Protein AF-0000000087752996 (afdb_homodimer)

Sequence (1910 aa):
MSNRGNTDKIGTLNQALDCTCSAGKISEADYSQTCWNVWPKPCDTRKCTACPPKFVPSQDGTVCLQCDNSTRGIVNNDCKCPPNMILTCLPCSGIVDSSGYACLPCGANMVAGSTDCHCITGYMSTGVSTFGPSSCISQANQTAITSIYPLQKSTQVTYQDFSNSLTMTFTSALMEHYFLSSAINCYYYSNEDSNTACQVLGNLCVLQMFDPTTSACALLQQLAASSRLTTTNGMSGWSNTLPFLLYGSGATSVLTQTSIQMTMSFSSTKNPGTYDKLQFIVASYSMNGTFLGFSPLSTQLLVCDPTTMGNFGYSSDWLLFGFGMNFNYGCDLSSYFNMIQPMMFYELYLVDKANNNAFIPVPIRVKNYRDGRKILVNQNSVVGSVEDDQLTHRFFLVDGISGIKSGFKTPTVVTYASSLSLIIQTQASNAASIYVPCLTIQYTDTLVTIQISTSFQVQYKSNTSSFWSAALALFVTVCILSCCSVILQYYSWQRRNTRGVDTSYSSNFSAMFFFGWSFTKTLSTWTTLLIAVLTSYYLLFFKLQSAVYTFLPEYNPSYGLHNEYAAFEIVLTITAFTKTISILGTVYSQSSVEMFFIDWEKARETQNSSISIWRTILIANEWNELQTARGSSLSLTLFGLLWLLYGCDYSLMEAPQPAIYGISKGSANEYLRFANVFFWWLVLTLSQWLWRWLIYERWITEPKHLKFIDVCTLAKVSCILLDEEYHGYYLHCRSPYAFADGTMLEMTEQLKQEEAGLTASRALQGGPEDCQAFEIFVTKAWRRKYMKLYGSEETKAHQQTNRFDIMERRGTNSLLAPPRKPVASQNLVMAGHRLNEFLKHFVDNHDDTHRWKMIATQTCMGRFFGIPPEMGSGKISLFVPDISHSFTKALFLGLEAELMLWNILIFSLCDLWWGNHAISALCTYICEMALISLRRYWGHQNLSRRTLVDYRFLWMSNRGNTDKIGTLNQALDCTCSAGKISEADYSQTCWNVWPKPCDTRKCTACPPKFVPSQDGTVCLQCDNSTRGIVNNDCKCPPNMILTCLPCSGIVDSSGYACLPCGANMVAGSTDCHCITGYMSTGVSTFGPSSCISQANQTAITSIYPLQKSTQVTYQDFSNSLTMTFTSALMEHYFLSSAINCYYYSNEDSNTACQVLGNLCVLQMFDPTTSACALLQQLAASSRLTTTNGMSGWSNTLPFLLYGSGATSVLTQTSIQMTMSFSSTKNPGTYDKLQFIVASYSMNGTFLGFSPLSTQLLVCDPTTMGNFGYSSDWLLFGFGMNFNYGCDLSSYFNMIQPMMFYELYLVDKANNNAFIPVPIRVKNYRDGRKILVNQNSVVGSVEDDQLTHRFFLVDGISGIKSGFKTPTVVTYASSLSLIIQTQASNAASIYVPCLTIQYTDTLVTIQISTSFQVQYKSNTSSFWSAALALFVTVCILSCCSVILQYYSWQRRNTRGVDTSYSSNFSAMFFFGWSFTKTLSTWTTLLIAVLTSYYLLFFKLQSAVYTFLPEYNPSYGLHNEYAAFEIVLTITAFTKTISILGTVYSQSSVEMFFIDWEKARETQNSSISIWRTILIANEWNELQTARGSSLSLTLFGLLWLLYGCDYSLMEAPQPAIYGISKGSANEYLRFANVFFWWLVLTLSQWLWRWLIYERWITEPKHLKFIDVCTLAKVSCILLDEEYHGYYLHCRSPYAFADGTMLEMTEQLKQEEAGLTASRALQGGPEDCQAFEIFVTKAWRRKYMKLYGSEETKAHQQTNRFDIMERRGTNSLLAPPRKPVASQNLVMAGHRLNEFLKHFVDNHDDTHRWKMIATQTCMGRFFGIPPEMGSGKISLFVPDISHSFTKALFLGLEAELMLWNILIFSLCDLWWGNHAISALCTYICEMALISLRRYWGHQNLSRRTLVDYRFLW

InterPro domains:
  IPR019170 Meckelin [PF09773] (102-954)
  IPR019170 Meckelin [PTHR21274] (15-954)

Organism: NCBI:txid74557

Structure (mmCIF, N/CA/C/O backbone):
data_AF-0000000087752996-model_v1
#
loop_
_entity.id
_entity.type
_entity.pdbx_description
1 polymer 'Transmembrane protein'
#
loop_
_atom_site.group_PDB
_atom_site.id
_atom_site.type_symbol
_atom_site.label_atom_id
_atom_site.label_alt_id
_atom_site.label_comp_id
_atom_site.label_asym_id
_atom_site.label_entity_id
_atom_site.label_seq_id
_atom_site.pdbx_PDB_ins_code
_atom_site.Cartn_x
_atom_site.Cartn_y
_atom_site.Cartn_z
_atom_site.occupancy
_atom_site.B_iso_or_equiv
_atom_site.auth_seq_id
_atom_site.auth_comp_id
_atom_site.auth_asym_id
_atom_site.auth_atom_id
_atom_site.pdbx_PDB_model_num
ATOM 1 N N . MET A 1 1 ? -4.727 53.5 -40.25 1 19.25 1 MET A N 1
ATOM 2 C CA . MET A 1 1 ? -6.055 53.688 -39.688 1 19.25 1 MET A CA 1
ATOM 3 C C . MET A 1 1 ? -5.98 53.781 -38.156 1 19.25 1 MET A C 1
ATOM 5 O O . MET A 1 1 ? -5.035 53.312 -37.531 1 19.25 1 MET A O 1
ATOM 9 N N . SER A 1 2 ? -6.957 54.719 -37.344 1 19.58 2 SER A N 1
ATOM 10 C CA . SER A 1 2 ? -7.117 55.656 -36.219 1 19.58 2 SER A CA 1
ATOM 11 C C . SER A 1 2 ? -7.379 54.938 -34.906 1 19.58 2 SER A C 1
ATOM 13 O O . SER A 1 2 ? -8.516 54.562 -34.594 1 19.58 2 SER A O 1
ATOM 15 N N . ASN A 1 3 ? -6.715 53.812 -34.656 1 19.84 3 ASN A N 1
ATOM 16 C CA . ASN A 1 3 ? -7.141 52.844 -33.656 1 19.84 3 ASN A CA 1
ATOM 17 C C . ASN A 1 3 ? -7.18 53.406 -32.25 1 19.84 3 ASN A C 1
ATOM 19 O O . ASN A 1 3 ? -6.172 53.406 -31.547 1 19.84 3 ASN A O 1
ATOM 23 N N . ARG A 1 4 ? -7.812 54.594 -31.969 1 20.69 4 ARG A N 1
ATOM 24 C CA . ARG A 1 4 ? -7.93 55.625 -30.922 1 20.69 4 ARG A CA 1
ATOM 25 C C . ARG A 1 4 ? -8.484 55.031 -29.641 1 20.69 4 ARG A C 1
ATOM 27 O O . ARG A 1 4 ? -8.148 55.469 -28.547 1 20.69 4 ARG A O 1
ATOM 34 N N . GLY A 1 5 ? -9.5 54.188 -29.625 1 19.38 5 GLY A N 1
ATOM 35 C CA . GLY A 1 5 ? -10.695 54.469 -28.844 1 19.38 5 GLY A CA 1
ATOM 36 C C . GLY A 1 5 ? -10.547 54.094 -27.391 1 19.38 5 GLY A C 1
ATOM 37 O O . GLY A 1 5 ? -11.008 54.812 -26.5 1 19.38 5 GLY A O 1
ATOM 38 N N . ASN A 1 6 ? -10.203 52.812 -27.062 1 19.83 6 ASN A N 1
ATOM 39 C CA . ASN A 1 6 ? -10.93 52.156 -25.984 1 19.83 6 ASN A CA 1
ATOM 40 C C . ASN A 1 6 ? -10.422 52.594 -24.625 1 19.83 6 ASN A C 1
ATOM 42 O O . ASN A 1 6 ? -9.57 51.938 -24.016 1 19.83 6 ASN A O 1
ATOM 46 N N . THR A 1 7 ? -9.844 53.781 -24.391 1 20.47 7 THR A N 1
ATOM 47 C CA . THR A 1 7 ? -9.141 54.344 -23.25 1 20.47 7 THR A CA 1
ATOM 48 C C . THR A 1 7 ? -10.047 54.375 -22.016 1 20.47 7 THR A C 1
ATOM 50 O O . THR A 1 7 ? -9.602 54.688 -20.922 1 20.47 7 THR A O 1
ATOM 53 N N . ASP A 1 8 ? -11.391 54.438 -22.109 1 19.92 8 ASP A N 1
ATOM 54 C CA . ASP A 1 8 ? -12.281 55.156 -21.219 1 19.92 8 ASP A CA 1
ATOM 55 C C . ASP A 1 8 ? -12.484 54.406 -19.906 1 19.92 8 ASP A C 1
ATOM 57 O O . ASP A 1 8 ? -12.664 55 -18.844 1 19.92 8 ASP A O 1
ATOM 61 N N . LYS A 1 9 ? -12.812 53.156 -19.859 1 23.58 9 LYS A N 1
ATOM 62 C CA . LYS A 1 9 ? -13.75 52.594 -18.875 1 23.58 9 LYS A CA 1
ATOM 63 C C . LYS A 1 9 ? -13.055 52.344 -17.547 1 23.58 9 LYS A C 1
ATOM 65 O O . LYS A 1 9 ? -13.609 51.656 -16.672 1 23.58 9 LYS A O 1
ATOM 70 N N . ILE A 1 10 ? -11.828 52.531 -17.516 1 22.39 10 ILE A N 1
ATOM 71 C CA . ILE A 1 10 ? -11.203 52.188 -16.234 1 22.39 10 ILE A CA 1
ATOM 72 C C . ILE A 1 10 ? -11.766 53.062 -15.125 1 22.39 10 ILE A C 1
ATOM 74 O O . ILE A 1 10 ? -11.094 53.312 -14.125 1 22.39 10 ILE A O 1
ATOM 78 N N . GLY A 1 11 ? -12.883 53.875 -15.328 1 21.42 11 GLY A N 1
ATOM 79 C CA . GLY A 1 11 ? -13.383 54.969 -14.516 1 21.42 11 GLY A CA 1
ATOM 80 C C . GLY A 1 11 ? -13.82 54.562 -13.125 1 21.42 11 GLY A C 1
ATOM 81 O O . GLY A 1 11 ? -13.461 55.188 -12.133 1 21.42 11 GLY A O 1
ATOM 82 N N . THR A 1 12 ? -14.945 53.75 -12.969 1 22.91 12 THR A N 1
ATOM 83 C CA . THR A 1 12 ? -15.984 53.875 -11.953 1 22.91 12 THR A CA 1
ATOM 84 C C . THR A 1 12 ? -15.555 53.188 -10.656 1 22.91 12 THR A C 1
ATOM 86 O O . THR A 1 12 ? -16.25 53.281 -9.641 1 22.91 12 THR A O 1
ATOM 89 N N . LEU A 1 13 ? -14.836 52.156 -10.672 1 23.59 13 LEU A N 1
ATOM 90 C CA . LEU A 1 13 ? -14.648 51.469 -9.398 1 23.59 13 LEU A CA 1
ATOM 91 C C . LEU A 1 13 ? -13.93 52.375 -8.398 1 23.59 13 LEU A C 1
ATOM 93 O O . LEU A 1 13 ? -13.555 51.938 -7.312 1 23.59 13 LEU A O 1
ATOM 97 N N . ASN A 1 14 ? -13.469 53.625 -8.789 1 24.17 14 ASN A N 1
ATOM 98 C CA . ASN A 1 14 ? -12.859 54.688 -8.008 1 24.17 14 ASN A CA 1
ATOM 99 C C . ASN A 1 14 ? -13.797 55.188 -6.906 1 24.17 14 ASN A C 1
ATOM 101 O O . ASN A 1 14 ? -13.5 56.188 -6.23 1 24.17 14 ASN A O 1
ATOM 105 N N . GLN A 1 15 ? -15.102 54.906 -7.07 1 23.58 15 GLN A N 1
ATOM 106 C CA . GLN A 1 15 ? -16.016 55.5 -6.09 1 23.58 15 GLN A CA 1
ATOM 107 C C . GLN A 1 15 ? -15.828 54.844 -4.719 1 23.58 15 GLN A C 1
ATOM 109 O O . GLN A 1 15 ? -16.797 54.344 -4.133 1 23.58 15 GLN A O 1
ATOM 114 N N . ALA A 1 16 ? -15.055 53.875 -4.539 1 28.44 16 ALA A N 1
ATOM 115 C CA . ALA A 1 16 ? -14.68 53.625 -3.152 1 28.44 16 ALA A CA 1
ATOM 116 C C . ALA A 1 16 ? -14.461 54.938 -2.385 1 28.44 16 ALA A C 1
ATOM 118 O O . ALA A 1 16 ? -13.578 55.719 -2.734 1 28.44 16 ALA A O 1
ATOM 119 N N . LEU A 1 17 ? -15.625 55.469 -1.853 1 29.27 17 LEU A N 1
ATOM 120 C CA . LEU A 1 17 ? -15.977 56.812 -1.359 1 29.27 17 LEU A CA 1
ATOM 121 C C . LEU A 1 17 ? -14.812 57.438 -0.599 1 29.27 17 LEU A C 1
ATOM 123 O O . LEU A 1 17 ? -14.133 56.75 0.175 1 29.27 17 LEU A O 1
ATOM 127 N N . ASP A 1 18 ? -14.203 58.438 -1.172 1 31.2 18 ASP A N 1
ATOM 128 C CA . ASP A 1 18 ? -13.43 59.625 -0.813 1 31.2 18 ASP A CA 1
ATOM 129 C C . ASP A 1 18 ? -13.883 60.188 0.53 1 31.2 18 ASP A C 1
ATOM 131 O O . ASP A 1 18 ? -14.719 61.094 0.577 1 31.2 18 ASP A O 1
ATOM 135 N N . CYS A 1 19 ? -14.586 59.406 1.322 1 33.38 19 CYS A N 1
ATOM 136 C CA . CYS A 1 19 ? -14.883 60.031 2.605 1 33.38 19 CYS A CA 1
ATOM 137 C C . CYS A 1 19 ? -13.633 60.656 3.197 1 33.38 19 CYS A C 1
ATOM 139 O O . CYS A 1 19 ? -12.945 60.062 4.02 1 33.38 19 CYS A O 1
ATOM 141 N N . THR A 1 20 ? -12.844 61.219 2.311 1 40.47 20 THR A N 1
ATOM 142 C CA . THR A 1 20 ? -11.891 62.188 2.811 1 40.47 20 THR A CA 1
ATOM 143 C C . THR A 1 20 ? -12.594 63.219 3.701 1 40.47 20 THR A C 1
ATOM 145 O O . THR A 1 20 ? -13.492 63.938 3.25 1 40.47 20 THR A O 1
ATOM 148 N N . CYS A 1 21 ? -12.891 62.781 4.84 1 45.19 21 CYS A N 1
ATOM 149 C CA . CYS A 1 21 ? -13.43 63.781 5.75 1 45.19 21 CYS A CA 1
ATOM 150 C C . CYS A 1 21 ? -12.664 65.062 5.637 1 45.19 21 CYS A C 1
ATOM 152 O O . CYS A 1 21 ? -11.508 65.125 5.195 1 45.19 21 CYS A O 1
ATOM 154 N N . SER A 1 22 ? -13.398 66.188 5.371 1 46.91 22 SER A N 1
ATOM 155 C CA . SER A 1 22 ? -12.75 67.5 5.406 1 46.91 22 SER A CA 1
ATOM 156 C C . SER A 1 22 ? -11.672 67.562 6.477 1 46.91 22 SER A C 1
ATOM 158 O O . SER A 1 22 ? -11.617 66.688 7.355 1 46.91 22 SER A O 1
ATOM 160 N N . ALA A 1 23 ? -10.742 68.562 6.508 1 51.75 23 ALA A N 1
ATOM 161 C CA . ALA A 1 23 ? -9.688 68.812 7.48 1 51.75 23 ALA A CA 1
ATOM 162 C C . ALA A 1 23 ? -10.234 68.75 8.906 1 51.75 23 ALA A C 1
ATOM 164 O O . ALA A 1 23 ? -11.266 69.375 9.195 1 51.75 23 ALA A O 1
ATOM 165 N N . GLY A 1 24 ? -9.812 67.875 9.82 1 54.09 24 GLY A N 1
ATOM 166 C CA . GLY A 1 24 ? -10.219 67.688 11.211 1 54.09 24 GLY A CA 1
ATOM 167 C C . GLY A 1 24 ? -11.117 66.5 11.438 1 54.09 24 GLY A C 1
ATOM 168 O O . GLY A 1 24 ? -11.562 66.25 12.555 1 54.09 24 GLY A O 1
ATOM 169 N N . LYS A 1 25 ? -11.469 65.812 10.352 1 58.66 25 LYS A N 1
ATOM 170 C CA . LYS A 1 25 ? -12.414 64.688 10.516 1 58.66 25 LYS A CA 1
ATOM 171 C C . LYS A 1 25 ? -11.812 63.375 10.047 1 58.66 25 LYS A C 1
ATOM 173 O O . LYS A 1 25 ? -10.953 63.344 9.172 1 58.66 25 LYS A O 1
ATOM 178 N N . ILE A 1 26 ? -11.812 62.344 10.852 1 59.75 26 ILE A N 1
ATOM 179 C CA . ILE A 1 26 ? -11.359 61 10.484 1 59.75 26 ILE A CA 1
ATOM 180 C C . ILE A 1 26 ? -12.523 60.188 9.906 1 59.75 26 ILE A C 1
ATOM 182 O O . ILE A 1 26 ? -13.68 60.438 10.273 1 59.75 26 ILE A O 1
ATOM 186 N N . SER A 1 27 ? -12.125 59.406 8.992 1 54 27 SER A N 1
ATOM 187 C CA . SER A 1 27 ? -13.109 58.469 8.445 1 54 27 SER A CA 1
ATOM 188 C C . SER A 1 27 ? -13.219 57.219 9.305 1 54 27 SER A C 1
ATOM 190 O O . SER A 1 27 ? -12.242 56.5 9.492 1 54 27 SER A O 1
ATOM 192 N N . GLU A 1 28 ? -13.828 57.25 10.484 1 51.62 28 GLU A N 1
ATOM 193 C CA . GLU A 1 28 ? -14.062 56.062 11.32 1 51.62 28 GLU A CA 1
ATOM 194 C C . GLU A 1 28 ? -15.305 55.312 10.875 1 51.62 28 GLU A C 1
ATOM 196 O O . GLU A 1 28 ? -16.188 55.875 10.234 1 51.62 28 GLU A O 1
ATOM 201 N N . ALA A 1 29 ? -15.172 54 11.078 1 46.34 29 ALA A N 1
ATOM 202 C CA . ALA A 1 29 ? -16.422 53.25 10.922 1 46.34 29 ALA A CA 1
ATOM 203 C C . ALA A 1 29 ? -17.516 53.812 11.836 1 46.34 29 ALA A C 1
ATOM 205 O O . ALA A 1 29 ? -17.234 54.156 12.977 1 46.34 29 ALA A O 1
ATOM 206 N N . ASP A 1 30 ? -18.328 54.562 11.461 1 40.19 30 ASP A N 1
ATOM 207 C CA . ASP A 1 30 ? -19.453 55 12.281 1 40.19 30 ASP A CA 1
ATOM 208 C C . ASP A 1 30 ? -20.031 53.844 13.078 1 40.19 30 ASP A C 1
ATOM 210 O O . ASP A 1 30 ? -20.844 53.062 12.555 1 40.19 30 ASP A O 1
ATOM 214 N N . TYR A 1 31 ? -19.25 53.469 14.148 1 37.5 31 TYR A N 1
ATOM 215 C CA . TYR A 1 31 ? -19.797 52.438 15.016 1 37.5 31 TYR A CA 1
ATOM 216 C C . TYR A 1 31 ? -21.078 52.906 15.703 1 37.5 31 TYR A C 1
ATOM 218 O O . TYR A 1 31 ? -21.719 52.156 16.422 1 37.5 31 TYR A O 1
ATOM 226 N N . SER A 1 32 ? -21.172 54.25 16.125 1 35.78 32 SER A N 1
ATOM 227 C CA . SER A 1 32 ? -22.422 54.688 16.734 1 35.78 32 SER A CA 1
ATOM 228 C C . SER A 1 32 ? -23.625 54.219 15.953 1 35.78 32 SER A C 1
ATOM 230 O O . SER A 1 32 ? -24.766 54.344 16.406 1 35.78 32 SER A O 1
ATOM 232 N N . GLN A 1 33 ? -23.422 54.25 14.727 1 32.22 33 GLN A N 1
ATOM 233 C CA . GLN A 1 33 ? -24.625 53.688 14.141 1 32.22 33 GLN A CA 1
ATOM 234 C C . GLN A 1 33 ? -24.766 52.219 14.531 1 32.22 33 GLN A C 1
ATOM 236 O O . GLN A 1 33 ? -23.781 51.5 14.688 1 32.22 33 GLN A O 1
ATOM 241 N N . THR A 1 34 ? -25.766 52 15.422 1 33.38 34 THR A N 1
ATOM 242 C CA . THR A 1 34 ? -26.281 50.688 15.812 1 33.38 34 THR A CA 1
ATOM 243 C C . THR A 1 34 ? -25.953 49.625 14.766 1 33.38 34 THR A C 1
ATOM 245 O O . THR A 1 34 ? -26.75 49.344 13.867 1 33.38 34 THR A O 1
ATOM 248 N N . CYS A 1 35 ? -24.734 49.688 14.297 1 33.59 35 CYS A N 1
ATOM 249 C CA . CYS A 1 35 ? -24.359 48.625 13.367 1 33.59 35 CYS A CA 1
ATOM 250 C C . CYS A 1 35 ? -24.516 47.25 14.016 1 33.59 35 CYS A C 1
ATOM 252 O O . CYS A 1 35 ? -24.172 46.25 13.414 1 33.59 35 CYS A O 1
ATOM 254 N N . TRP A 1 36 ? -24.359 47.25 15.32 1 35 36 TRP A N 1
ATOM 255 C CA . TRP A 1 36 ? -24.547 45.938 15.945 1 35 36 TRP A CA 1
ATOM 256 C C . TRP A 1 36 ? -25.797 45.281 15.422 1 35 36 TRP A C 1
ATOM 258 O O . TRP A 1 36 ? -25.891 44.031 15.398 1 35 36 TRP A O 1
ATOM 268 N N . ASN A 1 37 ? -26.984 45.969 15.586 1 33.16 37 ASN A N 1
ATOM 269 C CA . ASN A 1 37 ? -28.281 45.344 15.305 1 33.16 37 ASN A CA 1
ATOM 270 C C . ASN A 1 37 ? -28.547 45.281 13.805 1 33.16 37 ASN A C 1
ATOM 272 O O . ASN A 1 37 ? -29.625 44.844 13.383 1 33.16 37 ASN A O 1
ATOM 276 N N . VAL A 1 38 ? -28 46.188 12.969 1 32.59 38 VAL A N 1
ATOM 277 C CA . VAL A 1 38 ? -28.406 46.125 11.57 1 32.59 38 VAL A CA 1
ATOM 278 C C . VAL A 1 38 ? -27.641 45 10.859 1 32.59 38 VAL A C 1
ATOM 280 O O . VAL A 1 38 ? -26.438 45.125 10.648 1 32.59 38 VAL A O 1
ATOM 283 N N . TRP A 1 39 ? -27.906 43.844 11.062 1 36.53 39 TRP A N 1
ATOM 284 C CA . TRP A 1 39 ? -27.766 42.75 10.109 1 36.53 39 TRP A CA 1
ATOM 285 C C . TRP A 1 39 ? -28.203 43.188 8.719 1 36.53 39 TRP A C 1
ATOM 287 O O . TRP A 1 39 ? -29.203 43.906 8.562 1 36.53 39 TRP A O 1
ATOM 297 N N . PRO A 1 40 ? -27.312 42.75 7.523 1 37.97 40 PRO A N 1
ATOM 298 C CA . PRO A 1 40 ? -26.312 42.094 6.676 1 37.97 40 PRO A CA 1
ATOM 299 C C . PRO A 1 40 ? -25.141 43.031 6.348 1 37.97 40 PRO A C 1
ATOM 301 O O . PRO A 1 40 ? -24.219 42.656 5.633 1 37.97 40 PRO A O 1
ATOM 304 N N . LYS A 1 41 ? -25.375 44.281 6.027 1 36.53 41 LYS A N 1
ATOM 305 C CA . LYS A 1 41 ? -24.344 45.031 5.324 1 36.53 41 LYS A CA 1
ATOM 306 C C . LYS A 1 41 ? -23.203 45.406 6.262 1 36.53 41 LYS A C 1
ATOM 308 O O . LYS A 1 41 ? -23.438 45.75 7.43 1 36.53 41 LYS A O 1
ATOM 313 N N . PRO A 1 42 ? -21.969 44.906 5.859 1 37.19 42 PRO A N 1
ATOM 314 C CA . PRO A 1 42 ? -20.797 45.438 6.543 1 37.19 42 PRO A CA 1
ATOM 315 C C . PRO A 1 42 ? -20.906 46.938 6.859 1 37.19 42 PRO A C 1
ATOM 317 O O . PRO A 1 42 ? -21.562 47.688 6.129 1 37.19 42 PRO A O 1
ATOM 320 N N . CYS A 1 43 ? -21 47.312 8.047 1 39.34 43 CYS A N 1
ATOM 321 C CA . CYS A 1 43 ? -20.953 48.688 8.523 1 39.34 43 CYS A CA 1
ATOM 322 C C . CYS A 1 43 ? -19.938 49.5 7.727 1 39.34 43 CYS A C 1
ATOM 324 O O . CYS A 1 43 ? -18.797 49.656 8.156 1 39.34 43 CYS A O 1
ATOM 326 N N . ASP A 1 44 ? -19.984 49.312 6.453 1 41.09 44 ASP A N 1
ATOM 327 C CA . ASP A 1 44 ? -19 50.062 5.668 1 41.09 44 ASP A CA 1
ATOM 328 C C . ASP A 1 44 ? -19.234 51.562 5.754 1 41.09 44 ASP A C 1
ATOM 330 O O . ASP A 1 44 ? -18.641 52.344 4.988 1 41.09 44 ASP A O 1
ATOM 334 N N . THR A 1 45 ? -20.453 52.031 6.258 1 43.78 45 THR A N 1
ATOM 335 C CA . THR A 1 45 ? -20.594 53.469 6.113 1 43.78 45 THR A CA 1
ATOM 336 C C . THR A 1 45 ? -19.625 54.188 7.043 1 43.78 45 THR A C 1
ATOM 338 O O . THR A 1 45 ? -19.562 53.906 8.242 1 43.78 45 THR A O 1
ATOM 341 N N . ARG A 1 46 ? -18.5 54.625 6.387 1 49.78 46 ARG A N 1
ATOM 342 C CA . ARG A 1 46 ? -17.531 55.469 7.098 1 49.78 46 ARG A CA 1
ATOM 343 C C . ARG A 1 46 ? -18.062 56.875 7.297 1 49.78 46 ARG A C 1
ATOM 345 O O . ARG A 1 46 ? -18.797 57.406 6.453 1 49.78 46 ARG A O 1
ATOM 352 N N . LYS A 1 47 ? -18.688 57.344 8.281 1 52.88 47 LYS A N 1
ATOM 353 C CA . LYS A 1 47 ? -19 58.719 8.594 1 52.88 47 LYS A CA 1
ATOM 354 C C . LYS A 1 47 ? -17.75 59.5 8.992 1 52.88 47 LYS A C 1
ATOM 356 O O . LYS A 1 47 ? -16.797 58.938 9.523 1 52.88 47 LYS A O 1
ATOM 361 N N . CYS A 1 48 ? -17.641 60.656 8.25 1 52.12 48 CYS A N 1
ATOM 362 C CA . CYS A 1 48 ? -16.578 61.562 8.656 1 52.12 48 CYS A CA 1
ATOM 363 C C . CYS A 1 48 ? -16.906 62.219 9.984 1 52.12 48 CYS A C 1
ATOM 365 O O . CYS A 1 48 ? -17.938 62.906 10.109 1 52.12 48 CYS A O 1
ATOM 367 N N . THR A 1 49 ? -16.781 61.75 10.984 1 58.44 49 THR A N 1
ATOM 368 C CA . THR A 1 49 ? -17 62.375 12.289 1 58.44 49 THR A CA 1
ATOM 369 C C . THR A 1 49 ? -15.805 63.25 12.672 1 58.44 49 THR A C 1
ATOM 371 O O . THR A 1 49 ? -14.648 62.875 12.422 1 58.44 49 THR A O 1
ATOM 374 N N . ALA A 1 50 ? -16.141 64.5 12.938 1 58.69 50 ALA A N 1
ATOM 375 C CA . ALA A 1 50 ? -15.094 65.438 13.383 1 58.69 50 ALA A CA 1
ATOM 376 C C . ALA A 1 50 ? -14.359 64.875 14.602 1 58.69 50 ALA A C 1
ATOM 378 O O . ALA A 1 50 ? -14.977 64.25 15.477 1 58.69 50 ALA A O 1
ATOM 379 N N . CYS A 1 51 ? -13.18 64.812 14.367 1 59.12 51 CYS A N 1
ATOM 380 C CA . CYS A 1 51 ? -12.438 64.375 15.555 1 59.12 51 CYS A CA 1
ATOM 381 C C . CYS A 1 51 ? -12.812 65.25 16.766 1 59.12 51 CYS A C 1
ATOM 383 O O . CYS A 1 51 ? -13.125 66.375 16.609 1 59.12 51 CYS A O 1
ATOM 385 N N . PRO A 1 52 ? -13.289 64.688 17.844 1 59.81 52 PRO A N 1
ATOM 386 C CA . PRO A 1 52 ? -13.562 65.562 19.016 1 59.81 52 PRO A CA 1
ATOM 387 C C . PRO A 1 52 ? -12.539 66.688 19.172 1 59.81 52 PRO A C 1
ATOM 389 O O . PRO A 1 52 ? -11.461 66.625 18.578 1 59.81 52 PRO A O 1
ATOM 392 N N . PRO A 1 53 ? -12.922 67.75 19.906 1 57.38 53 PRO A N 1
ATOM 393 C CA . PRO A 1 53 ? -11.938 68.812 20.172 1 57.38 53 PRO A CA 1
ATOM 394 C C . PRO A 1 53 ? -10.609 68.25 20.688 1 57.38 53 PRO A C 1
ATOM 396 O O . PRO A 1 53 ? -10.602 67.312 21.469 1 57.38 53 PRO A O 1
ATOM 399 N N . LYS A 1 54 ? -9.414 68.562 20.188 1 56.75 54 LYS A N 1
ATOM 400 C CA . LYS A 1 54 ? -8.039 68.188 20.516 1 56.75 54 LYS A CA 1
ATOM 401 C C . LYS A 1 54 ? -7.57 67 19.719 1 56.75 54 LYS A C 1
ATOM 403 O O . LYS A 1 54 ? -6.473 66.438 19.938 1 56.75 54 LYS A O 1
ATOM 408 N N . PHE A 1 55 ? -8.547 66.5 18.875 1 62.28 55 PHE A N 1
ATOM 409 C CA . PHE A 1 55 ? -8.148 65.375 18 1 62.28 55 PHE A CA 1
ATOM 410 C C . PHE A 1 55 ? -8.148 65.812 16.547 1 62.28 55 PHE A C 1
ATOM 412 O O . PHE A 1 55 ? -8.953 66.688 16.156 1 62.28 55 PHE A O 1
ATOM 419 N N . VAL A 1 56 ? -7.102 65.562 15.828 1 63.84 56 VAL A N 1
ATOM 420 C CA . VAL A 1 56 ? -7.023 65.812 14.398 1 63.84 56 VAL A CA 1
ATOM 421 C C . VAL A 1 56 ? -7.02 64.5 13.617 1 63.84 56 VAL A C 1
ATOM 423 O O . VAL A 1 56 ? -6.562 63.5 14.117 1 63.84 56 VAL A O 1
ATOM 426 N N . PRO A 1 57 ? -7.555 64.438 12.5 1 59.62 57 PRO A N 1
ATOM 427 C CA . PRO A 1 57 ? -7.609 63.25 11.68 1 59.62 57 PRO A CA 1
ATOM 428 C C . PRO A 1 57 ? -6.23 62.75 11.25 1 59.62 57 PRO A C 1
ATOM 430 O O . PRO A 1 57 ? -5.32 63.562 11.047 1 59.62 57 PRO A O 1
ATOM 433 N N . SER A 1 58 ? -5.941 61.469 11.297 1 57.31 58 SER A N 1
ATOM 434 C CA . SER A 1 58 ? -4.719 60.906 10.734 1 57.31 58 SER A CA 1
ATOM 435 C C . SER A 1 58 ? -4.559 61.281 9.266 1 57.31 58 SER A C 1
ATOM 437 O O . SER A 1 58 ? -5.512 61.719 8.625 1 57.31 58 SER A O 1
ATOM 439 N N . GLN A 1 59 ? -3.213 61.25 8.82 1 55.34 59 GLN A N 1
ATOM 440 C CA . GLN A 1 59 ? -2.943 61.656 7.441 1 55.34 59 GLN A CA 1
ATOM 441 C C . GLN A 1 59 ? -3.818 60.875 6.465 1 55.34 59 GLN A C 1
ATOM 443 O O . GLN A 1 59 ? -4.195 61.406 5.414 1 55.34 59 GLN A O 1
ATOM 448 N N . ASP A 1 60 ? -4.141 59.656 6.875 1 49.97 60 ASP A N 1
ATOM 449 C CA . ASP A 1 60 ? -4.969 58.875 5.977 1 49.97 60 ASP A CA 1
ATOM 450 C C . ASP A 1 60 ? -6.453 59.062 6.266 1 49.97 60 ASP A C 1
ATOM 452 O O . ASP A 1 60 ? -7.309 58.531 5.574 1 49.97 60 ASP A O 1
ATOM 456 N N . GLY A 1 61 ? -6.734 59.906 7.207 1 52.53 61 GLY A N 1
ATOM 457 C CA . GLY A 1 61 ? -8.102 60.281 7.531 1 52.53 61 GLY A CA 1
ATOM 458 C C . GLY A 1 61 ? -8.898 59.156 8.164 1 52.53 61 GLY A C 1
ATOM 459 O O . GLY A 1 61 ? -10.133 59.219 8.188 1 52.53 61 GLY A O 1
ATOM 460 N N . THR A 1 62 ? -8.266 58.062 8.586 1 57.31 62 THR A N 1
ATOM 461 C CA . THR A 1 62 ? -9.023 56.906 9.039 1 57.31 62 THR A CA 1
ATOM 462 C C . THR A 1 62 ? -9.219 56.938 10.547 1 57.31 62 THR A C 1
ATOM 464 O O . THR A 1 62 ? -10.172 56.344 11.07 1 57.31 62 THR A O 1
ATOM 467 N N . VAL A 1 63 ? -8.344 57.5 11.273 1 58.34 63 VAL A N 1
ATOM 468 C CA . VAL A 1 63 ? -8.461 57.531 12.727 1 58.34 63 VAL A CA 1
ATOM 469 C C . VAL A 1 63 ? -8.25 58.969 13.219 1 58.34 63 VAL A C 1
ATOM 471 O O . VAL A 1 63 ? -7.516 59.75 12.609 1 58.34 63 VAL A O 1
ATOM 474 N N . CYS A 1 64 ? -9.203 59.438 14.141 1 58.19 64 CYS A N 1
ATOM 475 C CA . CYS A 1 64 ? -8.969 60.688 14.828 1 58.19 64 CYS A CA 1
ATOM 476 C C . CYS A 1 64 ? -7.832 60.562 15.844 1 58.19 64 CYS A C 1
ATOM 478 O O . CYS A 1 64 ? -7.859 59.656 16.688 1 58.19 64 CYS A O 1
ATOM 480 N N . LEU A 1 65 ? -6.789 61.156 15.414 1 58.62 65 LEU A N 1
ATOM 481 C CA . LEU A 1 65 ? -5.648 61.125 16.312 1 58.62 65 LEU A CA 1
ATOM 482 C C . LEU A 1 65 ? -5.59 62.375 17.172 1 58.62 65 LEU A C 1
ATOM 484 O O . LEU A 1 65 ? -6.016 63.438 16.734 1 58.62 65 LEU A O 1
ATOM 488 N N . GLN A 1 66 ? -5.406 62.25 18.406 1 57.72 66 GLN A N 1
ATOM 489 C CA . GLN A 1 66 ? -5.23 63.406 19.281 1 57.72 66 GLN A CA 1
ATOM 490 C C . GLN A 1 66 ? -3.883 64.062 19.047 1 57.72 66 GLN A C 1
ATOM 492 O O . GLN A 1 66 ? -2.898 63.406 18.734 1 57.72 66 GLN A O 1
ATOM 497 N N . CYS A 1 67 ? -3.91 65.438 18.781 1 56.75 67 CYS A N 1
ATOM 498 C CA . CYS A 1 67 ? -2.641 66.125 18.812 1 56.75 67 CYS A CA 1
ATOM 499 C C . CYS A 1 67 ? -1.922 65.938 20.141 1 56.75 67 CYS A C 1
ATOM 501 O O . CYS A 1 67 ? -2.504 66.125 21.203 1 56.75 67 CYS A O 1
ATOM 503 N N . ASP A 1 68 ? -0.892 65.062 20.078 1 54.06 68 ASP A N 1
ATOM 504 C CA . ASP A 1 68 ? -0.165 64.875 21.312 1 54.06 68 ASP A CA 1
ATOM 505 C C . ASP A 1 68 ? 0.269 66.188 21.938 1 54.06 68 ASP A C 1
ATOM 507 O O . ASP A 1 68 ? 0.204 67.25 21.297 1 54.06 68 ASP A O 1
ATOM 511 N N . ASN A 1 69 ? 0.505 66.25 23.219 1 50.25 69 ASN A N 1
ATOM 512 C CA . ASN A 1 69 ? 0.914 67.438 23.969 1 50.25 69 ASN A CA 1
ATOM 513 C C . ASN A 1 69 ? 2.074 68.125 23.297 1 50.25 69 ASN A C 1
ATOM 515 O O . ASN A 1 69 ? 2.412 69.25 23.656 1 50.25 69 ASN A O 1
ATOM 519 N N . SER A 1 70 ? 2.744 67.562 22.391 1 54.62 70 SER A N 1
ATOM 520 C CA . SER A 1 70 ? 3.846 68.25 21.75 1 54.62 70 SER A CA 1
ATOM 521 C C . SER A 1 70 ? 3.338 69.25 20.688 1 54.62 70 SER A C 1
ATOM 523 O O . SER A 1 70 ? 4.098 70.062 20.188 1 54.62 70 SER A O 1
ATOM 525 N N . THR A 1 71 ? 2.061 69.062 20.469 1 56.97 71 THR A N 1
ATOM 526 C CA . THR A 1 71 ? 1.539 69.938 19.422 1 56.97 71 THR A CA 1
ATOM 527 C C . THR A 1 71 ? 0.952 71.25 20.031 1 56.97 71 THR A C 1
ATOM 529 O O . THR A 1 71 ? 0.592 71.25 21.219 1 56.97 71 THR A O 1
ATOM 532 N N . ARG A 1 72 ? 1.338 72.438 19.531 1 57.72 72 ARG A N 1
ATOM 533 C CA . ARG A 1 72 ? 0.792 73.688 20 1 57.72 72 ARG A CA 1
ATOM 534 C C . ARG A 1 72 ? -0.702 73.812 19.703 1 57.72 72 ARG A C 1
ATOM 536 O O . ARG A 1 72 ? -1.254 74.875 19.609 1 57.72 72 ARG A O 1
ATOM 543 N N . GLY A 1 73 ? -1.31 72.625 19.672 1 56.03 73 GLY A N 1
ATOM 544 C CA . GLY A 1 73 ? -2.752 72.75 19.516 1 56.03 73 GLY A CA 1
ATOM 545 C C . GLY A 1 73 ? -3.199 72.562 18.078 1 56.03 73 GLY A C 1
ATOM 546 O O . GLY A 1 73 ? -2.393 72.25 17.203 1 56.03 73 GLY A O 1
ATOM 547 N N . ILE A 1 74 ? -4.457 72.562 17.719 1 58.5 74 ILE A N 1
ATOM 548 C CA . ILE A 1 74 ? -5.078 72.375 16.406 1 58.5 74 ILE A CA 1
ATOM 549 C C . ILE A 1 74 ? -5.273 73.688 15.719 1 58.5 74 ILE A C 1
ATOM 551 O O . ILE A 1 74 ? -5.934 74.625 16.25 1 58.5 74 ILE A O 1
ATOM 555 N N . VAL A 1 75 ? -4.281 74.125 14.812 1 58.44 75 VAL A N 1
ATOM 556 C CA . VAL A 1 75 ? -4.543 75.25 13.977 1 58.44 75 VAL A CA 1
ATOM 557 C C . VAL A 1 75 ? -4.926 74.812 12.57 1 58.44 75 VAL A C 1
ATOM 559 O O . VAL A 1 75 ? -4.211 74 11.945 1 58.44 75 VAL A O 1
ATOM 562 N N . ASN A 1 76 ? -5.977 75.25 11.812 1 54.91 76 ASN A N 1
ATOM 563 C CA . ASN A 1 76 ? -6.574 74.938 10.516 1 54.91 76 ASN A CA 1
ATOM 564 C C . ASN A 1 76 ? -6.859 73.438 10.367 1 54.91 76 ASN A C 1
ATOM 566 O O . ASN A 1 76 ? -6.574 72.812 9.328 1 54.91 76 ASN A O 1
ATOM 570 N N . ASN A 1 77 ? -7.348 72.688 11.5 1 54.47 77 ASN A N 1
ATOM 571 C CA . ASN A 1 77 ? -7.832 71.312 11.57 1 54.47 77 ASN A CA 1
ATOM 572 C C . ASN A 1 77 ? -6.688 70.312 11.477 1 54.47 77 ASN A C 1
ATOM 574 O O . ASN A 1 77 ? -6.863 69.25 10.961 1 54.47 77 ASN A O 1
ATOM 578 N N . ASP A 1 78 ? -5.414 70.812 11.664 1 57.81 78 ASP A N 1
ATOM 579 C CA . ASP A 1 78 ? -4.238 70 11.75 1 57.81 78 ASP A CA 1
ATOM 580 C C . ASP A 1 78 ? -3.451 70.25 13.023 1 57.81 78 ASP A C 1
ATOM 582 O O . ASP A 1 78 ? -3.525 71.312 13.594 1 57.81 78 ASP A O 1
ATOM 586 N N . CYS A 1 79 ? -2.857 69.312 13.578 1 60.59 79 CYS A N 1
ATOM 587 C CA . CYS A 1 79 ? -1.978 69.5 14.719 1 60.59 79 CYS A CA 1
ATOM 588 C C . CYS A 1 79 ? -0.806 70.438 14.352 1 60.59 79 CYS A C 1
ATOM 590 O O . CYS A 1 79 ? -0.228 70.25 13.266 1 60.59 79 CYS A O 1
ATOM 592 N N . LYS A 1 80 ? -0.668 71.625 14.82 1 60.25 80 LYS A N 1
ATOM 593 C CA . LYS A 1 80 ? 0.488 72.5 14.594 1 60.25 80 LYS A CA 1
ATOM 594 C C . LYS A 1 80 ? 1.585 72.188 15.617 1 60.25 80 LYS A C 1
ATOM 596 O O . LYS A 1 80 ? 1.312 72.125 16.812 1 60.25 80 LYS A O 1
ATOM 601 N N . CYS A 1 81 ? 2.682 71.812 15.07 1 60.47 81 CYS A N 1
ATOM 602 C CA . CYS A 1 81 ? 3.824 71.562 15.938 1 60.47 81 CYS A CA 1
ATOM 603 C C . CYS A 1 81 ? 4.535 72.875 16.297 1 60.47 81 CYS A C 1
ATOM 605 O O . CYS A 1 81 ? 4.457 73.875 15.547 1 60.47 81 CYS A O 1
ATOM 607 N N . PRO A 1 82 ? 5.051 73.125 17.594 1 60.5 82 PRO A N 1
ATOM 608 C CA . PRO A 1 82 ? 5.918 74.25 17.891 1 60.5 82 PRO A CA 1
ATOM 609 C C . PRO A 1 82 ? 7.012 74.438 16.844 1 60.5 82 PRO A C 1
ATOM 611 O O . PRO A 1 82 ? 7.305 73.5 16.078 1 60.5 82 PRO A O 1
ATOM 614 N N . PRO A 1 83 ? 7.648 75.625 16.781 1 55.09 83 PRO A N 1
ATOM 615 C CA . PRO A 1 83 ? 8.789 75.875 15.891 1 55.09 83 PRO A CA 1
ATOM 616 C C . PRO A 1 83 ? 9.891 74.812 16.078 1 55.09 83 PRO A C 1
ATOM 618 O O . PRO A 1 83 ? 10.148 74.375 17.219 1 55.09 83 PRO A O 1
ATOM 621 N N . ASN A 1 84 ? 10.484 74.125 15.078 1 55.59 84 ASN A N 1
ATOM 622 C CA . ASN A 1 84 ? 11.547 73.125 15.016 1 55.59 84 ASN A CA 1
ATOM 623 C C . ASN A 1 84 ? 10.992 71.688 15.062 1 55.59 84 ASN A C 1
ATOM 625 O O . ASN A 1 84 ? 11.742 70.75 15.297 1 55.59 84 ASN A O 1
ATOM 629 N N . MET A 1 85 ? 9.648 71.625 15.117 1 60.25 85 MET A N 1
ATOM 630 C CA . MET A 1 85 ? 9.086 70.312 15.102 1 60.25 85 MET A CA 1
ATOM 631 C C . MET A 1 85 ? 8.195 70.062 13.883 1 60.25 85 MET A C 1
ATOM 633 O O . MET A 1 85 ? 7.652 71.062 13.336 1 60.25 85 MET A O 1
ATOM 637 N N . ILE A 1 86 ? 8.336 69 13.188 1 58 86 ILE A N 1
ATOM 638 C CA . ILE A 1 86 ? 7.5 68.688 12.031 1 58 86 ILE A CA 1
ATOM 639 C C . ILE A 1 86 ? 6.402 67.688 12.438 1 58 86 ILE A C 1
ATOM 641 O O . ILE A 1 86 ? 6.605 66.875 13.32 1 58 86 ILE A O 1
ATOM 645 N N . LEU A 1 87 ? 5.328 67.812 11.891 1 56.31 87 LEU A N 1
ATOM 646 C CA . LEU A 1 87 ? 4.156 67 12.109 1 56.31 87 LEU A CA 1
ATOM 647 C C . LEU A 1 87 ? 4.297 65.688 11.375 1 56.31 87 LEU A C 1
ATOM 649 O O . LEU A 1 87 ? 4.492 65.625 10.156 1 56.31 87 LEU A O 1
ATOM 653 N N . THR A 1 88 ? 4.898 64.625 12.094 1 52.94 88 THR A N 1
ATOM 654 C CA . THR A 1 88 ? 5.047 63.312 11.43 1 52.94 88 THR A CA 1
ATOM 655 C C . THR A 1 88 ? 3.955 62.344 11.883 1 52.94 88 THR A C 1
ATOM 657 O O . THR A 1 88 ? 3.49 62.438 13.023 1 52.94 88 THR A O 1
ATOM 660 N N . CYS A 1 89 ? 3.371 61.688 10.992 1 48.41 89 CYS A N 1
ATOM 661 C CA . CYS A 1 89 ? 2.488 60.562 11.305 1 48.41 89 CYS A CA 1
ATOM 662 C C . CYS A 1 89 ? 3.277 59.375 11.852 1 48.41 89 CYS A C 1
ATOM 664 O O . CYS A 1 89 ? 4.285 58.969 11.266 1 48.41 89 CYS A O 1
ATOM 666 N N . LEU A 1 90 ? 3.477 59.25 13.117 1 41.28 90 LEU A N 1
ATOM 667 C CA . LEU A 1 90 ? 4.191 58.094 13.602 1 41.28 90 LEU A CA 1
ATOM 668 C C . LEU A 1 90 ? 3.795 56.844 12.805 1 41.28 90 LEU A C 1
ATOM 670 O O . LEU A 1 90 ? 2.607 56.562 12.656 1 41.28 90 LEU A O 1
ATOM 674 N N . PRO A 1 91 ? 4.684 56.5 11.891 1 38.09 91 PRO A N 1
ATOM 675 C CA . PRO A 1 91 ? 4.434 55.25 11.211 1 38.09 91 PRO A CA 1
ATOM 676 C C . PRO A 1 91 ? 3.982 54.125 12.164 1 38.09 91 PRO A C 1
ATOM 678 O O . PRO A 1 91 ? 4.629 53.906 13.188 1 38.09 91 PRO A O 1
ATOM 681 N N . CYS A 1 92 ? 2.754 53.969 12.461 1 34.31 92 CYS A N 1
ATOM 682 C CA . CYS A 1 92 ? 2.395 52.688 13.023 1 34.31 92 CYS A CA 1
ATOM 683 C C . CYS A 1 92 ? 2.99 51.531 12.203 1 34.31 92 CYS A C 1
ATOM 685 O O . CYS A 1 92 ? 3.168 51.656 10.992 1 34.31 92 CYS A O 1
ATOM 687 N N . SER A 1 93 ? 3.861 50.812 12.812 1 32.78 93 SER A N 1
ATOM 688 C CA . SER A 1 93 ? 4.191 49.531 12.203 1 32.78 93 SER A CA 1
ATOM 689 C C . SER A 1 93 ? 3 48.938 11.445 1 32.78 93 SER A C 1
ATOM 691 O O . SER A 1 93 ? 2.154 48.281 12.039 1 32.78 93 SER A O 1
ATOM 693 N N . GLY A 1 94 ? 2.68 49.406 10.266 1 34.12 94 GLY A N 1
ATOM 694 C CA . GLY A 1 94 ? 1.682 49.125 9.25 1 34.12 94 GLY A CA 1
ATOM 695 C C . GLY A 1 94 ? 0.322 49.688 9.562 1 34.12 94 GLY A C 1
ATOM 696 O O . GLY A 1 94 ? -0.365 50.219 8.672 1 34.12 94 GLY A O 1
ATOM 697 N N . ILE A 1 95 ? -0.421 49.094 10.586 1 31.48 95 ILE A N 1
ATOM 698 C CA . ILE A 1 95 ? -1.733 49.625 10.93 1 31.48 95 ILE A CA 1
ATOM 699 C C . ILE A 1 95 ? -1.575 51 11.609 1 31.48 95 ILE A C 1
ATOM 701 O O . ILE A 1 95 ? -0.768 51.125 12.523 1 31.48 95 ILE A O 1
ATOM 705 N N . VAL A 1 96 ? -1.854 52.062 10.883 1 33.94 96 VAL A N 1
ATOM 706 C CA . VAL A 1 96 ? -2 53.375 11.477 1 33.94 96 VAL A CA 1
ATOM 707 C C . VAL A 1 96 ? -2.533 53.25 12.898 1 33.94 96 VAL A C 1
ATOM 709 O O . VAL A 1 96 ? -3.658 52.812 13.109 1 33.94 96 VAL A O 1
ATOM 712 N N . ASP A 1 97 ? -1.745 52.688 13.75 1 35.91 97 ASP A N 1
ATOM 713 C CA . ASP A 1 97 ? -2.176 52.75 15.141 1 35.91 97 ASP A CA 1
ATOM 714 C C . ASP A 1 97 ? -2.672 54.156 15.492 1 35.91 97 ASP A C 1
ATOM 716 O O . ASP A 1 97 ? -2.307 55.125 14.836 1 35.91 97 ASP A O 1
ATOM 720 N N . SER A 1 98 ? -3.93 54.25 15.852 1 37.44 98 SER A N 1
ATOM 721 C CA . SER A 1 98 ? -4.641 55.406 16.438 1 37.44 98 SER A CA 1
ATOM 722 C C . SER A 1 98 ? -3.684 56.344 17.141 1 37.44 98 SER A C 1
ATOM 724 O O . SER A 1 98 ? -4.113 57.312 17.797 1 37.44 98 SER A O 1
ATOM 726 N N . SER A 1 99 ? -2.422 56 17.266 1 38.91 99 SER A N 1
ATOM 727 C CA . SER A 1 99 ? -1.686 56.938 18.109 1 38.91 99 SER A CA 1
ATOM 728 C C . SER A 1 99 ? -1.313 58.219 17.359 1 38.91 99 SER A C 1
ATOM 730 O O . SER A 1 99 ? -0.504 58.188 16.438 1 38.91 99 SER A O 1
ATOM 732 N N . GLY A 1 100 ? -2.197 59.375 17.375 1 44.66 100 GLY A N 1
ATOM 733 C CA . GLY A 1 100 ? -2.25 60.812 17.125 1 44.66 100 GLY A CA 1
ATOM 734 C C . GLY A 1 100 ? -1.049 61.344 16.344 1 44.66 100 GLY A C 1
ATOM 735 O O . GLY A 1 100 ? -0.149 60.562 16 1 44.66 100 GLY A O 1
ATOM 736 N N . TYR A 1 101 ? -1.249 62.5 15.594 1 51.28 101 TYR A N 1
ATOM 737 C CA . TYR A 1 101 ? -0.147 63.281 15.055 1 51.28 101 TYR A CA 1
ATOM 738 C C . TYR A 1 101 ? 0.791 63.75 16.156 1 51.28 101 TYR A C 1
ATOM 740 O O . TYR A 1 101 ? 0.34 64.125 17.234 1 51.28 101 TYR A O 1
ATOM 748 N N . ALA A 1 102 ? 1.897 63.25 16.203 1 52.91 102 ALA A N 1
ATOM 749 C CA . ALA A 1 102 ? 2.895 63.781 17.125 1 52.91 102 ALA A CA 1
ATOM 750 C C . ALA A 1 102 ? 3.838 64.75 16.406 1 52.91 102 ALA A C 1
ATOM 752 O O . ALA A 1 102 ? 4.078 64.625 15.203 1 52.91 102 ALA A O 1
ATOM 753 N N . CYS A 1 103 ? 3.871 65.938 16.844 1 53.97 103 CYS A N 1
ATOM 754 C CA . CYS A 1 103 ? 4.984 66.812 16.422 1 53.97 103 CYS A CA 1
ATOM 755 C C . CYS A 1 103 ? 6.316 66.188 16.844 1 53.97 103 CYS A C 1
ATOM 757 O O . CYS A 1 103 ? 6.555 65.938 18.031 1 53.97 103 CYS A O 1
ATOM 759 N N . LEU A 1 104 ? 6.957 65.688 15.781 1 56.19 104 LEU A N 1
ATOM 760 C CA . LEU A 1 104 ? 8.266 65.125 16.109 1 56.19 104 LEU A CA 1
ATOM 761 C C . LEU A 1 104 ? 9.375 66.125 15.805 1 56.19 104 LEU A C 1
ATOM 763 O O . LEU A 1 104 ? 9.312 66.812 14.805 1 56.19 104 LEU A O 1
ATOM 767 N N . PRO A 1 105 ? 10.148 66.5 16.719 1 58.28 105 PRO A N 1
ATOM 768 C CA . PRO A 1 105 ? 11.336 67.312 16.406 1 58.28 105 PRO A CA 1
ATOM 769 C C . PRO A 1 105 ? 12.164 66.75 15.266 1 58.28 105 PRO A C 1
ATOM 771 O O . PRO A 1 105 ? 12.156 65.562 15.039 1 58.28 105 PRO A O 1
ATOM 774 N N . CYS A 1 106 ? 12.359 67.75 14.266 1 57.94 106 CYS A N 1
ATOM 775 C CA . CYS A 1 106 ? 13.32 67.25 13.281 1 57.94 106 CYS A CA 1
ATOM 776 C C . CYS A 1 106 ? 14.469 66.5 13.953 1 57.94 106 CYS A C 1
ATOM 778 O O . CYS A 1 106 ? 14.766 66.75 15.125 1 57.94 106 CYS A O 1
ATOM 780 N N . GLY A 1 107 ? 14.844 65.438 13.312 1 57.88 107 GLY A N 1
ATOM 781 C CA . GLY A 1 107 ? 15.906 64.625 13.859 1 57.88 107 GLY A CA 1
ATOM 782 C C . GLY A 1 107 ? 17.156 65.375 14.219 1 57.88 107 GLY A C 1
ATOM 783 O O . GLY A 1 107 ? 17.172 66.625 14.078 1 57.88 107 GLY A O 1
ATOM 784 N N . ALA A 1 108 ? 18.109 64.75 14.719 1 61.44 108 ALA A N 1
ATOM 785 C CA . ALA A 1 108 ? 19.344 65.375 15.133 1 61.44 108 ALA A CA 1
ATOM 786 C C . ALA A 1 108 ? 20.016 66.125 13.961 1 61.44 108 ALA A C 1
ATOM 788 O O . ALA A 1 108 ? 20.141 65.562 12.867 1 61.44 108 ALA A O 1
ATOM 789 N N . ASN A 1 109 ? 20.328 67.312 14.008 1 65 109 ASN A N 1
ATOM 790 C CA . ASN A 1 109 ? 21.078 68.125 13.094 1 65 109 ASN A CA 1
ATOM 791 C C . ASN A 1 109 ? 20.203 68.625 11.953 1 65 109 ASN A C 1
ATOM 793 O O . ASN A 1 109 ? 20.688 68.812 10.828 1 65 109 ASN A O 1
ATOM 797 N N . MET A 1 110 ? 18.859 68.562 12.188 1 70.12 110 MET A N 1
ATOM 798 C CA . MET A 1 110 ? 17.953 69.062 11.18 1 70.12 110 MET A CA 1
ATOM 799 C C . MET A 1 110 ? 17.203 70.312 11.695 1 70.12 110 MET A C 1
ATOM 801 O O . MET A 1 110 ? 17.062 70.5 12.906 1 70.12 110 MET A O 1
ATOM 805 N N . VAL A 1 111 ? 17.109 71.25 10.875 1 63.62 111 VAL A N 1
ATOM 806 C CA . VAL A 1 111 ? 16.328 72.438 11.211 1 63.62 111 VAL A CA 1
ATOM 807 C C . VAL A 1 111 ? 15.008 72.438 10.438 1 63.62 111 VAL A C 1
ATOM 809 O O . VAL A 1 111 ? 14.953 71.938 9.305 1 63.62 111 VAL A O 1
ATOM 812 N N . ALA A 1 112 ? 13.922 72.625 11.07 1 58.94 112 ALA A N 1
ATOM 813 C CA . ALA A 1 112 ? 12.578 72.562 10.508 1 58.94 112 ALA A CA 1
ATOM 814 C C . ALA A 1 112 ? 12.375 73.688 9.5 1 58.94 112 ALA A C 1
ATOM 816 O O . ALA A 1 112 ? 12.672 74.875 9.789 1 58.94 112 ALA A O 1
ATOM 817 N N . GLY A 1 113 ? 12.531 73.25 8.203 1 54.34 113 GLY A N 1
ATOM 818 C CA . GLY A 1 113 ? 12.086 74.25 7.234 1 54.34 113 GLY A CA 1
ATOM 819 C C . GLY A 1 113 ? 10.578 74.438 7.195 1 54.34 113 GLY A C 1
ATOM 820 O O . GLY A 1 113 ? 9.875 74 8.109 1 54.34 113 GLY A O 1
ATOM 821 N N . SER A 1 114 ? 9.961 75.062 6.195 1 51.91 114 SER A N 1
ATOM 822 C CA . SER A 1 114 ? 8.531 75.312 6.055 1 51.91 114 SER A CA 1
ATOM 823 C C . SER A 1 114 ? 7.742 74.062 5.859 1 51.91 114 SER A C 1
ATOM 825 O O . SER A 1 114 ? 6.645 73.875 6.402 1 51.91 114 SER A O 1
ATOM 827 N N . THR A 1 115 ? 8.242 73.062 5.094 1 51.84 115 THR A N 1
ATOM 828 C CA . THR A 1 115 ? 7.465 71.875 4.758 1 51.84 115 THR A CA 1
ATOM 829 C C . THR A 1 115 ? 8.258 70.625 5.059 1 51.84 115 THR A C 1
ATOM 831 O O . THR A 1 115 ? 7.695 69.5 5.109 1 51.84 115 THR A O 1
ATOM 834 N N . ASP A 1 116 ? 9.594 70.812 5.18 1 58.09 116 ASP A N 1
ATOM 835 C CA . ASP A 1 116 ? 10.438 69.625 5.309 1 58.09 116 ASP A CA 1
ATOM 836 C C . ASP A 1 116 ? 11.602 69.875 6.266 1 58.09 116 ASP A C 1
ATOM 838 O O . ASP A 1 116 ? 11.859 71 6.652 1 58.09 116 ASP A O 1
ATOM 842 N N . CYS A 1 117 ? 12.047 68.875 6.891 1 63.47 117 CYS A N 1
ATOM 843 C CA . CYS A 1 117 ? 13.242 69 7.711 1 63.47 117 CYS A CA 1
ATOM 844 C C . CYS A 1 117 ? 14.492 69.125 6.836 1 63.47 117 CYS A C 1
ATOM 846 O O . CYS A 1 117 ? 14.617 68.438 5.828 1 63.47 117 CYS A O 1
ATOM 848 N N . HIS A 1 118 ? 15.164 70.25 6.859 1 70.38 118 HIS A N 1
ATOM 849 C CA . HIS A 1 118 ? 16.422 70.438 6.141 1 70.38 118 HIS A CA 1
ATOM 850 C C . HIS A 1 118 ? 17.609 70.312 7.086 1 70.38 118 HIS A C 1
ATOM 852 O O . HIS A 1 118 ? 17.531 70.625 8.266 1 70.38 118 HIS A O 1
ATOM 858 N N . CYS A 1 119 ? 18.75 69.688 6.531 1 77.44 119 CYS A N 1
ATOM 859 C CA . CYS A 1 119 ? 19.953 69.5 7.34 1 77.44 119 CYS A CA 1
ATOM 860 C C . CYS A 1 119 ? 20.609 70.875 7.668 1 77.44 119 CYS A C 1
ATOM 862 O O . CYS A 1 119 ? 20.562 71.812 6.863 1 77.44 119 CYS A O 1
ATOM 864 N N . ILE A 1 120 ? 21.141 71.062 8.82 1 76.75 120 ILE A N 1
ATOM 865 C CA . ILE A 1 120 ? 21.844 72.312 9.242 1 76.75 120 ILE A CA 1
ATOM 866 C C . ILE A 1 120 ? 23.109 72.5 8.422 1 76.75 120 ILE A C 1
ATOM 868 O O . ILE A 1 120 ? 23.531 71.562 7.707 1 76.75 120 ILE A O 1
ATOM 872 N N . THR A 1 121 ? 23.625 73.688 8.477 1 76.12 121 THR A N 1
ATOM 873 C CA . THR A 1 121 ? 24.844 74 7.723 1 76.12 121 THR A CA 1
ATOM 874 C C . THR A 1 121 ? 25.984 73.062 8.141 1 76.12 121 THR A C 1
ATOM 876 O O . THR A 1 121 ? 26.219 72.875 9.328 1 76.12 121 THR A O 1
ATOM 879 N N . GLY A 1 122 ? 26.641 72.375 7.32 1 78.25 122 GLY A N 1
ATOM 880 C CA . GLY A 1 122 ? 27.703 71.438 7.586 1 78.25 122 GLY A CA 1
ATOM 881 C C . GLY A 1 122 ? 27.25 70 7.488 1 78.25 122 GLY A C 1
ATOM 882 O O . GLY A 1 122 ? 28.062 69.062 7.539 1 78.25 122 GLY A O 1
ATOM 883 N N . TYR A 1 123 ? 25.906 69.812 7.41 1 84.75 123 TYR A N 1
ATOM 884 C CA . TYR A 1 123 ? 25.344 68.5 7.297 1 84.75 123 TYR A CA 1
ATOM 885 C C . TYR A 1 123 ? 24.656 68.312 5.949 1 84.75 123 TYR A C 1
ATOM 887 O O . TYR A 1 123 ? 24.234 69.25 5.32 1 84.75 123 TYR A O 1
ATOM 895 N N . MET A 1 124 ? 24.688 67.125 5.359 1 81.81 124 MET A N 1
ATOM 896 C CA . MET A 1 124 ? 24.031 66.812 4.09 1 81.81 124 MET A CA 1
ATOM 897 C C . MET A 1 124 ? 23.016 65.688 4.27 1 81.81 124 MET A C 1
ATOM 899 O O . MET A 1 124 ? 23.188 64.812 5.109 1 81.81 124 MET A O 1
ATOM 903 N N . SER A 1 125 ? 21.969 65.812 3.473 1 81.62 125 SER A N 1
ATOM 904 C CA . SER A 1 125 ? 20.906 64.812 3.523 1 81.62 125 SER A CA 1
ATOM 905 C C . SER A 1 125 ? 21.25 63.594 2.684 1 81.62 125 SER A C 1
ATOM 907 O O . SER A 1 125 ? 21.812 63.75 1.596 1 81.62 125 SER A O 1
ATOM 909 N N . THR A 1 126 ? 21.141 62.469 3.305 1 83.81 126 THR A N 1
ATOM 910 C CA . THR A 1 126 ? 21.328 61.188 2.594 1 83.81 126 THR A CA 1
ATOM 911 C C . THR A 1 126 ? 20.141 60.281 2.803 1 83.81 126 THR A C 1
ATOM 913 O O . THR A 1 126 ? 19.453 60.344 3.824 1 83.81 126 THR A O 1
ATOM 916 N N . GLY A 1 127 ? 19.797 59.5 1.76 1 85.56 127 GLY A N 1
ATOM 917 C CA . GLY A 1 127 ? 18.719 58.531 1.85 1 85.56 127 GLY A CA 1
ATOM 918 C C . GLY A 1 127 ? 17.766 58.562 0.66 1 85.56 127 GLY A C 1
ATOM 919 O O . GLY A 1 127 ? 17.812 59.5 -0.141 1 85.56 127 GLY A O 1
ATOM 920 N N . VAL A 1 128 ? 17.094 57.469 0.486 1 82.5 128 VAL A N 1
ATOM 921 C CA . VAL A 1 128 ? 16.109 57.344 -0.574 1 82.5 128 VAL A CA 1
ATOM 922 C C . VAL A 1 128 ? 14.703 57.312 0.03 1 82.5 128 VAL A C 1
ATOM 924 O O . VAL A 1 128 ? 14.469 56.656 1.048 1 82.5 128 VAL A O 1
ATOM 927 N N . SER A 1 129 ? 13.766 58.031 -0.504 1 75.19 129 SER A N 1
ATOM 928 C CA . SER A 1 129 ? 12.43 58.219 0.034 1 75.19 129 SER A CA 1
ATOM 929 C C . SER A 1 129 ? 11.648 56.906 0.084 1 75.19 129 SER A C 1
ATOM 931 O O . SER A 1 129 ? 10.75 56.75 0.911 1 75.19 129 SER A O 1
ATOM 933 N N . THR A 1 130 ? 12.039 55.969 -0.727 1 75.38 130 THR A N 1
ATOM 934 C CA . THR A 1 130 ? 11.328 54.688 -0.783 1 75.38 130 THR A CA 1
ATOM 935 C C . THR A 1 130 ? 11.484 53.938 0.526 1 75.38 130 THR A C 1
ATOM 937 O O . THR A 1 130 ? 10.609 53.156 0.905 1 75.38 130 THR A O 1
ATOM 940 N N . PHE A 1 131 ? 12.602 54.156 1.278 1 79.75 131 PHE A N 1
ATOM 941 C CA . PHE A 1 131 ? 12.898 53.312 2.441 1 79.75 131 PHE A CA 1
ATOM 942 C C . PHE A 1 131 ? 12.703 54.125 3.73 1 79.75 131 PHE A C 1
ATOM 944 O O . PHE A 1 131 ? 12.781 53.562 4.824 1 79.75 131 PHE A O 1
ATOM 951 N N . GLY A 1 132 ? 12.484 55.375 3.621 1 73.12 132 GLY A N 1
ATOM 952 C CA . GLY A 1 132 ? 12.273 56.156 4.828 1 73.12 132 GLY A CA 1
ATOM 953 C C . GLY A 1 132 ? 12.758 57.594 4.699 1 73.12 132 GLY A C 1
ATOM 954 O O . GLY A 1 132 ? 13.164 58 3.617 1 73.12 132 GLY A O 1
ATOM 955 N N . PRO A 1 133 ? 12.727 58.25 5.879 1 71.31 133 PRO A N 1
ATOM 956 C CA . PRO A 1 133 ? 13.156 59.656 5.855 1 71.31 133 PRO A CA 1
ATOM 957 C C . PRO A 1 133 ? 14.664 59.812 5.707 1 71.31 133 PRO A C 1
ATOM 959 O O . PRO A 1 133 ? 15.422 58.906 6.094 1 71.31 133 PRO A O 1
ATOM 962 N N . SER A 1 134 ? 15.086 60.844 5.09 1 75.69 134 SER A N 1
ATOM 963 C CA . SER A 1 134 ? 16.5 61.125 4.887 1 75.69 134 SER A CA 1
ATOM 964 C C . SER A 1 134 ? 17.188 61.469 6.195 1 75.69 134 SER A C 1
ATOM 966 O O . SER A 1 134 ? 16.547 61.938 7.137 1 75.69 134 SER A O 1
ATOM 968 N N . SER A 1 135 ? 18.391 61.062 6.363 1 79 135 SER A N 1
ATOM 969 C CA . SER A 1 135 ? 19.219 61.375 7.527 1 79 135 SER A CA 1
ATOM 970 C C . SER A 1 135 ? 20.234 62.469 7.203 1 79 135 SER A C 1
ATOM 972 O O . SER A 1 135 ? 20.625 62.625 6.043 1 79 135 SER A O 1
ATOM 974 N N . CYS A 1 136 ? 20.5 63.281 8.188 1 80.19 136 CYS A N 1
ATOM 975 C CA . CYS A 1 136 ? 21.516 64.312 8 1 80.19 136 CYS A CA 1
ATOM 976 C C . CYS A 1 136 ? 22.859 63.875 8.562 1 80.19 136 CYS A C 1
ATOM 978 O O . CYS A 1 136 ? 22.953 63.5 9.734 1 80.19 136 CYS A O 1
ATOM 980 N N . ILE A 1 137 ? 23.828 63.844 7.691 1 83.94 137 ILE A N 1
ATOM 981 C CA . ILE A 1 137 ? 25.156 63.406 8.109 1 83.94 137 ILE A CA 1
ATOM 982 C C . ILE A 1 137 ? 26.141 64.562 7.938 1 83.94 137 ILE A C 1
ATOM 984 O O . ILE A 1 137 ? 25.938 65.438 7.105 1 83.94 137 ILE A O 1
ATOM 988 N N . SER A 1 138 ? 27.219 64.5 8.75 1 83.94 138 SER A N 1
ATOM 989 C CA . SER A 1 138 ? 28.266 65.562 8.672 1 83.94 138 SER A CA 1
ATOM 990 C C . SER A 1 138 ? 28.984 65.5 7.328 1 83.94 138 SER A C 1
ATOM 992 O O . SER A 1 138 ? 29.406 64.438 6.883 1 83.94 138 SER A O 1
ATOM 994 N N . GLN A 1 139 ? 29.188 66.625 6.691 1 84.25 139 GLN A N 1
ATOM 995 C CA . GLN A 1 139 ? 29.844 66.688 5.391 1 84.25 139 GLN A CA 1
ATOM 996 C C . GLN A 1 139 ? 31.312 66.312 5.5 1 84.25 139 GLN A C 1
ATOM 998 O O . GLN A 1 139 ? 31.875 65.688 4.598 1 84.25 139 GLN A O 1
ATOM 1003 N N . ALA A 1 140 ? 31.922 66.688 6.555 1 84.06 140 ALA A N 1
ATOM 1004 C CA . ALA A 1 140 ? 33.312 66.375 6.754 1 84.06 140 ALA A CA 1
ATOM 1005 C C . ALA A 1 140 ? 33.531 64.875 6.887 1 84.06 140 ALA A C 1
ATOM 1007 O O . ALA A 1 140 ? 34.438 64.312 6.293 1 84.06 140 ALA A O 1
ATOM 1008 N N . ASN A 1 141 ? 32.688 64.312 7.699 1 89.06 141 ASN A N 1
ATOM 1009 C CA . ASN A 1 141 ? 32.781 62.906 7.906 1 89.06 141 ASN A CA 1
ATOM 1010 C C . ASN A 1 141 ? 32.469 62.125 6.637 1 89.06 141 ASN A C 1
ATOM 1012 O O . ASN A 1 141 ? 33.031 61.062 6.379 1 89.06 141 ASN A O 1
ATOM 1016 N N . GLN A 1 142 ? 31.547 62.594 5.828 1 88.94 142 GLN A N 1
ATOM 1017 C CA . GLN A 1 142 ? 31.188 61.969 4.562 1 88.94 142 GLN A CA 1
ATOM 1018 C C . GLN A 1 142 ? 32.375 61.938 3.611 1 88.94 142 GLN A C 1
ATOM 1020 O O . GLN A 1 142 ? 32.625 60.906 2.961 1 88.94 142 GLN A O 1
ATOM 1025 N N . THR A 1 143 ? 33.094 63.031 3.525 1 86.56 143 THR A N 1
ATOM 1026 C CA . THR A 1 143 ? 34.25 63.125 2.633 1 86.56 143 THR A CA 1
ATOM 1027 C C . THR A 1 143 ? 35.344 62.156 3.088 1 86.56 143 THR A C 1
ATOM 1029 O O . THR A 1 143 ? 36 61.531 2.262 1 86.56 143 THR A O 1
ATOM 1032 N N . ALA A 1 144 ? 35.469 61.969 4.32 1 88.62 144 ALA A N 1
ATOM 1033 C CA . ALA A 1 144 ? 36.469 61.062 4.859 1 88.62 144 ALA A CA 1
ATOM 1034 C C . ALA A 1 144 ? 36.156 59.625 4.531 1 88.62 144 ALA A C 1
ATOM 1036 O O . ALA A 1 144 ? 37.031 58.844 4.121 1 88.62 144 ALA A O 1
ATOM 1037 N N . ILE A 1 145 ? 34.906 59.219 4.738 1 90.94 145 ILE A N 1
ATOM 1038 C CA . ILE A 1 145 ? 34.5 57.844 4.531 1 90.94 145 ILE A CA 1
ATOM 1039 C C . ILE A 1 145 ? 34.469 57.531 3.035 1 90.94 145 ILE A C 1
ATOM 1041 O O . ILE A 1 145 ? 34.875 56.438 2.607 1 90.94 145 ILE A O 1
ATOM 1045 N N . THR A 1 146 ? 34 58.469 2.162 1 91.12 146 THR A N 1
ATOM 1046 C CA . THR A 1 146 ? 33.875 58.25 0.727 1 91.12 146 THR A CA 1
ATOM 1047 C C . THR A 1 146 ? 35.25 58.219 0.067 1 91.12 146 THR A C 1
ATOM 1049 O O . THR A 1 146 ? 35.438 57.656 -1.023 1 91.12 146 THR A O 1
ATOM 1052 N N . SER A 1 147 ? 36.25 58.812 0.732 1 89.44 147 SER A N 1
ATOM 1053 C CA . SER A 1 147 ? 37.594 58.75 0.204 1 89.44 147 SER A CA 1
ATOM 1054 C C . SER A 1 147 ? 38.156 57.344 0.341 1 89.44 147 SER A C 1
ATOM 1056 O O . SER A 1 147 ? 38.938 56.906 -0.5 1 89.44 147 SER A O 1
ATOM 1058 N N . ILE A 1 148 ? 37.75 56.562 1.36 1 90.5 148 ILE A N 1
ATOM 1059 C CA . ILE A 1 148 ? 38.219 55.219 1.588 1 90.5 148 ILE A CA 1
ATOM 1060 C C . ILE A 1 148 ? 37.281 54.219 0.877 1 90.5 148 ILE A C 1
ATOM 1062 O O . ILE A 1 148 ? 37.75 53.281 0.239 1 90.5 148 ILE A O 1
ATOM 1066 N N . TYR A 1 149 ? 35.969 54.5 1.023 1 93.12 149 TYR A N 1
ATOM 1067 C CA . TYR A 1 149 ? 34.969 53.625 0.412 1 93.12 149 TYR A CA 1
ATOM 1068 C C . TYR A 1 149 ? 34.094 54.438 -0.559 1 93.12 149 TYR A C 1
ATOM 1070 O O . TYR A 1 149 ? 33.062 54.969 -0.177 1 93.12 149 TYR A O 1
ATOM 1078 N N . PRO A 1 150 ? 34.438 54.406 -1.83 1 91.56 150 PRO A N 1
ATOM 1079 C CA . PRO A 1 150 ? 33.688 55.188 -2.82 1 91.56 150 PRO A CA 1
ATOM 1080 C C . PRO A 1 150 ? 32.219 54.781 -2.906 1 91.56 150 PRO A C 1
ATOM 1082 O O . PRO A 1 150 ? 31.906 53.562 -2.844 1 91.56 150 PRO A O 1
ATOM 1085 N N . LEU A 1 151 ? 31.375 55.719 -3.02 1 89.12 151 LEU A N 1
ATOM 1086 C CA . LEU A 1 151 ? 29.938 55.5 -2.994 1 89.12 151 LEU A CA 1
ATOM 1087 C C . LEU A 1 151 ? 29.484 54.656 -4.188 1 89.12 151 LEU A C 1
ATOM 1089 O O . LEU A 1 151 ? 28.547 53.875 -4.082 1 89.12 151 LEU A O 1
ATOM 1093 N N . GLN A 1 152 ? 30.141 54.781 -5.344 1 87.75 152 GLN A N 1
ATOM 1094 C CA . GLN A 1 152 ? 29.75 54.031 -6.539 1 87.75 152 GLN A CA 1
ATOM 1095 C C . GLN A 1 152 ? 29.922 52.531 -6.328 1 87.75 152 GLN A C 1
ATOM 1097 O O . GLN A 1 152 ? 29.062 51.75 -6.719 1 87.75 152 GLN A O 1
ATOM 1102 N N . LYS A 1 153 ? 30.922 52.188 -5.656 1 89.94 153 LYS A N 1
ATOM 1103 C CA . LYS A 1 153 ? 31.188 50.781 -5.402 1 89.94 153 LYS A CA 1
ATOM 1104 C C . LYS A 1 153 ? 30.391 50.25 -4.203 1 89.94 153 LYS A C 1
ATOM 1106 O O . LYS A 1 153 ? 29.969 49.094 -4.176 1 89.94 153 LYS A O 1
ATOM 1111 N N . SER A 1 154 ? 30.125 51.125 -3.293 1 92.5 154 SER A N 1
ATOM 1112 C CA . SER A 1 154 ? 29.484 50.719 -2.045 1 92.5 154 SER A CA 1
ATOM 1113 C C . SER A 1 154 ? 27.984 50.5 -2.24 1 92.5 154 SER A C 1
ATOM 1115 O O . SER A 1 154 ? 27.344 49.812 -1.45 1 92.5 154 SER A O 1
ATOM 1117 N N . THR A 1 155 ? 27.422 51.031 -3.266 1 93.19 155 THR A N 1
ATOM 1118 C CA . THR A 1 155 ? 25.969 50.906 -3.473 1 93.19 155 THR A CA 1
ATOM 1119 C C . THR A 1 155 ? 25.656 49.875 -4.527 1 93.19 155 THR A C 1
ATOM 1121 O O . THR A 1 155 ? 24.484 49.531 -4.758 1 93.19 155 THR A O 1
ATOM 1124 N N . GLN A 1 156 ? 26.688 49.25 -5.035 1 93.06 156 GLN A N 1
ATOM 1125 C CA . GLN A 1 156 ? 26.469 48.219 -6.047 1 93.06 156 GLN A CA 1
ATOM 1126 C C . GLN A 1 156 ? 26.406 46.812 -5.414 1 93.06 156 GLN A C 1
ATOM 1128 O O . GLN A 1 156 ? 27.172 46.5 -4.516 1 93.06 156 GLN A O 1
ATOM 1133 N N . VAL A 1 157 ? 25.391 46.094 -5.793 1 93.75 157 VAL A N 1
ATOM 1134 C CA . VAL A 1 157 ? 25.219 44.719 -5.332 1 93.75 157 VAL A CA 1
ATOM 1135 C C . VAL A 1 157 ? 25.25 43.75 -6.523 1 93.75 157 VAL A C 1
ATOM 1137 O O . VAL A 1 157 ? 24.641 44.031 -7.562 1 93.75 157 VAL A O 1
ATOM 1140 N N . THR A 1 158 ? 25.953 42.656 -6.402 1 91.38 158 THR A N 1
ATOM 1141 C CA . THR A 1 158 ? 26.062 41.656 -7.449 1 91.38 158 THR A CA 1
ATOM 1142 C C . THR A 1 158 ? 25.344 40.375 -7.051 1 91.38 158 THR A C 1
ATOM 1144 O O . THR A 1 158 ? 25.594 39.812 -5.98 1 91.38 158 THR A O 1
ATOM 1147 N N . TYR A 1 159 ? 24.406 39.969 -7.91 1 92.56 159 TYR A N 1
ATOM 1148 C CA . TYR A 1 159 ? 23.672 38.719 -7.734 1 92.56 159 TYR A CA 1
ATOM 1149 C C . TYR A 1 159 ? 24.203 37.656 -8.695 1 92.56 159 TYR A C 1
ATOM 1151 O O . TYR A 1 159 ? 24.203 37.844 -9.914 1 92.56 159 TYR A O 1
ATOM 1159 N N . GLN A 1 160 ? 24.688 36.531 -8.156 1 89.94 160 GLN A N 1
ATOM 1160 C CA . GLN A 1 160 ? 25.297 35.5 -9 1 89.94 160 GLN A CA 1
ATOM 1161 C C . GLN A 1 160 ? 24.719 34.125 -8.703 1 89.94 160 GLN A C 1
ATOM 1163 O O . GLN A 1 160 ? 25.078 33.125 -9.359 1 89.94 160 GLN A O 1
ATOM 1168 N N . ASP A 1 161 ? 23.828 33.938 -7.824 1 91.06 161 ASP A N 1
ATOM 1169 C CA . ASP A 1 161 ? 23.344 32.625 -7.391 1 91.06 161 ASP A CA 1
ATOM 1170 C C . ASP A 1 161 ? 21.984 32.312 -8.008 1 91.06 161 ASP A C 1
ATOM 1172 O O . ASP A 1 161 ? 21.047 31.938 -7.293 1 91.06 161 ASP A O 1
ATOM 1176 N N . PHE A 1 162 ? 21.953 32.438 -9.367 1 87 162 PHE A N 1
ATOM 1177 C CA . PHE A 1 162 ? 20.766 32.062 -10.117 1 87 162 PHE A CA 1
ATOM 1178 C C . PHE A 1 162 ? 20.828 30.594 -10.531 1 87 162 PHE A C 1
ATOM 1180 O O . PHE A 1 162 ? 21.906 30 -10.578 1 87 162 PHE A O 1
ATOM 1187 N N . SER A 1 163 ? 19.672 30.031 -10.719 1 80.19 163 SER A N 1
ATOM 1188 C CA . SER A 1 163 ? 19.641 28.656 -11.188 1 80.19 163 SER A CA 1
ATOM 1189 C C . SER A 1 163 ? 20.25 28.531 -12.578 1 80.19 163 SER A C 1
ATOM 1191 O O . SER A 1 163 ? 20.828 27.484 -12.922 1 80.19 163 SER A O 1
ATOM 1193 N N . ASN A 1 164 ? 20.25 29.625 -13.469 1 75.06 164 ASN A N 1
ATOM 1194 C CA . ASN A 1 164 ? 20.75 29.609 -14.844 1 75.06 164 ASN A CA 1
ATOM 1195 C C . ASN A 1 164 ? 22.109 30.312 -14.953 1 75.06 164 ASN A C 1
ATOM 1197 O O . ASN A 1 164 ? 22.469 30.797 -16.031 1 75.06 164 ASN A O 1
ATOM 1201 N N . SER A 1 165 ? 23.047 30.359 -14.062 1 79.69 165 SER A N 1
ATOM 1202 C CA . SER A 1 165 ? 24.391 30.922 -14.055 1 79.69 165 SER A CA 1
ATOM 1203 C C . SER A 1 165 ? 24.391 32.375 -14.547 1 79.69 165 SER A C 1
ATOM 1205 O O . SER A 1 165 ? 25.344 32.812 -15.18 1 79.69 165 SER A O 1
ATOM 1207 N N . LEU A 1 166 ? 23.391 33.031 -14.297 1 84.25 166 LEU A N 1
ATOM 1208 C CA . LEU A 1 166 ? 23.266 34.469 -14.617 1 84.25 166 LEU A CA 1
ATOM 1209 C C . LEU A 1 166 ? 23.906 35.312 -13.531 1 84.25 166 LEU A C 1
ATOM 1211 O O . LEU A 1 166 ? 23.906 34.938 -12.352 1 84.25 166 LEU A O 1
ATOM 1215 N N . THR A 1 167 ? 24.688 36.344 -13.914 1 90.06 167 THR A N 1
ATOM 1216 C CA . THR A 1 167 ? 25.203 37.344 -12.984 1 90.06 167 THR A CA 1
ATOM 1217 C C . THR A 1 167 ? 24.641 38.719 -13.297 1 90.06 167 THR A C 1
ATOM 1219 O O . THR A 1 167 ? 24.609 39.125 -14.461 1 90.06 167 THR A O 1
ATOM 1222 N N . MET A 1 168 ? 24.094 39.344 -12.344 1 91.75 168 MET A N 1
ATOM 1223 C CA . MET A 1 168 ? 23.516 40.688 -12.492 1 91.75 168 MET A CA 1
ATOM 1224 C C . MET A 1 168 ? 24.078 41.625 -11.445 1 91.75 168 MET A C 1
ATOM 1226 O O . MET A 1 168 ? 24.156 41.281 -10.266 1 91.75 168 MET A O 1
ATOM 1230 N N . THR A 1 169 ? 24.594 42.781 -11.875 1 92.88 169 THR A N 1
ATOM 1231 C CA . THR A 1 169 ? 25.094 43.812 -10.977 1 92.88 169 THR A CA 1
ATOM 1232 C C . THR A 1 169 ? 24.344 45.125 -11.195 1 92.88 169 THR A C 1
ATOM 1234 O O . THR A 1 169 ? 24.172 45.562 -12.336 1 92.88 169 THR A O 1
ATOM 1237 N N . PHE A 1 170 ? 23.781 45.719 -10.234 1 92.81 170 PHE A N 1
ATOM 1238 C CA . PHE A 1 170 ? 23.141 47.031 -10.328 1 92.81 170 PHE A CA 1
ATOM 1239 C C . PHE A 1 170 ? 23.25 47.781 -9.008 1 92.81 170 PHE A C 1
ATOM 1241 O O . PHE A 1 170 ? 23.703 47.219 -8.008 1 92.81 170 PHE A O 1
ATOM 1248 N N . THR A 1 171 ? 22.906 49.094 -9.062 1 93.69 171 THR A N 1
ATOM 1249 C CA . THR A 1 171 ? 22.906 49.906 -7.863 1 93.69 171 THR A CA 1
ATOM 1250 C C . THR A 1 171 ? 21.641 49.688 -7.055 1 93.69 171 THR A C 1
ATOM 1252 O O . THR A 1 171 ? 20.531 49.875 -7.566 1 93.69 171 THR A O 1
ATOM 1255 N N . SER A 1 172 ? 21.781 49.219 -5.844 1 94.31 172 SER A N 1
ATOM 1256 C CA . SER A 1 172 ? 20.656 48.906 -4.977 1 94.31 172 SER A CA 1
ATOM 1257 C C . SER A 1 172 ? 20.156 50.156 -4.254 1 94.31 172 SER A C 1
ATOM 1259 O O . SER A 1 172 ? 20.953 50.906 -3.697 1 94.31 172 SER A O 1
ATOM 1261 N N . ALA A 1 173 ? 18.875 50.344 -4.258 1 91.88 173 ALA A N 1
ATOM 1262 C CA . ALA A 1 173 ? 18.266 51.469 -3.553 1 91.88 173 ALA A CA 1
ATOM 1263 C C . ALA A 1 173 ? 18.453 51.344 -2.043 1 91.88 173 ALA A C 1
ATOM 1265 O O . ALA A 1 173 ? 18.547 52.344 -1.331 1 91.88 173 ALA A O 1
ATOM 1266 N N . LEU A 1 174 ? 18.531 50.125 -1.575 1 93.19 174 LEU A N 1
ATOM 1267 C CA . LEU A 1 174 ? 18.719 49.875 -0.15 1 93.19 174 LEU A CA 1
ATOM 1268 C C . LEU A 1 174 ? 20.094 50.344 0.307 1 93.19 174 LEU A C 1
ATOM 1270 O O . LEU A 1 174 ? 20.234 50.969 1.36 1 93.19 174 LEU A O 1
ATOM 1274 N N . MET A 1 175 ? 21.109 50.031 -0.463 1 94.19 175 MET A N 1
ATOM 1275 C CA . MET A 1 175 ? 22.469 50.406 -0.118 1 94.19 175 MET A CA 1
ATOM 1276 C C . MET A 1 175 ? 22.641 51.938 -0.176 1 94.19 175 MET A C 1
ATOM 1278 O O . MET A 1 175 ? 23.391 52.5 0.616 1 94.19 175 MET A O 1
ATOM 1282 N N . GLU A 1 176 ? 21.922 52.531 -1.089 1 91.88 176 GLU A N 1
ATOM 1283 C CA . GLU A 1 176 ? 21.984 53.969 -1.198 1 91.88 176 GLU A CA 1
ATOM 1284 C C . GLU A 1 176 ? 21.359 54.656 0.03 1 91.88 176 GLU A C 1
ATOM 1286 O O . GLU A 1 176 ? 21.828 55.688 0.463 1 91.88 176 GLU A O 1
ATOM 1291 N N . HIS A 1 177 ? 20.438 54.062 0.496 1 91.25 177 HIS A N 1
ATOM 1292 C CA . HIS A 1 177 ? 19.719 54.625 1.622 1 91.25 177 HIS A CA 1
ATOM 1293 C C . HIS A 1 177 ? 20.5 54.469 2.924 1 91.25 177 HIS A C 1
ATOM 1295 O O . HIS A 1 177 ? 20.609 55.406 3.715 1 91.25 177 HIS A O 1
ATOM 1301 N N . TYR A 1 178 ? 21.047 53.281 3.191 1 93.19 178 TYR A N 1
ATOM 1302 C CA . TYR A 1 178 ? 21.531 52.969 4.535 1 93.19 178 TYR A CA 1
ATOM 1303 C C . TYR A 1 178 ? 23.047 53.031 4.609 1 93.19 178 TYR A C 1
ATOM 1305 O O . TYR A 1 178 ? 23.609 53.25 5.688 1 93.19 178 TYR A O 1
ATOM 1313 N N . PHE A 1 179 ? 23.859 52.875 3.586 1 94.06 179 PHE A N 1
ATOM 1314 C CA . PHE A 1 179 ? 25.281 52.625 3.689 1 94.06 179 PHE A CA 1
ATOM 1315 C C . PHE A 1 179 ? 26 53.844 4.27 1 94.06 179 PHE A C 1
ATOM 1317 O O . PHE A 1 179 ? 26.719 53.719 5.27 1 94.06 179 PHE A O 1
ATOM 1324 N N . LEU A 1 180 ? 25.766 55 3.697 1 91.5 180 LEU A N 1
ATOM 1325 C CA . LEU A 1 180 ? 26.531 56.188 4.094 1 91.5 180 LEU A CA 1
ATOM 1326 C C . LEU A 1 180 ? 26.203 56.594 5.531 1 91.5 180 LEU A C 1
ATOM 1328 O O . LEU A 1 180 ? 27.109 56.844 6.324 1 91.5 180 LEU A O 1
ATOM 1332 N N . SER A 1 181 ? 24.922 56.656 5.863 1 89.88 181 SER A N 1
ATOM 1333 C CA . SER A 1 181 ? 24.516 57.062 7.211 1 89.88 181 SER A CA 1
ATOM 1334 C C . SER A 1 181 ? 25.031 56.062 8.242 1 89.88 181 SER A C 1
ATOM 1336 O O . SER A 1 181 ? 25.516 56.438 9.305 1 89.88 181 SER A O 1
ATOM 1338 N N . SER A 1 182 ? 24.922 54.781 7.918 1 92.88 182 SER A N 1
ATOM 1339 C CA . SER A 1 182 ? 25.359 53.75 8.867 1 92.88 182 SER A CA 1
ATOM 1340 C C . SER A 1 182 ? 26.875 53.688 8.953 1 92.88 182 SER A C 1
ATOM 1342 O O . SER A 1 182 ? 27.438 53.438 10.031 1 92.88 182 SER A O 1
ATOM 1344 N N . ALA A 1 183 ? 27.562 53.875 7.887 1 93.12 183 ALA A N 1
ATOM 1345 C CA . ALA A 1 183 ? 29.016 53.844 7.875 1 93.12 183 ALA A CA 1
ATOM 1346 C C . ALA A 1 183 ? 29.594 54.969 8.742 1 93.12 183 ALA A C 1
ATOM 1348 O O . ALA A 1 183 ? 30.516 54.719 9.531 1 93.12 183 ALA A O 1
ATOM 1349 N N . ILE A 1 184 ? 29.062 56.156 8.656 1 89.5 184 ILE A N 1
ATOM 1350 C CA . ILE A 1 184 ? 29.578 57.312 9.383 1 89.5 184 ILE A CA 1
ATOM 1351 C C . ILE A 1 184 ? 29.281 57.156 10.867 1 89.5 184 ILE A C 1
ATOM 1353 O O . ILE A 1 184 ? 30.156 57.344 11.711 1 89.5 184 ILE A O 1
ATOM 1357 N N . ASN A 1 185 ? 28.031 56.781 11.172 1 87.38 185 ASN A N 1
ATOM 1358 C CA . ASN A 1 185 ? 27.641 56.688 12.57 1 87.38 185 ASN A CA 1
ATOM 1359 C C . ASN A 1 185 ? 28.328 55.5 13.273 1 87.38 185 ASN A C 1
ATOM 1361 O O . ASN A 1 185 ? 28.562 55.562 14.484 1 87.38 185 ASN A O 1
ATOM 1365 N N . CYS A 1 186 ? 28.656 54.5 12.539 1 89.81 186 CYS A N 1
ATOM 1366 C CA . CYS A 1 186 ? 29.359 53.375 13.141 1 89.81 186 CYS A CA 1
ATOM 1367 C C . CYS A 1 186 ? 30.859 53.656 13.266 1 89.81 186 CYS A C 1
ATOM 1369 O O . CYS A 1 186 ? 31.484 53.281 14.25 1 89.81 186 CYS A O 1
ATOM 1371 N N . TYR A 1 187 ? 31.438 54.281 12.242 1 88.94 187 TYR A N 1
ATOM 1372 C CA . TYR A 1 187 ? 32.875 54.625 12.258 1 88.94 187 TYR A CA 1
ATOM 1373 C C . TYR A 1 187 ? 33.188 55.594 13.375 1 88.94 187 TYR A C 1
ATOM 1375 O O . TYR A 1 187 ? 34.188 55.438 14.062 1 88.94 187 TYR A O 1
ATOM 1383 N N . TYR A 1 188 ? 32.406 56.594 13.523 1 84.38 188 TYR A N 1
ATOM 1384 C CA . TYR A 1 188 ? 32.594 57.594 14.578 1 84.38 188 TYR A CA 1
ATOM 1385 C C . TYR A 1 188 ? 31.672 57.312 15.766 1 84.38 188 TYR A C 1
ATOM 1387 O 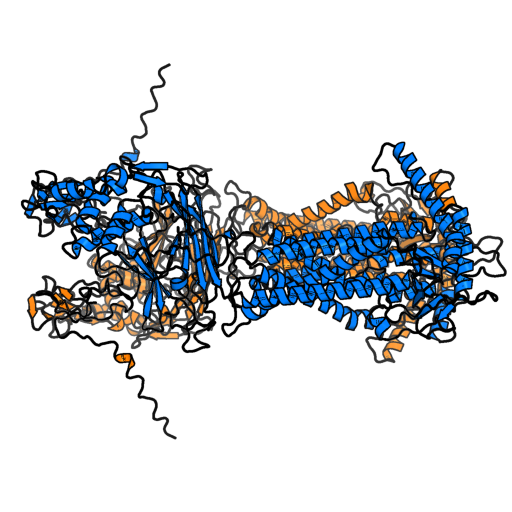O . TYR A 1 188 ? 30.844 58.125 16.141 1 84.38 188 TYR A O 1
ATOM 1395 N N . TYR A 1 189 ? 31.844 56.031 16.297 1 80.75 189 TYR A N 1
ATOM 1396 C CA . TYR A 1 189 ? 31 55.531 17.375 1 80.75 189 TYR A CA 1
ATOM 1397 C C . TYR A 1 189 ? 31.031 56.5 18.562 1 80.75 189 TYR A C 1
ATOM 1399 O O . TYR A 1 189 ? 32.094 56.844 19.078 1 80.75 189 TYR A O 1
ATOM 1407 N N . SER A 1 190 ? 29.969 57.125 18.922 1 68.19 190 SER A N 1
ATOM 1408 C CA . SER A 1 190 ? 29.922 58.094 20.016 1 68.19 190 SER A CA 1
ATOM 1409 C C . SER A 1 190 ? 29.156 57.531 21.203 1 68.19 190 SER A C 1
ATOM 1411 O O . SER A 1 190 ? 29.625 57.594 22.344 1 68.19 190 SER A O 1
ATOM 1413 N N . ASN A 1 191 ? 27.891 57.062 20.953 1 64.62 191 ASN A N 1
ATOM 1414 C CA . ASN A 1 191 ? 27.031 56.594 22.031 1 64.62 191 ASN A CA 1
ATOM 1415 C C . ASN A 1 191 ? 26.266 55.312 21.641 1 64.62 191 ASN A C 1
ATOM 1417 O O . ASN A 1 191 ? 26.469 54.781 20.547 1 64.62 191 ASN A O 1
ATOM 1421 N N . GLU A 1 192 ? 25.469 54.844 22.531 1 67.38 192 GLU A N 1
ATOM 1422 C CA . GLU A 1 192 ? 24.703 53.594 22.375 1 67.38 192 GLU A CA 1
ATOM 1423 C C . GLU A 1 192 ? 23.734 53.719 21.203 1 67.38 192 GLU A C 1
ATOM 1425 O O . GLU A 1 192 ? 23.344 52.688 20.625 1 67.38 192 GLU A O 1
ATOM 1430 N N . ASP A 1 193 ? 23.484 54.938 20.828 1 64.69 193 ASP A N 1
ATOM 1431 C CA . ASP A 1 193 ? 22.609 55.125 19.672 1 64.69 193 ASP A CA 1
ATOM 1432 C C . ASP A 1 193 ? 23.312 54.688 18.391 1 64.69 193 ASP A C 1
ATOM 1434 O O . ASP A 1 193 ? 22.656 54.312 17.422 1 64.69 193 ASP A O 1
ATOM 1438 N N . SER A 1 194 ? 24.594 54.656 18.422 1 78.62 194 SER A N 1
ATOM 1439 C CA . SER A 1 194 ? 25.375 54.25 17.266 1 78.62 194 SER A CA 1
ATOM 1440 C C . SER A 1 194 ? 25.359 52.75 17.078 1 78.62 194 SER A C 1
ATOM 1442 O O . SER A 1 194 ? 25.719 52.25 16 1 78.62 194 SER A O 1
ATOM 1444 N N . ASN A 1 195 ? 24.875 52.062 18.094 1 81.69 195 ASN A N 1
ATOM 1445 C CA . ASN A 1 195 ? 24.797 50.625 17.969 1 81.69 195 ASN A CA 1
ATOM 1446 C C . ASN A 1 195 ? 23.859 50.188 16.859 1 81.69 195 ASN A C 1
ATOM 1448 O O . ASN A 1 195 ? 24.125 49.219 16.156 1 81.69 195 ASN A O 1
ATOM 1452 N N . THR A 1 196 ? 22.719 50.906 16.719 1 85.69 196 THR A N 1
ATOM 1453 C CA . THR A 1 196 ? 21.75 50.562 15.672 1 85.69 196 THR A CA 1
ATOM 1454 C C . THR A 1 196 ? 22.375 50.75 14.289 1 85.69 196 THR A C 1
ATOM 1456 O O . THR A 1 196 ? 22.078 49.969 13.367 1 85.69 196 THR A O 1
ATOM 1459 N N . ALA A 1 197 ? 23.25 51.781 14.188 1 88.12 197 ALA A N 1
ATOM 1460 C CA . ALA A 1 197 ? 23.906 52.031 12.914 1 88.12 197 ALA A CA 1
ATOM 1461 C C . ALA A 1 197 ? 24.906 50.906 12.594 1 88.12 197 ALA A C 1
ATOM 1463 O O . ALA A 1 197 ? 25.031 50.5 11.438 1 88.12 197 ALA A O 1
ATOM 1464 N N . CYS A 1 198 ? 25.547 50.469 13.625 1 90.69 198 CYS A N 1
ATOM 1465 C CA . CYS A 1 198 ? 26.469 49.344 13.414 1 90.69 198 CYS A CA 1
ATOM 1466 C C . CYS A 1 198 ? 25.719 48.062 13.055 1 90.69 198 CYS A C 1
ATOM 1468 O O . CYS A 1 198 ? 26.203 47.25 12.266 1 90.69 198 CYS A O 1
ATOM 1470 N N . GLN A 1 199 ? 24.547 47.844 13.633 1 93.19 199 GLN A N 1
ATOM 1471 C CA . GLN A 1 199 ? 23.719 46.688 13.281 1 93.19 199 GLN A CA 1
ATOM 1472 C C . GLN A 1 199 ? 23.234 46.781 11.836 1 93.19 199 GLN A C 1
ATOM 1474 O O . GLN A 1 199 ? 23.141 45.781 11.141 1 93.19 199 GLN A O 1
ATOM 1479 N N . VAL A 1 200 ? 22.891 48 11.383 1 94.31 200 VAL A N 1
ATOM 1480 C CA . VAL A 1 200 ? 22.484 48.188 10 1 94.31 200 VAL A CA 1
ATOM 1481 C C . VAL A 1 200 ? 23.625 47.812 9.062 1 94.31 200 VAL A C 1
ATOM 1483 O O . VAL A 1 200 ? 23.422 47.156 8.047 1 94.31 200 VAL A O 1
ATOM 1486 N N . LEU A 1 201 ? 24.844 48.281 9.406 1 94.12 201 LEU A N 1
ATOM 1487 C CA . LEU A 1 201 ? 26 47.938 8.609 1 94.12 201 LEU A CA 1
ATOM 1488 C C . LEU A 1 201 ? 26.188 46.406 8.578 1 94.12 201 LEU A C 1
ATOM 1490 O O . LEU A 1 201 ? 26.578 45.844 7.547 1 94.12 201 LEU A O 1
ATOM 1494 N N . GLY A 1 202 ? 25.984 45.781 9.664 1 95.38 202 GLY A N 1
ATOM 1495 C CA . GLY A 1 202 ? 26.031 44.312 9.703 1 95.38 202 GLY A CA 1
ATOM 1496 C C . GLY A 1 202 ? 25 43.688 8.805 1 95.38 202 GLY A C 1
ATOM 1497 O O . GLY A 1 202 ? 25.297 42.688 8.117 1 95.38 202 GLY A O 1
ATOM 1498 N N . ASN A 1 203 ? 23.734 44.219 8.812 1 96.56 203 ASN A N 1
ATOM 1499 C CA . ASN A 1 203 ? 22.688 43.719 7.949 1 96.56 203 ASN A CA 1
ATOM 1500 C C . ASN A 1 203 ? 23.047 43.844 6.473 1 96.56 203 ASN A C 1
ATOM 1502 O O . ASN A 1 203 ? 22.75 42.938 5.676 1 96.56 203 ASN A O 1
ATOM 1506 N N . LEU A 1 204 ? 23.656 44.938 6.094 1 96.38 204 LEU A N 1
ATOM 1507 C CA . LEU A 1 204 ? 24.062 45.156 4.711 1 96.38 204 LEU A CA 1
ATOM 1508 C C . LEU A 1 204 ? 25.125 44.156 4.309 1 96.38 204 LEU A C 1
ATOM 1510 O O . LEU A 1 204 ? 25.156 43.688 3.166 1 96.38 204 LEU A O 1
ATOM 1514 N N . CYS A 1 205 ? 25.969 43.844 5.266 1 96.06 205 CYS A N 1
ATOM 1515 C CA . CYS A 1 205 ? 27 42.844 5.008 1 96.06 205 CYS A CA 1
ATOM 1516 C C . CYS A 1 205 ? 26.375 41.469 4.828 1 96.06 205 CYS A C 1
ATOM 1518 O O . CYS A 1 205 ? 26.781 40.719 3.943 1 96.06 205 CYS A O 1
ATOM 1520 N N . VAL A 1 206 ? 25.422 41.062 5.656 1 97.38 206 VAL A N 1
ATOM 1521 C CA . VAL A 1 206 ? 24.75 39.781 5.586 1 97.38 206 VAL A CA 1
ATOM 1522 C C . VAL A 1 206 ? 24.047 39.625 4.234 1 97.38 206 VAL A C 1
ATOM 1524 O O . VAL A 1 206 ? 24.062 38.562 3.635 1 97.38 206 VAL A O 1
ATOM 1527 N N . LEU A 1 207 ? 23.422 40.719 3.695 1 96.44 207 LEU A N 1
ATOM 1528 C CA . LEU A 1 207 ? 22.688 40.688 2.436 1 96.44 207 LEU A CA 1
ATOM 1529 C C . LEU A 1 207 ? 23.641 40.469 1.258 1 96.44 207 LEU A C 1
ATOM 1531 O O . LEU A 1 207 ? 23.203 40.094 0.168 1 96.44 207 LEU A O 1
ATOM 1535 N N . GLN A 1 208 ? 24.891 40.719 1.491 1 94.69 208 GLN A N 1
ATOM 1536 C CA . GLN A 1 208 ? 25.891 40.5 0.454 1 94.69 208 GLN A CA 1
ATOM 1537 C C . GLN A 1 208 ? 26.672 39.219 0.719 1 94.69 208 GLN A C 1
ATOM 1539 O O . GLN A 1 208 ? 27.844 39.125 0.348 1 94.69 208 GLN A O 1
ATOM 1544 N N . MET A 1 209 ? 26.125 38.344 1.466 1 95.25 209 MET A N 1
ATOM 1545 C CA . MET A 1 209 ? 26.625 37 1.74 1 95.25 209 MET A CA 1
ATOM 1546 C C . MET A 1 209 ? 27.969 37.031 2.455 1 95.25 209 MET A C 1
ATOM 1548 O O . MET A 1 209 ? 28.844 36.219 2.217 1 95.25 209 MET A O 1
ATOM 1552 N N . PHE A 1 210 ? 28.266 38.125 3.178 1 95.38 210 PHE A N 1
ATOM 1553 C CA . PHE A 1 210 ? 29.453 38.281 4.023 1 95.38 210 PHE A CA 1
ATOM 1554 C C . PHE A 1 210 ? 30.703 38.406 3.176 1 95.38 210 PHE A C 1
ATOM 1556 O O . PHE A 1 210 ? 31.797 38.031 3.623 1 95.38 210 PHE A O 1
ATOM 1563 N N . ASP A 1 211 ? 30.562 38.812 1.983 1 93.06 211 ASP A N 1
ATOM 1564 C CA . ASP A 1 211 ? 31.719 38.969 1.108 1 93.06 211 ASP A CA 1
ATOM 1565 C C . ASP A 1 211 ? 32.656 40.062 1.648 1 93.06 211 ASP A C 1
ATOM 1567 O O . ASP A 1 211 ? 32.281 41.25 1.735 1 93.06 211 ASP A O 1
ATOM 1571 N N . PRO A 1 212 ? 33.875 39.656 1.942 1 93 212 PRO A N 1
ATOM 1572 C CA . PRO A 1 212 ? 34.781 40.625 2.557 1 93 212 PRO A CA 1
ATOM 1573 C C . PRO A 1 212 ? 35.188 41.75 1.595 1 93 212 PRO A C 1
ATOM 1575 O O . PRO A 1 212 ? 35.719 42.781 2.027 1 93 212 PRO A O 1
ATOM 1578 N N . THR A 1 213 ? 34.969 41.656 0.335 1 91.06 213 THR A N 1
ATOM 1579 C CA . THR A 1 213 ? 35.375 42.625 -0.65 1 91.06 213 THR A CA 1
ATOM 1580 C C . THR A 1 213 ? 34.344 43.75 -0.749 1 91.06 213 THR A C 1
ATOM 1582 O O . THR A 1 213 ? 34.656 44.844 -1.29 1 91.06 213 THR A O 1
ATOM 1585 N N . THR A 1 214 ? 33.25 43.562 -0.231 1 93.06 214 THR A N 1
ATOM 1586 C CA . THR A 1 214 ? 32.219 44.625 -0.273 1 93.06 214 THR A CA 1
ATOM 1587 C C . THR A 1 214 ? 32.5 45.688 0.773 1 93.06 214 THR A C 1
ATOM 1589 O O . THR A 1 214 ? 33.125 45.406 1.805 1 93.06 214 THR A O 1
ATOM 1592 N N . SER A 1 215 ? 32.031 46.875 0.584 1 94.44 215 SER A N 1
ATOM 1593 C CA . SER A 1 215 ? 32.344 48.031 1.421 1 94.44 215 SER A CA 1
ATOM 1594 C C . SER A 1 215 ? 31.781 47.844 2.826 1 94.44 215 SER A C 1
ATOM 1596 O O . SER A 1 215 ? 32.438 48.219 3.811 1 94.44 215 SER A O 1
ATOM 1598 N N . ALA A 1 216 ? 30.594 47.375 2.926 1 94.69 216 ALA A N 1
ATOM 1599 C CA . ALA A 1 216 ? 29.984 47.219 4.238 1 94.69 216 ALA A CA 1
ATOM 1600 C C . ALA A 1 216 ? 30.734 46.219 5.094 1 94.69 216 ALA A C 1
ATOM 1602 O O . ALA A 1 216 ? 31.031 46.469 6.266 1 94.69 216 ALA A O 1
ATOM 1603 N N . CYS A 1 217 ? 31.094 45.094 4.531 1 95 217 CYS A N 1
ATOM 1604 C CA . CYS A 1 217 ? 31.797 44.062 5.277 1 95 217 CYS A CA 1
ATOM 1605 C C . CYS A 1 217 ? 33.25 44.438 5.539 1 95 217 CYS A C 1
ATOM 1607 O O . CYS A 1 217 ? 33.781 44.156 6.605 1 95 217 CYS A O 1
ATOM 1609 N N . ALA A 1 218 ? 33.844 45.125 4.574 1 93.69 218 ALA A N 1
ATOM 1610 C CA . ALA A 1 218 ? 35.219 45.562 4.742 1 93.69 218 ALA A CA 1
ATOM 1611 C C . ALA A 1 218 ? 35.344 46.594 5.875 1 93.69 218 ALA A C 1
ATOM 1613 O O . ALA A 1 218 ? 36.281 46.531 6.664 1 93.69 218 ALA A O 1
ATOM 1614 N N . LEU A 1 219 ? 34.406 47.5 5.863 1 93.31 219 LEU A N 1
ATOM 1615 C CA . LEU A 1 219 ? 34.406 48.5 6.926 1 93.31 219 LEU A CA 1
ATOM 1616 C C . LEU A 1 219 ? 34.219 47.844 8.289 1 93.31 219 LEU A C 1
ATOM 1618 O O . LEU A 1 219 ? 34.906 48.188 9.25 1 93.31 219 LEU A O 1
ATOM 1622 N N . LEU A 1 220 ? 33.344 46.938 8.391 1 92.06 220 LEU A N 1
ATOM 1623 C CA . LEU A 1 220 ? 33.094 46.25 9.648 1 92.06 220 LEU A CA 1
ATOM 1624 C C . LEU A 1 220 ? 34.344 45.469 10.094 1 92.06 220 LEU A C 1
ATOM 1626 O O . LEU A 1 220 ? 34.656 45.438 11.289 1 92.06 220 LEU A O 1
ATOM 1630 N N . GLN A 1 221 ? 34.969 44.875 9.141 1 89.88 221 GLN A N 1
ATOM 1631 C CA . GLN A 1 221 ? 36.188 44.125 9.461 1 89.88 221 GLN A CA 1
ATOM 1632 C C . GLN A 1 221 ? 37.312 45.062 9.938 1 89.88 221 GLN A C 1
ATOM 1634 O O . GLN A 1 221 ? 38.062 44.719 10.828 1 89.88 221 GLN A O 1
ATOM 1639 N N . GLN A 1 222 ? 37.344 46.156 9.312 1 88.69 222 GLN A N 1
ATOM 1640 C CA . GLN A 1 222 ? 38.344 47.156 9.727 1 88.69 222 GLN A CA 1
ATOM 1641 C C . GLN A 1 222 ? 38.062 47.656 11.141 1 88.69 222 GLN A C 1
ATOM 1643 O O . GLN A 1 222 ? 38.969 47.812 11.945 1 88.69 222 GLN A O 1
ATOM 1648 N N . LEU A 1 223 ? 36.812 47.875 11.422 1 88.25 223 LEU A N 1
ATOM 1649 C CA . LEU A 1 223 ? 36.438 48.344 12.758 1 88.25 223 LEU A CA 1
ATOM 1650 C C . LEU A 1 223 ? 36.688 47.25 13.797 1 88.25 223 LEU A C 1
ATOM 1652 O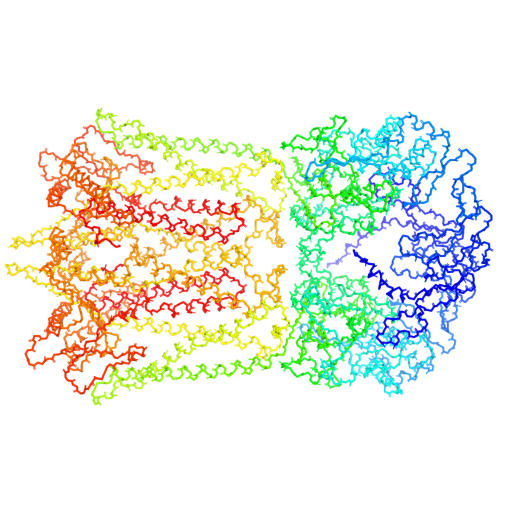 O . LEU A 1 223 ? 37.125 47.531 14.914 1 88.25 223 LEU A O 1
ATOM 1656 N N . ALA A 1 224 ? 36.469 46.031 13.438 1 86.56 224 ALA A N 1
ATOM 1657 C CA . ALA A 1 224 ? 36.719 44.906 14.344 1 86.56 224 ALA A CA 1
ATOM 1658 C C . ALA A 1 224 ? 38.188 44.75 14.625 1 86.56 224 ALA A C 1
ATOM 1660 O O . ALA A 1 224 ? 38.594 44.406 15.75 1 86.56 224 ALA A O 1
ATOM 1661 N N . ALA A 1 225 ? 39 44.938 13.609 1 82.19 225 ALA A N 1
ATOM 1662 C CA . ALA A 1 225 ? 40.438 44.812 13.773 1 82.19 225 ALA A CA 1
ATOM 1663 C C . ALA A 1 225 ? 41 45.938 14.641 1 82.19 225 ALA A C 1
ATOM 1665 O O . ALA A 1 225 ? 42 45.75 15.328 1 82.19 225 ALA A O 1
ATOM 1666 N N . SER A 1 226 ? 40.344 47.031 14.562 1 77.56 226 SER A N 1
ATOM 1667 C CA . SER A 1 226 ? 40.844 48.188 15.305 1 77.56 226 SER A CA 1
ATOM 1668 C C . SER A 1 226 ? 40.375 48.156 16.75 1 77.56 226 SER A C 1
ATOM 1670 O O . SER A 1 226 ? 40.906 48.875 17.609 1 77.56 226 SER A O 1
ATOM 1672 N N . SER A 1 227 ? 39.312 47.344 16.953 1 71.56 227 SER A N 1
ATOM 1673 C CA . SER A 1 227 ? 38.781 47.281 18.297 1 71.56 227 SER A CA 1
ATOM 1674 C C . SER A 1 227 ? 39.719 46.5 19.234 1 71.56 227 SER A C 1
ATOM 1676 O O . SER A 1 227 ? 40.406 45.562 18.812 1 71.56 227 SER A O 1
ATOM 1678 N N . ARG A 1 228 ? 40 47.031 20.328 1 58.12 228 ARG A N 1
ATOM 1679 C CA . ARG A 1 228 ? 40.906 46.438 21.344 1 58.12 228 ARG A CA 1
ATOM 1680 C C . ARG A 1 228 ? 40.312 45.125 21.891 1 58.12 228 ARG A C 1
ATOM 1682 O O . ARG A 1 228 ? 41.062 44.281 22.375 1 58.12 228 ARG A O 1
ATOM 1689 N N . LEU A 1 229 ? 38.969 44.969 21.875 1 64.31 229 LEU A N 1
ATOM 1690 C CA . LEU A 1 229 ? 38.375 43.75 22.438 1 64.31 229 LEU A CA 1
ATOM 1691 C C . LEU A 1 229 ? 37.75 42.875 21.344 1 64.31 229 LEU A C 1
ATOM 1693 O O . LEU A 1 229 ? 36.625 43.188 20.906 1 64.31 229 LEU A O 1
ATOM 1697 N N . THR A 1 230 ? 38.5 41.938 20.875 1 65.81 230 THR A N 1
ATOM 1698 C CA . THR A 1 230 ? 38.094 41.062 19.781 1 65.81 230 THR A CA 1
ATOM 1699 C C . THR A 1 230 ? 37.375 39.812 20.312 1 65.81 230 THR A C 1
ATOM 1701 O O . THR A 1 230 ? 36.938 39 19.531 1 65.81 230 THR A O 1
ATOM 1704 N N . THR A 1 231 ? 37.344 39.562 21.625 1 69.62 231 THR A N 1
ATOM 1705 C CA . THR A 1 231 ? 36.688 38.406 22.203 1 69.62 231 THR A CA 1
ATOM 1706 C C . THR A 1 231 ? 35.719 38.844 23.312 1 69.62 231 THR A C 1
ATOM 1708 O O . THR A 1 231 ? 36.125 39.406 24.328 1 69.62 231 THR A O 1
ATOM 1711 N N . THR A 1 232 ? 34.562 38.938 22.875 1 68.56 232 THR A N 1
ATOM 1712 C CA . THR A 1 232 ? 33.562 39.219 23.906 1 68.56 232 THR A CA 1
ATOM 1713 C C . THR A 1 232 ? 32.656 38 24.109 1 68.56 232 THR A C 1
ATOM 1715 O O . THR A 1 232 ? 32.438 37.25 23.172 1 68.56 232 THR A O 1
ATOM 1718 N N . ASN A 1 233 ? 32.219 37.688 25.266 1 66.81 233 ASN A N 1
ATOM 1719 C CA . ASN A 1 233 ? 31.312 36.625 25.641 1 66.81 233 ASN A CA 1
ATOM 1720 C C . ASN A 1 233 ? 31.953 35.25 25.422 1 66.81 233 ASN A C 1
ATOM 1722 O O . ASN A 1 233 ? 31.266 34.281 25.094 1 66.81 233 ASN A O 1
ATOM 1726 N N . GLY A 1 234 ? 33.312 35.25 25.312 1 69.94 234 GLY A N 1
ATOM 1727 C CA . GLY A 1 234 ? 34.031 34 25.203 1 69.94 234 GLY A CA 1
ATOM 1728 C C . GLY A 1 234 ? 34.094 33.469 23.781 1 69.94 234 GLY A C 1
ATOM 1729 O O . GLY A 1 234 ? 34.438 32.312 23.562 1 69.94 234 GLY A O 1
ATOM 1730 N N . MET A 1 235 ? 33.656 34.25 22.797 1 79.62 235 MET A N 1
ATOM 1731 C CA . MET A 1 235 ? 33.688 33.812 21.406 1 79.62 235 MET A CA 1
ATOM 1732 C C . MET A 1 235 ? 34.656 34.656 20.578 1 79.62 235 MET A C 1
ATOM 1734 O O . MET A 1 235 ? 34.594 35.875 20.609 1 79.62 235 MET A O 1
ATOM 1738 N N . SER A 1 236 ? 35.406 33.938 19.953 1 79.88 236 SER A N 1
ATOM 1739 C CA . SER A 1 236 ? 36.344 34.625 19.078 1 79.88 236 SER A CA 1
ATOM 1740 C C . SER A 1 236 ? 35.656 35.188 17.844 1 79.88 236 SER A C 1
ATOM 1742 O O . SER A 1 236 ? 34.875 34.469 17.172 1 79.88 236 SER A O 1
ATOM 1744 N N . GLY A 1 237 ? 35.844 36.438 17.594 1 78.5 237 GLY A N 1
ATOM 1745 C CA . GLY A 1 237 ? 35.188 37.094 16.453 1 78.5 237 GLY A CA 1
ATOM 1746 C C . GLY A 1 237 ? 34.094 38.062 16.859 1 78.5 237 GLY A C 1
ATOM 1747 O O . GLY A 1 237 ? 33.688 38.906 16.062 1 78.5 237 GLY A O 1
ATOM 1748 N N . TRP A 1 238 ? 33.719 37.844 18.078 1 79.81 238 TRP A N 1
ATOM 1749 C CA . TRP A 1 238 ? 32.688 38.75 18.578 1 79.81 238 TRP A CA 1
ATOM 1750 C C . TRP A 1 238 ? 33.312 39.969 19.234 1 79.81 238 TRP A C 1
ATOM 1752 O O . TRP A 1 238 ? 33.781 39.906 20.359 1 79.81 238 TRP A O 1
ATOM 1762 N N . SER A 1 239 ? 33.281 41.094 18.531 1 80.5 239 SER A N 1
ATOM 1763 C CA . SER A 1 239 ? 33.844 42.344 19.047 1 80.5 239 SER A CA 1
ATOM 1764 C C . SER A 1 239 ? 32.781 43.125 19.812 1 80.5 239 SER A C 1
ATOM 1766 O O . SER A 1 239 ? 31.594 43.062 19.516 1 80.5 239 SER A O 1
ATOM 1768 N N . ASN A 1 240 ? 33.281 43.875 20.688 1 75.69 240 ASN A N 1
ATOM 1769 C CA . ASN A 1 240 ? 32.406 44.688 21.516 1 75.69 240 ASN A CA 1
ATOM 1770 C C . ASN A 1 240 ? 31.672 45.75 20.703 1 75.69 240 ASN A C 1
ATOM 1772 O O . ASN A 1 240 ? 32.281 46.375 19.844 1 75.69 240 ASN A O 1
ATOM 1776 N N . THR A 1 241 ? 30.438 45.938 20.688 1 75.69 241 THR A N 1
ATOM 1777 C CA . THR A 1 241 ? 29.609 47 20.109 1 75.69 241 THR A CA 1
ATOM 1778 C C . THR A 1 241 ? 29.281 46.688 18.656 1 75.69 241 THR A C 1
ATOM 1780 O O . THR A 1 241 ? 28.562 47.438 18 1 75.69 241 THR A O 1
ATOM 1783 N N . LEU A 1 242 ? 29.984 45.656 18.109 1 86.12 242 LEU A N 1
ATOM 1784 C CA . LEU A 1 242 ? 29.719 45.281 16.734 1 86.12 242 LEU A CA 1
ATOM 1785 C C . LEU A 1 242 ? 28.875 44 16.672 1 86.12 242 LEU A C 1
ATOM 1787 O O . LEU A 1 242 ? 28.891 43.219 17.609 1 86.12 242 LEU A O 1
ATOM 1791 N N . PRO A 1 243 ? 28.094 43.875 15.664 1 89.44 243 PRO A N 1
ATOM 1792 C CA . PRO A 1 243 ? 27.328 42.656 15.531 1 89.44 243 PRO A CA 1
ATOM 1793 C C . PRO A 1 243 ? 28.203 41.438 15.312 1 89.44 243 PRO A C 1
ATOM 1795 O O . PRO A 1 243 ? 29.25 41.531 14.648 1 89.44 243 PRO A O 1
ATOM 1798 N N . PHE A 1 244 ? 27.891 40.312 15.906 1 90.5 244 PHE A N 1
ATOM 1799 C CA . PHE A 1 244 ? 28.594 39.031 15.734 1 90.5 244 PHE A CA 1
ATOM 1800 C C . PHE A 1 244 ? 28.188 38.375 14.422 1 90.5 244 PHE A C 1
ATOM 1802 O O . PHE A 1 244 ? 27.141 37.75 14.328 1 90.5 244 PHE A O 1
ATOM 1809 N N . LEU A 1 245 ? 29 38.438 13.422 1 92.44 245 LEU A N 1
ATOM 1810 C CA . LEU A 1 245 ? 28.656 37.938 12.094 1 92.44 245 LEU A CA 1
ATOM 1811 C C . LEU A 1 245 ? 29.547 36.781 11.703 1 92.44 245 LEU A C 1
ATOM 1813 O O . LEU A 1 245 ? 29.078 35.781 11.133 1 92.44 245 LEU A O 1
ATOM 1817 N N . LEU A 1 246 ? 30.828 36.875 11.977 1 92.62 246 LEU A N 1
ATOM 1818 C CA . LEU A 1 246 ? 31.781 35.875 11.539 1 92.62 246 LEU A CA 1
ATOM 1819 C C . LEU A 1 246 ? 32.5 35.25 12.727 1 92.62 246 LEU A C 1
ATOM 1821 O O . LEU A 1 246 ? 32.875 35.969 13.656 1 92.62 246 LEU A O 1
ATOM 1825 N N . TYR A 1 247 ? 32.625 34 12.641 1 91.75 247 TYR A N 1
ATOM 1826 C CA . TYR A 1 247 ? 33.438 33.344 13.648 1 91.75 247 TYR A CA 1
ATOM 1827 C C . TYR A 1 247 ? 34.938 33.5 13.344 1 91.75 247 TYR A C 1
ATOM 1829 O O . TYR A 1 247 ? 35.344 33.406 12.188 1 91.75 247 TYR A O 1
ATOM 1837 N N . GLY A 1 248 ? 35.625 33.75 14.305 1 87.31 248 GLY A N 1
ATOM 1838 C CA . GLY A 1 248 ? 37.062 33.938 14.133 1 87.31 248 GLY A CA 1
ATOM 1839 C C . GLY A 1 248 ? 37.844 32.656 14.234 1 87.31 248 GLY A C 1
ATOM 1840 O O . GLY A 1 248 ? 38.938 32.531 13.688 1 87.31 248 GLY A O 1
ATOM 1841 N N . SER A 1 249 ? 37.281 31.688 14.891 1 86.75 249 SER A N 1
ATOM 1842 C CA . SER A 1 249 ? 37.969 30.406 15.055 1 86.75 249 SER A CA 1
ATOM 1843 C C . SER A 1 249 ? 37.688 29.484 13.883 1 86.75 249 SER A C 1
ATOM 1845 O O . SER A 1 249 ? 36.719 29.688 13.141 1 86.75 249 SER A O 1
ATOM 1847 N N . GLY A 1 250 ? 38.562 28.594 13.727 1 87.69 250 GLY A N 1
ATOM 1848 C CA . GLY A 1 250 ? 38.375 27.609 12.68 1 87.69 250 GLY A CA 1
ATOM 1849 C C . GLY A 1 250 ? 37.062 26.844 12.805 1 87.69 250 GLY A C 1
ATOM 1850 O O . GLY A 1 250 ? 36.562 26.641 13.922 1 87.69 250 GLY A O 1
ATOM 1851 N N . ALA A 1 251 ? 36.531 26.5 11.727 1 91.25 251 ALA A N 1
ATOM 1852 C CA . ALA A 1 251 ? 35.219 25.844 11.68 1 91.25 251 ALA A CA 1
ATOM 1853 C C . ALA A 1 251 ? 35.25 24.547 12.469 1 91.25 251 ALA A C 1
ATOM 1855 O O . ALA A 1 251 ? 34.281 24.219 13.164 1 91.25 251 ALA A O 1
ATOM 1856 N N . THR A 1 252 ? 36.312 23.734 12.43 1 90.31 252 THR A N 1
ATOM 1857 C CA . THR A 1 252 ? 36.375 22.453 13.133 1 90.31 252 THR A CA 1
ATOM 1858 C C . THR A 1 252 ? 36.375 22.672 14.641 1 90.31 252 THR A C 1
ATOM 1860 O O . THR A 1 252 ? 35.75 21.906 15.375 1 90.31 252 THR A O 1
ATOM 1863 N N . SER A 1 253 ? 37.031 23.672 15.055 1 90.06 253 SER A N 1
ATOM 1864 C CA . SER A 1 253 ? 37.094 23.953 16.484 1 90.06 253 SER A CA 1
ATOM 1865 C C . SER A 1 253 ? 35.75 24.406 17.031 1 90.06 253 SER A C 1
ATOM 1867 O O . SER A 1 253 ? 35.375 24.078 18.156 1 90.06 253 SER A O 1
ATOM 1869 N N . VAL A 1 254 ? 35.031 25.156 16.219 1 91.88 254 VAL A N 1
ATOM 1870 C CA . VAL A 1 254 ? 33.75 25.656 16.641 1 91.88 254 VAL A CA 1
ATOM 1871 C C . VAL A 1 254 ? 32.719 24.516 16.672 1 91.88 254 VAL A C 1
ATOM 1873 O O . VAL A 1 254 ? 31.922 24.422 17.609 1 91.88 254 VAL A O 1
ATOM 1876 N N . LEU A 1 255 ? 32.75 23.688 15.719 1 92.5 255 LEU A N 1
ATOM 1877 C CA . LEU A 1 255 ? 31.766 22.641 15.57 1 92.5 255 LEU A CA 1
ATOM 1878 C C . LEU A 1 255 ? 32.031 21.484 16.516 1 92.5 255 LEU A C 1
ATOM 1880 O O . LEU A 1 255 ? 31.156 20.688 16.812 1 92.5 255 LEU A O 1
ATOM 1884 N N . THR A 1 256 ? 33.25 21.312 17.062 1 90.25 256 THR A N 1
ATOM 1885 C CA . THR A 1 256 ? 33.594 20.219 17.953 1 90.25 256 THR A CA 1
ATOM 1886 C C . THR A 1 256 ? 33.781 20.719 19.375 1 90.25 256 THR A C 1
ATOM 1888 O O . THR A 1 256 ? 34.406 20.031 20.203 1 90.25 256 THR A O 1
ATOM 1891 N N . GLN A 1 257 ? 33.25 21.844 19.594 1 88.69 257 GLN A N 1
ATOM 1892 C CA . GLN A 1 257 ? 33.375 22.375 20.938 1 88.69 257 GLN A CA 1
ATOM 1893 C C . GLN A 1 257 ? 32.438 21.656 21.906 1 88.69 257 GLN A C 1
ATOM 1895 O O . GLN A 1 257 ? 31.297 21.328 21.547 1 88.69 257 GLN A O 1
ATOM 1900 N N . THR A 1 258 ? 32.906 21.281 23.109 1 89.25 258 THR A N 1
ATOM 1901 C CA . THR A 1 258 ? 32.125 20.562 24.109 1 89.25 258 THR A CA 1
ATOM 1902 C C . THR A 1 258 ? 31.609 21.516 25.188 1 89.25 258 THR A C 1
ATOM 1904 O O . THR A 1 258 ? 31.734 21.203 26.375 1 89.25 258 THR A O 1
ATOM 1907 N N . SER A 1 259 ? 31.094 22.625 24.797 1 85.81 259 SER A N 1
ATOM 1908 C CA . SER A 1 259 ? 30.641 23.609 25.766 1 85.81 259 SER A CA 1
ATOM 1909 C C . SER A 1 259 ? 29.234 23.297 26.266 1 85.81 259 SER A C 1
ATOM 1911 O O . SER A 1 259 ? 28.812 23.766 27.328 1 85.81 259 SER A O 1
ATOM 1913 N N . ILE A 1 260 ? 28.531 22.453 25.578 1 92.06 260 ILE A N 1
ATOM 1914 C CA . ILE A 1 260 ? 27.172 22.125 25.953 1 92.06 260 ILE A CA 1
ATOM 1915 C C . ILE A 1 260 ? 27.188 21.047 27.031 1 92.06 260 ILE A C 1
ATOM 1917 O O . ILE A 1 260 ? 27.797 19.984 26.859 1 92.06 260 ILE A O 1
ATOM 1921 N N . GLN A 1 261 ? 26.516 21.312 28.094 1 91.56 261 GLN A N 1
ATOM 1922 C CA . GLN A 1 261 ? 26.562 20.406 29.234 1 91.56 261 GLN A CA 1
ATOM 1923 C C . GLN A 1 261 ? 25.312 19.531 29.297 1 91.56 261 GLN A C 1
ATOM 1925 O O . GLN A 1 261 ? 25.297 18.516 29.984 1 91.56 261 GLN A O 1
ATOM 1930 N N . MET A 1 262 ? 24.297 19.797 28.562 1 91.31 262 MET A N 1
ATOM 1931 C CA . MET A 1 262 ? 23.062 19.016 28.594 1 91.31 262 MET A CA 1
ATOM 1932 C C . MET A 1 262 ? 23.266 17.625 28.016 1 91.31 262 MET A C 1
ATOM 1934 O O . MET A 1 262 ? 23.969 17.469 27.016 1 91.31 262 MET A O 1
ATOM 1938 N N . THR A 1 263 ? 22.766 16.703 28.734 1 92.56 263 THR A N 1
ATOM 1939 C CA . THR A 1 263 ? 22.75 15.328 28.25 1 92.56 263 THR A CA 1
ATOM 1940 C C . THR A 1 263 ? 21.359 14.945 27.75 1 92.56 263 THR A C 1
ATOM 1942 O O . THR A 1 263 ? 20.359 15.219 28.422 1 92.56 263 THR A O 1
ATOM 1945 N N . MET A 1 264 ? 21.375 14.289 26.609 1 93.19 264 MET A N 1
ATOM 1946 C CA . MET A 1 264 ? 20.094 14.047 25.938 1 93.19 264 MET A CA 1
ATOM 1947 C C . MET A 1 264 ? 19.672 12.594 26.109 1 93.19 264 MET A C 1
ATOM 1949 O O . MET A 1 264 ? 20.5 11.711 26.297 1 93.19 264 MET A O 1
ATOM 1953 N N . SER A 1 265 ? 18.391 12.398 26.203 1 91.38 265 SER A N 1
ATOM 1954 C CA . SER A 1 265 ? 17.75 11.094 26.172 1 91.38 265 SER A CA 1
ATOM 1955 C C . SER A 1 265 ? 16.469 11.125 25.359 1 91.38 265 SER A C 1
ATOM 1957 O O . SER A 1 265 ? 16.031 12.188 24.906 1 91.38 265 SER A O 1
ATOM 1959 N N . PHE A 1 266 ? 15.867 9.953 25.047 1 87.56 266 PHE A N 1
ATOM 1960 C CA . PHE A 1 266 ? 14.664 9.906 24.234 1 87.56 266 PHE A CA 1
ATOM 1961 C C . PHE A 1 266 ? 13.422 10.172 25.078 1 87.56 266 PHE A C 1
ATOM 1963 O O . PHE A 1 266 ? 12.367 10.531 24.547 1 87.56 266 PHE A O 1
ATOM 1970 N N . SER A 1 267 ? 13.477 9.891 26.344 1 82.62 267 SER A N 1
ATOM 1971 C CA . SER A 1 267 ? 12.398 10.188 27.281 1 82.62 267 SER A CA 1
ATOM 1972 C C . SER A 1 267 ? 12.953 10.719 28.609 1 82.62 267 SER A C 1
ATOM 1974 O O . SER A 1 267 ? 13.664 10.008 29.312 1 82.62 267 SER A O 1
ATOM 1976 N N . SER A 1 268 ? 12.531 11.938 28.859 1 83.94 268 SER A N 1
ATOM 1977 C CA . SER A 1 268 ? 12.992 12.555 30.094 1 83.94 268 SER A CA 1
ATOM 1978 C C . SER A 1 268 ? 12.312 11.914 31.312 1 83.94 268 SER A C 1
ATOM 1980 O O . SER A 1 268 ? 12.852 11.953 32.406 1 83.94 268 SER A O 1
ATOM 1982 N N . THR A 1 269 ? 11.148 11.328 31.062 1 76.88 269 THR A N 1
ATOM 1983 C CA . THR A 1 269 ? 10.414 10.703 32.156 1 76.88 269 THR A CA 1
ATOM 1984 C C . THR A 1 269 ? 11.094 9.406 32.594 1 76.88 269 THR A C 1
ATOM 1986 O O . THR A 1 269 ? 11.156 9.094 33.781 1 76.88 269 THR A O 1
ATOM 1989 N N . LYS A 1 270 ? 11.633 8.68 31.641 1 80.12 270 LYS A N 1
ATOM 1990 C CA . LYS A 1 270 ? 12.273 7.398 31.938 1 80.12 270 LYS A CA 1
ATOM 1991 C C . LYS A 1 270 ? 13.688 7.602 32.469 1 80.12 270 LYS A C 1
ATOM 1993 O O . LYS A 1 270 ? 14.188 6.797 33.25 1 80.12 270 LYS A O 1
ATOM 1998 N N . ASN A 1 271 ? 14.383 8.695 31.984 1 87.25 271 ASN A N 1
ATOM 1999 C CA . ASN A 1 271 ? 15.734 9.023 32.438 1 87.25 271 ASN A CA 1
ATOM 2000 C C . ASN A 1 271 ? 15.789 10.406 33.094 1 87.25 271 ASN A C 1
ATOM 2002 O O . ASN A 1 271 ? 16.094 11.398 32.438 1 87.25 271 ASN A O 1
ATOM 2006 N N . PRO A 1 272 ? 15.586 10.398 34.312 1 85.75 272 PRO A N 1
ATOM 2007 C CA . PRO A 1 272 ? 15.562 11.695 35 1 85.75 272 PRO A CA 1
ATOM 2008 C C . PRO A 1 272 ? 16.906 12.414 34.938 1 85.75 272 PRO A C 1
ATOM 2010 O O . PRO A 1 272 ? 17.953 11.781 35.031 1 85.75 272 PRO A O 1
ATOM 2013 N N . GLY A 1 273 ? 16.938 13.609 34.75 1 82.62 273 GLY A N 1
ATOM 2014 C CA . GLY A 1 273 ? 18.141 14.422 34.656 1 82.62 273 GLY A CA 1
ATOM 2015 C C . GLY A 1 273 ? 18.594 14.68 33.25 1 82.62 273 GLY A C 1
ATOM 2016 O O . GLY A 1 273 ? 19.5 15.469 33 1 82.62 273 GLY A O 1
ATOM 2017 N N . THR A 1 274 ? 17.953 14 32.375 1 90.62 274 THR A N 1
ATOM 2018 C CA . THR A 1 274 ? 18.266 14.211 30.969 1 90.62 274 THR A CA 1
ATOM 2019 C C . THR A 1 274 ? 17.141 14.977 30.281 1 90.62 274 THR A C 1
ATOM 2021 O O . THR A 1 274 ? 16.094 15.234 30.891 1 90.62 274 THR A O 1
ATOM 2024 N N . TYR A 1 275 ? 17.5 15.398 29.031 1 91.5 275 TYR A N 1
ATOM 2025 C CA . TYR A 1 275 ? 16.516 16.172 28.281 1 91.5 275 TYR A CA 1
ATOM 2026 C C . TYR A 1 275 ? 16.141 15.469 26.984 1 91.5 275 TYR A C 1
ATOM 2028 O O . TYR A 1 275 ? 16.984 14.844 26.344 1 91.5 275 TYR A O 1
ATOM 2036 N N . ASP A 1 276 ? 14.906 15.547 26.641 1 90.75 276 ASP A N 1
ATOM 2037 C CA . ASP A 1 276 ? 14.445 14.852 25.453 1 90.75 276 ASP A CA 1
ATOM 2038 C C . ASP A 1 276 ? 14.094 15.836 24.344 1 90.75 276 ASP A C 1
ATOM 2040 O O . ASP A 1 276 ? 13.938 15.445 23.188 1 90.75 276 ASP A O 1
ATOM 2044 N N . LYS A 1 277 ? 13.914 17.109 24.688 1 90.75 277 LYS A N 1
ATOM 2045 C CA . LYS A 1 277 ? 13.562 18.125 23.688 1 90.75 277 LYS A CA 1
ATOM 2046 C C . LYS A 1 277 ? 14.602 19.234 23.641 1 90.75 277 LYS A C 1
ATOM 2048 O O . LYS A 1 277 ? 15.094 19.672 24.672 1 90.75 277 LYS A O 1
ATOM 2053 N N . LEU A 1 278 ? 14.93 19.547 22.391 1 93.81 278 LEU A N 1
ATOM 2054 C CA . LEU A 1 278 ? 15.812 20.688 22.188 1 93.81 278 LEU A CA 1
ATOM 2055 C C . LEU A 1 278 ? 15.008 21.984 22.078 1 93.81 278 LEU A C 1
ATOM 2057 O O . LEU A 1 278 ? 13.906 21.984 21.531 1 93.81 278 LEU A O 1
ATOM 2061 N N . GLN A 1 279 ? 15.508 22.984 22.703 1 92.19 279 GLN A N 1
ATOM 2062 C CA . GLN A 1 279 ? 14.859 24.297 22.625 1 92.19 279 GLN A CA 1
ATOM 2063 C C . GLN A 1 279 ? 15.781 25.312 21.969 1 92.19 279 GLN A C 1
ATOM 2065 O O . GLN A 1 279 ? 16.938 25.453 22.344 1 92.19 279 GLN A O 1
ATOM 2070 N N . PHE A 1 280 ? 15.266 25.906 20.969 1 94.31 280 PHE A N 1
ATOM 2071 C CA . PHE A 1 280 ? 15.992 26.969 20.266 1 94.31 280 PHE A CA 1
ATOM 2072 C C . PHE A 1 280 ? 15.32 28.312 20.469 1 94.31 280 PHE A C 1
ATOM 2074 O O . PHE A 1 280 ? 14.102 28.391 20.609 1 94.31 280 PHE A O 1
ATOM 2081 N N . ILE A 1 281 ? 16.141 29.312 20.531 1 92.38 281 ILE A N 1
ATOM 2082 C CA . ILE A 1 281 ? 15.68 30.703 20.609 1 92.38 281 ILE A CA 1
ATOM 2083 C C . ILE A 1 281 ? 16.25 31.5 19.438 1 92.38 281 ILE A C 1
ATOM 2085 O O . ILE A 1 281 ? 17.391 31.281 19.031 1 92.38 281 ILE A O 1
ATOM 2089 N N . VAL A 1 282 ? 15.438 32.375 18.922 1 93.06 282 VAL A N 1
ATOM 2090 C CA . VAL A 1 282 ? 15.844 33.156 17.766 1 93.06 282 VAL A CA 1
ATOM 2091 C C . VAL A 1 282 ? 15.82 34.656 18.141 1 93.06 282 VAL A C 1
ATOM 2093 O O . VAL A 1 282 ? 14.883 35.125 18.797 1 93.06 282 VAL A O 1
ATOM 2096 N N . ALA A 1 283 ? 16.922 35.312 17.875 1 92.19 283 ALA A N 1
ATOM 2097 C CA . ALA A 1 283 ? 16.969 36.781 17.938 1 92.19 283 ALA A CA 1
ATOM 2098 C C . ALA A 1 283 ? 16.641 37.406 16.594 1 92.19 283 ALA A C 1
ATOM 2100 O O . ALA A 1 283 ? 17.188 37 15.555 1 92.19 283 ALA A O 1
ATOM 2101 N N . SER A 1 284 ? 15.711 38.344 16.578 1 91.31 284 SER A N 1
ATOM 2102 C CA . SER A 1 284 ? 15.266 38.969 15.328 1 91.31 284 SER A CA 1
ATOM 2103 C C . SER A 1 284 ? 15.672 40.438 15.258 1 91.31 284 SER A C 1
ATOM 2105 O O . SER A 1 284 ? 15.68 41.125 16.281 1 91.31 284 SER A O 1
ATOM 2107 N N . TYR A 1 285 ? 16.125 40.844 14.031 1 92.06 285 TYR A N 1
ATOM 2108 C CA . TYR A 1 285 ? 16.484 42.219 13.734 1 92.06 285 TYR A CA 1
ATOM 2109 C C . TYR A 1 285 ? 15.734 42.75 12.516 1 92.06 285 TYR A C 1
ATOM 2111 O O . TYR A 1 285 ? 15.531 42 11.547 1 92.06 285 TYR A O 1
ATOM 2119 N N . SER A 1 286 ? 15.32 43.938 12.594 1 90.81 286 SER A N 1
ATOM 2120 C CA . SER A 1 286 ? 14.734 44.562 11.422 1 90.81 286 SER A CA 1
ATOM 2121 C C . SER A 1 286 ? 15.805 45.125 10.5 1 90.81 286 SER A C 1
ATOM 2123 O O . SER A 1 286 ? 16.984 45.125 10.844 1 90.81 286 SER A O 1
ATOM 2125 N N . MET A 1 287 ? 15.461 45.594 9.367 1 91.06 287 MET A N 1
ATOM 2126 C CA . MET A 1 287 ? 16.406 46.156 8.391 1 91.06 287 MET A CA 1
ATOM 2127 C C . MET A 1 287 ? 17.062 47.406 8.914 1 91.06 287 MET A C 1
ATOM 2129 O O . MET A 1 287 ? 18.219 47.688 8.609 1 91.06 287 MET A O 1
ATOM 2133 N N . ASN A 1 288 ? 16.406 48.188 9.797 1 87.62 288 ASN A N 1
ATOM 2134 C CA . ASN A 1 288 ? 16.938 49.438 10.328 1 87.62 288 ASN A CA 1
ATOM 2135 C C . ASN A 1 288 ? 17.859 49.219 11.516 1 87.62 288 ASN A C 1
ATOM 2137 O O . ASN A 1 288 ? 18.312 50.156 12.164 1 87.62 288 ASN A O 1
ATOM 2141 N N . GLY A 1 289 ? 18.109 47.938 11.836 1 88.44 289 GLY A N 1
ATOM 2142 C CA . GLY A 1 289 ? 19.078 47.594 12.883 1 88.44 289 GLY A CA 1
ATOM 2143 C C . GLY A 1 289 ? 18.438 47.469 14.258 1 88.44 289 GLY A C 1
ATOM 2144 O O . GLY A 1 289 ? 19.125 47.188 15.234 1 88.44 289 GLY A O 1
ATOM 2145 N N . THR A 1 290 ? 17.094 47.594 14.328 1 84.12 290 THR A N 1
ATOM 2146 C CA . THR A 1 290 ? 16.406 47.5 15.609 1 84.12 290 THR A CA 1
ATOM 2147 C C . THR A 1 290 ? 16.281 46.062 16.062 1 84.12 290 THR A C 1
ATOM 2149 O O . THR A 1 290 ? 15.914 45.188 15.258 1 84.12 290 THR A O 1
ATOM 2152 N N . PHE A 1 291 ? 16.703 45.844 17.297 1 85.94 291 PHE A N 1
ATOM 2153 C CA . PHE A 1 291 ? 16.562 44.5 17.891 1 85.94 291 PHE A CA 1
ATOM 2154 C C . PHE A 1 291 ? 15.125 44.25 18.312 1 85.94 291 PHE A C 1
ATOM 2156 O O . PHE A 1 291 ? 14.586 44.938 19.172 1 85.94 291 PHE A O 1
ATOM 2163 N N . LEU A 1 292 ? 14.445 43.281 17.703 1 81.5 292 LEU A N 1
ATOM 2164 C CA . LEU A 1 292 ? 13.039 43 17.938 1 81.5 292 LEU A CA 1
ATOM 2165 C C . LEU A 1 292 ? 12.875 42.031 19.109 1 81.5 292 LEU A C 1
ATOM 2167 O O . LEU A 1 292 ? 11.75 41.781 19.547 1 81.5 292 LEU A O 1
ATOM 2171 N N . GLY A 1 293 ? 13.922 41.438 19.672 1 80.12 293 GLY A N 1
ATOM 2172 C CA . GLY A 1 293 ? 13.844 40.594 20.859 1 80.12 293 GLY A CA 1
ATOM 2173 C C . GLY A 1 293 ? 14.086 39.125 20.562 1 80.12 293 GLY A C 1
ATOM 2174 O O . GLY A 1 293 ? 14.391 38.781 19.422 1 80.12 293 GLY A O 1
ATOM 2175 N N . PHE A 1 294 ? 14.055 38.344 21.672 1 82.38 294 PHE A N 1
ATOM 2176 C CA . PHE A 1 294 ? 14.219 36.906 21.594 1 82.38 294 PHE A CA 1
ATOM 2177 C C . PHE A 1 294 ? 12.859 36.188 21.547 1 82.38 294 PHE A C 1
ATOM 2179 O O . PHE A 1 294 ? 11.93 36.594 22.25 1 82.38 294 PHE A O 1
ATOM 2186 N N . SER A 1 295 ? 12.695 35.312 20.609 1 83.75 295 SER A N 1
ATOM 2187 C CA . SER A 1 295 ? 11.492 34.5 20.531 1 83.75 295 SER A CA 1
ATOM 2188 C C . SER A 1 295 ? 11.836 33 20.344 1 83.75 295 SER A C 1
ATOM 2190 O O . SER A 1 295 ? 12.859 32.688 19.75 1 83.75 295 SER A O 1
ATOM 2192 N N . PRO A 1 296 ? 11.047 32.156 20.984 1 86.12 296 PRO A N 1
ATOM 2193 C CA . PRO A 1 296 ? 11.289 30.734 20.719 1 86.12 296 PRO A CA 1
ATOM 2194 C C . PRO A 1 296 ? 11.086 30.359 19.266 1 86.12 296 PRO A C 1
ATOM 2196 O O . PRO A 1 296 ? 10.227 30.922 18.578 1 86.12 296 PRO A O 1
ATOM 2199 N N . LEU A 1 297 ? 11.922 29.438 18.859 1 89.31 297 LEU A N 1
ATOM 2200 C CA . LEU A 1 297 ? 11.852 29 17.469 1 89.31 297 LEU A CA 1
ATOM 2201 C C . LEU A 1 297 ? 10.531 28.297 17.188 1 89.31 297 LEU A C 1
ATOM 2203 O O . LEU A 1 297 ? 10.148 27.375 17.906 1 89.31 297 LEU A O 1
ATOM 2207 N N . SER A 1 298 ? 9.742 28.703 16.281 1 79.5 298 SER A N 1
ATOM 2208 C CA . SER A 1 298 ? 8.5 28.078 15.844 1 79.5 298 SER A CA 1
ATOM 2209 C C . SER A 1 298 ? 8.5 27.828 14.336 1 79.5 298 SER A C 1
ATOM 2211 O O . SER A 1 298 ? 8.953 26.781 13.867 1 79.5 298 SER A O 1
ATOM 2213 N N . THR A 1 299 ? 8.266 28.797 13.508 1 80.56 299 THR A N 1
ATOM 2214 C CA . THR A 1 299 ? 8.195 28.672 12.055 1 80.56 299 THR A CA 1
ATOM 2215 C C . THR A 1 299 ? 9.203 29.609 11.383 1 80.56 299 THR A C 1
ATOM 2217 O O . THR A 1 299 ? 9.109 29.859 10.18 1 80.56 299 THR A O 1
ATOM 2220 N N . GLN A 1 300 ? 10.164 30.016 12.078 1 87.75 300 GLN A N 1
ATOM 2221 C CA . GLN A 1 300 ? 11.086 31.016 11.555 1 87.75 300 GLN A CA 1
ATOM 2222 C C . GLN A 1 300 ? 12.078 30.391 10.578 1 87.75 300 GLN A C 1
ATOM 2224 O O . GLN A 1 300 ? 12.742 31.094 9.82 1 87.75 300 GLN A O 1
ATOM 2229 N N . LEU A 1 301 ? 12.188 29.125 10.625 1 91.88 301 LEU A N 1
ATOM 2230 C CA . LEU A 1 301 ? 13.109 28.469 9.695 1 91.88 301 LEU A CA 1
ATOM 2231 C C . LEU A 1 301 ? 12.398 28.062 8.414 1 91.88 301 LEU A C 1
ATOM 2233 O O . LEU A 1 301 ? 13 27.469 7.523 1 91.88 301 LEU A O 1
ATOM 2237 N N . LEU A 1 302 ? 11.188 28.406 8.336 1 89.25 302 LEU A N 1
ATOM 2238 C CA . LEU A 1 302 ? 10.43 28.156 7.113 1 89.25 302 LEU A CA 1
ATOM 2239 C C . LEU A 1 302 ? 10.336 29.422 6.273 1 89.25 302 LEU A C 1
ATOM 2241 O O . LEU A 1 302 ? 10.109 30.516 6.805 1 89.25 302 LEU A O 1
ATOM 2245 N N . VAL A 1 303 ? 10.578 29.219 5.02 1 88.44 303 VAL A N 1
ATOM 2246 C CA . VAL A 1 303 ? 10.562 30.344 4.105 1 88.44 303 VAL A CA 1
ATOM 2247 C C . VAL A 1 303 ? 9.148 30.922 4.008 1 88.44 303 VAL A C 1
ATOM 2249 O O . VAL A 1 303 ? 8.961 32.125 3.924 1 88.44 303 VAL A O 1
ATOM 2252 N N . CYS A 1 304 ? 8.203 30.016 3.951 1 82.38 304 CYS A N 1
ATOM 2253 C CA . CYS A 1 304 ? 6.801 30.391 3.91 1 82.38 304 CYS A CA 1
ATOM 2254 C C . CYS A 1 304 ? 5.941 29.391 4.68 1 82.38 304 CYS A C 1
ATOM 2256 O O . CYS A 1 304 ? 6.438 28.359 5.141 1 82.38 304 CYS A O 1
ATOM 2258 N N . ASP A 1 305 ? 4.812 29.906 4.973 1 70.62 305 ASP A N 1
ATOM 2259 C CA . ASP A 1 305 ? 3.865 28.984 5.578 1 70.62 305 ASP A CA 1
ATOM 2260 C C . ASP A 1 305 ? 3.479 27.875 4.602 1 70.62 305 ASP A C 1
ATOM 2262 O O . ASP A 1 305 ? 2.834 28.125 3.584 1 70.62 305 ASP A O 1
ATOM 2266 N N . PRO A 1 306 ? 3.979 26.688 4.875 1 71.81 306 PRO A N 1
ATOM 2267 C CA . PRO A 1 306 ? 3.736 25.609 3.928 1 71.81 306 PRO A CA 1
ATOM 2268 C C . PRO A 1 306 ? 2.25 25.344 3.703 1 71.81 306 PRO A C 1
ATOM 2270 O O . PRO A 1 306 ? 1.872 24.75 2.682 1 71.81 306 PRO A O 1
ATOM 2273 N N . THR A 1 307 ? 1.367 25.734 4.586 1 61.22 307 THR A N 1
ATOM 2274 C CA . THR A 1 307 ? -0.057 25.422 4.488 1 61.22 307 THR A CA 1
ATOM 2275 C C . THR A 1 307 ? -0.708 26.234 3.373 1 61.22 307 THR A C 1
ATOM 2277 O O . THR A 1 307 ? -1.751 25.859 2.844 1 61.22 307 THR A O 1
ATOM 2280 N N . THR A 1 308 ? -0.038 27.281 3.031 1 59.19 308 THR A N 1
ATOM 2281 C CA . THR A 1 308 ? -0.62 28.156 2.014 1 59.19 308 THR A CA 1
ATOM 2282 C C . THR A 1 308 ? -0.644 27.453 0.657 1 59.19 308 THR A C 1
ATOM 2284 O O . THR A 1 308 ? -1.516 27.719 -0.172 1 59.19 308 THR A O 1
ATOM 2287 N N . MET A 1 309 ? 0.345 26.656 0.378 1 57.81 309 MET A N 1
ATOM 2288 C CA . MET A 1 309 ? 0.393 25.953 -0.902 1 57.81 309 MET A CA 1
ATOM 2289 C C . MET A 1 309 ? -0.073 24.5 -0.751 1 57.81 309 MET A C 1
ATOM 2291 O O . MET A 1 309 ? 0.238 23.656 -1.589 1 57.81 309 MET A O 1
ATOM 2295 N N . GLY A 1 310 ? -0.669 24.203 0.234 1 54.06 310 GLY A N 1
ATOM 2296 C CA . GLY A 1 310 ? -1.255 22.875 0.403 1 54.06 310 GLY A CA 1
ATOM 2297 C C . GLY A 1 310 ? -0.268 21.844 0.918 1 54.06 310 GLY A C 1
ATOM 2298 O O . GLY A 1 310 ? -0.494 20.641 0.788 1 54.06 310 GLY A O 1
ATOM 2299 N N . ASN A 1 311 ? 0.958 22.344 1.213 1 56.47 311 ASN A N 1
ATOM 2300 C CA . ASN A 1 311 ? 1.921 21.406 1.763 1 56.47 311 ASN A CA 1
ATOM 2301 C C . ASN A 1 311 ? 1.701 21.188 3.258 1 56.47 311 ASN A C 1
ATOM 2303 O O . ASN A 1 311 ? 1.867 22.109 4.055 1 56.47 311 ASN A O 1
ATOM 2307 N N . PHE A 1 312 ? 1.112 19.859 3.395 1 48.44 312 PHE A N 1
ATOM 2308 C CA . PHE A 1 312 ? 0.753 19.562 4.777 1 48.44 312 PHE A CA 1
ATOM 2309 C C . PHE A 1 312 ? 1.704 18.531 5.371 1 48.44 312 PHE A C 1
ATOM 2311 O O . PHE A 1 312 ? 2.322 17.75 4.637 1 48.44 312 PHE A O 1
ATOM 2318 N N . GLY A 1 313 ? 2.555 18.906 6.387 1 57.59 313 GLY A N 1
ATOM 2319 C CA . GLY A 1 313 ? 3.375 17.875 6.996 1 57.59 313 GLY A CA 1
ATOM 2320 C C . GLY A 1 313 ? 4.461 18.438 7.898 1 57.59 313 GLY A C 1
ATOM 2321 O O . GLY A 1 313 ? 5.266 17.672 8.445 1 57.59 313 GLY A O 1
ATOM 2322 N N . TYR A 1 314 ? 4.371 19.75 7.988 1 64.25 314 TYR A N 1
ATOM 2323 C CA . TYR A 1 314 ? 5.406 20.281 8.867 1 64.25 314 TYR A CA 1
ATOM 2324 C C . TYR A 1 314 ? 5.07 20.016 10.328 1 64.25 314 TYR A C 1
ATOM 2326 O O . TYR A 1 314 ? 3.918 20.156 10.742 1 64.25 314 TYR A O 1
ATOM 2334 N N . SER A 1 315 ? 5.922 19.25 11 1 67.38 315 SER A N 1
ATOM 2335 C CA . SER A 1 315 ? 5.785 19.031 12.438 1 67.38 315 SER A CA 1
ATOM 2336 C C . SER A 1 315 ? 7.027 19.484 13.188 1 67.38 315 SER A C 1
ATOM 2338 O O . SER A 1 315 ? 8.133 19.438 12.648 1 67.38 315 SER A O 1
ATOM 2340 N N . SER A 1 316 ? 6.734 20.094 14.367 1 76.88 316 SER A N 1
ATOM 2341 C CA . SER A 1 316 ? 7.855 20.516 15.203 1 76.88 316 SER A CA 1
ATOM 2342 C C . SER A 1 316 ? 8.43 19.328 15.977 1 76.88 316 SER A C 1
ATOM 2344 O O . SER A 1 316 ? 9.141 19.516 16.969 1 76.88 316 SER A O 1
ATOM 2346 N N . ASP A 1 317 ? 8.156 18.109 15.531 1 79.44 317 ASP A N 1
ATOM 2347 C CA . ASP A 1 317 ? 8.641 16.906 16.203 1 79.44 317 ASP A CA 1
ATOM 2348 C C . ASP A 1 317 ? 10.148 16.75 16.047 1 79.44 317 ASP A C 1
ATOM 2350 O O . ASP A 1 317 ? 10.781 15.992 16.766 1 79.44 317 ASP A O 1
ATOM 2354 N N . TRP A 1 318 ? 10.68 17.531 15.117 1 86.25 318 TRP A N 1
ATOM 2355 C CA . TRP A 1 318 ? 12.109 17.406 14.891 1 86.25 318 TRP A CA 1
ATOM 2356 C C . TRP A 1 318 ? 12.898 17.969 16.062 1 86.25 318 TRP A C 1
ATOM 2358 O O . TRP A 1 318 ? 14.102 17.719 16.188 1 86.25 318 TRP A O 1
ATOM 2368 N N . LEU A 1 319 ? 12.18 18.688 16.953 1 90.38 319 LEU A N 1
ATOM 2369 C CA . LEU A 1 319 ? 12.82 19.203 18.156 1 90.38 319 LEU A CA 1
ATOM 2370 C C . LEU A 1 319 ? 13.062 18.078 19.172 1 90.38 319 LEU A C 1
ATOM 2372 O O . LEU A 1 319 ? 13.859 18.234 20.094 1 90.38 319 LEU A O 1
ATOM 2376 N N . LEU A 1 320 ? 12.305 17 19 1 88.62 320 LEU A N 1
ATOM 2377 C CA . LEU A 1 320 ? 12.555 15.828 19.844 1 88.62 320 LEU A CA 1
ATOM 2378 C C . LEU A 1 320 ? 13.883 15.172 19.469 1 88.62 320 LEU A C 1
ATOM 2380 O O . LEU A 1 320 ? 14.188 15 18.297 1 88.62 320 LEU A O 1
ATOM 2384 N N . PHE A 1 321 ? 14.562 14.906 20.453 1 91.94 321 PHE A N 1
ATOM 2385 C CA . PHE A 1 321 ? 15.906 14.375 20.25 1 91.94 321 PHE A CA 1
ATOM 2386 C C . PHE A 1 321 ? 15.867 13.109 19.406 1 91.94 321 PHE A C 1
ATOM 2388 O O . PHE A 1 321 ? 15.148 12.164 19.719 1 91.94 321 PHE A O 1
ATOM 2395 N N . GLY A 1 322 ? 16.547 13.18 18.266 1 90.44 322 GLY A N 1
ATOM 2396 C CA . GLY A 1 322 ? 16.688 12.016 17.406 1 90.44 322 GLY A CA 1
ATOM 2397 C C . GLY A 1 322 ? 15.695 11.992 16.25 1 90.44 322 GLY A C 1
ATOM 2398 O O . GLY A 1 322 ? 15.828 11.195 15.32 1 90.44 322 GLY A O 1
ATOM 2399 N N . PHE A 1 323 ? 14.688 12.75 16.25 1 88.25 323 PHE A N 1
ATOM 2400 C CA . PHE A 1 323 ? 13.648 12.758 15.234 1 88.25 323 PHE A CA 1
ATOM 2401 C C . PHE A 1 323 ? 14.086 13.586 14.031 1 88.25 323 PHE A C 1
ATOM 2403 O O . PHE A 1 323 ? 14.008 14.82 14.055 1 88.25 323 PHE A O 1
ATOM 2410 N N . GLY A 1 324 ? 14.578 12.844 13.055 1 88.25 324 GLY A N 1
ATOM 2411 C CA . GLY A 1 324 ? 14.922 13.523 11.82 1 88.25 324 GLY A CA 1
ATOM 2412 C C . GLY A 1 324 ? 13.711 13.836 10.961 1 88.25 324 GLY A C 1
ATOM 2413 O O . GLY A 1 324 ? 12.68 13.164 11.055 1 88.25 324 GLY A O 1
ATOM 2414 N N . MET A 1 325 ? 13.867 14.914 10.156 1 86 325 MET A N 1
ATOM 2415 C CA . MET A 1 325 ? 12.758 15.312 9.297 1 86 325 MET A CA 1
ATOM 2416 C C . MET A 1 325 ? 13.266 15.844 7.957 1 86 325 MET A C 1
ATOM 2418 O O . MET A 1 325 ? 14.305 16.5 7.902 1 86 325 MET A O 1
ATOM 2422 N N . ASN A 1 326 ? 12.672 15.438 6.941 1 86.5 326 ASN A N 1
ATOM 2423 C CA . ASN A 1 326 ? 12.859 15.992 5.605 1 86.5 326 ASN A CA 1
ATOM 2424 C C . ASN A 1 326 ? 11.555 16.547 5.039 1 86.5 326 ASN A C 1
ATOM 2426 O O . ASN A 1 326 ? 10.609 15.797 4.801 1 86.5 326 ASN A O 1
ATOM 2430 N N . PHE A 1 327 ? 11.461 17.844 4.883 1 85.5 327 PHE A N 1
ATOM 2431 C CA . PHE A 1 327 ? 10.234 18.5 4.438 1 85.5 327 PHE A CA 1
ATOM 2432 C C . PHE A 1 327 ? 10.484 19.312 3.172 1 85.5 327 PHE A C 1
ATOM 2434 O O . PHE A 1 327 ? 11.18 20.328 3.205 1 85.5 327 PHE A O 1
ATOM 2441 N N . ASN A 1 328 ? 10.039 18.875 2.076 1 85.38 328 ASN A N 1
ATOM 2442 C CA . ASN A 1 328 ? 10.062 19.609 0.82 1 85.38 328 ASN A CA 1
ATOM 2443 C C . ASN A 1 328 ? 8.711 20.25 0.524 1 85.38 328 ASN A C 1
ATOM 2445 O O . ASN A 1 328 ? 7.676 19.578 0.548 1 85.38 328 ASN A O 1
ATOM 2449 N N . TYR A 1 329 ? 8.703 21.562 0.368 1 82.75 329 TYR A N 1
ATOM 2450 C CA . TYR A 1 329 ? 7.43 22.234 0.159 1 82.75 329 TYR A CA 1
ATOM 2451 C C . TYR A 1 329 ? 7.582 23.391 -0.822 1 82.75 329 TYR A C 1
ATOM 2453 O O . TYR A 1 329 ? 8.695 23.859 -1.069 1 82.75 329 TYR A O 1
ATOM 2461 N N . GLY A 1 330 ? 6.512 23.75 -1.415 1 82 330 GLY A N 1
ATOM 2462 C CA . GLY A 1 330 ? 6.492 24.875 -2.34 1 82 330 GLY A CA 1
ATOM 2463 C C . GLY A 1 330 ? 6.012 26.156 -1.702 1 82 330 GLY A C 1
ATOM 2464 O O . GLY A 1 330 ? 5.215 26.141 -0.764 1 82 330 GLY A O 1
ATOM 2465 N N . CYS A 1 331 ? 6.68 27.219 -2.129 1 83.44 331 CYS A N 1
ATOM 2466 C CA . CYS A 1 331 ? 6.32 28.531 -1.601 1 83.44 331 CYS A CA 1
ATOM 2467 C C . CYS A 1 331 ? 5.996 29.5 -2.729 1 83.44 331 CYS A C 1
ATOM 2469 O O . CYS A 1 331 ? 6.574 29.422 -3.814 1 83.44 331 CYS A O 1
ATOM 2471 N N . ASP A 1 332 ? 5.039 30.328 -2.439 1 82.38 332 ASP A N 1
ATOM 2472 C CA . ASP A 1 332 ? 4.707 31.453 -3.322 1 82.38 332 ASP A CA 1
ATOM 2473 C C . ASP A 1 332 ? 5.352 32.75 -2.832 1 82.38 332 ASP A C 1
ATOM 2475 O O . ASP A 1 332 ? 5.035 33.219 -1.742 1 82.38 332 ASP A O 1
ATOM 2479 N N . LEU A 1 333 ? 6.258 33.438 -3.619 1 85.69 333 LEU A N 1
ATOM 2480 C CA . LEU A 1 333 ? 7.016 34.594 -3.207 1 85.69 333 LEU A CA 1
ATOM 2481 C C . LEU A 1 333 ? 6.367 35.875 -3.736 1 85.69 333 LEU A C 1
ATOM 2483 O O . LEU A 1 333 ? 6.961 36.969 -3.664 1 85.69 333 LEU A O 1
ATOM 2487 N N . SER A 1 334 ? 5.152 35.75 -4.129 1 78.88 334 SER A N 1
ATOM 2488 C CA . SER A 1 334 ? 4.5 36.938 -4.699 1 78.88 334 SER A CA 1
ATOM 2489 C C . SER A 1 334 ? 4.363 38.031 -3.664 1 78.88 334 SER A C 1
ATOM 2491 O O . SER A 1 334 ? 4.441 39.219 -4 1 78.88 334 SER A O 1
ATOM 2493 N N . SER A 1 335 ? 4.254 37.688 -2.393 1 76.5 335 SER A N 1
ATOM 2494 C CA . SER A 1 335 ? 4.082 38.688 -1.341 1 76.5 335 SER A CA 1
ATOM 2495 C C . SER A 1 335 ? 5.363 39.469 -1.123 1 76.5 335 SER A C 1
ATOM 2497 O O . SER A 1 335 ? 5.316 40.625 -0.674 1 76.5 335 SER A O 1
ATOM 2499 N N . TYR A 1 336 ? 6.465 38.938 -1.466 1 78.25 336 TYR A N 1
ATOM 2500 C CA . TYR A 1 336 ? 7.738 39.594 -1.271 1 78.25 336 TYR A CA 1
ATOM 2501 C C . TYR A 1 336 ? 8.039 40.531 -2.441 1 78.25 336 TYR A C 1
ATOM 2503 O O . TYR A 1 336 ? 8.688 41.562 -2.268 1 78.25 336 TYR A O 1
ATOM 2511 N N . PHE A 1 337 ? 7.539 40.219 -3.535 1 77.19 337 PHE A N 1
ATOM 2512 C CA . PHE A 1 337 ? 7.738 41.062 -4.695 1 77.19 337 PHE A CA 1
ATOM 2513 C C . PHE A 1 337 ? 6.875 42.344 -4.59 1 77.19 337 PHE A C 1
ATOM 2515 O O . PHE A 1 337 ? 7.227 43.375 -5.137 1 77.19 337 PHE A O 1
ATOM 2522 N N . ASN A 1 338 ? 5.789 42.094 -3.721 1 71.12 338 ASN A N 1
ATOM 2523 C CA . ASN A 1 338 ? 4.918 43.25 -3.539 1 71.12 338 ASN A CA 1
ATOM 2524 C C . ASN A 1 338 ? 5.223 44 -2.238 1 71.12 338 ASN A C 1
ATOM 2526 O O . ASN A 1 338 ? 4.5 44.906 -1.854 1 71.12 338 ASN A O 1
ATOM 2530 N N . MET A 1 339 ? 6.391 43.688 -1.572 1 62.66 339 MET A N 1
ATOM 2531 C CA . MET A 1 339 ? 6.93 44.344 -0.371 1 62.66 339 MET A CA 1
ATOM 2532 C C . MET A 1 339 ? 5.879 44.375 0.734 1 62.66 339 MET A C 1
ATOM 2534 O O . MET A 1 339 ? 5.773 45.375 1.453 1 62.66 339 MET A O 1
ATOM 2538 N N . ILE A 1 340 ? 5.09 43.312 0.809 1 58.06 340 ILE A N 1
ATOM 2539 C CA . ILE A 1 340 ? 4.055 43.25 1.835 1 58.06 340 ILE A CA 1
ATOM 2540 C C . ILE A 1 340 ? 4.637 42.656 3.119 1 58.06 340 ILE A C 1
ATOM 2542 O O . ILE A 1 340 ? 4.324 43.125 4.219 1 58.06 340 ILE A O 1
ATOM 2546 N N . GLN A 1 341 ? 5.555 41.812 2.924 1 69.19 341 GLN A N 1
ATOM 2547 C CA . GLN A 1 341 ? 6.141 41.156 4.086 1 69.19 341 GLN A CA 1
ATOM 2548 C C . GLN A 1 341 ? 7.5 41.781 4.434 1 69.19 341 GLN A C 1
ATOM 2550 O O . GLN A 1 341 ? 8.352 41.938 3.559 1 69.19 341 GLN A O 1
ATOM 2555 N N . PRO A 1 342 ? 7.523 42.188 5.73 1 77.88 342 PRO A N 1
ATOM 2556 C CA . PRO A 1 342 ? 8.828 42.719 6.102 1 77.88 342 PRO A CA 1
ATOM 2557 C C . PRO A 1 342 ? 9.914 41.656 6.191 1 77.88 342 PRO A C 1
ATOM 2559 O O . PRO A 1 342 ? 9.625 40.5 6.477 1 77.88 342 PRO A O 1
ATOM 2562 N N . MET A 1 343 ? 11.109 42.062 5.75 1 88.12 343 MET A N 1
ATOM 2563 C CA . MET A 1 343 ? 12.266 41.188 5.848 1 88.12 343 MET A CA 1
ATOM 2564 C C . MET A 1 343 ? 12.891 41.25 7.23 1 88.12 343 MET A C 1
ATOM 2566 O O . MET A 1 343 ? 13 42.344 7.812 1 88.12 343 MET A O 1
ATOM 2570 N N . MET A 1 344 ? 13.172 40.156 7.832 1 91.81 344 MET A N 1
ATOM 2571 C CA . MET A 1 344 ? 13.797 40.094 9.148 1 91.81 344 MET A CA 1
ATOM 2572 C C . MET A 1 344 ? 15.109 39.312 9.078 1 91.81 344 MET A C 1
ATOM 2574 O O . MET A 1 344 ? 15.297 38.469 8.188 1 91.81 344 MET A O 1
ATOM 2578 N N . PHE A 1 345 ? 15.992 39.719 9.938 1 95.75 345 PHE A N 1
ATOM 2579 C CA . PHE A 1 345 ? 17.234 39 10.125 1 95.75 345 PHE A CA 1
ATOM 2580 C C . PHE A 1 345 ? 17.188 38.156 11.414 1 95.75 345 PHE A C 1
ATOM 2582 O O . PHE A 1 345 ? 16.594 38.594 12.406 1 95.75 345 PHE A O 1
ATOM 2589 N N . TYR A 1 346 ? 17.797 37 11.344 1 96.19 346 TYR A N 1
ATOM 2590 C CA . TYR A 1 346 ? 17.688 36.094 12.477 1 96.19 346 TYR A CA 1
ATOM 2591 C C . TYR A 1 346 ? 19.062 35.656 12.961 1 96.19 346 TYR A C 1
ATOM 2593 O O . TYR A 1 346 ? 20.016 35.625 12.188 1 96.19 346 TYR A O 1
ATOM 2601 N N . GLU A 1 347 ? 19.203 35.5 14.234 1 95.62 347 GLU A N 1
ATOM 2602 C CA . GLU A 1 347 ? 20.312 34.812 14.898 1 95.62 347 GLU A CA 1
ATOM 2603 C C . GLU A 1 347 ? 19.797 33.656 15.75 1 95.62 347 GLU A C 1
ATOM 2605 O O . GLU A 1 347 ? 18.891 33.812 16.578 1 95.62 347 GLU A O 1
ATOM 2610 N N . LEU A 1 348 ? 20.359 32.469 15.5 1 96 348 LEU A N 1
ATOM 2611 C CA . LEU A 1 348 ? 19.859 31.25 16.141 1 96 348 LEU A CA 1
ATOM 2612 C C . LEU A 1 348 ? 20.734 30.875 17.344 1 96 348 LEU A C 1
ATOM 2614 O O . LEU A 1 348 ? 21.953 30.938 17.266 1 96 348 LEU A O 1
ATOM 2618 N N . TYR A 1 349 ? 20.062 30.562 18.484 1 93.88 349 TYR A N 1
ATOM 2619 C CA . TYR A 1 349 ? 20.734 30.141 19.703 1 93.88 349 TYR A CA 1
ATOM 2620 C C . TYR A 1 349 ? 20.141 28.859 20.234 1 93.88 349 TYR A C 1
ATOM 2622 O O . TYR A 1 349 ? 18.922 28.656 20.188 1 93.88 349 TYR A O 1
ATOM 2630 N N . LEU A 1 350 ? 20.953 28 20.734 1 95.31 350 LEU A N 1
ATOM 2631 C CA . LEU A 1 350 ? 20.516 26.812 21.453 1 95.31 350 LEU A CA 1
ATOM 2632 C C . LEU A 1 350 ? 20.5 27.062 22.953 1 95.31 350 LEU A C 1
ATOM 2634 O O . LEU A 1 350 ? 21.422 27.688 23.5 1 95.31 350 LEU A O 1
ATOM 2638 N N . VAL A 1 351 ? 19.422 26.625 23.641 1 92.94 351 VAL A N 1
ATOM 2639 C CA . VAL A 1 351 ? 19.297 26.844 25.078 1 92.94 351 VAL A CA 1
ATOM 2640 C C . VAL A 1 351 ? 19.859 25.625 25.828 1 92.94 351 VAL A C 1
ATOM 2642 O O . VAL A 1 351 ? 19.375 24.5 25.656 1 92.94 351 VAL A O 1
ATOM 2645 N N . ASP A 1 352 ? 20.922 25.859 26.516 1 92.56 352 ASP A N 1
ATOM 2646 C CA . ASP A 1 352 ? 21.453 24.812 27.375 1 92.56 352 ASP A CA 1
ATOM 2647 C C . ASP A 1 352 ? 20.781 24.812 28.734 1 92.56 352 ASP A C 1
ATOM 2649 O O . ASP A 1 352 ? 21.203 25.531 29.641 1 92.56 352 ASP A O 1
ATOM 2653 N N . LYS A 1 353 ? 19.875 23.938 28.953 1 88.25 353 LYS A N 1
ATOM 2654 C CA . LYS A 1 353 ? 19.078 23.891 30.172 1 88.25 353 LYS A CA 1
ATOM 2655 C C . LYS A 1 353 ? 19.922 23.453 31.375 1 88.25 353 LYS A C 1
ATOM 2657 O O . LYS A 1 353 ? 19.609 23.781 32.5 1 88.25 353 LYS A O 1
ATOM 2662 N N . ALA A 1 354 ? 20.938 22.719 31.172 1 89.56 354 ALA A N 1
ATOM 2663 C CA . ALA A 1 354 ? 21.781 22.219 32.25 1 89.56 354 ALA A CA 1
ATOM 2664 C C . ALA A 1 354 ? 22.703 23.328 32.75 1 89.56 354 ALA A C 1
ATOM 2666 O O . ALA A 1 354 ? 23.109 23.312 33.938 1 89.56 354 ALA A O 1
ATOM 2667 N N . ASN A 1 355 ? 23.125 24.219 31.938 1 88.56 355 ASN A N 1
ATOM 2668 C CA . ASN A 1 355 ? 23.984 25.328 32.281 1 88.56 355 ASN A CA 1
ATOM 2669 C C . ASN A 1 355 ? 23.188 26.609 32.5 1 88.56 355 ASN A C 1
ATOM 2671 O O . ASN A 1 355 ? 23.438 27.625 31.859 1 88.56 355 ASN A O 1
ATOM 2675 N N . ASN A 1 356 ? 22.219 26.641 33.406 1 80.31 356 ASN A N 1
ATOM 2676 C CA . ASN A 1 356 ? 21.391 27.781 33.781 1 80.31 356 ASN A CA 1
ATOM 2677 C C . ASN A 1 356 ? 20.75 28.438 32.562 1 80.31 356 ASN A C 1
ATOM 2679 O O . ASN A 1 356 ? 20.812 29.656 32.406 1 80.31 356 ASN A O 1
ATOM 2683 N N . ASN A 1 357 ? 20.266 27.641 31.578 1 85.75 357 ASN A N 1
ATOM 2684 C CA . ASN A 1 357 ? 19.594 28.125 30.375 1 85.75 357 ASN A CA 1
ATOM 2685 C C . ASN A 1 357 ? 20.469 29.094 29.594 1 85.75 357 ASN A C 1
ATOM 2687 O O . ASN A 1 357 ? 20.016 30.156 29.188 1 85.75 357 ASN A O 1
ATOM 2691 N N . ALA A 1 358 ? 21.766 28.734 29.469 1 85.25 358 ALA A N 1
ATOM 2692 C CA . ALA A 1 358 ? 22.688 29.547 28.688 1 85.25 358 ALA A CA 1
ATOM 2693 C C . ALA A 1 358 ? 22.375 29.453 27.188 1 85.25 358 ALA A C 1
ATOM 2695 O O . ALA A 1 358 ? 22.016 28.391 26.688 1 85.25 358 ALA A O 1
ATOM 2696 N N . PHE A 1 359 ? 22.484 30.609 26.5 1 88.81 359 PHE A N 1
ATOM 2697 C CA . PHE A 1 359 ? 22.281 30.656 25.047 1 88.81 359 PHE A CA 1
ATOM 2698 C C . PHE A 1 359 ? 23.578 30.391 24.312 1 88.81 359 PHE A C 1
ATOM 2700 O O . PHE A 1 359 ? 24.531 31.156 24.438 1 88.81 359 PHE A O 1
ATOM 2707 N N . ILE A 1 360 ? 23.641 29.359 23.625 1 91.06 360 ILE A N 1
ATOM 2708 C CA . ILE A 1 360 ? 24.797 29.031 22.812 1 91.06 360 ILE A CA 1
ATOM 2709 C C . ILE A 1 360 ? 24.516 29.359 21.344 1 91.06 360 ILE A C 1
ATOM 2711 O O . ILE A 1 360 ? 23.578 28.828 20.75 1 91.06 360 ILE A O 1
ATOM 2715 N N . PRO A 1 361 ? 25.297 30.25 20.734 1 92.94 361 PRO A N 1
ATOM 2716 C CA . PRO A 1 361 ? 25.062 30.594 19.328 1 92.94 361 PRO A CA 1
ATOM 2717 C C . PRO A 1 361 ? 25.266 29.406 18.391 1 92.94 361 PRO A C 1
ATOM 2719 O O . PRO A 1 361 ? 26.234 28.656 18.531 1 92.94 361 PRO A O 1
ATOM 2722 N N . VAL A 1 362 ? 24.391 29.25 17.531 1 95.88 362 VAL A N 1
ATOM 2723 C CA . VAL A 1 362 ? 24.453 28.188 16.531 1 95.88 362 VAL A CA 1
ATOM 2724 C C . VAL A 1 362 ? 25.141 28.719 15.273 1 95.88 362 VAL A C 1
ATOM 2726 O O . VAL A 1 362 ? 24.656 29.688 14.664 1 95.88 362 VAL A O 1
ATOM 2729 N N . PRO A 1 363 ? 26.219 28.141 14.891 1 96.25 363 PRO A N 1
ATOM 2730 C CA . PRO A 1 363 ? 26.875 28.594 13.664 1 96.25 363 PRO A CA 1
ATOM 2731 C C . PRO A 1 363 ? 26.062 28.328 12.406 1 96.25 363 PRO A C 1
ATOM 2733 O O . PRO A 1 363 ? 25.391 27.297 12.32 1 96.25 363 PRO A O 1
ATOM 2736 N N . ILE A 1 364 ? 26.172 29.203 11.5 1 97.44 364 ILE A N 1
ATOM 2737 C CA . ILE A 1 364 ? 25.484 29.094 10.219 1 97.44 364 ILE A CA 1
ATOM 2738 C C . ILE A 1 364 ? 26.516 28.922 9.094 1 97.44 364 ILE A C 1
ATOM 2740 O O . ILE A 1 364 ? 27.453 29.719 8.992 1 97.44 364 ILE A O 1
ATOM 2744 N N . ARG A 1 365 ? 26.359 27.891 8.367 1 95.5 365 ARG A N 1
ATOM 2745 C CA . ARG A 1 365 ? 27.172 27.672 7.184 1 95.5 365 ARG A CA 1
ATOM 2746 C C . ARG A 1 365 ? 26.453 28.109 5.922 1 95.5 365 ARG A C 1
ATOM 2748 O O . ARG A 1 365 ? 25.484 27.469 5.488 1 95.5 365 ARG A O 1
ATOM 2755 N N . VAL A 1 366 ? 26.844 29.188 5.375 1 96.62 366 VAL A N 1
ATOM 2756 C CA . VAL A 1 366 ? 26.266 29.688 4.141 1 96.62 366 VAL A CA 1
ATOM 2757 C C . VAL A 1 366 ? 27.031 29.141 2.938 1 96.62 366 VAL A C 1
ATOM 2759 O O . VAL A 1 366 ? 28.172 29.516 2.707 1 96.62 366 VAL A O 1
ATOM 2762 N N . LYS A 1 367 ? 26.438 28.406 2.145 1 93.69 367 LYS A N 1
ATOM 2763 C CA . LYS A 1 367 ? 27.078 27.75 1.012 1 93.69 367 LYS A CA 1
ATOM 2764 C C . LYS A 1 367 ? 27.484 28.766 -0.054 1 93.69 367 LYS A C 1
ATOM 2766 O O . LYS A 1 367 ? 28.422 28.531 -0.818 1 93.69 367 LYS A O 1
ATOM 2771 N N . ASN A 1 368 ? 26.844 29.891 -0.053 1 94.75 368 ASN A N 1
ATOM 2772 C CA . ASN A 1 368 ? 27.078 30.906 -1.071 1 94.75 368 ASN A CA 1
ATOM 2773 C C . ASN A 1 368 ? 28.219 31.844 -0.673 1 94.75 368 ASN A C 1
ATOM 2775 O O . ASN A 1 368 ? 28.578 32.75 -1.422 1 94.75 368 ASN A O 1
ATOM 2779 N N . TYR A 1 369 ? 28.844 31.641 0.446 1 95.25 369 TYR A N 1
ATOM 2780 C CA . TYR A 1 369 ? 29.938 32.5 0.906 1 95.25 369 TYR A CA 1
ATOM 2781 C C . TYR A 1 369 ? 31.156 32.344 0 1 95.25 369 TYR A C 1
ATOM 2783 O O . TYR A 1 369 ? 31.594 31.234 -0.292 1 95.25 369 TYR A O 1
ATOM 2791 N N . ARG A 1 370 ? 31.609 33.531 -0.426 1 92.81 370 ARG A N 1
ATOM 2792 C CA . ARG A 1 370 ? 32.844 33.594 -1.213 1 92.81 370 ARG A CA 1
ATOM 2793 C C . ARG A 1 370 ? 33.906 34.344 -0.456 1 92.81 370 ARG A C 1
ATOM 2795 O O . ARG A 1 370 ? 33.688 35.469 0.027 1 92.81 370 ARG A O 1
ATOM 2802 N N . ASP A 1 371 ? 35.031 33.719 -0.322 1 90.06 371 ASP A N 1
ATOM 2803 C CA . ASP A 1 371 ? 36.125 34.344 0.388 1 90.06 371 ASP A CA 1
ATOM 2804 C C . ASP A 1 371 ? 36.75 35.469 -0.457 1 90.06 371 ASP A C 1
ATOM 2806 O O . ASP A 1 371 ? 36.25 35.812 -1.524 1 90.06 371 ASP A O 1
ATOM 2810 N N . GLY A 1 372 ? 37.812 36.125 0.092 1 86.06 372 GLY A N 1
ATOM 2811 C CA . GLY A 1 372 ? 38.5 37.188 -0.604 1 86.06 372 GLY A CA 1
ATOM 2812 C C . GLY A 1 372 ? 38.969 36.812 -1.99 1 86.06 372 GLY A C 1
ATOM 2813 O O . GLY A 1 372 ? 39.156 37.688 -2.857 1 86.06 372 GLY A O 1
ATOM 2814 N N . ARG A 1 373 ? 39.125 35.562 -2.311 1 83.12 373 ARG A N 1
ATOM 2815 C CA . ARG A 1 373 ? 39.594 35.062 -3.6 1 83.12 373 ARG A CA 1
ATOM 2816 C C . ARG A 1 373 ? 38.438 34.656 -4.488 1 83.12 373 ARG A C 1
ATOM 2818 O O . ARG A 1 373 ? 38.625 34.031 -5.543 1 83.12 373 ARG A O 1
ATOM 2825 N N . LYS A 1 374 ? 37.188 34.844 -3.926 1 86.81 374 LYS A N 1
ATOM 2826 C CA . LYS A 1 374 ? 35.969 34.562 -4.637 1 86.81 374 LYS A CA 1
ATOM 2827 C C . LYS A 1 374 ? 35.75 33.062 -4.809 1 86.81 374 LYS A C 1
ATOM 2829 O O . LYS A 1 374 ? 35.281 32.594 -5.848 1 86.81 374 LYS A O 1
ATOM 2834 N N . ILE A 1 375 ? 36.281 32.344 -3.855 1 89.44 375 ILE A N 1
ATOM 2835 C CA . ILE A 1 375 ? 36.125 30.891 -3.848 1 89.44 375 ILE A CA 1
ATOM 2836 C C . ILE A 1 375 ? 35 30.5 -2.875 1 89.44 375 ILE A C 1
ATOM 2838 O O . ILE A 1 375 ? 34.875 31.078 -1.791 1 89.44 375 ILE A O 1
ATOM 2842 N N . LEU A 1 376 ? 34.188 29.531 -3.365 1 91.12 376 LEU A N 1
ATOM 2843 C CA . LEU A 1 376 ? 33.125 29.016 -2.512 1 91.12 376 LEU A CA 1
ATOM 2844 C C . LEU A 1 376 ? 33.688 28.016 -1.51 1 91.12 376 LEU A C 1
ATOM 2846 O O . LEU A 1 376 ? 33.594 26.797 -1.73 1 91.12 376 LEU A O 1
ATOM 2850 N N . VAL A 1 377 ? 34.125 28.375 -0.418 1 90.5 377 VAL A N 1
ATOM 2851 C CA . VAL A 1 377 ? 34.844 27.562 0.549 1 90.5 377 VAL A CA 1
ATOM 2852 C C . VAL A 1 377 ? 33.875 26.672 1.308 1 90.5 377 VAL A C 1
ATOM 2854 O O . VAL A 1 377 ? 34.25 25.609 1.801 1 90.5 377 VAL A O 1
ATOM 2857 N N . ASN A 1 378 ? 32.594 27.109 1.458 1 91.88 378 ASN A N 1
ATOM 2858 C CA . ASN A 1 378 ? 31.625 26.359 2.264 1 91.88 378 ASN A CA 1
ATOM 2859 C C . ASN A 1 378 ? 30.953 25.266 1.45 1 91.88 378 ASN A C 1
ATOM 2861 O O . ASN A 1 378 ? 30.094 24.547 1.963 1 91.88 378 ASN A O 1
ATOM 2865 N N . GLN A 1 379 ? 31.234 25.156 0.162 1 88.38 379 GLN A N 1
ATOM 2866 C CA . GLN A 1 379 ? 30.719 24.062 -0.647 1 88.38 379 GLN A CA 1
ATOM 2867 C C . GLN A 1 379 ? 31.625 22.844 -0.554 1 88.38 379 GLN A C 1
ATOM 2869 O O . GLN A 1 379 ? 32.469 22.625 -1.411 1 88.38 379 GLN A O 1
ATOM 2874 N N . ASN A 1 380 ? 31.297 22.062 0.437 1 82.25 380 ASN A N 1
ATOM 2875 C CA . ASN A 1 380 ? 32.125 20.906 0.729 1 82.25 380 ASN A CA 1
ATOM 2876 C C . ASN A 1 380 ? 31.734 19.703 -0.129 1 82.25 380 ASN A C 1
ATOM 2878 O O . ASN A 1 380 ? 30.547 19.406 -0.292 1 82.25 380 ASN A O 1
ATOM 2882 N N . SER A 1 381 ? 32.656 19.172 -0.753 1 76 381 SER A N 1
ATOM 2883 C CA . SER A 1 381 ? 32.406 18 -1.595 1 76 381 SER A CA 1
ATOM 2884 C C . SER A 1 381 ? 32.594 16.703 -0.814 1 76 381 SER A C 1
ATOM 2886 O O . SER A 1 381 ? 32.062 15.656 -1.201 1 76 381 SER A O 1
ATOM 2888 N N . VAL A 1 382 ? 33.438 16.688 0.235 1 75.19 382 VAL A N 1
ATOM 2889 C CA . VAL A 1 382 ? 33.719 15.469 0.993 1 75.19 382 VAL A CA 1
ATOM 2890 C C . VAL A 1 382 ? 33.312 15.672 2.455 1 75.19 382 VAL A C 1
ATOM 2892 O O . VAL A 1 382 ? 33.344 16.797 2.959 1 75.19 382 VAL A O 1
ATOM 2895 N N . VAL A 1 383 ? 33.031 14.484 2.973 1 66.19 383 VAL A N 1
ATOM 2896 C CA . VAL A 1 383 ? 32.688 14.484 4.395 1 66.19 383 VAL A CA 1
ATOM 2897 C C . VAL A 1 383 ? 33.938 14.82 5.211 1 66.19 383 VAL A C 1
ATOM 2899 O O . VAL A 1 383 ? 35.031 14.297 4.949 1 66.19 383 VAL A O 1
ATOM 2902 N N . GLY A 1 384 ? 34.094 15.977 5.781 1 65.12 384 GLY A N 1
ATOM 2903 C CA . GLY A 1 384 ? 35.219 16.312 6.656 1 65.12 384 GLY A CA 1
ATOM 2904 C C . GLY A 1 384 ? 35.969 17.547 6.215 1 65.12 384 GLY A C 1
ATOM 2905 O O . GLY A 1 384 ? 36.812 18.062 6.961 1 65.12 384 GLY A O 1
ATOM 2906 N N . SER A 1 385 ? 35.812 17.844 4.996 1 75.25 385 SER A N 1
ATOM 2907 C CA . SER A 1 385 ? 36.531 19.047 4.566 1 75.25 385 SER A CA 1
ATOM 2908 C C . SER A 1 385 ? 35.875 20.312 5.137 1 75.25 385 SER A C 1
ATOM 2910 O O . SER A 1 385 ? 35.406 21.156 4.387 1 75.25 385 SER A O 1
ATOM 2912 N N . VAL A 1 386 ? 35.844 20.281 6.445 1 83 386 VAL A N 1
ATOM 2913 C CA . VAL A 1 386 ? 35.188 21.422 7.094 1 83 386 VAL A CA 1
ATOM 2914 C C . VAL A 1 386 ? 36.219 22.406 7.617 1 83 386 VAL A C 1
ATOM 2916 O O . VAL A 1 386 ? 35.906 23.5 8.07 1 83 386 VAL A O 1
ATOM 2919 N N . GLU A 1 387 ? 37.469 22.188 7.301 1 82.56 387 GLU A N 1
ATOM 2920 C CA . GLU A 1 387 ? 38.531 23.016 7.887 1 82.56 387 GLU A CA 1
ATOM 2921 C C . GLU A 1 387 ? 38.562 24.391 7.234 1 82.56 387 GLU A C 1
ATOM 2923 O O . GLU A 1 387 ? 38.844 25.391 7.902 1 82.56 387 GLU A O 1
ATOM 2928 N N . ASP A 1 388 ? 38.188 24.422 6.008 1 84.44 388 ASP A N 1
ATOM 2929 C CA . ASP A 1 388 ? 38.25 25.703 5.309 1 84.44 388 ASP A CA 1
ATOM 2930 C C . ASP A 1 388 ? 36.906 26.422 5.301 1 84.44 388 ASP A C 1
ATOM 2932 O O . ASP A 1 388 ? 36.75 27.469 4.652 1 84.44 388 ASP A O 1
ATOM 2936 N N . ASP A 1 389 ? 36.031 26.016 6.082 1 91.81 389 ASP A N 1
ATOM 2937 C CA . ASP A 1 389 ? 34.719 26.641 6.102 1 91.81 389 ASP A CA 1
ATOM 2938 C C . ASP A 1 389 ? 34.75 27.938 6.922 1 91.81 389 ASP A C 1
ATOM 2940 O O . ASP A 1 389 ? 35.531 28.062 7.867 1 91.81 389 ASP A O 1
ATOM 2944 N N . GLN A 1 390 ? 34.031 28.859 6.441 1 93.44 390 GLN A N 1
ATOM 2945 C CA . GLN A 1 390 ? 33.812 30.078 7.203 1 93.44 390 GLN A CA 1
ATOM 2946 C C . GLN A 1 390 ? 32.375 30.109 7.777 1 93.44 390 GLN A C 1
ATOM 2948 O O . GLN A 1 390 ? 31.406 30.219 7.031 1 93.44 390 GLN A O 1
ATOM 2953 N N . LEU A 1 391 ? 32.344 29.984 9.117 1 95.75 391 LEU A N 1
ATOM 2954 C CA . LEU A 1 391 ? 31.031 29.953 9.773 1 95.75 391 LEU A CA 1
ATOM 2955 C C . LEU A 1 391 ? 30.562 31.359 10.125 1 95.75 391 LEU A C 1
ATOM 2957 O O . LEU A 1 391 ? 31.375 32.219 10.469 1 95.75 391 LEU A O 1
ATOM 2961 N N . THR A 1 392 ? 29.312 31.547 9.938 1 96.19 392 THR A N 1
ATOM 2962 C CA . THR A 1 392 ? 28.656 32.812 10.227 1 96.19 392 THR A CA 1
ATOM 2963 C C . THR A 1 392 ? 27.562 32.656 11.281 1 96.19 392 THR A C 1
ATOM 2965 O O . THR A 1 392 ? 27.359 31.547 11.789 1 96.19 392 THR A O 1
ATOM 2968 N N . HIS A 1 393 ? 26.891 33.719 11.625 1 95.31 393 HIS A N 1
ATOM 2969 C CA . HIS A 1 393 ? 25.906 33.562 12.695 1 95.31 393 HIS A CA 1
ATOM 2970 C C . HIS A 1 393 ? 24.578 34.188 12.289 1 95.31 393 HIS A C 1
ATOM 2972 O O . HIS A 1 393 ? 23.516 33.594 12.555 1 95.31 393 HIS A O 1
ATOM 2978 N N . ARG A 1 394 ? 24.516 35.375 11.68 1 96.12 394 ARG A N 1
ATOM 2979 C CA . ARG A 1 394 ? 23.281 36.031 11.273 1 96.12 394 ARG A CA 1
ATOM 2980 C C . ARG A 1 394 ? 22.828 35.562 9.898 1 96.12 394 ARG A C 1
ATOM 2982 O O . ARG A 1 394 ? 23.672 35.312 9.016 1 96.12 394 ARG A O 1
ATOM 2989 N N . PHE A 1 395 ? 21.516 35.312 9.766 1 97.44 395 PHE A N 1
ATOM 2990 C CA . PHE A 1 395 ? 21.016 34.844 8.484 1 97.44 395 PHE A CA 1
ATOM 2991 C C . PHE A 1 395 ? 19.625 35.406 8.211 1 97.44 395 PHE A C 1
ATOM 2993 O O . PHE A 1 395 ? 19.047 36.094 9.055 1 97.44 395 PHE A O 1
ATOM 3000 N N . PHE A 1 396 ? 19.156 35.281 7.023 1 96.56 396 PHE A N 1
ATOM 3001 C CA . PHE A 1 396 ? 17.812 35.625 6.586 1 96.56 396 PHE A CA 1
ATOM 3002 C C . PHE A 1 396 ? 17.203 34.531 5.727 1 96.56 396 PHE A C 1
ATOM 3004 O O . PHE A 1 396 ? 17.891 33.625 5.305 1 96.56 396 PHE A O 1
ATOM 3011 N N . LEU A 1 397 ? 15.945 34.625 5.535 1 95.44 397 LEU A N 1
ATOM 3012 C CA . LEU A 1 397 ? 15.281 33.562 4.766 1 95.44 397 LEU A CA 1
ATOM 3013 C C . LEU A 1 397 ? 14.891 34.062 3.381 1 95.44 397 LEU A C 1
ATOM 3015 O O . LEU A 1 397 ? 15.055 33.375 2.387 1 95.44 397 LEU A O 1
ATOM 3019 N N . VAL A 1 398 ? 14.32 35.219 3.297 1 93.38 398 VAL A N 1
ATOM 3020 C CA . VAL A 1 398 ? 13.938 35.844 2.021 1 93.38 398 VAL A CA 1
ATOM 3021 C C . VAL A 1 398 ? 14.336 37.312 1.999 1 93.38 398 VAL A C 1
ATOM 3023 O O . VAL A 1 398 ? 14.117 38.031 2.973 1 93.38 398 VAL A O 1
ATOM 3026 N N . ASP A 1 399 ? 15.023 37.656 0.92 1 93.31 399 ASP A N 1
ATOM 3027 C CA . ASP A 1 399 ? 15.414 39.062 0.704 1 93.31 399 ASP A CA 1
ATOM 3028 C C . ASP A 1 399 ? 14.727 39.625 -0.535 1 93.31 399 ASP A C 1
ATOM 3030 O O . ASP A 1 399 ? 15.094 39.312 -1.663 1 93.31 399 ASP A O 1
ATOM 3034 N N . GLY A 1 400 ? 13.781 40.469 -0.265 1 89.62 400 GLY A N 1
ATOM 3035 C CA . GLY A 1 400 ? 13.102 41.125 -1.359 1 89.62 400 GLY A CA 1
ATOM 3036 C C . GLY A 1 400 ? 13.312 42.625 -1.356 1 89.62 400 GLY A C 1
ATOM 3037 O O . GLY A 1 400 ? 12.578 43.375 -2.018 1 89.62 400 GLY A O 1
ATOM 3038 N N . ILE A 1 401 ? 14.328 43.094 -0.641 1 90.62 401 ILE A N 1
ATOM 3039 C CA . ILE A 1 401 ? 14.492 44.531 -0.509 1 90.62 401 ILE A CA 1
ATOM 3040 C C . ILE A 1 401 ? 15.805 44.969 -1.171 1 90.62 401 ILE A C 1
ATOM 3042 O O . ILE A 1 401 ? 15.867 46 -1.811 1 90.62 401 ILE A O 1
ATOM 3046 N N . SER A 1 402 ? 16.875 44.219 -1.038 1 91.94 402 SER A N 1
ATOM 3047 C CA . SER A 1 402 ? 18.156 44.594 -1.606 1 91.94 402 SER A CA 1
ATOM 3048 C C . SER A 1 402 ? 18.125 44.562 -3.131 1 91.94 402 SER A C 1
ATOM 3050 O O . SER A 1 402 ? 18.938 45.188 -3.789 1 91.94 402 SER A O 1
ATOM 3052 N N . GLY A 1 403 ? 17.203 43.875 -3.682 1 91.38 403 GLY A N 1
ATOM 3053 C CA . GLY A 1 403 ? 17.109 43.719 -5.125 1 91.38 403 GLY A CA 1
ATOM 3054 C C . GLY A 1 403 ? 16.344 44.844 -5.789 1 91.38 403 GLY A C 1
ATOM 3055 O O . GLY A 1 403 ? 16.109 44.812 -7 1 91.38 403 GLY A O 1
ATOM 3056 N N . ILE A 1 404 ? 15.992 45.844 -5.027 1 90.75 404 ILE A N 1
ATOM 3057 C CA . ILE A 1 404 ? 15.32 47 -5.602 1 90.75 404 ILE A CA 1
ATOM 3058 C C . ILE A 1 404 ? 16.359 47.938 -6.238 1 90.75 404 ILE A C 1
ATOM 3060 O O . ILE A 1 404 ? 17.25 48.438 -5.555 1 90.75 404 ILE A O 1
ATOM 3064 N N . LYS A 1 405 ? 16.25 48.094 -7.473 1 90.44 405 LYS A N 1
ATOM 3065 C CA . LYS A 1 405 ? 17.156 48.969 -8.203 1 90.44 405 LYS A CA 1
ATOM 3066 C C . LYS A 1 405 ? 16.859 50.438 -7.898 1 90.44 405 LYS A C 1
ATOM 3068 O O . LYS A 1 405 ? 15.727 50.812 -7.594 1 90.44 405 LYS A O 1
ATOM 3073 N N . SER A 1 406 ? 18.016 51.219 -8.016 1 89.94 406 SER A N 1
ATOM 3074 C CA . SER A 1 406 ? 17.859 52.625 -7.766 1 89.94 406 SER A CA 1
ATOM 3075 C C . SER A 1 406 ? 16.797 53.25 -8.672 1 89.94 406 SER A C 1
ATOM 3077 O O . SER A 1 406 ? 16.797 53.031 -9.883 1 89.94 406 SER A O 1
ATOM 3079 N N . GLY A 1 407 ? 15.836 53.844 -8.07 1 82.75 407 GLY A N 1
ATOM 3080 C CA . GLY A 1 407 ? 14.781 54.5 -8.828 1 82.75 407 GLY A CA 1
ATOM 3081 C C . GLY A 1 407 ? 13.523 53.656 -8.969 1 82.75 407 GLY A C 1
ATOM 3082 O O . GLY A 1 407 ? 12.5 54.156 -9.461 1 82.75 407 GLY A O 1
ATOM 3083 N N . PHE A 1 408 ? 13.594 52.438 -8.625 1 84.44 408 PHE A N 1
ATOM 3084 C CA . PHE A 1 408 ? 12.445 51.531 -8.727 1 84.44 408 PHE A CA 1
ATOM 3085 C C . PHE A 1 408 ? 11.82 51.281 -7.359 1 84.44 408 PHE A C 1
ATOM 3087 O O . PHE A 1 408 ? 12.43 51.594 -6.328 1 84.44 408 PHE A O 1
ATOM 3094 N N . LYS A 1 409 ? 10.555 50.75 -7.324 1 80.94 409 LYS A N 1
ATOM 3095 C CA . LYS A 1 409 ? 9.852 50.531 -6.066 1 80.94 409 LYS A CA 1
ATOM 3096 C C . LYS A 1 409 ? 9.68 49.031 -5.809 1 80.94 409 LYS A C 1
ATOM 3098 O O . LYS A 1 409 ? 9.453 48.625 -4.672 1 80.94 409 LYS A O 1
ATOM 3103 N N . THR A 1 410 ? 9.766 48.219 -6.855 1 85.94 410 THR A N 1
ATOM 3104 C CA . THR A 1 410 ? 9.617 46.781 -6.699 1 85.94 410 THR A CA 1
ATOM 3105 C C . THR A 1 410 ? 10.938 46.062 -6.98 1 85.94 410 THR A C 1
ATOM 3107 O O . THR A 1 410 ? 11.734 46.531 -7.801 1 85.94 410 THR A O 1
ATOM 3110 N N . PRO A 1 411 ? 11.156 45.031 -6.289 1 90.5 411 PRO A N 1
ATOM 3111 C CA . PRO A 1 411 ? 12.43 44.344 -6.457 1 90.5 411 PRO A CA 1
ATOM 3112 C C . PRO A 1 411 ? 12.555 43.656 -7.816 1 90.5 411 PRO A C 1
ATOM 3114 O O . PRO A 1 411 ? 11.57 43.094 -8.328 1 90.5 411 PRO A O 1
ATOM 3117 N N . THR A 1 412 ? 13.68 43.656 -8.352 1 89.19 412 THR A N 1
ATOM 3118 C CA . THR A 1 412 ? 14 42.969 -9.586 1 89.19 412 THR A CA 1
ATOM 3119 C C . THR A 1 412 ? 14.484 41.562 -9.297 1 89.19 412 THR A C 1
ATOM 3121 O O . THR A 1 412 ? 14.258 40.625 -10.094 1 89.19 412 THR A O 1
ATOM 3124 N N . VAL A 1 413 ? 15.203 41.438 -8.211 1 91.62 413 VAL A N 1
ATOM 3125 C CA . VAL A 1 413 ? 15.727 40.125 -7.809 1 91.62 413 VAL A CA 1
ATOM 3126 C C . VAL A 1 413 ? 15.328 39.844 -6.367 1 91.62 413 VAL A C 1
ATOM 3128 O O . VAL A 1 413 ? 15.336 40.719 -5.516 1 91.62 413 VAL A O 1
ATOM 3131 N N . VAL A 1 414 ? 14.836 38.625 -6.188 1 92.25 414 VAL A N 1
ATOM 3132 C CA . VAL A 1 414 ? 14.539 38.156 -4.84 1 92.25 414 VAL A CA 1
ATOM 3133 C C . VAL A 1 414 ? 15.43 36.969 -4.5 1 92.25 414 VAL A C 1
ATOM 3135 O O . VAL A 1 414 ? 15.594 36.062 -5.312 1 92.25 414 VAL A O 1
ATOM 3138 N N . THR A 1 415 ? 16.125 37.031 -3.398 1 94.38 415 THR A N 1
ATOM 3139 C CA . THR A 1 415 ? 16.969 35.969 -2.912 1 94.38 415 THR A CA 1
ATOM 3140 C C . THR A 1 415 ? 16.25 35.188 -1.807 1 94.38 415 THR A C 1
ATOM 3142 O O . THR A 1 415 ? 15.695 35.781 -0.88 1 94.38 415 THR A O 1
ATOM 3145 N N . TYR A 1 416 ? 16.141 33.906 -1.914 1 94.12 416 TYR A N 1
ATOM 3146 C CA . TYR A 1 416 ? 15.492 33.094 -0.895 1 94.12 416 TYR A CA 1
ATOM 3147 C C . TYR A 1 416 ? 16.344 31.875 -0.529 1 94.12 416 TYR A C 1
ATOM 3149 O O . TYR A 1 416 ? 17.234 31.484 -1.296 1 94.12 416 TYR A O 1
ATOM 3157 N N . ALA A 1 417 ? 16.156 31.422 0.676 1 96 417 ALA A N 1
ATOM 3158 C CA . ALA A 1 417 ? 16.828 30.203 1.114 1 96 417 ALA A CA 1
ATOM 3159 C C . ALA A 1 417 ? 16.219 28.969 0.459 1 96 417 ALA A C 1
ATOM 3161 O O . ALA A 1 417 ? 15.125 28.531 0.833 1 96 417 ALA A O 1
ATOM 3162 N N . SER A 1 418 ? 16.906 28.375 -0.457 1 94 418 SER A N 1
ATOM 3163 C CA . SER A 1 418 ? 16.391 27.234 -1.216 1 94 418 SER A CA 1
ATOM 3164 C C . SER A 1 418 ? 16.531 25.938 -0.438 1 94 418 SER A C 1
ATOM 3166 O O . SER A 1 418 ? 15.758 25 -0.636 1 94 418 SER A O 1
ATOM 3168 N N . SER A 1 419 ? 17.609 25.859 0.33 1 94.69 419 SER A N 1
ATOM 3169 C CA . SER A 1 419 ? 17.797 24.656 1.137 1 94.69 419 SER A CA 1
ATOM 3170 C C . SER A 1 419 ? 18.312 25 2.531 1 94.69 419 SER A C 1
ATOM 3172 O O . SER A 1 419 ? 19.25 25.781 2.678 1 94.69 419 SER A O 1
ATOM 3174 N N . LEU A 1 420 ? 17.641 24.5 3.506 1 96 420 LEU A N 1
ATOM 3175 C CA . LEU A 1 420 ? 18.047 24.625 4.902 1 96 420 LEU A CA 1
ATOM 3176 C C . LEU A 1 420 ? 18.234 23.25 5.535 1 96 420 LEU A C 1
ATOM 3178 O O . LEU A 1 420 ? 17.359 22.391 5.449 1 96 420 LEU A O 1
ATOM 3182 N N . SER A 1 421 ? 19.391 23 6.09 1 95.06 421 SER A N 1
ATOM 3183 C CA . SER A 1 421 ? 19.703 21.734 6.734 1 95.06 421 SER A CA 1
ATOM 3184 C C . SER A 1 421 ? 20.297 21.938 8.125 1 95.06 421 SER A C 1
ATOM 3186 O O . SER A 1 421 ? 21.344 22.578 8.258 1 95.06 421 SER A O 1
ATOM 3188 N N . LEU A 1 422 ? 19.594 21.547 9.109 1 96.19 422 LEU A N 1
ATOM 3189 C CA . LEU A 1 422 ? 20.094 21.594 10.477 1 96.19 422 LEU A CA 1
ATOM 3190 C C . LEU A 1 422 ? 20.672 20.25 10.891 1 96.19 422 LEU A C 1
ATOM 3192 O O . LEU A 1 422 ? 19.953 19.234 10.906 1 96.19 422 LEU A O 1
ATOM 3196 N N . ILE A 1 423 ? 21.938 20.234 11.242 1 95 423 ILE A N 1
ATOM 3197 C CA . ILE A 1 423 ? 22.594 18.984 11.609 1 95 423 ILE A CA 1
ATOM 3198 C C . ILE A 1 423 ? 22.984 19.016 13.086 1 95 423 ILE A C 1
ATOM 3200 O O . ILE A 1 423 ? 23.641 19.938 13.539 1 95 423 ILE A O 1
ATOM 3204 N N . ILE A 1 424 ? 22.516 18.078 13.781 1 95.75 424 ILE A N 1
ATOM 3205 C CA . ILE A 1 424 ? 22.859 17.891 15.188 1 95.75 424 ILE A CA 1
ATOM 3206 C C . ILE A 1 424 ? 23.719 16.641 15.344 1 95.75 424 ILE A C 1
ATOM 3208 O O . ILE A 1 424 ? 23.266 15.531 15.07 1 95.75 424 ILE A O 1
ATOM 3212 N N . GLN A 1 425 ? 24.938 16.844 15.773 1 93.69 425 GLN A N 1
ATOM 3213 C CA . GLN A 1 425 ? 25.859 15.719 15.891 1 93.69 425 GLN A CA 1
ATOM 3214 C C . GLN A 1 425 ? 26.141 15.398 17.359 1 93.69 425 GLN A C 1
ATOM 3216 O O . GLN A 1 425 ? 26.297 16.297 18.172 1 93.69 425 GLN A O 1
ATOM 3221 N N . THR A 1 426 ? 26.156 14.133 17.625 1 93.69 426 THR A N 1
ATOM 3222 C CA . THR A 1 426 ? 26.516 13.695 18.969 1 93.69 426 THR A CA 1
ATOM 3223 C C . THR A 1 426 ? 28.031 13.656 19.125 1 93.69 426 THR A C 1
ATOM 3225 O O . THR A 1 426 ? 28.766 13.57 18.141 1 93.69 426 THR A O 1
ATOM 3228 N N . GLN A 1 427 ? 28.469 13.758 20.312 1 93.31 427 GLN A N 1
ATOM 3229 C CA . GLN A 1 427 ? 29.906 13.758 20.594 1 93.31 427 GLN A CA 1
ATOM 3230 C C . GLN A 1 427 ? 30.5 12.359 20.453 1 93.31 427 GLN A C 1
ATOM 3232 O O . GLN A 1 427 ? 29.812 11.359 20.672 1 93.31 427 GLN A O 1
ATOM 3237 N N . ALA A 1 428 ? 31.703 12.266 20.078 1 87.25 428 ALA A N 1
ATOM 3238 C CA . ALA A 1 428 ? 32.375 10.984 19.859 1 87.25 428 ALA A CA 1
ATOM 3239 C C . ALA A 1 428 ? 32.625 10.258 21.188 1 87.25 428 ALA A C 1
ATOM 3241 O O . ALA A 1 428 ? 32.594 9.023 21.234 1 87.25 428 ALA A O 1
ATOM 3242 N N . SER A 1 429 ? 32.812 11.016 22.266 1 85.19 429 SER A N 1
ATOM 3243 C CA . SER A 1 429 ? 33.125 10.422 23.562 1 85.19 429 SER A CA 1
ATOM 3244 C C . SER A 1 429 ? 31.859 9.938 24.281 1 85.19 429 SER A C 1
ATOM 3246 O O . SER A 1 429 ? 31.859 8.875 24.906 1 85.19 429 SER A O 1
ATOM 3248 N N . ASN A 1 430 ? 30.828 10.773 24.203 1 88.12 430 ASN A N 1
ATOM 3249 C CA . ASN A 1 430 ? 29.547 10.445 24.828 1 88.12 430 ASN A CA 1
ATOM 3250 C C . ASN A 1 430 ? 28.391 10.625 23.859 1 88.12 430 ASN A C 1
ATOM 3252 O O . ASN A 1 430 ? 28.078 11.742 23.453 1 88.12 430 ASN A O 1
ATOM 3256 N N . ALA A 1 431 ? 27.703 9.555 23.688 1 88.12 431 ALA A N 1
ATOM 3257 C CA . ALA A 1 431 ? 26.625 9.562 22.688 1 88.12 431 ALA A CA 1
ATOM 3258 C C . ALA A 1 431 ? 25.438 10.367 23.172 1 88.12 431 ALA A C 1
ATOM 3260 O O . ALA A 1 431 ? 24.609 10.805 22.375 1 88.12 431 ALA A O 1
ATOM 3261 N N . ALA A 1 432 ? 25.312 10.633 24.406 1 90.75 432 ALA A N 1
ATOM 3262 C CA . ALA A 1 432 ? 24.172 11.359 24.953 1 90.75 432 ALA A CA 1
ATOM 3263 C C . ALA A 1 432 ? 24.406 12.867 24.938 1 90.75 432 ALA A C 1
ATOM 3265 O O . ALA A 1 432 ? 23.469 13.648 25.109 1 90.75 432 ALA A O 1
ATOM 3266 N N . SER A 1 433 ? 25.656 13.25 24.672 1 93.69 433 SER A N 1
ATOM 3267 C CA . SER A 1 433 ? 25.984 14.664 24.578 1 93.69 433 SER A CA 1
ATOM 3268 C C . SER A 1 433 ? 26.047 15.117 23.125 1 93.69 433 SER A C 1
ATOM 3270 O O . SER A 1 433 ? 26.312 14.305 22.234 1 93.69 433 SER A O 1
ATOM 3272 N N . ILE A 1 434 ? 25.734 16.312 22.891 1 95.19 434 ILE A N 1
ATOM 3273 C CA . ILE A 1 434 ? 25.688 16.797 21.516 1 95.19 434 ILE A CA 1
ATOM 3274 C C . ILE A 1 434 ? 26.719 17.922 21.328 1 95.19 434 ILE A C 1
ATOM 3276 O O . ILE A 1 434 ? 27.109 18.578 22.297 1 95.19 434 ILE A O 1
ATOM 3280 N N . TYR A 1 435 ? 27.281 18.078 20.172 1 94.94 435 TYR A N 1
ATOM 3281 C CA . TYR A 1 435 ? 28.031 19.25 19.766 1 94.94 435 TYR A CA 1
ATOM 3282 C C . TYR A 1 435 ? 27.109 20.406 19.406 1 94.94 435 TYR A C 1
ATOM 3284 O O . TYR A 1 435 ? 25.891 20.234 19.359 1 94.94 435 TYR A O 1
ATOM 3292 N N . VAL A 1 436 ? 27.688 21.562 19.156 1 94.31 436 VAL A N 1
ATOM 3293 C CA . VAL A 1 436 ? 26.875 22.688 18.734 1 94.31 436 VAL A CA 1
ATOM 3294 C C . VAL A 1 436 ? 26.281 22.406 17.344 1 94.31 436 VAL A C 1
ATOM 3296 O O . VAL A 1 436 ? 27 22 16.422 1 94.31 436 VAL A O 1
ATOM 3299 N N . PRO A 1 437 ? 24.953 22.438 17.25 1 96 437 PRO A N 1
ATOM 3300 C CA . PRO A 1 437 ? 24.328 22.203 15.953 1 96 437 PRO A CA 1
ATOM 3301 C C . PRO A 1 437 ? 24.766 23.219 14.898 1 96 437 PRO A C 1
ATOM 3303 O O . PRO A 1 437 ? 25.219 24.312 15.242 1 96 437 PRO A O 1
ATOM 3306 N N . CYS A 1 438 ? 24.688 22.828 13.688 1 95.81 438 CYS A N 1
ATOM 3307 C CA . CYS A 1 438 ? 25.062 23.703 12.586 1 95.81 438 CYS A CA 1
ATOM 3308 C C . CYS A 1 438 ? 23.938 23.812 11.562 1 95.81 438 CYS A C 1
ATOM 3310 O O . CYS A 1 438 ? 23.391 22.812 11.125 1 95.81 438 CYS A O 1
ATOM 3312 N N . LEU A 1 439 ? 23.562 24.984 11.281 1 97.25 439 LEU A N 1
ATOM 3313 C CA . LEU A 1 439 ? 22.547 25.234 10.258 1 97.25 439 LEU A CA 1
ATOM 3314 C C . LEU A 1 439 ? 23.203 25.609 8.93 1 97.25 439 LEU A C 1
ATOM 3316 O O . LEU A 1 439 ? 23.938 26.594 8.852 1 97.25 439 LEU A O 1
ATOM 3320 N N . THR A 1 440 ? 22.984 24.844 7.922 1 95.5 440 THR A N 1
ATOM 3321 C CA . THR A 1 440 ? 23.5 25.125 6.582 1 95.5 440 THR A CA 1
ATOM 3322 C C . THR A 1 440 ? 22.406 25.688 5.688 1 95.5 440 THR A C 1
ATOM 3324 O O . THR A 1 440 ? 21.328 25.094 5.555 1 95.5 440 THR A O 1
ATOM 3327 N N . ILE A 1 441 ? 22.703 26.781 5.078 1 96.94 441 ILE A N 1
ATOM 3328 C CA . ILE A 1 441 ? 21.719 27.453 4.238 1 96.94 441 ILE A CA 1
ATOM 3329 C C . ILE A 1 441 ? 22.281 27.656 2.836 1 96.94 441 ILE A C 1
ATOM 3331 O O . ILE A 1 441 ? 23.438 28.047 2.686 1 96.94 441 ILE A O 1
ATOM 3335 N N . GLN A 1 442 ? 21.547 27.359 1.846 1 95.75 442 GLN A N 1
ATOM 3336 C CA . GLN A 1 442 ? 21.844 27.688 0.455 1 95.75 442 GLN A CA 1
ATOM 3337 C C . GLN A 1 442 ? 20.828 28.703 -0.1 1 95.75 442 GLN A C 1
ATOM 3339 O O . GLN A 1 442 ? 19.625 28.469 -0.025 1 95.75 442 GLN A O 1
ATOM 3344 N N . TYR A 1 443 ? 21.344 29.797 -0.541 1 95.75 443 TYR A N 1
ATOM 3345 C CA . TYR A 1 443 ? 20.484 30.828 -1.1 1 95.75 443 TYR A CA 1
ATOM 3346 C C . TYR A 1 443 ? 20.438 30.734 -2.621 1 95.75 443 TYR A C 1
ATOM 3348 O O . TYR A 1 443 ? 21.422 30.359 -3.258 1 95.75 443 TYR A O 1
ATOM 3356 N N . THR A 1 444 ? 19.297 31.062 -3.209 1 93.94 444 THR A N 1
ATOM 3357 C CA . THR A 1 444 ? 19.094 31.109 -4.652 1 93.94 444 THR A CA 1
ATOM 3358 C C . THR A 1 444 ? 18.375 32.406 -5.055 1 93.94 444 THR A C 1
ATOM 3360 O O . THR A 1 444 ? 17.5 32.875 -4.332 1 93.94 444 THR A O 1
ATOM 3363 N N . ASP A 1 445 ? 18.859 33 -6.137 1 93.44 445 ASP A N 1
ATOM 3364 C CA . ASP A 1 445 ? 18.266 34.219 -6.664 1 93.44 445 ASP A CA 1
ATOM 3365 C C . ASP A 1 445 ? 17.219 33.875 -7.73 1 93.44 445 ASP A C 1
ATOM 3367 O O . ASP A 1 445 ? 17.375 32.938 -8.484 1 93.44 445 ASP A O 1
ATOM 3371 N N . THR A 1 446 ? 16.094 34.688 -7.73 1 91.19 446 THR A N 1
ATOM 3372 C CA . THR A 1 446 ? 15.047 34.5 -8.734 1 91.19 446 THR A CA 1
ATOM 3373 C C . THR A 1 446 ? 14.547 35.844 -9.25 1 91.19 446 THR A C 1
ATOM 3375 O O . THR A 1 446 ? 14.555 36.844 -8.531 1 91.19 446 THR A O 1
ATOM 3378 N N . LEU A 1 447 ? 14.172 35.938 -10.57 1 85.25 447 LEU A N 1
ATOM 3379 C CA . LEU A 1 447 ? 13.688 37.156 -11.203 1 85.25 447 LEU A CA 1
ATOM 3380 C C . LEU A 1 447 ? 12.164 37.156 -11.266 1 85.25 447 LEU A C 1
ATOM 3382 O O . LEU A 1 447 ? 11.555 38.219 -11.445 1 85.25 447 LEU A O 1
ATOM 3386 N N . VAL A 1 448 ? 11.367 36 -11.18 1 68.75 448 VAL A N 1
ATOM 3387 C CA . VAL A 1 448 ? 9.953 35.906 -11.516 1 68.75 448 VAL A CA 1
ATOM 3388 C C . VAL A 1 448 ? 9.156 35.5 -10.266 1 68.75 448 VAL A C 1
ATOM 3390 O O . VAL A 1 448 ? 9.68 34.844 -9.367 1 68.75 448 VAL A O 1
ATOM 3393 N N . THR A 1 449 ? 7.91 36.344 -10.133 1 62.25 449 THR A N 1
ATOM 3394 C CA . THR A 1 449 ? 6.934 35.969 -9.109 1 62.25 449 THR A CA 1
ATOM 3395 C C . THR A 1 449 ? 6.5 34.531 -9.25 1 62.25 449 THR A C 1
ATOM 3397 O O . THR A 1 449 ? 5.676 34.188 -10.109 1 62.25 449 THR A O 1
ATOM 3400 N N . ILE A 1 450 ? 7.473 33.625 -8.805 1 73.38 450 ILE A N 1
ATOM 3401 C CA . ILE A 1 450 ? 7.324 32.219 -9.195 1 73.38 450 ILE A CA 1
ATOM 3402 C C . ILE A 1 450 ? 7.082 31.375 -7.953 1 73.38 450 ILE A C 1
ATOM 3404 O O . ILE A 1 450 ? 7.465 31.75 -6.848 1 73.38 450 ILE A O 1
ATOM 3408 N N . GLN A 1 451 ? 6.297 30.375 -8.172 1 80.56 451 GLN A N 1
ATOM 3409 C CA . GLN A 1 451 ? 6.258 29.25 -7.238 1 80.56 451 GLN A CA 1
ATOM 3410 C C . GLN A 1 451 ? 7.609 28.547 -7.172 1 80.56 451 GLN A C 1
ATOM 3412 O O . GLN A 1 451 ? 8.188 28.203 -8.203 1 80.56 451 GLN A O 1
ATOM 3417 N N . ILE A 1 452 ? 8.195 28.625 -5.957 1 86.75 452 ILE A N 1
ATOM 3418 C CA . ILE A 1 452 ? 9.516 28.031 -5.773 1 86.75 452 ILE A CA 1
ATOM 3419 C C . ILE A 1 452 ? 9.414 26.797 -4.895 1 86.75 452 ILE A C 1
ATOM 3421 O O . ILE A 1 452 ? 8.398 26.594 -4.219 1 86.75 452 ILE A O 1
ATOM 3425 N N . SER A 1 453 ? 10.445 25.953 -4.977 1 88.19 453 SER A N 1
ATOM 3426 C CA . SER A 1 453 ? 10.555 24.781 -4.105 1 88.19 453 SER A CA 1
ATOM 3427 C C . SER A 1 453 ? 11.688 24.953 -3.102 1 88.19 453 SER A C 1
ATOM 3429 O O . SER A 1 453 ? 12.773 25.438 -3.451 1 88.19 453 SER A O 1
ATOM 3431 N N . THR A 1 454 ? 11.406 24.844 -1.845 1 91.06 454 THR A N 1
ATOM 3432 C CA . THR A 1 454 ? 12.406 24.891 -0.78 1 91.06 454 THR A CA 1
ATOM 3433 C C . THR A 1 454 ? 12.367 23.625 0.063 1 91.06 454 THR A C 1
ATOM 3435 O O . THR A 1 454 ? 11.383 22.891 0.04 1 91.06 454 THR A O 1
ATOM 3438 N N . SER A 1 455 ? 13.555 23.328 0.63 1 91.38 455 SER A N 1
ATOM 3439 C CA . SER A 1 455 ? 13.656 22.125 1.453 1 91.38 455 SER A CA 1
ATOM 3440 C C . SER A 1 455 ? 14.195 22.438 2.842 1 91.38 455 SER A C 1
ATOM 3442 O O . SER A 1 455 ? 15.078 23.297 2.988 1 91.38 455 SER A O 1
ATOM 3444 N N . PHE A 1 456 ? 13.531 21.953 3.84 1 91.81 456 PHE A N 1
ATOM 3445 C CA . PHE A 1 456 ? 13.984 22.016 5.223 1 91.81 456 PHE A CA 1
ATOM 3446 C C . PHE A 1 456 ? 14.266 20.609 5.762 1 91.81 456 PHE A C 1
ATOM 3448 O O . PHE A 1 456 ? 13.367 19.781 5.82 1 91.81 456 PHE A O 1
ATOM 3455 N N . GLN A 1 457 ? 15.57 20.391 6.164 1 92.69 457 GLN A N 1
ATOM 3456 C CA . GLN A 1 457 ? 15.977 19.078 6.617 1 92.69 457 GLN A CA 1
ATOM 3457 C C . GLN A 1 457 ? 16.672 19.141 7.973 1 92.69 457 GLN A C 1
ATOM 3459 O O . GLN A 1 457 ? 17.484 20.047 8.211 1 92.69 457 GLN A O 1
ATOM 3464 N N . VAL A 1 458 ? 16.25 18.328 8.891 1 93.88 458 VAL A N 1
ATOM 3465 C CA . VAL A 1 458 ? 16.922 18.188 10.18 1 93.88 458 VAL A CA 1
ATOM 3466 C C . VAL A 1 458 ? 17.453 16.766 10.32 1 93.88 458 VAL A C 1
ATOM 3468 O O . VAL A 1 458 ? 16.734 15.789 10.094 1 93.88 458 VAL A O 1
ATOM 3471 N N . GLN A 1 459 ? 18.703 16.656 10.656 1 93.94 459 GLN A N 1
ATOM 3472 C CA . GLN A 1 459 ? 19.312 15.336 10.773 1 93.94 459 GLN A CA 1
ATOM 3473 C C . GLN A 1 459 ? 20.125 15.211 12.055 1 93.94 459 GLN A C 1
ATOM 3475 O O . GLN A 1 459 ? 20.812 16.156 12.461 1 93.94 459 GLN A O 1
ATOM 3480 N N . TYR A 1 460 ? 19.906 14.172 12.727 1 94 460 TYR A N 1
ATOM 3481 C CA . TYR A 1 460 ? 20.719 13.766 13.859 1 94 460 TYR A CA 1
ATOM 3482 C C . TYR A 1 460 ? 21.766 12.734 13.438 1 94 460 TYR A C 1
ATOM 3484 O O . TYR A 1 460 ? 21.422 11.711 12.828 1 94 460 TYR A O 1
ATOM 3492 N N . LYS A 1 461 ? 23 12.992 13.617 1 92.31 461 LYS A N 1
ATOM 3493 C CA . LYS A 1 461 ? 24 12.047 13.148 1 92.31 461 LYS A CA 1
ATOM 3494 C C . LYS A 1 461 ? 25.031 11.742 14.234 1 92.31 461 LYS A C 1
ATOM 3496 O O . LYS A 1 461 ? 25.188 12.523 15.18 1 92.31 461 LYS A O 1
ATOM 3501 N N . SER A 1 462 ? 25.547 10.586 14.18 1 92.5 462 SER A N 1
ATOM 3502 C CA . SER A 1 462 ? 26.672 10.164 15.008 1 92.5 462 SER A CA 1
ATOM 3503 C C . SER A 1 462 ? 27.906 9.898 14.164 1 92.5 462 SER A C 1
ATOM 3505 O O . SER A 1 462 ? 27.844 9.891 12.938 1 92.5 462 SER A O 1
ATOM 3507 N N . ASN A 1 463 ? 29.031 9.844 14.859 1 89.38 463 ASN A N 1
ATOM 3508 C CA . ASN A 1 463 ? 30.266 9.531 14.156 1 89.38 463 ASN A CA 1
ATOM 3509 C C . ASN A 1 463 ? 30.234 8.133 13.547 1 89.38 463 ASN A C 1
ATOM 3511 O O . ASN A 1 463 ? 29.859 7.168 14.219 1 89.38 463 ASN A O 1
ATOM 3515 N N . THR A 1 464 ? 30.547 8.023 12.258 1 91.19 464 THR A N 1
ATOM 3516 C CA . THR A 1 464 ? 30.406 6.754 11.547 1 91.19 464 THR A CA 1
ATOM 3517 C C . THR A 1 464 ? 31.781 6.168 11.234 1 91.19 464 THR A C 1
ATOM 3519 O O . THR A 1 464 ? 31.891 5.18 10.508 1 91.19 464 THR A O 1
ATOM 3522 N N . SER A 1 465 ? 32.844 6.688 11.75 1 89.38 465 SER A N 1
ATOM 3523 C CA . SER A 1 465 ? 34.188 6.207 11.43 1 89.38 465 SER A CA 1
ATOM 3524 C C . SER A 1 465 ? 34.375 4.77 11.898 1 89.38 465 SER A C 1
ATOM 3526 O O . SER A 1 465 ? 34.938 3.939 11.172 1 89.38 465 SER A O 1
ATOM 3528 N N . SER A 1 466 ? 33.906 4.441 13.086 1 90.44 466 SER A N 1
ATOM 3529 C CA . SER A 1 466 ? 34.031 3.076 13.586 1 90.44 466 SER A CA 1
ATOM 3530 C C . SER A 1 466 ? 33.156 2.115 12.773 1 90.44 466 SER A C 1
ATOM 3532 O O . SER A 1 466 ? 33.562 0.966 12.547 1 90.44 466 SER A O 1
ATOM 3534 N N . PHE A 1 467 ? 32.031 2.545 12.375 1 92.88 467 PHE A N 1
ATOM 3535 C CA . PHE A 1 467 ? 31.172 1.724 11.547 1 92.88 467 PHE A CA 1
ATOM 3536 C C . PHE A 1 467 ? 31.828 1.379 10.227 1 92.88 467 PHE A C 1
ATOM 3538 O O . PHE A 1 467 ? 31.812 0.223 9.797 1 92.88 467 PHE A O 1
ATOM 3545 N N . TRP A 1 468 ? 32.469 2.309 9.531 1 93.44 468 TRP A N 1
ATOM 3546 C CA . TRP A 1 468 ? 33.062 2.082 8.219 1 93.44 468 TRP A CA 1
ATOM 3547 C C . TRP A 1 468 ? 34.312 1.223 8.344 1 93.44 468 TRP A C 1
ATOM 3549 O O . TRP A 1 468 ? 34.625 0.437 7.441 1 93.44 468 TRP A O 1
ATOM 3559 N N . SER A 1 469 ? 35.062 1.417 9.461 1 94.88 469 SER A N 1
ATOM 3560 C CA . SER A 1 469 ? 36.188 0.53 9.68 1 94.88 469 SER A CA 1
ATOM 3561 C C . SER A 1 469 ? 35.75 -0.917 9.852 1 94.88 469 SER A C 1
ATOM 3563 O O . SER A 1 469 ? 36.344 -1.833 9.289 1 94.88 469 SER A O 1
ATOM 3565 N N . ALA A 1 470 ? 34.688 -1.126 10.586 1 95.56 470 ALA A N 1
ATOM 3566 C CA . ALA A 1 470 ? 34.125 -2.463 10.75 1 95.56 470 ALA A CA 1
ATOM 3567 C C . ALA A 1 470 ? 33.562 -2.982 9.438 1 95.56 470 ALA A C 1
ATOM 3569 O O . ALA A 1 470 ? 33.688 -4.164 9.117 1 95.56 470 ALA A O 1
ATOM 3570 N N . ALA A 1 471 ? 32.875 -2.096 8.719 1 95.81 471 ALA A N 1
ATOM 3571 C CA . ALA A 1 471 ? 32.281 -2.48 7.441 1 95.81 471 ALA A CA 1
ATOM 3572 C C . ALA A 1 471 ? 33.344 -2.904 6.445 1 95.81 471 ALA A C 1
ATOM 3574 O O . ALA A 1 471 ? 33.188 -3.891 5.727 1 95.81 471 ALA A O 1
ATOM 3575 N N . LEU A 1 472 ? 34.469 -2.186 6.441 1 95.06 472 LEU A N 1
ATOM 3576 C CA . LEU A 1 472 ? 35.562 -2.535 5.547 1 95.06 472 LEU A CA 1
ATOM 3577 C C . LEU A 1 472 ? 36.188 -3.861 5.957 1 95.06 472 LEU A C 1
ATOM 3579 O O . LEU A 1 472 ? 36.531 -4.691 5.102 1 95.06 472 LEU A O 1
ATOM 3583 N N . ALA A 1 473 ? 36.375 -4.066 7.207 1 96.81 473 ALA A N 1
ATOM 3584 C CA . ALA A 1 473 ? 36.938 -5.332 7.695 1 96.81 473 ALA A CA 1
ATOM 3585 C C . ALA A 1 473 ? 36 -6.5 7.332 1 96.81 473 ALA A C 1
ATOM 3587 O O . ALA A 1 473 ? 36.5 -7.555 6.902 1 96.81 473 ALA A O 1
ATOM 3588 N N . LEU A 1 474 ? 34.781 -6.344 7.508 1 97 474 LEU A N 1
ATOM 3589 C CA . LEU A 1 474 ? 33.812 -7.398 7.176 1 97 474 LEU A CA 1
ATOM 3590 C C . LEU A 1 474 ? 33.781 -7.633 5.668 1 97 474 LEU A C 1
ATOM 3592 O O . LEU A 1 474 ? 33.625 -8.773 5.219 1 97 474 LEU A O 1
ATOM 3596 N N . PHE A 1 475 ? 33.906 -6.562 4.922 1 96.12 475 PHE A N 1
ATOM 3597 C CA . PHE A 1 475 ? 33.938 -6.699 3.473 1 96.12 475 PHE A CA 1
ATOM 3598 C C . PHE A 1 475 ? 35.125 -7.496 3.012 1 96.12 475 PHE A C 1
ATOM 3600 O O . PHE A 1 475 ? 35.031 -8.367 2.146 1 96.12 475 PHE A O 1
ATOM 3607 N N . VAL A 1 476 ? 36.25 -7.262 3.613 1 96.06 476 VAL A N 1
ATOM 3608 C CA . VAL A 1 476 ? 37.469 -7.992 3.279 1 96.06 476 VAL A CA 1
ATOM 3609 C C . VAL A 1 476 ? 37.312 -9.453 3.689 1 96.06 476 VAL A C 1
ATOM 3611 O O . VAL A 1 476 ? 37.719 -10.359 2.951 1 96.06 476 VAL A O 1
ATOM 3614 N N . THR A 1 477 ? 36.75 -9.664 4.77 1 96.19 477 THR A N 1
ATOM 3615 C CA . THR A 1 477 ? 36.5 -11.023 5.23 1 96.19 477 THR A CA 1
ATOM 3616 C C . THR A 1 477 ? 35.562 -11.766 4.273 1 96.19 477 THR A C 1
ATOM 3618 O O . THR A 1 477 ? 35.781 -12.938 3.971 1 96.19 477 THR A O 1
ATOM 3621 N N . VAL A 1 478 ? 34.562 -11.109 3.805 1 95.25 478 VAL A N 1
ATOM 3622 C CA . VAL A 1 478 ? 33.594 -11.711 2.867 1 95.25 478 VAL A CA 1
ATOM 3623 C C . VAL A 1 478 ? 34.312 -12.023 1.549 1 95.25 478 VAL A C 1
ATOM 3625 O O . VAL A 1 478 ? 34.062 -13.062 0.934 1 95.25 478 VAL A O 1
ATOM 3628 N N . CYS A 1 479 ? 35.188 -11.141 1.176 1 94.69 479 CYS A N 1
ATOM 3629 C CA . CYS A 1 479 ? 35.938 -11.383 -0.05 1 94.69 479 CYS A CA 1
ATOM 3630 C C . CYS A 1 479 ? 36.875 -12.586 0.107 1 94.69 479 CYS A C 1
ATOM 3632 O O . CYS A 1 479 ? 36.969 -13.414 -0.803 1 94.69 479 CYS A O 1
ATOM 3634 N N . ILE A 1 480 ? 37.438 -12.781 1.244 1 95.38 480 ILE A N 1
ATOM 3635 C CA . ILE A 1 480 ? 38.312 -13.914 1.504 1 95.38 480 ILE A CA 1
ATOM 3636 C C . ILE A 1 480 ? 37.5 -15.203 1.562 1 95.38 480 ILE A C 1
ATOM 3638 O O . ILE A 1 480 ? 37.875 -16.219 0.982 1 95.38 480 ILE A O 1
ATOM 3642 N N . LEU A 1 481 ? 36.406 -15.117 2.162 1 93.81 481 LEU A N 1
ATOM 3643 C CA . LEU A 1 481 ? 35.562 -16.297 2.244 1 93.81 481 LEU A CA 1
ATOM 3644 C C . LEU A 1 481 ? 35.031 -16.688 0.865 1 93.81 481 LEU A C 1
ATOM 3646 O O . LEU A 1 481 ? 34.906 -17.875 0.56 1 93.81 481 LEU A O 1
ATOM 3650 N N . SER A 1 482 ? 34.719 -15.719 0.094 1 94 482 SER A N 1
ATOM 3651 C CA . SER A 1 482 ? 34.281 -16 -1.266 1 94 482 SER A CA 1
ATOM 3652 C C . SER A 1 482 ? 35.375 -16.625 -2.104 1 94 482 SER A C 1
ATOM 3654 O O . SER A 1 482 ? 35.156 -17.578 -2.85 1 94 482 SER A O 1
ATOM 3656 N N . CYS A 1 483 ? 36.594 -16.156 -1.898 1 93.44 483 CYS A N 1
ATOM 3657 C CA . CYS A 1 483 ? 37.719 -16.703 -2.637 1 93.44 483 CYS A CA 1
ATOM 3658 C C . CYS A 1 483 ? 38.031 -18.141 -2.199 1 93.44 483 CYS A C 1
ATOM 3660 O O . CYS A 1 483 ? 38.312 -19 -3.033 1 93.44 483 CYS A O 1
ATOM 3662 N N . CYS A 1 484 ? 37.906 -18.406 -0.983 1 93.62 484 CYS A N 1
ATOM 3663 C CA . CYS A 1 484 ? 38.125 -19.75 -0.471 1 93.62 484 CYS A CA 1
ATOM 3664 C C . CYS A 1 484 ? 37.062 -20.703 -0.97 1 93.62 484 CYS A C 1
ATOM 3666 O O . CYS A 1 484 ? 37.344 -21.859 -1.311 1 93.62 484 CYS A O 1
ATOM 3668 N N . SER A 1 485 ? 35.875 -20.219 -1.012 1 92.69 485 SER A N 1
ATOM 3669 C CA . SER A 1 485 ? 34.781 -21.047 -1.499 1 92.69 485 SER A CA 1
ATOM 3670 C C . SER A 1 485 ? 34.938 -21.344 -2.984 1 92.69 485 SER A C 1
ATOM 3672 O O . SER A 1 485 ? 34.656 -22.469 -3.43 1 92.69 485 SER A O 1
ATOM 3674 N N . VAL A 1 486 ? 35.406 -20.391 -3.721 1 93.38 486 VAL A N 1
ATOM 3675 C CA . VAL A 1 486 ? 35.594 -20.594 -5.152 1 93.38 486 VAL A CA 1
ATOM 3676 C C . VAL A 1 486 ? 36.719 -21.594 -5.383 1 93.38 486 VAL A C 1
ATOM 3678 O O . VAL A 1 486 ? 36.625 -22.453 -6.266 1 93.38 486 VAL A O 1
ATOM 3681 N N . ILE A 1 487 ? 37.781 -21.562 -4.562 1 92.19 487 ILE A N 1
ATOM 3682 C CA . ILE A 1 487 ? 38.906 -22.484 -4.684 1 92.19 487 ILE A CA 1
ATOM 3683 C C . ILE A 1 487 ? 38.438 -23.891 -4.328 1 92.19 487 ILE A C 1
ATOM 3685 O O . ILE A 1 487 ? 38.812 -24.859 -4.996 1 92.19 487 ILE A O 1
ATOM 3689 N N . LEU A 1 488 ? 37.625 -23.984 -3.385 1 91.38 488 LEU A N 1
ATOM 3690 C CA . LEU A 1 488 ? 37.125 -25.297 -2.996 1 91.38 488 LEU A CA 1
ATOM 3691 C C . LEU A 1 488 ? 36.219 -25.859 -4.086 1 91.38 488 LEU A C 1
ATOM 3693 O O . LEU A 1 488 ? 36.25 -27.062 -4.379 1 91.38 488 LEU A O 1
ATOM 3697 N N . GLN A 1 489 ? 35.438 -25.031 -4.641 1 91.06 489 GLN A N 1
ATOM 3698 C CA . GLN A 1 489 ? 34.531 -25.469 -5.707 1 91.06 489 GLN A CA 1
ATOM 3699 C C . GLN A 1 489 ? 35.344 -25.859 -6.953 1 91.06 489 GLN A C 1
ATOM 3701 O O . GLN A 1 489 ? 34.969 -26.797 -7.664 1 91.06 489 GLN A O 1
ATOM 3706 N N . TYR A 1 490 ? 36.344 -25.094 -7.164 1 88.62 490 TYR A N 1
ATOM 3707 C CA . TYR A 1 490 ? 37.219 -25.422 -8.297 1 88.62 490 TYR A CA 1
ATOM 3708 C C . TYR A 1 490 ? 37.906 -26.75 -8.07 1 88.62 490 TYR A C 1
ATOM 3710 O O . TYR A 1 490 ? 38.062 -27.562 -9 1 88.62 490 TYR A O 1
ATOM 3718 N N . TYR A 1 491 ? 38.375 -26.984 -6.895 1 88.88 491 TYR A N 1
ATOM 3719 C CA . TYR A 1 491 ? 39.031 -28.266 -6.555 1 88.88 491 TYR A CA 1
ATOM 3720 C C . TYR A 1 491 ? 38.062 -29.422 -6.754 1 88.88 491 TYR A C 1
ATOM 3722 O O . TYR A 1 491 ? 38.438 -30.453 -7.328 1 88.88 491 TYR A O 1
ATOM 3730 N N . SER A 1 492 ? 36.875 -29.266 -6.312 1 88.44 492 SER A N 1
ATOM 3731 C CA . SER A 1 492 ? 35.844 -30.312 -6.465 1 88.44 492 SER A CA 1
ATOM 3732 C C . SER A 1 492 ? 35.469 -30.5 -7.93 1 88.44 492 SER A C 1
ATOM 3734 O O . SER A 1 492 ? 35.25 -31.625 -8.367 1 88.44 492 SER A O 1
ATOM 3736 N N . TRP A 1 493 ? 35.438 -29.406 -8.656 1 87.56 493 TRP A N 1
ATOM 3737 C CA . TRP A 1 493 ? 35.094 -29.484 -10.078 1 87.56 493 TRP A CA 1
ATOM 3738 C C . TRP A 1 493 ? 36.219 -30.188 -10.859 1 87.56 493 TRP A C 1
ATOM 3740 O O . TRP A 1 493 ? 35.938 -31 -11.742 1 87.56 493 TRP A O 1
ATOM 3750 N N . GLN A 1 494 ? 37.469 -29.938 -10.523 1 84 494 GLN A N 1
ATOM 3751 C CA . GLN A 1 494 ? 38.594 -30.578 -11.188 1 84 494 GLN A CA 1
ATOM 3752 C C . GLN A 1 494 ? 38.625 -32.062 -10.891 1 84 494 GLN A C 1
ATOM 3754 O O . GLN A 1 494 ? 38.875 -32.875 -11.773 1 84 494 GLN A O 1
ATOM 3759 N N . ARG A 1 495 ? 38.281 -32.375 -9.75 1 83.56 495 ARG A N 1
ATOM 3760 C CA . ARG A 1 495 ? 38.25 -33.781 -9.352 1 83.56 495 ARG A CA 1
ATOM 3761 C C . ARG A 1 495 ? 37.156 -34.562 -10.062 1 83.56 495 ARG A C 1
ATOM 3763 O O . ARG A 1 495 ? 37.281 -35.75 -10.367 1 83.56 495 ARG A O 1
ATOM 3770 N N . ARG A 1 496 ? 36.094 -33.906 -10.352 1 85.38 496 ARG A N 1
ATOM 3771 C CA . ARG A 1 496 ? 34.969 -34.531 -11.008 1 85.38 496 ARG A CA 1
ATOM 3772 C C . ARG A 1 496 ? 35.219 -34.688 -12.508 1 85.38 496 ARG A C 1
ATOM 3774 O O . ARG A 1 496 ? 34.719 -35.625 -13.141 1 85.38 496 ARG A O 1
ATOM 3781 N N . ASN A 1 497 ? 35.969 -33.75 -13.07 1 81.88 497 ASN A N 1
ATOM 3782 C CA . ASN A 1 497 ? 36.031 -33.688 -14.523 1 81.88 497 ASN A CA 1
ATOM 3783 C C . ASN A 1 497 ? 37.375 -34.188 -15.039 1 81.88 497 ASN A C 1
ATOM 3785 O O . ASN A 1 497 ? 37.562 -34.406 -16.25 1 81.88 497 ASN A O 1
ATOM 3789 N N . THR A 1 498 ? 38.406 -34.375 -14.273 1 75.38 498 THR A N 1
ATOM 3790 C CA . THR A 1 498 ? 39.688 -34.812 -14.781 1 75.38 498 THR A CA 1
ATOM 3791 C C . THR A 1 498 ? 39.875 -36.312 -14.57 1 75.38 498 THR A C 1
ATOM 3793 O O . THR A 1 498 ? 39.594 -36.812 -13.492 1 75.38 498 THR A O 1
ATOM 3796 N N . ARG A 1 499 ? 39.688 -37.031 -15.789 1 71.75 499 ARG A N 1
ATOM 3797 C CA . ARG A 1 499 ? 39.969 -38.469 -15.766 1 71.75 499 ARG A CA 1
ATOM 3798 C C . ARG A 1 499 ? 41.25 -38.781 -16.5 1 71.75 499 ARG A C 1
ATOM 3800 O O . ARG A 1 499 ? 41.406 -38.438 -17.688 1 71.75 499 ARG A O 1
ATOM 3807 N N . GLY A 1 500 ? 42.156 -39.406 -15.938 1 60.41 500 GLY A N 1
ATOM 3808 C CA . GLY A 1 500 ? 43.438 -39.75 -16.516 1 60.41 500 GLY A CA 1
ATOM 3809 C C . GLY A 1 500 ? 44.281 -38.562 -16.906 1 60.41 500 GLY A C 1
ATOM 3810 O O . GLY A 1 500 ? 44.031 -37.438 -16.438 1 60.41 500 GLY A O 1
ATOM 3811 N N . VAL A 1 501 ? 45.281 -38.812 -17.797 1 53.09 501 VAL A N 1
ATOM 3812 C CA . VAL A 1 501 ? 46.344 -37.906 -18.266 1 53.09 501 VAL A CA 1
ATOM 3813 C C . VAL A 1 501 ? 45.75 -36.781 -19.109 1 53.09 501 VAL A C 1
ATOM 3815 O O . VAL A 1 501 ? 46.469 -35.875 -19.516 1 53.09 501 VAL A O 1
ATOM 3818 N N . ASP A 1 502 ? 44.562 -36.875 -19.656 1 51.62 502 ASP A N 1
ATOM 3819 C CA . ASP A 1 502 ? 44.125 -35.906 -20.656 1 51.62 502 ASP A CA 1
ATOM 3820 C C . ASP A 1 502 ? 43.656 -34.594 -20 1 51.62 502 ASP A C 1
ATOM 3822 O O . ASP A 1 502 ? 42.625 -34.531 -19.375 1 51.62 502 ASP A O 1
ATOM 3826 N N . THR A 1 503 ? 44.438 -33.906 -19.641 1 50.78 503 THR A N 1
ATOM 3827 C CA . THR A 1 503 ? 44.312 -32.531 -19.141 1 50.78 503 THR A CA 1
ATOM 3828 C C . THR A 1 503 ? 43.562 -31.672 -20.141 1 50.78 503 THR A C 1
ATOM 3830 O O . THR A 1 503 ? 43.531 -30.453 -20.016 1 50.78 503 THR A O 1
ATOM 3833 N N . SER A 1 504 ? 43.062 -32.188 -21.266 1 48.53 504 SER A N 1
ATOM 3834 C CA . SER A 1 504 ? 42.562 -31.281 -22.312 1 48.53 504 SER A CA 1
ATOM 3835 C C . SER A 1 504 ? 41.312 -30.547 -21.844 1 48.53 504 SER A C 1
ATOM 3837 O O . SER A 1 504 ? 40.969 -29.484 -22.391 1 48.53 504 SER A O 1
ATOM 3839 N N . TYR A 1 505 ? 40.344 -31.219 -21.375 1 49.44 505 TYR A N 1
ATOM 3840 C CA . TYR A 1 505 ? 39.062 -30.531 -21.141 1 49.44 505 TYR A CA 1
ATOM 3841 C C . TYR A 1 505 ? 39.281 -29.328 -20.219 1 49.44 505 TYR A C 1
ATOM 3843 O O . TYR A 1 505 ? 38.375 -28.531 -20.031 1 49.44 505 TYR A O 1
ATOM 3851 N N . SER A 1 506 ? 40.344 -29.453 -19.422 1 52.91 506 SER A N 1
ATOM 3852 C CA . SER A 1 506 ? 40.531 -28.203 -18.703 1 52.91 506 SER A CA 1
ATOM 3853 C C . SER A 1 506 ? 40.812 -27.062 -19.672 1 52.91 506 SER A C 1
ATOM 3855 O O . SER A 1 506 ? 41.938 -26.516 -19.688 1 52.91 506 SER A O 1
ATOM 3857 N N . SER A 1 507 ? 40.156 -27.25 -20.766 1 58.28 507 SER A N 1
ATOM 3858 C CA . SER A 1 507 ? 40.375 -26.078 -21.609 1 58.28 507 SER A CA 1
ATOM 3859 C C . SER A 1 507 ? 40.156 -24.781 -20.844 1 58.28 507 SER A C 1
ATOM 3861 O O . SER A 1 507 ? 39.375 -24.75 -19.891 1 58.28 507 SER A O 1
ATOM 3863 N N . ASN A 1 508 ? 40.969 -23.875 -21.062 1 68.81 508 ASN A N 1
ATOM 3864 C CA . ASN A 1 508 ? 41.094 -22.562 -20.453 1 68.81 508 ASN A CA 1
ATOM 3865 C C . ASN A 1 508 ? 39.781 -21.812 -20.453 1 68.81 508 ASN A C 1
ATOM 3867 O O . ASN A 1 508 ? 39.438 -21.141 -19.469 1 68.81 508 ASN A O 1
ATOM 3871 N N . PHE A 1 509 ? 38.875 -22.266 -21.5 1 76.69 509 PHE A N 1
ATOM 3872 C CA . PHE A 1 509 ? 37.656 -21.453 -21.578 1 76.69 509 PHE A CA 1
ATOM 3873 C C . PHE A 1 509 ? 36.625 -21.984 -20.609 1 76.69 509 PHE A C 1
ATOM 3875 O O . PHE A 1 509 ? 35.906 -21.203 -19.953 1 76.69 509 PHE A O 1
ATOM 3882 N N . SER A 1 510 ? 36.562 -23.375 -20.453 1 79.12 510 SER A N 1
ATOM 3883 C CA . SER A 1 510 ? 35.594 -23.953 -19.531 1 79.12 510 SER A CA 1
ATOM 3884 C C . SER A 1 510 ? 35.969 -23.641 -18.078 1 79.12 510 SER A C 1
ATOM 3886 O O . SER A 1 510 ? 35.062 -23.422 -17.25 1 79.12 510 SER A O 1
ATOM 3888 N N . ALA A 1 511 ? 37.188 -23.594 -17.875 1 83.56 511 ALA A N 1
ATOM 3889 C CA . ALA A 1 511 ? 37.656 -23.25 -16.531 1 83.56 511 ALA A CA 1
ATOM 3890 C C . ALA A 1 511 ? 37.375 -21.781 -16.219 1 83.56 511 ALA A C 1
ATOM 3892 O O . ALA A 1 511 ? 36.969 -21.438 -15.117 1 83.56 511 ALA A O 1
ATOM 3893 N N . MET A 1 512 ? 37.594 -20.953 -17.234 1 84.62 512 MET A N 1
ATOM 3894 C CA . MET A 1 512 ? 37.312 -19.531 -17.047 1 84.62 512 MET A CA 1
ATOM 3895 C C . MET A 1 512 ? 35.844 -19.281 -16.812 1 84.62 512 MET A C 1
ATOM 3897 O O . MET A 1 512 ? 35.469 -18.453 -15.969 1 84.62 512 MET A O 1
ATOM 3901 N N . PHE A 1 513 ? 35.094 -19.953 -17.516 1 83.44 513 PHE A N 1
ATOM 3902 C CA . PHE A 1 513 ? 33.656 -19.812 -17.344 1 83.44 513 PHE A CA 1
ATOM 3903 C C . PHE A 1 513 ? 33.25 -20.312 -15.961 1 83.44 513 PHE A C 1
ATOM 3905 O O . PHE A 1 513 ? 32.406 -19.688 -15.297 1 83.44 513 PHE A O 1
ATOM 3912 N N . PHE A 1 514 ? 33.844 -21.375 -15.586 1 86.69 514 PHE A N 1
ATOM 3913 C CA . PHE A 1 514 ? 33.531 -21.906 -14.273 1 86.69 514 PHE A CA 1
ATOM 3914 C C . PHE A 1 514 ? 33.938 -20.938 -13.172 1 86.69 514 PHE A C 1
ATOM 3916 O O . PHE A 1 514 ? 33.156 -20.703 -12.227 1 86.69 514 PHE A O 1
ATOM 3923 N N . PHE A 1 515 ? 35.125 -20.359 -13.367 1 87.5 515 PHE A N 1
ATOM 3924 C CA . PHE A 1 515 ? 35.594 -19.438 -12.359 1 87.5 515 PHE A CA 1
ATOM 3925 C C . PHE A 1 515 ? 34.719 -18.188 -12.312 1 87.5 515 PHE A C 1
ATOM 3927 O O . PHE A 1 515 ? 34.375 -17.703 -11.234 1 87.5 515 PHE A O 1
ATOM 3934 N N . GLY A 1 516 ? 34.375 -17.641 -13.445 1 87.25 516 GLY A N 1
ATOM 3935 C CA . GLY A 1 516 ? 33.531 -16.469 -13.5 1 87.25 516 GLY A CA 1
ATOM 3936 C C . GLY A 1 516 ? 32.156 -16.719 -12.914 1 87.25 516 GLY A C 1
ATOM 3937 O O . GLY A 1 516 ? 31.625 -15.906 -12.141 1 87.25 516 GLY A O 1
ATOM 3938 N N . TRP A 1 517 ? 31.688 -17.766 -13.203 1 90.56 517 TRP A N 1
ATOM 3939 C CA . TRP A 1 517 ? 30.344 -18.125 -12.742 1 90.56 517 TRP A CA 1
ATOM 3940 C C . TRP A 1 517 ? 30.344 -18.406 -11.242 1 90.56 517 TRP A C 1
ATOM 3942 O O . TRP A 1 517 ? 29.469 -17.922 -10.516 1 90.56 517 TRP A O 1
ATOM 3952 N N . SER A 1 518 ? 31.281 -19.203 -10.766 1 91.19 518 SER A N 1
ATOM 3953 C CA . SER A 1 518 ? 31.344 -19.547 -9.352 1 91.19 518 SER A CA 1
ATOM 3954 C C . SER A 1 518 ? 31.656 -18.312 -8.508 1 91.19 518 SER A C 1
ATOM 3956 O O . SER A 1 518 ? 31.141 -18.156 -7.402 1 91.19 518 SER A O 1
ATOM 3958 N N . PHE A 1 519 ? 32.469 -17.484 -9.125 1 91.69 519 PHE A N 1
ATOM 3959 C CA . PHE A 1 519 ? 32.812 -16.266 -8.406 1 91.69 519 PHE A CA 1
ATOM 3960 C C . PHE A 1 519 ? 31.609 -15.344 -8.281 1 91.69 519 PHE A C 1
ATOM 3962 O O . PHE A 1 519 ? 31.344 -14.805 -7.207 1 91.69 519 PHE A O 1
ATOM 3969 N N . THR A 1 520 ? 30.859 -15.133 -9.32 1 93.06 520 THR A N 1
ATOM 3970 C CA . THR A 1 520 ? 29.672 -14.273 -9.281 1 93.06 520 THR A CA 1
ATOM 3971 C C . THR A 1 520 ? 28.609 -14.852 -8.352 1 93.06 520 THR A C 1
ATOM 3973 O O . THR A 1 520 ? 27.922 -14.109 -7.656 1 93.06 520 THR A O 1
ATOM 3976 N N . LYS A 1 521 ? 28.5 -16.078 -8.328 1 93.81 521 LYS A N 1
ATOM 3977 C CA . LYS A 1 521 ? 27.516 -16.734 -7.484 1 93.81 521 LYS A CA 1
ATOM 3978 C C . LYS A 1 521 ? 27.859 -16.578 -6.008 1 93.81 521 LYS A C 1
ATOM 3980 O O . LYS A 1 521 ? 27.016 -16.125 -5.215 1 93.81 521 LYS A O 1
ATOM 3985 N N . THR A 1 522 ? 29.094 -16.875 -5.629 1 94.25 522 THR A N 1
ATOM 3986 C CA . THR A 1 522 ? 29.484 -16.844 -4.227 1 94.25 522 THR A CA 1
ATOM 3987 C C . THR A 1 522 ? 29.625 -15.406 -3.738 1 94.25 522 THR A C 1
ATOM 3989 O O . THR A 1 522 ? 29.203 -15.078 -2.625 1 94.25 522 THR A O 1
ATOM 3992 N N . LEU A 1 523 ? 30.172 -14.57 -4.562 1 93.81 523 LEU A N 1
ATOM 3993 C CA . LEU A 1 523 ? 30.359 -13.18 -4.168 1 93.81 523 LEU A CA 1
ATOM 3994 C C . LEU A 1 523 ? 29.016 -12.5 -3.947 1 93.81 523 LEU A C 1
ATOM 3996 O O . LEU A 1 523 ? 28.844 -11.742 -2.986 1 93.81 523 LEU A O 1
ATOM 4000 N N . SER A 1 524 ? 28.109 -12.695 -4.812 1 95.62 524 SER A N 1
ATOM 4001 C CA . SER A 1 524 ? 26.797 -12.062 -4.676 1 95.62 524 SER A CA 1
ATOM 4002 C C . SER A 1 524 ? 26.078 -12.555 -3.43 1 95.62 524 SER A C 1
ATOM 4004 O O . SER A 1 524 ? 25.375 -11.789 -2.762 1 95.62 524 SER A O 1
ATOM 4006 N N . THR A 1 525 ? 26.172 -13.789 -3.086 1 96.12 525 THR A N 1
ATOM 4007 C CA . THR A 1 525 ? 25.516 -14.336 -1.908 1 96.12 525 THR A CA 1
ATOM 4008 C C . THR A 1 525 ? 26.109 -13.75 -0.63 1 96.12 525 THR A C 1
ATOM 4010 O O . THR A 1 525 ? 25.375 -13.273 0.24 1 96.12 525 THR A O 1
ATOM 4013 N N . TRP A 1 526 ? 27.438 -13.727 -0.559 1 95.75 526 TRP A N 1
ATOM 4014 C CA . TRP A 1 526 ? 28.094 -13.242 0.652 1 95.75 526 TRP A CA 1
ATOM 4015 C C . TRP A 1 526 ? 27.938 -11.727 0.788 1 95.75 526 TRP A C 1
ATOM 4017 O O . TRP A 1 526 ? 27.812 -11.211 1.899 1 95.75 526 TRP A O 1
ATOM 4027 N N . THR A 1 527 ? 27.953 -11.047 -0.331 1 96.62 527 THR A N 1
ATOM 4028 C CA . THR A 1 527 ? 27.766 -9.602 -0.267 1 96.62 527 THR A CA 1
ATOM 4029 C C . THR A 1 527 ? 26.344 -9.25 0.15 1 96.62 527 THR A C 1
ATOM 4031 O O . THR A 1 527 ? 26.109 -8.258 0.85 1 96.62 527 THR A O 1
ATOM 4034 N N . THR A 1 528 ? 25.312 -10.023 -0.321 1 97.12 528 THR A N 1
ATOM 4035 C CA . THR A 1 528 ? 23.938 -9.789 0.112 1 97.12 528 THR A CA 1
ATOM 4036 C C . THR A 1 528 ? 23.812 -9.977 1.621 1 97.12 528 THR A C 1
ATOM 4038 O O . THR A 1 528 ? 23.156 -9.188 2.295 1 97.12 528 THR A O 1
ATOM 4041 N N . LEU A 1 529 ? 24.5 -10.953 2.131 1 96.25 529 LEU A N 1
ATOM 4042 C CA . LEU A 1 529 ? 24.453 -11.203 3.568 1 96.25 529 LEU A CA 1
ATOM 4043 C C . LEU A 1 529 ? 25.172 -10.086 4.332 1 96.25 529 LEU A C 1
ATOM 4045 O O . LEU A 1 529 ? 24.734 -9.711 5.426 1 96.25 529 LEU A O 1
ATOM 4049 N N . LEU A 1 530 ? 26.219 -9.609 3.713 1 97.06 530 LEU A N 1
ATOM 4050 C CA . LEU A 1 530 ? 26.953 -8.516 4.336 1 97.06 530 LEU A CA 1
ATOM 4051 C C . LEU A 1 530 ? 26.094 -7.262 4.414 1 97.06 530 LEU A C 1
ATOM 4053 O O . LEU A 1 530 ? 26 -6.637 5.473 1 97.06 530 LEU A O 1
ATOM 4057 N N . ILE A 1 531 ? 25.469 -6.883 3.318 1 97.12 531 ILE A N 1
ATOM 4058 C CA . ILE A 1 531 ? 24.609 -5.703 3.293 1 97.12 531 ILE A CA 1
ATOM 4059 C C . ILE A 1 531 ? 23.469 -5.875 4.293 1 97.12 531 ILE A C 1
ATOM 4061 O O . ILE A 1 531 ? 23.078 -4.918 4.973 1 97.12 531 ILE A O 1
ATOM 4065 N N . ALA A 1 532 ? 22.922 -7.066 4.402 1 97.56 532 ALA A N 1
ATOM 4066 C CA . ALA A 1 532 ? 21.828 -7.348 5.324 1 97.56 532 ALA A CA 1
ATOM 4067 C C . ALA A 1 532 ? 22.266 -7.172 6.773 1 97.56 532 ALA A C 1
ATOM 4069 O O . ALA A 1 532 ? 21.531 -6.586 7.582 1 97.56 532 ALA A O 1
ATOM 4070 N N . VAL A 1 533 ? 23.453 -7.629 7.066 1 97.38 533 VAL A N 1
ATOM 4071 C CA . VAL A 1 533 ? 23.953 -7.539 8.438 1 97.38 533 VAL A CA 1
ATOM 4072 C C . VAL A 1 533 ? 24.234 -6.082 8.789 1 97.38 533 VAL A C 1
ATOM 4074 O O . VAL A 1 533 ? 23.875 -5.617 9.875 1 97.38 533 VAL A O 1
ATOM 4077 N N . LEU A 1 534 ? 24.828 -5.332 7.895 1 97.19 534 LEU A N 1
ATOM 4078 C CA . LEU A 1 534 ? 25.188 -3.943 8.148 1 97.19 534 LEU A CA 1
ATOM 4079 C C . LEU A 1 534 ? 23.953 -3.072 8.289 1 97.19 534 LEU A C 1
ATOM 4081 O O . LEU A 1 534 ? 23.891 -2.213 9.172 1 97.19 534 LEU A O 1
ATOM 4085 N N . THR A 1 535 ? 22.969 -3.254 7.445 1 97 535 THR A N 1
ATOM 4086 C CA . THR A 1 535 ? 21.75 -2.447 7.52 1 97 535 THR A CA 1
ATOM 4087 C C . THR A 1 535 ? 20.891 -2.877 8.703 1 97 535 THR A C 1
ATOM 4089 O O . THR A 1 535 ? 20.203 -2.053 9.305 1 97 535 THR A O 1
ATOM 4092 N N . SER A 1 536 ? 20.906 -4.164 9.07 1 96.38 536 SER A N 1
ATOM 4093 C CA . SER A 1 536 ? 20.156 -4.633 10.227 1 96.38 536 SER A CA 1
ATOM 4094 C C . SER A 1 536 ? 20.734 -4.07 11.523 1 96.38 536 SER A C 1
ATOM 4096 O O . SER A 1 536 ? 20.016 -3.891 12.508 1 96.38 536 SER A O 1
ATOM 4098 N N . TYR A 1 537 ? 22.031 -3.814 11.461 1 95.38 537 TYR A N 1
ATOM 4099 C CA . TYR A 1 537 ? 22.656 -3.156 12.602 1 95.38 537 TYR A CA 1
ATOM 4100 C C . TYR A 1 537 ? 21.984 -1.821 12.898 1 95.38 537 TYR A C 1
ATOM 4102 O O . TYR A 1 537 ? 21.641 -1.534 14.039 1 95.38 537 TYR A O 1
ATOM 4110 N N . TYR A 1 538 ? 21.719 -1 11.891 1 94.25 538 TYR A N 1
ATOM 4111 C CA . TYR A 1 538 ? 21.078 0.297 12.086 1 94.25 538 TYR A CA 1
ATOM 4112 C C . TYR A 1 538 ? 19.609 0.133 12.453 1 94.25 538 TYR A C 1
ATOM 4114 O O . TYR A 1 538 ? 19.062 0.915 13.234 1 94.25 538 TYR A O 1
ATOM 4122 N N . LEU A 1 539 ? 18.953 -0.856 11.922 1 94.19 539 LEU A N 1
ATOM 4123 C CA . LEU A 1 539 ? 17.547 -1.057 12.258 1 94.19 539 LEU A CA 1
ATOM 4124 C C . LEU A 1 539 ? 17.391 -1.433 13.727 1 94.19 539 LEU A C 1
ATOM 4126 O O . LEU A 1 539 ? 16.531 -0.881 14.422 1 94.19 539 LEU A O 1
ATOM 4130 N N . LEU A 1 540 ? 18.266 -2.328 14.242 1 93.38 540 LEU A N 1
ATOM 4131 C CA . LEU A 1 540 ? 18.141 -2.832 15.609 1 93.38 540 LEU A CA 1
ATOM 4132 C C . LEU A 1 540 ? 18.609 -1.795 16.625 1 93.38 540 LEU A C 1
ATOM 4134 O O . LEU A 1 540 ? 17.906 -1.517 17.594 1 93.38 540 LEU A O 1
ATOM 4138 N N . PHE A 1 541 ? 19.703 -1.164 16.328 1 92.44 541 PHE A N 1
ATOM 4139 C CA . PHE A 1 541 ? 20.297 -0.28 17.328 1 92.44 541 PHE A CA 1
ATOM 4140 C C . PHE A 1 541 ? 19.703 1.124 17.219 1 92.44 541 PHE A C 1
ATOM 4142 O O . PHE A 1 541 ? 19.766 1.898 18.172 1 92.44 541 PHE A O 1
ATOM 4149 N N . PHE A 1 542 ? 19.234 1.523 16.109 1 92.19 542 PHE A N 1
ATOM 4150 C CA . PHE A 1 542 ? 18.609 2.836 15.977 1 92.19 542 PHE A CA 1
ATOM 4151 C C . PHE A 1 542 ? 17.156 2.797 16.438 1 92.19 542 PHE A C 1
ATOM 4153 O O . PHE A 1 542 ? 16.688 3.715 17.109 1 92.19 542 PHE A O 1
ATOM 4160 N N . LYS A 1 543 ? 16.375 1.739 16.141 1 89.44 543 LYS A N 1
ATOM 4161 C CA . LYS A 1 543 ? 14.938 1.713 16.422 1 89.44 543 LYS A CA 1
ATOM 4162 C C . LYS A 1 543 ? 14.664 1.114 17.797 1 89.44 543 LYS A C 1
ATOM 4164 O O . LYS A 1 543 ? 13.68 1.474 18.453 1 89.44 543 LYS A O 1
ATOM 4169 N N . LEU A 1 544 ? 15.438 0.249 18.234 1 85.56 544 LEU A N 1
ATOM 4170 C CA . LEU A 1 544 ? 15.148 -0.431 19.5 1 85.56 544 LEU A CA 1
ATOM 4171 C C . LEU A 1 544 ? 16.016 0.129 20.625 1 85.56 544 LEU A C 1
ATOM 4173 O O . LEU A 1 544 ? 16.188 -0.521 21.656 1 85.56 544 LEU A O 1
ATOM 4177 N N . GLN A 1 545 ? 16.453 1.313 20.438 1 84.62 545 GLN A N 1
ATOM 4178 C CA . GLN A 1 545 ? 17.312 1.864 21.484 1 84.62 545 GLN A CA 1
ATOM 4179 C C . GLN A 1 545 ? 16.5 2.533 22.578 1 84.62 545 GLN A C 1
ATOM 4181 O O . GLN A 1 545 ? 15.539 3.256 22.297 1 84.62 545 GLN A O 1
ATOM 4186 N N . SER A 1 546 ? 16.797 2.207 23.797 1 81.44 546 SER A N 1
ATOM 4187 C CA . SER A 1 546 ? 16.25 2.906 24.953 1 81.44 546 SER A CA 1
ATOM 4188 C C . SER A 1 546 ? 17.234 3.955 25.469 1 81.44 546 SER A C 1
ATOM 4190 O O . SER A 1 546 ? 16.828 5.02 25.938 1 81.44 546 SER A O 1
ATOM 4192 N N . ALA A 1 547 ? 18.516 3.553 25.359 1 85.25 547 ALA A N 1
ATOM 4193 C CA . ALA A 1 547 ? 19.609 4.496 25.625 1 85.25 547 ALA A CA 1
ATOM 4194 C C . ALA A 1 547 ? 20.25 4.973 24.328 1 85.25 547 ALA A C 1
ATOM 4196 O O . ALA A 1 547 ? 20.188 4.281 23.312 1 85.25 547 ALA A O 1
ATOM 4197 N N . VAL A 1 548 ? 20.766 6.145 24.391 1 89.81 548 VAL A N 1
ATOM 4198 C CA . VAL A 1 548 ? 21.328 6.715 23.172 1 89.81 548 VAL A CA 1
ATOM 4199 C C . VAL A 1 548 ? 22.609 5.957 22.781 1 89.81 548 VAL A C 1
ATOM 4201 O O . VAL A 1 548 ? 23.547 5.863 23.578 1 89.81 548 VAL A O 1
ATOM 4204 N N . TYR A 1 549 ? 22.609 5.305 21.625 1 88.69 549 TYR A N 1
ATOM 4205 C CA . TYR A 1 549 ? 23.75 4.52 21.156 1 88.69 549 TYR A CA 1
ATOM 4206 C C . TYR A 1 549 ? 24.281 5.047 19.828 1 88.69 549 TYR A C 1
ATOM 4208 O O . TYR A 1 549 ? 25.453 5.449 19.734 1 88.69 549 TYR A O 1
ATOM 4216 N N . THR A 1 550 ? 23.344 4.934 18.766 1 90.5 550 THR A N 1
ATOM 4217 C CA . THR A 1 550 ? 23.797 5.371 17.453 1 90.5 550 THR A CA 1
ATOM 4218 C C . THR A 1 550 ? 22.656 6.016 16.672 1 90.5 550 THR A C 1
ATOM 4220 O O . THR A 1 550 ? 21.484 5.699 16.906 1 90.5 550 THR A O 1
ATOM 4223 N N . PHE A 1 551 ? 23.094 7.02 15.828 1 93.69 551 PHE A N 1
ATOM 4224 C CA . PHE A 1 551 ? 22.156 7.652 14.914 1 93.69 551 PHE A CA 1
ATOM 4225 C C . PHE A 1 551 ? 22.5 7.324 13.469 1 93.69 551 PHE A C 1
ATOM 4227 O O . PHE A 1 551 ? 23.547 6.734 13.195 1 93.69 551 PHE A O 1
ATOM 4234 N N . LEU A 1 552 ? 21.625 7.586 12.57 1 93.12 552 LEU A N 1
ATOM 4235 C CA . LEU A 1 552 ? 21.797 7.316 11.141 1 93.12 552 LEU A CA 1
ATOM 4236 C C . LEU A 1 552 ? 22.812 8.258 10.523 1 93.12 552 LEU A C 1
ATOM 4238 O O . LEU A 1 552 ? 23.031 9.367 11.023 1 93.12 552 LEU A O 1
ATOM 4242 N N . PRO A 1 553 ? 23.453 7.762 9.555 1 92.25 553 PRO A N 1
ATOM 4243 C CA . PRO A 1 553 ? 24.406 8.648 8.859 1 92.25 553 PRO A CA 1
ATOM 4244 C C . PRO A 1 553 ? 23.719 9.812 8.156 1 92.25 553 PRO A C 1
ATOM 4246 O O . PRO A 1 553 ? 22.516 9.734 7.859 1 92.25 553 PRO A O 1
ATOM 4249 N N . GLU A 1 554 ? 24.516 10.805 7.914 1 89.75 554 GLU A N 1
ATOM 4250 C CA . GLU A 1 554 ? 24 12 7.266 1 89.75 554 GLU A CA 1
ATOM 4251 C C . GLU A 1 554 ? 23.719 11.758 5.785 1 89.75 554 GLU A C 1
ATOM 4253 O O . GLU A 1 554 ? 24.5 11.094 5.102 1 89.75 554 GLU A O 1
ATOM 4258 N N . TYR A 1 555 ? 22.562 12.133 5.391 1 88.56 555 TYR A N 1
ATOM 4259 C CA . TYR A 1 555 ? 22.219 12.062 3.975 1 88.56 555 TYR A CA 1
ATOM 4260 C C . TYR A 1 555 ? 22.391 13.43 3.311 1 88.56 555 TYR A C 1
ATOM 4262 O O . TYR A 1 555 ? 21.703 14.391 3.676 1 88.56 555 TYR A O 1
ATOM 4270 N N . ASN A 1 556 ? 23.359 13.594 2.518 1 86.19 556 ASN A N 1
ATOM 4271 C CA . ASN A 1 556 ? 23.609 14.805 1.737 1 86.19 556 ASN A CA 1
ATOM 4272 C C . ASN A 1 556 ? 23.859 14.477 0.266 1 86.19 556 ASN A C 1
ATOM 4274 O O . ASN A 1 556 ? 24.938 14.031 -0.104 1 86.19 556 ASN A O 1
ATOM 4278 N N . PRO A 1 557 ? 22.922 14.773 -0.537 1 80 557 PRO A N 1
ATOM 4279 C CA . PRO A 1 557 ? 23.047 14.438 -1.956 1 80 557 PRO A CA 1
ATOM 4280 C C . PRO A 1 557 ? 24.172 15.211 -2.646 1 80 557 PRO A C 1
ATOM 4282 O O . PRO A 1 557 ? 24.672 14.781 -3.686 1 80 557 PRO A O 1
ATOM 4285 N N . SER A 1 558 ? 24.625 16.297 -2.068 1 79 558 SER A N 1
ATOM 4286 C CA . SER A 1 558 ? 25.656 17.109 -2.703 1 79 558 SER A CA 1
ATOM 4287 C C . SER A 1 558 ? 27 16.422 -2.686 1 79 558 SER A C 1
ATOM 4289 O O . SER A 1 558 ? 27.906 16.766 -3.453 1 79 558 SER A O 1
ATOM 4291 N N . TYR A 1 559 ? 27.094 15.43 -1.831 1 81.88 559 TYR A N 1
ATOM 4292 C CA . TYR A 1 559 ? 28.375 14.727 -1.72 1 81.88 559 TYR A CA 1
ATOM 4293 C C . TYR A 1 559 ? 28.516 13.695 -2.828 1 81.88 559 TYR A C 1
ATOM 4295 O O . TYR A 1 559 ? 29.594 13.141 -3.033 1 81.88 559 TYR A O 1
ATOM 4303 N N . GLY A 1 560 ? 27.562 13.422 -3.584 1 80.5 560 GLY A N 1
ATOM 4304 C CA . GLY A 1 560 ? 27.625 12.492 -4.699 1 80.5 560 GLY A CA 1
ATOM 4305 C C . GLY A 1 560 ? 28.078 11.102 -4.289 1 80.5 560 GLY A C 1
ATOM 4306 O O . GLY A 1 560 ? 27.453 10.469 -3.428 1 80.5 560 GLY A O 1
ATOM 4307 N N . LEU A 1 561 ? 29.375 10.781 -4.691 1 84.56 561 LEU A N 1
ATOM 4308 C CA . LEU A 1 561 ? 29.906 9.445 -4.449 1 84.56 561 LEU A CA 1
ATOM 4309 C C . LEU A 1 561 ? 30.453 9.328 -3.031 1 84.56 561 LEU A C 1
ATOM 4311 O O . LEU A 1 561 ? 30.656 8.227 -2.525 1 84.56 561 LEU A O 1
ATOM 4315 N N . HIS A 1 562 ? 30.609 10.438 -2.406 1 82 562 HIS A N 1
ATOM 4316 C CA . HIS A 1 562 ? 31.172 10.414 -1.061 1 82 562 HIS A CA 1
ATOM 4317 C C . HIS A 1 562 ? 30.078 10.453 -0.006 1 82 562 HIS A C 1
ATOM 4319 O O . HIS A 1 562 ? 30.359 10.469 1.194 1 82 562 HIS A O 1
ATOM 4325 N N . ASN A 1 563 ? 28.906 10.344 -0.534 1 87.25 563 ASN A N 1
ATOM 4326 C CA . ASN A 1 563 ? 27.781 10.211 0.397 1 87.25 563 ASN A CA 1
ATOM 4327 C C . ASN A 1 563 ? 27.828 8.875 1.135 1 87.25 563 ASN A C 1
ATOM 4329 O O . ASN A 1 563 ? 28.25 7.863 0.574 1 87.25 563 ASN A O 1
ATOM 4333 N N . GLU A 1 564 ? 27.516 8.859 2.312 1 89.56 564 GLU A N 1
ATOM 4334 C CA . GLU A 1 564 ? 27.578 7.664 3.148 1 89.56 564 GLU A CA 1
ATOM 4335 C C . GLU A 1 564 ? 26.641 6.578 2.637 1 89.56 564 GLU A C 1
ATOM 4337 O O . GLU A 1 564 ? 26.859 5.391 2.885 1 89.56 564 GLU A O 1
ATOM 4342 N N . TYR A 1 565 ? 25.609 6.898 1.864 1 93 565 TYR A N 1
ATOM 4343 C CA . TYR A 1 565 ? 24.656 5.922 1.36 1 93 565 TYR A CA 1
ATOM 4344 C C . TYR A 1 565 ? 25.016 5.488 -0.058 1 93 565 TYR A C 1
ATOM 4346 O O . TYR A 1 565 ? 24.406 4.566 -0.604 1 93 565 TYR A O 1
ATOM 4354 N N . ALA A 1 566 ? 26.031 6.141 -0.662 1 92.88 566 ALA A N 1
ATOM 4355 C CA . ALA A 1 566 ? 26.406 5.84 -2.039 1 92.88 566 ALA A CA 1
ATOM 4356 C C . ALA A 1 566 ? 27.016 4.445 -2.148 1 92.88 566 ALA A C 1
ATOM 4358 O O . ALA A 1 566 ? 26.766 3.723 -3.115 1 92.88 566 ALA A O 1
ATOM 4359 N N . ALA A 1 567 ? 27.812 4.09 -1.132 1 93.44 567 ALA A N 1
ATOM 4360 C CA . ALA A 1 567 ? 28.422 2.76 -1.141 1 93.44 567 ALA A CA 1
ATOM 4361 C C . ALA A 1 567 ? 27.344 1.674 -1.126 1 93.44 567 ALA A C 1
ATOM 4363 O O . ALA A 1 567 ? 27.469 0.667 -1.829 1 93.44 567 ALA A O 1
ATOM 4364 N N . PHE A 1 568 ? 26.359 1.845 -0.377 1 95.25 568 PHE A N 1
ATOM 4365 C CA . PHE A 1 568 ? 25.266 0.881 -0.292 1 95.25 568 PHE A CA 1
ATOM 4366 C C . PHE A 1 568 ? 24.531 0.775 -1.623 1 95.25 568 PHE A C 1
ATOM 4368 O O . PHE A 1 568 ? 24.234 -0.327 -2.092 1 95.25 568 PHE A O 1
ATOM 4375 N N . GLU A 1 569 ? 24.25 1.929 -2.291 1 95.88 569 GLU A N 1
ATOM 4376 C CA . GLU A 1 569 ? 23.516 1.946 -3.557 1 95.88 569 GLU A CA 1
ATOM 4377 C C . GLU A 1 569 ? 24.312 1.246 -4.656 1 95.88 569 GLU A C 1
ATOM 4379 O O . GLU A 1 569 ? 23.75 0.466 -5.43 1 95.88 569 GLU A O 1
ATOM 4384 N N . ILE A 1 570 ? 25.578 1.45 -4.668 1 95.44 570 ILE A N 1
ATOM 4385 C CA . ILE A 1 570 ? 26.406 0.875 -5.711 1 95.44 570 ILE A CA 1
ATOM 4386 C C . ILE A 1 570 ? 26.562 -0.626 -5.48 1 95.44 570 ILE A C 1
ATOM 4388 O O . ILE A 1 570 ? 26.406 -1.423 -6.406 1 95.44 570 ILE A O 1
ATOM 4392 N N . VAL A 1 571 ? 26.859 -1.003 -4.246 1 95.94 571 VAL A N 1
ATOM 4393 C CA . VAL A 1 571 ? 27.078 -2.412 -3.945 1 95.94 571 VAL A CA 1
ATOM 4394 C C . VAL A 1 571 ? 25.781 -3.197 -4.145 1 95.94 571 VAL A C 1
ATOM 4396 O O . VAL A 1 571 ? 25.797 -4.32 -4.656 1 95.94 571 VAL A O 1
ATOM 4399 N N . LEU A 1 572 ? 24.641 -2.654 -3.754 1 97.12 572 LEU A N 1
ATOM 4400 C CA . LEU A 1 572 ? 23.359 -3.33 -3.945 1 97.12 572 LEU A CA 1
ATOM 4401 C C . LEU A 1 572 ? 23.062 -3.525 -5.43 1 97.12 572 LEU A C 1
ATOM 4403 O O . LEU A 1 572 ? 22.625 -4.602 -5.84 1 97.12 572 LEU A O 1
ATOM 4407 N N . THR A 1 573 ? 23.344 -2.52 -6.254 1 97.38 573 THR A N 1
ATOM 4408 C CA . THR A 1 573 ? 23.078 -2.596 -7.688 1 97.38 573 THR A CA 1
ATOM 4409 C C . THR A 1 573 ? 23.984 -3.627 -8.352 1 97.38 573 THR A C 1
ATOM 4411 O O . THR A 1 573 ? 23.516 -4.461 -9.133 1 97.38 573 THR A O 1
ATOM 4414 N N . ILE A 1 574 ? 25.234 -3.668 -7.953 1 96.5 574 ILE A N 1
ATOM 4415 C CA . ILE A 1 574 ? 26.188 -4.617 -8.531 1 96.5 574 ILE A CA 1
ATOM 4416 C C . ILE A 1 574 ? 25.828 -6.031 -8.078 1 96.5 574 ILE A C 1
ATOM 4418 O O . ILE A 1 574 ? 25.859 -6.973 -8.883 1 96.5 574 ILE A O 1
ATOM 4422 N N . THR A 1 575 ? 25.531 -6.145 -6.836 1 97.38 575 THR A N 1
ATOM 4423 C CA . THR A 1 575 ? 25.188 -7.457 -6.305 1 97.38 575 THR A CA 1
ATOM 4424 C C . THR A 1 575 ? 23.922 -7.992 -6.973 1 97.38 575 THR A C 1
ATOM 4426 O O . THR A 1 575 ? 23.828 -9.188 -7.277 1 97.38 575 THR A O 1
ATOM 4429 N N . ALA A 1 576 ? 22.891 -7.16 -7.211 1 97.75 576 ALA A N 1
ATOM 4430 C CA . ALA A 1 576 ? 21.656 -7.586 -7.883 1 97.75 576 ALA A CA 1
ATOM 4431 C C . ALA A 1 576 ? 21.938 -8.016 -9.32 1 97.75 576 ALA A C 1
ATOM 4433 O O . ALA A 1 576 ? 21.422 -9.031 -9.789 1 97.75 576 ALA A O 1
ATOM 4434 N N . PHE A 1 577 ? 22.875 -7.355 -9.977 1 96.94 577 PHE A N 1
ATOM 4435 C CA . PHE A 1 577 ? 23.203 -7.691 -11.359 1 96.94 577 PHE A CA 1
ATOM 4436 C C . PHE A 1 577 ? 24.031 -8.977 -11.422 1 96.94 577 PHE A C 1
ATOM 4438 O O . PHE A 1 577 ? 23.781 -9.828 -12.273 1 96.94 577 PHE A O 1
ATOM 4445 N N . THR A 1 578 ? 24.953 -9.062 -10.492 1 96.31 578 THR A N 1
ATOM 4446 C CA . THR A 1 578 ? 25.781 -10.266 -10.484 1 96.31 578 THR A CA 1
ATOM 4447 C C . THR A 1 578 ? 24.953 -11.492 -10.086 1 96.31 578 THR A C 1
ATOM 4449 O O . THR A 1 578 ? 25.156 -12.578 -10.633 1 96.31 578 THR A O 1
ATOM 4452 N N . LYS A 1 579 ? 24.047 -11.352 -9.203 1 97.31 579 LYS A N 1
ATOM 4453 C CA . LYS A 1 579 ? 23.188 -12.477 -8.828 1 97.31 579 LYS A CA 1
ATOM 4454 C C . LYS A 1 579 ? 22.266 -12.867 -9.984 1 97.31 579 LYS A C 1
ATOM 4456 O O . LYS A 1 579 ? 21.969 -14.047 -10.18 1 97.31 579 LYS A O 1
ATOM 4461 N N . THR A 1 580 ? 21.766 -11.898 -10.766 1 97.38 580 THR A N 1
ATOM 4462 C CA . THR A 1 580 ? 20.922 -12.188 -11.922 1 97.38 580 THR A CA 1
ATOM 4463 C C . THR A 1 580 ? 21.703 -12.961 -12.977 1 97.38 580 THR A C 1
ATOM 4465 O O . THR A 1 580 ? 21.203 -13.938 -13.539 1 97.38 580 THR A O 1
ATOM 4468 N N . ILE A 1 581 ? 22.953 -12.625 -13.148 1 95.62 581 ILE A N 1
ATOM 4469 C CA . ILE A 1 581 ? 23.797 -13.312 -14.117 1 95.62 581 ILE A CA 1
ATOM 4470 C C . ILE A 1 581 ? 24.094 -14.727 -13.633 1 95.62 581 ILE A C 1
ATOM 4472 O O . ILE A 1 581 ? 24.062 -15.68 -14.414 1 95.62 581 ILE A O 1
ATOM 4476 N N . SER A 1 582 ? 24.297 -14.789 -12.344 1 95.75 582 SER A N 1
ATOM 4477 C CA . SER A 1 582 ? 24.578 -16.094 -11.773 1 95.75 582 SER A CA 1
ATOM 4478 C C . SER A 1 582 ? 23.359 -17.031 -11.891 1 95.75 582 SER A C 1
ATOM 4480 O O . SER A 1 582 ? 23.516 -18.203 -12.227 1 95.75 582 SER A O 1
ATOM 4482 N N . ILE A 1 583 ? 22.156 -16.531 -11.656 1 96.31 583 ILE A N 1
ATOM 4483 C CA . ILE A 1 583 ? 20.953 -17.359 -11.734 1 96.31 583 ILE A CA 1
ATOM 4484 C C . ILE A 1 583 ? 20.672 -17.734 -13.188 1 96.31 583 ILE A C 1
ATOM 4486 O O . ILE A 1 583 ? 20.266 -18.859 -13.477 1 96.31 583 ILE A O 1
ATOM 4490 N N . LEU A 1 584 ? 20.906 -16.828 -14.125 1 95.5 584 LEU A N 1
ATOM 4491 C CA . LEU A 1 584 ? 20.719 -17.125 -15.539 1 95.5 584 LEU A CA 1
ATOM 4492 C C . LEU A 1 584 ? 21.719 -18.188 -16 1 95.5 584 LEU A C 1
ATOM 4494 O O . LEU A 1 584 ? 21.375 -19.078 -16.781 1 95.5 584 LEU A O 1
ATOM 4498 N N . GLY A 1 585 ? 22.953 -18.047 -15.492 1 92.69 585 GLY A N 1
ATOM 4499 C CA . GLY A 1 585 ? 23.938 -19.062 -15.797 1 92.69 585 GLY A CA 1
ATOM 4500 C C . GLY A 1 585 ? 23.578 -20.438 -15.234 1 92.69 585 GLY A C 1
ATOM 4501 O O . GLY A 1 585 ? 23.766 -21.453 -15.898 1 92.69 585 GLY A O 1
ATOM 4502 N N . THR A 1 586 ? 23.031 -20.422 -14.023 1 93.81 586 THR A N 1
ATOM 4503 C CA . THR A 1 586 ? 22.625 -21.688 -13.406 1 93.81 586 THR A CA 1
ATOM 4504 C C . THR A 1 586 ? 21.438 -22.297 -14.156 1 93.81 586 THR A C 1
ATOM 4506 O O . THR A 1 586 ? 21.375 -23.516 -14.32 1 93.81 586 THR A O 1
ATOM 4509 N N . VAL A 1 587 ? 20.484 -21.484 -14.586 1 94.75 587 VAL A N 1
ATOM 4510 C CA . VAL A 1 587 ? 19.328 -21.969 -15.336 1 94.75 587 VAL A CA 1
ATOM 4511 C C . VAL A 1 587 ? 19.781 -22.531 -16.672 1 94.75 587 VAL A C 1
ATOM 4513 O O . VAL A 1 587 ? 19.281 -23.562 -17.125 1 94.75 587 VAL A O 1
ATOM 4516 N N . TYR A 1 588 ? 20.781 -21.969 -17.219 1 92.44 588 TYR A N 1
ATOM 4517 C CA . TYR A 1 588 ? 21.312 -22.469 -18.484 1 92.44 588 TYR A CA 1
ATOM 4518 C C . TYR A 1 588 ? 22.031 -23.812 -18.281 1 92.44 588 TYR A C 1
ATOM 4520 O O . TYR A 1 588 ? 21.859 -24.734 -19.078 1 92.44 588 TYR A O 1
ATOM 4528 N N . SER A 1 589 ? 22.75 -23.891 -17.219 1 90.88 589 SER A N 1
ATOM 4529 C CA . SER A 1 589 ? 23.438 -25.125 -16.922 1 90.88 589 SER A CA 1
ATOM 4530 C C . SER A 1 589 ? 22.453 -26.25 -16.609 1 90.88 589 SER A C 1
ATOM 4532 O O . SER A 1 589 ? 22.656 -27.391 -17.031 1 90.88 589 SER A O 1
ATOM 4534 N N . GLN A 1 590 ? 21.375 -25.953 -15.922 1 93 590 GLN A N 1
ATOM 4535 C CA . GLN A 1 590 ? 20.359 -26.953 -15.602 1 93 590 GLN A CA 1
ATOM 4536 C C . GLN A 1 590 ? 19.625 -27.422 -16.859 1 93 590 GLN A C 1
ATOM 4538 O O . GLN A 1 590 ? 19.188 -28.562 -16.922 1 93 590 GLN A O 1
ATOM 4543 N N . SER A 1 591 ? 19.5 -26.484 -17.812 1 93.25 591 SER A N 1
ATOM 4544 C CA . SER A 1 591 ? 18.766 -26.812 -19.031 1 93.25 591 SER A CA 1
ATOM 4545 C C . SER A 1 591 ? 19.656 -27.516 -20.047 1 93.25 591 SER A C 1
ATOM 4547 O O . SER A 1 591 ? 19.219 -27.844 -21.156 1 93.25 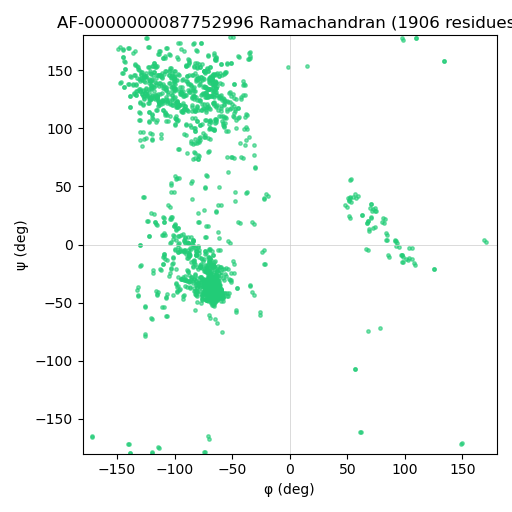591 SER A O 1
ATOM 4549 N N . SER A 1 592 ? 20.891 -27.766 -19.656 1 91.31 592 SER A N 1
ATOM 4550 C CA . SER A 1 592 ? 21.797 -28.453 -20.562 1 91.31 592 SER A CA 1
ATOM 4551 C C . SER A 1 592 ? 22.234 -29.797 -20 1 91.31 592 SER A C 1
ATOM 4553 O O . SER A 1 592 ? 23.219 -30.391 -20.453 1 91.31 592 SER A O 1
ATOM 4555 N N . VAL A 1 593 ? 21.5 -30.266 -19.109 1 93.31 593 VAL A N 1
ATOM 4556 C CA . VAL A 1 593 ? 21.781 -31.562 -18.5 1 93.31 593 VAL A CA 1
ATOM 4557 C C . VAL A 1 593 ? 21.422 -32.688 -19.484 1 93.31 593 VAL A C 1
ATOM 4559 O O . VAL A 1 593 ? 20.406 -32.625 -20.172 1 93.31 593 VAL A O 1
ATOM 4562 N N . GLU A 1 594 ? 22.281 -33.688 -19.594 1 92.5 594 GLU A N 1
ATOM 4563 C CA . GLU A 1 594 ? 22 -34.844 -20.422 1 92.5 594 GLU A CA 1
ATOM 4564 C C . GLU A 1 594 ? 21.172 -35.875 -19.641 1 92.5 594 GLU A C 1
ATOM 4566 O O . GLU A 1 594 ? 21.578 -36.344 -18.578 1 92.5 594 GLU A O 1
ATOM 4571 N N . MET A 1 595 ? 20.031 -36.031 -20.125 1 92.88 595 MET A N 1
ATOM 4572 C CA . MET A 1 595 ? 19.125 -36.938 -19.422 1 92.88 595 MET A CA 1
ATOM 4573 C C . MET A 1 595 ? 18.672 -38.062 -20.344 1 92.88 595 MET A C 1
ATOM 4575 O O . MET A 1 595 ? 18.453 -37.844 -21.547 1 92.88 595 MET A O 1
ATOM 4579 N N . PHE A 1 596 ? 18.578 -39.25 -19.844 1 93.38 596 PHE A N 1
ATOM 4580 C CA . PHE A 1 596 ? 18.094 -40.438 -20.578 1 93.38 596 PHE A CA 1
ATOM 4581 C C . PHE A 1 596 ? 17.219 -41.312 -19.672 1 93.38 596 PHE A C 1
ATOM 4583 O O . PHE A 1 596 ? 17.531 -41.469 -18.484 1 93.38 596 PHE A O 1
ATOM 4590 N N . PHE A 1 597 ? 16.125 -41.812 -20.188 1 94.44 597 PHE A N 1
ATOM 4591 C CA . PHE A 1 597 ? 15.219 -42.688 -19.453 1 94.44 597 PHE A CA 1
ATOM 4592 C C . PHE A 1 597 ? 15.484 -44.125 -19.781 1 94.44 597 PHE A C 1
ATOM 4594 O O . PHE A 1 597 ? 15.414 -44.531 -20.938 1 94.44 597 PHE A O 1
ATOM 4601 N N . ILE A 1 598 ? 15.766 -44.906 -18.75 1 94.06 598 ILE A N 1
ATOM 4602 C CA . ILE A 1 598 ? 16.016 -46.312 -18.906 1 94.06 598 ILE A CA 1
ATOM 4603 C C . ILE A 1 598 ? 14.711 -47.094 -18.688 1 94.06 598 ILE A C 1
ATOM 4605 O O . ILE A 1 598 ? 14.156 -47.094 -17.578 1 94.06 598 ILE A O 1
ATOM 4609 N N . ASP A 1 599 ? 14.25 -47.719 -19.688 1 92.38 599 ASP A N 1
ATOM 4610 C CA . ASP A 1 599 ? 13.039 -48.531 -19.594 1 92.38 599 ASP A CA 1
ATOM 4611 C C . ASP A 1 599 ? 13.375 -50 -19.266 1 92.38 599 ASP A C 1
ATOM 4613 O O . ASP A 1 599 ? 13.984 -50.688 -20.078 1 92.38 599 ASP A O 1
ATOM 4617 N N . TRP A 1 600 ? 12.984 -50.562 -18.141 1 91.5 600 TRP A N 1
ATOM 4618 C CA . TRP A 1 600 ? 13.297 -51.875 -17.656 1 91.5 600 TRP A CA 1
ATOM 4619 C C . TRP A 1 600 ? 12.234 -52.875 -18.109 1 91.5 600 TRP A C 1
ATOM 4621 O O . TRP A 1 600 ? 12.344 -54.094 -17.828 1 91.5 600 TRP A O 1
ATOM 4631 N N . GLU A 1 601 ? 11.195 -52.375 -18.766 1 88.44 601 GLU A N 1
ATOM 4632 C CA . GLU A 1 601 ? 10.094 -53.25 -19.141 1 88.44 601 GLU A CA 1
ATOM 4633 C C . GLU A 1 601 ? 10.539 -54.281 -20.188 1 88.44 601 GLU A C 1
ATOM 4635 O O . GLU A 1 601 ? 11.281 -53.938 -21.125 1 88.44 601 GLU A O 1
ATOM 4640 N N . LYS A 1 602 ? 10.211 -55.594 -19.953 1 80 602 LYS A N 1
ATOM 4641 C CA . LYS A 1 602 ? 10.523 -56.688 -20.891 1 80 602 LYS A CA 1
ATOM 4642 C C . LYS A 1 602 ? 9.273 -57.125 -21.641 1 80 602 LYS A C 1
ATOM 4644 O O . LYS A 1 602 ? 8.164 -57.062 -21.109 1 80 602 LYS A O 1
ATOM 4649 N N . ALA A 1 603 ? 9.594 -57.344 -22.953 1 76.25 603 ALA A N 1
ATOM 4650 C CA . ALA A 1 603 ? 8.484 -57.844 -23.766 1 76.25 603 ALA A CA 1
ATOM 4651 C C . ALA A 1 603 ? 7.992 -59.188 -23.25 1 76.25 603 ALA A C 1
ATOM 4653 O O . ALA A 1 603 ? 8.789 -60.031 -22.797 1 76.25 603 ALA A O 1
ATOM 4654 N N . ARG A 1 604 ? 6.75 -59.344 -22.969 1 68.06 604 ARG A N 1
ATOM 4655 C CA . ARG A 1 604 ? 6.195 -60.625 -22.484 1 68.06 604 ARG A CA 1
ATOM 4656 C C . ARG A 1 604 ? 6.484 -61.75 -23.453 1 68.06 604 ARG A C 1
ATOM 4658 O O . ARG A 1 604 ? 6.496 -61.562 -24.672 1 68.06 604 ARG A O 1
ATOM 4665 N N . GLU A 1 605 ? 7.469 -62.844 -23.094 1 58.31 605 GLU A N 1
ATOM 4666 C CA . GLU A 1 605 ? 8.008 -63.969 -23.828 1 58.31 605 GLU A CA 1
ATOM 4667 C C . GLU A 1 605 ? 7.059 -64.438 -24.938 1 58.31 605 GLU A C 1
ATOM 4669 O O . GLU A 1 605 ? 7.496 -64.812 -26.016 1 58.31 605 GLU A O 1
ATOM 4674 N N . THR A 1 606 ? 5.957 -64.812 -24.547 1 50.75 606 THR A N 1
ATOM 4675 C CA . THR A 1 606 ? 5.164 -65.5 -25.547 1 50.75 606 THR A CA 1
ATOM 4676 C C . THR A 1 606 ? 4.879 -64.562 -26.75 1 50.75 606 THR A C 1
ATOM 4678 O O . THR A 1 606 ? 4.527 -65.062 -27.828 1 50.75 606 THR A O 1
ATOM 4681 N N . GLN A 1 607 ? 4.684 -63.219 -26.609 1 49.53 607 GLN A N 1
ATOM 4682 C CA . GLN A 1 607 ? 3.977 -62.375 -27.578 1 49.53 607 GLN A CA 1
ATOM 4683 C C . GLN A 1 607 ? 4.836 -61.219 -28.016 1 49.53 607 GLN A C 1
ATOM 4685 O O . GLN A 1 607 ? 5.562 -60.625 -27.219 1 49.53 607 GLN A O 1
ATOM 4690 N N . ASN A 1 608 ? 5.656 -61.281 -29.125 1 52.34 608 ASN A N 1
ATOM 4691 C CA . ASN A 1 608 ? 6.289 -60.156 -29.781 1 52.34 608 ASN A CA 1
ATOM 4692 C C . ASN A 1 608 ? 5.547 -58.844 -29.469 1 52.34 608 ASN A C 1
ATOM 4694 O O . ASN A 1 608 ? 5.16 -58.125 -30.391 1 52.34 608 ASN A O 1
ATOM 4698 N N . SER A 1 609 ? 5.086 -58.625 -28.281 1 62.25 609 SER A N 1
ATOM 4699 C CA . SER A 1 609 ? 4.324 -57.438 -27.953 1 62.25 609 SER A CA 1
ATOM 4700 C C . SER A 1 609 ? 5.238 -56.219 -27.781 1 62.25 609 SER A C 1
ATOM 4702 O O . SER A 1 609 ? 6.352 -56.344 -27.266 1 62.25 609 SER A O 1
ATOM 4704 N N . SER A 1 610 ? 5.012 -55.125 -28.531 1 74.5 610 SER A N 1
ATOM 4705 C CA . SER A 1 610 ? 5.746 -53.875 -28.453 1 74.5 610 SER A CA 1
ATOM 4706 C C . SER A 1 610 ? 5.504 -53.188 -27.109 1 74.5 610 SER A C 1
ATOM 4708 O O . SER A 1 610 ? 4.441 -53.344 -26.5 1 74.5 610 SER A O 1
ATOM 4710 N N . ILE A 1 611 ? 6.551 -52.688 -26.484 1 82.38 611 ILE A N 1
ATOM 4711 C CA . ILE A 1 611 ? 6.516 -51.938 -25.219 1 82.38 611 ILE A CA 1
ATOM 4712 C C . ILE A 1 611 ? 5.895 -50.562 -25.453 1 82.38 611 ILE A C 1
ATOM 4714 O O . ILE A 1 611 ? 6.258 -49.875 -26.406 1 82.38 611 ILE A O 1
ATOM 4718 N N . SER A 1 612 ? 4.891 -50.281 -24.625 1 85 612 SER A N 1
ATOM 4719 C CA . SER A 1 612 ? 4.199 -49 -24.75 1 85 612 SER A CA 1
ATOM 4720 C C . SER A 1 612 ? 5.113 -47.844 -24.359 1 85 612 SER A C 1
ATOM 4722 O O . SER A 1 612 ? 5.828 -47.906 -23.359 1 85 612 SER A O 1
ATOM 4724 N N . ILE A 1 613 ? 5.109 -46.719 -25.109 1 87.38 613 ILE A N 1
ATOM 4725 C CA . ILE A 1 613 ? 5.941 -45.531 -24.891 1 87.38 613 ILE A CA 1
ATOM 4726 C C . ILE A 1 613 ? 5.242 -44.594 -23.906 1 87.38 613 ILE A C 1
ATOM 4728 O O . ILE A 1 613 ? 5.855 -43.656 -23.406 1 87.38 613 ILE A O 1
ATOM 4732 N N . TRP A 1 614 ? 3.982 -44.844 -23.547 1 89.44 614 TRP A N 1
ATOM 4733 C CA . TRP A 1 614 ? 3.186 -43.906 -22.766 1 89.44 614 TRP A CA 1
ATOM 4734 C C . TRP A 1 614 ? 3.719 -43.781 -21.344 1 89.44 614 TRP A C 1
ATOM 4736 O O . TRP A 1 614 ? 3.555 -42.75 -20.688 1 89.44 614 TRP A O 1
ATOM 4746 N N . ARG A 1 615 ? 4.398 -44.812 -20.797 1 91.75 615 ARG A N 1
ATOM 4747 C CA . ARG A 1 615 ? 5.043 -44.719 -19.5 1 91.75 615 ARG A CA 1
ATOM 4748 C C . ARG A 1 615 ? 6.156 -43.688 -19.516 1 91.75 615 ARG A C 1
ATOM 4750 O O . ARG A 1 615 ? 6.238 -42.844 -18.609 1 91.75 615 ARG A O 1
ATOM 4757 N N . THR A 1 616 ? 6.965 -43.719 -20.547 1 91.75 616 THR A N 1
ATOM 4758 C CA . THR A 1 616 ? 8.07 -42.75 -20.656 1 91.75 616 THR A CA 1
ATOM 4759 C C . THR A 1 616 ? 7.551 -41.344 -20.906 1 91.75 616 THR A C 1
ATOM 4761 O O . THR A 1 616 ? 8.133 -40.375 -20.438 1 91.75 616 THR A O 1
ATOM 4764 N N . ILE A 1 617 ? 6.445 -41.219 -21.656 1 92.19 617 ILE A N 1
ATOM 4765 C CA . ILE A 1 617 ? 5.859 -39.906 -21.906 1 92.19 617 ILE A CA 1
ATOM 4766 C C . ILE A 1 617 ? 5.328 -39.312 -20.609 1 92.19 617 ILE A C 1
ATOM 4768 O O . ILE A 1 617 ? 5.484 -38.125 -20.344 1 92.19 617 ILE A O 1
ATOM 4772 N N . LEU A 1 618 ? 4.711 -40.125 -19.812 1 92.69 618 LEU A N 1
ATOM 4773 C CA . LEU A 1 618 ? 4.195 -39.656 -18.531 1 92.69 618 LEU A CA 1
ATOM 4774 C C . LEU A 1 618 ? 5.328 -39.156 -17.641 1 92.69 618 LEU A C 1
ATOM 4776 O O . LEU A 1 618 ? 5.219 -38.125 -16.984 1 92.69 618 LEU A O 1
ATOM 4780 N N . ILE A 1 619 ? 6.402 -39.906 -17.578 1 93.5 619 ILE A N 1
ATOM 4781 C CA . ILE A 1 619 ? 7.535 -39.562 -16.734 1 93.5 619 ILE A CA 1
ATOM 4782 C C . ILE A 1 619 ? 8.188 -38.281 -17.25 1 93.5 619 ILE A C 1
ATOM 4784 O O . ILE A 1 619 ? 8.586 -37.406 -16.469 1 93.5 619 ILE A O 1
ATOM 4788 N N . ALA A 1 620 ? 8.312 -38.156 -18.547 1 93.56 620 ALA A N 1
ATOM 4789 C CA . ALA A 1 620 ? 8.883 -36.938 -19.125 1 93.56 620 ALA A CA 1
ATOM 4790 C C . ALA A 1 620 ? 8.047 -35.719 -18.781 1 93.56 620 ALA A C 1
ATOM 4792 O O . ALA A 1 620 ? 8.586 -34.625 -18.5 1 93.56 620 ALA A O 1
ATOM 4793 N N . ASN A 1 621 ? 6.75 -35.844 -18.781 1 92.56 621 ASN A N 1
ATOM 4794 C CA . ASN A 1 621 ? 5.875 -34.719 -18.438 1 92.56 621 ASN A CA 1
ATOM 4795 C C . ASN A 1 621 ? 5.957 -34.406 -16.953 1 92.56 621 ASN A C 1
ATOM 4797 O O . ASN A 1 621 ? 5.906 -33.219 -16.578 1 92.56 621 ASN A O 1
ATOM 4801 N N . GLU A 1 622 ? 6.035 -35.406 -16.141 1 93.5 622 GLU A N 1
ATOM 4802 C CA . GLU A 1 622 ? 6.188 -35.156 -14.711 1 93.5 622 GLU A CA 1
ATOM 4803 C C . GLU A 1 622 ? 7.516 -34.438 -14.414 1 93.5 622 GLU A C 1
ATOM 4805 O O . GLU A 1 622 ? 7.586 -33.594 -13.531 1 93.5 622 GLU A O 1
ATOM 4810 N N . TRP A 1 623 ? 8.586 -34.844 -15.102 1 93.56 623 TRP A N 1
ATOM 4811 C CA . TRP A 1 623 ? 9.867 -34.156 -14.938 1 93.56 623 TRP A CA 1
ATOM 4812 C C . TRP A 1 623 ? 9.773 -32.719 -15.383 1 93.56 623 TRP A C 1
ATOM 4814 O O . TRP A 1 623 ? 10.328 -31.828 -14.734 1 93.56 623 TRP A O 1
ATOM 4824 N N . ASN A 1 624 ? 9.047 -32.531 -16.5 1 92.31 624 ASN A N 1
ATOM 4825 C CA . ASN A 1 624 ? 8.875 -31.172 -17.016 1 92.31 624 ASN A CA 1
ATOM 4826 C C . ASN A 1 624 ? 8.156 -30.281 -16.016 1 92.31 624 ASN A C 1
ATOM 4828 O O . ASN A 1 624 ? 8.492 -29.094 -15.867 1 92.31 624 ASN A O 1
ATOM 4832 N N . GLU A 1 625 ? 7.203 -30.766 -15.352 1 92.06 625 GLU A N 1
ATOM 4833 C CA . GLU A 1 625 ? 6.488 -30 -14.336 1 92.06 625 GLU A CA 1
ATOM 4834 C C . GLU A 1 625 ? 7.348 -29.781 -13.094 1 92.06 625 GLU A C 1
ATOM 4836 O O . GLU A 1 625 ? 7.289 -28.734 -12.461 1 92.06 625 GLU A O 1
ATOM 4841 N N . LEU A 1 626 ? 8.156 -30.734 -12.773 1 94.06 626 LEU A N 1
ATOM 4842 C CA . LEU A 1 626 ? 8.992 -30.688 -11.57 1 94.06 626 LEU A CA 1
ATOM 4843 C C . LEU A 1 626 ? 10.125 -29.688 -11.734 1 94.06 626 LEU A C 1
ATOM 4845 O O . LEU A 1 626 ? 10.664 -29.188 -10.742 1 94.06 626 LEU A O 1
ATOM 4849 N N . GLN A 1 627 ? 10.492 -29.391 -12.938 1 94.56 627 GLN A N 1
ATOM 4850 C CA . GLN A 1 627 ? 11.641 -28.516 -13.195 1 94.56 627 GLN A CA 1
ATOM 4851 C C . GLN A 1 627 ? 11.414 -27.125 -12.609 1 94.56 627 GLN A C 1
ATOM 4853 O O . GLN A 1 627 ? 12.359 -26.453 -12.195 1 94.56 627 GLN A O 1
ATOM 4858 N N . THR A 1 628 ? 10.195 -26.625 -12.539 1 93.94 628 THR A N 1
ATOM 4859 C CA . THR A 1 628 ? 9.93 -25.25 -12.102 1 93.94 628 THR A CA 1
ATOM 4860 C C . THR A 1 628 ? 9.25 -25.25 -10.734 1 93.94 628 THR A C 1
ATOM 4862 O O . THR A 1 628 ? 8.836 -24.188 -10.25 1 93.94 628 THR A O 1
ATOM 4865 N N . ALA A 1 629 ? 9.148 -26.375 -10.094 1 93.44 629 ALA A N 1
ATOM 4866 C CA . ALA A 1 629 ? 8.531 -26.438 -8.773 1 93.44 629 ALA A CA 1
ATOM 4867 C C . ALA A 1 629 ? 9.43 -25.797 -7.719 1 93.44 629 ALA A C 1
ATOM 4869 O O . ALA A 1 629 ? 10.648 -25.984 -7.738 1 93.44 629 ALA A O 1
ATOM 4870 N N . ARG A 1 630 ? 8.828 -24.953 -6.871 1 92.56 630 ARG A N 1
ATOM 4871 C CA . ARG A 1 630 ? 9.57 -24.266 -5.816 1 92.56 630 ARG A CA 1
ATOM 4872 C C . ARG A 1 630 ? 9.055 -24.672 -4.438 1 92.56 630 ARG A C 1
ATOM 4874 O O . ARG A 1 630 ? 7.941 -25.188 -4.312 1 92.56 630 ARG A O 1
ATOM 4881 N N . GLY A 1 631 ? 9.93 -24.516 -3.514 1 89.62 631 GLY A N 1
ATOM 4882 C CA . GLY A 1 631 ? 9.555 -24.844 -2.15 1 89.62 631 GLY A CA 1
ATOM 4883 C C . GLY A 1 631 ? 8.758 -23.75 -1.47 1 89.62 631 GLY A C 1
ATOM 4884 O O . GLY A 1 631 ? 8.055 -24 -0.484 1 89.62 631 GLY A O 1
ATOM 4885 N N . SER A 1 632 ? 8.82 -22.609 -1.949 1 93.44 632 SER A N 1
ATOM 4886 C CA . SER A 1 632 ? 8.07 -21.484 -1.393 1 93.44 632 SER A CA 1
ATOM 4887 C C . SER A 1 632 ? 7.285 -20.75 -2.475 1 93.44 632 SER A C 1
ATOM 4889 O O . SER A 1 632 ? 7.609 -20.844 -3.66 1 93.44 632 SER A O 1
ATOM 4891 N N . SER A 1 633 ? 6.133 -20.203 -2.051 1 94.5 633 SER A N 1
ATOM 4892 C CA . SER A 1 633 ? 5.32 -19.422 -2.98 1 94.5 633 SER A CA 1
ATOM 4893 C C . SER A 1 633 ? 5.688 -17.953 -2.938 1 94.5 633 SER A C 1
ATOM 4895 O O . SER A 1 633 ? 5.562 -17.297 -1.896 1 94.5 633 SER A O 1
ATOM 4897 N N . LEU A 1 634 ? 6.145 -17.406 -4.074 1 96.62 634 LEU A N 1
ATOM 4898 C CA . LEU A 1 634 ? 6.512 -16 -4.141 1 96.62 634 LEU A CA 1
ATOM 4899 C C . LEU A 1 634 ? 5.285 -15.109 -3.971 1 96.62 634 LEU A C 1
ATOM 4901 O O . LEU A 1 634 ? 5.359 -14.062 -3.322 1 96.62 634 LEU A O 1
ATOM 4905 N N . SER A 1 635 ? 4.082 -15.531 -4.555 1 96.81 635 SER A N 1
ATOM 4906 C CA . SER A 1 635 ? 2.869 -14.727 -4.461 1 96.81 635 SER A CA 1
ATOM 4907 C C . SER A 1 635 ? 2.432 -14.555 -3.01 1 96.81 635 SER A C 1
ATOM 4909 O O . SER A 1 635 ? 2.109 -13.445 -2.582 1 96.81 635 SER A O 1
ATOM 4911 N N . LEU A 1 636 ? 2.479 -15.602 -2.277 1 96.56 636 LEU A N 1
ATOM 4912 C CA . LEU A 1 636 ? 2.086 -15.531 -0.875 1 96.56 636 LEU A CA 1
ATOM 4913 C C . LEU A 1 636 ? 3.062 -14.672 -0.081 1 96.56 636 LEU A C 1
ATOM 4915 O O . LEU A 1 636 ? 2.652 -13.914 0.806 1 96.56 636 LEU A O 1
ATOM 4919 N N . THR A 1 637 ? 4.359 -14.781 -0.401 1 97.75 637 THR A N 1
ATOM 4920 C CA . THR A 1 637 ? 5.371 -13.984 0.283 1 97.75 637 THR A CA 1
ATOM 4921 C C . THR A 1 637 ? 5.18 -12.492 -0.012 1 97.75 637 THR A C 1
ATOM 4923 O O . THR A 1 637 ? 5.242 -11.664 0.896 1 97.75 637 THR A O 1
ATOM 4926 N N . LEU A 1 638 ? 4.906 -12.195 -1.299 1 98.25 638 LEU A N 1
ATOM 4927 C CA . LEU A 1 638 ? 4.754 -10.805 -1.689 1 98.25 638 LEU A CA 1
ATOM 4928 C C . LEU A 1 638 ? 3.475 -10.211 -1.104 1 98.25 638 LEU A C 1
ATOM 4930 O O . LEU A 1 638 ? 3.473 -9.07 -0.627 1 98.25 638 LEU A O 1
ATOM 4934 N N . PHE A 1 639 ? 2.324 -10.953 -1.101 1 97.56 639 PHE A N 1
ATOM 4935 C CA . PHE A 1 639 ? 1.094 -10.461 -0.493 1 97.56 639 PHE A CA 1
ATOM 4936 C C . PHE A 1 639 ? 1.253 -10.328 1.017 1 97.56 639 PHE A C 1
ATOM 4938 O O . PHE A 1 639 ? 0.711 -9.398 1.623 1 97.56 639 PHE A O 1
ATOM 4945 N N . GLY A 1 640 ? 1.971 -11.359 1.597 1 97.25 640 GLY A N 1
ATOM 4946 C CA . GLY A 1 640 ? 2.252 -11.258 3.02 1 97.25 640 GLY A CA 1
ATOM 4947 C C . GLY A 1 640 ? 3.098 -10.047 3.375 1 97.25 640 GLY A C 1
ATOM 4948 O O . GLY A 1 640 ? 2.84 -9.375 4.375 1 97.25 640 GLY A O 1
ATOM 4949 N N . LEU A 1 641 ? 4.047 -9.805 2.52 1 97.94 641 LEU A N 1
ATOM 4950 C CA . LEU A 1 641 ? 4.926 -8.664 2.734 1 97.94 641 LEU A CA 1
ATOM 4951 C C . LEU A 1 641 ? 4.148 -7.352 2.641 1 97.94 641 LEU A C 1
ATOM 4953 O O . LEU A 1 641 ? 4.305 -6.473 3.488 1 97.94 641 LEU A O 1
ATOM 4957 N N . LEU A 1 642 ? 3.307 -7.184 1.637 1 97.44 642 LEU A N 1
ATOM 4958 C CA . LEU A 1 642 ? 2.525 -5.965 1.46 1 97.44 642 LEU A CA 1
ATOM 4959 C C . LEU A 1 642 ? 1.501 -5.809 2.58 1 97.44 642 LEU A C 1
ATOM 4961 O O . LEU A 1 642 ? 1.187 -4.688 2.988 1 97.44 642 LEU A O 1
ATOM 4965 N N . TRP A 1 643 ? 0.938 -6.922 3.086 1 95.81 643 TRP A N 1
ATOM 4966 C CA . TRP A 1 643 ? 0.032 -6.887 4.23 1 95.81 643 TRP A CA 1
ATOM 4967 C C . TRP A 1 643 ? 0.737 -6.34 5.465 1 95.81 643 TRP A C 1
ATOM 4969 O O . TRP A 1 643 ? 0.181 -5.504 6.184 1 95.81 643 TRP A O 1
ATOM 4979 N N . LEU A 1 644 ? 1.959 -6.742 5.652 1 96.19 644 LEU A N 1
ATOM 4980 C CA . LEU A 1 644 ? 2.707 -6.293 6.82 1 96.19 644 LEU A CA 1
ATOM 4981 C C . LEU A 1 644 ? 3.111 -4.832 6.676 1 96.19 644 LEU A C 1
ATOM 4983 O O . LEU A 1 644 ? 3.012 -4.059 7.633 1 96.19 644 LEU A O 1
ATOM 4987 N N . LEU A 1 645 ? 3.553 -4.43 5.504 1 95.06 645 LEU A N 1
ATOM 4988 C CA . LEU A 1 645 ? 4.082 -3.088 5.293 1 95.06 645 LEU A CA 1
ATOM 4989 C C . LEU A 1 645 ? 2.951 -2.064 5.227 1 95.06 645 LEU A C 1
ATOM 4991 O O . LEU A 1 645 ? 3.008 -1.026 5.887 1 95.06 645 LEU A O 1
ATOM 4995 N N . TYR A 1 646 ? 1.893 -2.365 4.438 1 92.19 646 TYR A N 1
ATOM 4996 C CA . TYR A 1 646 ? 0.816 -1.398 4.25 1 92.19 646 TYR A CA 1
ATOM 4997 C C . TYR A 1 646 ? -0.335 -1.672 5.211 1 92.19 646 TYR A C 1
ATOM 4999 O O . TYR A 1 646 ? -0.99 -0.741 5.688 1 92.19 646 TYR A O 1
ATOM 5007 N N . GLY A 1 647 ? -0.697 -2.947 5.477 1 90.75 647 GLY A N 1
ATOM 5008 C CA . GLY A 1 647 ? -1.828 -3.307 6.316 1 90.75 647 GLY A CA 1
ATOM 5009 C C . GLY A 1 647 ? -1.584 -3.041 7.789 1 90.75 647 GLY A C 1
ATOM 5010 O O . GLY A 1 647 ? -2.379 -2.361 8.445 1 90.75 647 GLY A O 1
ATOM 5011 N N . CYS A 1 648 ? -0.458 -3.484 8.219 1 90.69 648 CYS A N 1
ATOM 5012 C CA . CYS A 1 648 ? -0.125 -3.314 9.633 1 90.69 648 CYS A CA 1
ATOM 5013 C C . CYS A 1 648 ? 0.714 -2.061 9.844 1 90.69 648 CYS A C 1
ATOM 5015 O O . CYS A 1 648 ? 1.136 -1.776 10.969 1 90.69 648 CYS A O 1
ATOM 5017 N N . ASP A 1 649 ? 1.159 -1.327 8.836 1 89.06 649 ASP A N 1
ATOM 5018 C CA . ASP A 1 649 ? 1.876 -0.056 8.859 1 89.06 649 ASP A CA 1
ATOM 5019 C C . ASP A 1 649 ? 3.299 -0.238 9.383 1 89.06 649 ASP A C 1
ATOM 5021 O O . ASP A 1 649 ? 3.807 0.607 10.125 1 89.06 649 ASP A O 1
ATOM 5025 N N . TYR A 1 650 ? 3.871 -1.362 9.047 1 91.81 650 TYR A N 1
ATOM 5026 C CA . TYR A 1 650 ? 5.258 -1.572 9.438 1 91.81 650 TYR A CA 1
ATOM 5027 C C . TYR A 1 650 ? 6.211 -0.854 8.492 1 91.81 650 TYR A C 1
ATOM 5029 O O . TYR A 1 650 ? 7.43 -0.915 8.656 1 91.81 650 TYR A O 1
ATOM 5037 N N . SER A 1 651 ? 5.625 -0.222 7.488 1 91.25 651 SER A N 1
ATOM 5038 C CA . SER A 1 651 ? 6.441 0.644 6.645 1 91.25 651 SER A CA 1
ATOM 5039 C C . SER A 1 651 ? 6.941 1.857 7.418 1 91.25 651 SER A C 1
ATOM 5041 O O . SER A 1 651 ? 7.918 2.498 7.016 1 91.25 651 SER A O 1
ATOM 5043 N N . LEU A 1 652 ? 6.32 2.158 8.578 1 87.62 652 LEU A N 1
ATOM 5044 C CA . LEU A 1 652 ? 6.703 3.295 9.406 1 87.62 652 LEU A CA 1
ATOM 5045 C C . LEU A 1 652 ? 8.062 3.059 10.055 1 87.62 652 LEU A C 1
ATOM 5047 O O . LEU A 1 652 ? 8.727 4.008 10.484 1 87.62 652 LEU A O 1
ATOM 5051 N N . MET A 1 653 ? 8.516 1.812 10.039 1 90.38 653 MET A N 1
ATOM 5052 C CA . MET A 1 653 ? 9.82 1.481 10.609 1 90.38 653 MET A CA 1
ATOM 5053 C C . MET A 1 653 ? 10.945 1.979 9.703 1 90.38 653 MET A C 1
ATOM 5055 O O . MET A 1 653 ? 12.109 2.023 10.117 1 90.38 653 MET A O 1
ATOM 5059 N N . GLU A 1 654 ? 10.602 2.486 8.586 1 92.31 654 GLU A N 1
ATOM 5060 C CA . GLU A 1 654 ? 11.594 2.967 7.629 1 92.31 654 GLU A CA 1
ATOM 5061 C C . GLU A 1 654 ? 11.883 4.453 7.828 1 92.31 654 GLU A C 1
ATOM 5063 O O . GLU A 1 654 ? 12.812 4.996 7.23 1 92.31 654 GLU A O 1
ATOM 5068 N N . ALA A 1 655 ? 11.156 5.129 8.711 1 89.06 655 ALA A N 1
ATOM 5069 C CA . ALA A 1 655 ? 11.344 6.551 8.977 1 89.06 655 ALA A CA 1
ATOM 5070 C C . ALA A 1 655 ? 12.578 6.785 9.852 1 89.06 655 ALA A C 1
ATOM 5072 O O . ALA A 1 655 ? 12.906 5.961 10.703 1 89.06 655 ALA A O 1
ATOM 5073 N N . PRO A 1 656 ? 13.234 7.859 9.562 1 89.94 656 PRO A N 1
ATOM 5074 C CA . PRO A 1 656 ? 14.422 8.164 10.367 1 89.94 656 PRO A CA 1
ATOM 5075 C C . PRO A 1 656 ? 14.078 8.664 11.766 1 89.94 656 PRO A C 1
ATOM 5077 O O . PRO A 1 656 ? 14.539 9.734 12.172 1 89.94 656 PRO A O 1
ATOM 5080 N N . GLN A 1 657 ? 13.25 8.031 12.477 1 88.56 657 GLN A N 1
ATOM 5081 C CA . GLN A 1 657 ? 12.859 8.305 13.852 1 88.56 657 GLN A CA 1
ATOM 5082 C C . GLN A 1 657 ? 13.086 7.082 14.742 1 88.56 657 GLN A C 1
ATOM 5084 O O . GLN A 1 657 ? 12.742 5.961 14.359 1 88.56 657 GLN A O 1
ATOM 5089 N N . PRO A 1 658 ? 13.734 7.238 15.766 1 88.81 658 PRO A N 1
ATOM 5090 C CA . PRO A 1 658 ? 14.102 6.086 16.594 1 88.81 658 PRO A CA 1
ATOM 5091 C C . PRO A 1 658 ? 12.906 5.453 17.297 1 88.81 658 PRO A C 1
ATOM 5093 O O . PRO A 1 658 ? 13 4.328 17.797 1 88.81 658 PRO A O 1
ATOM 5096 N N . ALA A 1 659 ? 11.727 6.07 17.312 1 80.44 659 ALA A N 1
ATOM 5097 C CA . ALA A 1 659 ? 10.555 5.523 17.984 1 80.44 659 ALA A CA 1
ATOM 5098 C C . ALA A 1 659 ? 9.875 4.461 17.125 1 80.44 659 ALA A C 1
ATOM 5100 O O . ALA A 1 659 ? 9.953 4.504 15.891 1 80.44 659 ALA A O 1
ATOM 5101 N N . ILE A 1 660 ? 9.367 3.488 17.781 1 78.81 660 ILE A N 1
ATOM 5102 C CA . ILE A 1 660 ? 8.656 2.428 17.078 1 78.81 660 ILE A CA 1
ATOM 5103 C C . ILE A 1 660 ? 7.18 2.797 16.953 1 78.81 660 ILE A C 1
ATOM 5105 O O . ILE A 1 660 ? 6.547 2.494 15.93 1 78.81 660 ILE A O 1
ATOM 5109 N N . TYR A 1 661 ? 6.695 3.543 17.953 1 68.38 661 TYR A N 1
ATOM 5110 C CA . TYR A 1 661 ? 5.285 3.916 17.938 1 68.38 661 TYR A CA 1
ATOM 5111 C C . TYR A 1 661 ? 5.125 5.43 17.828 1 68.38 661 TYR A C 1
ATOM 5113 O O . TYR A 1 661 ? 6.012 6.184 18.234 1 68.38 661 TYR A O 1
ATOM 5121 N N . GLY A 1 662 ? 4.066 5.863 17.281 1 62.91 662 GLY A N 1
ATOM 5122 C CA . GLY A 1 662 ? 3.762 7.285 17.219 1 62.91 662 GLY A CA 1
ATOM 5123 C C . GLY A 1 662 ? 4.602 8.031 16.203 1 62.91 662 GLY A C 1
ATOM 5124 O O . GLY A 1 662 ? 4.992 9.18 16.438 1 62.91 662 GLY A O 1
ATOM 5125 N N . ILE A 1 663 ? 4.984 7.277 15.172 1 65.69 663 ILE A N 1
ATOM 5126 C CA . ILE A 1 663 ? 5.883 7.832 14.164 1 65.69 663 ILE A CA 1
ATOM 5127 C C . ILE A 1 663 ? 5.074 8.555 13.094 1 65.69 663 ILE A C 1
ATOM 5129 O O . ILE A 1 663 ? 3.949 8.156 12.781 1 65.69 663 ILE A O 1
ATOM 5133 N N . SER A 1 664 ? 5.578 9.75 12.805 1 67.06 664 SER A N 1
ATOM 5134 C CA . SER A 1 664 ? 4.996 10.469 11.68 1 67.06 664 SER A CA 1
ATOM 5135 C C . SER A 1 664 ? 5.508 9.922 10.352 1 67.06 664 SER A C 1
ATOM 5137 O O . SER A 1 664 ? 6.609 9.375 10.281 1 67.06 664 SER A O 1
ATOM 5139 N N . LYS A 1 665 ? 4.574 9.836 9.328 1 68.38 665 LYS A N 1
ATOM 5140 C CA . LYS A 1 665 ? 4.965 9.336 8.016 1 68.38 665 LYS A CA 1
ATOM 5141 C C . LYS A 1 665 ? 5.961 10.273 7.34 1 68.38 665 LYS A C 1
ATOM 5143 O O . LYS A 1 665 ? 5.75 11.492 7.297 1 68.38 665 LYS A O 1
ATOM 5148 N N . GLY A 1 666 ? 7.203 10.023 7.375 1 71 666 GLY A N 1
ATOM 5149 C CA . GLY A 1 666 ? 8.227 10.812 6.711 1 71 666 GLY A CA 1
ATOM 5150 C C . GLY A 1 666 ? 8.93 10.062 5.594 1 71 666 GLY A C 1
ATOM 5151 O O . GLY A 1 666 ? 8.445 9.023 5.133 1 71 666 GLY A O 1
ATOM 5152 N N . SER A 1 667 ? 9.984 10.742 5.02 1 79.94 667 SER A N 1
ATOM 5153 C CA . SER A 1 667 ? 10.773 10.125 3.959 1 79.94 667 SER A CA 1
ATOM 5154 C C . SER A 1 667 ? 11.516 8.898 4.469 1 79.94 667 SER A C 1
ATOM 5156 O O . SER A 1 667 ? 12.047 8.898 5.582 1 79.94 667 SER A O 1
ATOM 5158 N N . ALA A 1 668 ? 11.414 7.867 3.768 1 88.56 668 ALA A N 1
ATOM 5159 C CA . ALA A 1 668 ? 12.008 6.594 4.164 1 88.56 668 ALA A CA 1
ATOM 5160 C C . ALA A 1 668 ? 13.523 6.621 4.008 1 88.56 668 ALA A C 1
ATOM 5162 O O . ALA A 1 668 ? 14.047 7.238 3.074 1 88.56 668 ALA A O 1
ATOM 5163 N N . ASN A 1 669 ? 14.219 6.129 5.008 1 92.94 669 ASN A N 1
ATOM 5164 C CA . ASN A 1 669 ? 15.664 5.934 4.938 1 92.94 669 ASN A CA 1
ATOM 5165 C C . ASN A 1 669 ? 16.016 4.66 4.176 1 92.94 669 ASN A C 1
ATOM 5167 O O . ASN A 1 669 ? 15.359 3.631 4.336 1 92.94 669 ASN A O 1
ATOM 5171 N N . GLU A 1 670 ? 17.062 4.66 3.398 1 93.69 670 GLU A N 1
ATOM 5172 C CA . GLU A 1 670 ? 17.406 3.555 2.51 1 93.69 670 GLU A CA 1
ATOM 5173 C C . GLU A 1 670 ? 17.906 2.346 3.301 1 93.69 670 GLU A C 1
ATOM 5175 O O . GLU A 1 670 ? 17.562 1.205 2.971 1 93.69 670 GLU A O 1
ATOM 5180 N N . TYR A 1 671 ? 18.719 2.545 4.363 1 95.5 671 TYR A N 1
ATOM 5181 C CA . TYR A 1 671 ? 19.219 1.444 5.184 1 95.5 671 TYR A CA 1
ATOM 5182 C C . TYR A 1 671 ? 18.062 0.728 5.883 1 95.5 671 TYR A C 1
ATOM 5184 O O . TYR A 1 671 ? 17.969 -0.501 5.84 1 95.5 671 TYR A O 1
ATOM 5192 N N . LEU A 1 672 ? 17.219 1.536 6.469 1 95.06 672 LEU A N 1
ATOM 5193 C CA . LEU A 1 672 ? 16.125 0.975 7.246 1 95.06 672 LEU A CA 1
ATOM 5194 C C . LEU A 1 672 ? 15.109 0.287 6.34 1 95.06 672 LEU A C 1
ATOM 5196 O O . LEU A 1 672 ? 14.547 -0.746 6.703 1 95.06 672 LEU A O 1
ATOM 5200 N N . ARG A 1 673 ? 14.898 0.876 5.191 1 95.94 673 ARG A N 1
ATOM 5201 C CA . ARG A 1 673 ? 13.953 0.298 4.238 1 95.94 673 ARG A CA 1
ATOM 5202 C C . ARG A 1 673 ? 14.406 -1.088 3.793 1 95.94 673 ARG A C 1
ATOM 5204 O O . ARG A 1 673 ? 13.617 -2.031 3.77 1 95.94 673 ARG A O 1
ATOM 5211 N N . PHE A 1 674 ? 15.75 -1.3 3.414 1 97.38 674 PHE A N 1
ATOM 5212 C CA . PHE A 1 674 ? 16.281 -2.59 2.986 1 97.38 674 PHE A CA 1
ATOM 5213 C C . PHE A 1 674 ? 16.234 -3.6 4.129 1 97.38 674 PHE A C 1
ATOM 5215 O O . PHE A 1 674 ? 15.812 -4.742 3.934 1 97.38 674 PHE A O 1
ATOM 5222 N N . ALA A 1 675 ? 16.625 -3.176 5.262 1 97.31 675 ALA A N 1
ATOM 5223 C CA . ALA A 1 675 ? 16.672 -4.078 6.41 1 97.31 675 ALA A CA 1
ATOM 5224 C C . ALA A 1 675 ? 15.266 -4.543 6.793 1 97.31 675 ALA A C 1
ATOM 5226 O O . ALA A 1 675 ? 15.062 -5.707 7.152 1 97.31 675 ALA A O 1
ATOM 5227 N N . ASN A 1 676 ? 14.289 -3.553 6.797 1 96.19 676 ASN A N 1
ATOM 5228 C CA . ASN A 1 676 ? 12.906 -3.891 7.133 1 96.19 676 ASN A CA 1
ATOM 5229 C C . ASN A 1 676 ? 12.336 -4.922 6.168 1 96.19 676 ASN A C 1
ATOM 5231 O O . ASN A 1 676 ? 11.734 -5.91 6.594 1 96.19 676 ASN A O 1
ATOM 5235 N N . VAL A 1 677 ? 12.539 -4.762 4.879 1 97.44 677 VAL A N 1
ATOM 5236 C CA . VAL A 1 677 ? 12.039 -5.68 3.859 1 97.44 677 VAL A CA 1
ATOM 5237 C C . VAL A 1 677 ? 12.75 -7.027 3.984 1 97.44 677 VAL A C 1
ATOM 5239 O O . VAL A 1 677 ? 12.109 -8.078 3.928 1 97.44 677 VAL A O 1
ATOM 5242 N N . PHE A 1 678 ? 14.109 -7.051 4.18 1 97.44 678 PHE A N 1
ATOM 5243 C CA . PHE A 1 678 ? 14.883 -8.281 4.305 1 97.44 678 PHE A CA 1
ATOM 5244 C C . PHE A 1 678 ? 14.414 -9.094 5.504 1 97.44 678 PHE A C 1
ATOM 5246 O O . PHE A 1 678 ? 14.266 -10.32 5.41 1 97.44 678 PHE A O 1
ATOM 5253 N N . PHE A 1 679 ? 14.141 -8.43 6.562 1 96.88 679 PHE A N 1
ATOM 5254 C CA . PHE A 1 679 ? 13.75 -9.109 7.789 1 96.88 679 PHE A CA 1
ATOM 5255 C C . PHE A 1 679 ? 12.398 -9.789 7.625 1 96.88 679 PHE A C 1
ATOM 5257 O O . PHE A 1 679 ? 12.25 -10.977 7.922 1 96.88 679 PHE A O 1
ATOM 5264 N N . TRP A 1 680 ? 11.398 -9.086 7.137 1 96.94 680 TRP A N 1
ATOM 5265 C CA . TRP A 1 680 ? 10.062 -9.656 7.012 1 96.94 680 TRP A CA 1
ATOM 5266 C C . TRP A 1 680 ? 10.016 -10.711 5.914 1 96.94 680 TRP A C 1
ATOM 5268 O O . TRP A 1 680 ? 9.273 -11.688 6.012 1 96.94 680 TRP A O 1
ATOM 5278 N N . TRP A 1 681 ? 10.797 -10.523 4.852 1 97.88 681 TRP A N 1
ATOM 5279 C CA . TRP A 1 681 ? 10.891 -11.539 3.807 1 97.88 681 TRP A CA 1
ATOM 5280 C C . TRP A 1 681 ? 11.414 -12.859 4.371 1 97.88 681 TRP A C 1
ATOM 5282 O O . TRP A 1 681 ? 10.875 -13.93 4.066 1 97.88 681 TRP A O 1
ATOM 5292 N N . LEU A 1 682 ? 12.438 -12.805 5.223 1 96.81 682 LEU A N 1
ATOM 5293 C CA . LEU A 1 682 ? 13.016 -13.992 5.832 1 96.81 682 LEU A CA 1
ATOM 5294 C C . LEU A 1 682 ? 12.016 -14.672 6.766 1 96.81 682 LEU A C 1
ATOM 5296 O O . LEU A 1 682 ? 11.891 -15.898 6.773 1 96.81 682 LEU A O 1
ATOM 5300 N N . VAL A 1 683 ? 11.281 -13.859 7.477 1 97.12 683 VAL A N 1
ATOM 5301 C CA . VAL A 1 683 ? 10.305 -14.406 8.406 1 97.12 683 VAL A CA 1
ATOM 5302 C C . VAL A 1 683 ? 9.203 -15.125 7.633 1 97.12 683 VAL A C 1
ATOM 5304 O O . VAL A 1 683 ? 8.789 -16.234 8 1 97.12 683 VAL A O 1
ATOM 5307 N N . LEU A 1 684 ? 8.727 -14.531 6.582 1 97.56 684 LEU A N 1
ATOM 5308 C CA . LEU A 1 684 ? 7.648 -15.109 5.797 1 97.56 684 LEU A CA 1
ATOM 5309 C C . LEU A 1 684 ? 8.109 -16.391 5.098 1 97.56 684 LEU A C 1
ATOM 5311 O O . LEU A 1 684 ? 7.391 -17.391 5.078 1 97.56 684 LEU A O 1
ATOM 5315 N N . THR A 1 685 ? 9.312 -16.406 4.512 1 97.06 685 THR A N 1
ATOM 5316 C CA . THR A 1 685 ? 9.812 -17.578 3.818 1 97.06 685 THR A CA 1
ATOM 5317 C C . THR A 1 685 ? 10.141 -18.703 4.809 1 97.06 685 THR A C 1
ATOM 5319 O O . THR A 1 685 ? 9.852 -19.859 4.555 1 97.06 685 THR A O 1
ATOM 5322 N N . LEU A 1 686 ? 10.703 -18.391 5.938 1 96.12 686 LEU A N 1
ATOM 5323 C CA . LEU A 1 686 ? 11.008 -19.391 6.953 1 96.12 686 LEU A CA 1
ATOM 5324 C C . LEU A 1 686 ? 9.727 -20 7.523 1 96.12 686 LEU A C 1
ATOM 5326 O O . LEU A 1 686 ? 9.68 -21.188 7.828 1 96.12 686 LEU A O 1
ATOM 5330 N N . SER A 1 687 ? 8.695 -19.172 7.664 1 96.31 687 SER A N 1
ATOM 5331 C CA . SER A 1 687 ? 7.414 -19.688 8.125 1 96.31 687 SER A CA 1
ATOM 5332 C C . SER A 1 687 ? 6.816 -20.672 7.121 1 96.31 687 SER A C 1
ATOM 5334 O O . SER A 1 687 ? 6.211 -21.672 7.512 1 96.31 687 SER A O 1
ATOM 5336 N N . GLN A 1 688 ? 6.969 -20.375 5.875 1 96.12 688 GLN A N 1
ATOM 5337 C CA . GLN A 1 688 ? 6.484 -21.297 4.848 1 96.12 688 GLN A CA 1
ATOM 5338 C C . GLN A 1 688 ? 7.273 -22.594 4.859 1 96.12 688 GLN A C 1
ATOM 5340 O O . GLN A 1 688 ? 6.699 -23.672 4.73 1 96.12 688 GLN A O 1
ATOM 5345 N N . TRP A 1 689 ? 8.625 -22.453 5.035 1 94 689 TRP A N 1
ATOM 5346 C CA . TRP A 1 689 ? 9.461 -23.641 5.086 1 94 689 TRP A CA 1
ATOM 5347 C C . TRP A 1 689 ? 9.125 -24.484 6.305 1 94 689 TRP A C 1
ATOM 5349 O O . TRP A 1 689 ? 9.07 -25.719 6.215 1 94 689 TRP A O 1
ATOM 5359 N N . LEU A 1 690 ? 8.844 -23.859 7.375 1 94.75 690 LEU A N 1
ATOM 5360 C CA . LEU A 1 690 ? 8.5 -24.578 8.594 1 94.75 690 LEU A CA 1
ATOM 5361 C C . LEU A 1 690 ? 7.133 -25.25 8.461 1 94.75 690 LEU A C 1
ATOM 5363 O O . LEU A 1 690 ? 6.957 -26.391 8.891 1 94.75 690 LEU A O 1
ATOM 5367 N N . TRP A 1 691 ? 6.199 -24.578 7.879 1 93.75 691 TRP A N 1
ATOM 5368 C CA . TRP A 1 691 ? 4.875 -25.141 7.637 1 93.75 691 TRP A CA 1
ATOM 5369 C C . TRP A 1 691 ? 4.957 -26.344 6.703 1 93.75 691 TRP A C 1
ATOM 5371 O O . TRP A 1 691 ? 4.305 -27.375 6.934 1 93.75 691 TRP A O 1
ATOM 5381 N N . ARG A 1 692 ? 5.746 -26.281 5.699 1 92.25 692 ARG A N 1
ATOM 5382 C CA . ARG A 1 692 ? 5.902 -27.359 4.742 1 92.25 692 ARG A CA 1
ATOM 5383 C C . ARG A 1 692 ? 6.59 -28.562 5.387 1 92.25 692 ARG A C 1
ATOM 5385 O O . ARG A 1 692 ? 6.176 -29.703 5.184 1 92.25 692 ARG A O 1
ATOM 5392 N N . TRP A 1 693 ? 7.609 -28.281 6.25 1 91.31 693 TRP A N 1
ATOM 5393 C CA . TRP A 1 693 ? 8.406 -29.344 6.855 1 91.31 693 TRP A CA 1
ATOM 5394 C C . TRP A 1 693 ? 7.648 -30 8.008 1 91.31 693 TRP A C 1
ATOM 5396 O O . TRP A 1 693 ? 7.637 -31.219 8.133 1 91.31 693 TRP A O 1
ATOM 5406 N N . LEU A 1 694 ? 6.875 -29.234 8.789 1 92.5 694 LEU A N 1
ATOM 5407 C CA . LEU A 1 694 ? 6.262 -29.75 10.008 1 92.5 694 LEU A CA 1
ATOM 5408 C C . LEU A 1 694 ? 4.891 -30.344 9.719 1 92.5 694 LEU A C 1
ATOM 5410 O O . LEU A 1 694 ? 4.496 -31.344 10.336 1 92.5 694 LEU A O 1
ATOM 5414 N N . ILE A 1 695 ? 4.211 -29.75 8.664 1 90.88 695 ILE A N 1
ATOM 5415 C CA . ILE A 1 695 ? 2.811 -30.141 8.547 1 90.88 695 ILE A CA 1
ATOM 5416 C C . ILE A 1 695 ? 2.543 -30.656 7.133 1 90.88 695 ILE A C 1
ATOM 5418 O O . ILE A 1 695 ? 2.133 -31.797 6.953 1 90.88 695 ILE A O 1
ATOM 5422 N N . TYR A 1 696 ? 2.84 -29.953 6.145 1 88.44 696 TYR A N 1
ATOM 5423 C CA . TYR A 1 696 ? 2.389 -30.234 4.785 1 88.44 696 TYR A CA 1
ATOM 5424 C C . TYR A 1 696 ? 3.031 -31.5 4.246 1 88.44 696 TYR A C 1
ATOM 5426 O O . TYR A 1 696 ? 2.342 -32.375 3.727 1 88.44 696 TYR A O 1
ATOM 5434 N N . GLU A 1 697 ? 4.352 -31.703 4.371 1 89.94 697 GLU A N 1
ATOM 5435 C CA . GLU A 1 697 ? 5.047 -32.844 3.785 1 89.94 697 GLU A CA 1
ATOM 5436 C C . GLU A 1 697 ? 5.031 -34.062 4.727 1 89.94 697 GLU A C 1
ATOM 5438 O O . GLU A 1 697 ? 5.27 -35.188 4.305 1 89.94 697 GLU A O 1
ATOM 5443 N N . ARG A 1 698 ? 4.617 -33.875 5.934 1 88.06 698 ARG A N 1
ATOM 5444 C CA . ARG A 1 698 ? 4.613 -34.969 6.879 1 88.06 698 ARG A CA 1
ATOM 5445 C C . ARG A 1 698 ? 3.221 -35.594 7 1 88.06 698 ARG A C 1
ATOM 5447 O O . ARG A 1 698 ? 3.082 -36.812 7.082 1 88.06 698 ARG A O 1
ATOM 5454 N N . TRP A 1 699 ? 2.211 -34.656 6.836 1 83.94 699 TRP A N 1
ATOM 5455 C CA . TRP A 1 699 ? 0.892 -35.188 7.172 1 83.94 699 TRP A CA 1
ATOM 5456 C C . TRP A 1 699 ? -0.034 -35.156 5.961 1 83.94 699 TRP A C 1
ATOM 5458 O O . TRP A 1 699 ? -1.028 -35.875 5.902 1 83.94 699 TRP A O 1
ATOM 5468 N N . ILE A 1 700 ? 0.184 -34.312 4.996 1 82.25 700 ILE A N 1
ATOM 5469 C CA . ILE A 1 700 ? -0.792 -34.125 3.93 1 82.25 700 ILE A CA 1
ATOM 5470 C C . ILE A 1 700 ? -0.284 -34.781 2.641 1 82.25 700 ILE A C 1
ATOM 5472 O O . ILE A 1 700 ? -0.97 -35.594 2.045 1 82.25 700 ILE A O 1
ATOM 5476 N N . THR A 1 701 ? 0.853 -34.281 2.164 1 84.62 701 THR A N 1
ATOM 5477 C CA . THR A 1 701 ? 1.371 -34.844 0.913 1 84.62 701 THR A CA 1
ATOM 5478 C C . THR A 1 701 ? 2.865 -35.125 1.025 1 84.62 701 THR A C 1
ATOM 5480 O O . THR A 1 701 ? 3.549 -34.562 1.882 1 84.62 701 THR A O 1
ATOM 5483 N N . GLU A 1 702 ? 3.297 -36.094 0.176 1 88.56 702 GLU A N 1
ATOM 5484 C CA . GLU A 1 702 ? 4.727 -36.375 0.075 1 88.56 702 GLU A CA 1
ATOM 5485 C C . GLU A 1 702 ? 5.453 -35.281 -0.705 1 88.56 702 GLU A C 1
ATOM 5487 O O . GLU A 1 702 ? 4.855 -34.625 -1.549 1 88.56 702 GLU A O 1
ATOM 5492 N N . PRO A 1 703 ? 6.734 -35.062 -0.352 1 91.12 703 PRO A N 1
ATOM 5493 C CA . PRO A 1 703 ? 7.496 -34.062 -1.124 1 91.12 703 PRO A CA 1
ATOM 5494 C C . PRO A 1 703 ? 7.512 -34.375 -2.619 1 91.12 703 PRO A C 1
ATOM 5496 O O . PRO A 1 703 ? 7.539 -35.531 -3.014 1 91.12 703 PRO A O 1
ATOM 5499 N N . LYS A 1 704 ? 7.555 -33.406 -3.477 1 91.44 704 LYS A N 1
ATOM 5500 C CA . LYS A 1 704 ? 7.387 -33.562 -4.918 1 91.44 704 LYS A CA 1
ATOM 5501 C C . LYS A 1 704 ? 8.508 -34.375 -5.531 1 91.44 704 LYS A C 1
ATOM 5503 O O . LYS A 1 704 ? 8.281 -35.125 -6.48 1 91.44 704 LYS A O 1
ATOM 5508 N N . HIS A 1 705 ? 9.773 -34.219 -4.988 1 92.88 705 HIS A N 1
ATOM 5509 C CA . HIS A 1 705 ? 10.883 -34.969 -5.555 1 92.88 705 HIS A CA 1
ATOM 5510 C C . HIS A 1 705 ? 10.773 -36.469 -5.219 1 92.88 705 HIS A C 1
ATOM 5512 O O . HIS A 1 705 ? 11.133 -37.312 -6.035 1 92.88 705 HIS A O 1
ATOM 5518 N N . LEU A 1 706 ? 10.273 -36.781 -4.055 1 92.38 706 LEU A N 1
ATOM 5519 C CA . LEU A 1 706 ? 10.07 -38.188 -3.688 1 92.38 706 LEU A CA 1
ATOM 5520 C C . LEU A 1 706 ? 8.875 -38.781 -4.43 1 92.38 706 LEU A C 1
ATOM 5522 O O . LEU A 1 706 ? 8.883 -39.938 -4.777 1 92.38 706 LEU A O 1
ATOM 5526 N N . LYS A 1 707 ? 7.883 -37.906 -4.617 1 91.81 707 LYS A N 1
ATOM 5527 C CA . LYS A 1 707 ? 6.734 -38.344 -5.402 1 91.81 707 LYS A CA 1
ATOM 5528 C C . LYS A 1 707 ? 7.145 -38.688 -6.832 1 91.81 707 LYS A C 1
ATOM 5530 O O . LYS A 1 707 ? 6.609 -39.625 -7.434 1 91.81 707 LYS A O 1
ATOM 5535 N N . PHE A 1 708 ? 8.055 -37.969 -7.371 1 93.81 708 PHE A N 1
ATOM 5536 C CA . PHE A 1 708 ? 8.547 -38.25 -8.711 1 93.81 708 PHE A CA 1
ATOM 5537 C C . PHE A 1 708 ? 9.25 -39.594 -8.758 1 93.81 708 PHE A C 1
ATOM 5539 O O . PHE A 1 708 ? 9.039 -40.375 -9.688 1 93.81 708 PHE A O 1
ATOM 5546 N N . ILE A 1 709 ? 10.086 -39.938 -7.781 1 93.62 709 ILE A N 1
ATOM 5547 C CA . ILE A 1 709 ? 10.789 -41.188 -7.723 1 93.62 709 ILE A CA 1
ATOM 5548 C C . ILE A 1 709 ? 9.781 -42.344 -7.582 1 93.62 709 ILE A C 1
ATOM 5550 O O . ILE A 1 709 ? 9.945 -43.406 -8.195 1 93.62 709 ILE A O 1
ATOM 5554 N N . ASP A 1 710 ? 8.773 -42.094 -6.855 1 91.5 710 ASP A N 1
ATOM 5555 C CA . ASP A 1 710 ? 7.734 -43.094 -6.68 1 91.5 710 ASP A CA 1
ATOM 5556 C C . ASP A 1 710 ? 7.008 -43.375 -7.992 1 91.5 710 ASP A C 1
ATOM 5558 O O . ASP A 1 710 ? 6.695 -44.531 -8.305 1 91.5 710 ASP A O 1
ATOM 5562 N N . VAL A 1 711 ? 6.695 -42.312 -8.742 1 92.69 711 VAL A N 1
ATOM 5563 C CA . VAL A 1 711 ? 6.02 -42.5 -10.023 1 92.69 711 VAL A CA 1
ATOM 5564 C C . VAL A 1 711 ? 6.941 -43.219 -11.008 1 92.69 711 VAL A C 1
ATOM 5566 O O . VAL A 1 711 ? 6.492 -44.062 -11.789 1 92.69 711 VAL A O 1
ATOM 5569 N N . CYS A 1 712 ? 8.188 -42.906 -10.984 1 94.19 712 CYS A N 1
ATOM 5570 C CA . CYS A 1 712 ? 9.156 -43.594 -11.836 1 94.19 712 CYS A CA 1
ATOM 5571 C C . CYS A 1 712 ? 9.242 -45.062 -11.5 1 94.19 712 CYS A C 1
ATOM 5573 O O . CYS A 1 712 ? 9.391 -45.906 -12.391 1 94.19 712 CYS A O 1
ATOM 5575 N N . THR A 1 713 ? 9.125 -45.375 -10.234 1 92.44 713 THR A N 1
ATOM 5576 C CA . THR A 1 713 ? 9.195 -46.75 -9.797 1 92.44 713 THR A CA 1
ATOM 5577 C C . THR A 1 713 ? 7.973 -47.531 -10.266 1 92.44 713 THR A C 1
ATOM 5579 O O . THR A 1 713 ? 8.086 -48.688 -10.688 1 92.44 713 THR A O 1
ATOM 5582 N N . LEU A 1 714 ? 6.848 -46.844 -10.195 1 89.25 714 LEU A N 1
ATOM 5583 C CA . LEU A 1 714 ? 5.621 -47.5 -10.648 1 89.25 714 LEU A CA 1
ATOM 5584 C C . LEU A 1 714 ? 5.66 -47.719 -12.156 1 89.25 714 LEU A C 1
ATOM 5586 O O . LEU A 1 714 ? 5.113 -48.719 -12.656 1 89.25 714 LEU A O 1
ATOM 5590 N N . ALA A 1 715 ? 6.332 -46.812 -12.906 1 91.75 715 ALA A N 1
ATOM 5591 C CA . ALA A 1 715 ? 6.414 -46.938 -14.359 1 91.75 715 ALA A CA 1
ATOM 5592 C C . ALA A 1 715 ? 7.598 -47.812 -14.781 1 91.75 715 ALA A C 1
ATOM 5594 O O . ALA A 1 715 ? 7.73 -48.156 -15.953 1 91.75 715 ALA A O 1
ATOM 5595 N N . LYS A 1 716 ? 8.469 -48.25 -13.938 1 93.12 716 LYS A N 1
ATOM 5596 C CA . LYS A 1 716 ? 9.664 -49.062 -14.195 1 93.12 716 LYS A CA 1
ATOM 5597 C C . LYS A 1 716 ? 10.594 -48.375 -15.18 1 93.12 716 LYS A C 1
ATOM 5599 O O . LYS A 1 716 ? 11.047 -48.969 -16.156 1 93.12 716 LYS A O 1
ATOM 5604 N N . VAL A 1 717 ? 10.68 -47.062 -14.961 1 94.25 717 VAL A N 1
ATOM 5605 C CA . VAL A 1 717 ? 11.57 -46.25 -15.781 1 94.25 717 VAL A CA 1
ATOM 5606 C C . VAL A 1 717 ? 12.578 -45.531 -14.883 1 94.25 717 VAL A C 1
ATOM 5608 O O . VAL A 1 717 ? 12.188 -44.688 -14.039 1 94.25 717 VAL A O 1
ATOM 5611 N N . SER A 1 718 ? 13.812 -45.844 -14.969 1 95.69 718 SER A N 1
ATOM 5612 C CA . SER A 1 718 ? 14.867 -45.156 -14.234 1 95.69 718 SER A CA 1
ATOM 5613 C C . SER A 1 718 ? 15.391 -43.938 -15 1 95.69 718 SER A C 1
ATOM 5615 O O . SER A 1 718 ? 15.133 -43.812 -16.203 1 95.69 718 SER A O 1
ATOM 5617 N N . CYS A 1 719 ? 15.977 -43.062 -14.312 1 95.81 719 CYS A N 1
ATOM 5618 C CA . CYS A 1 719 ? 16.469 -41.812 -14.914 1 95.81 719 CYS A CA 1
ATOM 5619 C C . CYS A 1 719 ? 17.953 -41.625 -14.648 1 95.81 719 CYS A C 1
ATOM 5621 O O . CYS A 1 719 ? 18.406 -41.812 -13.516 1 95.81 719 CYS A O 1
ATOM 5623 N N . ILE A 1 720 ? 18.719 -41.375 -15.664 1 95.44 720 ILE A N 1
ATOM 5624 C CA . ILE A 1 720 ? 20.125 -40.969 -15.539 1 95.44 720 ILE A CA 1
ATOM 5625 C C . ILE A 1 720 ? 20.281 -39.531 -15.945 1 95.44 720 ILE A C 1
ATOM 5627 O O . ILE A 1 720 ? 19.859 -39.125 -17.031 1 95.44 720 ILE A O 1
ATOM 5631 N N . LEU A 1 721 ? 20.766 -38.719 -15.07 1 95.88 721 LEU A N 1
ATOM 5632 C CA . LEU A 1 721 ? 21 -37.281 -15.281 1 95.88 721 LEU A CA 1
ATOM 5633 C C . LEU A 1 721 ? 22.484 -36.969 -15.203 1 95.88 721 LEU A C 1
ATOM 5635 O O . LEU A 1 721 ? 23.109 -37.125 -14.148 1 95.88 721 LEU A O 1
ATOM 5639 N N . LEU A 1 722 ? 23.078 -36.531 -16.281 1 94.94 722 LEU A N 1
ATOM 5640 C CA . LEU A 1 722 ? 24.484 -36.125 -16.281 1 94.94 722 LEU A CA 1
ATOM 5641 C C . LEU A 1 722 ? 24.609 -34.625 -16.375 1 94.94 722 LEU A C 1
ATOM 5643 O O . LEU A 1 722 ? 24.391 -34.031 -17.438 1 94.94 722 LEU A O 1
ATOM 5647 N N . ASP A 1 723 ? 24.953 -34.062 -15.312 1 92.5 723 ASP A N 1
ATOM 5648 C CA . ASP A 1 723 ? 25.094 -32.594 -15.273 1 92.5 723 ASP A CA 1
ATOM 5649 C C . ASP A 1 723 ? 26.469 -32.156 -15.789 1 92.5 723 ASP A C 1
ATOM 5651 O O . ASP A 1 723 ? 26.641 -31.047 -16.281 1 92.5 723 ASP A O 1
ATOM 5655 N N . GLU A 1 724 ? 27.469 -33.031 -15.594 1 90.62 724 GLU A N 1
ATOM 5656 C CA . GLU A 1 724 ? 28.812 -32.844 -16.141 1 90.62 724 GLU A CA 1
ATOM 5657 C C . GLU A 1 724 ? 29.234 -34.031 -16.969 1 90.62 724 GLU A C 1
ATOM 5659 O O . GLU A 1 724 ? 28.484 -35 -17.094 1 90.62 724 GLU A O 1
ATOM 5664 N N . GLU A 1 725 ? 30.344 -34.031 -17.547 1 88.31 725 GLU A N 1
ATOM 5665 C CA . GLU A 1 725 ? 30.797 -35.094 -18.453 1 88.31 725 GLU A CA 1
ATOM 5666 C C . GLU A 1 725 ? 31 -36.406 -17.703 1 88.31 725 GLU A C 1
ATOM 5668 O O . GLU A 1 725 ? 30.672 -37.469 -18.219 1 88.31 725 GLU A O 1
ATOM 5673 N N . TYR A 1 726 ? 31.5 -36.281 -16.469 1 90.56 726 TYR A N 1
ATOM 5674 C CA . TYR A 1 726 ? 31.812 -37.531 -15.781 1 90.56 726 TYR A CA 1
ATOM 5675 C C . TYR A 1 726 ? 31.047 -37.625 -14.469 1 90.56 726 TYR A C 1
ATOM 5677 O O . TYR A 1 726 ? 31.359 -38.5 -13.625 1 90.56 726 TYR A O 1
ATOM 5685 N N . HIS A 1 727 ? 30.203 -36.75 -14.242 1 92.19 727 HIS A N 1
ATOM 5686 C CA . HIS A 1 727 ? 29.422 -36.719 -13.016 1 92.19 727 HIS A CA 1
ATOM 5687 C C . HIS A 1 727 ? 27.922 -36.594 -13.32 1 92.19 727 HIS A C 1
ATOM 5689 O O . HIS A 1 727 ? 27.531 -35.906 -14.266 1 92.19 727 HIS A O 1
ATOM 5695 N N . GLY A 1 728 ? 27.109 -37.25 -12.523 1 94.31 728 GLY A N 1
ATOM 5696 C CA . GLY A 1 728 ? 25.656 -37.188 -12.688 1 94.31 728 GLY A CA 1
ATOM 5697 C C . GLY A 1 728 ? 24.891 -37.844 -11.57 1 94.31 728 GLY A C 1
ATOM 5698 O O . GLY A 1 728 ? 25.406 -38 -10.453 1 94.31 728 GLY A O 1
ATOM 5699 N N . TYR A 1 729 ? 23.672 -38.062 -11.828 1 95.81 729 TYR A N 1
ATOM 5700 C CA . TYR A 1 729 ? 22.781 -38.688 -10.875 1 95.81 729 TYR A CA 1
ATOM 5701 C C . TYR A 1 729 ? 22.031 -39.844 -11.523 1 95.81 729 TYR A C 1
ATOM 5703 O O . TYR A 1 729 ? 21.781 -39.844 -12.734 1 95.81 729 TYR A O 1
ATOM 5711 N N . TYR A 1 730 ? 21.766 -40.844 -10.766 1 95.69 730 TYR A N 1
ATOM 5712 C CA . TYR A 1 730 ? 20.984 -42 -11.203 1 95.69 730 TYR A CA 1
ATOM 5713 C C . TYR A 1 730 ? 19.828 -42.281 -10.242 1 95.69 730 TYR A C 1
ATOM 5715 O O . TYR A 1 730 ? 20.047 -42.438 -9.039 1 95.69 730 TYR A O 1
ATOM 5723 N N . LEU A 1 731 ? 18.672 -42.25 -10.727 1 96.19 731 LEU A N 1
ATOM 5724 C CA . LEU A 1 731 ? 17.469 -42.625 -9.977 1 96.19 731 LEU A CA 1
ATOM 5725 C C . LEU A 1 731 ? 17.047 -44.031 -10.312 1 96.19 731 LEU A C 1
ATOM 5727 O O . LEU A 1 731 ? 16.625 -44.312 -11.438 1 96.19 731 LEU A O 1
ATOM 5731 N N . HIS A 1 732 ? 17.219 -44.906 -9.398 1 92.19 732 HIS A N 1
ATOM 5732 C CA . HIS A 1 732 ? 16.891 -46.312 -9.602 1 92.19 732 HIS A CA 1
ATOM 5733 C C . HIS A 1 732 ? 15.406 -46.562 -9.383 1 92.19 732 HIS A C 1
ATOM 5735 O O . HIS A 1 732 ? 14.922 -46.5 -8.25 1 92.19 732 HIS A O 1
ATOM 5741 N N . CYS A 1 733 ? 14.766 -46.812 -10.469 1 93.06 733 CYS A N 1
ATOM 5742 C CA . CYS A 1 733 ? 13.32 -47 -10.398 1 93.06 733 CYS A CA 1
ATOM 5743 C C . CYS A 1 733 ? 12.922 -48.312 -11.055 1 93.06 733 CYS A C 1
ATOM 5745 O O . CYS A 1 733 ? 11.945 -48.375 -11.797 1 93.06 733 CYS A O 1
ATOM 5747 N N . ARG A 1 734 ? 13.75 -49.375 -10.797 1 89.19 734 ARG A N 1
ATOM 5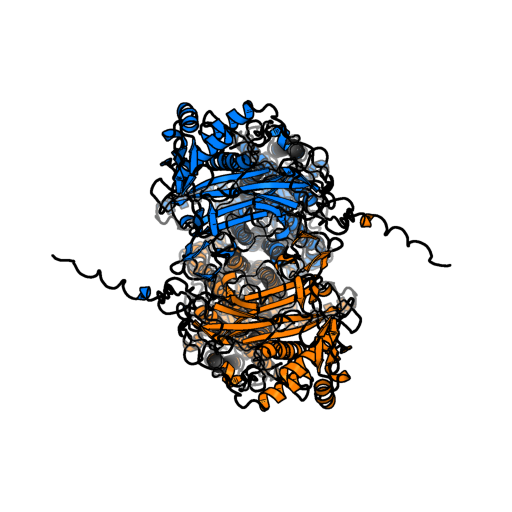748 C CA . ARG A 1 734 ? 13.383 -50.719 -11.258 1 89.19 734 ARG A CA 1
ATOM 5749 C C . ARG A 1 734 ? 12.414 -51.375 -10.281 1 89.19 734 ARG A C 1
ATOM 5751 O O . ARG A 1 734 ? 12.75 -51.594 -9.117 1 89.19 734 ARG A O 1
ATOM 5758 N N . SER A 1 735 ? 11.141 -51.375 -10.57 1 83.31 735 SER A N 1
ATOM 5759 C CA . SER A 1 735 ? 10.117 -51.906 -9.68 1 83.31 735 SER A CA 1
ATOM 5760 C C . SER A 1 735 ? 10.266 -53.438 -9.539 1 83.31 735 SER A C 1
ATOM 5762 O O . SER A 1 735 ? 10.758 -54.094 -10.445 1 83.31 735 SER A O 1
ATOM 5764 N N . PRO A 1 736 ? 9.953 -53.875 -8.398 1 81.38 736 PRO A N 1
ATOM 5765 C CA . PRO A 1 736 ? 9.984 -55.312 -8.18 1 81.38 736 PRO A CA 1
ATOM 5766 C C . PRO A 1 736 ? 8.82 -56.031 -8.867 1 81.38 736 PRO A C 1
ATOM 5768 O O . PRO A 1 736 ? 8.766 -57.281 -8.859 1 81.38 736 PRO A O 1
ATOM 5771 N N . TYR A 1 737 ? 8.086 -55.281 -9.617 1 81.56 737 TYR A N 1
ATOM 5772 C CA . TYR A 1 737 ? 6.906 -55.875 -10.242 1 81.56 737 TYR A CA 1
ATOM 5773 C C . TYR A 1 737 ? 7.285 -56.656 -11.492 1 81.56 737 TYR A C 1
ATOM 5775 O O . TYR A 1 737 ? 8.289 -56.375 -12.141 1 81.56 737 TYR A O 1
ATOM 5783 N N . ALA A 1 738 ? 6.508 -57.656 -11.828 1 78.44 738 ALA A N 1
ATOM 5784 C CA . ALA A 1 738 ? 6.766 -58.469 -13.016 1 78.44 738 ALA A CA 1
ATOM 5785 C C . ALA A 1 738 ? 6.574 -57.656 -14.289 1 78.44 738 ALA A C 1
ATOM 5787 O O . ALA A 1 738 ? 7.367 -57.75 -15.227 1 78.44 738 ALA A O 1
ATOM 5788 N N . PHE A 1 739 ? 5.535 -56.844 -14.367 1 82.25 739 PHE A N 1
ATOM 5789 C CA . PHE A 1 739 ? 5.281 -56.031 -15.531 1 82.25 739 PHE A CA 1
ATOM 5790 C C . PHE A 1 739 ? 4.613 -54.719 -15.117 1 82.25 739 PHE A C 1
ATOM 5792 O O . PHE A 1 739 ? 3.826 -54.688 -14.172 1 82.25 739 PHE A O 1
ATOM 5799 N N . ALA A 1 740 ? 5.055 -53.656 -15.75 1 83 740 ALA A N 1
ATOM 5800 C CA . ALA A 1 740 ? 4.434 -52.344 -15.531 1 83 740 ALA A CA 1
ATOM 5801 C C . ALA A 1 740 ? 3.352 -52.062 -16.578 1 83 740 ALA A C 1
ATOM 5803 O O . ALA A 1 740 ? 2.406 -51.344 -16.312 1 83 740 ALA A O 1
ATOM 5804 N N . ASP A 1 741 ? 3.541 -52.625 -17.766 1 84.38 741 ASP A N 1
ATOM 5805 C CA . ASP A 1 741 ? 2.559 -52.469 -18.828 1 84.38 741 ASP A CA 1
ATOM 5806 C C . ASP A 1 741 ? 1.407 -53.469 -18.672 1 84.38 741 ASP A C 1
ATOM 5808 O O . ASP A 1 741 ? 1.405 -54.5 -19.312 1 84.38 741 ASP A O 1
ATOM 5812 N N . GLY A 1 742 ? 0.505 -53.188 -17.797 1 80 742 GLY A N 1
ATOM 5813 C CA . GLY A 1 742 ? -0.633 -54.031 -17.531 1 80 742 GLY A CA 1
ATOM 5814 C C . GLY A 1 742 ? -1.925 -53.281 -17.312 1 80 742 GLY A C 1
ATOM 5815 O O . GLY A 1 742 ? -2.027 -52.094 -17.656 1 80 742 GLY A O 1
ATOM 5816 N N . THR A 1 743 ? -2.92 -54 -16.906 1 81.94 743 THR A N 1
ATOM 5817 C CA . THR A 1 743 ? -4.227 -53.438 -16.594 1 81.94 743 THR A CA 1
ATOM 5818 C C . THR A 1 743 ? -4.23 -52.812 -15.203 1 81.94 743 THR A C 1
ATOM 5820 O O . THR A 1 743 ? -3.287 -53 -14.43 1 81.94 743 THR A O 1
ATOM 5823 N N . MET A 1 744 ? -5.199 -52.062 -14.906 1 83.69 744 MET A N 1
ATOM 5824 C CA . MET A 1 744 ? -5.309 -51.406 -13.609 1 83.69 744 MET A CA 1
ATOM 5825 C C . MET A 1 744 ? -5.395 -52.438 -12.484 1 83.69 744 MET A C 1
ATOM 5827 O O . MET A 1 744 ? -4.832 -52.219 -11.406 1 83.69 744 MET A O 1
ATOM 5831 N N . LEU A 1 745 ? -6.062 -53.531 -12.773 1 80.69 745 LEU A N 1
ATOM 5832 C CA . LEU A 1 745 ? -6.203 -54.562 -11.766 1 80.69 745 LEU A CA 1
ATOM 5833 C C . LEU A 1 745 ? -4.852 -55.188 -11.438 1 80.69 745 LEU A C 1
ATOM 5835 O O . LEU A 1 745 ? -4.543 -55.438 -10.273 1 80.69 745 LEU A O 1
ATOM 5839 N N . GLU A 1 746 ? -4.129 -55.438 -12.484 1 83.94 746 GLU A N 1
ATOM 5840 C CA . GLU A 1 746 ? -2.811 -56.031 -12.281 1 83.94 746 GLU A CA 1
ATOM 5841 C C . GLU A 1 746 ? -1.898 -55.094 -11.508 1 83.94 746 GLU A C 1
ATOM 5843 O O . GLU A 1 746 ? -1.146 -55.5 -10.633 1 83.94 746 GLU A O 1
ATOM 5848 N N . MET A 1 747 ? -1.964 -53.844 -11.805 1 84.31 747 MET A N 1
ATOM 5849 C CA . MET A 1 747 ? -1.125 -52.844 -11.125 1 84.31 747 MET A CA 1
ATOM 5850 C C . MET A 1 747 ? -1.521 -52.719 -9.664 1 84.31 747 MET A C 1
ATOM 5852 O O . MET A 1 747 ? -0.659 -52.594 -8.789 1 84.31 747 MET A O 1
ATOM 5856 N N . THR A 1 748 ? -2.812 -52.719 -9.344 1 83.06 748 THR A N 1
ATOM 5857 C CA . THR A 1 748 ? -3.291 -52.594 -7.977 1 83.06 748 THR A CA 1
ATOM 5858 C C . THR A 1 748 ? -2.939 -53.812 -7.152 1 83.06 748 THR A C 1
ATOM 5860 O O . THR A 1 748 ? -2.656 -53.719 -5.957 1 83.06 748 THR A O 1
ATOM 5863 N N . GLU A 1 749 ? -3.037 -54.938 -7.789 1 83 749 GLU A N 1
ATOM 5864 C CA . GLU A 1 749 ? -2.664 -56.156 -7.094 1 83 749 GLU A CA 1
ATOM 5865 C C . GLU A 1 749 ? -1.176 -56.156 -6.758 1 83 749 GLU A C 1
ATOM 5867 O O . GLU A 1 749 ? -0.78 -56.656 -5.691 1 83 749 GLU A O 1
ATOM 5872 N N . GLN A 1 750 ? -0.451 -55.719 -7.676 1 84.69 750 GLN A N 1
ATOM 5873 C CA . GLN A 1 750 ? 0.983 -55.625 -7.418 1 84.69 750 GLN A CA 1
ATOM 5874 C C . GLN A 1 750 ? 1.286 -54.656 -6.277 1 84.69 750 GLN A C 1
ATOM 5876 O O . GLN A 1 750 ? 2.178 -54.906 -5.465 1 84.69 750 GLN A O 1
ATOM 5881 N N . LEU A 1 751 ? 0.609 -53.562 -6.129 1 83.62 751 LEU A N 1
ATOM 5882 C CA . LEU A 1 751 ? 0.797 -52.594 -5.062 1 83.62 751 LEU A CA 1
ATOM 5883 C C . LEU A 1 751 ? 0.381 -53.156 -3.715 1 83.62 751 LEU A C 1
ATOM 5885 O O . LEU A 1 751 ? 1.01 -52.875 -2.693 1 83.62 751 LEU A O 1
ATOM 5889 N N . LYS A 1 752 ? -0.659 -53.969 -3.777 1 81.62 752 LYS A N 1
ATOM 5890 C CA . LYS A 1 752 ? -1.097 -54.625 -2.551 1 81.62 752 LYS A CA 1
ATOM 5891 C C . LYS A 1 752 ? -0.061 -55.656 -2.072 1 81.62 752 LYS A C 1
ATOM 5893 O O . LYS A 1 752 ? 0.168 -55.781 -0.869 1 81.62 752 LYS A O 1
ATOM 5898 N N . GLN A 1 753 ? 0.458 -56.25 -3.021 1 85.75 753 GLN A N 1
ATOM 5899 C CA . GLN A 1 753 ? 1.496 -57.219 -2.672 1 85.75 753 GLN A CA 1
ATOM 5900 C C . GLN A 1 753 ? 2.723 -56.531 -2.092 1 85.75 753 GLN A C 1
ATOM 5902 O O . GLN A 1 753 ? 3.354 -57.031 -1.163 1 85.75 753 GLN A O 1
ATOM 5907 N N . GLU A 1 754 ? 3.064 -55.406 -2.598 1 84.88 754 GLU A N 1
ATOM 5908 C CA . GLU A 1 754 ? 4.184 -54.656 -2.07 1 84.88 754 GLU A CA 1
ATOM 5909 C C . GLU A 1 754 ? 3.896 -54.156 -0.653 1 84.88 754 GLU A C 1
ATOM 5911 O O . GLU A 1 754 ? 4.781 -54.188 0.206 1 84.88 754 GLU A O 1
ATOM 5916 N N . GLU A 1 755 ? 2.686 -53.719 -0.453 1 82.31 755 GLU A N 1
ATOM 5917 C CA . GLU A 1 755 ? 2.301 -53.219 0.87 1 82.31 755 GLU A CA 1
ATOM 5918 C C . GLU A 1 755 ? 2.344 -54.344 1.902 1 82.31 755 GLU A C 1
ATOM 5920 O O . GLU A 1 755 ? 2.643 -54.094 3.074 1 82.31 755 GLU A O 1
ATOM 5925 N N . ALA A 1 756 ? 2.078 -55.5 1.339 1 80.62 756 ALA A N 1
ATOM 5926 C CA . ALA A 1 756 ? 2.096 -56.688 2.217 1 80.62 756 ALA A CA 1
ATOM 5927 C C . ALA A 1 756 ? 3.521 -57.188 2.438 1 80.62 756 ALA A C 1
ATOM 5929 O O . ALA A 1 756 ? 3.76 -58.031 3.285 1 80.62 756 ALA A O 1
ATOM 5930 N N . GLY A 1 757 ? 4.512 -56.625 1.779 1 80.5 757 GLY A N 1
ATOM 5931 C CA . GLY A 1 757 ? 5.91 -57 1.946 1 80.5 757 GLY A CA 1
ATOM 5932 C C . GLY A 1 757 ? 6.297 -58.25 1.169 1 80.5 757 GLY A C 1
ATOM 5933 O O . GLY A 1 757 ? 7.277 -58.906 1.506 1 80.5 757 GLY A O 1
ATOM 5934 N N . LEU A 1 758 ? 5.602 -58.594 0.16 1 80.88 758 LEU A N 1
ATOM 5935 C CA . LEU A 1 758 ? 5.824 -59.812 -0.568 1 80.88 758 LEU A CA 1
ATOM 5936 C C . LEU A 1 758 ? 6.707 -59.594 -1.791 1 80.88 758 LEU A C 1
ATOM 5938 O O . LEU A 1 758 ? 7.086 -60.531 -2.48 1 80.88 758 LEU A O 1
ATOM 5942 N N . THR A 1 759 ? 7.039 -58.438 -2.021 1 81.19 759 THR A N 1
ATOM 5943 C CA . THR A 1 759 ? 7.867 -58.125 -3.184 1 81.19 759 THR A CA 1
ATOM 5944 C C . THR A 1 759 ? 9.281 -57.75 -2.756 1 81.19 759 THR A C 1
ATOM 5946 O O . THR A 1 759 ? 9.539 -57.5 -1.576 1 81.19 759 THR A O 1
ATOM 5949 N N . ALA A 1 760 ? 10.219 -57.812 -3.715 1 79.06 760 ALA A N 1
ATOM 5950 C CA . ALA A 1 760 ? 11.609 -57.438 -3.467 1 79.06 760 ALA A CA 1
ATOM 5951 C C . ALA A 1 760 ? 11.719 -55.969 -3.146 1 79.06 760 ALA A C 1
ATOM 5953 O O . ALA A 1 760 ? 10.797 -55.188 -3.404 1 79.06 760 ALA A O 1
ATOM 5954 N N . SER A 1 761 ? 12.781 -55.688 -2.52 1 83.06 761 SER A N 1
ATOM 5955 C CA . SER A 1 761 ? 13.031 -54.281 -2.145 1 83.06 761 SER A CA 1
ATOM 5956 C C . SER A 1 761 ? 13.273 -53.438 -3.373 1 83.06 761 SER A C 1
ATOM 5958 O O . SER A 1 761 ? 13.75 -53.906 -4.398 1 83.06 761 SER A O 1
ATOM 5960 N N . ARG A 1 762 ? 12.789 -52.125 -3.359 1 86.44 762 ARG A N 1
ATOM 5961 C CA . ARG A 1 762 ? 12.953 -51.156 -4.438 1 86.44 762 ARG A CA 1
ATOM 5962 C C . ARG A 1 762 ? 14.406 -50.719 -4.555 1 86.44 762 ARG A C 1
ATOM 5964 O O . ARG A 1 762 ? 14.773 -50.031 -5.516 1 86.44 762 ARG A O 1
ATOM 5971 N N . ALA A 1 763 ? 15.227 -51.188 -3.672 1 85.38 763 ALA A N 1
ATOM 5972 C CA . ALA A 1 763 ? 16.594 -50.688 -3.592 1 85.38 763 ALA A CA 1
ATOM 5973 C C . ALA A 1 763 ? 17.5 -51.375 -4.609 1 85.38 763 ALA A C 1
ATOM 5975 O O . ALA A 1 763 ? 17.141 -52.438 -5.125 1 85.38 763 ALA A O 1
ATOM 5976 N N . LEU A 1 764 ? 18.531 -50.656 -5.012 1 87.06 764 LEU A N 1
ATOM 5977 C CA . LEU A 1 764 ? 19.531 -51.219 -5.898 1 87.06 764 LEU A CA 1
ATOM 5978 C C . LEU A 1 764 ? 20.297 -52.344 -5.203 1 87.06 764 LEU A C 1
ATOM 5980 O O . LEU A 1 764 ? 20.625 -52.25 -4.02 1 87.06 764 LEU A O 1
ATOM 5984 N N . GLN A 1 765 ? 20.5 -53.375 -5.957 1 82.5 765 GLN A N 1
ATOM 5985 C CA . GLN A 1 765 ? 21.234 -54.5 -5.391 1 82.5 765 GLN A CA 1
ATOM 5986 C C . GLN A 1 765 ? 22.625 -54.094 -4.938 1 82.5 765 GLN A C 1
ATOM 5988 O O . GLN A 1 765 ? 23.406 -53.531 -5.719 1 82.5 765 GLN A O 1
ATOM 5993 N N . GLY A 1 766 ? 22.922 -54.188 -3.703 1 78.56 766 GLY A N 1
ATOM 5994 C CA . GLY A 1 766 ? 24.219 -53.844 -3.154 1 78.56 766 GLY A CA 1
ATOM 5995 C C . GLY A 1 766 ? 24.219 -52.5 -2.447 1 78.56 766 GLY A C 1
ATOM 5996 O O . GLY A 1 766 ? 25.188 -52.125 -1.772 1 78.56 766 GLY A O 1
ATOM 5997 N N . GLY A 1 767 ? 23.188 -51.75 -2.65 1 80.56 767 GLY A N 1
ATOM 5998 C CA . GLY A 1 767 ? 23.094 -50.438 -2.01 1 80.56 767 GLY A CA 1
ATOM 5999 C C . GLY A 1 767 ? 22.297 -50.469 -0.723 1 80.56 767 GLY A C 1
ATOM 6000 O O . GLY A 1 767 ? 21.844 -51.531 -0.288 1 80.56 767 GLY A O 1
ATOM 6001 N N . PRO A 1 768 ? 22.312 -49.375 -0.081 1 85.94 768 PRO A N 1
ATOM 6002 C CA . PRO A 1 768 ? 21.5 -49.281 1.137 1 85.94 768 PRO A CA 1
ATOM 6003 C C . PRO A 1 768 ? 20.016 -49.531 0.875 1 85.94 768 PRO A C 1
ATOM 6005 O O . PRO A 1 768 ? 19.516 -49.188 -0.2 1 85.94 768 PRO A O 1
ATOM 6008 N N . GLU A 1 769 ? 19.234 -50.094 1.688 1 79.56 769 GLU A N 1
ATOM 6009 C CA . GLU A 1 769 ? 17.875 -50.562 1.537 1 79.56 769 GLU A CA 1
ATOM 6010 C C . GLU A 1 769 ? 16.906 -49.438 1.271 1 79.56 769 GLU A C 1
ATOM 6012 O O . GLU A 1 769 ? 15.891 -49.594 0.583 1 79.56 769 GLU A O 1
ATOM 6017 N N . ASP A 1 770 ? 17.188 -48.312 1.653 1 80.38 770 ASP A N 1
ATOM 6018 C CA . ASP A 1 770 ? 16.141 -47.312 1.513 1 80.38 770 ASP A CA 1
ATOM 6019 C C . ASP A 1 770 ? 16.594 -46.156 0.614 1 80.38 770 ASP A C 1
ATOM 6021 O O . ASP A 1 770 ? 16 -45.094 0.623 1 80.38 770 ASP A O 1
ATOM 6025 N N . CYS A 1 771 ? 17.531 -46.469 -0.301 1 87.88 771 CYS A N 1
ATOM 6026 C CA . CYS A 1 771 ? 18 -45.375 -1.135 1 87.88 771 CYS A CA 1
ATOM 6027 C C . CYS A 1 771 ? 17.797 -45.688 -2.613 1 87.88 771 CYS A C 1
ATOM 6029 O O . CYS A 1 771 ? 18.219 -46.75 -3.098 1 87.88 771 CYS A O 1
ATOM 6031 N N . GLN A 1 772 ? 17.047 -44.812 -3.242 1 92.69 772 GLN A N 1
ATOM 6032 C CA . GLN A 1 772 ? 16.766 -45.031 -4.66 1 92.69 772 GLN A CA 1
ATOM 6033 C C . GLN A 1 772 ? 17.5 -44 -5.512 1 92.69 772 GLN A C 1
ATOM 6035 O O . GLN A 1 772 ? 17.531 -44.094 -6.738 1 92.69 772 GLN A O 1
ATOM 6040 N N . ALA A 1 773 ? 18.047 -43 -4.883 1 94.44 773 ALA A N 1
ATOM 6041 C CA . ALA A 1 773 ? 18.797 -41.969 -5.602 1 94.44 773 ALA A CA 1
ATOM 6042 C C . ALA A 1 773 ? 20.297 -42.094 -5.355 1 94.44 773 ALA A C 1
ATOM 6044 O O . ALA A 1 773 ? 20.734 -42.344 -4.227 1 94.44 773 ALA A O 1
ATOM 6045 N N . PHE A 1 774 ? 21.094 -42 -6.391 1 93.81 774 PHE A N 1
ATOM 6046 C CA . PHE A 1 774 ? 22.547 -42.156 -6.289 1 93.81 774 PHE A CA 1
ATOM 6047 C C . PHE A 1 774 ? 23.266 -41.062 -7.062 1 93.81 774 PHE A C 1
ATOM 6049 O O . PHE A 1 774 ? 22.766 -40.594 -8.086 1 93.81 774 PHE A O 1
ATOM 6056 N N . GLU A 1 775 ? 24.359 -40.688 -6.543 1 93.88 775 GLU A N 1
ATOM 6057 C CA . GLU A 1 775 ? 25.328 -39.875 -7.277 1 93.88 775 GLU A CA 1
ATOM 6058 C C . GLU A 1 775 ? 26.359 -40.719 -7.988 1 93.88 775 GLU A C 1
ATOM 6060 O O . GLU A 1 775 ? 26.953 -41.625 -7.379 1 93.88 775 GLU A O 1
ATOM 6065 N N . ILE A 1 776 ? 26.531 -40.469 -9.328 1 92.94 776 ILE A N 1
ATOM 6066 C CA . ILE A 1 776 ? 27.375 -41.406 -10.086 1 92.94 776 ILE A CA 1
ATOM 6067 C C . ILE A 1 776 ? 28.594 -40.656 -10.617 1 92.94 776 ILE A C 1
ATOM 6069 O O . ILE A 1 776 ? 28.5 -39.469 -11.008 1 92.94 776 ILE A O 1
ATOM 6073 N N . PHE A 1 777 ? 29.703 -41.281 -10.562 1 91.62 777 PHE A N 1
ATOM 6074 C CA . PHE A 1 777 ? 30.969 -40.844 -11.156 1 91.62 777 PHE A CA 1
ATOM 6075 C C . PHE A 1 777 ? 31.438 -41.875 -12.18 1 91.62 777 PHE A C 1
ATOM 6077 O O . PHE A 1 777 ? 31.844 -42.969 -11.828 1 91.62 777 PHE A O 1
ATOM 6084 N N . VAL A 1 778 ? 31.375 -41.531 -13.492 1 90.31 778 VAL A N 1
ATOM 6085 C CA . VAL A 1 778 ? 31.609 -42.5 -14.578 1 90.31 778 VAL A CA 1
ATOM 6086 C C . VAL A 1 778 ? 33.062 -42.375 -15.078 1 90.31 778 VAL A C 1
ATOM 6088 O O . VAL A 1 778 ? 33.688 -41.344 -14.859 1 90.31 778 VAL A O 1
ATOM 6091 N N . THR A 1 779 ? 33.5 -43.375 -15.742 1 87.12 779 THR A N 1
ATOM 6092 C CA . THR A 1 779 ? 34.875 -43.406 -16.25 1 87.12 779 THR A CA 1
ATOM 6093 C C . THR A 1 779 ? 34.938 -42.906 -17.688 1 87.12 779 THR A C 1
ATOM 6095 O O . THR A 1 779 ? 33.906 -42.688 -18.328 1 87.12 779 THR A O 1
ATOM 6098 N N . LYS A 1 780 ? 36.125 -42.656 -18.188 1 85.88 780 LYS A N 1
ATOM 6099 C CA . LYS A 1 780 ? 36.344 -42.188 -19.562 1 85.88 780 LYS A CA 1
ATOM 6100 C C . LYS A 1 780 ? 35.875 -43.25 -20.578 1 85.88 780 LYS A C 1
ATOM 6102 O O . LYS A 1 780 ? 35.344 -42.875 -21.625 1 85.88 780 LYS A O 1
ATOM 6107 N N . ALA A 1 781 ? 36.062 -44.5 -20.25 1 83.81 781 ALA A N 1
ATOM 6108 C CA . ALA A 1 781 ? 35.656 -45.594 -21.141 1 83.81 781 ALA A CA 1
ATOM 6109 C C . ALA A 1 781 ? 34.125 -45.625 -21.266 1 83.81 781 ALA A C 1
ATOM 6111 O O . ALA A 1 781 ? 33.594 -45.844 -22.359 1 83.81 781 ALA A O 1
ATOM 6112 N N . TRP A 1 782 ? 33.531 -45.5 -20.125 1 88.5 782 TRP A N 1
ATOM 6113 C CA . TRP A 1 782 ? 32.062 -45.469 -20.125 1 88.5 782 TRP A CA 1
ATOM 6114 C C . TRP A 1 782 ? 31.547 -44.312 -20.984 1 88.5 782 TRP A C 1
ATOM 6116 O O . TRP A 1 782 ? 30.609 -44.5 -21.766 1 88.5 782 TRP A O 1
ATOM 6126 N N . ARG A 1 783 ? 32.156 -43.156 -20.859 1 88.75 783 ARG A N 1
ATOM 6127 C CA . ARG A 1 783 ? 31.734 -41.969 -21.594 1 88.75 783 ARG A CA 1
ATOM 6128 C C . ARG A 1 783 ? 31.953 -42.156 -23.094 1 88.75 783 ARG A C 1
ATOM 6130 O O . ARG A 1 783 ? 31.125 -41.719 -23.906 1 88.75 783 ARG A O 1
ATOM 6137 N N . ARG A 1 784 ? 33 -42.688 -23.453 1 86.5 784 ARG A N 1
ATOM 6138 C CA . ARG A 1 784 ? 33.281 -42.938 -24.859 1 86.5 784 ARG A CA 1
ATOM 6139 C C . ARG A 1 784 ? 32.25 -43.875 -25.469 1 86.5 784 ARG A C 1
ATOM 6141 O O . ARG A 1 784 ? 31.797 -43.688 -26.594 1 86.5 784 ARG A O 1
ATOM 6148 N N . LYS A 1 785 ? 31.922 -44.875 -24.719 1 88.06 785 LYS A N 1
ATOM 6149 C CA . LYS A 1 785 ? 30.891 -45.812 -25.188 1 88.06 785 LYS A CA 1
ATOM 6150 C C . LYS A 1 785 ? 29.531 -45.125 -25.281 1 88.06 785 LYS A C 1
ATOM 6152 O O . LYS A 1 785 ? 28.797 -45.344 -26.25 1 88.06 785 LYS A O 1
ATOM 6157 N N . TYR A 1 786 ? 29.312 -44.375 -24.281 1 89.94 786 TYR A N 1
ATOM 6158 C CA . TYR A 1 786 ? 28.078 -43.594 -24.297 1 89.94 786 TYR A CA 1
ATOM 6159 C C . TYR A 1 786 ? 27.984 -42.688 -25.516 1 89.94 786 TYR A C 1
ATOM 6161 O O . TYR A 1 786 ? 26.953 -42.625 -26.172 1 89.94 786 TYR A O 1
ATOM 6169 N N . MET A 1 787 ? 29.062 -42 -25.859 1 88 787 MET A N 1
ATOM 6170 C CA . MET A 1 787 ? 29.094 -41.062 -26.984 1 88 787 MET A CA 1
ATOM 6171 C C . MET A 1 787 ? 29.016 -41.781 -28.312 1 88 787 MET A C 1
ATOM 6173 O O . MET A 1 787 ? 28.422 -41.312 -29.266 1 88 787 MET A O 1
ATOM 6177 N N . LYS A 1 788 ? 29.516 -42.906 -28.344 1 86.88 788 LYS A N 1
ATOM 6178 C CA . LYS A 1 788 ? 29.484 -43.688 -29.578 1 86.88 788 LYS A CA 1
ATOM 6179 C C . LYS A 1 788 ? 28.109 -44.25 -29.844 1 86.88 788 LYS A C 1
ATOM 6181 O O . LYS A 1 788 ? 27.641 -44.281 -30.984 1 86.88 788 LYS A O 1
ATOM 6186 N N . LEU A 1 789 ? 27.469 -44.625 -28.812 1 86.38 789 LEU A N 1
ATOM 6187 C CA . LEU A 1 789 ? 26.172 -45.281 -28.984 1 86.38 789 LEU A CA 1
ATOM 6188 C C . LEU A 1 789 ? 25.078 -44.25 -29.219 1 86.38 789 LEU A C 1
ATOM 6190 O O . LEU A 1 789 ? 24.172 -44.469 -30.031 1 86.38 789 LEU A O 1
ATOM 6194 N N . TYR A 1 790 ? 25.141 -43.219 -28.547 1 80.94 790 TYR A N 1
ATOM 6195 C CA . TYR A 1 790 ? 23.984 -42.312 -28.547 1 80.94 790 TYR A CA 1
ATOM 6196 C C . TYR A 1 790 ? 24.422 -40.875 -28.781 1 80.94 790 TYR A C 1
ATOM 6198 O O . TYR A 1 790 ? 23.812 -40.156 -29.562 1 80.94 790 TYR A O 1
ATOM 6206 N N . GLY A 1 791 ? 25.453 -40.469 -28.312 1 77.44 791 GLY A N 1
ATOM 6207 C CA . GLY A 1 791 ? 25.859 -39.062 -28.344 1 77.44 791 GLY A CA 1
ATOM 6208 C C . GLY A 1 791 ? 26.156 -38.562 -29.734 1 77.44 791 GLY A C 1
ATOM 6209 O O . GLY A 1 791 ? 25.75 -37.438 -30.109 1 77.44 791 GLY A O 1
ATOM 6210 N N . SER A 1 792 ? 26.734 -39.375 -30.469 1 78.25 792 SER A N 1
ATOM 6211 C CA . SER A 1 792 ? 27.109 -38.938 -31.812 1 78.25 792 SER A CA 1
ATOM 6212 C C . SER A 1 792 ? 25.891 -38.875 -32.719 1 78.25 792 SER A C 1
ATOM 6214 O O . SER A 1 792 ? 25.781 -37.938 -33.531 1 78.25 792 SER A O 1
ATOM 6216 N N . GLU A 1 793 ? 24.969 -39.75 -32.5 1 79.56 793 GLU A N 1
ATOM 6217 C CA . GLU A 1 793 ? 23.75 -39.719 -33.312 1 79.56 793 GLU A CA 1
ATOM 6218 C C . GLU A 1 793 ? 22.844 -38.562 -32.906 1 79.56 793 GLU A C 1
ATOM 6220 O O . GLU A 1 793 ? 22.188 -37.969 -33.781 1 79.56 793 GLU A O 1
ATOM 6225 N N . GLU A 1 794 ? 22.859 -38.312 -31.734 1 80.19 794 GLU A N 1
ATOM 6226 C CA . GLU A 1 794 ? 22.078 -37.156 -31.25 1 80.19 794 GLU A CA 1
ATOM 6227 C C . GLU A 1 794 ? 22.594 -35.844 -31.828 1 80.19 794 GLU A C 1
ATOM 6229 O O . GLU A 1 794 ? 21.797 -35 -32.25 1 80.19 794 GLU A O 1
ATOM 6234 N N . THR A 1 795 ? 23.844 -35.688 -31.781 1 77.25 795 THR A N 1
ATOM 6235 C CA . THR A 1 795 ? 24.453 -34.469 -32.281 1 77.25 795 THR A CA 1
ATOM 6236 C C . THR A 1 795 ? 24.219 -34.312 -33.781 1 77.25 795 THR A C 1
ATOM 6238 O O . THR A 1 795 ? 23.969 -33.219 -34.281 1 77.25 795 THR A O 1
ATOM 6241 N N . LYS A 1 796 ? 24.266 -35.406 -34.469 1 74 796 LYS A N 1
ATOM 6242 C CA . LYS A 1 796 ? 24.016 -35.375 -35.906 1 74 796 LYS A CA 1
ATOM 6243 C C . LYS A 1 796 ? 22.562 -35 -36.219 1 74 796 LYS A C 1
ATOM 6245 O O . LYS A 1 796 ? 22.297 -34.219 -37.125 1 74 796 LYS A O 1
ATOM 6250 N N . ALA A 1 797 ? 21.688 -35.594 -35.438 1 73.25 797 ALA A N 1
ATOM 6251 C CA . ALA A 1 797 ? 20.266 -35.312 -35.625 1 73.25 797 ALA A CA 1
ATOM 6252 C C . ALA A 1 797 ? 19.953 -33.844 -35.344 1 73.25 797 ALA A C 1
ATOM 6254 O O . ALA A 1 797 ? 19.156 -33.25 -36.062 1 73.25 797 ALA A O 1
ATOM 6255 N N . HIS A 1 798 ? 20.594 -33.312 -34.406 1 71 798 HIS A N 1
ATOM 6256 C CA . HIS A 1 798 ? 20.359 -31.906 -34.031 1 71 798 HIS A CA 1
ATOM 6257 C C . HIS A 1 798 ? 20.938 -30.969 -35.094 1 71 798 HIS A C 1
ATOM 6259 O O . HIS A 1 798 ? 20.328 -29.938 -35.406 1 71 798 HIS A O 1
ATOM 6265 N N . GLN A 1 799 ? 22.094 -31.281 -35.562 1 65.12 799 GLN A N 1
ATOM 6266 C CA . GLN A 1 799 ? 22.734 -30.484 -36.594 1 65.12 799 GLN A CA 1
ATOM 6267 C C . GLN A 1 799 ? 21.922 -30.5 -37.875 1 65.12 799 GLN A C 1
ATOM 6269 O O . GLN A 1 799 ? 21.828 -29.484 -38.562 1 65.12 799 GLN A O 1
ATOM 6274 N N . GLN A 1 800 ? 21.281 -31.578 -38.094 1 61.38 800 GLN A N 1
ATOM 6275 C CA . GLN A 1 800 ? 20.453 -31.703 -39.281 1 61.38 800 GLN A CA 1
ATOM 6276 C C . GLN A 1 800 ? 19.188 -30.859 -39.156 1 61.38 800 GLN A C 1
ATOM 6278 O O . GLN A 1 800 ? 18.766 -30.203 -40.125 1 61.38 800 GLN A O 1
ATOM 6283 N N . THR A 1 801 ? 18.609 -30.953 -38 1 61.59 801 THR A N 1
ATOM 6284 C CA . THR A 1 801 ? 17.391 -30.188 -37.781 1 61.59 801 THR A CA 1
ATOM 6285 C C . THR A 1 801 ? 17.672 -28.688 -37.844 1 61.59 801 THR A C 1
ATOM 6287 O O . THR A 1 801 ? 16.875 -27.938 -38.375 1 61.59 801 THR A O 1
ATOM 6290 N N . ASN A 1 802 ? 18.75 -28.219 -37.219 1 59 802 ASN A N 1
ATOM 6291 C CA . ASN A 1 802 ? 19.125 -26.797 -37.25 1 59 802 ASN A CA 1
ATOM 6292 C C . ASN A 1 802 ? 19.406 -26.312 -38.656 1 59 802 ASN A C 1
ATOM 6294 O O . ASN A 1 802 ? 19.062 -25.188 -39 1 59 802 ASN A O 1
ATOM 6298 N N . ARG A 1 803 ? 19.953 -27.172 -39.531 1 52.81 803 ARG A N 1
ATOM 6299 C CA . ARG A 1 803 ? 20.25 -26.812 -40.906 1 52.81 803 ARG A CA 1
ATOM 6300 C C . ARG A 1 803 ? 18.953 -26.688 -41.719 1 52.81 803 ARG A C 1
ATOM 6302 O O . ARG A 1 803 ? 18.812 -25.766 -42.531 1 52.81 803 ARG A O 1
ATOM 6309 N N . PHE A 1 804 ? 18.109 -27.609 -41.312 1 52.53 804 PHE A N 1
ATOM 6310 C CA . PHE A 1 804 ? 16.844 -27.578 -42.031 1 52.53 804 PHE A CA 1
ATOM 6311 C C . PHE A 1 804 ? 16.016 -26.359 -41.625 1 52.53 804 PHE A C 1
ATOM 6313 O O . PHE A 1 804 ? 15.367 -25.734 -42.5 1 52.53 804 PHE A O 1
ATOM 6320 N N . ASP A 1 805 ? 15.984 -26.062 -40.312 1 55.38 805 ASP A N 1
ATOM 6321 C CA . ASP A 1 805 ? 15.258 -24.891 -39.812 1 55.38 805 ASP A CA 1
ATOM 6322 C C . ASP A 1 805 ? 15.828 -23.609 -40.406 1 55.38 805 ASP A C 1
ATOM 6324 O O . ASP A 1 805 ? 15.078 -22.703 -40.812 1 55.38 805 ASP A O 1
ATOM 6328 N N . ILE A 1 806 ? 17.188 -23.484 -40.438 1 50.97 806 ILE A N 1
ATOM 6329 C CA . ILE A 1 806 ? 17.844 -22.312 -41 1 50.97 806 ILE A CA 1
ATOM 6330 C C . ILE A 1 806 ? 17.531 -22.234 -42.5 1 50.97 806 ILE A C 1
ATOM 6332 O O . ILE A 1 806 ? 17.281 -21.141 -43.031 1 50.97 806 ILE A O 1
ATOM 6336 N N . MET A 1 807 ? 17.562 -23.391 -43.156 1 49.31 807 MET A N 1
ATOM 6337 C CA . MET A 1 807 ? 17.297 -23.422 -44.594 1 49.31 807 MET A CA 1
ATOM 6338 C C . MET A 1 807 ? 15.844 -23.078 -44.875 1 49.31 807 MET A C 1
ATOM 6340 O O . MET A 1 807 ? 15.555 -22.375 -45.844 1 49.31 807 MET A O 1
ATOM 6344 N N . GLU A 1 808 ? 14.969 -23.656 -44 1 51.59 808 GLU A N 1
ATOM 6345 C CA . GLU A 1 808 ? 13.547 -23.375 -44.219 1 51.59 808 GLU A CA 1
ATOM 6346 C C . GLU A 1 808 ? 13.211 -21.938 -43.844 1 51.59 808 GLU A C 1
ATOM 6348 O O . GLU A 1 808 ? 12.328 -21.328 -44.438 1 51.59 808 GLU A O 1
ATOM 6353 N N . ARG A 1 809 ? 13.633 -21.531 -42.75 1 53.38 809 ARG A N 1
ATOM 6354 C CA . ARG A 1 809 ? 13.422 -20.125 -42.406 1 53.38 809 ARG A CA 1
ATOM 6355 C C . ARG A 1 809 ? 13.961 -19.203 -43.5 1 53.38 809 ARG A C 1
ATOM 6357 O O . ARG A 1 809 ? 13.414 -18.125 -43.719 1 53.38 809 ARG A O 1
ATOM 6364 N N . ARG A 1 810 ? 15.148 -19.5 -44 1 49.69 810 ARG A N 1
ATOM 6365 C CA . ARG A 1 810 ? 15.648 -18.719 -45.125 1 49.69 810 ARG A CA 1
ATOM 6366 C C . ARG A 1 810 ? 14.641 -18.672 -46.281 1 49.69 810 ARG A C 1
ATOM 6368 O O . ARG A 1 810 ? 14.555 -17.688 -47 1 49.69 810 ARG A O 1
ATOM 6375 N N . GLY A 1 811 ? 14.086 -19.781 -46.5 1 43.72 811 GLY A N 1
ATOM 6376 C CA . GLY A 1 811 ? 13.094 -19.734 -47.562 1 43.72 811 GLY A CA 1
ATOM 6377 C C . GLY A 1 811 ? 11.852 -18.969 -47.188 1 43.72 811 GLY A C 1
ATOM 6378 O O . GLY A 1 811 ? 11.289 -18.219 -48 1 43.72 811 GLY A O 1
ATOM 6379 N N . THR A 1 812 ? 11.164 -19.484 -46.094 1 44 812 THR A N 1
ATOM 6380 C CA . THR A 1 812 ? 9.945 -18.766 -45.75 1 44 812 THR A CA 1
ATOM 6381 C C . THR A 1 812 ? 10.273 -17.547 -44.906 1 44 812 THR A C 1
ATOM 6383 O O . THR A 1 812 ? 11.102 -17.609 -44 1 44 812 THR A O 1
ATOM 6386 N N . ASN A 1 813 ? 10.516 -16.328 -45.469 1 41.5 813 ASN A N 1
ATOM 6387 C CA . ASN A 1 813 ? 10.734 -14.992 -44.938 1 41.5 813 ASN A CA 1
ATOM 6388 C C . ASN A 1 813 ? 10.148 -14.852 -43.531 1 41.5 813 ASN A C 1
ATOM 6390 O O . ASN A 1 813 ? 9.953 -13.734 -43.062 1 41.5 813 ASN A O 1
ATOM 6394 N N . SER A 1 814 ? 9.234 -15.727 -43.031 1 42.09 814 SER A N 1
ATOM 6395 C CA . SER A 1 814 ? 8.547 -15.352 -41.812 1 42.09 814 SER A CA 1
ATOM 6396 C C . SER A 1 814 ? 9.375 -15.695 -40.562 1 42.09 814 SER A C 1
ATOM 6398 O O . SER A 1 814 ? 9.75 -16.859 -40.375 1 42.09 814 SER A O 1
ATOM 6400 N N . LEU A 1 815 ? 10.234 -14.82 -40.156 1 42.94 815 LEU A N 1
ATOM 6401 C CA . LEU A 1 815 ? 11.047 -14.828 -38.938 1 42.94 815 LEU A CA 1
ATOM 6402 C C . LEU A 1 815 ? 10.281 -15.477 -37.781 1 42.94 815 LEU A C 1
ATOM 6404 O O . LEU A 1 815 ? 10.891 -15.906 -36.781 1 42.94 815 LEU A O 1
ATOM 6408 N N . LEU A 1 816 ? 8.977 -15.242 -37.781 1 43.78 816 LEU A N 1
ATOM 6409 C CA . LEU A 1 816 ? 8.188 -15.625 -36.594 1 43.78 816 LEU A CA 1
ATOM 6410 C C . LEU A 1 816 ? 7.707 -17.062 -36.719 1 43.78 816 LEU A C 1
ATOM 6412 O O . LEU A 1 816 ? 6.891 -17.516 -35.906 1 43.78 816 LEU A O 1
ATOM 6416 N N . ALA A 1 817 ? 8.062 -17.75 -37.812 1 43.62 817 ALA A N 1
ATOM 6417 C CA . ALA A 1 817 ? 7.492 -19.078 -37.938 1 43.62 817 ALA A CA 1
ATOM 6418 C C . ALA A 1 817 ? 8.117 -20.031 -36.906 1 43.62 817 ALA A C 1
ATOM 6420 O O . ALA A 1 817 ? 9.328 -20.031 -36.719 1 43.62 817 ALA A O 1
ATOM 6421 N N . PRO A 1 818 ? 7.352 -20.594 -36.031 1 47.44 818 PRO A N 1
ATOM 6422 C CA . PRO A 1 818 ? 7.898 -21.5 -35.031 1 47.44 818 PRO A CA 1
ATOM 6423 C C . PRO A 1 818 ? 8.766 -22.609 -35.625 1 47.44 818 PRO A C 1
ATOM 6425 O O . PRO A 1 818 ? 8.484 -23.078 -36.719 1 47.44 818 PRO A O 1
ATOM 6428 N N . PRO A 1 819 ? 10.094 -22.719 -35.344 1 48.91 819 PRO A N 1
ATOM 6429 C CA . PRO A 1 819 ? 11.016 -23.719 -35.906 1 48.91 819 PRO A CA 1
ATOM 6430 C C . PRO A 1 819 ? 10.391 -25.109 -36 1 48.91 819 PRO A C 1
ATOM 6432 O O . PRO A 1 819 ? 9.547 -25.469 -35.188 1 48.91 819 PRO A O 1
ATOM 6435 N N . ARG A 1 820 ? 10.492 -25.719 -37.25 1 49 820 ARG A N 1
ATOM 6436 C CA . ARG A 1 820 ? 10.047 -27.094 -37.5 1 49 820 ARG A CA 1
ATOM 6437 C C . ARG A 1 820 ? 10.766 -28.078 -36.562 1 49 820 ARG A C 1
ATOM 6439 O O . ARG A 1 820 ? 12 -28.109 -36.531 1 49 820 ARG A O 1
ATOM 6446 N N . LYS A 1 821 ? 10.125 -28.531 -35.5 1 54.91 821 LYS A N 1
ATOM 6447 C CA . LYS A 1 821 ? 10.594 -29.297 -34.344 1 54.91 821 LYS A CA 1
ATOM 6448 C C . LYS A 1 821 ? 11.047 -30.688 -34.781 1 54.91 821 LYS A C 1
ATOM 6450 O O . LYS A 1 821 ? 10.406 -31.328 -35.625 1 54.91 821 LYS A O 1
ATOM 6455 N N . PRO A 1 822 ? 12.352 -31.109 -34.562 1 54.59 822 PRO A N 1
ATOM 6456 C CA . PRO A 1 822 ? 13.055 -32.312 -35.031 1 54.59 822 PRO A CA 1
ATOM 6457 C C . PRO A 1 822 ? 12.266 -33.594 -34.781 1 54.59 822 PRO A C 1
ATOM 6459 O O . PRO A 1 822 ? 11.688 -33.781 -33.688 1 54.59 822 PRO A O 1
ATOM 6462 N N . VAL A 1 823 ? 11.742 -34.281 -35.875 1 57.62 823 VAL A N 1
ATOM 6463 C CA . VAL A 1 823 ? 11.133 -35.625 -35.781 1 57.62 823 VAL A CA 1
ATOM 6464 C C . VAL A 1 823 ? 12.211 -36.656 -35.531 1 57.62 823 VAL A C 1
ATOM 6466 O O . VAL A 1 823 ? 13.289 -36.594 -36.125 1 57.62 823 VAL A O 1
ATOM 6469 N N . ALA A 1 824 ? 12.148 -37.469 -34.344 1 63.5 824 ALA A N 1
ATOM 6470 C CA . ALA A 1 824 ? 13.086 -38.531 -34 1 63.5 824 ALA A CA 1
ATOM 6471 C C . ALA A 1 824 ? 13.328 -39.438 -35.219 1 63.5 824 ALA A C 1
ATOM 6473 O O . ALA A 1 824 ? 12.383 -40.031 -35.75 1 63.5 824 ALA A O 1
ATOM 6474 N N . SER A 1 825 ? 14.508 -39.406 -35.906 1 72.5 825 SER A N 1
ATOM 6475 C CA . SER A 1 825 ? 14.875 -40.25 -37 1 72.5 825 SER A CA 1
ATOM 6476 C C . SER A 1 825 ? 14.961 -41.719 -36.562 1 72.5 825 SER A C 1
ATOM 6478 O O . SER A 1 825 ? 15.078 -42 -35.375 1 72.5 825 SER A O 1
ATOM 6480 N N . GLN A 1 826 ? 14.648 -42.719 -37.375 1 78.19 826 GLN A N 1
ATOM 6481 C CA . GLN A 1 826 ? 14.719 -44.156 -37.094 1 78.19 826 GLN A CA 1
ATOM 6482 C C . GLN A 1 826 ? 16.094 -44.531 -36.531 1 78.19 826 GLN A C 1
ATOM 6484 O O . GLN A 1 826 ? 16.172 -45.375 -35.656 1 78.19 826 GLN A O 1
ATOM 6489 N N . ASN A 1 827 ? 17.125 -43.812 -36.938 1 78.38 827 ASN A N 1
ATOM 6490 C CA . ASN A 1 827 ? 18.469 -44.094 -36.469 1 78.38 827 ASN A CA 1
ATOM 6491 C C . ASN A 1 827 ? 18.625 -43.688 -35 1 78.38 827 ASN A C 1
ATOM 6493 O O . ASN A 1 827 ? 19.312 -44.375 -34.219 1 78.38 827 ASN A O 1
ATOM 6497 N N . LEU A 1 828 ? 18.016 -42.656 -34.688 1 83.69 828 LEU A N 1
ATOM 6498 C CA . LEU A 1 828 ? 18.109 -42.188 -33.312 1 83.69 828 LEU A CA 1
ATOM 6499 C C . LEU A 1 828 ? 17.375 -43.125 -32.344 1 83.69 828 LEU A C 1
ATOM 6501 O O . LEU A 1 828 ? 17.828 -43.375 -31.234 1 83.69 828 LEU A O 1
ATOM 6505 N N . VAL A 1 829 ? 16.297 -43.656 -32.781 1 83.12 829 VAL A N 1
ATOM 6506 C CA . VAL A 1 829 ? 15.516 -44.562 -31.969 1 83.12 829 VAL A CA 1
ATOM 6507 C C . VAL A 1 829 ? 16.281 -45.875 -31.766 1 83.12 829 VAL A C 1
ATOM 6509 O O . VAL A 1 829 ? 16.281 -46.469 -30.688 1 83.12 829 VAL A O 1
ATOM 6512 N N . MET A 1 830 ? 16.906 -46.344 -32.844 1 84.19 830 MET A N 1
ATOM 6513 C CA . MET A 1 830 ? 17.703 -47.562 -32.75 1 84.19 830 MET A CA 1
ATOM 6514 C C . MET A 1 830 ? 18.891 -47.344 -31.812 1 84.19 830 MET A C 1
ATOM 6516 O O . MET A 1 830 ? 19.266 -48.219 -31.047 1 84.19 830 MET A O 1
ATOM 6520 N N . ALA A 1 831 ? 19.5 -46.188 -31.984 1 88.19 831 ALA A N 1
ATOM 6521 C CA . ALA A 1 831 ? 20.578 -45.844 -31.078 1 88.19 831 ALA A CA 1
ATOM 6522 C C . ALA A 1 831 ? 20.094 -45.781 -29.625 1 88.19 831 ALA A C 1
ATOM 6524 O O . ALA A 1 831 ? 20.828 -46.125 -28.703 1 88.19 831 ALA A O 1
ATOM 6525 N N . GLY A 1 832 ? 18.922 -45.344 -29.453 1 87.88 832 GLY A N 1
ATOM 6526 C CA . GLY A 1 832 ? 18.328 -45.312 -28.125 1 87.88 832 GLY A CA 1
ATOM 6527 C C . GLY A 1 832 ? 18.125 -46.656 -27.516 1 87.88 832 GLY A C 1
ATOM 6528 O O . GLY A 1 832 ? 18.359 -46.844 -26.312 1 87.88 832 GLY A O 1
ATOM 6529 N N . HIS A 1 833 ? 17.734 -47.594 -28.312 1 86.06 833 HIS A N 1
ATOM 6530 C CA . HIS A 1 833 ? 17.547 -48.969 -27.828 1 86.06 833 HIS A CA 1
ATOM 6531 C C . HIS A 1 833 ? 18.875 -49.594 -27.438 1 86.06 833 HIS A C 1
ATOM 6533 O O . HIS A 1 833 ? 18.953 -50.344 -26.453 1 86.06 833 HIS A O 1
ATOM 6539 N N . ARG A 1 834 ? 19.875 -49.281 -28.203 1 88.56 834 ARG A N 1
ATOM 6540 C CA . ARG A 1 834 ? 21.203 -49.812 -27.891 1 88.56 834 ARG A CA 1
ATOM 6541 C C . ARG A 1 834 ? 21.734 -49.188 -26.609 1 88.56 834 ARG A C 1
ATOM 6543 O O . ARG A 1 834 ? 22.375 -49.875 -25.797 1 88.56 834 ARG A O 1
ATOM 6550 N N . LEU A 1 835 ? 21.547 -47.969 -26.516 1 91.31 835 LEU A N 1
ATOM 6551 C CA . LEU A 1 835 ? 21.969 -47.281 -25.281 1 91.31 835 LEU A CA 1
ATOM 6552 C C . LEU A 1 835 ? 21.219 -47.844 -24.078 1 91.31 835 LEU A C 1
ATOM 6554 O O . LEU A 1 835 ? 21.797 -48 -23 1 91.31 835 LEU A O 1
ATOM 6558 N N . ASN A 1 836 ? 19.906 -48.062 -24.188 1 91.62 836 ASN A N 1
ATOM 6559 C CA . ASN A 1 836 ? 19.109 -48.625 -23.109 1 91.62 836 ASN A CA 1
ATOM 6560 C C . ASN A 1 836 ? 19.656 -49.969 -22.656 1 91.62 836 ASN A C 1
ATOM 6562 O O . ASN A 1 836 ? 19.75 -50.25 -21.453 1 91.62 836 ASN A O 1
ATOM 6566 N N . GLU A 1 837 ? 20.047 -50.75 -23.625 1 90.19 837 GLU A N 1
ATOM 6567 C CA . GLU A 1 837 ? 20.594 -52.062 -23.281 1 90.19 837 GLU A CA 1
ATOM 6568 C C . GLU A 1 837 ? 21.953 -51.938 -22.609 1 90.19 837 GLU A C 1
ATOM 6570 O O . GLU A 1 837 ? 22.25 -52.656 -21.656 1 90.19 837 GLU A O 1
ATOM 6575 N N . PHE A 1 838 ? 22.719 -51.125 -23.109 1 91.12 838 PHE A N 1
ATOM 6576 C CA . PHE A 1 838 ? 24.016 -50.875 -22.516 1 91.12 838 PHE A CA 1
ATOM 6577 C C . PHE A 1 838 ? 23.875 -50.406 -21.062 1 91.12 838 PHE A C 1
ATOM 6579 O O . PHE A 1 838 ? 24.594 -50.875 -20.172 1 91.12 838 PHE A O 1
ATOM 6586 N N . LEU A 1 839 ? 23.016 -49.438 -20.828 1 92.31 839 LEU A N 1
ATOM 6587 C CA . LEU A 1 839 ? 22.844 -48.875 -19.5 1 92.31 839 LEU A CA 1
ATOM 6588 C C . LEU A 1 839 ? 22.25 -49.906 -18.531 1 92.31 839 LEU A C 1
ATOM 6590 O O . LEU A 1 839 ? 22.578 -49.906 -17.344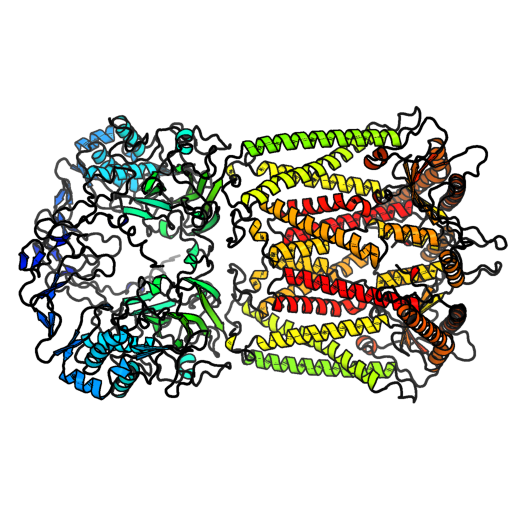 1 92.31 839 LEU A O 1
ATOM 6594 N N . LYS A 1 840 ? 21.328 -50.75 -19.031 1 91.12 840 LYS A N 1
ATOM 6595 C CA . LYS A 1 840 ? 20.812 -51.844 -18.203 1 91.12 840 LYS A CA 1
ATOM 6596 C C . LYS A 1 840 ? 21.938 -52.75 -17.75 1 91.12 840 LYS A C 1
ATOM 6598 O O . LYS A 1 840 ? 22 -53.125 -16.578 1 91.12 840 LYS A O 1
ATOM 6603 N N . HIS A 1 841 ? 22.828 -53 -18.719 1 89.38 841 HIS A N 1
ATOM 6604 C CA . HIS A 1 841 ? 23.953 -53.875 -18.406 1 89.38 841 HIS A CA 1
ATOM 6605 C C . HIS A 1 841 ? 24.922 -53.188 -17.453 1 89.38 841 HIS A C 1
ATOM 6607 O O . HIS A 1 841 ? 25.531 -53.844 -16.609 1 89.38 841 HIS A O 1
ATOM 6613 N N . PHE A 1 842 ? 25.109 -52 -17.625 1 90 842 PHE A N 1
ATOM 6614 C CA . PHE A 1 842 ? 25.969 -51.188 -16.75 1 90 842 PHE A CA 1
ATOM 6615 C C . PHE A 1 842 ? 25.469 -51.219 -15.32 1 90 842 PHE A C 1
ATOM 6617 O O . PHE A 1 842 ? 26.234 -51.438 -14.383 1 90 842 PHE A O 1
ATOM 6624 N N . VAL A 1 843 ? 24.156 -51.062 -15.094 1 90.12 843 VAL A N 1
ATOM 6625 C CA . VAL A 1 843 ? 23.578 -51.031 -13.758 1 90.12 843 VAL A CA 1
ATOM 6626 C C . VAL A 1 843 ? 23.578 -52.406 -13.133 1 90.12 843 VAL A C 1
ATOM 6628 O O . VAL A 1 843 ? 23.812 -52.562 -11.938 1 90.12 843 VAL A O 1
ATOM 6631 N N . ASP A 1 844 ? 23.312 -53.5 -13.977 1 86.56 844 ASP A N 1
ATOM 6632 C CA . ASP A 1 844 ? 23.234 -54.875 -13.469 1 86.56 844 ASP A CA 1
ATOM 6633 C C . ASP A 1 844 ? 24.625 -55.5 -13.391 1 86.56 844 ASP A C 1
ATOM 6635 O O . ASP A 1 844 ? 24.812 -56.531 -12.781 1 86.56 844 ASP A O 1
ATOM 6639 N N . ASN A 1 845 ? 25.656 -54.906 -13.711 1 80.12 845 ASN A N 1
ATOM 6640 C CA . ASN A 1 845 ? 27.031 -55.406 -13.719 1 80.12 845 ASN A CA 1
ATOM 6641 C C . ASN A 1 845 ? 27.141 -56.719 -14.477 1 80.12 845 ASN A C 1
ATOM 6643 O O . ASN A 1 845 ? 27.812 -57.656 -14.008 1 80.12 845 ASN A O 1
ATOM 6647 N N . HIS A 1 846 ? 26.297 -57.125 -15.438 1 68.69 846 HIS A N 1
ATOM 6648 C CA . HIS A 1 846 ? 26.344 -58.406 -16.125 1 68.69 846 HIS A CA 1
ATOM 6649 C C . HIS A 1 846 ? 27.547 -58.531 -17.047 1 68.69 846 HIS A C 1
ATOM 6651 O O . HIS A 1 846 ? 27.828 -59.594 -17.594 1 68.69 846 HIS A O 1
ATOM 6657 N N . ASP A 1 847 ? 28.141 -57.625 -17.547 1 57.5 847 ASP A N 1
ATOM 6658 C CA . ASP A 1 847 ? 29.219 -57.875 -18.5 1 57.5 847 ASP A CA 1
ATOM 6659 C C . ASP A 1 847 ? 30.469 -58.375 -17.797 1 57.5 847 ASP A C 1
ATOM 6661 O O . ASP A 1 847 ? 30.969 -57.75 -16.875 1 57.5 847 ASP A O 1
ATOM 6665 N N . ASP A 1 848 ? 30.625 -59.781 -17.688 1 50.53 848 ASP A N 1
ATOM 6666 C CA . ASP A 1 848 ? 31.703 -60.594 -17.125 1 50.53 848 ASP A CA 1
ATOM 6667 C C . ASP A 1 848 ? 33.062 -59.906 -17.281 1 50.53 848 ASP A C 1
ATOM 6669 O O . ASP A 1 848 ? 33.938 -60.094 -16.453 1 50.53 848 ASP A O 1
ATOM 6673 N N . THR A 1 849 ? 33.375 -59.344 -18.344 1 49.59 849 THR A N 1
ATOM 6674 C CA . THR A 1 849 ? 34.75 -59 -18.594 1 49.59 849 THR A CA 1
ATOM 6675 C C . THR A 1 849 ? 35.094 -57.688 -17.859 1 49.59 849 THR A C 1
ATOM 6677 O O . THR A 1 849 ? 36.25 -57.5 -17.438 1 49.59 849 THR A O 1
ATOM 6680 N N . HIS A 1 850 ? 34.219 -56.625 -17.703 1 52.62 850 HIS A N 1
ATOM 6681 C CA . HIS A 1 850 ? 34.562 -55.344 -17.125 1 52.62 850 HIS A CA 1
ATOM 6682 C C . HIS A 1 850 ? 33.594 -54.938 -16.016 1 52.62 850 HIS A C 1
ATOM 6684 O O . HIS A 1 850 ? 32.375 -54.875 -16.25 1 52.62 850 HIS A O 1
ATOM 6690 N N . ARG A 1 851 ? 33.844 -55.438 -14.742 1 57.84 851 ARG A N 1
ATOM 6691 C CA . ARG A 1 851 ? 33.094 -54.906 -13.625 1 57.84 851 ARG A CA 1
ATOM 6692 C C . ARG A 1 851 ? 33 -53.375 -13.68 1 57.84 851 ARG A C 1
ATOM 6694 O O . ARG A 1 851 ? 33.969 -52.688 -13.461 1 57.84 851 ARG A O 1
ATOM 6701 N N . TRP A 1 852 ? 31.75 -52.781 -13.969 1 70.69 852 TRP A N 1
ATOM 6702 C CA . TRP A 1 852 ? 31.641 -51.375 -14.359 1 70.69 852 TRP A CA 1
ATOM 6703 C C . TRP A 1 852 ? 31.188 -50.531 -13.188 1 70.69 852 TRP A C 1
ATOM 6705 O O . TRP A 1 852 ? 31.484 -49.344 -13.125 1 70.69 852 TRP A O 1
ATOM 6715 N N . LYS A 1 853 ? 30.609 -51.156 -12.039 1 83.25 853 LYS A N 1
ATOM 6716 C CA . LYS A 1 853 ? 30.062 -50.25 -11.031 1 83.25 853 LYS A CA 1
ATOM 6717 C C . LYS A 1 853 ? 30.453 -50.688 -9.625 1 83.25 853 LYS A C 1
ATOM 6719 O O . LYS A 1 853 ? 30.562 -51.906 -9.359 1 83.25 853 LYS A O 1
ATOM 6724 N N . MET A 1 854 ? 30.828 -49.812 -8.734 1 85.69 854 MET A N 1
ATOM 6725 C CA . MET A 1 854 ? 31.062 -50.062 -7.316 1 85.69 854 MET A CA 1
ATOM 6726 C C . MET A 1 854 ? 30.344 -49.031 -6.465 1 85.69 854 MET A C 1
ATOM 6728 O O . MET A 1 854 ? 30.281 -47.844 -6.828 1 85.69 854 MET A O 1
ATOM 6732 N N . ILE A 1 855 ? 29.672 -49.469 -5.453 1 89 855 ILE A N 1
ATOM 6733 C CA . ILE A 1 855 ? 29 -48.562 -4.527 1 89 855 ILE A CA 1
ATOM 6734 C C . ILE A 1 855 ? 29.984 -48.062 -3.482 1 89 855 ILE A C 1
ATOM 6736 O O . ILE A 1 855 ? 30.625 -48.844 -2.787 1 89 855 ILE A O 1
ATOM 6740 N N . ALA A 1 856 ? 30.219 -46.781 -3.514 1 87 856 ALA A N 1
ATOM 6741 C CA . ALA A 1 856 ? 31.156 -46.156 -2.578 1 87 856 ALA A CA 1
ATOM 6742 C C . ALA A 1 856 ? 30.422 -45.312 -1.541 1 87 856 ALA A C 1
ATOM 6744 O O . ALA A 1 856 ? 29.297 -44.875 -1.783 1 87 856 ALA A O 1
ATOM 6745 N N . THR A 1 857 ? 30.984 -45.219 -0.321 1 82.94 857 THR A N 1
ATOM 6746 C CA . THR A 1 857 ? 30.438 -44.375 0.718 1 82.94 857 THR A CA 1
ATOM 6747 C C . THR A 1 857 ? 31.234 -43.062 0.828 1 82.94 857 THR A C 1
ATOM 6749 O O . THR A 1 857 ? 32.406 -43.031 0.502 1 82.94 857 THR A O 1
ATOM 6752 N N . GLN A 1 858 ? 30.531 -42 1.05 1 82.94 858 GLN A N 1
ATOM 6753 C CA . GLN A 1 858 ? 31.172 -40.688 1.191 1 82.94 858 GLN A CA 1
ATOM 6754 C C . GLN A 1 858 ? 31.297 -40.281 2.662 1 82.94 858 GLN A C 1
ATOM 6756 O O . GLN A 1 858 ? 30.438 -40.625 3.479 1 82.94 858 GLN A O 1
ATOM 6761 N N . THR A 1 859 ? 32.375 -39.656 2.965 1 83.69 859 THR A N 1
ATOM 6762 C CA . THR A 1 859 ? 32.594 -39.156 4.316 1 83.69 859 THR A CA 1
ATOM 6763 C C . THR A 1 859 ? 31.672 -37.969 4.605 1 83.69 859 THR A C 1
ATOM 6765 O O . THR A 1 859 ? 31.094 -37.375 3.686 1 83.69 859 THR A O 1
ATOM 6768 N N . CYS A 1 860 ? 31.547 -37.688 5.906 1 84.19 860 CYS A N 1
ATOM 6769 C CA . CYS A 1 860 ? 30.672 -36.625 6.32 1 84.19 860 CYS A CA 1
ATOM 6770 C C . CYS A 1 860 ? 31.188 -35.281 5.82 1 84.19 860 CYS A C 1
ATOM 6772 O O . CYS A 1 860 ? 30.422 -34.438 5.379 1 84.19 860 CYS A O 1
ATOM 6774 N N . MET A 1 861 ? 32.469 -35.094 5.824 1 83.69 861 MET A N 1
ATOM 6775 C CA . MET A 1 861 ? 33.062 -33.844 5.355 1 83.69 861 MET A CA 1
ATOM 6776 C C . MET A 1 861 ? 32.969 -33.719 3.836 1 83.69 861 MET A C 1
ATOM 6778 O O . MET A 1 861 ? 32.75 -32.625 3.303 1 83.69 861 MET A O 1
ATOM 6782 N N . GLY A 1 862 ? 33 -34.844 3.221 1 82.38 862 GLY A N 1
ATOM 6783 C CA . GLY A 1 862 ? 32.844 -34.875 1.773 1 82.38 862 GLY A CA 1
ATOM 6784 C C . GLY A 1 862 ? 31.453 -34.531 1.315 1 82.38 862 GLY A C 1
ATOM 6785 O O . GLY A 1 862 ? 31.266 -33.812 0.334 1 82.38 862 GLY A O 1
ATOM 6786 N N . ARG A 1 863 ? 30.562 -34.938 2.176 1 82.62 863 ARG A N 1
ATOM 6787 C CA . ARG A 1 863 ? 29.172 -34.656 1.84 1 82.62 863 ARG A CA 1
ATOM 6788 C C . ARG A 1 863 ? 28.828 -33.188 2.062 1 82.62 863 ARG A C 1
ATOM 6790 O O . ARG A 1 863 ? 28.109 -32.594 1.261 1 82.62 863 ARG A O 1
ATOM 6797 N N . PHE A 1 864 ? 29.422 -32.688 3.072 1 82.75 864 PHE A N 1
ATOM 6798 C CA . PHE A 1 864 ? 29.094 -31.297 3.426 1 82.75 864 PHE A CA 1
ATOM 6799 C C . PHE A 1 864 ? 29.734 -30.328 2.436 1 82.75 864 PHE A C 1
ATOM 6801 O O . PHE A 1 864 ? 29.078 -29.359 2.006 1 82.75 864 PHE A O 1
ATOM 6808 N N . PHE A 1 865 ? 30.906 -30.578 1.926 1 84.5 865 PHE A N 1
ATOM 6809 C CA . PHE A 1 865 ? 31.594 -29.656 1.031 1 84.5 865 PHE A CA 1
ATOM 6810 C C . PHE A 1 865 ? 31.422 -30.078 -0.422 1 84.5 865 PHE A C 1
ATOM 6812 O O . PHE A 1 865 ? 31.797 -29.344 -1.338 1 84.5 865 PHE A O 1
ATOM 6819 N N . GLY A 1 866 ? 30.812 -31.156 -0.667 1 81.31 866 GLY A N 1
ATOM 6820 C CA . GLY A 1 866 ? 30.578 -31.656 -2.016 1 81.31 866 GLY A CA 1
ATOM 6821 C C . GLY A 1 866 ? 31.828 -32.188 -2.686 1 81.31 866 GLY A C 1
ATOM 6822 O O . GLY A 1 866 ? 32.031 -31.984 -3.887 1 81.31 866 GLY A O 1
ATOM 6823 N N . ILE A 1 867 ? 32.75 -32.719 -1.931 1 86.5 867 ILE A N 1
ATOM 6824 C CA . ILE A 1 867 ? 33.969 -33.281 -2.488 1 86.5 867 ILE A CA 1
ATOM 6825 C C . ILE A 1 867 ? 33.719 -34.719 -2.959 1 86.5 867 ILE A C 1
ATOM 6827 O O . ILE A 1 867 ? 33.25 -35.531 -2.191 1 86.5 867 ILE A O 1
ATOM 6831 N N . PRO A 1 868 ? 34.031 -34.969 -4.234 1 87.19 868 PRO A N 1
ATOM 6832 C CA . PRO A 1 868 ? 33.812 -36.312 -4.766 1 87.19 868 PRO A CA 1
ATOM 6833 C C . PRO A 1 868 ? 34.781 -37.344 -4.148 1 87.19 868 PRO A C 1
ATOM 6835 O O . PRO A 1 868 ? 35.812 -36.969 -3.625 1 87.19 868 PRO A O 1
ATOM 6838 N N . PRO A 1 869 ? 34.344 -38.562 -4.113 1 84.31 869 PRO A N 1
ATOM 6839 C CA . PRO A 1 869 ? 35.188 -39.625 -3.582 1 84.31 869 PRO A CA 1
ATOM 6840 C C . PRO A 1 869 ? 36.438 -39.844 -4.426 1 84.31 869 PRO A C 1
ATOM 6842 O O . PRO A 1 869 ? 36.562 -39.312 -5.535 1 84.31 869 PRO A O 1
ATOM 6845 N N . GLU A 1 870 ? 37.469 -40.5 -3.793 1 74.62 870 GLU A N 1
ATOM 6846 C CA . GLU A 1 870 ? 38.75 -40.719 -4.465 1 74.62 870 GLU A CA 1
ATOM 6847 C C . GLU A 1 870 ? 38.562 -41.656 -5.672 1 74.62 870 GLU A C 1
ATOM 6849 O O . GLU A 1 870 ? 38.031 -42.75 -5.547 1 74.62 870 GLU A O 1
ATOM 6854 N N . MET A 1 871 ? 38.594 -41.031 -6.84 1 69.75 871 MET A N 1
ATOM 6855 C CA . MET A 1 871 ? 38.406 -41.781 -8.086 1 69.75 871 MET A CA 1
ATOM 6856 C C . MET A 1 871 ? 39.75 -42.375 -8.547 1 69.75 871 MET A C 1
ATOM 6858 O O . MET A 1 871 ? 40.656 -41.656 -8.961 1 69.75 871 MET A O 1
ATOM 6862 N N . GLY A 1 872 ? 40.469 -43.125 -7.777 1 55.88 872 GLY A N 1
ATOM 6863 C CA . GLY A 1 872 ? 41.719 -43.688 -8.234 1 55.88 872 GLY A CA 1
ATOM 6864 C C . GLY A 1 872 ? 41.719 -44.062 -9.703 1 55.88 872 GLY A C 1
ATOM 6865 O O . GLY A 1 872 ? 40.688 -43.906 -10.383 1 55.88 872 GLY A O 1
ATOM 6866 N N . SER A 1 873 ? 42.906 -44.25 -10.359 1 55.41 873 SER A N 1
ATOM 6867 C CA . SER A 1 873 ? 43.156 -44.688 -11.727 1 55.41 873 SER A CA 1
ATOM 6868 C C . SER A 1 873 ? 42.281 -45.875 -12.102 1 55.41 873 SER A C 1
ATOM 6870 O O . SER A 1 873 ? 42.594 -46.625 -13.031 1 55.41 873 SER A O 1
ATOM 6872 N N . GLY A 1 874 ? 41.156 -46.094 -11.336 1 60.22 874 GLY A N 1
ATOM 6873 C CA . GLY A 1 874 ? 40.5 -47.375 -11.531 1 60.22 874 GLY A CA 1
ATOM 6874 C C . GLY A 1 874 ? 39.531 -47.406 -12.672 1 60.22 874 GLY A C 1
ATOM 6875 O O . GLY A 1 874 ? 39.062 -46.344 -13.125 1 60.22 874 GLY A O 1
ATOM 6876 N N . LYS A 1 875 ? 39.281 -48.406 -13.461 1 70 875 LYS A N 1
ATOM 6877 C CA . LYS A 1 875 ? 38.438 -48.812 -14.578 1 70 875 LYS A CA 1
ATOM 6878 C C . LYS A 1 875 ? 37 -49.031 -14.133 1 70 875 LYS A C 1
ATOM 6880 O O . LYS A 1 875 ? 36.156 -49.5 -14.914 1 70 875 LYS A O 1
ATOM 6885 N N . ILE A 1 876 ? 36.656 -48.438 -12.766 1 83.5 876 ILE A N 1
ATOM 6886 C CA . ILE A 1 876 ? 35.344 -48.781 -12.273 1 83.5 876 ILE A CA 1
ATOM 6887 C C . ILE A 1 876 ? 34.562 -47.5 -11.961 1 83.5 876 ILE A C 1
ATOM 6889 O O . ILE A 1 876 ? 35.125 -46.562 -11.398 1 83.5 876 ILE A O 1
ATOM 6893 N N . SER A 1 877 ? 33.312 -47.344 -12.398 1 90.62 877 SER A N 1
ATOM 6894 C CA . SER A 1 877 ? 32.438 -46.25 -12.086 1 90.62 877 SER A CA 1
ATOM 6895 C C . SER A 1 877 ? 31.891 -46.344 -10.664 1 90.62 877 SER A C 1
ATOM 6897 O O . SER A 1 877 ? 31.656 -47.438 -10.156 1 90.62 877 SER A O 1
ATOM 6899 N N . LEU A 1 878 ? 31.75 -45.25 -9.984 1 90.5 878 LEU A N 1
ATOM 6900 C CA . LEU A 1 878 ? 31.359 -45.219 -8.578 1 90.5 878 LEU A CA 1
ATOM 6901 C C . LEU A 1 878 ? 29.922 -44.719 -8.422 1 90.5 878 LEU A C 1
ATOM 6903 O O . LEU A 1 878 ? 29.516 -43.781 -9.086 1 90.5 878 LEU A O 1
ATOM 6907 N N . PHE A 1 879 ? 29.094 -45.406 -7.625 1 91.81 879 PHE A N 1
ATOM 6908 C CA . PHE A 1 879 ? 27.75 -45.031 -7.207 1 91.81 879 PHE A CA 1
ATOM 6909 C C . PHE A 1 879 ? 27.734 -44.625 -5.734 1 91.81 879 PHE A C 1
ATOM 6911 O O . PHE A 1 879 ? 28.047 -45.438 -4.863 1 91.81 879 PHE A O 1
ATOM 6918 N N . VAL A 1 880 ? 27.5 -43.438 -5.469 1 91.75 880 VAL A N 1
ATOM 6919 C CA . VAL A 1 880 ? 27.422 -42.969 -4.098 1 91.75 880 VAL A CA 1
ATOM 6920 C C . VAL A 1 880 ? 25.953 -42.719 -3.727 1 91.75 880 VAL A C 1
ATOM 6922 O O . VAL A 1 880 ? 25.266 -41.969 -4.41 1 91.75 880 VAL A O 1
ATOM 6925 N N . PRO A 1 881 ? 25.406 -43.344 -2.623 1 91.62 881 PRO A N 1
ATOM 6926 C CA . PRO A 1 881 ? 24.016 -43.125 -2.223 1 91.62 881 PRO A CA 1
ATOM 6927 C C . PRO A 1 881 ? 23.734 -41.656 -1.89 1 91.62 881 PRO A C 1
ATOM 6929 O O . PRO A 1 881 ? 24.484 -41.031 -1.124 1 91.62 881 PRO A O 1
ATOM 6932 N N . ASP A 1 882 ? 22.719 -41.094 -2.496 1 90.12 882 ASP A N 1
ATOM 6933 C CA . ASP A 1 882 ? 22.312 -39.688 -2.309 1 90.12 882 ASP A CA 1
ATOM 6934 C C . ASP A 1 882 ? 21.203 -39.594 -1.266 1 90.12 882 ASP A C 1
ATOM 6936 O O . ASP A 1 882 ? 20.047 -39.344 -1.608 1 90.12 882 ASP A O 1
ATOM 6940 N N . ILE A 1 883 ? 21.484 -39.594 -0.046 1 84.81 883 ILE A N 1
ATOM 6941 C CA . ILE A 1 883 ? 20.516 -39.562 1.05 1 84.81 883 ILE A CA 1
ATOM 6942 C C . ILE A 1 883 ? 19.906 -38.188 1.163 1 84.81 883 ILE A C 1
ATOM 6944 O O . ILE A 1 883 ? 18.719 -38.031 1.497 1 84.81 883 ILE A O 1
ATOM 6948 N N . SER A 1 884 ? 20.641 -37.219 0.811 1 85.56 884 SER A N 1
ATOM 6949 C CA . SER A 1 884 ? 20.156 -35.844 0.937 1 85.56 884 SER A CA 1
ATOM 6950 C C . SER A 1 884 ? 19.453 -35.375 -0.338 1 85.56 884 SER A C 1
ATOM 6952 O O . SER A 1 884 ? 18.938 -34.25 -0.406 1 85.56 884 SER A O 1
ATOM 6954 N N . HIS A 1 885 ? 19.266 -36.25 -1.307 1 88.56 885 HIS A N 1
ATOM 6955 C CA . HIS A 1 885 ? 18.594 -35.938 -2.568 1 88.56 885 HIS A CA 1
ATOM 6956 C C . HIS A 1 885 ? 19.203 -34.719 -3.242 1 88.56 885 HIS A C 1
ATOM 6958 O O . HIS A 1 885 ? 18.484 -33.781 -3.611 1 88.56 885 HIS A O 1
ATOM 6964 N N . SER A 1 886 ? 20.5 -34.75 -3.473 1 90.62 886 SER A N 1
ATOM 6965 C CA . SER A 1 886 ? 21.25 -33.656 -4.086 1 90.62 886 SER A CA 1
ATOM 6966 C C . SER A 1 886 ? 20.938 -33.562 -5.574 1 90.62 886 SER A C 1
ATOM 6968 O O . SER A 1 886 ? 21.281 -32.562 -6.211 1 90.62 886 SER A O 1
ATOM 6970 N N . PHE A 1 887 ? 20.172 -34.562 -6.133 1 93.62 887 PHE A N 1
ATOM 6971 C CA . PHE A 1 887 ? 19.812 -34.469 -7.547 1 93.62 887 PHE A CA 1
ATOM 6972 C C . PHE A 1 887 ? 18.891 -33.281 -7.789 1 93.62 887 PHE A C 1
ATOM 6974 O O . PHE A 1 887 ? 18.734 -32.844 -8.922 1 93.62 887 PHE A O 1
ATOM 6981 N N . THR A 1 888 ? 18.25 -32.781 -6.684 1 94.44 888 THR A N 1
ATOM 6982 C CA . THR A 1 888 ? 17.328 -31.656 -6.793 1 94.44 888 THR A CA 1
ATOM 6983 C C . THR A 1 888 ? 18.078 -30.391 -7.184 1 94.44 888 THR A C 1
ATOM 6985 O O . THR A 1 888 ? 17.469 -29.391 -7.57 1 94.44 888 THR A O 1
ATOM 6988 N N . LYS A 1 889 ? 19.422 -30.422 -7.188 1 92.25 889 LYS A N 1
ATOM 6989 C CA . LYS A 1 889 ? 20.219 -29.266 -7.633 1 92.25 889 LYS A CA 1
ATOM 6990 C C . LYS A 1 889 ? 20.047 -29.031 -9.125 1 92.25 889 LYS A C 1
ATOM 6992 O O . LYS A 1 889 ? 20.312 -27.938 -9.617 1 92.25 889 LYS A O 1
ATOM 6997 N N . ALA A 1 890 ? 19.562 -30.078 -9.805 1 93.88 890 ALA A N 1
ATOM 6998 C CA . ALA A 1 890 ? 19.281 -29.938 -11.234 1 93.88 890 ALA A CA 1
ATOM 6999 C C . ALA A 1 890 ? 17.922 -29.297 -11.477 1 93.88 890 ALA A C 1
ATOM 7001 O O . ALA A 1 890 ? 17.562 -29.016 -12.625 1 93.88 890 ALA A O 1
ATOM 7002 N N . LEU A 1 891 ? 17.188 -29.031 -10.344 1 94.94 891 LEU A N 1
ATOM 7003 C CA . LEU A 1 891 ? 15.844 -28.438 -10.391 1 94.94 891 LEU A CA 1
ATOM 7004 C C . LEU A 1 891 ? 15.789 -27.141 -9.586 1 94.94 891 LEU A C 1
ATOM 7006 O O . LEU A 1 891 ? 16.734 -26.828 -8.859 1 94.94 891 LEU A O 1
ATOM 7010 N N . PHE A 1 892 ? 14.711 -26.422 -9.719 1 95.25 892 PHE A N 1
ATOM 7011 C CA . PHE A 1 892 ? 14.523 -25.188 -8.945 1 95.25 892 PHE A CA 1
ATOM 7012 C C . PHE A 1 892 ? 14.398 -25.516 -7.461 1 95.25 892 PHE A C 1
ATOM 7014 O O . PHE A 1 892 ? 14.734 -24.688 -6.613 1 95.25 892 PHE A O 1
ATOM 7021 N N . LEU A 1 893 ? 13.992 -26.719 -7.121 1 94.06 893 LEU A N 1
ATOM 7022 C CA . LEU A 1 893 ? 13.805 -27.125 -5.73 1 94.06 893 LEU A CA 1
ATOM 7023 C C . LEU A 1 893 ? 15.117 -27.031 -4.957 1 94.06 893 LEU A C 1
ATOM 7025 O O . LEU A 1 893 ? 15.125 -26.688 -3.775 1 94.06 893 LEU A O 1
ATOM 7029 N N . GLY A 1 894 ? 16.25 -27.375 -5.582 1 93.19 894 GLY A N 1
ATOM 7030 C CA . GLY A 1 894 ? 17.547 -27.328 -4.926 1 93.19 894 GLY A CA 1
ATOM 7031 C C . GLY A 1 894 ? 18.156 -25.938 -4.91 1 93.19 894 GLY A C 1
ATOM 7032 O O . GLY A 1 894 ? 19.141 -25.703 -4.207 1 93.19 894 GLY A O 1
ATOM 7033 N N . LEU A 1 895 ? 17.531 -25 -5.641 1 94.25 895 LEU A N 1
ATOM 7034 C CA . LEU A 1 895 ? 18.031 -23.625 -5.742 1 94.25 895 LEU A CA 1
ATOM 7035 C C . LEU A 1 895 ? 17.125 -22.656 -4.984 1 94.25 895 LEU A C 1
ATOM 7037 O O . LEU A 1 895 ? 17.141 -21.453 -5.258 1 94.25 895 LEU A O 1
ATOM 7041 N N . GLU A 1 896 ? 16.375 -23.094 -4.035 1 94.38 896 GLU A N 1
ATOM 7042 C CA . GLU A 1 896 ? 15.367 -22.281 -3.379 1 94.38 896 GLU A CA 1
ATOM 7043 C C . GLU A 1 896 ? 16 -21.094 -2.643 1 94.38 896 GLU A C 1
ATOM 7045 O O . GLU A 1 896 ? 15.508 -19.969 -2.711 1 94.38 896 GLU A O 1
ATOM 7050 N N . ALA A 1 897 ? 17.141 -21.344 -1.977 1 94.06 897 ALA A N 1
ATOM 7051 C CA . ALA A 1 897 ? 17.797 -20.281 -1.22 1 94.06 897 ALA A CA 1
ATOM 7052 C C . ALA A 1 897 ? 18.359 -19.203 -2.15 1 94.06 897 ALA A C 1
ATOM 7054 O O . ALA A 1 897 ? 18.234 -18 -1.872 1 94.06 897 ALA A O 1
ATOM 7055 N N . GLU A 1 898 ? 18.922 -19.656 -3.266 1 95.56 898 GLU A N 1
ATOM 7056 C CA . GLU A 1 898 ? 19.469 -18.703 -4.234 1 95.56 898 GLU A CA 1
ATOM 7057 C C . GLU A 1 898 ? 18.359 -17.906 -4.914 1 95.56 898 GLU A C 1
ATOM 7059 O O . GLU A 1 898 ? 18.516 -16.719 -5.176 1 95.56 898 GLU A O 1
ATOM 7064 N N . LEU A 1 899 ? 17.266 -18.547 -5.219 1 96.75 899 LEU A N 1
ATOM 7065 C CA . LEU A 1 899 ? 16.141 -17.875 -5.859 1 96.75 899 LEU A CA 1
ATOM 7066 C C . LEU A 1 899 ? 15.492 -16.875 -4.902 1 96.75 899 LEU A C 1
ATOM 7068 O O . LEU A 1 899 ? 15.055 -15.805 -5.32 1 96.75 899 LEU A O 1
ATOM 7072 N N . MET A 1 900 ? 15.438 -17.266 -3.66 1 96.81 900 MET A N 1
ATOM 7073 C CA . MET A 1 900 ? 14.883 -16.344 -2.656 1 96.81 900 MET A CA 1
ATOM 7074 C C . MET A 1 900 ? 15.734 -15.094 -2.539 1 96.81 900 MET A C 1
ATOM 7076 O O . MET A 1 900 ? 15.203 -13.977 -2.52 1 96.81 900 MET A O 1
ATOM 7080 N N . LEU A 1 901 ? 17.062 -15.289 -2.49 1 97.5 901 LEU A N 1
ATOM 7081 C CA . LEU A 1 901 ? 17.953 -14.141 -2.398 1 97.5 901 LEU A CA 1
ATOM 7082 C C . LEU A 1 901 ? 17.859 -13.266 -3.645 1 97.5 901 LEU A C 1
ATOM 7084 O O . LEU A 1 901 ? 17.922 -12.039 -3.555 1 97.5 901 LEU A O 1
ATOM 7088 N N . TRP A 1 902 ? 17.703 -13.922 -4.754 1 97.75 902 TRP A N 1
ATOM 7089 C CA . TRP A 1 902 ? 17.547 -13.18 -6 1 97.75 902 TRP A CA 1
ATOM 7090 C C . TRP A 1 902 ? 16.266 -12.352 -5.98 1 97.75 902 TRP A C 1
ATOM 7092 O O . TRP A 1 902 ? 16.25 -11.195 -6.406 1 97.75 902 TRP A O 1
ATOM 7102 N N . ASN A 1 903 ? 15.172 -12.906 -5.469 1 98.25 903 ASN A N 1
ATOM 7103 C CA . ASN A 1 903 ? 13.914 -12.18 -5.375 1 98.25 903 ASN A CA 1
ATOM 7104 C C . ASN A 1 903 ? 14.023 -10.984 -4.43 1 98.25 903 ASN A C 1
ATOM 7106 O O . ASN A 1 903 ? 13.492 -9.914 -4.711 1 98.25 903 ASN A O 1
ATOM 7110 N N . ILE A 1 904 ? 14.734 -11.188 -3.34 1 98.19 904 ILE A N 1
ATOM 7111 C CA . ILE A 1 904 ? 14.922 -10.109 -2.379 1 98.19 904 ILE A CA 1
ATOM 7112 C C . ILE A 1 904 ? 15.727 -8.977 -3.021 1 98.19 904 ILE A C 1
ATOM 7114 O O . ILE A 1 904 ? 15.391 -7.801 -2.861 1 98.19 904 ILE A O 1
ATOM 7118 N N . LEU A 1 905 ? 16.719 -9.336 -3.771 1 98.38 905 LEU A N 1
ATOM 7119 C CA . LEU A 1 905 ? 17.594 -8.352 -4.391 1 98.38 905 LEU A CA 1
ATOM 7120 C C . LEU A 1 905 ? 16.859 -7.582 -5.484 1 98.38 905 LEU A C 1
ATOM 7122 O O . LEU A 1 905 ? 17.016 -6.367 -5.617 1 98.38 905 LEU A O 1
ATOM 7126 N N . ILE A 1 906 ? 16.031 -8.289 -6.262 1 98.19 906 ILE A N 1
ATOM 7127 C CA . ILE A 1 906 ? 15.258 -7.613 -7.301 1 98.19 906 ILE A CA 1
ATOM 7128 C C . ILE A 1 906 ? 14.258 -6.652 -6.66 1 98.19 906 ILE A C 1
ATOM 7130 O O . ILE A 1 906 ? 14.094 -5.52 -7.113 1 98.19 906 ILE A O 1
ATOM 7134 N N . PHE A 1 907 ? 13.609 -7.102 -5.629 1 98.31 907 PHE A N 1
ATOM 7135 C CA . PHE A 1 907 ? 12.656 -6.254 -4.914 1 98.31 907 PHE A CA 1
ATOM 7136 C C . PHE A 1 907 ? 13.352 -5.012 -4.367 1 98.31 907 PHE A C 1
ATOM 7138 O O . PHE A 1 907 ? 12.844 -3.898 -4.508 1 98.31 907 PHE A O 1
ATOM 7145 N N . SER A 1 908 ? 14.539 -5.227 -3.785 1 98 908 SER A N 1
ATOM 7146 C CA . SER A 1 908 ? 15.266 -4.129 -3.15 1 98 908 SER A CA 1
ATOM 7147 C C . SER A 1 908 ? 15.797 -3.146 -4.188 1 98 908 SER A C 1
ATOM 7149 O O . SER A 1 908 ? 15.844 -1.939 -3.938 1 98 908 SER A O 1
ATOM 7151 N N . LEU A 1 909 ? 16.234 -3.662 -5.305 1 97.5 909 LEU A N 1
ATOM 7152 C CA . LEU A 1 909 ? 16.703 -2.791 -6.379 1 97.5 909 LEU A CA 1
ATOM 7153 C C . LEU A 1 909 ? 15.562 -1.93 -6.914 1 97.5 909 LEU A C 1
ATOM 7155 O O . LEU A 1 909 ? 15.734 -0.73 -7.137 1 97.5 909 LEU A O 1
ATOM 7159 N N . CYS A 1 910 ? 14.383 -2.568 -7.086 1 96.88 910 CYS A N 1
ATOM 7160 C CA . CYS A 1 910 ? 13.219 -1.818 -7.543 1 96.88 910 CYS A CA 1
ATOM 7161 C C . CYS A 1 910 ? 12.766 -0.815 -6.488 1 96.88 910 CYS A C 1
ATOM 7163 O O . CYS A 1 910 ? 12.328 0.287 -6.82 1 96.88 910 CYS A O 1
ATOM 7165 N N . ASP A 1 911 ? 12.875 -1.172 -5.277 1 95.88 911 ASP A N 1
ATOM 7166 C CA . ASP A 1 911 ? 12.516 -0.273 -4.188 1 95.88 911 ASP A CA 1
ATOM 7167 C C . ASP A 1 911 ? 13.422 0.955 -4.164 1 95.88 911 ASP A C 1
ATOM 7169 O O . ASP A 1 911 ? 12.977 2.055 -3.826 1 95.88 911 ASP A O 1
ATOM 7173 N N . LEU A 1 912 ? 14.68 0.74 -4.434 1 94.62 912 LEU A N 1
ATOM 7174 C CA . LEU A 1 912 ? 15.641 1.841 -4.465 1 94.62 912 LEU A CA 1
ATOM 7175 C C . LEU A 1 912 ? 15.344 2.783 -5.629 1 94.62 912 LEU A C 1
ATOM 7177 O O . LEU A 1 912 ? 15.477 4 -5.492 1 94.62 912 LEU A O 1
ATOM 7181 N N . TRP A 1 913 ? 14.891 2.213 -6.73 1 92.75 913 TRP A N 1
ATOM 7182 C CA . TRP A 1 913 ? 14.68 3.006 -7.938 1 92.75 913 TRP A CA 1
ATOM 7183 C C . TRP A 1 913 ? 13.344 3.748 -7.871 1 92.75 913 TRP A C 1
ATOM 7185 O O . TRP A 1 913 ? 13.281 4.945 -8.164 1 92.75 913 TRP A O 1
ATOM 7195 N N . TRP A 1 914 ? 12.211 3.033 -7.398 1 92 914 TRP A N 1
ATOM 7196 C CA . TRP A 1 914 ? 10.883 3.631 -7.465 1 92 914 TRP A CA 1
ATOM 7197 C C . TRP A 1 914 ? 10.438 4.125 -6.09 1 92 914 TRP A C 1
ATOM 7199 O O . TRP A 1 914 ? 9.539 4.957 -5.984 1 92 914 TRP A O 1
ATOM 7209 N N . GLY A 1 915 ? 10.977 3.674 -5.066 1 91.38 915 GLY A N 1
ATOM 7210 C CA . GLY A 1 915 ? 10.617 4.102 -3.723 1 91.38 915 GLY A CA 1
ATOM 7211 C C . GLY A 1 915 ? 9.219 3.68 -3.311 1 91.38 915 GLY A C 1
ATOM 7212 O O . GLY A 1 915 ? 8.562 4.367 -2.527 1 91.38 915 GLY A O 1
ATOM 7213 N N . ASN A 1 916 ? 8.617 2.666 -3.963 1 94.44 916 ASN A N 1
ATOM 7214 C CA . ASN A 1 916 ? 7.281 2.15 -3.668 1 94.44 916 ASN A CA 1
ATOM 7215 C C . ASN A 1 916 ? 7.273 0.625 -3.6 1 94.44 916 ASN A C 1
ATOM 7217 O O . ASN A 1 916 ? 7.719 -0.045 -4.531 1 94.44 916 ASN A O 1
ATOM 7221 N N . HIS A 1 917 ? 6.711 0.1 -2.494 1 96.62 917 HIS A N 1
ATOM 7222 C CA . HIS A 1 917 ? 6.738 -1.341 -2.268 1 96.62 917 HIS A CA 1
ATOM 7223 C C . HIS A 1 917 ? 5.797 -2.064 -3.225 1 96.62 917 HIS A C 1
ATOM 7225 O O . HIS A 1 917 ? 6.051 -3.213 -3.602 1 96.62 917 HIS A O 1
ATOM 7231 N N . ALA A 1 918 ? 4.637 -1.454 -3.625 1 96.19 918 ALA A N 1
ATOM 7232 C CA . ALA A 1 918 ? 3.666 -2.109 -4.5 1 96.19 918 ALA A CA 1
ATOM 7233 C C . ALA A 1 918 ? 4.215 -2.26 -5.914 1 96.19 918 ALA A C 1
ATOM 7235 O O . ALA A 1 918 ? 4.035 -3.303 -6.547 1 96.19 918 ALA A O 1
ATOM 7236 N N . ILE A 1 919 ? 4.934 -1.252 -6.414 1 96.56 919 ILE A N 1
ATOM 7237 C CA . ILE A 1 919 ? 5.559 -1.345 -7.73 1 96.56 919 ILE A CA 1
ATOM 7238 C C . ILE A 1 919 ? 6.645 -2.416 -7.711 1 96.56 919 ILE A C 1
ATOM 7240 O O . ILE A 1 919 ? 6.777 -3.195 -8.656 1 96.56 919 ILE A O 1
ATOM 7244 N N . SER A 1 920 ? 7.395 -2.375 -6.637 1 97.69 920 SER A N 1
ATOM 7245 C CA . SER A 1 920 ? 8.477 -3.35 -6.512 1 97.69 920 SER A CA 1
ATOM 7246 C C . SER A 1 920 ? 7.93 -4.773 -6.457 1 97.69 920 SER A C 1
ATOM 7248 O O . SER A 1 920 ? 8.547 -5.699 -6.988 1 97.69 920 SER A O 1
ATOM 7250 N N . ALA A 1 921 ? 6.781 -4.98 -5.836 1 97.88 921 ALA A N 1
ATOM 7251 C CA . ALA A 1 921 ? 6.176 -6.305 -5.77 1 97.88 921 ALA A CA 1
ATOM 7252 C C . ALA A 1 921 ? 5.742 -6.781 -7.156 1 97.88 921 ALA A C 1
ATOM 7254 O O . ALA A 1 921 ? 5.98 -7.934 -7.527 1 97.88 921 ALA A O 1
ATOM 7255 N N . LEU A 1 922 ? 5.074 -5.957 -7.965 1 97.25 922 LEU A N 1
ATOM 7256 C CA . LEU A 1 922 ? 4.648 -6.32 -9.312 1 97.25 922 LEU A CA 1
ATOM 7257 C C . LEU A 1 922 ? 5.855 -6.629 -10.195 1 97.25 922 LEU A C 1
ATOM 7259 O O . LEU A 1 922 ? 5.852 -7.617 -10.938 1 97.25 922 LEU A O 1
ATOM 7263 N N . CYS A 1 923 ? 6.922 -5.824 -10.078 1 97.19 923 CYS A N 1
ATOM 7264 C CA . CYS A 1 923 ? 8.117 -6.043 -10.883 1 97.19 923 CYS A CA 1
ATOM 7265 C C . CYS A 1 923 ? 8.789 -7.363 -10.516 1 97.19 923 CYS A C 1
ATOM 7267 O O . CYS A 1 923 ? 9.227 -8.109 -11.398 1 97.19 923 CYS A O 1
ATOM 7269 N N . THR A 1 924 ? 8.93 -7.613 -9.211 1 98.12 924 THR A N 1
ATOM 7270 C CA . THR A 1 924 ? 9.531 -8.867 -8.766 1 98.12 924 THR A CA 1
ATOM 7271 C C . THR A 1 924 ? 8.727 -10.062 -9.258 1 98.12 924 THR A C 1
ATOM 7273 O O . THR A 1 924 ? 9.289 -11.07 -9.688 1 98.12 924 THR A O 1
ATOM 7276 N N . TYR A 1 925 ? 7.383 -9.969 -9.273 1 97.75 925 TYR A N 1
ATOM 7277 C CA . TYR A 1 925 ? 6.52 -11.039 -9.75 1 97.75 925 TYR A CA 1
ATOM 7278 C C . TYR A 1 925 ? 6.703 -11.266 -11.242 1 97.75 925 TYR A C 1
ATOM 7280 O O . TYR A 1 925 ? 6.805 -12.406 -11.695 1 97.75 925 TYR A O 1
ATOM 7288 N N . ILE A 1 926 ? 6.758 -10.234 -11.984 1 97.06 926 ILE A N 1
ATOM 7289 C CA . ILE A 1 926 ? 6.922 -10.328 -13.43 1 97.06 926 ILE A CA 1
ATOM 7290 C C . ILE A 1 926 ? 8.289 -10.93 -13.75 1 97.06 926 ILE A C 1
ATOM 7292 O O . ILE A 1 926 ? 8.414 -11.758 -14.656 1 97.06 926 ILE A O 1
ATOM 7296 N N . CYS A 1 927 ? 9.328 -10.516 -12.977 1 97.38 927 CYS A N 1
ATOM 7297 C CA . CYS A 1 927 ? 10.664 -11.055 -13.211 1 97.38 927 CYS A CA 1
ATOM 7298 C C . CYS A 1 927 ? 10.711 -12.547 -12.914 1 97.38 927 CYS A C 1
ATOM 7300 O O . CYS A 1 927 ? 11.336 -13.312 -13.648 1 97.38 927 CYS A O 1
ATOM 7302 N N . GLU A 1 928 ? 10.078 -12.961 -11.852 1 96.94 928 GLU A N 1
ATOM 7303 C CA . GLU A 1 928 ? 10.047 -14.391 -11.555 1 96.94 928 GLU A CA 1
ATOM 7304 C C . GLU A 1 928 ? 9.258 -15.156 -12.617 1 96.94 928 GLU A C 1
ATOM 7306 O O . GLU A 1 928 ? 9.656 -16.25 -13.023 1 96.94 928 GLU A O 1
ATOM 7311 N N . MET A 1 929 ? 8.117 -14.602 -13.102 1 95.62 929 MET A N 1
ATOM 7312 C CA . MET A 1 929 ? 7.34 -15.266 -14.141 1 95.62 929 MET A CA 1
ATOM 7313 C C . MET A 1 929 ? 8.148 -15.375 -15.43 1 95.62 929 MET A C 1
ATOM 7315 O O . MET A 1 929 ? 8.055 -16.375 -16.141 1 95.62 929 MET A O 1
ATOM 7319 N N . ALA A 1 930 ? 8.961 -14.414 -15.664 1 96 930 ALA A N 1
ATOM 7320 C CA . ALA A 1 930 ? 9.82 -14.461 -16.844 1 96 930 ALA A CA 1
ATOM 7321 C C . ALA A 1 930 ? 10.898 -15.531 -16.703 1 96 930 ALA A C 1
ATOM 7323 O O . ALA A 1 930 ? 11.188 -16.266 -17.641 1 96 930 ALA A O 1
ATOM 7324 N N . LEU A 1 931 ? 11.469 -15.609 -15.484 1 97 931 LEU A N 1
ATOM 7325 C CA . LEU A 1 931 ? 12.484 -16.625 -15.234 1 97 931 LEU A CA 1
ATOM 7326 C C . LEU A 1 931 ? 11.891 -18.031 -15.344 1 97 931 LEU A C 1
ATOM 7328 O O . LEU A 1 931 ? 12.516 -18.922 -15.914 1 97 931 LEU A O 1
ATOM 7332 N N . ILE A 1 932 ? 10.703 -18.234 -14.82 1 95.75 932 ILE A N 1
ATOM 7333 C CA . ILE A 1 932 ? 10.039 -19.531 -14.875 1 95.75 932 ILE A CA 1
ATOM 7334 C C . ILE A 1 932 ? 9.711 -19.875 -16.328 1 95.75 932 ILE A C 1
ATOM 7336 O O . ILE A 1 932 ? 9.906 -21.016 -16.766 1 95.75 932 ILE A O 1
ATOM 7340 N N . SER A 1 933 ? 9.25 -18.859 -17.109 1 93.38 933 SER A N 1
ATOM 7341 C CA . SER A 1 933 ? 8.938 -19.109 -18.5 1 93.38 933 SER A CA 1
ATOM 7342 C C . SER A 1 933 ? 10.188 -19.453 -19.312 1 93.38 933 SER A C 1
ATOM 7344 O O . SER A 1 933 ? 10.148 -20.297 -20.203 1 93.38 933 SER A O 1
ATOM 7346 N N . LEU A 1 934 ? 11.227 -18.844 -18.938 1 94.75 934 LEU A N 1
ATOM 7347 C CA . LEU A 1 934 ? 12.492 -19.125 -19.609 1 94.75 934 LEU A CA 1
ATOM 7348 C C . LEU A 1 934 ? 12.977 -20.531 -19.266 1 94.75 934 LEU A C 1
ATOM 7350 O O . LEU A 1 934 ? 13.398 -21.281 -20.156 1 94.75 934 LEU A O 1
ATOM 7354 N N . ARG A 1 935 ? 12.922 -20.891 -17.984 1 96.06 935 ARG A N 1
ATOM 7355 C CA . ARG A 1 935 ? 13.336 -22.234 -17.562 1 96.06 935 ARG A CA 1
ATOM 7356 C C . ARG A 1 935 ? 12.461 -23.297 -18.188 1 96.06 935 ARG A C 1
ATOM 7358 O O . ARG A 1 935 ? 12.953 -24.359 -18.594 1 96.06 935 ARG A O 1
ATOM 7365 N N . ARG A 1 936 ? 11.203 -23.031 -18.297 1 92 936 ARG A N 1
ATOM 7366 C CA . ARG A 1 936 ? 10.281 -23.984 -18.906 1 92 936 ARG A CA 1
ATOM 7367 C C . ARG A 1 936 ? 10.57 -24.125 -20.406 1 92 936 ARG A C 1
ATOM 7369 O O . ARG A 1 936 ? 10.547 -25.234 -20.938 1 92 936 ARG A O 1
ATOM 7376 N N . TYR A 1 937 ? 10.852 -23.078 -21.016 1 91.25 937 TYR A N 1
ATOM 7377 C CA . TYR A 1 937 ? 11.125 -23.094 -22.453 1 91.25 937 TYR A CA 1
ATOM 7378 C C . TYR A 1 937 ? 12.406 -23.859 -22.75 1 91.25 937 TYR A C 1
ATOM 7380 O O . TYR A 1 937 ? 12.406 -24.781 -23.578 1 91.25 937 TYR A O 1
ATOM 7388 N N . TRP A 1 938 ? 13.469 -23.562 -22.094 1 92.88 938 TRP A N 1
ATOM 7389 C CA . TRP A 1 938 ? 14.742 -24.219 -22.312 1 92.88 938 TRP A CA 1
ATOM 7390 C C . TRP A 1 938 ? 14.695 -25.672 -21.828 1 92.88 938 TRP A C 1
ATOM 7392 O O . TRP A 1 938 ? 15.344 -26.547 -22.406 1 92.88 938 TRP A O 1
ATOM 7402 N N . GLY A 1 939 ? 13.977 -25.875 -20.719 1 91.5 939 GLY A N 1
ATOM 7403 C CA . GLY A 1 939 ? 13.828 -27.234 -20.219 1 91.5 939 GLY A CA 1
ATOM 7404 C C . GLY A 1 939 ? 13.07 -28.141 -21.172 1 91.5 939 GLY A C 1
ATOM 7405 O O . GLY A 1 939 ? 13.445 -29.297 -21.359 1 91.5 939 GLY A O 1
ATOM 7406 N N . HIS A 1 940 ? 12.062 -27.578 -21.797 1 89.69 940 HIS A N 1
ATOM 7407 C CA . HIS A 1 940 ? 11.281 -28.312 -22.781 1 89.69 940 HIS A CA 1
ATOM 7408 C C . HIS A 1 940 ? 12.117 -28.672 -24 1 89.69 940 HIS A C 1
ATOM 7410 O O . HIS A 1 940 ? 12.016 -29.781 -24.531 1 89.69 940 HIS A O 1
ATOM 7416 N N . GLN A 1 941 ? 12.891 -27.844 -24.375 1 87.25 941 GLN A N 1
ATOM 7417 C CA . GLN A 1 941 ? 13.734 -28.078 -25.531 1 87.25 941 GLN A CA 1
ATOM 7418 C C . GLN A 1 941 ? 14.812 -29.109 -25.234 1 87.25 941 GLN A C 1
ATOM 7420 O O . GLN A 1 941 ? 15.094 -29.984 -26.062 1 87.25 941 GLN A O 1
ATOM 7425 N N . ASN A 1 942 ? 15.359 -29.062 -24.109 1 90.62 942 ASN A N 1
ATOM 7426 C CA . ASN A 1 942 ? 16.391 -30.016 -23.734 1 90.62 942 ASN A CA 1
ATOM 7427 C C . ASN A 1 942 ? 15.828 -31.422 -23.562 1 90.62 942 ASN A C 1
ATOM 7429 O O . ASN A 1 942 ? 16.453 -32.406 -23.969 1 90.62 942 ASN A O 1
ATOM 7433 N N . LEU A 1 943 ? 14.672 -31.516 -22.969 1 90.25 943 LEU A N 1
ATOM 7434 C CA . LEU A 1 943 ? 14.039 -32.812 -22.766 1 90.25 943 LEU A CA 1
ATOM 7435 C C . LEU A 1 943 ? 13.695 -33.469 -24.094 1 90.25 943 LEU A C 1
ATOM 7437 O O . LEU A 1 943 ? 13.859 -34.688 -24.234 1 90.25 943 LEU A O 1
ATOM 7441 N N . SER A 1 944 ? 13.219 -32.719 -25.031 1 85.88 944 SER A N 1
ATOM 7442 C CA . SER A 1 944 ? 12.844 -33.281 -26.328 1 85.88 944 SER A CA 1
ATOM 7443 C C . SER A 1 944 ? 14.078 -33.688 -27.125 1 85.88 944 SER A C 1
ATOM 7445 O O . SER A 1 944 ? 14.031 -34.688 -27.859 1 85.88 944 SER A O 1
ATOM 7447 N N . ARG A 1 945 ? 15.102 -33.031 -26.875 1 82.69 945 ARG A N 1
ATOM 7448 C CA . ARG A 1 945 ? 16.328 -33.344 -27.625 1 82.69 945 ARG A CA 1
ATOM 7449 C C . ARG A 1 945 ? 17.031 -34.562 -27.062 1 82.69 945 ARG A C 1
ATOM 7451 O O . ARG A 1 945 ? 17.547 -35.406 -27.812 1 82.69 945 ARG A O 1
ATOM 7458 N N . ARG A 1 946 ? 16.953 -34.75 -25.828 1 84.69 946 ARG A N 1
ATOM 7459 C CA . ARG A 1 946 ? 17.797 -35.75 -25.172 1 84.69 946 ARG A CA 1
ATOM 7460 C C . ARG A 1 946 ? 17.031 -37.062 -24.969 1 84.69 946 ARG A C 1
ATOM 7462 O O . ARG A 1 946 ? 17.625 -38.156 -24.969 1 84.69 946 ARG A O 1
ATOM 7469 N N . THR A 1 947 ? 15.703 -37.188 -24.562 1 82.62 947 THR A N 1
ATOM 7470 C CA . THR A 1 947 ? 14.992 -38.375 -24.141 1 82.62 947 THR A CA 1
ATOM 7471 C C . THR A 1 947 ? 14.25 -39 -25.328 1 82.62 947 THR A C 1
ATOM 7473 O O . THR A 1 947 ? 13.625 -40.062 -25.188 1 82.62 947 THR A O 1
ATOM 7476 N N . LEU A 1 948 ? 14.328 -38.688 -26.547 1 78.62 948 LEU A N 1
ATOM 7477 C CA . LEU A 1 948 ? 13.688 -39.25 -27.734 1 78.62 948 LEU A CA 1
ATOM 7478 C C . LEU A 1 948 ? 12.188 -38.969 -27.719 1 78.62 948 LEU A C 1
ATOM 7480 O O . LEU A 1 948 ? 11.453 -39.469 -28.578 1 78.62 948 LEU A O 1
ATOM 7484 N N . VAL A 1 949 ? 11.695 -38.375 -26.656 1 83.19 949 VAL A N 1
ATOM 7485 C CA . VAL A 1 949 ? 10.281 -38 -26.625 1 83.19 949 VAL A CA 1
ATOM 7486 C C . VAL A 1 949 ? 10.062 -36.781 -27.5 1 83.19 949 VAL A C 1
ATOM 7488 O O . VAL A 1 949 ? 10.773 -35.781 -27.375 1 83.19 949 VAL A O 1
ATOM 7491 N N . ASP A 1 950 ? 9.125 -36.844 -28.359 1 81.81 950 ASP A N 1
ATOM 7492 C CA . ASP A 1 950 ? 8.797 -35.75 -29.266 1 81.81 950 ASP A CA 1
ATOM 7493 C C . ASP A 1 950 ? 8.266 -34.562 -28.484 1 81.81 950 ASP A C 1
ATOM 7495 O O . ASP A 1 950 ? 7.582 -34.719 -27.469 1 81.81 950 ASP A O 1
ATOM 7499 N N . TYR A 1 951 ? 8.578 -33.438 -29 1 81.81 951 TYR A N 1
ATOM 7500 C CA . TYR A 1 951 ? 8.242 -32.156 -28.344 1 81.81 951 TYR A CA 1
ATOM 7501 C C . TYR A 1 951 ? 6.73 -32 -28.234 1 81.81 951 TYR A C 1
ATOM 7503 O O . TYR A 1 951 ? 6.242 -31.344 -27.297 1 81.81 951 TYR A O 1
ATOM 7511 N N . ARG A 1 952 ? 5.941 -32.562 -29.047 1 79.75 952 ARG A N 1
ATOM 7512 C CA . ARG A 1 952 ? 4.492 -32.375 -29.109 1 79.75 952 ARG A CA 1
ATOM 7513 C C . ARG A 1 952 ? 3.812 -33.125 -27.969 1 79.75 952 ARG A C 1
ATOM 7515 O O . ARG A 1 952 ? 2.652 -32.875 -27.641 1 79.75 952 ARG A O 1
ATOM 7522 N N . PHE A 1 953 ? 4.555 -34 -27.344 1 81.56 953 PHE A N 1
ATOM 7523 C CA . PHE A 1 953 ? 3.975 -34.812 -26.266 1 81.56 953 PHE A CA 1
ATOM 7524 C C . PHE A 1 953 ? 4.336 -34.219 -24.906 1 81.56 953 PHE A C 1
ATOM 7526 O O . PHE A 1 953 ? 4.039 -34.844 -23.875 1 81.56 953 PHE A O 1
ATOM 7533 N N . LEU A 1 954 ? 4.992 -33.094 -24.891 1 81.94 954 LEU A N 1
ATOM 7534 C CA . LEU A 1 954 ? 5.359 -32.438 -23.641 1 81.94 954 LEU A CA 1
ATOM 7535 C C . LEU A 1 954 ? 4.496 -31.203 -23.391 1 81.94 954 LEU A C 1
ATOM 7537 O O . LEU A 1 954 ? 4.312 -30.375 -24.281 1 81.94 954 LEU A O 1
ATOM 7541 N N . TRP A 1 955 ? 3.857 -31.281 -22.188 1 80.06 955 TRP A N 1
ATOM 7542 C CA . TRP A 1 955 ? 2.957 -30.188 -21.828 1 80.06 955 TRP A CA 1
ATOM 7543 C C . TRP A 1 955 ? 3.262 -29.672 -20.438 1 80.06 955 TRP A C 1
ATOM 7545 O O . TRP A 1 955 ? 3.717 -30.406 -19.562 1 80.06 955 TRP A O 1
ATOM 7555 N N . MET B 1 1 ? 0.746 3.818 64.375 1 20.55 1 MET B N 1
ATOM 7556 C CA . MET B 1 1 ? 2.021 4.172 63.781 1 20.55 1 MET B CA 1
ATOM 7557 C C . MET B 1 1 ? 1.861 5.367 62.844 1 20.55 1 MET B C 1
ATOM 7559 O O . MET B 1 1 ? 1.081 5.32 61.875 1 20.55 1 MET B O 1
ATOM 7563 N N . SER B 1 2 ? 2.021 6.734 63.25 1 22.11 2 SER B N 1
ATOM 7564 C CA . SER B 1 2 ? 1.587 8.125 63.188 1 22.11 2 SER B CA 1
ATOM 7565 C C . SER B 1 2 ? 2.283 8.883 62.062 1 22.11 2 SER B C 1
ATOM 7567 O O . SER B 1 2 ? 3.514 8.906 62 1 22.11 2 SER B O 1
ATOM 7569 N N . ASN B 1 3 ? 1.821 8.703 60.719 1 21.34 3 ASN B N 1
ATOM 7570 C CA . ASN B 1 3 ? 2.328 9.031 59.406 1 21.34 3 ASN B CA 1
ATOM 7571 C C . ASN B 1 3 ? 2.684 10.516 59.281 1 21.34 3 ASN B C 1
ATOM 7573 O O . ASN B 1 3 ? 1.808 11.352 59.062 1 21.34 3 ASN B O 1
ATOM 7577 N N . ARG B 1 4 ? 3.656 11.07 60.062 1 21.27 4 ARG B N 1
ATOM 7578 C CA . ARG B 1 4 ? 4.227 12.336 60.5 1 21.27 4 ARG B CA 1
ATOM 7579 C C . ARG B 1 4 ? 4.719 13.156 59.312 1 21.27 4 ARG B C 1
ATOM 7581 O O . ARG B 1 4 ? 4.395 14.344 59.188 1 21.27 4 ARG B O 1
ATOM 7588 N N . GLY B 1 5 ? 5.809 12.859 58.688 1 20.23 5 GLY B N 1
ATOM 7589 C CA . GLY B 1 5 ? 7.008 13.68 58.625 1 20.23 5 GLY B CA 1
ATOM 7590 C C . GLY B 1 5 ? 7.035 14.602 57.406 1 20.23 5 GLY B C 1
ATOM 7591 O O . GLY B 1 5 ? 7.719 15.625 57.406 1 20.23 5 GLY B O 1
ATOM 7592 N N . ASN B 1 6 ? 6.723 14.062 56.188 1 20.7 6 ASN B N 1
ATOM 7593 C CA . ASN B 1 6 ? 7.504 14.523 55.062 1 20.7 6 ASN B CA 1
ATOM 7594 C C . ASN B 1 6 ? 7.113 15.938 54.625 1 20.7 6 ASN B C 1
ATOM 7596 O O . ASN B 1 6 ? 6.281 16.125 53.75 1 20.7 6 ASN B O 1
ATOM 7600 N N . THR B 1 7 ? 6.648 16.812 55.469 1 21.14 7 THR B N 1
ATOM 7601 C CA . THR B 1 7 ? 6.059 18.125 55.281 1 21.14 7 THR B CA 1
ATOM 7602 C C . THR B 1 7 ? 7.066 19.094 54.656 1 21.14 7 THR B C 1
ATOM 7604 O O . THR B 1 7 ? 6.707 20.188 54.25 1 21.14 7 THR B O 1
ATOM 7607 N N . ASP B 1 8 ? 8.383 18.922 54.844 1 20.8 8 ASP B N 1
ATOM 7608 C CA . ASP B 1 8 ? 9.273 20.078 54.969 1 20.8 8 ASP B CA 1
ATOM 7609 C C . ASP B 1 8 ? 9.609 20.641 53.594 1 20.8 8 ASP B C 1
ATOM 7611 O O . ASP B 1 8 ? 9.836 21.844 53.438 1 20.8 8 ASP B O 1
ATOM 7615 N N . LYS B 1 9 ? 10.023 19.875 52.625 1 24.38 9 LYS B N 1
ATOM 7616 C CA . LYS B 1 9 ? 10.984 20.297 51.625 1 24.38 9 LYS B CA 1
ATOM 7617 C C . LYS B 1 9 ? 10.32 21.172 50.562 1 24.38 9 LYS B C 1
ATOM 7619 O O . LYS B 1 9 ? 10.906 21.422 49.5 1 24.38 9 LYS B O 1
ATOM 7624 N N . ILE B 1 10 ? 9.086 21.312 50.656 1 23.16 10 ILE B N 1
ATOM 7625 C CA . ILE B 1 10 ? 8.477 22.125 49.625 1 23.16 10 ILE B CA 1
ATOM 7626 C C . ILE B 1 10 ? 9.039 23.531 49.688 1 23.16 10 ILE B C 1
ATOM 7628 O O . ILE B 1 10 ? 8.422 24.469 49.156 1 23.16 10 ILE B O 1
ATOM 7632 N N . GLY B 1 11 ? 10.07 23.844 50.562 1 21.73 11 GLY B N 1
ATOM 7633 C CA . GLY B 1 11 ? 10.516 25.172 50.906 1 21.73 11 GLY B CA 1
ATOM 7634 C C . GLY B 1 11 ? 11.109 25.938 49.75 1 21.73 11 GLY B C 1
ATOM 7635 O O . GLY B 1 11 ? 10.82 27.125 49.562 1 21.73 11 GLY B O 1
ATOM 7636 N N . THR B 1 12 ? 12.281 25.469 49.156 1 23.41 12 THR B N 1
ATOM 7637 C CA . THR B 1 12 ? 13.359 26.297 48.656 1 23.41 12 THR B CA 1
ATOM 7638 C C . THR B 1 12 ? 13.016 26.844 47.281 1 23.41 12 THR B C 1
ATOM 7640 O O . THR B 1 12 ? 13.703 27.734 46.75 1 23.41 12 THR B O 1
ATOM 7643 N N . LEU B 1 13 ? 12.445 26.094 46.438 1 24.12 13 LEU B N 1
ATOM 7644 C CA . LEU B 1 13 ? 12.336 26.609 45.062 1 24.12 13 LEU B CA 1
ATOM 7645 C C . LEU B 1 13 ? 11.531 27.906 45.031 1 24.12 13 LEU B C 1
ATOM 7647 O O . LEU B 1 13 ? 11.219 28.422 43.969 1 24.12 13 LEU B O 1
ATOM 7651 N N . ASN B 1 14 ? 10.945 28.375 46.188 1 24.5 14 ASN B N 1
ATOM 7652 C CA . ASN B 1 14 ? 10.258 29.625 46.5 1 24.5 14 ASN B CA 1
ATOM 7653 C C . ASN B 1 14 ? 11.156 30.828 46.281 1 24.5 14 ASN B C 1
ATOM 7655 O O . ASN B 1 14 ? 10.773 31.969 46.594 1 24.5 14 ASN B O 1
ATOM 7659 N N . GLN B 1 15 ? 12.5 30.594 46.344 1 23.92 15 GLN B N 1
ATOM 7660 C CA . GLN B 1 15 ? 13.375 31.766 46.25 1 23.92 15 GLN B CA 1
ATOM 7661 C C . GLN B 1 15 ? 13.312 32.406 44.875 1 23.92 15 GLN B C 1
ATOM 7663 O O . GLN B 1 15 ? 14.32 32.469 44.188 1 23.92 15 GLN B O 1
ATOM 7668 N N . ALA B 1 16 ? 12.672 31.891 43.938 1 28.84 16 ALA B N 1
ATOM 7669 C CA . ALA B 1 16 ? 12.398 32.781 42.812 1 28.84 16 ALA B CA 1
ATOM 7670 C C . ALA B 1 16 ? 12.133 34.219 43.312 1 28.84 16 ALA B C 1
ATOM 7672 O O . ALA B 1 16 ? 11.227 34.438 44.094 1 28.84 16 ALA B O 1
ATOM 7673 N N . LEU B 1 17 ? 13.297 35.031 43.344 1 29.64 17 LEU B N 1
ATOM 7674 C CA . LEU B 1 17 ? 13.602 36.25 44.031 1 29.64 17 LEU B CA 1
ATOM 7675 C C . LEU B 1 17 ? 12.398 37.188 44.031 1 29.64 17 LEU B C 1
ATOM 7677 O O . LEU B 1 17 ? 11.773 37.406 43 1 29.64 17 LEU B O 1
ATOM 7681 N N . ASP B 1 18 ? 11.68 37.219 45.094 1 31.5 18 ASP B N 1
ATOM 7682 C CA . ASP B 1 18 ? 10.805 38.188 45.75 1 31.5 18 ASP B CA 1
ATOM 7683 C C . ASP B 1 18 ? 11.281 39.625 45.531 1 31.5 18 ASP B C 1
ATOM 7685 O O . ASP B 1 18 ? 12.023 40.156 46.344 1 31.5 18 ASP B O 1
ATOM 7689 N N . CYS B 1 19 ? 12.117 39.844 44.5 1 33.38 19 CYS B N 1
ATOM 7690 C CA . CYS B 1 19 ? 12.438 41.25 44.344 1 33.38 19 CYS B CA 1
ATOM 7691 C C . CYS B 1 19 ? 11.18 42.094 44.406 1 33.38 19 CYS B C 1
ATOM 7693 O O . CYS B 1 19 ? 10.531 42.375 43.406 1 33.38 19 CYS B O 1
ATOM 7695 N N . THR B 1 20 ? 10.383 41.75 45.375 1 40.62 20 THR B N 1
ATOM 7696 C CA . THR B 1 20 ? 9.383 42.75 45.812 1 40.62 20 THR B CA 1
ATOM 7697 C C . THR B 1 20 ? 10.023 44.094 46.031 1 40.62 20 THR B C 1
ATOM 7699 O O . THR B 1 20 ? 10.922 44.25 46.875 1 40.62 20 THR B O 1
ATOM 7702 N N . CYS B 1 21 ? 10.32 44.719 44.938 1 45.44 21 CYS B N 1
ATOM 7703 C CA . CYS B 1 21 ? 10.789 46.094 45.156 1 45.44 21 CYS B CA 1
ATOM 7704 C C . CYS B 1 21 ? 9.969 46.812 46.188 1 45.44 21 CYS B C 1
ATOM 7706 O O . CYS B 1 21 ? 8.82 46.438 46.469 1 45.44 21 CYS B O 1
ATOM 7708 N N . SER B 1 22 ? 10.672 47.375 47.219 1 47.16 22 SER B N 1
ATOM 7709 C CA . SER B 1 22 ? 9.969 48.219 48.188 1 47.16 22 SER B CA 1
ATOM 7710 C C . SER B 1 22 ? 8.859 49.031 47.531 1 47.16 22 SER B C 1
ATOM 7712 O O . SER B 1 22 ? 8.828 49.125 46.281 1 47.16 22 SER B O 1
ATOM 7714 N N . ALA B 1 23 ? 7.914 49.625 48.219 1 52.03 23 ALA B N 1
ATOM 7715 C CA . ALA B 1 23 ? 6.828 50.5 47.781 1 52.03 23 ALA B CA 1
ATOM 7716 C C . ALA B 1 23 ? 7.348 51.594 46.844 1 52.03 23 ALA B C 1
ATOM 7718 O O . ALA B 1 23 ? 8.352 52.25 47.125 1 52.03 23 ALA B O 1
ATOM 7719 N N . GLY B 1 24 ? 6.941 51.688 45.531 1 54.34 24 GLY B N 1
ATOM 7720 C CA . GLY B 1 24 ? 7.328 52.656 44.531 1 54.34 24 GLY B CA 1
ATOM 7721 C C . GLY B 1 24 ? 8.266 52.094 43.5 1 54.34 24 GLY B C 1
ATOM 7722 O O . GLY B 1 24 ? 8.703 52.812 42.594 1 54.34 24 GLY B O 1
ATOM 7723 N N . LYS B 1 25 ? 8.672 50.844 43.656 1 59.16 25 LYS B N 1
ATOM 7724 C CA . LYS B 1 25 ? 9.656 50.281 42.719 1 59.16 25 LYS B CA 1
ATOM 7725 C C . LYS B 1 25 ? 9.125 49.062 42 1 59.16 25 LYS B C 1
ATOM 7727 O O . LYS B 1 25 ? 8.281 48.344 42.562 1 59.16 25 LYS B O 1
ATOM 7732 N N . ILE B 1 26 ? 9.156 49.031 40.719 1 59.88 26 ILE B N 1
ATOM 7733 C CA . ILE B 1 26 ? 8.773 47.844 39.906 1 59.88 26 ILE B CA 1
ATOM 7734 C C . ILE B 1 26 ? 9.984 46.969 39.688 1 59.88 26 ILE B C 1
ATOM 7736 O O . ILE B 1 26 ? 11.125 47.438 39.656 1 59.88 26 ILE B O 1
ATOM 7740 N N . SER B 1 27 ? 9.641 45.719 39.688 1 54.12 27 SER B N 1
ATOM 7741 C CA . SER B 1 27 ? 10.68 44.75 39.344 1 54.12 27 SER B CA 1
ATOM 7742 C C . SER B 1 27 ? 10.828 44.625 37.844 1 54.12 27 SER B C 1
ATOM 7744 O O . SER B 1 27 ? 9.875 44.25 37.125 1 54.12 27 SER B O 1
ATOM 7746 N N . GLU B 1 28 ? 11.406 45.531 37.094 1 51.5 28 GLU B N 1
ATOM 7747 C CA . GLU B 1 28 ? 11.664 45.438 35.656 1 51.5 28 GLU B CA 1
ATOM 7748 C C . GLU B 1 28 ? 12.953 44.688 35.375 1 51.5 28 GLU B C 1
ATOM 7750 O O . GLU B 1 28 ? 13.828 44.594 36.25 1 51.5 28 GLU B O 1
ATOM 7755 N N . ALA B 1 29 ? 12.883 43.969 34.25 1 46.44 29 ALA B N 1
ATOM 7756 C CA . ALA B 1 29 ? 14.164 43.438 33.781 1 46.44 29 ALA B CA 1
ATOM 7757 C C . ALA B 1 29 ? 15.203 44.562 33.656 1 46.44 29 ALA B C 1
ATOM 7759 O O . ALA B 1 29 ? 14.891 45.656 33.188 1 46.44 29 ALA B O 1
ATOM 7760 N N . ASP B 1 30 ? 15.992 44.781 34.5 1 40.19 30 ASP B N 1
ATOM 7761 C CA . ASP B 1 30 ? 17.078 45.75 34.312 1 40.19 30 ASP B CA 1
ATOM 7762 C C . ASP B 1 30 ? 17.703 45.625 32.906 1 40.19 30 ASP B C 1
ATOM 7764 O O . ASP B 1 30 ? 18.562 44.781 32.688 1 40.19 30 ASP B O 1
ATOM 7768 N N . TYR B 1 31 ? 16.922 46.156 31.938 1 37.62 31 TYR B N 1
ATOM 7769 C CA . TYR B 1 31 ? 17.5 46.188 30.594 1 37.62 31 TYR B CA 1
ATOM 7770 C C . TYR B 1 31 ? 18.734 47.062 30.547 1 37.62 31 TYR B C 1
ATOM 7772 O O . TYR B 1 31 ? 19.391 47.156 29.516 1 37.62 31 TYR B O 1
ATOM 7780 N N . SER B 1 32 ? 18.766 48.25 31.312 1 35.81 32 SER B N 1
ATOM 7781 C CA . SER B 1 32 ? 19.984 49.062 31.281 1 35.81 32 SER B CA 1
ATOM 7782 C C . SER B 1 32 ? 21.234 48.188 31.438 1 35.81 32 SER B C 1
ATOM 7784 O O . SER B 1 32 ? 22.344 48.688 31.297 1 35.81 32 SER B O 1
ATOM 7786 N N . GLN B 1 33 ? 21.031 47.25 32.25 1 32.31 33 GLN B N 1
ATOM 7787 C CA . GLN B 1 33 ? 22.266 46.5 32.188 1 32.31 33 GLN B CA 1
ATOM 7788 C C . GLN B 1 33 ? 22.469 45.875 30.812 1 32.31 33 GLN B C 1
ATOM 7790 O O . GLN B 1 33 ? 21.516 45.5 30.141 1 32.31 33 GLN B O 1
ATOM 7795 N N . THR B 1 34 ? 23.438 46.5 30.078 1 33.06 34 THR B N 1
ATOM 7796 C CA . THR B 1 34 ? 24 45.969 28.844 1 33.06 34 THR B CA 1
ATOM 7797 C C . THR B 1 34 ? 23.75 44.469 28.688 1 33.06 34 THR B C 1
ATOM 7799 O O . THR B 1 34 ? 24.594 43.656 29.078 1 33.06 34 THR B O 1
ATOM 7802 N N . CYS B 1 35 ? 22.562 44.094 29.031 1 33.22 35 CYS B N 1
ATOM 7803 C CA . CYS B 1 35 ? 22.234 42.688 28.812 1 33.22 35 CYS B CA 1
ATOM 7804 C C . CYS B 1 35 ? 22.422 42.312 27.344 1 33.22 35 CYS B C 1
ATOM 7806 O O . CYS B 1 35 ? 22.141 41.188 26.953 1 33.22 35 CYS B O 1
ATOM 7808 N N . TRP B 1 36 ? 22.219 43.281 26.5 1 34.66 36 TRP B N 1
ATOM 7809 C CA . TRP B 1 36 ? 22.438 42.938 25.094 1 34.66 36 TRP B CA 1
ATOM 7810 C C . TRP B 1 36 ? 23.75 42.188 24.922 1 34.66 36 TRP B C 1
ATOM 7812 O O . TRP B 1 36 ? 23.906 41.375 24 1 34.66 36 TRP B O 1
ATOM 7822 N N . ASN B 1 37 ? 24.875 42.812 25.375 1 32.41 37 ASN B N 1
ATOM 7823 C CA . ASN B 1 37 ? 26.203 42.281 25.141 1 32.41 37 ASN B CA 1
ATOM 7824 C C . ASN B 1 37 ? 26.5 41.062 26.031 1 32.41 37 ASN B C 1
ATOM 7826 O O . ASN B 1 37 ? 27.594 40.5 25.984 1 32.41 37 ASN B O 1
ATOM 7830 N N . VAL B 1 38 ? 25.906 40.969 27.25 1 32.09 38 VAL B N 1
ATOM 7831 C CA . VAL B 1 38 ? 26.312 39.875 28.094 1 32.09 38 VAL B CA 1
ATOM 7832 C C . VAL B 1 38 ? 25.594 38.594 27.641 1 32.09 38 VAL B C 1
ATOM 7834 O O . VAL B 1 38 ? 24.375 38.469 27.812 1 32.09 38 VAL B O 1
ATOM 7837 N N . TRP B 1 39 ? 25.906 38.031 26.641 1 35.88 39 TRP B N 1
ATOM 7838 C CA . TRP B 1 39 ? 25.828 36.594 26.359 1 35.88 39 TRP B CA 1
ATOM 7839 C C . TRP B 1 39 ? 26.219 35.781 27.594 1 35.88 39 TRP B C 1
ATOM 7841 O O . TRP B 1 39 ? 27.156 36.156 28.312 1 35.88 39 TRP B O 1
ATOM 7851 N N . PRO B 1 40 ? 25.406 34.531 28 1 37.47 40 PRO B N 1
ATOM 7852 C CA . PRO B 1 40 ? 24.484 33.406 28.078 1 37.47 40 PRO B CA 1
ATOM 7853 C C . PRO B 1 40 ? 23.281 33.688 28.984 1 37.47 40 PRO B C 1
ATOM 7855 O O . PRO B 1 40 ? 22.391 32.844 29.109 1 37.47 40 PRO B O 1
ATOM 7858 N N . LYS B 1 41 ? 23.469 34.281 30.141 1 36.34 41 LYS B N 1
ATOM 7859 C CA . LYS B 1 41 ? 22.422 34.188 31.156 1 36.34 41 LYS B CA 1
ATOM 7860 C C . LYS B 1 41 ? 21.25 35.125 30.828 1 36.34 41 LYS B C 1
ATOM 7862 O O . LYS B 1 41 ? 21.438 36.219 30.328 1 36.34 41 LYS B O 1
ATOM 7867 N N . PRO B 1 42 ? 20.047 34.438 30.688 1 36.88 42 PRO B N 1
ATOM 7868 C CA . PRO B 1 42 ? 18.828 35.25 30.641 1 36.88 42 PRO B CA 1
ATOM 7869 C C . PRO B 1 42 ? 18.891 36.469 31.594 1 36.88 42 PRO B C 1
ATOM 7871 O O . PRO B 1 42 ? 19.562 36.406 32.625 1 36.88 42 PRO B O 1
ATOM 7874 N N . CYS B 1 43 ? 18.953 37.625 31.109 1 39.12 43 CYS B N 1
ATOM 7875 C CA . CYS B 1 43 ? 18.859 38.875 31.859 1 39.12 43 CYS B CA 1
ATOM 7876 C C . CYS B 1 43 ? 17.844 38.75 33 1 39.12 43 CYS B C 1
ATOM 7878 O O . CYS B 1 43 ? 16.688 39.125 32.844 1 39.12 43 CYS B O 1
ATOM 7880 N N . ASP B 1 44 ? 17.938 37.656 33.688 1 40.91 44 ASP B N 1
ATOM 7881 C CA . ASP B 1 44 ? 16.953 37.469 34.75 1 40.91 44 ASP B CA 1
ATOM 7882 C C . ASP B 1 44 ? 17.125 38.5 35.844 1 40.91 44 ASP B C 1
ATOM 7884 O O . ASP B 1 44 ? 16.516 38.406 36.938 1 40.91 44 ASP B O 1
ATOM 7888 N N . THR B 1 45 ? 18.312 39.25 35.906 1 43.81 45 THR B N 1
ATOM 7889 C CA . THR B 1 45 ? 18.391 40.062 37.094 1 43.81 45 THR B CA 1
ATOM 7890 C C . THR B 1 45 ? 17.391 41.219 37.062 1 43.81 45 THR B C 1
ATOM 7892 O O . THR B 1 45 ? 17.312 41.938 36.062 1 43.81 45 THR B O 1
ATOM 7895 N N . ARG B 1 46 ? 16.266 40.969 37.781 1 49.62 46 ARG B N 1
ATOM 7896 C CA . ARG B 1 46 ? 15.25 42 37.938 1 49.62 46 ARG B CA 1
ATOM 7897 C C . ARG B 1 46 ? 15.719 43.062 38.906 1 49.62 46 ARG B C 1
ATOM 7899 O O . ARG B 1 46 ? 16.438 42.781 39.875 1 49.62 46 ARG B O 1
ATOM 7906 N N . LYS B 1 47 ? 16.297 44.156 38.625 1 52.91 47 LYS B N 1
ATOM 7907 C CA . LYS B 1 47 ? 16.562 45.281 39.5 1 52.91 47 LYS B CA 1
ATOM 7908 C C . LYS B 1 47 ? 15.266 46.031 39.812 1 52.91 47 LYS B C 1
ATOM 7910 O O . LYS B 1 47 ? 14.328 46.031 39.031 1 52.91 47 LYS B O 1
ATOM 7915 N N . CYS B 1 48 ? 15.125 46.188 41.188 1 52.19 48 CYS B N 1
ATOM 7916 C CA . CYS B 1 48 ? 14.016 47.062 41.594 1 52.19 48 CYS B CA 1
ATOM 7917 C C . CYS B 1 48 ? 14.289 48.5 41.25 1 52.19 48 CYS B C 1
ATOM 7919 O O . CYS B 1 48 ? 15.281 49.094 41.719 1 52.19 48 CYS B O 1
ATOM 7921 N N . THR B 1 49 ? 14.156 48.969 40.25 1 58.56 49 THR B N 1
ATOM 7922 C CA . THR B 1 49 ? 14.312 50.375 39.906 1 58.56 49 THR B CA 1
ATOM 7923 C C . THR B 1 49 ? 13.07 51.188 40.281 1 58.56 49 THR B C 1
ATOM 7925 O O . THR B 1 49 ? 11.945 50.688 40.125 1 58.56 49 THR B O 1
ATOM 7928 N N . ALA B 1 50 ? 13.352 52.219 41.094 1 58.91 50 ALA B N 1
ATOM 7929 C CA . ALA B 1 50 ? 12.25 53.125 41.5 1 58.91 50 ALA B CA 1
ATOM 7930 C C . ALA B 1 50 ? 11.523 53.656 40.25 1 58.91 50 ALA B C 1
ATOM 7932 O O . ALA B 1 50 ? 12.148 53.938 39.25 1 58.91 50 ALA B O 1
ATOM 7933 N N . CYS B 1 51 ? 10.375 53.375 40.312 1 59.25 51 CYS B N 1
ATOM 7934 C CA . CYS B 1 51 ? 9.625 53.969 39.219 1 59.25 51 CYS B CA 1
ATOM 7935 C C . CYS B 1 51 ? 9.93 55.469 39.094 1 59.25 51 CYS B C 1
ATOM 7937 O O . CYS B 1 51 ? 10.211 56.125 40.094 1 59.25 51 CYS B O 1
ATOM 7939 N N . PRO B 1 52 ? 10.414 55.969 38.031 1 59.94 52 PRO B N 1
ATOM 7940 C CA . PRO B 1 52 ? 10.625 57.438 37.938 1 59.94 52 PRO B CA 1
ATOM 7941 C C . PRO B 1 52 ? 9.547 58.219 38.656 1 59.94 52 PRO B C 1
ATOM 7943 O O . PRO B 1 52 ? 8.484 57.688 38.969 1 59.94 52 PRO B O 1
ATOM 7946 N N . PRO B 1 53 ? 9.867 59.531 39 1 57.72 53 PRO B N 1
ATOM 7947 C CA . PRO B 1 53 ? 8.82 60.344 39.594 1 57.72 53 PRO B CA 1
ATOM 7948 C C . PRO B 1 53 ? 7.516 60.344 38.812 1 57.72 53 PRO B C 1
ATOM 7950 O O . PRO B 1 53 ? 7.531 60.312 37.594 1 57.72 53 PRO B O 1
ATOM 7953 N N . LYS B 1 54 ? 6.328 60.062 39.375 1 57.91 54 LYS B N 1
ATOM 7954 C CA . LYS B 1 54 ? 4.965 60 38.844 1 57.91 54 LYS B CA 1
ATOM 7955 C C . LYS B 1 54 ? 4.578 58.594 38.438 1 57.91 54 LYS B C 1
ATOM 7957 O O . LYS B 1 54 ? 3.506 58.375 37.875 1 57.91 54 LYS B O 1
ATOM 7962 N N . PHE B 1 55 ? 5.574 57.688 38.594 1 62.47 55 PHE B N 1
ATOM 7963 C CA . PHE B 1 55 ? 5.254 56.281 38.312 1 62.47 55 PHE B CA 1
ATOM 7964 C C . PHE B 1 55 ? 5.266 55.469 39.594 1 62.47 55 PHE B C 1
ATOM 7966 O O . PHE B 1 55 ? 6.039 55.75 40.531 1 62.47 55 PHE B O 1
ATOM 7973 N N . VAL B 1 56 ? 4.242 54.688 39.844 1 63.97 56 VAL B N 1
ATOM 7974 C CA . VAL B 1 56 ? 4.184 53.781 40.969 1 63.97 56 VAL B CA 1
ATOM 7975 C C . VAL B 1 56 ? 4.254 52.344 40.469 1 63.97 56 VAL B C 1
ATOM 7977 O O . VAL B 1 56 ? 3.834 52.031 39.375 1 63.97 56 VAL B O 1
ATOM 7980 N N . PRO B 1 57 ? 4.809 51.469 41.188 1 59.56 57 PRO B N 1
ATOM 7981 C CA . PRO B 1 57 ? 4.934 50.062 40.781 1 59.56 57 PRO B CA 1
ATOM 7982 C C . PRO B 1 57 ? 3.58 49.375 40.656 1 59.56 57 PRO B C 1
ATOM 7984 O O . PRO B 1 57 ? 2.641 49.688 41.375 1 59.56 57 PRO B O 1
ATOM 7987 N N . SER B 1 58 ? 3.35 48.562 39.625 1 57.31 58 SER B N 1
ATOM 7988 C CA . SER B 1 58 ? 2.162 47.719 39.531 1 57.31 58 SER B CA 1
ATOM 7989 C C . SER B 1 58 ? 2.002 46.844 40.75 1 57.31 58 SER B C 1
ATOM 7991 O O . SER B 1 58 ? 2.941 46.688 41.531 1 57.31 58 SER B O 1
ATOM 7993 N N . GLN B 1 59 ? 0.678 46.438 41 1 54.94 59 GLN B N 1
ATOM 7994 C CA . GLN B 1 59 ? 0.409 45.625 42.188 1 54.94 59 GLN B CA 1
ATOM 7995 C C . GLN B 1 59 ? 1.337 44.406 42.25 1 54.94 59 GLN B C 1
ATOM 7997 O O . GLN B 1 59 ? 1.71 43.938 43.312 1 54.94 59 GLN B O 1
ATOM 8002 N N . ASP B 1 60 ? 1.719 43.938 41.062 1 49.94 60 ASP B N 1
ATOM 8003 C CA . ASP B 1 60 ? 2.598 42.781 41.062 1 49.94 60 ASP B CA 1
ATOM 8004 C C . ASP B 1 60 ? 4.066 43.188 41.062 1 49.94 60 ASP B C 1
ATOM 8006 O O . ASP B 1 60 ? 4.961 42.344 41.094 1 49.94 60 ASP B O 1
ATOM 8010 N N . GLY B 1 61 ? 4.281 44.469 41.094 1 52.84 61 GLY B N 1
ATOM 8011 C CA . GLY B 1 61 ? 5.621 45.031 41.188 1 52.84 61 GLY B CA 1
ATOM 8012 C C . GLY B 1 61 ? 6.457 44.812 39.938 1 52.84 61 GLY B C 1
ATOM 8013 O O . GLY B 1 61 ? 7.684 44.906 40 1 52.84 61 GLY B O 1
ATOM 8014 N N . THR B 1 62 ? 5.867 44.406 38.812 1 57.19 62 THR B N 1
ATOM 8015 C CA . THR B 1 62 ? 6.664 44.031 37.656 1 57.19 62 THR B CA 1
ATOM 8016 C C . THR B 1 62 ? 6.832 45.219 36.719 1 57.19 62 THR B C 1
ATOM 8018 O O . THR B 1 62 ? 7.801 45.281 35.938 1 57.19 62 THR B O 1
ATOM 8021 N N . VAL B 1 63 ? 5.93 46.094 36.656 1 58.53 63 VAL B N 1
ATOM 8022 C CA . VAL B 1 63 ? 6.016 47.25 35.75 1 58.53 63 VAL B CA 1
ATOM 8023 C C . VAL B 1 63 ? 5.734 48.531 36.531 1 58.53 63 VAL B C 1
ATOM 8025 O O . VAL B 1 63 ? 4.98 48.531 37.5 1 58.53 63 VAL B O 1
ATOM 8028 N N . CYS B 1 64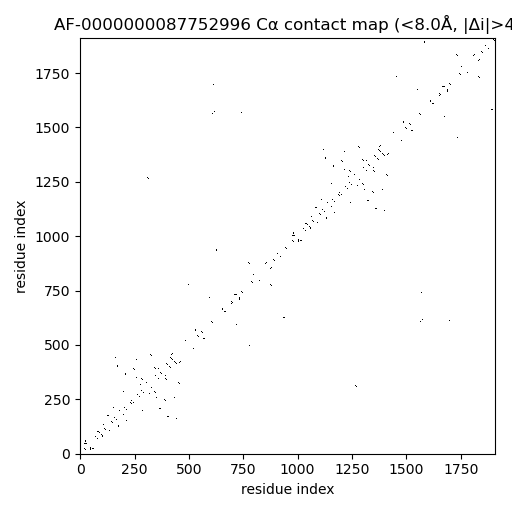 ? 6.656 49.562 36.312 1 58.38 64 CYS B N 1
ATOM 8029 C CA . CYS B 1 64 ? 6.348 50.906 36.812 1 58.38 64 CYS B CA 1
ATOM 8030 C C . CYS B 1 64 ? 5.203 51.531 36.031 1 58.38 64 CYS B C 1
ATOM 8032 O O . CYS B 1 64 ? 5.25 51.594 34.812 1 58.38 64 CYS B O 1
ATOM 8034 N N . LEU B 1 65 ? 4.137 51.562 36.75 1 58.75 65 LEU B N 1
ATOM 8035 C CA . LEU B 1 65 ? 2.98 52.156 36.125 1 58.75 65 LEU B CA 1
ATOM 8036 C C . LEU B 1 65 ? 2.852 53.625 36.531 1 58.75 65 LEU B C 1
ATOM 8038 O O . LEU B 1 65 ? 3.244 54 37.625 1 58.75 65 LEU B O 1
ATOM 8042 N N . GLN B 1 66 ? 2.652 54.469 35.625 1 57.84 66 GLN B N 1
ATOM 8043 C CA . GLN B 1 66 ? 2.41 55.875 35.938 1 57.84 66 GLN B CA 1
ATOM 8044 C C . GLN B 1 66 ? 1.041 56.062 36.562 1 57.84 66 GLN B C 1
ATOM 8046 O O . GLN B 1 66 ? 0.093 55.344 36.25 1 57.84 66 GLN B O 1
ATOM 8051 N N . CYS B 1 67 ? 1.027 56.75 37.75 1 56.44 67 CYS B N 1
ATOM 8052 C CA . CYS B 1 67 ? -0.27 57.156 38.281 1 56.44 67 CYS B CA 1
ATOM 8053 C C . CYS B 1 67 ? -1.004 58.031 37.25 1 56.44 67 CYS B C 1
ATOM 8055 O O . CYS B 1 67 ? -0.452 59 36.75 1 56.44 67 CYS B O 1
ATOM 8057 N N . ASP B 1 68 ? -1.979 57.375 36.594 1 53.81 68 ASP B N 1
ATOM 8058 C CA . ASP B 1 68 ? -2.717 58.156 35.625 1 53.81 68 ASP B CA 1
ATOM 8059 C C . ASP B 1 68 ? -3.223 59.469 36.25 1 53.81 68 ASP B C 1
ATOM 8061 O O . ASP B 1 68 ? -3.193 59.625 37.469 1 53.81 68 ASP B O 1
ATOM 8065 N N . ASN B 1 69 ? -3.48 60.469 35.469 1 50.03 69 ASN B N 1
ATOM 8066 C CA . ASN B 1 69 ? -3.953 61.812 35.906 1 50.03 69 ASN B CA 1
ATOM 8067 C C . ASN B 1 69 ? -5.129 61.688 36.875 1 50.03 69 ASN B C 1
ATOM 8069 O O . ASN B 1 69 ? -5.516 62.688 37.5 1 50.03 69 ASN B O 1
ATOM 8073 N N . SER B 1 70 ? -5.754 60.562 36.938 1 54.28 70 SER B N 1
ATOM 8074 C CA . SER B 1 70 ? -6.875 60.5 37.875 1 54.28 70 SER B CA 1
ATOM 8075 C C . SER B 1 70 ? -6.391 60.312 39.312 1 54.28 70 SER B C 1
ATOM 8077 O O . SER B 1 70 ? -7.172 60.438 40.25 1 54.28 70 SER B O 1
ATOM 8079 N N . THR B 1 71 ? -5.102 60.094 39.375 1 56.69 71 THR B N 1
ATOM 8080 C CA . THR B 1 71 ? -4.598 59.906 40.719 1 56.69 71 THR B CA 1
ATOM 8081 C C . THR B 1 71 ? -4.078 61.219 41.312 1 56.69 71 THR B C 1
ATOM 8083 O O . THR B 1 71 ? -3.738 62.125 40.594 1 56.69 71 THR B O 1
ATOM 8086 N N . ARG B 1 72 ? -4.516 61.562 42.562 1 57.5 72 ARG B N 1
ATOM 8087 C CA . ARG B 1 72 ? -4.039 62.781 43.25 1 57.5 72 ARG B CA 1
ATOM 8088 C C . ARG B 1 72 ? -2.545 62.688 43.531 1 57.5 72 ARG B C 1
ATOM 8090 O O . ARG B 1 72 ? -2.041 63.375 44.438 1 57.5 72 ARG B O 1
ATOM 8097 N N . GLY B 1 73 ? -1.887 61.938 42.688 1 55.59 73 GLY B N 1
ATOM 8098 C CA . GLY B 1 73 ? -0.445 61.938 42.875 1 55.59 73 GLY B CA 1
ATOM 8099 C C . GLY B 1 73 ? 0.041 60.75 43.688 1 55.59 73 GLY B C 1
ATOM 8100 O O . GLY B 1 73 ? -0.729 59.844 44 1 55.59 73 GLY B O 1
ATOM 8101 N N . ILE B 1 74 ? 1.304 60.531 43.938 1 58.34 74 ILE B N 1
ATOM 8102 C CA . ILE B 1 74 ? 1.96 59.438 44.656 1 58.34 74 ILE B CA 1
ATOM 8103 C C . ILE B 1 74 ? 2.105 59.75 46.125 1 58.34 74 ILE B C 1
ATOM 8105 O O . ILE B 1 74 ? 2.709 60.781 46.469 1 58.34 74 ILE B O 1
ATOM 8109 N N . VAL B 1 75 ? 1.118 59.281 46.969 1 58.41 75 VAL B N 1
ATOM 8110 C CA . VAL B 1 75 ? 1.34 59.406 48.406 1 58.41 75 VAL B CA 1
ATOM 8111 C C . VAL B 1 75 ? 1.765 58.062 49 1 58.41 75 VAL B C 1
ATOM 8113 O O . VAL B 1 75 ? 1.096 57.031 48.75 1 58.41 75 VAL B O 1
ATOM 8116 N N . ASN B 1 76 ? 2.803 57.781 49.844 1 55.06 76 ASN B N 1
ATOM 8117 C CA . ASN B 1 76 ? 3.439 56.625 50.438 1 55.06 76 ASN B CA 1
ATOM 8118 C C . ASN B 1 76 ? 3.787 55.562 49.406 1 55.06 76 ASN B C 1
ATOM 8120 O O . ASN B 1 76 ? 3.547 54.375 49.625 1 55.06 76 ASN B O 1
ATOM 8124 N N . ASN B 1 77 ? 4.309 56 48.125 1 54.59 77 ASN B N 1
ATOM 8125 C CA . ASN B 1 77 ? 4.852 55.188 47.031 1 54.59 77 ASN B CA 1
ATOM 8126 C C . ASN B 1 77 ? 3.75 54.406 46.281 1 54.59 77 ASN B C 1
ATOM 8128 O O . ASN B 1 77 ? 3.98 53.312 45.781 1 54.59 77 ASN B O 1
ATOM 8132 N N . ASP B 1 78 ? 2.449 54.812 46.531 1 57.94 78 ASP B N 1
ATOM 8133 C CA . ASP B 1 78 ? 1.314 54.281 45.781 1 57.94 78 ASP B CA 1
ATOM 8134 C C . ASP B 1 78 ? 0.495 55.406 45.156 1 57.94 78 ASP B C 1
ATOM 8136 O O . ASP B 1 78 ? 0.517 56.531 45.625 1 57.94 78 ASP B O 1
ATOM 8140 N N . CYS B 1 79 ? -0.065 55.188 44.062 1 60.41 79 CYS B N 1
ATOM 8141 C CA . CYS B 1 79 ? -0.975 56.156 43.469 1 60.41 79 CYS B CA 1
ATOM 8142 C C . CYS B 1 79 ? -2.176 56.406 44.375 1 60.41 79 CYS B C 1
ATOM 8144 O O . CYS B 1 79 ? -2.727 55.469 44.938 1 60.41 79 CYS B O 1
ATOM 8146 N N . LYS B 1 80 ? -2.373 57.531 45 1 60.12 80 LYS B N 1
ATOM 8147 C CA . LYS B 1 80 ? -3.561 57.875 45.781 1 60.12 80 LYS B CA 1
ATOM 8148 C C . LYS B 1 80 ? -4.664 58.438 44.875 1 60.12 80 LYS B C 1
ATOM 8150 O O . LYS B 1 80 ? -4.41 59.281 44.031 1 60.12 80 LYS B O 1
ATOM 8155 N N . CYS B 1 81 ? -5.727 57.688 44.906 1 60.38 81 CYS B N 1
ATOM 8156 C CA . CYS B 1 81 ? -6.875 58.156 44.125 1 60.38 81 CYS B CA 1
ATOM 8157 C C . CYS B 1 81 ? -7.648 59.25 44.906 1 60.38 81 CYS B C 1
ATOM 8159 O O . CYS B 1 81 ? -7.594 59.281 46.125 1 60.38 81 CYS B O 1
ATOM 8161 N N . PRO B 1 82 ? -8.195 60.375 44.25 1 60.28 82 PRO B N 1
ATOM 8162 C CA . PRO B 1 82 ? -9.109 61.281 44.906 1 60.28 82 PRO B CA 1
ATOM 8163 C C . PRO B 1 82 ? -10.188 60.562 45.719 1 60.28 82 PRO B C 1
ATOM 8165 O O . PRO B 1 82 ? -10.43 59.375 45.5 1 60.28 82 PRO B O 1
ATOM 8168 N N . PRO B 1 83 ? -10.867 61.25 46.688 1 55.09 83 PRO B N 1
ATOM 8169 C CA . PRO B 1 83 ? -12.008 60.656 47.375 1 55.09 83 PRO B CA 1
ATOM 8170 C C . PRO B 1 83 ? -13.062 60.094 46.438 1 55.09 83 PRO B C 1
ATOM 8172 O O . PRO B 1 83 ? -13.312 60.656 45.375 1 55.09 83 PRO B O 1
ATOM 8175 N N . ASN B 1 84 ? -13.625 58.844 46.531 1 55.19 84 ASN B N 1
ATOM 8176 C CA . ASN B 1 84 ? -14.641 58.125 45.781 1 55.19 84 ASN B CA 1
ATOM 8177 C C . ASN B 1 84 ? -14.031 57.281 44.656 1 55.19 84 ASN B C 1
ATOM 8179 O O . ASN B 1 84 ? -14.734 56.812 43.781 1 55.19 84 ASN B O 1
ATOM 8183 N N . MET B 1 85 ? -12.68 57.312 44.625 1 60.19 85 MET B N 1
ATOM 8184 C CA . MET B 1 85 ? -12.055 56.469 43.594 1 60.19 85 MET B CA 1
ATOM 8185 C C . MET B 1 85 ? -11.133 55.438 44.25 1 60.19 85 MET B C 1
ATOM 8187 O O . MET B 1 85 ? -10.625 55.656 45.344 1 60.19 85 MET B O 1
ATOM 8191 N N . ILE B 1 86 ? -11.219 54.188 43.844 1 57.94 86 ILE B N 1
ATOM 8192 C CA . ILE B 1 86 ? -10.344 53.156 44.375 1 57.94 86 ILE B CA 1
ATOM 8193 C C . ILE B 1 86 ? -9.211 52.875 43.375 1 57.94 86 ILE B C 1
ATOM 8195 O O . ILE B 1 86 ? -9.398 53 42.156 1 57.94 86 ILE B O 1
ATOM 8199 N N . LEU B 1 87 ? -8.133 52.594 43.875 1 56.41 87 LEU B N 1
ATOM 8200 C CA . LEU B 1 87 ? -6.938 52.281 43.094 1 56.41 87 LEU B CA 1
ATOM 8201 C C . LEU B 1 87 ? -7.004 50.844 42.562 1 56.41 87 LEU B C 1
ATOM 8203 O O . LEU B 1 87 ? -7.172 49.906 43.312 1 56.41 87 LEU B O 1
ATOM 8207 N N . THR B 1 88 ? -7.562 50.719 41.281 1 53.03 88 THR B N 1
ATOM 8208 C CA . THR B 1 88 ? -7.645 49.375 40.719 1 53.03 88 THR B CA 1
ATOM 8209 C C . THR B 1 88 ? -6.52 49.156 39.719 1 53.03 88 THR B C 1
ATOM 8211 O O . THR B 1 88 ? -6.086 50.062 39.031 1 53.03 88 THR B O 1
ATOM 8214 N N . CYS B 1 89 ? -5.902 48.031 39.781 1 48.44 89 CYS B N 1
ATOM 8215 C CA . CYS B 1 89 ? -4.973 47.594 38.75 1 48.44 89 CYS B CA 1
ATOM 8216 C C . CYS B 1 89 ? -5.711 47.219 37.469 1 48.44 89 CYS B C 1
ATOM 8218 O O . CYS B 1 89 ? -6.707 46.5 37.531 1 48.44 89 CYS B O 1
ATOM 8220 N N . LEU B 1 90 ? -5.906 48.094 36.562 1 41.47 90 LEU B N 1
ATOM 8221 C CA . LEU B 1 90 ? -6.566 47.688 35.312 1 41.47 90 LEU B CA 1
ATOM 8222 C C . LEU B 1 90 ? -6.129 46.281 34.906 1 41.47 90 LEU B C 1
ATOM 8224 O O . LEU B 1 90 ? -4.934 45.969 34.875 1 41.47 90 LEU B O 1
ATOM 8228 N N . PRO B 1 91 ? -7.023 45.344 35.25 1 38.19 91 PRO B N 1
ATOM 8229 C CA . PRO B 1 91 ? -6.73 44 34.75 1 38.19 91 PRO B CA 1
ATOM 8230 C C . PRO B 1 91 ? -6.156 44 33.344 1 38.19 91 PRO B C 1
ATOM 8232 O O . PRO B 1 91 ? -6.719 44.625 32.438 1 38.19 91 PRO B O 1
ATOM 8235 N N . CYS B 1 92 ? -4.895 44.062 33.156 1 34.5 92 CYS B N 1
ATOM 8236 C CA . CYS B 1 92 ? -4.359 43.688 31.859 1 34.5 92 CYS B CA 1
ATOM 8237 C C . CYS B 1 92 ? -4.977 42.375 31.375 1 34.5 92 CYS B C 1
ATOM 8239 O O . CYS B 1 92 ? -5.199 41.469 32.188 1 34.5 92 CYS B O 1
ATOM 8241 N N . SER B 1 93 ? -5.906 42.5 30.531 1 32.75 93 SER B N 1
ATOM 8242 C CA . SER B 1 93 ? -6.191 41.25 29.844 1 32.75 93 SER B CA 1
ATOM 8243 C C . SER B 1 93 ? -4.938 40.375 29.703 1 32.75 93 SER B C 1
ATOM 8245 O O . SER B 1 93 ? -4.047 40.688 28.906 1 32.75 93 SER B O 1
ATOM 8247 N N . GLY B 1 94 ? -4.566 39.562 30.672 1 33.78 94 GLY B N 1
ATOM 8248 C CA . GLY B 1 94 ? -3.492 38.625 30.984 1 33.78 94 GLY B CA 1
ATOM 8249 C C . GLY B 1 94 ? -2.152 39.281 31.203 1 33.78 94 GLY B C 1
ATOM 8250 O O . GLY B 1 94 ? -1.402 38.938 32.094 1 33.78 94 GLY B O 1
ATOM 8251 N N . ILE B 1 95 ? -1.465 39.75 30.078 1 31.38 95 ILE B N 1
ATOM 8252 C CA . ILE B 1 95 ? -0.186 40.438 30.25 1 31.38 95 ILE B CA 1
ATOM 8253 C C . ILE B 1 95 ? -0.41 41.781 30.906 1 31.38 95 ILE B C 1
ATOM 8255 O O . ILE B 1 95 ? -1.245 42.594 30.453 1 31.38 95 ILE B O 1
ATOM 8259 N N . VAL B 1 96 ? -0.177 41.906 32.188 1 33.41 96 VAL B N 1
ATOM 8260 C CA . VAL B 1 96 ? -0.103 43.188 32.875 1 33.41 96 VAL B CA 1
ATOM 8261 C C . VAL B 1 96 ? 0.404 44.25 31.922 1 33.41 96 VAL B C 1
ATOM 8263 O O . VAL B 1 96 ? 1.548 44.188 31.453 1 33.41 96 VAL B O 1
ATOM 8266 N N . ASP B 1 97 ? -0.372 44.531 30.922 1 35.12 97 ASP B N 1
ATOM 8267 C CA . ASP B 1 97 ? 0.019 45.688 30.156 1 35.12 97 ASP B CA 1
ATOM 8268 C C . ASP B 1 97 ? 0.406 46.844 31.078 1 35.12 97 ASP B C 1
ATOM 8270 O O . ASP B 1 97 ? -0.013 46.906 32.25 1 35.12 97 ASP B O 1
ATOM 8274 N N . SER B 1 98 ? 1.642 47.281 31.016 1 36.94 98 SER B N 1
ATOM 8275 C CA . SER B 1 98 ? 2.242 48.469 31.578 1 36.94 98 SER B CA 1
ATOM 8276 C C . SER B 1 98 ? 1.185 49.531 31.859 1 36.94 98 SER B C 1
ATOM 8278 O O . SER B 1 98 ? 1.516 50.688 32.188 1 36.94 98 SER B O 1
ATOM 8280 N N . SER B 1 99 ? -0.069 49.344 31.5 1 39.38 99 SER B N 1
ATOM 8281 C CA . SER B 1 99 ? -0.866 50.562 31.719 1 39.38 99 SER B CA 1
ATOM 8282 C C . SER B 1 99 ? -1.197 50.75 33.188 1 39.38 99 SER B C 1
ATOM 8284 O O . SER B 1 99 ? -1.7 49.812 33.844 1 39.38 99 SER B O 1
ATOM 8286 N N . GLY B 1 100 ? -0.476 51.75 34.031 1 44.44 100 GLY B N 1
ATOM 8287 C CA . GLY B 1 100 ? -0.465 52.469 35.281 1 44.44 100 GLY B CA 1
ATOM 8288 C C . GLY B 1 100 ? -1.664 52.156 36.156 1 44.44 100 GLY B C 1
ATOM 8289 O O . GLY B 1 100 ? -2.537 51.375 35.781 1 44.44 100 GLY B O 1
ATOM 8290 N N . TYR B 1 101 ? -1.442 52.312 37.531 1 50.69 101 TYR B N 1
ATOM 8291 C CA . TYR B 1 101 ? -2.559 52.375 38.469 1 50.69 101 TYR B CA 1
ATOM 8292 C C . TYR B 1 101 ? -3.537 53.469 38.094 1 50.69 101 TYR B C 1
ATOM 8294 O O . TYR B 1 101 ? -3.125 54.562 37.719 1 50.69 101 TYR B O 1
ATOM 8302 N N . ALA B 1 102 ? -4.617 53.125 37.656 1 52.84 102 ALA B N 1
ATOM 8303 C CA . ALA B 1 102 ? -5.652 54.125 37.438 1 52.84 102 ALA B CA 1
ATOM 8304 C C . ALA B 1 102 ? -6.617 54.156 38.625 1 52.84 102 ALA B C 1
ATOM 8306 O O . ALA B 1 102 ? -6.832 53.156 39.281 1 52.84 102 ALA B O 1
ATOM 8307 N N . CYS B 1 103 ? -6.699 55.25 39.281 1 54.12 103 CYS B N 1
ATOM 8308 C CA . CYS B 1 103 ? -7.836 55.438 40.188 1 54.12 103 CYS B CA 1
ATOM 8309 C C . CYS B 1 103 ? -9.148 55.312 39.406 1 54.12 103 CYS B C 1
ATOM 8311 O O . CYS B 1 103 ? -9.398 56.062 38.469 1 54.12 103 CYS B O 1
ATOM 8313 N N . LEU B 1 104 ? -9.742 54.125 39.656 1 56.25 104 LEU B N 1
ATOM 8314 C CA . LEU B 1 104 ? -11.031 53.969 39 1 56.25 104 LEU B CA 1
ATOM 8315 C C . LEU B 1 104 ? -12.172 54.312 39.938 1 56.25 104 LEU B C 1
ATOM 8317 O O . LEU B 1 104 ? -12.125 54.031 41.125 1 56.25 104 LEU B O 1
ATOM 8321 N N . PRO B 1 105 ? -12.984 55.25 39.656 1 58.34 105 PRO B N 1
ATOM 8322 C CA . PRO B 1 105 ? -14.195 55.5 40.438 1 58.34 105 PRO B CA 1
ATOM 8323 C C . PRO B 1 105 ? -14.977 54.219 40.719 1 58.34 105 PRO B C 1
ATOM 8325 O O . PRO B 1 105 ? -14.922 53.25 39.938 1 58.34 105 PRO B O 1
ATOM 8328 N N . CYS B 1 106 ? -15.203 54.062 42.125 1 58.09 106 CYS B N 1
ATOM 8329 C CA . CYS B 1 106 ? -16.125 52.969 42.375 1 58.09 106 CYS B CA 1
ATOM 8330 C C . CYS B 1 106 ? -17.25 52.969 41.344 1 58.09 106 CYS B C 1
ATOM 8332 O O . CYS B 1 106 ? -17.578 54 40.75 1 58.09 106 CYS B O 1
ATOM 8334 N N . GLY B 1 107 ? -17.562 51.719 40.906 1 58 107 GLY B N 1
ATOM 8335 C CA . GLY B 1 107 ? -18.609 51.562 39.906 1 58 107 GLY B CA 1
ATOM 8336 C C . GLY B 1 107 ? -19.891 52.312 40.25 1 58 107 GLY B C 1
ATOM 8337 O O . GLY B 1 107 ? -19.953 53 41.281 1 58 107 GLY B O 1
ATOM 8338 N N . ALA B 1 108 ? -20.812 52.25 39.438 1 61.75 108 ALA B N 1
ATOM 8339 C CA . ALA B 1 108 ? -22.094 52.938 39.625 1 61.75 108 ALA B CA 1
ATOM 8340 C C . ALA B 1 108 ? -22.781 52.469 40.906 1 61.75 108 ALA B C 1
ATOM 8342 O O . ALA B 1 108 ? -22.844 51.25 41.188 1 61.75 108 ALA B O 1
ATOM 8343 N N . ASN B 1 109 ? -23.141 53.219 41.75 1 65.25 109 ASN B N 1
ATOM 8344 C CA . ASN B 1 109 ? -23.906 53.062 42.969 1 65.25 109 ASN B CA 1
ATOM 8345 C C . ASN B 1 109 ? -23.031 52.531 44.125 1 65.25 109 ASN B C 1
ATOM 8347 O O . ASN B 1 109 ? -23.5 51.781 44.969 1 65.25 109 ASN B O 1
ATOM 8351 N N . MET B 1 110 ? -21.688 52.719 43.906 1 70.88 110 MET B N 1
ATOM 8352 C CA . MET B 1 110 ? -20.781 52.312 44.969 1 70.88 110 MET B CA 1
ATOM 8353 C C . MET B 1 110 ? -20.109 53.531 45.594 1 70.88 110 MET B C 1
ATOM 8355 O O . MET B 1 110 ? -20 54.594 44.969 1 70.88 110 MET B O 1
ATOM 8359 N N . VAL B 1 111 ? -20.016 53.531 46.875 1 63.91 111 VAL B N 1
ATOM 8360 C CA . VAL B 1 111 ? -19.297 54.594 47.594 1 63.91 111 VAL B CA 1
ATOM 8361 C C . VAL B 1 111 ? -17.969 54.031 48.094 1 63.91 111 VAL B C 1
ATOM 8363 O O . VAL B 1 111 ? -17.859 52.875 48.469 1 63.91 111 VAL B O 1
ATOM 8366 N N . ALA B 1 112 ? -16.906 54.688 47.875 1 59.16 112 ALA B N 1
ATOM 8367 C CA . ALA B 1 112 ? -15.547 54.281 48.219 1 59.16 112 ALA B CA 1
ATOM 8368 C C . ALA B 1 112 ? -15.375 54.25 49.75 1 59.16 112 ALA B C 1
ATOM 8370 O O . ALA B 1 112 ? -15.727 55.219 50.438 1 59.16 112 ALA B O 1
ATOM 8371 N N . GLY B 1 113 ? -15.484 52.969 50.25 1 54.41 113 GLY B N 1
ATOM 8372 C CA . GLY B 1 113 ? -15.062 52.875 51.625 1 54.41 113 GLY B CA 1
ATOM 8373 C C . GLY B 1 113 ? -13.562 53.031 51.812 1 54.41 113 GLY B C 1
ATOM 8374 O O . GLY B 1 113 ? -12.867 53.5 50.906 1 54.41 113 GLY B O 1
ATOM 8375 N N . SER B 1 114 ? -12.961 52.719 52.969 1 51.97 114 SER B N 1
ATOM 8376 C CA . SER B 1 114 ? -11.547 52.844 53.312 1 51.97 114 SER B CA 1
ATOM 8377 C C . SER B 1 114 ? -10.688 51.906 52.469 1 51.97 114 SER B C 1
ATOM 8379 O O . SER B 1 114 ? -9.594 52.281 52.031 1 51.97 114 SER B O 1
ATOM 8381 N N . THR B 1 115 ? -11.117 50.656 52.188 1 52 115 THR B N 1
ATOM 8382 C CA . THR B 1 115 ? -10.273 49.688 51.5 1 52 115 THR B CA 1
ATOM 8383 C C . THR B 1 115 ? -11.023 49.062 50.312 1 52 115 THR B C 1
ATOM 8385 O O . THR B 1 115 ? -10.406 48.438 49.469 1 52 115 THR B O 1
ATOM 8388 N N . ASP B 1 116 ? -12.367 49.188 50.312 1 58.09 116 ASP B N 1
ATOM 8389 C CA . ASP B 1 116 ? -13.164 48.5 49.312 1 58.09 116 ASP B CA 1
ATOM 8390 C C . ASP B 1 116 ? -14.352 49.344 48.875 1 58.09 116 ASP B C 1
ATOM 8392 O O . ASP B 1 116 ? -14.664 50.375 49.5 1 58.09 116 ASP B O 1
ATOM 8396 N N . CYS B 1 117 ? -14.781 49.188 47.719 1 63.66 117 CYS B N 1
ATOM 8397 C CA . CYS B 1 117 ? -16 49.844 47.281 1 63.66 117 CYS B CA 1
ATOM 8398 C C . CYS B 1 117 ? -17.234 49.188 47.906 1 63.66 117 CYS B C 1
ATOM 8400 O O . CYS B 1 117 ? -17.297 47.969 48.031 1 63.66 117 CYS B O 1
ATOM 8402 N N . HIS B 1 118 ? -17.969 49.938 48.75 1 70.81 118 HIS B N 1
ATOM 8403 C CA . HIS B 1 118 ? -19.219 49.406 49.281 1 70.81 118 HIS B CA 1
ATOM 8404 C C . HIS B 1 118 ? -20.422 50 48.562 1 70.81 118 HIS B C 1
ATOM 8406 O O . HIS B 1 118 ? -20.375 51.125 48.062 1 70.81 118 HIS B O 1
ATOM 8412 N N . CYS B 1 119 ? -21.516 49.188 48.438 1 77.81 119 CYS B N 1
ATOM 8413 C CA . CYS B 1 119 ? -22.719 49.625 47.75 1 77.81 119 CYS B CA 1
ATOM 8414 C C . CYS B 1 119 ? -23.438 50.688 48.562 1 77.81 119 CYS B C 1
ATOM 8416 O O . CYS B 1 119 ? -23.422 50.688 49.781 1 77.81 119 CYS B O 1
ATOM 8418 N N . ILE B 1 120 ? -24.016 51.719 47.969 1 77.06 120 ILE B N 1
ATOM 8419 C CA . ILE B 1 120 ? -24.766 52.781 48.625 1 77.06 120 ILE B CA 1
ATOM 8420 C C . ILE B 1 120 ? -26.031 52.219 49.25 1 77.06 120 ILE B C 1
ATOM 8422 O O . ILE B 1 120 ? -26.391 51.062 49 1 77.06 120 ILE B O 1
ATOM 8426 N N . THR B 1 121 ? -26.594 53.031 50.156 1 76.25 121 THR B N 1
ATOM 8427 C CA . THR B 1 121 ? -27.797 52.594 50.875 1 76.25 121 THR B CA 1
ATOM 8428 C C . THR B 1 121 ? -28.922 52.281 49.875 1 76.25 121 THR B C 1
ATOM 8430 O O . THR B 1 121 ? -29.172 53.031 48.938 1 76.25 121 THR B O 1
ATOM 8433 N N . GLY B 1 122 ? -29.516 51.156 49.844 1 78.44 122 GLY B N 1
ATOM 8434 C CA . GLY B 1 122 ? -30.547 50.719 48.938 1 78.44 122 GLY B CA 1
ATOM 8435 C C . GLY B 1 122 ? -30.031 49.719 47.906 1 78.44 122 GLY B C 1
ATOM 8436 O O . GLY B 1 122 ? -30.812 49.156 47.125 1 78.44 122 GLY B O 1
ATOM 8437 N N . TYR B 1 123 ? -28.688 49.625 47.844 1 85 123 TYR B N 1
ATOM 8438 C CA . TYR B 1 123 ? -28.062 48.688 46.875 1 85 123 TYR B CA 1
ATOM 8439 C C . TYR B 1 123 ? -27.344 47.562 47.625 1 85 123 TYR B C 1
ATOM 8441 O O . TYR B 1 123 ? -26.953 47.75 48.781 1 85 123 TYR B O 1
ATOM 8449 N N . MET B 1 124 ? -27.312 46.375 47.125 1 82.12 124 MET B N 1
ATOM 8450 C CA . MET B 1 124 ? -26.625 45.219 47.688 1 82.12 124 MET B CA 1
ATOM 8451 C C . MET B 1 124 ? -25.562 44.688 46.75 1 82.12 124 MET B C 1
ATOM 8453 O O . MET B 1 124 ? -25.719 44.75 45.531 1 82.12 124 MET B O 1
ATOM 8457 N N . SER B 1 125 ? -24.5 44.188 47.344 1 81.88 125 SER B N 1
ATOM 8458 C CA . SER B 1 125 ? -23.406 43.656 46.594 1 81.88 125 SER B CA 1
ATOM 8459 C C . SER B 1 125 ? -23.672 42.219 46.188 1 81.88 125 SER B C 1
ATOM 8461 O O . SER B 1 125 ? -24.219 41.438 46.969 1 81.88 125 SER B O 1
ATOM 8463 N N . THR B 1 126 ? -23.531 41.969 44.906 1 84.06 126 THR B N 1
ATOM 8464 C CA . THR B 1 126 ? -23.656 40.594 44.375 1 84.06 126 THR B CA 1
ATOM 8465 C C . THR B 1 126 ? -22.438 40.219 43.562 1 84.06 126 THR B C 1
ATOM 8467 O O . THR B 1 126 ? -21.766 41.094 43 1 84.06 126 THR B O 1
ATOM 8470 N N . GLY B 1 127 ? -22.047 38.938 43.656 1 85.62 127 GLY B N 1
ATOM 8471 C CA . GLY B 1 127 ? -20.922 38.438 42.875 1 85.62 127 GLY B CA 1
ATOM 8472 C C . GLY B 1 127 ? -19.953 37.594 43.688 1 85.62 127 GLY B C 1
ATOM 8473 O O . GLY B 1 127 ? -20 37.625 44.906 1 85.62 127 GLY B O 1
ATOM 8474 N N . VAL B 1 128 ? -19.219 36.781 42.969 1 82.38 128 VAL B N 1
ATOM 8475 C CA . VAL B 1 128 ? -18.203 35.938 43.562 1 82.38 128 VAL B CA 1
ATOM 8476 C C . VAL B 1 128 ? -16.812 36.438 43.156 1 82.38 128 VAL B C 1
ATOM 8478 O O . VAL B 1 128 ? -16.578 36.812 42 1 82.38 128 VAL B O 1
ATOM 8481 N N . SER B 1 129 ? -15.891 36.531 44.062 1 74.94 129 SER B N 1
ATOM 8482 C CA . SER B 1 129 ? -14.57 37.125 43.875 1 74.94 129 SER B CA 1
ATOM 8483 C C . SER B 1 129 ? -13.75 36.344 42.844 1 74.94 129 SER B C 1
ATOM 8485 O O . SER B 1 129 ? -12.859 36.906 42.219 1 74.94 129 SER B O 1
ATOM 8487 N N . THR B 1 130 ? -14.094 35.094 42.625 1 75.31 130 THR B N 1
ATOM 8488 C CA . THR B 1 130 ? -13.336 34.281 41.719 1 75.31 130 THR B CA 1
ATOM 8489 C C . THR B 1 130 ? -13.492 34.781 40.281 1 75.31 130 THR B C 1
ATOM 8491 O O . THR B 1 130 ? -12.602 34.594 39.469 1 75.31 130 THR B O 1
ATOM 8494 N N . PHE B 1 131 ? -14.641 35.438 39.969 1 80 131 PHE B N 1
ATOM 8495 C CA . PHE B 1 131 ? -14.93 35.781 38.562 1 80 131 PHE B CA 1
ATOM 8496 C C . PHE B 1 131 ? -14.797 37.281 38.344 1 80 131 PHE B C 1
ATOM 8498 O O . PHE B 1 131 ? -14.828 37.75 37.188 1 80 131 PHE B O 1
ATOM 8505 N N . GLY B 1 132 ? -14.633 38 39.375 1 73.31 132 GLY B N 1
ATOM 8506 C CA . GLY B 1 132 ? -14.484 39.438 39.219 1 73.31 132 GLY B CA 1
ATOM 8507 C C . GLY B 1 132 ? -15.016 40.25 40.406 1 73.31 132 GLY B C 1
ATOM 8508 O O . GLY B 1 132 ? -15.398 39.688 41.406 1 73.31 132 GLY B O 1
ATOM 8509 N N . PRO B 1 133 ? -15.047 41.594 40.156 1 71.69 133 PRO B N 1
ATOM 8510 C CA . PRO B 1 133 ? -15.523 42.469 41.219 1 71.69 133 PRO B CA 1
ATOM 8511 C C . PRO B 1 133 ? -17.031 42.375 41.406 1 71.69 133 PRO B C 1
ATOM 8513 O O . PRO B 1 133 ? -17.766 42.062 40.469 1 71.69 133 PRO B O 1
ATOM 8516 N N . SER B 1 134 ? -17.469 42.531 42.594 1 75.94 134 SER B N 1
ATOM 8517 C CA . SER B 1 134 ? -18.891 42.5 42.938 1 75.94 134 SER B CA 1
ATOM 8518 C C . SER B 1 134 ? -19.625 43.719 42.344 1 75.94 134 SER B C 1
ATOM 8520 O O . SER B 1 134 ? -19.016 44.75 42.125 1 75.94 134 SER B O 1
ATOM 8522 N N . SER B 1 135 ? -20.812 43.531 41.906 1 79.31 135 SER B N 1
ATOM 8523 C CA . SER B 1 135 ? -21.672 44.594 41.406 1 79.31 135 SER B CA 1
ATOM 8524 C C . SER B 1 135 ? -22.734 45 42.406 1 79.31 135 SER B C 1
ATOM 8526 O O . SER B 1 135 ? -23.094 44.188 43.281 1 79.31 135 SER B O 1
ATOM 8528 N N . CYS B 1 136 ? -23.047 46.281 42.438 1 80.38 136 CYS B N 1
ATOM 8529 C CA . CYS B 1 136 ? -24.094 46.75 43.312 1 80.38 136 CYS B CA 1
ATOM 8530 C C . CYS B 1 136 ? -25.422 46.844 42.594 1 80.38 136 CYS B C 1
ATOM 8532 O O . CYS B 1 136 ? -25.531 47.469 41.531 1 80.38 136 CYS B O 1
ATOM 8534 N N . ILE B 1 137 ? -26.391 46.094 43.094 1 84.06 137 ILE B N 1
ATOM 8535 C CA . ILE B 1 137 ? -27.703 46.062 42.469 1 84.06 137 ILE B CA 1
ATOM 8536 C C . ILE B 1 137 ? -28.734 46.656 43.438 1 84.06 137 ILE B C 1
ATOM 8538 O O . ILE B 1 137 ? -28.547 46.594 44.656 1 84.06 137 ILE B O 1
ATOM 8542 N N . SER B 1 138 ? -29.812 47.188 42.875 1 83.88 138 SER B N 1
ATOM 8543 C CA . SER B 1 138 ? -30.906 47.75 43.688 1 83.88 138 SER B CA 1
ATOM 8544 C C . SER B 1 138 ? -31.594 46.656 44.5 1 83.88 138 SER B C 1
ATOM 8546 O O . SER B 1 138 ? -31.953 45.625 43.969 1 83.88 138 SER B O 1
ATOM 8548 N N . GLN B 1 139 ? -31.812 46.875 45.781 1 84.5 139 GLN B N 1
ATOM 8549 C CA . GLN B 1 139 ? -32.438 45.906 46.656 1 84.5 139 GLN B CA 1
ATOM 8550 C C . GLN B 1 139 ? -33.906 45.688 46.281 1 84.5 139 GLN B C 1
ATOM 8552 O O . GLN B 1 139 ? -34.406 44.562 46.375 1 84.5 139 GLN B O 1
ATOM 8557 N N . ALA B 1 140 ? -34.562 46.719 45.875 1 84.31 140 ALA B N 1
ATOM 8558 C CA . ALA B 1 140 ? -35.938 46.625 45.5 1 84.31 140 ALA B CA 1
ATOM 8559 C C . ALA B 1 140 ? -36.094 45.75 44.25 1 84.31 140 ALA B C 1
ATOM 8561 O O . ALA B 1 140 ? -36.969 44.875 44.188 1 84.31 140 ALA B O 1
ATOM 8562 N N . ASN B 1 141 ? -35.25 46.062 43.312 1 89 141 ASN B N 1
ATOM 8563 C CA . ASN B 1 141 ? -35.312 45.281 42.094 1 89 141 ASN B CA 1
ATOM 8564 C C . ASN B 1 141 ? -34.906 43.812 42.312 1 89 141 ASN B C 1
ATOM 8566 O O . ASN B 1 141 ? -35.438 42.938 41.656 1 89 141 ASN B O 1
ATOM 8570 N N . GLN B 1 142 ? -34 43.562 43.219 1 89 142 GLN B N 1
ATOM 8571 C CA . GLN B 1 142 ? -33.594 42.188 43.531 1 89 142 GLN B CA 1
ATOM 8572 C C . GLN B 1 142 ? -34.75 41.406 44.125 1 89 142 GLN B C 1
ATOM 8574 O O . GLN B 1 142 ? -34.969 40.25 43.75 1 89 142 GLN B O 1
ATOM 8579 N N . THR B 1 143 ? -35.5 42.031 45 1 86.69 143 THR B N 1
ATOM 8580 C CA . THR B 1 143 ? -36.656 41.312 45.625 1 86.69 143 THR B CA 1
ATOM 8581 C C . THR B 1 143 ? -37.719 41 44.562 1 86.69 143 THR B C 1
ATOM 8583 O O . THR B 1 143 ? -38.344 39.938 44.594 1 86.69 143 THR B O 1
ATOM 8586 N N . ALA B 1 144 ? -37.844 41.844 43.625 1 88.75 144 ALA B N 1
ATOM 8587 C CA . ALA B 1 144 ? -38.844 41.625 42.594 1 88.75 144 ALA B CA 1
ATOM 8588 C C . ALA B 1 144 ? -38.438 40.438 41.688 1 88.75 144 ALA B C 1
ATOM 8590 O O . ALA B 1 144 ? -39.281 39.594 41.375 1 88.75 144 ALA B O 1
ATOM 8591 N N . ILE B 1 145 ? -37.188 40.406 41.281 1 90.94 145 ILE B N 1
ATOM 8592 C CA . ILE B 1 145 ? -36.719 39.375 40.344 1 90.94 145 ILE B CA 1
ATOM 8593 C C . ILE B 1 145 ? -36.656 38.031 41.094 1 90.94 145 ILE B C 1
ATOM 8595 O O . ILE B 1 145 ? -37 37 40.531 1 90.94 145 ILE B O 1
ATOM 8599 N N . THR B 1 146 ? -36.188 38 42.375 1 91.19 146 THR B N 1
ATOM 8600 C CA . THR B 1 146 ? -36.031 36.75 43.125 1 91.19 146 THR B CA 1
ATOM 8601 C C . THR B 1 146 ? -37.406 36.188 43.5 1 91.19 146 THR B C 1
ATOM 8603 O O . THR B 1 146 ? -37.5 34.969 43.781 1 91.19 146 THR B O 1
ATOM 8606 N N . SER B 1 147 ? -38.406 37.031 43.531 1 89.44 147 SER B N 1
ATOM 8607 C CA . SER B 1 147 ? -39.75 36.531 43.781 1 89.44 147 SER B CA 1
ATOM 8608 C C . SER B 1 147 ? -40.281 35.719 42.594 1 89.44 147 SER B C 1
ATOM 8610 O O . SER B 1 147 ? -41.031 34.75 42.781 1 89.44 147 SER B O 1
ATOM 8612 N N . ILE B 1 148 ? -39.844 36 41.375 1 90.69 148 ILE B N 1
ATOM 8613 C CA . ILE B 1 148 ? -40.25 35.281 40.188 1 90.69 148 ILE B CA 1
ATOM 8614 C C . ILE B 1 148 ? -39.281 34.156 39.906 1 90.69 148 ILE B C 1
ATOM 8616 O O . ILE B 1 148 ? -39.688 33.031 39.594 1 90.69 148 ILE B O 1
ATOM 8620 N N . TYR B 1 149 ? -38 34.5 40.031 1 93.06 149 TYR B N 1
ATOM 8621 C CA . TYR B 1 149 ? -36.938 33.5 39.781 1 93.06 149 TYR B CA 1
ATOM 8622 C C . TYR B 1 149 ? -36.094 33.312 41.031 1 93.06 149 TYR B C 1
ATOM 8624 O O . TYR B 1 149 ? -35.062 34 41.219 1 93.06 149 TYR B O 1
ATOM 8632 N N . PRO B 1 150 ? -36.375 32.344 41.844 1 91.5 150 PRO B N 1
ATOM 8633 C CA . PRO B 1 150 ? -35.656 32.094 43.062 1 91.5 150 PRO B CA 1
ATOM 8634 C C . PRO B 1 150 ? -34.156 31.828 42.844 1 91.5 150 PRO B C 1
ATOM 8636 O O . PRO B 1 150 ? -33.812 31.125 41.875 1 91.5 150 PRO B O 1
ATOM 8639 N N . LEU B 1 151 ? -33.344 32.375 43.656 1 89.06 151 LEU B N 1
ATOM 8640 C CA . LEU B 1 151 ? -31.891 32.312 43.5 1 89.06 151 LEU B CA 1
ATOM 8641 C C . LEU B 1 151 ? -31.406 30.875 43.625 1 89.06 151 LEU B C 1
ATOM 8643 O O . LEU B 1 151 ? -30.438 30.484 42.969 1 89.06 151 LEU B O 1
ATOM 8647 N N . GLN B 1 152 ? -32.031 30.047 44.469 1 87.62 152 GLN B N 1
ATOM 8648 C CA . GLN B 1 152 ? -31.594 28.672 44.656 1 87.62 152 GLN B CA 1
ATOM 8649 C C . GLN B 1 152 ? -31.719 27.859 43.375 1 87.62 152 GLN B C 1
ATOM 8651 O O . GLN B 1 152 ? -30.812 27.078 43.062 1 87.62 152 GLN B O 1
ATOM 8656 N N . LYS B 1 153 ? -32.688 28.109 42.656 1 89.81 153 LYS B N 1
ATOM 8657 C CA . LYS B 1 153 ? -32.906 27.375 41.406 1 89.81 153 LYS B CA 1
ATOM 8658 C C . LYS B 1 153 ? -32.125 28 40.25 1 89.81 153 LYS B C 1
ATOM 8660 O O . LYS B 1 153 ? -31.656 27.297 39.375 1 89.81 153 LYS B O 1
ATOM 8665 N N . SER B 1 154 ? -31.922 29.25 40.312 1 92.38 154 SER B N 1
ATOM 8666 C CA . SER B 1 154 ? -31.281 29.984 39.219 1 92.38 154 SER B CA 1
ATOM 8667 C C . SER B 1 154 ? -29.781 29.766 39.219 1 92.38 154 SER B C 1
ATOM 8669 O O . SER B 1 154 ? -29.125 29.953 38.188 1 92.38 154 SER B O 1
ATOM 8671 N N . THR B 1 155 ? -29.203 29.328 40.281 1 93.12 155 THR B N 1
ATOM 8672 C CA . THR B 1 155 ? -27.766 29.172 40.344 1 93.12 155 THR B CA 1
ATOM 8673 C C . THR B 1 155 ? -27.375 27.703 40.219 1 93.12 155 THR B C 1
ATOM 8675 O O . THR B 1 155 ? -26.188 27.359 40.156 1 93.12 155 THR B O 1
ATOM 8678 N N . GLN B 1 156 ? -28.375 26.875 40.062 1 93 156 GLN B N 1
ATOM 8679 C CA . GLN B 1 156 ? -28.094 25.453 39.906 1 93 156 GLN B CA 1
ATOM 8680 C C . GLN B 1 156 ? -27.969 25.047 38.469 1 93 156 GLN B C 1
ATOM 8682 O O . GLN B 1 156 ? -28.75 25.5 37.625 1 93 156 GLN B O 1
ATOM 8687 N N . VAL B 1 157 ? -26.938 24.312 38.156 1 93.69 157 VAL B N 1
ATOM 8688 C CA . VAL B 1 157 ? -26.719 23.797 36.812 1 93.69 157 VAL B CA 1
ATOM 8689 C C . VAL B 1 157 ? -26.688 22.266 36.844 1 93.69 157 VAL B C 1
ATOM 8691 O O . VAL B 1 157 ? -26.062 21.688 37.75 1 93.69 157 VAL B O 1
ATOM 8694 N N . THR B 1 158 ? -27.344 21.641 35.906 1 91.38 158 THR B N 1
ATOM 8695 C CA . THR B 1 158 ? -27.391 20.188 35.781 1 91.38 158 THR B CA 1
ATOM 8696 C C . THR B 1 158 ? -26.625 19.703 34.562 1 91.38 158 THR B C 1
ATOM 8698 O O . THR B 1 158 ? -26.859 20.156 33.469 1 91.38 158 THR B O 1
ATOM 8701 N N . TYR B 1 159 ? -25.672 18.828 34.844 1 92.44 159 TYR B N 1
ATOM 8702 C CA . TYR B 1 159 ? -24.906 18.172 33.781 1 92.44 159 TYR B CA 1
ATOM 8703 C C . TYR B 1 159 ? -25.359 16.734 33.562 1 92.44 159 TYR B C 1
ATOM 8705 O O . TYR B 1 159 ? -25.359 15.938 34.5 1 92.44 159 TYR B O 1
ATOM 8713 N N . GLN B 1 160 ? -25.797 16.406 32.344 1 89.81 160 GLN B N 1
ATOM 8714 C CA . GLN B 1 160 ? -26.344 15.07 32.094 1 89.81 160 GLN B CA 1
ATOM 8715 C C . GLN B 1 160 ? -25.719 14.43 30.875 1 89.81 160 GLN B C 1
ATOM 8717 O O . GLN B 1 160 ? -26.016 13.281 30.547 1 89.81 160 GLN B O 1
ATOM 8722 N N . ASP B 1 161 ? -24.844 15.023 30.188 1 90.88 161 ASP B N 1
ATOM 8723 C CA . ASP B 1 161 ? -24.328 14.531 28.906 1 90.88 161 ASP B CA 1
ATOM 8724 C C . ASP B 1 161 ? -22.938 13.906 29.078 1 90.88 161 ASP B C 1
ATOM 8726 O O . ASP B 1 161 ? -22 14.258 28.359 1 90.88 161 ASP B O 1
ATOM 8730 N N . PHE B 1 162 ? -22.875 12.961 30.078 1 86.75 162 PHE B N 1
ATOM 8731 C CA . PHE B 1 162 ? -21.656 12.195 30.297 1 86.75 162 PHE B CA 1
ATOM 8732 C C . PHE B 1 162 ? -21.656 10.938 29.438 1 86.75 162 PHE B C 1
ATOM 8734 O O . PHE B 1 162 ? -22.703 10.477 28.984 1 86.75 162 PHE B O 1
ATOM 8741 N N . SER B 1 163 ? -20.484 10.477 29.156 1 79.94 163 SER B N 1
ATOM 8742 C CA . SER B 1 163 ? -20.375 9.227 28.406 1 79.94 163 SER B CA 1
ATOM 8743 C C . SER B 1 163 ? -20.953 8.062 29.188 1 79.94 163 SER B C 1
ATOM 8745 O O . SER B 1 163 ? -21.484 7.105 28.609 1 79.94 163 SER B O 1
ATOM 8747 N N . ASN B 1 164 ? -20.984 8.102 30.609 1 74.88 164 ASN B N 1
ATOM 8748 C CA . ASN B 1 164 ? -21.453 7.02 31.469 1 74.88 164 ASN B CA 1
ATOM 8749 C C . ASN B 1 164 ? -22.828 7.328 32.062 1 74.88 164 ASN B C 1
ATOM 8751 O O . ASN B 1 164 ? -23.188 6.809 33.125 1 74.88 164 ASN B O 1
ATOM 8755 N N . SER B 1 165 ? -23.797 7.996 31.484 1 79.25 165 SER B N 1
ATOM 8756 C CA . SER B 1 165 ? -25.156 8.312 31.891 1 79.25 165 SER B CA 1
ATOM 8757 C C . SER B 1 165 ? -25.188 8.859 33.312 1 79.25 165 SER B C 1
ATOM 8759 O O . SER B 1 165 ? -26.141 8.602 34.062 1 79.25 165 SER B O 1
ATOM 8761 N N . LEU B 1 166 ? -24.25 9.547 33.688 1 84 166 LEU B N 1
ATOM 8762 C CA . LEU B 1 166 ? -24.188 10.211 34.969 1 84 166 LEU B CA 1
ATOM 8763 C C . LEU B 1 166 ? -24.875 11.57 34.906 1 84 166 LEU B C 1
ATOM 8765 O O . LEU B 1 166 ? -24.891 12.227 33.875 1 84 166 LEU B O 1
ATOM 8769 N N . THR B 1 167 ? -25.688 11.891 35.938 1 90 167 THR B N 1
ATOM 8770 C CA . THR B 1 167 ? -26.266 13.219 36.094 1 90 167 THR B CA 1
ATOM 8771 C C . THR B 1 167 ? -25.734 13.891 37.375 1 90 167 THR B C 1
ATOM 8773 O O . THR B 1 167 ? -25.703 13.266 38.438 1 90 167 THR B O 1
ATOM 8776 N N . MET B 1 168 ? -25.219 15.039 37.25 1 91.62 168 MET B N 1
ATOM 8777 C CA . MET B 1 168 ? -24.703 15.805 38.375 1 91.62 168 MET B CA 1
ATOM 8778 C C . MET B 1 168 ? -25.328 17.203 38.406 1 91.62 168 MET B C 1
ATOM 8780 O O . MET B 1 168 ? -25.406 17.875 37.375 1 91.62 168 MET B O 1
ATOM 8784 N N . THR B 1 169 ? -25.875 17.578 39.562 1 92.88 169 THR B N 1
ATOM 8785 C CA . THR B 1 169 ? -26.438 18.906 39.75 1 92.88 169 THR B CA 1
ATOM 8786 C C . THR B 1 169 ? -25.734 19.625 40.906 1 92.88 169 THR B C 1
ATOM 8788 O O . THR B 1 169 ? -25.547 19.047 42 1 92.88 169 THR B O 1
ATOM 8791 N N . PHE B 1 170 ? -25.203 20.75 40.75 1 92.81 170 PHE B N 1
ATOM 8792 C CA . PHE B 1 170 ? -24.625 21.547 41.844 1 92.81 170 PHE B CA 1
ATOM 8793 C C . PHE B 1 170 ? -24.797 23.047 41.562 1 92.81 170 PHE B C 1
ATOM 8795 O O . PHE B 1 170 ? -25.25 23.422 40.469 1 92.81 170 PHE B O 1
ATOM 8802 N N . THR B 1 171 ? -24.5 23.844 42.594 1 93.69 171 THR B N 1
ATOM 8803 C CA . THR B 1 171 ? -24.562 25.297 42.469 1 93.69 171 THR B CA 1
ATOM 8804 C C . THR B 1 171 ? -23.297 25.828 41.781 1 93.69 171 THR B C 1
ATOM 8806 O O . THR B 1 171 ? -22.188 25.609 42.281 1 93.69 171 THR B O 1
ATOM 8809 N N . SER B 1 172 ? -23.453 26.453 40.625 1 94.31 172 SER B N 1
ATOM 8810 C CA . SER B 1 172 ? -22.328 26.969 39.875 1 94.31 172 SER B CA 1
ATOM 8811 C C . SER B 1 172 ? -21.906 28.344 40.375 1 94.31 172 SER B C 1
ATOM 8813 O O . SER B 1 172 ? -22.75 29.219 40.562 1 94.31 172 SER B O 1
ATOM 8815 N N . ALA B 1 173 ? -20.625 28.516 40.531 1 91.88 173 ALA B N 1
ATOM 8816 C CA . ALA B 1 173 ? -20.078 29.812 40.938 1 91.88 173 ALA B CA 1
ATOM 8817 C C . ALA B 1 173 ? -20.297 30.875 39.875 1 91.88 173 ALA B C 1
ATOM 8819 O O . ALA B 1 173 ? -20.453 32.062 40.188 1 91.88 173 ALA B O 1
ATOM 8820 N N . LEU B 1 174 ? -20.344 30.438 38.656 1 93.06 174 LEU B N 1
ATOM 8821 C CA . LEU B 1 174 ? -20.547 31.359 37.531 1 93.06 174 LEU B CA 1
ATOM 8822 C C . LEU B 1 174 ? -21.953 31.953 37.562 1 93.06 174 LEU B C 1
ATOM 8824 O O . LEU B 1 174 ? -22.141 33.156 37.375 1 93.06 174 LEU B O 1
ATOM 8828 N N . MET B 1 175 ? -22.938 31.109 37.812 1 94.19 175 MET B N 1
ATOM 8829 C CA . MET B 1 175 ? -24.312 31.578 37.875 1 94.19 175 MET B CA 1
ATOM 8830 C C . MET B 1 175 ? -24.547 32.5 39.062 1 94.19 175 MET B C 1
ATOM 8832 O O . MET B 1 175 ? -25.328 33.438 38.969 1 94.19 175 MET B O 1
ATOM 8836 N N . GLU B 1 176 ? -23.844 32.188 40.094 1 91.81 176 GLU B N 1
ATOM 8837 C CA . GLU B 1 176 ? -23.938 33.062 41.281 1 91.81 176 GLU B CA 1
ATOM 8838 C C . GLU B 1 176 ? -23.375 34.438 41 1 91.81 176 GLU B C 1
ATOM 8840 O O . GLU B 1 176 ? -23.891 35.438 41.531 1 91.81 176 GLU B O 1
ATOM 8845 N N . HIS B 1 177 ? -22.438 34.469 40.281 1 91.19 177 HIS B N 1
ATOM 8846 C CA . HIS B 1 177 ? -21.766 35.75 40 1 91.19 177 HIS B CA 1
ATOM 8847 C C . HIS B 1 177 ? -22.562 36.594 39.031 1 91.19 177 HIS B C 1
ATOM 8849 O O . HIS B 1 177 ? -22.734 37.781 39.219 1 91.19 177 HIS B O 1
ATOM 8855 N N . TYR B 1 178 ? -23.094 36 37.938 1 93.19 178 TYR B N 1
ATOM 8856 C CA . TYR B 1 178 ? -23.578 36.812 36.812 1 93.19 178 TYR B CA 1
ATOM 8857 C C . TYR B 1 178 ? -25.094 36.844 36.812 1 93.19 178 TYR B C 1
ATOM 8859 O O . TYR B 1 178 ? -25.703 37.781 36.25 1 93.19 178 TYR B O 1
ATOM 8867 N N . PHE B 1 179 ? -25.875 35.906 37.312 1 94.06 179 PHE B N 1
ATOM 8868 C CA . PHE B 1 179 ? -27.297 35.781 37.031 1 94.06 179 PHE B CA 1
ATOM 8869 C C . PHE B 1 179 ? -28.078 36.969 37.594 1 94.06 179 PHE B C 1
ATOM 8871 O O . PHE B 1 179 ? -28.812 37.625 36.844 1 94.06 179 PHE B O 1
ATOM 8878 N N . LEU B 1 180 ? -27.875 37.281 38.844 1 91.62 180 LEU B N 1
ATOM 8879 C CA . LEU B 1 180 ? -28.688 38.312 39.5 1 91.62 180 LEU B CA 1
ATOM 8880 C C . LEU B 1 180 ? -28.406 39.688 38.875 1 91.62 180 LEU B C 1
ATOM 8882 O O . LEU B 1 180 ? -29.344 40.438 38.562 1 91.62 180 LEU B O 1
ATOM 8886 N N . SER B 1 181 ? -27.141 40.062 38.75 1 89.88 181 SER B N 1
ATOM 8887 C CA . SER B 1 181 ? -26.781 41.344 38.188 1 89.88 181 SER B CA 1
ATOM 8888 C C . SER B 1 181 ? -27.266 41.469 36.75 1 89.88 181 SER B C 1
ATOM 8890 O O . SER B 1 181 ? -27.797 42.531 36.344 1 89.88 181 SER B O 1
ATOM 8892 N N . SER B 1 182 ? -27.125 40.406 35.969 1 92.88 182 SER B N 1
ATOM 8893 C CA . SER B 1 182 ? -27.531 40.469 34.562 1 92.88 182 SER B CA 1
ATOM 8894 C C . SER B 1 182 ? -29.047 40.406 34.438 1 92.88 182 SER B C 1
ATOM 8896 O O . SER B 1 182 ? -29.625 41.062 33.562 1 92.88 182 SER B O 1
ATOM 8898 N N . ALA B 1 183 ? -29.719 39.688 35.281 1 93.12 183 ALA B N 1
ATOM 8899 C CA . ALA B 1 183 ? -31.172 39.594 35.25 1 93.12 183 ALA B CA 1
ATOM 8900 C C . ALA B 1 183 ? -31.812 40.969 35.531 1 93.12 183 ALA B C 1
ATOM 8902 O O . ALA B 1 183 ? -32.75 41.375 34.812 1 93.12 183 ALA B O 1
ATOM 8903 N N . ILE B 1 184 ? -31.328 41.688 36.5 1 89.62 184 ILE B N 1
ATOM 8904 C CA . ILE B 1 184 ? -31.906 42.938 36.906 1 89.62 184 ILE B CA 1
ATOM 8905 C C . ILE B 1 184 ? -31.625 44 35.844 1 89.62 184 ILE B C 1
ATOM 8907 O O . ILE B 1 184 ? -32.531 44.75 35.438 1 89.62 184 ILE B O 1
ATOM 8911 N N . ASN B 1 185 ? -30.375 44.031 35.344 1 87.56 185 ASN B N 1
ATOM 8912 C CA . ASN B 1 185 ? -30 45.062 34.375 1 87.56 185 ASN B CA 1
ATOM 8913 C C . ASN B 1 185 ? -30.656 44.844 33.031 1 87.56 185 ASN B C 1
ATOM 8915 O O . ASN B 1 185 ? -30.938 45.781 32.281 1 87.56 185 ASN B O 1
ATOM 8919 N N . CYS B 1 186 ? -30.953 43.594 32.719 1 89.81 186 CYS B N 1
ATOM 8920 C CA . CYS B 1 186 ? -31.625 43.312 31.453 1 89.81 186 CYS B CA 1
ATOM 8921 C C . CYS B 1 186 ? -33.125 43.5 31.578 1 89.81 186 CYS B C 1
ATOM 8923 O O . CYS B 1 186 ? -33.75 44 30.641 1 89.81 186 CYS B O 1
ATOM 8925 N N . TYR B 1 187 ? -33.719 43.125 32.719 1 88.94 187 TYR B N 1
ATOM 8926 C CA . TYR B 1 187 ? -35.125 43.281 32.938 1 88.94 187 TYR B CA 1
ATOM 8927 C C . TYR B 1 187 ? -35.531 44.75 32.969 1 88.94 187 TYR B C 1
ATOM 8929 O O . TYR B 1 187 ? -36.531 45.156 32.406 1 88.94 187 TYR B O 1
ATOM 8937 N N . TYR B 1 188 ? -34.781 45.531 33.688 1 84.56 188 TYR B N 1
ATOM 8938 C CA . TYR B 1 188 ? -35.031 46.969 33.75 1 84.56 188 TYR B CA 1
ATOM 8939 C C . TYR B 1 188 ? -34.156 47.719 32.781 1 84.56 188 TYR B C 1
ATOM 8941 O O . TYR B 1 188 ? -33.344 48.594 33.188 1 84.56 188 TYR B O 1
ATOM 8949 N N . TYR B 1 189 ? -34.281 47.312 31.453 1 80.69 189 TYR B N 1
ATOM 8950 C CA . TYR B 1 189 ? -33.438 47.875 30.391 1 80.69 189 TYR B CA 1
ATOM 8951 C C . TYR B 1 189 ? -33.531 49.406 30.375 1 80.69 189 TYR B C 1
ATOM 8953 O O . TYR B 1 189 ? -34.625 49.969 30.297 1 80.69 189 TYR B O 1
ATOM 8961 N N . SER B 1 190 ? -32.469 50.094 30.625 1 68.12 190 SER B N 1
ATOM 8962 C CA . SER B 1 190 ? -32.5 51.562 30.672 1 68.12 190 SER B CA 1
ATOM 8963 C C . SER B 1 190 ? -31.719 52.125 29.484 1 68.12 190 SER B C 1
ATOM 8965 O O . SER B 1 190 ? -32.25 53 28.781 1 68.12 190 SER B O 1
ATOM 8967 N N . ASN B 1 191 ? -30.438 51.688 29.312 1 64.31 191 ASN B N 1
ATOM 8968 C CA . ASN B 1 191 ? -29.594 52.281 28.266 1 64.31 191 ASN B CA 1
ATOM 8969 C C . ASN B 1 191 ? -28.781 51.188 27.562 1 64.31 191 ASN B C 1
ATOM 8971 O O . ASN B 1 191 ? -28.938 50 27.828 1 64.31 191 ASN B O 1
ATOM 8975 N N . GLU B 1 192 ? -27.984 51.625 26.609 1 66.94 192 GLU B N 1
ATOM 8976 C CA . GLU B 1 192 ? -27.172 50.75 25.781 1 66.94 192 GLU B CA 1
ATOM 8977 C C . GLU B 1 192 ? -26.188 49.938 26.641 1 66.94 192 GLU B C 1
ATOM 8979 O O . GLU B 1 192 ? -25.75 48.844 26.234 1 66.94 192 GLU B O 1
ATOM 8984 N N . ASP B 1 193 ? -25.984 50.469 27.828 1 64.81 193 ASP B N 1
ATOM 8985 C CA . ASP B 1 193 ? -25.094 49.719 28.719 1 64.81 193 ASP B CA 1
ATOM 8986 C C . ASP B 1 193 ? -25.75 48.438 29.203 1 64.81 193 ASP B C 1
ATOM 8988 O O . ASP B 1 193 ? -25.062 47.469 29.547 1 64.81 193 ASP B O 1
ATOM 8992 N N . SER B 1 194 ? -27.031 48.375 29.141 1 78.62 194 SER B N 1
ATOM 8993 C CA . SER B 1 194 ? -27.781 47.188 29.562 1 78.62 194 SER B CA 1
ATOM 8994 C C . SER B 1 194 ? -27.703 46.094 28.516 1 78.62 194 SER B C 1
ATOM 8996 O O . SER B 1 194 ? -28.016 44.938 28.812 1 78.62 194 SER B O 1
ATOM 8998 N N . ASN B 1 195 ? -27.203 46.469 27.359 1 81.75 195 ASN B N 1
ATOM 8999 C CA . ASN B 1 195 ? -27.078 45.438 26.312 1 81.75 195 ASN B CA 1
ATOM 9000 C C . ASN B 1 195 ? -26.094 44.344 26.719 1 81.75 195 ASN B C 1
ATOM 9002 O O . ASN B 1 195 ? -26.297 43.188 26.422 1 81.75 195 ASN B O 1
ATOM 9006 N N . THR B 1 196 ? -24.969 44.75 27.375 1 85.88 196 THR B N 1
ATOM 9007 C CA . THR B 1 196 ? -23.969 43.781 27.797 1 85.88 196 THR B CA 1
ATOM 9008 C C . THR B 1 196 ? -24.562 42.812 28.828 1 85.88 196 THR B C 1
ATOM 9010 O O . THR B 1 196 ? -24.219 41.625 28.844 1 85.88 196 THR B O 1
ATOM 9013 N N . ALA B 1 197 ? -25.484 43.375 29.672 1 88.19 197 ALA B N 1
ATOM 9014 C CA . ALA B 1 197 ? -26.141 42.5 30.656 1 88.19 197 ALA B CA 1
ATOM 9015 C C . ALA B 1 197 ? -27.062 41.5 29.984 1 88.19 197 ALA B C 1
ATOM 9017 O O . ALA B 1 197 ? -27.156 40.344 30.422 1 88.19 197 ALA B O 1
ATOM 9018 N N . CYS B 1 198 ? -27.719 41.969 28.969 1 90.75 198 CYS B N 1
ATOM 9019 C CA . CYS B 1 198 ? -28.594 41.062 28.25 1 90.75 198 CYS B CA 1
ATOM 9020 C C . CYS B 1 198 ? -27.781 40 27.516 1 90.75 198 CYS B C 1
ATOM 9022 O O . CYS B 1 198 ? -28.219 38.844 27.391 1 90.75 198 CYS B O 1
ATOM 9024 N N . GLN B 1 199 ? -26.609 40.344 26.984 1 93.12 199 GLN B N 1
ATOM 9025 C CA . GLN B 1 199 ? -25.719 39.375 26.344 1 93.12 199 GLN B CA 1
ATOM 9026 C C . GLN B 1 199 ? -25.234 38.344 27.359 1 93.12 199 GLN B C 1
ATOM 9028 O O . GLN B 1 199 ? -25.078 37.156 27.031 1 93.12 199 GLN B O 1
ATOM 9033 N N . VAL B 1 200 ? -24.922 38.812 28.594 1 94.38 200 VAL B N 1
ATOM 9034 C CA . VAL B 1 200 ? -24.484 37.875 29.641 1 94.38 200 VAL B CA 1
ATOM 9035 C C . VAL B 1 200 ? -25.594 36.875 29.938 1 94.38 200 VAL B C 1
ATOM 9037 O O . VAL B 1 200 ? -25.344 35.688 30.094 1 94.38 200 VAL B O 1
ATOM 9040 N N . LEU B 1 201 ? -26.828 37.406 30.047 1 94.25 201 LEU B N 1
ATOM 9041 C CA . LEU B 1 201 ? -27.969 36.5 30.266 1 94.25 201 LEU B CA 1
ATOM 9042 C C . LEU B 1 201 ? -28.094 35.5 29.125 1 94.25 201 LEU B C 1
ATOM 9044 O O . LEU B 1 201 ? -28.422 34.344 29.359 1 94.25 201 LEU B O 1
ATOM 9048 N N . GLY B 1 202 ? -27.891 35.906 27.938 1 95.44 202 GLY B N 1
ATOM 9049 C CA . GLY B 1 202 ? -27.875 35.031 26.797 1 95.44 202 GLY B CA 1
ATOM 9050 C C . GLY B 1 202 ? -26.797 33.969 26.906 1 95.44 202 GLY B C 1
ATOM 9051 O O . GLY B 1 202 ? -27.031 32.781 26.594 1 95.44 202 GLY B O 1
ATOM 9052 N N . ASN B 1 203 ? -25.562 34.375 27.344 1 96.62 203 ASN B N 1
ATOM 9053 C CA . ASN B 1 203 ? -24.453 33.438 27.516 1 96.62 203 ASN B CA 1
ATOM 9054 C C . ASN B 1 203 ? -24.797 32.375 28.562 1 96.62 203 ASN B C 1
ATOM 9056 O O . ASN B 1 203 ? -24.438 31.203 28.391 1 96.62 203 ASN B O 1
ATOM 9060 N N . LEU B 1 204 ? -25.438 32.75 29.641 1 96.38 204 LEU B N 1
ATOM 9061 C CA . LEU B 1 204 ? -25.828 31.828 30.672 1 96.38 204 LEU B CA 1
ATOM 9062 C C . LEU B 1 204 ? -26.844 30.812 30.156 1 96.38 204 LEU B C 1
ATOM 9064 O O . LEU B 1 204 ? -26.828 29.641 30.531 1 96.38 204 LEU B O 1
ATOM 9068 N N . CYS B 1 205 ? -27.688 31.328 29.297 1 96.06 205 CYS B N 1
ATOM 9069 C CA . CYS B 1 205 ? -28.672 30.438 28.672 1 96.06 205 CYS B CA 1
ATOM 9070 C C . CYS B 1 205 ? -28 29.438 27.75 1 96.06 205 CYS B C 1
ATOM 9072 O O . CYS B 1 205 ? -28.344 28.25 27.734 1 96.06 205 CYS B O 1
ATOM 9074 N N . VAL B 1 206 ? -27.047 29.859 26.922 1 97.38 206 VAL B N 1
ATOM 9075 C CA . VAL B 1 206 ? -26.328 29 26 1 97.38 206 VAL B CA 1
ATOM 9076 C C . VAL B 1 206 ? -25.594 27.906 26.766 1 97.38 206 VAL B C 1
ATOM 9078 O O . VAL B 1 206 ? -25.547 26.75 26.328 1 97.38 206 VAL B O 1
ATOM 9081 N N . LEU B 1 207 ? -24.984 28.219 27.953 1 96.44 207 LEU B N 1
ATOM 9082 C CA . LEU B 1 207 ? -24.219 27.266 28.75 1 96.44 207 LEU B CA 1
ATOM 9083 C C . LEU B 1 207 ? -25.125 26.203 29.344 1 96.44 207 LEU B C 1
ATOM 9085 O O . LEU B 1 207 ? -24.656 25.141 29.75 1 96.44 207 LEU B O 1
ATOM 9089 N N . GLN B 1 208 ? -26.391 26.484 29.359 1 94.69 208 GLN B N 1
ATOM 9090 C CA . GLN B 1 208 ? -27.359 25.516 29.844 1 94.69 208 GLN B CA 1
ATOM 9091 C C . GLN B 1 208 ? -28.109 24.859 28.688 1 94.69 208 GLN B C 1
ATOM 9093 O O . GLN B 1 208 ? -29.266 24.453 28.828 1 94.69 208 GLN B O 1
ATOM 9098 N N . MET B 1 209 ? -27.547 24.875 27.531 1 95.25 209 MET B N 1
ATOM 9099 C CA . MET B 1 209 ? -28 24.188 26.312 1 95.25 209 MET B CA 1
ATOM 9100 C C . MET B 1 209 ? -29.359 24.719 25.875 1 95.25 209 MET B C 1
ATOM 9102 O O . MET B 1 209 ? -30.188 23.969 25.375 1 95.25 209 MET B O 1
ATOM 9106 N N . PHE B 1 210 ? -29.719 25.953 26.234 1 95.44 210 PHE B N 1
ATOM 9107 C CA . PHE B 1 210 ? -30.922 26.641 25.797 1 95.44 210 PHE B CA 1
ATOM 9108 C C . PHE B 1 210 ? -32.156 26.016 26.422 1 95.44 210 PHE B C 1
ATOM 9110 O O . PHE B 1 210 ? -33.25 26.094 25.844 1 95.44 210 PHE B O 1
ATOM 9117 N N . ASP B 1 211 ? -32 25.375 27.484 1 93 211 ASP B N 1
ATOM 9118 C CA . ASP B 1 211 ? -33.156 24.766 28.172 1 93 211 ASP B CA 1
ATOM 9119 C C . ASP B 1 211 ? -34.125 25.844 28.641 1 93 211 ASP B C 1
ATOM 9121 O O . ASP B 1 211 ? -33.812 26.672 29.484 1 93 211 ASP B O 1
ATOM 9125 N N . PRO B 1 212 ? -35.344 25.75 28.125 1 93.06 212 PRO B N 1
ATOM 9126 C CA . PRO B 1 212 ? -36.312 26.797 28.453 1 93.06 212 PRO B CA 1
ATOM 9127 C C . PRO B 1 212 ? -36.75 26.766 29.922 1 93.06 212 PRO B C 1
ATOM 9129 O O . PRO B 1 212 ? -37.312 27.734 30.422 1 93.06 212 PRO B O 1
ATOM 9132 N N . THR B 1 213 ? -36.469 25.75 30.656 1 91 213 THR B N 1
ATOM 9133 C CA . THR B 1 213 ? -36.906 25.609 32.031 1 91 213 THR B CA 1
ATOM 9134 C C . THR B 1 213 ? -35.938 26.297 32.969 1 91 213 THR B C 1
ATOM 9136 O O . THR B 1 213 ? -36.25 26.562 34.156 1 91 213 THR B O 1
ATOM 9139 N N . THR B 1 214 ? -34.812 26.625 32.531 1 93.12 214 THR B N 1
ATOM 9140 C CA . THR B 1 214 ? -33.844 27.312 33.344 1 93.12 214 THR B CA 1
ATOM 9141 C C . THR B 1 214 ? -34.188 28.781 33.5 1 93.12 214 THR B C 1
ATOM 9143 O O . THR B 1 214 ? -34.812 29.375 32.625 1 93.12 214 THR B O 1
ATOM 9146 N N . SER B 1 215 ? -33.75 29.422 34.531 1 94.5 215 SER B N 1
ATOM 9147 C CA . SER B 1 215 ? -34.156 30.781 34.875 1 94.5 215 SER B CA 1
ATOM 9148 C C . SER B 1 215 ? -33.594 31.781 33.844 1 94.5 215 SER B C 1
ATOM 9150 O O . SER B 1 215 ? -34.281 32.75 33.5 1 94.5 215 SER B O 1
ATOM 9152 N N . ALA B 1 216 ? -32.406 31.594 33.438 1 94.69 216 ALA B N 1
ATOM 9153 C CA . ALA B 1 216 ? -31.797 32.531 32.5 1 94.69 216 ALA B CA 1
ATOM 9154 C C . ALA B 1 216 ? -32.531 32.5 31.156 1 94.69 216 ALA B C 1
ATOM 9156 O O . ALA B 1 216 ? -32.844 33.562 30.594 1 94.69 216 ALA B O 1
ATOM 9157 N N . CYS B 1 217 ? -32.844 31.328 30.641 1 95 217 CYS B N 1
ATOM 9158 C CA . CYS B 1 217 ? -33.531 31.203 29.359 1 95 217 CYS B CA 1
ATOM 9159 C C . CYS B 1 217 ? -35 31.609 29.469 1 95 217 CYS B C 1
ATOM 9161 O O . CYS B 1 217 ? -35.562 32.219 28.562 1 95 217 CYS B O 1
ATOM 9163 N N . ALA B 1 218 ? -35.594 31.266 30.609 1 93.81 218 ALA B N 1
ATOM 9164 C CA . ALA B 1 218 ? -36.969 31.625 30.812 1 93.81 218 ALA B CA 1
ATOM 9165 C C . ALA B 1 218 ? -37.156 33.156 30.859 1 93.81 218 ALA B C 1
ATOM 9167 O O . ALA B 1 218 ? -38.125 33.688 30.312 1 93.81 218 ALA B O 1
ATOM 9168 N N . LEU B 1 219 ? -36.281 33.781 31.578 1 93.38 219 LEU B N 1
ATOM 9169 C CA . LEU B 1 219 ? -36.344 35.219 31.656 1 93.38 219 LEU B CA 1
ATOM 9170 C C . LEU B 1 219 ? -36.156 35.844 30.281 1 93.38 219 LEU B C 1
ATOM 9172 O O . LEU B 1 219 ? -36.875 36.781 29.922 1 93.38 219 LEU B O 1
ATOM 9176 N N . LEU B 1 220 ? -35.25 35.375 29.531 1 92.06 220 LEU B N 1
ATOM 9177 C CA . LEU B 1 220 ? -35 35.906 28.203 1 92.06 220 LEU B CA 1
ATOM 9178 C C . LEU B 1 220 ? -36.219 35.688 27.312 1 92.06 220 LEU B C 1
ATOM 9180 O O . LEU B 1 220 ? -36.562 36.562 26.5 1 92.06 220 LEU B O 1
ATOM 9184 N N . GLN B 1 221 ? -36.812 34.562 27.453 1 89.94 221 GLN B N 1
ATOM 9185 C CA . GLN B 1 221 ? -38 34.281 26.656 1 89.94 221 GLN B CA 1
ATOM 9186 C C . GLN B 1 221 ? -39.156 35.188 27.047 1 89.94 221 GLN B C 1
ATOM 9188 O O . GLN B 1 221 ? -39.938 35.625 26.203 1 89.94 221 GLN B O 1
ATOM 9193 N N . GLN B 1 222 ? -39.25 35.438 28.281 1 88.81 222 GLN B N 1
ATOM 9194 C CA . GLN B 1 222 ? -40.281 36.344 28.766 1 88.81 222 GLN B CA 1
ATOM 9195 C C . GLN B 1 222 ? -40.031 37.75 28.234 1 88.81 222 GLN B C 1
ATOM 9197 O O . GLN B 1 222 ? -40.969 38.438 27.828 1 88.81 222 GLN B O 1
ATOM 9202 N N . LEU B 1 223 ? -38.812 38.156 28.234 1 88.38 223 LEU B N 1
ATOM 9203 C CA . LEU B 1 223 ? -38.469 39.469 27.734 1 88.38 223 LEU B CA 1
ATOM 9204 C C . LEU B 1 223 ? -38.719 39.562 26.234 1 88.38 223 LEU B C 1
ATOM 9206 O O . LEU B 1 223 ? -39.156 40.594 25.719 1 88.38 223 LEU B O 1
ATOM 9210 N N . ALA B 1 224 ? -38.438 38.5 25.516 1 86.88 224 ALA B N 1
ATOM 9211 C CA . ALA B 1 224 ? -38.656 38.469 24.078 1 86.88 224 ALA B CA 1
ATOM 9212 C C . ALA B 1 224 ? -40.125 38.531 23.75 1 86.88 224 ALA B C 1
ATOM 9214 O O . ALA B 1 224 ? -40.531 39.156 22.781 1 86.88 224 ALA B O 1
ATOM 9215 N N . ALA B 1 225 ? -40.938 37.844 24.562 1 82.19 225 ALA B N 1
ATOM 9216 C CA . ALA B 1 225 ? -42.375 37.844 24.328 1 82.19 225 ALA B CA 1
ATOM 9217 C C . ALA B 1 225 ? -43 39.188 24.625 1 82.19 225 ALA B C 1
ATOM 9219 O O . ALA B 1 225 ? -44 39.562 24.016 1 82.19 225 ALA B O 1
ATOM 9220 N N . SER B 1 226 ? -42.375 39.875 25.516 1 77.75 226 SER B N 1
ATOM 9221 C CA . SER B 1 226 ? -42.906 41.156 25.922 1 77.75 226 SER B CA 1
ATOM 9222 C C . SER B 1 226 ? -42.469 42.281 24.969 1 77.75 226 SER B C 1
ATOM 9224 O O . SER B 1 226 ? -43.062 43.344 24.938 1 77.75 226 SER B O 1
ATOM 9226 N N . SER B 1 227 ? -41.375 41.938 24.234 1 72.12 227 SER B N 1
ATOM 9227 C CA . SER B 1 227 ? -40.875 42.938 23.312 1 72.12 227 SER B CA 1
ATOM 9228 C C . SER B 1 227 ? -41.781 43.094 22.109 1 72.12 227 SER B C 1
ATOM 9230 O O . SER B 1 227 ? -42.406 42.125 21.656 1 72.12 227 SER B O 1
ATOM 9232 N N . ARG B 1 228 ? -42.219 44.219 21.781 1 57.88 228 ARG B N 1
ATOM 9233 C CA . ARG B 1 228 ? -43.094 44.562 20.672 1 57.88 228 ARG B CA 1
ATOM 9234 C C . ARG B 1 228 ? -42.438 44.219 19.344 1 57.88 228 ARG B C 1
ATOM 9236 O O . ARG B 1 228 ? -43.125 44 18.328 1 57.88 228 ARG B O 1
ATOM 9243 N N . LEU B 1 229 ? -41.062 44.156 19.25 1 64.31 229 LEU B N 1
ATOM 9244 C CA . LEU B 1 229 ? -40.406 43.875 17.984 1 64.31 229 LEU B CA 1
ATOM 9245 C C . LEU B 1 229 ? -39.719 42.5 18.016 1 64.31 229 LEU B C 1
ATOM 9247 O O . LEU B 1 229 ? -38.594 42.375 18.5 1 64.31 229 LEU B O 1
ATOM 9251 N N . THR B 1 230 ? -40.469 41.5 17.578 1 66 230 THR B N 1
ATOM 9252 C CA . THR B 1 230 ? -40 40.125 17.625 1 66 230 THR B CA 1
ATOM 9253 C C . THR B 1 230 ? -39.281 39.75 16.328 1 66 230 THR B C 1
ATOM 9255 O O . THR B 1 230 ? -38.75 38.625 16.203 1 66 230 THR B O 1
ATOM 9258 N N . THR B 1 231 ? -39.219 40.594 15.305 1 69.69 231 THR B N 1
ATOM 9259 C CA . THR B 1 231 ? -38.5 40.344 14.055 1 69.69 231 THR B CA 1
ATOM 9260 C C . THR B 1 231 ? -37.594 41.5 13.688 1 69.69 231 THR B C 1
ATOM 9262 O O . THR B 1 231 ? -38.062 42.625 13.469 1 69.69 231 THR B O 1
ATOM 9265 N N . THR B 1 232 ? -36.438 41.281 14.055 1 68.75 232 THR B N 1
ATOM 9266 C CA . THR B 1 232 ? -35.469 42.281 13.617 1 68.75 232 THR B CA 1
ATOM 9267 C C . THR B 1 232 ? -34.5 41.688 12.57 1 68.75 232 THR B C 1
ATOM 9269 O O . THR B 1 232 ? -34.219 40.5 12.586 1 68.75 232 THR B O 1
ATOM 9272 N N . ASN B 1 233 ? -34.094 42.406 11.594 1 66.88 233 ASN B N 1
ATOM 9273 C CA . ASN B 1 233 ? -33.156 42.031 10.539 1 66.88 233 ASN B CA 1
ATOM 9274 C C . ASN B 1 233 ? -33.75 40.938 9.625 1 66.88 233 ASN B C 1
ATOM 9276 O O . ASN B 1 233 ? -33.031 40.125 9.102 1 66.88 233 ASN B O 1
ATOM 9280 N N . GLY B 1 234 ? -35.094 40.812 9.688 1 70.19 234 GLY B N 1
ATOM 9281 C CA . GLY B 1 234 ? -35.781 39.906 8.789 1 70.19 234 GLY B CA 1
ATOM 9282 C C . GLY B 1 234 ? -35.781 38.469 9.297 1 70.19 234 GLY B C 1
ATOM 9283 O O . GLY B 1 234 ? -36.094 37.531 8.547 1 70.19 234 GLY B O 1
ATOM 9284 N N . MET B 1 235 ? -35.375 38.219 10.523 1 79.75 235 MET B N 1
ATOM 9285 C CA . MET B 1 235 ? -35.312 36.875 11.086 1 79.75 235 MET B CA 1
ATOM 9286 C C . MET B 1 235 ? -36.312 36.75 12.242 1 79.75 235 MET B C 1
ATOM 9288 O O . MET B 1 235 ? -36.312 37.562 13.172 1 79.75 235 MET B O 1
ATOM 9292 N N . SER B 1 236 ? -37.031 35.781 12.078 1 80.12 236 SER B N 1
ATOM 9293 C CA . SER B 1 236 ? -37.969 35.5 13.148 1 80.12 236 SER B CA 1
ATOM 9294 C C . SER B 1 236 ? -37.281 34.969 14.383 1 80.12 236 SER B C 1
ATOM 9296 O O . SER B 1 236 ? -36.469 34.031 14.281 1 80.12 236 SER B O 1
ATOM 9298 N N . GLY B 1 237 ? -37.5 35.562 15.516 1 78.81 237 GLY B N 1
ATOM 9299 C CA . GLY B 1 237 ? -36.875 35.156 16.75 1 78.81 237 GLY B CA 1
ATOM 9300 C C . GLY B 1 237 ? -35.812 36.125 17.234 1 78.81 237 GLY B C 1
ATOM 9301 O O . GLY B 1 237 ? -35.406 36.062 18.406 1 78.81 237 GLY B O 1
ATOM 9302 N N . TRP B 1 238 ? -35.438 36.938 16.328 1 80.19 238 TRP B N 1
ATOM 9303 C CA . TRP B 1 238 ? -34.469 37.938 16.703 1 80.19 238 TRP B CA 1
ATOM 9304 C C . TRP B 1 238 ? -35.156 39.219 17.203 1 80.19 238 TRP B C 1
ATOM 9306 O O . TRP B 1 238 ? -35.656 40 16.422 1 80.19 238 TRP B O 1
ATOM 9316 N N . SER B 1 239 ? -35.156 39.375 18.516 1 80.69 239 SER B N 1
ATOM 9317 C CA . SER B 1 239 ? -35.781 40.562 19.125 1 80.69 239 SER B CA 1
ATOM 9318 C C . SER B 1 239 ? -34.781 41.688 19.266 1 80.69 239 SER B C 1
ATOM 9320 O O . SER B 1 239 ? -33.562 41.469 19.406 1 80.69 239 SER B O 1
ATOM 9322 N N . ASN B 1 240 ? -35.344 42.844 19.266 1 75.88 240 ASN B N 1
ATOM 9323 C CA . ASN B 1 240 ? -34.5 44 19.344 1 75.88 240 ASN B CA 1
ATOM 9324 C C . ASN B 1 240 ? -33.812 44.125 20.719 1 75.88 240 ASN B C 1
ATOM 9326 O O . ASN B 1 240 ? -34.406 43.844 21.75 1 75.88 240 ASN B O 1
ATOM 9330 N N . THR B 1 241 ? -32.562 44.281 20.891 1 75.81 241 THR B N 1
ATOM 9331 C CA . THR B 1 241 ? -31.766 44.531 22.078 1 75.81 241 THR B CA 1
ATOM 9332 C C . THR B 1 241 ? -31.406 43.25 22.797 1 75.81 241 THR B C 1
ATOM 9334 O O . THR B 1 241 ? -30.703 43.25 23.797 1 75.81 241 THR B O 1
ATOM 9337 N N . LEU B 1 242 ? -32.031 42.156 22.328 1 86.25 242 LEU B N 1
ATOM 9338 C CA . LEU B 1 242 ? -31.719 40.844 22.938 1 86.25 242 LEU B CA 1
ATOM 9339 C C . LEU B 1 242 ? -30.828 40.031 22 1 86.25 242 LEU B C 1
ATOM 9341 O O . LEU B 1 242 ? -30.844 40.219 20.797 1 86.25 242 LEU B O 1
ATOM 9345 N N . PRO B 1 243 ? -30.016 39.219 22.578 1 89.5 243 PRO B N 1
ATOM 9346 C CA . PRO B 1 243 ? -29.203 38.344 21.734 1 89.5 243 PRO B CA 1
ATOM 9347 C C . PRO B 1 243 ? -30.031 37.344 20.922 1 89.5 243 PRO B C 1
ATOM 9349 O O . PRO B 1 243 ? -31.062 36.844 21.406 1 89.5 243 PRO B O 1
ATOM 9352 N N . PHE B 1 244 ? -29.688 37.094 19.688 1 90.56 244 PHE B N 1
ATOM 9353 C CA . PHE B 1 244 ? -30.344 36.125 18.812 1 90.56 244 PHE B CA 1
ATOM 9354 C C . PHE B 1 244 ? -29.891 34.719 19.156 1 90.56 244 PHE B C 1
ATOM 9356 O O . PHE B 1 244 ? -28.797 34.281 18.766 1 90.56 244 PHE B O 1
ATOM 9363 N N . LEU B 1 245 ? -30.688 33.969 19.828 1 92.44 245 LEU B N 1
ATOM 9364 C CA . LEU B 1 245 ? -30.297 32.656 20.312 1 92.44 245 LEU B CA 1
ATOM 9365 C C . LEU B 1 245 ? -31.125 31.547 19.656 1 92.44 245 LEU B C 1
ATOM 9367 O O . LEU B 1 245 ? -30.609 30.5 19.281 1 92.44 245 LEU B O 1
ATOM 9371 N N . LEU B 1 246 ? -32.406 31.781 19.562 1 92.69 246 LEU B N 1
ATOM 9372 C CA . LEU B 1 246 ? -33.312 30.75 19.047 1 92.69 246 LEU B CA 1
ATOM 9373 C C . LEU B 1 246 ? -34.062 31.234 17.797 1 92.69 246 LEU B C 1
ATOM 9375 O O . LEU B 1 246 ? -34.469 32.406 17.734 1 92.69 246 LEU B O 1
ATOM 9379 N N . TYR B 1 247 ? -34.125 30.359 16.891 1 91.88 247 TYR B N 1
ATOM 9380 C CA . TYR B 1 247 ? -34.938 30.656 15.719 1 91.88 247 TYR B CA 1
ATOM 9381 C C . TYR B 1 247 ? -36.406 30.469 16.016 1 91.88 247 TYR B C 1
ATOM 9383 O O . TYR B 1 247 ? -36.812 29.516 16.688 1 91.88 247 TYR B O 1
ATOM 9391 N N . GLY B 1 248 ? -37.125 31.328 15.562 1 87.56 248 GLY B N 1
ATOM 9392 C CA . GLY B 1 248 ? -38.562 31.266 15.789 1 87.56 248 GLY B CA 1
ATOM 9393 C C . GLY B 1 248 ? -39.312 30.484 14.719 1 87.56 248 GLY B C 1
ATOM 9394 O O . GLY B 1 248 ? -40.406 29.953 14.969 1 87.56 248 GLY B O 1
ATOM 9395 N N . SER B 1 249 ? -38.719 30.375 13.586 1 86.81 249 SER B N 1
ATOM 9396 C CA . SER B 1 249 ? -39.344 29.641 12.484 1 86.81 249 SER B CA 1
ATOM 9397 C C . SER B 1 249 ? -39 28.156 12.539 1 86.81 249 SER B C 1
ATOM 9399 O O . SER B 1 249 ? -38.031 27.766 13.188 1 86.81 249 SER B O 1
ATOM 9401 N N . GLY B 1 250 ? -39.844 27.438 11.945 1 87.81 250 GLY B N 1
ATOM 9402 C CA . GLY B 1 250 ? -39.594 26.016 11.867 1 87.81 250 GLY B CA 1
ATOM 9403 C C . GLY B 1 250 ? -38.25 25.672 11.227 1 87.81 250 GLY B C 1
ATOM 9404 O O . GLY B 1 250 ? -37.781 26.422 10.359 1 87.81 250 GLY B O 1
ATOM 9405 N N . ALA B 1 251 ? -37.688 24.656 11.656 1 91.31 251 ALA B N 1
ATOM 9406 C CA . ALA B 1 251 ? -36.344 24.25 11.211 1 91.31 251 ALA B CA 1
ATOM 9407 C C . ALA B 1 251 ? -36.312 24.016 9.703 1 91.31 251 ALA B C 1
ATOM 9409 O O . ALA B 1 251 ? -35.375 24.391 9.023 1 91.31 251 ALA B O 1
ATOM 9410 N N . THR B 1 252 ? -37.344 23.422 9.086 1 90.38 252 THR B N 1
ATOM 9411 C CA . THR B 1 252 ? -37.406 23.141 7.656 1 90.38 252 THR B CA 1
ATOM 9412 C C . THR B 1 252 ? -37.438 24.422 6.848 1 90.38 252 THR B C 1
ATOM 9414 O O . THR B 1 252 ? -36.781 24.531 5.801 1 90.38 252 THR B O 1
ATOM 9417 N N . SER B 1 253 ? -38.125 25.359 7.344 1 90.19 253 SER B N 1
ATOM 9418 C CA . SER B 1 253 ? -38.25 26.625 6.633 1 90.19 253 SER B CA 1
ATOM 9419 C C . SER B 1 253 ? -36.938 27.391 6.66 1 90.19 253 SER B C 1
ATOM 9421 O O . SER B 1 253 ? -36.562 28.047 5.688 1 90.19 253 SER B O 1
ATOM 9423 N N . VAL B 1 254 ? -36.219 27.281 7.762 1 92.06 254 VAL B N 1
ATOM 9424 C CA . VAL B 1 254 ? -34.969 27.984 7.906 1 92.06 254 VAL B CA 1
ATOM 9425 C C . VAL B 1 254 ? -33.906 27.328 7.031 1 92.06 254 VAL B C 1
ATOM 9427 O O . VAL B 1 254 ? -33.125 28.016 6.367 1 92.06 254 VAL B O 1
ATOM 9430 N N . LEU B 1 255 ? -33.875 26.062 7.004 1 92.69 255 LEU B N 1
ATOM 9431 C CA . LEU B 1 255 ? -32.844 25.312 6.32 1 92.69 255 LEU B CA 1
ATOM 9432 C C . LEU B 1 255 ? -33.094 25.281 4.816 1 92.69 255 LEU B C 1
ATOM 9434 O O . LEU B 1 255 ? -32.156 25.031 4.035 1 92.69 255 LEU B O 1
ATOM 9438 N N . THR B 1 256 ? -34.281 25.531 4.324 1 90.38 256 THR B N 1
ATOM 9439 C CA . THR B 1 256 ? -34.594 25.5 2.896 1 90.38 256 THR B CA 1
ATOM 9440 C C . THR B 1 256 ? -34.844 26.891 2.355 1 90.38 256 THR B C 1
ATOM 9442 O O . THR B 1 256 ? -35.438 27.062 1.288 1 90.38 256 THR B O 1
ATOM 9445 N N . GLN B 1 257 ? -34.375 27.797 3.088 1 88.75 257 GLN B N 1
ATOM 9446 C CA . GLN B 1 257 ? -34.531 29.172 2.625 1 88.75 257 GLN B CA 1
ATOM 9447 C C . GLN B 1 257 ? -33.594 29.484 1.459 1 88.75 257 GLN B C 1
ATOM 9449 O O . GLN B 1 257 ? -32.438 29.047 1.455 1 88.75 257 GLN B O 1
ATOM 9454 N N . THR B 1 258 ? -34.062 30.156 0.405 1 89.56 258 THR B N 1
ATOM 9455 C CA . THR B 1 258 ? -33.281 30.469 -0.782 1 89.56 258 THR B CA 1
ATOM 9456 C C . THR B 1 258 ? -32.844 31.938 -0.759 1 89.56 258 THR B C 1
ATOM 9458 O O . THR B 1 258 ? -32.969 32.656 -1.765 1 89.56 258 THR B O 1
ATOM 9461 N N . SER B 1 259 ? -32.375 32.375 0.356 1 86 259 SER B N 1
ATOM 9462 C CA . SER B 1 259 ? -31.969 33.781 0.489 1 86 259 SER B CA 1
ATOM 9463 C C . SER B 1 259 ? -30.562 34 -0.055 1 86 259 SER B C 1
ATOM 9465 O O . SER B 1 259 ? -30.188 35.125 -0.372 1 86 259 SER B O 1
ATOM 9467 N N . ILE B 1 260 ? -29.812 32.969 -0.23 1 92.12 260 ILE B N 1
ATOM 9468 C CA . ILE B 1 260 ? -28.438 33.094 -0.709 1 92.12 260 ILE B CA 1
ATOM 9469 C C . ILE B 1 260 ? -28.438 33.25 -2.23 1 92.12 260 ILE B C 1
ATOM 9471 O O . ILE B 1 260 ? -29 32.406 -2.936 1 92.12 260 ILE B O 1
ATOM 9475 N N . GLN B 1 261 ? -27.797 34.25 -2.701 1 91.62 261 GLN B N 1
ATOM 9476 C CA . GLN B 1 261 ? -27.812 34.531 -4.129 1 91.62 261 GLN B CA 1
ATOM 9477 C C . GLN B 1 261 ? -26.531 34.062 -4.812 1 91.62 261 GLN B C 1
ATOM 9479 O O . GLN B 1 261 ? -26.484 33.938 -6.039 1 91.62 261 GLN B O 1
ATOM 9484 N N . MET B 1 262 ? -25.516 33.688 -4.109 1 91.38 262 MET B N 1
ATOM 9485 C CA . MET B 1 262 ? -24.25 33.281 -4.699 1 91.38 262 MET B CA 1
ATOM 9486 C C . MET B 1 262 ? -24.391 31.938 -5.391 1 91.38 262 MET B C 1
ATOM 9488 O O . MET B 1 262 ? -25.078 31.047 -4.887 1 91.38 262 MET B O 1
ATOM 9492 N N . THR B 1 263 ? -23.875 31.906 -6.555 1 92.62 263 THR B N 1
ATOM 9493 C CA . THR B 1 263 ? -23.797 30.656 -7.297 1 92.62 263 THR B CA 1
ATOM 9494 C C . THR B 1 263 ? -22.375 30.094 -7.254 1 92.62 263 THR B C 1
ATOM 9496 O O . THR B 1 263 ? -21.406 30.812 -7.457 1 92.62 263 THR B O 1
ATOM 9499 N N . MET B 1 264 ? -22.344 28.781 -7.012 1 93.06 264 MET B N 1
ATOM 9500 C CA . MET B 1 264 ? -21.047 28.172 -6.742 1 93.06 264 MET B CA 1
ATOM 9501 C C . MET B 1 264 ? -20.562 27.375 -7.949 1 93.06 264 MET B C 1
ATOM 9503 O O . MET B 1 264 ? -21.359 26.922 -8.766 1 93.06 264 MET B O 1
ATOM 9507 N N . SER B 1 265 ? -19.281 27.375 -8.133 1 91.38 265 SER B N 1
ATOM 9508 C CA . SER B 1 265 ? -18.578 26.531 -9.102 1 91.38 265 SER B CA 1
ATOM 9509 C C . SER B 1 265 ? -17.281 26 -8.531 1 91.38 265 SER B C 1
ATOM 9511 O O . SER B 1 265 ? -16.891 26.359 -7.422 1 91.38 265 SER B O 1
ATOM 9513 N N . PHE B 1 266 ? -16.625 25.031 -9.211 1 87.44 266 PHE B N 1
ATOM 9514 C CA . PHE B 1 266 ? -15.406 24.438 -8.695 1 87.44 266 PHE B CA 1
ATOM 9515 C C . PHE B 1 266 ? -14.203 25.297 -9.016 1 87.44 266 PHE B C 1
ATOM 9517 O O . PHE B 1 266 ? -13.148 25.172 -8.383 1 87.44 266 PHE B O 1
ATOM 9524 N N . SER B 1 267 ? -14.273 26.094 -10.055 1 82.56 267 SER B N 1
ATOM 9525 C CA . SER B 1 267 ? -13.234 27.047 -10.422 1 82.56 267 SER B CA 1
ATOM 9526 C C . SER B 1 267 ? -13.836 28.375 -10.875 1 82.56 267 SER B C 1
ATOM 9528 O O . SER B 1 267 ? -14.547 28.422 -11.883 1 82.56 267 SER B O 1
ATOM 9530 N N . SER B 1 268 ? -13.469 29.359 -10.102 1 83.81 268 SER B N 1
ATOM 9531 C CA . SER B 1 268 ? -13.977 30.688 -10.445 1 83.81 268 SER B CA 1
ATOM 9532 C C . SER B 1 268 ? -13.305 31.234 -11.695 1 83.81 268 SER B C 1
ATOM 9534 O O . SER B 1 268 ? -13.867 32.062 -12.391 1 83.81 268 SER B O 1
ATOM 9536 N N . THR B 1 269 ? -12.133 30.719 -11.992 1 76.56 269 THR B N 1
ATOM 9537 C CA . THR B 1 269 ? -11.398 31.172 -13.164 1 76.56 269 THR B CA 1
ATOM 9538 C C . THR B 1 269 ? -12.031 30.625 -14.445 1 76.56 269 THR B C 1
ATOM 9540 O O . THR B 1 269 ? -12.109 31.344 -15.445 1 76.56 269 THR B O 1
ATOM 9543 N N . LYS B 1 270 ? -12.516 29.422 -14.383 1 79.69 270 LYS B N 1
ATOM 9544 C CA . LYS B 1 270 ? -13.102 28.797 -15.562 1 79.69 270 LYS B CA 1
ATOM 9545 C C . LYS B 1 270 ? -14.539 29.266 -15.773 1 79.69 270 LYS B C 1
ATOM 9547 O O . LYS B 1 270 ? -15.023 29.328 -16.906 1 79.69 270 LYS B O 1
ATOM 9552 N N . ASN B 1 271 ? -15.273 29.578 -14.641 1 87.25 271 ASN B N 1
ATOM 9553 C CA . ASN B 1 271 ? -16.641 30.078 -14.703 1 87.25 271 ASN B CA 1
ATOM 9554 C C . ASN B 1 271 ? -16.766 31.453 -14.07 1 87.25 271 ASN B C 1
ATOM 9556 O O . ASN B 1 271 ? -17.078 31.578 -12.891 1 87.25 271 ASN B O 1
ATOM 9560 N N . PRO B 1 272 ? -16.594 32.406 -14.867 1 85.62 272 PRO B N 1
ATOM 9561 C CA . PRO B 1 272 ? -16.625 33.75 -14.32 1 85.62 272 PRO B CA 1
ATOM 9562 C C . PRO B 1 272 ? -18 34.125 -13.75 1 85.62 272 PRO B C 1
ATOM 9564 O O . PRO B 1 272 ? -19.031 33.719 -14.305 1 85.62 272 PRO B O 1
ATOM 9567 N N . GLY B 1 273 ? -18.078 34.75 -12.719 1 82.56 273 GLY B N 1
ATOM 9568 C CA . GLY B 1 273 ? -19.312 35.156 -12.062 1 82.56 273 GLY B CA 1
ATOM 9569 C C . GLY B 1 273 ? -19.734 34.219 -10.945 1 82.56 273 GLY B C 1
ATOM 9570 O O . GLY B 1 273 ? -20.672 34.5 -10.211 1 82.56 273 GLY B O 1
ATOM 9571 N N . THR B 1 274 ? -19.062 33.156 -10.891 1 90.75 274 THR B N 1
ATOM 9572 C CA . THR B 1 274 ? -19.344 32.188 -9.82 1 90.75 274 THR B CA 1
ATOM 9573 C C . THR B 1 274 ? -18.234 32.219 -8.773 1 90.75 274 THR B C 1
ATOM 9575 O O . THR B 1 274 ? -17.219 32.906 -8.938 1 90.75 274 THR B O 1
ATOM 9578 N N . TYR B 1 275 ? -18.578 31.516 -7.66 1 91.5 275 TYR B N 1
ATOM 9579 C CA . TYR B 1 275 ? -17.609 31.5 -6.562 1 91.5 275 TYR B CA 1
ATOM 9580 C C . TYR B 1 275 ? -17.172 30.062 -6.254 1 91.5 275 TYR B C 1
ATOM 9582 O O . TYR B 1 275 ? -17.984 29.141 -6.32 1 91.5 275 TYR B O 1
ATOM 9590 N N . ASP B 1 276 ? -15.953 29.906 -5.949 1 90.75 276 ASP B N 1
ATOM 9591 C CA . ASP B 1 276 ? -15.43 28.562 -5.699 1 90.75 276 ASP B CA 1
ATOM 9592 C C . ASP B 1 276 ? -15.102 28.375 -4.223 1 90.75 276 ASP B C 1
ATOM 9594 O O . ASP B 1 276 ? -14.898 27.234 -3.77 1 90.75 276 ASP B O 1
ATOM 9598 N N . LYS B 1 277 ? -14.984 29.469 -3.467 1 90.69 277 LYS B N 1
ATOM 9599 C CA . LYS B 1 277 ? -14.641 29.375 -2.051 1 90.69 277 LYS B CA 1
ATOM 9600 C C . LYS B 1 277 ? -15.727 30.016 -1.184 1 90.69 277 LYS B C 1
ATOM 9602 O O . LYS B 1 277 ? -16.266 31.062 -1.528 1 90.69 277 LYS B O 1
ATOM 9607 N N . LEU B 1 278 ? -16.031 29.234 -0.139 1 93.81 278 LEU B N 1
ATOM 9608 C CA . LEU B 1 278 ? -16.953 29.797 0.845 1 93.81 278 LEU B CA 1
ATOM 9609 C C . LEU B 1 278 ? -16.203 30.578 1.915 1 93.81 278 LEU B C 1
ATOM 9611 O O . LEU B 1 278 ? -15.094 30.203 2.301 1 93.81 278 LEU B O 1
ATOM 9615 N N . GLN B 1 279 ? -16.766 31.672 2.271 1 92.06 279 GLN B N 1
ATOM 9616 C CA . GLN B 1 279 ? -16.172 32.469 3.33 1 92.06 279 GLN B CA 1
ATOM 9617 C C . GLN B 1 279 ? -17.109 32.594 4.523 1 92.06 279 GLN B C 1
ATOM 9619 O O . GLN B 1 279 ? -18.281 32.938 4.363 1 92.06 279 GLN B O 1
ATOM 9624 N N . PHE B 1 280 ? -16.609 32.25 5.641 1 94.38 280 PHE B N 1
ATOM 9625 C CA . PHE B 1 280 ? -17.359 32.344 6.887 1 94.38 280 PHE B CA 1
ATOM 9626 C C . PHE B 1 280 ? -16.75 33.406 7.793 1 94.38 280 PHE B C 1
ATOM 9628 O O . PHE B 1 280 ? -15.531 33.625 7.781 1 94.38 280 PHE B O 1
ATOM 9635 N N . ILE B 1 281 ? -17.609 34.062 8.5 1 92.5 281 ILE B N 1
ATOM 9636 C CA . ILE B 1 281 ? -17.203 35.031 9.508 1 92.5 281 ILE B CA 1
ATOM 9637 C C . ILE B 1 281 ? -17.781 34.625 10.867 1 92.5 281 ILE B C 1
ATOM 9639 O O . ILE B 1 281 ? -18.906 34.125 10.945 1 92.5 281 ILE B O 1
ATOM 9643 N N . VAL B 1 282 ? -17 34.844 11.883 1 93.12 282 VAL B N 1
ATOM 9644 C CA . VAL B 1 282 ? -17.422 34.469 13.234 1 93.12 282 VAL B CA 1
ATOM 9645 C C . VAL B 1 282 ? -17.469 35.688 14.117 1 93.12 282 VAL B C 1
ATOM 9647 O O . VAL B 1 282 ? -16.562 36.531 14.078 1 93.12 282 VAL B O 1
ATOM 9650 N N . ALA B 1 283 ? -18.578 35.875 14.781 1 92.25 283 ALA B N 1
ATOM 9651 C CA . ALA B 1 283 ? -18.703 36.844 15.852 1 92.25 283 ALA B CA 1
ATOM 9652 C C . ALA B 1 283 ? -18.359 36.219 17.203 1 92.25 283 ALA B C 1
ATOM 9654 O O . ALA B 1 283 ? -18.875 35.156 17.562 1 92.25 283 ALA B O 1
ATOM 9655 N N . SER B 1 284 ? -17.469 36.875 17.953 1 91.38 284 SER B N 1
ATOM 9656 C CA . SER B 1 284 ? -17.016 36.344 19.234 1 91.38 284 SER B CA 1
ATOM 9657 C C . SER B 1 284 ? -17.484 37.219 20.406 1 91.38 284 SER B C 1
ATOM 9659 O O . SER B 1 284 ? -17.531 38.438 20.281 1 91.38 284 SER B O 1
ATOM 9661 N N . TYR B 1 285 ? -17.922 36.531 21.5 1 92.12 285 TYR B N 1
ATOM 9662 C CA . TYR B 1 285 ? -18.328 37.188 22.734 1 92.12 285 TYR B CA 1
ATOM 9663 C C . TYR B 1 285 ? -17.578 36.594 23.922 1 92.12 285 TYR B C 1
ATOM 9665 O O . TYR B 1 285 ? -17.312 35.406 23.984 1 92.12 285 TYR B O 1
ATOM 9673 N N . SER B 1 286 ? -17.219 37.438 24.797 1 90.81 286 SER B N 1
ATOM 9674 C CA . SER B 1 286 ? -16.625 36.969 26.062 1 90.81 286 SER B CA 1
ATOM 9675 C C . SER B 1 286 ? -17.703 36.594 27.062 1 90.81 286 SER B C 1
ATOM 9677 O O . SER B 1 286 ? -18.891 36.781 26.812 1 90.81 286 SER B O 1
ATOM 9679 N N . MET B 1 287 ? -17.359 36.031 28.172 1 91.12 287 MET B N 1
ATOM 9680 C CA . MET B 1 287 ? -18.312 35.594 29.203 1 91.12 287 MET B CA 1
ATOM 9681 C C . MET B 1 287 ? -19.031 36.781 29.828 1 91.12 287 MET B C 1
ATOM 9683 O O . MET B 1 287 ? -20.188 36.688 30.219 1 91.12 287 MET B O 1
ATOM 9687 N N . ASN B 1 288 ? -18.406 38 29.859 1 87.62 288 ASN B N 1
ATOM 9688 C CA . ASN B 1 288 ? -19 39.188 30.469 1 87.62 288 ASN B CA 1
ATOM 9689 C C . ASN B 1 288 ? -19.938 39.906 29.5 1 87.62 288 ASN B C 1
ATOM 9691 O O . ASN B 1 288 ? -20.438 41 29.797 1 87.62 288 ASN B O 1
ATOM 9695 N N . GLY B 1 289 ? -20.141 39.312 28.297 1 88.56 289 GLY B N 1
ATOM 9696 C CA . GLY B 1 289 ? -21.109 39.844 27.359 1 88.56 289 GLY B CA 1
ATOM 9697 C C . GLY B 1 289 ? -20.5 40.844 26.391 1 88.56 289 GLY B C 1
ATOM 9698 O O . GLY B 1 289 ? -21.203 41.375 25.516 1 88.56 289 GLY B O 1
ATOM 9699 N N . THR B 1 290 ? -19.172 41.062 26.469 1 84.25 290 THR B N 1
ATOM 9700 C CA . THR B 1 290 ? -18.5 42 25.578 1 84.25 290 THR B CA 1
ATOM 9701 C C . THR B 1 290 ? -18.328 41.406 24.188 1 84.25 290 THR B C 1
ATOM 9703 O O . THR B 1 290 ? -17.922 40.25 24.047 1 84.25 290 THR B O 1
ATOM 9706 N N . PHE B 1 291 ? -18.766 42.219 23.203 1 86 291 PHE B N 1
ATOM 9707 C CA . PHE B 1 291 ? -18.578 41.812 21.812 1 86 291 PHE B CA 1
ATOM 9708 C C . PHE B 1 291 ? -17.141 42.031 21.375 1 86 291 PHE B C 1
ATOM 9710 O O . PHE B 1 291 ? -16.641 43.156 21.375 1 86 291 PHE B O 1
ATOM 9717 N N . LEU B 1 292 ? -16.406 40.969 21.047 1 81.62 292 LEU B N 1
ATOM 9718 C CA . LEU B 1 292 ? -15 41.031 20.703 1 81.62 292 LEU B CA 1
ATOM 9719 C C . LEU B 1 292 ? -14.82 41.312 19.203 1 81.62 292 LEU B C 1
ATOM 9721 O O . LEU B 1 292 ? -13.695 41.531 18.75 1 81.62 292 LEU B O 1
ATOM 9725 N N . GLY B 1 293 ? -15.859 41.312 18.359 1 80.19 293 GLY B N 1
ATOM 9726 C CA . GLY B 1 293 ? -15.766 41.656 16.953 1 80.19 293 GLY B CA 1
ATOM 9727 C C . GLY B 1 293 ? -15.953 40.469 16.031 1 80.19 293 GLY B C 1
ATOM 9728 O O . GLY B 1 293 ? -16.219 39.375 16.484 1 80.19 293 GLY B O 1
ATOM 9729 N N . PHE B 1 294 ? -15.914 40.812 14.703 1 82.56 294 PHE B N 1
ATOM 9730 C CA . PHE B 1 294 ? -16.016 39.844 13.641 1 82.56 294 PHE B CA 1
ATOM 9731 C C . PHE B 1 294 ? -14.633 39.406 13.164 1 82.56 294 PHE B C 1
ATOM 9733 O O . PHE B 1 294 ? -13.734 40.25 13.039 1 82.56 294 PHE B O 1
ATOM 9740 N N . SER B 1 295 ? -14.422 38.125 13.086 1 84.06 295 SER B N 1
ATOM 9741 C CA . SER B 1 295 ? -13.18 37.594 12.531 1 84.06 295 SER B CA 1
ATOM 9742 C C . SER B 1 295 ? -13.461 36.469 11.516 1 84.06 295 SER B C 1
ATOM 9744 O O . SER B 1 295 ? -14.461 35.75 11.633 1 84.06 295 SER B O 1
ATOM 9746 N N . PRO B 1 296 ? -12.648 36.438 10.469 1 86.06 296 PRO B N 1
ATOM 9747 C CA . PRO B 1 296 ? -12.828 35.312 9.539 1 86.06 296 PRO B CA 1
ATOM 9748 C C . PRO B 1 296 ? -12.578 33.969 10.203 1 86.06 296 PRO B C 1
ATOM 9750 O O . PRO B 1 296 ? -11.734 33.844 11.086 1 86.06 296 PRO B O 1
ATOM 9753 N N . LEU B 1 297 ? -13.375 33.031 9.734 1 89.31 297 LEU B N 1
ATOM 9754 C CA . LEU B 1 297 ? -13.258 31.703 10.297 1 89.31 297 LEU B CA 1
ATOM 9755 C C . LEU B 1 297 ? -11.906 31.078 9.961 1 89.31 297 LEU B C 1
ATOM 9757 O O . LEU B 1 297 ? -11.492 31.062 8.797 1 89.31 297 LEU B O 1
ATOM 9761 N N . SER B 1 298 ? -11.109 30.688 10.867 1 79.38 298 SER B N 1
ATOM 9762 C CA . SER B 1 298 ? -9.828 30 10.688 1 79.38 298 SER B CA 1
ATOM 9763 C C . SER B 1 298 ? -9.781 28.703 11.477 1 79.38 298 SER B C 1
ATOM 9765 O O . SER B 1 298 ? -10.156 27.641 10.969 1 79.38 298 SER B O 1
ATOM 9767 N N . THR B 1 299 ? -9.594 28.719 12.766 1 80.56 299 THR B N 1
ATOM 9768 C CA . THR B 1 299 ? -9.484 27.531 13.609 1 80.56 299 THR B CA 1
ATOM 9769 C C . THR B 1 299 ? -10.516 27.578 14.742 1 80.56 299 THR B C 1
ATOM 9771 O O . THR B 1 299 ? -10.414 26.828 15.711 1 80.56 299 THR B O 1
ATOM 9774 N N . GLN B 1 300 ? -11.508 28.344 14.586 1 87.75 300 GLN B N 1
ATOM 9775 C CA . GLN B 1 300 ? -12.461 28.531 15.672 1 87.75 300 GLN B CA 1
ATOM 9776 C C . GLN B 1 300 ? -13.398 27.344 15.805 1 87.75 300 GLN B C 1
ATOM 9778 O O . GLN B 1 300 ? -14.078 27.188 16.828 1 87.75 300 GLN B O 1
ATOM 9783 N N . LEU B 1 301 ? -13.461 26.562 14.812 1 91.75 301 LEU B N 1
ATOM 9784 C CA . LEU B 1 301 ? -14.336 25.391 14.898 1 91.75 301 LEU B CA 1
ATOM 9785 C C . LEU B 1 301 ? -13.57 24.172 15.422 1 91.75 301 LEU B C 1
ATOM 9787 O O . LEU B 1 301 ? -14.141 23.094 15.539 1 91.75 301 LEU B O 1
ATOM 9791 N N . LEU B 1 302 ? -12.375 24.391 15.75 1 89.12 302 LEU B N 1
ATOM 9792 C CA . LEU B 1 302 ? -11.578 23.344 16.375 1 89.12 302 LEU B CA 1
ATOM 9793 C C . LEU B 1 302 ? -11.516 23.516 17.891 1 89.12 302 LEU B C 1
ATOM 9795 O O . LEU B 1 302 ? -11.352 24.625 18.375 1 89.12 302 LEU B O 1
ATOM 9799 N N . VAL B 1 303 ? -11.711 22.422 18.531 1 88.31 303 VAL B N 1
ATOM 9800 C CA . VAL B 1 303 ? -11.727 22.453 19.984 1 88.31 303 VAL B CA 1
ATOM 9801 C C . VAL B 1 303 ? -10.336 22.797 20.5 1 88.31 303 VAL B C 1
ATOM 9803 O O . VAL B 1 303 ? -10.195 23.516 21.5 1 88.31 303 VAL B O 1
ATOM 9806 N N . CYS B 1 304 ? -9.352 22.203 19.859 1 82.06 304 CYS B N 1
ATOM 9807 C CA . CYS B 1 304 ? -7.965 22.484 20.203 1 82.06 304 CYS B CA 1
ATOM 9808 C C . CYS B 1 304 ? -7.082 22.453 18.969 1 82.06 304 CYS B C 1
ATOM 9810 O O . CYS B 1 304 ? -7.547 22.125 17.875 1 82.06 304 CYS B O 1
ATOM 9812 N N . ASP B 1 305 ? -5.98 23.062 19.188 1 70.31 305 ASP B N 1
ATOM 9813 C CA . ASP B 1 305 ? -5.012 22.984 18.109 1 70.31 305 ASP B CA 1
ATOM 9814 C C . ASP B 1 305 ? -4.559 21.531 17.891 1 70.31 305 ASP B C 1
ATOM 9816 O O . ASP B 1 305 ? -3.906 20.953 18.766 1 70.31 305 ASP B O 1
ATOM 9820 N N . PRO B 1 306 ? -5.027 20.969 16.812 1 71.44 306 PRO B N 1
ATOM 9821 C CA . PRO B 1 306 ? -4.723 19.547 16.578 1 71.44 306 PRO B CA 1
ATOM 9822 C C . PRO B 1 306 ? -3.223 19.266 16.547 1 71.44 306 PRO B C 1
ATOM 9824 O O . PRO B 1 306 ? -2.799 18.141 16.766 1 71.44 306 PRO B O 1
ATOM 9827 N N . THR B 1 307 ? -2.371 20.234 16.312 1 60.88 307 THR B N 1
ATOM 9828 C CA . THR B 1 307 ? -0.934 20.031 16.172 1 60.88 307 THR B CA 1
ATOM 9829 C C . THR B 1 307 ? -0.295 19.734 17.516 1 60.88 307 THR B C 1
ATOM 9831 O O . THR B 1 307 ? 0.775 19.125 17.578 1 60.88 307 THR B O 1
ATOM 9834 N N . THR B 1 308 ? -1.014 20.109 18.516 1 58.62 308 THR B N 1
ATOM 9835 C CA . THR B 1 308 ? -0.447 19.906 19.844 1 58.62 308 THR B CA 1
ATOM 9836 C C . THR B 1 308 ? -0.363 18.422 20.188 1 58.62 308 THR B C 1
ATOM 9838 O O . THR B 1 308 ? 0.517 18 20.938 1 58.62 308 THR B O 1
ATOM 9841 N N . MET B 1 309 ? -1.314 17.641 19.734 1 57.28 309 MET B N 1
ATOM 9842 C CA . MET B 1 309 ? -1.303 16.219 20.016 1 57.28 309 MET B CA 1
ATOM 9843 C C . MET B 1 309 ? -0.787 15.422 18.828 1 57.28 309 MET B C 1
ATOM 9845 O O . MET B 1 309 ? -1.038 14.219 18.719 1 57.28 309 MET B O 1
ATOM 9849 N N . GLY B 1 310 ? -0.203 16 17.969 1 53.34 310 GLY B N 1
ATOM 9850 C CA . GLY B 1 310 ? 0.427 15.297 16.859 1 53.34 310 GLY B CA 1
ATOM 9851 C C . GLY B 1 310 ? -0.532 14.984 15.727 1 53.34 310 GLY B C 1
ATOM 9852 O O . GLY B 1 310 ? -0.257 14.117 14.891 1 53.34 310 GLY B O 1
ATOM 9853 N N . ASN B 1 311 ? -1.787 15.492 15.906 1 55.78 311 ASN B N 1
ATOM 9854 C CA . ASN B 1 311 ? -2.727 15.258 14.812 1 55.78 311 ASN B CA 1
ATOM 9855 C C . ASN B 1 311 ? -2.525 16.25 13.672 1 55.78 311 ASN B C 1
ATOM 9857 O O . ASN B 1 311 ? -2.695 17.453 13.859 1 55.78 311 ASN B O 1
ATOM 9861 N N . PHE B 1 312 ? -1.896 15.523 12.586 1 48.72 312 PHE B N 1
ATOM 9862 C CA . PHE B 1 312 ? -1.549 16.391 11.469 1 48.72 312 PHE B CA 1
ATOM 9863 C C . PHE B 1 312 ? -2.477 16.141 10.281 1 48.72 312 PHE B C 1
ATOM 9865 O O . PHE B 1 312 ? -3.055 15.062 10.156 1 48.72 312 PHE B O 1
ATOM 9872 N N . GLY B 1 313 ? -3.379 17.125 9.922 1 57.22 313 GLY B N 1
ATOM 9873 C CA . GLY B 1 313 ? -4.176 16.891 8.727 1 57.22 313 GLY B CA 1
ATOM 9874 C C . GLY B 1 313 ? -5.285 17.906 8.539 1 57.22 313 GLY B C 1
ATOM 9875 O O . GLY B 1 313 ? -6.07 17.812 7.594 1 57.22 313 GLY B O 1
ATOM 9876 N N . TYR B 1 314 ? -5.238 18.812 9.492 1 63.75 314 TYR B N 1
ATOM 9877 C CA . TYR B 1 314 ? -6.301 19.797 9.305 1 63.75 314 TYR B CA 1
ATOM 9878 C C . TYR B 1 314 ? -5.973 20.75 8.164 1 63.75 314 TYR B C 1
ATOM 9880 O O . TYR B 1 314 ? -4.832 21.203 8.039 1 63.75 314 TYR B O 1
ATOM 9888 N N . SER B 1 315 ? -6.816 20.734 7.125 1 66.94 315 SER B N 1
ATOM 9889 C CA . SER B 1 315 ? -6.691 21.703 6.035 1 66.94 315 SER B CA 1
ATOM 9890 C C . SER B 1 315 ? -7.961 22.531 5.879 1 66.94 315 SER B C 1
ATOM 9892 O O . SER B 1 315 ? -9.062 22.047 6.16 1 66.94 315 SER B O 1
ATOM 9894 N N . SER B 1 316 ? -7.711 23.828 5.602 1 76.62 316 SER B N 1
ATOM 9895 C CA . SER B 1 316 ? -8.859 24.688 5.348 1 76.62 316 SER B CA 1
ATOM 9896 C C . SER B 1 316 ? -9.398 24.5 3.934 1 76.62 316 SER B C 1
ATOM 9898 O O . SER B 1 316 ? -10.133 25.344 3.42 1 76.62 316 SER B O 1
ATOM 9900 N N . ASP B 1 317 ? -9.062 23.391 3.305 1 79.31 317 ASP B N 1
ATOM 9901 C CA . ASP B 1 317 ? -9.508 23.109 1.941 1 79.31 317 ASP B CA 1
ATOM 9902 C C . ASP B 1 317 ? -11 22.812 1.899 1 79.31 317 ASP B C 1
ATOM 9904 O O . ASP B 1 317 ? -11.617 22.844 0.833 1 79.31 317 ASP B O 1
ATOM 9908 N N . TRP B 1 318 ? -11.547 22.594 3.088 1 86.06 318 TRP B N 1
ATOM 9909 C CA . TRP B 1 318 ? -12.977 22.266 3.113 1 86.06 318 TRP B CA 1
ATOM 9910 C C . TRP B 1 318 ? -13.812 23.5 2.762 1 86.06 318 TRP B C 1
ATOM 9912 O O . TRP B 1 318 ? -15.008 23.375 2.475 1 86.06 318 TRP B O 1
ATOM 9922 N N . LEU B 1 319 ? -13.133 24.656 2.736 1 90.31 319 LEU B N 1
ATOM 9923 C CA . LEU B 1 319 ? -13.828 25.875 2.34 1 90.31 319 LEU B CA 1
ATOM 9924 C C . LEU B 1 319 ? -14.039 25.922 0.83 1 90.31 319 LEU B C 1
ATOM 9926 O O . LEU B 1 319 ? -14.859 26.703 0.335 1 90.31 319 LEU B O 1
ATOM 9930 N N . LEU B 1 320 ? -13.234 25.125 0.136 1 88.5 320 LEU B N 1
ATOM 9931 C CA . LEU B 1 320 ? -13.461 25 -1.3 1 88.5 320 LEU B CA 1
ATOM 9932 C C . LEU B 1 320 ? -14.75 24.234 -1.586 1 88.5 320 LEU B C 1
ATOM 9934 O O . LEU B 1 320 ? -15.008 23.203 -0.968 1 88.5 320 LEU B O 1
ATOM 9938 N N . PHE B 1 321 ? -15.438 24.781 -2.438 1 91.88 321 PHE B N 1
ATOM 9939 C CA . PHE B 1 321 ? -16.75 24.234 -2.729 1 91.88 321 PHE B CA 1
ATOM 9940 C C . PHE B 1 321 ? -16.641 22.766 -3.145 1 91.88 321 PHE B C 1
ATOM 9942 O O . PHE B 1 321 ? -15.898 22.438 -4.066 1 91.88 321 PHE B O 1
ATOM 9949 N N . GLY B 1 322 ? -17.312 21.906 -2.373 1 90.44 322 GLY B N 1
ATOM 9950 C CA . GLY B 1 322 ? -17.391 20.5 -2.711 1 90.44 322 GLY B CA 1
ATOM 9951 C C . GLY B 1 322 ? -16.375 19.656 -1.972 1 90.44 322 GLY B C 1
ATOM 9952 O O . GLY B 1 322 ? -16.453 18.422 -1.976 1 90.44 322 GLY B O 1
ATOM 9953 N N . PHE B 1 323 ? -15.383 20.188 -1.368 1 88.19 323 PHE B N 1
ATOM 9954 C CA . PHE B 1 323 ? -14.328 19.453 -0.679 1 88.19 323 PHE B CA 1
ATOM 9955 C C . PHE B 1 323 ? -14.773 19.062 0.723 1 88.19 323 PHE B C 1
ATOM 9957 O O . PHE B 1 323 ? -14.734 19.875 1.647 1 88.19 323 PHE B O 1
ATOM 9964 N N . GLY B 1 324 ? -15.227 17.812 0.766 1 88 324 GLY B N 1
ATOM 9965 C CA . GLY B 1 324 ? -15.57 17.297 2.082 1 88 324 GLY B CA 1
ATOM 9966 C C . GLY B 1 324 ? -14.352 16.891 2.898 1 88 324 GLY B C 1
ATOM 9967 O O . GLY B 1 324 ? -13.305 16.578 2.34 1 88 324 GLY B O 1
ATOM 9968 N N . MET B 1 325 ? -14.531 16.969 4.23 1 85.81 325 MET B N 1
ATOM 9969 C CA . MET B 1 325 ? -13.422 16.609 5.109 1 85.81 325 MET B CA 1
ATOM 9970 C C . MET B 1 325 ? -13.922 15.914 6.367 1 85.81 325 MET B C 1
ATOM 9972 O O . MET B 1 325 ? -14.984 16.25 6.891 1 85.81 325 MET B O 1
ATOM 9976 N N . ASN B 1 326 ? -13.297 14.898 6.727 1 86.38 326 ASN B N 1
ATOM 9977 C CA . ASN B 1 326 ? -13.484 14.234 8.008 1 86.38 326 ASN B CA 1
ATOM 9978 C C . ASN B 1 326 ? -12.188 14.211 8.82 1 86.38 326 ASN B C 1
ATOM 9980 O O . ASN B 1 326 ? -11.211 13.586 8.414 1 86.38 326 ASN B O 1
ATOM 9984 N N . PHE B 1 327 ? -12.141 14.938 9.922 1 85.31 327 PHE B N 1
ATOM 9985 C CA . PHE B 1 327 ? -10.938 15.078 10.734 1 85.31 327 PHE B CA 1
ATOM 9986 C C . PHE B 1 327 ? -11.195 14.625 12.172 1 85.31 327 PHE B C 1
ATOM 9988 O O . PHE B 1 327 ? -11.922 15.289 12.914 1 85.31 327 PHE B O 1
ATOM 9995 N N . ASN B 1 328 ? -10.711 13.516 12.531 1 85.38 328 ASN B N 1
ATOM 9996 C CA . ASN B 1 328 ? -10.742 13.031 13.914 1 85.38 328 ASN B CA 1
ATOM 9997 C C . ASN B 1 328 ? -9.414 13.281 14.617 1 85.38 328 ASN B C 1
ATOM 9999 O O . ASN B 1 328 ? -8.352 12.906 14.109 1 85.38 328 ASN B O 1
ATOM 10003 N N . TYR B 1 329 ? -9.461 13.992 15.719 1 82.62 329 TYR B N 1
ATOM 10004 C CA . TYR B 1 329 ? -8.211 14.328 16.391 1 82.62 329 TYR B CA 1
ATOM 10005 C C . TYR B 1 329 ? -8.391 14.312 17.906 1 82.62 329 TYR B C 1
ATOM 10007 O O . TYR B 1 329 ? -9.516 14.375 18.406 1 82.62 329 TYR B O 1
ATOM 10015 N N . GLY B 1 330 ? -7.32 14.148 18.578 1 82 330 GLY B N 1
ATOM 10016 C CA . GLY B 1 330 ? -7.324 14.164 20.031 1 82 330 GLY B CA 1
ATOM 10017 C C . GLY B 1 330 ? -6.906 15.5 20.609 1 82 330 GLY B C 1
ATOM 10018 O O . GLY B 1 330 ? -6.121 16.234 20 1 82 330 GLY B O 1
ATOM 10019 N N . CYS B 1 331 ? -7.598 15.828 21.688 1 83.12 331 CYS B N 1
ATOM 10020 C CA . CYS B 1 331 ? -7.297 17.094 22.359 1 83.12 331 CYS B CA 1
ATOM 10021 C C . CYS B 1 331 ? -6.988 16.859 23.828 1 83.12 331 CYS B C 1
ATOM 10023 O O . CYS B 1 331 ? -7.535 15.953 24.453 1 83.12 331 CYS B O 1
ATOM 10025 N N . ASP B 1 332 ? -6.059 17.656 24.297 1 82.12 332 ASP B N 1
ATOM 10026 C CA . ASP B 1 332 ? -5.754 17.719 25.719 1 82.12 332 ASP B CA 1
ATOM 10027 C C . ASP B 1 332 ? -6.457 18.891 26.391 1 82.12 332 ASP B C 1
ATOM 10029 O O . ASP B 1 332 ? -6.172 20.047 26.062 1 82.12 332 ASP B O 1
ATOM 10033 N N . LEU B 1 333 ? -7.375 18.703 27.391 1 85.31 333 LEU B N 1
ATOM 10034 C CA . LEU B 1 333 ? -8.188 19.75 28 1 85.31 333 LEU B CA 1
ATOM 10035 C C . LEU B 1 333 ? -7.578 20.188 29.328 1 85.31 333 LEU B C 1
ATOM 10037 O O . LEU B 1 333 ? -8.219 20.906 30.109 1 85.31 333 LEU B O 1
ATOM 10041 N N . SER B 1 334 ? -6.344 19.859 29.516 1 78.19 334 SER B N 1
ATOM 10042 C CA . SER B 1 334 ? -5.727 20.203 30.781 1 78.19 334 SER B CA 1
ATOM 10043 C C . SER B 1 334 ? -5.664 21.719 30.969 1 78.19 334 SER B C 1
ATOM 10045 O O . SER B 1 334 ? -5.785 22.219 32.094 1 78.19 334 SER B O 1
ATOM 10047 N N . SER B 1 335 ? -5.57 22.469 29.875 1 76.06 335 SER B N 1
ATOM 10048 C CA . SER B 1 335 ? -5.465 23.922 29.969 1 76.06 335 SER B CA 1
ATOM 10049 C C . SER B 1 335 ? -6.785 24.547 30.422 1 76.06 335 SER B C 1
ATOM 10051 O O . SER B 1 335 ? -6.797 25.625 31.016 1 76.06 335 SER B O 1
ATOM 10053 N N . TYR B 1 336 ? -7.848 23.875 30.203 1 77.31 336 TYR B N 1
ATOM 10054 C CA . TYR B 1 336 ? -9.156 24.406 30.562 1 77.31 336 TYR B CA 1
ATOM 10055 C C . TYR B 1 336 ? -9.469 24.094 32.031 1 77.31 336 TYR B C 1
ATOM 10057 O O . TYR B 1 336 ? -10.172 24.859 32.688 1 77.31 336 TYR B O 1
ATOM 10065 N N . PHE B 1 337 ? -8.93 23.078 32.5 1 76.75 337 PHE B N 1
ATOM 10066 C CA . PHE B 1 337 ? -9.133 22.75 33.906 1 76.75 337 PHE B CA 1
ATOM 10067 C C . PHE B 1 337 ? -8.328 23.688 34.812 1 76.75 337 PHE B C 1
ATOM 10069 O O . PHE B 1 337 ? -8.711 23.938 35.938 1 76.75 337 PHE B O 1
ATOM 10076 N N . ASN B 1 338 ? -7.246 24.25 34.094 1 70.69 338 ASN B N 1
ATOM 10077 C CA . ASN B 1 338 ? -6.426 25.172 34.875 1 70.69 338 ASN B CA 1
ATOM 10078 C C . ASN B 1 338 ? -6.801 26.625 34.594 1 70.69 338 ASN B C 1
ATOM 10080 O O . ASN B 1 338 ? -6.125 27.547 35.031 1 70.69 338 ASN B O 1
ATOM 10084 N N . MET B 1 339 ? -7.98 26.891 33.906 1 62.09 339 MET B N 1
ATOM 10085 C CA . MET B 1 339 ? -8.57 28.188 33.594 1 62.09 339 MET B CA 1
ATOM 10086 C C . MET B 1 339 ? -7.559 29.109 32.938 1 62.09 339 MET B C 1
ATOM 10088 O O . MET B 1 339 ? -7.516 30.297 33.219 1 62.09 339 MET B O 1
ATOM 10092 N N . ILE B 1 340 ? -6.723 28.516 32.094 1 57.84 340 ILE B N 1
ATOM 10093 C CA . ILE B 1 340 ? -5.711 29.297 31.406 1 57.84 340 ILE B CA 1
ATOM 10094 C C . ILE B 1 340 ? -6.297 29.875 30.125 1 57.84 340 ILE B C 1
ATOM 10096 O O . ILE B 1 340 ? -6.023 31.031 29.766 1 57.84 340 ILE B O 1
ATOM 10100 N N . GLN B 1 341 ? -7.191 29.141 29.594 1 68.25 341 GLN B N 1
ATOM 10101 C CA . GLN B 1 341 ? -7.777 29.578 28.344 1 68.25 341 GLN B CA 1
ATOM 10102 C C . GLN B 1 341 ? -9.164 30.188 28.547 1 68.25 341 GLN B C 1
ATOM 10104 O O . GLN B 1 341 ? -10.008 29.578 29.219 1 68.25 341 GLN B O 1
ATOM 10109 N N . PRO B 1 342 ? -9.219 31.438 28.031 1 77.69 342 PRO B N 1
ATOM 10110 C CA . PRO B 1 342 ? -10.555 32 28.188 1 77.69 342 PRO B CA 1
ATOM 10111 C C . PRO B 1 342 ? -11.602 31.344 27.297 1 77.69 342 PRO B C 1
ATOM 10113 O O . PRO B 1 342 ? -11.258 30.844 26.219 1 77.69 342 PRO B O 1
ATOM 10116 N N . MET B 1 343 ? -12.797 31.219 27.875 1 88 343 MET B N 1
ATOM 10117 C CA . MET B 1 343 ? -13.914 30.672 27.109 1 88 343 MET B CA 1
ATOM 10118 C C . MET B 1 343 ? -14.578 31.75 26.266 1 88 343 MET B C 1
ATOM 10120 O O . MET B 1 343 ? -14.734 32.906 26.703 1 88 343 MET B O 1
ATOM 10124 N N . MET B 1 344 ? -14.82 31.484 25.031 1 91.75 344 MET B N 1
ATOM 10125 C CA . MET B 1 344 ? -15.469 32.406 24.109 1 91.75 344 MET B CA 1
ATOM 10126 C C . MET B 1 344 ? -16.734 31.797 23.531 1 91.75 344 MET B C 1
ATOM 10128 O O . MET B 1 344 ? -16.875 30.578 23.469 1 91.75 344 MET B O 1
ATOM 10132 N N . PHE B 1 345 ? -17.672 32.688 23.281 1 95.75 345 PHE B N 1
ATOM 10133 C CA . PHE B 1 345 ? -18.891 32.312 22.578 1 95.75 345 PHE B CA 1
ATOM 10134 C C . PHE B 1 345 ? -18.828 32.75 21.125 1 95.75 345 PHE B C 1
ATOM 10136 O O . PHE B 1 345 ? -18.281 33.812 20.812 1 95.75 345 PHE B O 1
ATOM 10143 N N . TYR B 1 346 ? -19.391 31.938 20.281 1 96.12 346 TYR B N 1
ATOM 10144 C CA . TYR B 1 346 ? -19.266 32.219 18.844 1 96.12 346 TYR B CA 1
ATOM 10145 C C . TYR B 1 346 ? -20.641 32.25 18.188 1 96.12 346 TYR B C 1
ATOM 10147 O O . TYR B 1 346 ? -21.578 31.578 18.625 1 96.12 346 TYR B O 1
ATOM 10155 N N . GLU B 1 347 ? -20.797 33.094 17.219 1 95.69 347 GLU B N 1
ATOM 10156 C CA . GLU B 1 347 ? -21.875 33.125 16.25 1 95.69 347 GLU B CA 1
ATOM 10157 C C . GLU B 1 347 ? -21.344 33.031 14.82 1 95.69 347 GLU B C 1
ATOM 10159 O O . GLU B 1 347 ? -20.453 33.812 14.445 1 95.69 347 GLU B O 1
ATOM 10164 N N . LEU B 1 348 ? -21.844 32.062 14.07 1 96 348 LEU B N 1
ATOM 10165 C CA . LEU B 1 348 ? -21.312 31.797 12.742 1 96 348 LEU B CA 1
ATOM 10166 C C . LEU B 1 348 ? -22.188 32.438 11.664 1 96 348 LEU B C 1
ATOM 10168 O O . LEU B 1 348 ? -23.422 32.375 11.742 1 96 348 LEU B O 1
ATOM 10172 N N . TYR B 1 349 ? -21.516 33.125 10.703 1 93.88 349 TYR B N 1
ATOM 10173 C CA . TYR B 1 349 ? -22.203 33.75 9.586 1 93.88 349 TYR B CA 1
ATOM 10174 C C . TYR B 1 349 ? -21.562 33.375 8.258 1 93.88 349 TYR B C 1
ATOM 10176 O O . TYR B 1 349 ? -20.344 33.25 8.164 1 93.88 349 TYR B O 1
ATOM 10184 N N . LEU B 1 350 ? -22.375 33.156 7.277 1 95.25 350 LEU B N 1
ATOM 10185 C CA . LEU B 1 350 ? -21.906 32.969 5.91 1 95.25 350 LEU B CA 1
ATOM 10186 C C . LEU B 1 350 ? -21.922 34.281 5.137 1 95.25 350 LEU B C 1
ATOM 10188 O O . LEU B 1 350 ? -22.875 35.062 5.25 1 95.25 350 LEU B O 1
ATOM 10192 N N . VAL B 1 351 ? -20.828 34.562 4.367 1 93.06 351 VAL B N 1
ATOM 10193 C CA . VAL B 1 351 ? -20.75 35.812 3.6 1 93.06 351 VAL B CA 1
ATOM 10194 C C . VAL B 1 351 ? -21.266 35.562 2.184 1 93.06 351 VAL B C 1
ATOM 10196 O O . VAL B 1 351 ? -20.734 34.75 1.45 1 93.06 351 VAL B O 1
ATOM 10199 N N . ASP B 1 352 ? -22.375 36.219 1.908 1 92.56 352 ASP B N 1
ATOM 10200 C CA . ASP B 1 352 ? -22.891 36.156 0.542 1 92.56 352 ASP B CA 1
ATOM 10201 C C . ASP B 1 352 ? -22.234 37.25 -0.322 1 92.56 352 ASP B C 1
ATOM 10203 O O . ASP B 1 352 ? -22.703 38.375 -0.361 1 92.56 352 ASP B O 1
ATOM 10207 N N . LYS B 1 353 ? -21.297 36.875 -1.12 1 88.25 353 LYS B N 1
ATOM 10208 C CA . LYS B 1 353 ? -20.516 37.812 -1.928 1 88.25 353 LYS B CA 1
ATOM 10209 C C . LYS B 1 353 ? -21.359 38.406 -3.057 1 88.25 353 LYS B C 1
ATOM 10211 O O . LYS B 1 353 ? -21.109 39.5 -3.531 1 88.25 353 LYS B O 1
ATOM 10216 N N . ALA B 1 354 ? -22.344 37.719 -3.494 1 89.69 354 ALA B N 1
ATOM 10217 C CA . ALA B 1 354 ? -23.188 38.188 -4.586 1 89.69 354 ALA B CA 1
ATOM 10218 C C . ALA B 1 354 ? -24.172 39.25 -4.098 1 89.69 354 ALA B C 1
ATOM 10220 O O . ALA B 1 354 ? -24.594 40.125 -4.871 1 89.69 354 ALA B O 1
ATOM 10221 N N . ASN B 1 355 ? -24.594 39.188 -2.885 1 88.69 355 ASN B N 1
ATOM 10222 C CA . ASN B 1 355 ? -25.5 40.156 -2.277 1 88.69 355 ASN B CA 1
ATOM 10223 C C . ASN B 1 355 ? -24.75 41.156 -1.428 1 88.69 355 ASN B C 1
ATOM 10225 O O . ASN B 1 355 ? -25.047 41.312 -0.238 1 88.69 355 ASN B O 1
ATOM 10229 N N . ASN B 1 356 ? -23.812 41.906 -1.961 1 80.5 356 ASN B N 1
ATOM 10230 C CA . ASN B 1 356 ? -23.047 42.969 -1.312 1 80.5 356 ASN B CA 1
ATOM 10231 C C . ASN B 1 356 ? -22.406 42.469 -0.01 1 80.5 356 ASN B C 1
ATOM 10233 O O . ASN B 1 356 ? -22.516 43.156 1.021 1 80.5 356 ASN B O 1
ATOM 10237 N N . ASN B 1 357 ? -21.891 41.25 0.02 1 85.75 357 ASN B N 1
ATOM 10238 C CA . ASN B 1 357 ? -21.203 40.688 1.18 1 85.75 357 ASN B CA 1
ATOM 10239 C C . ASN B 1 357 ? -22.109 40.656 2.408 1 85.75 357 ASN B C 1
ATOM 10241 O O . ASN B 1 357 ? -21.688 41.062 3.498 1 85.75 357 ASN B O 1
ATOM 10245 N N . ALA B 1 358 ? -23.375 40.281 2.178 1 85.31 358 ALA B N 1
ATOM 10246 C CA . ALA B 1 358 ? -24.328 40.156 3.277 1 85.31 358 ALA B CA 1
ATOM 10247 C C . ALA B 1 358 ? -23.984 38.969 4.18 1 85.31 358 ALA B C 1
ATOM 10249 O O . ALA B 1 358 ? -23.562 37.938 3.701 1 85.31 358 ALA B O 1
ATOM 10250 N N . PHE B 1 359 ? -24.125 39.188 5.527 1 88.94 359 PHE B N 1
ATOM 10251 C CA . PHE B 1 359 ? -23.891 38.125 6.492 1 88.94 359 PHE B CA 1
ATOM 10252 C C . PHE B 1 359 ? -25.172 37.344 6.742 1 88.94 359 PHE B C 1
ATOM 10254 O O . PHE B 1 359 ? -26.172 37.875 7.219 1 88.94 359 PHE B O 1
ATOM 10261 N N . ILE B 1 360 ? -25.172 36.125 6.395 1 91.06 360 ILE B N 1
ATOM 10262 C CA . ILE B 1 360 ? -26.312 35.25 6.645 1 91.06 360 ILE B CA 1
ATOM 10263 C C . ILE B 1 360 ? -26.016 34.344 7.852 1 91.06 360 ILE B C 1
ATOM 10265 O O . ILE B 1 360 ? -25.031 33.594 7.848 1 91.06 360 ILE B O 1
ATOM 10269 N N . PRO B 1 361 ? -26.812 34.406 8.906 1 92.94 361 PRO B N 1
ATOM 10270 C CA . PRO B 1 361 ? -26.562 33.562 10.078 1 92.94 361 PRO B CA 1
ATOM 10271 C C . PRO B 1 361 ? -26.688 32.094 9.781 1 92.94 361 PRO B C 1
ATOM 10273 O O . PRO B 1 361 ? -27.625 31.672 9.094 1 92.94 361 PRO B O 1
ATOM 10276 N N . VAL B 1 362 ? -25.797 31.375 10.227 1 95.94 362 VAL B N 1
ATOM 10277 C CA . VAL B 1 362 ? -25.812 29.922 10.062 1 95.94 362 VAL B CA 1
ATOM 10278 C C . VAL B 1 362 ? -26.484 29.281 11.273 1 95.94 362 VAL B C 1
ATOM 10280 O O . VAL B 1 362 ? -26.031 29.453 12.414 1 95.94 362 VAL B O 1
ATOM 10283 N N . PRO B 1 363 ? -27.5 28.562 11.055 1 96.31 363 PRO B N 1
ATOM 10284 C CA . PRO B 1 363 ? -28.172 27.906 12.18 1 96.31 363 PRO B CA 1
ATOM 10285 C C . PRO B 1 363 ? -27.312 26.797 12.805 1 96.31 363 PRO B C 1
ATOM 10287 O O . PRO B 1 363 ? -26.594 26.094 12.086 1 96.31 363 PRO B O 1
ATOM 10290 N N . ILE B 1 364 ? -27.438 26.672 14.062 1 97.44 364 ILE B N 1
ATOM 10291 C CA . ILE B 1 364 ? -26.719 25.656 14.82 1 97.44 364 ILE B CA 1
ATOM 10292 C C . ILE B 1 364 ? -27.703 24.641 15.398 1 97.44 364 ILE B C 1
ATOM 10294 O O . ILE B 1 364 ? -28.672 25.031 16.062 1 97.44 364 ILE B O 1
ATOM 10298 N N . ARG B 1 365 ? -27.5 23.422 15.07 1 95.56 365 ARG B N 1
ATOM 10299 C CA . ARG B 1 365 ? -28.281 22.344 15.648 1 95.56 365 ARG B CA 1
ATOM 10300 C C . ARG B 1 365 ? -27.547 21.688 16.812 1 95.56 365 ARG B C 1
ATOM 10302 O O . ARG B 1 365 ? -26.562 20.984 16.625 1 95.56 365 ARG B O 1
ATOM 10309 N N . VAL B 1 366 ? -27.984 21.938 17.984 1 96.69 366 VAL B N 1
ATOM 10310 C CA . VAL B 1 366 ? -27.391 21.359 19.172 1 96.69 366 VAL B CA 1
ATOM 10311 C C . VAL B 1 366 ? -28.109 20.047 19.516 1 96.69 366 VAL B C 1
ATOM 10313 O O . VAL B 1 366 ? -29.266 20.062 19.938 1 96.69 366 VAL B O 1
ATOM 10316 N N . LYS B 1 367 ? -27.469 18.984 19.484 1 93.75 367 LYS B N 1
ATOM 10317 C CA . LYS B 1 367 ? -28.062 17.672 19.703 1 93.75 367 LYS B CA 1
ATOM 10318 C C . LYS B 1 367 ? -28.484 17.5 21.156 1 93.75 367 LYS B C 1
ATOM 10320 O O . LYS B 1 367 ? -29.391 16.719 21.453 1 93.75 367 LYS B O 1
ATOM 10325 N N . ASN B 1 368 ? -27.875 18.25 22.031 1 94.81 368 ASN B N 1
ATOM 10326 C CA . ASN B 1 368 ? -28.141 18.109 23.469 1 94.81 368 ASN B CA 1
ATOM 10327 C C . ASN B 1 368 ? -29.328 18.969 23.906 1 94.81 368 ASN B C 1
ATOM 10329 O O . ASN B 1 368 ? -29.719 18.953 25.078 1 94.81 368 ASN B O 1
ATOM 10333 N N . TYR B 1 369 ? -29.969 19.672 23.016 1 95.25 369 TYR B N 1
ATOM 10334 C CA . TYR B 1 369 ? -31.094 20.531 23.344 1 95.25 369 TYR B CA 1
ATOM 10335 C C . TYR B 1 369 ? -32.281 19.703 23.812 1 95.25 369 TYR B C 1
ATOM 10337 O O . TYR B 1 369 ? -32.688 18.734 23.141 1 95.25 369 TYR B O 1
ATOM 10345 N N . ARG B 1 370 ? -32.781 20.109 24.969 1 92.75 370 ARG B N 1
ATOM 10346 C CA . ARG B 1 370 ? -34 19.5 25.516 1 92.75 370 ARG B CA 1
ATOM 10347 C C . ARG B 1 370 ? -35.125 20.516 25.578 1 92.75 370 ARG B C 1
ATOM 10349 O O . ARG B 1 370 ? -34.938 21.609 26.125 1 92.75 370 ARG B O 1
ATOM 10356 N N . ASP B 1 371 ? -36.219 20.156 25 1 90.06 371 ASP B N 1
ATOM 10357 C CA . ASP B 1 371 ? -37.344 21.062 25 1 90.06 371 ASP B CA 1
ATOM 10358 C C . ASP B 1 371 ? -38 21.094 26.375 1 90.06 371 ASP B C 1
ATOM 10360 O O . ASP B 1 371 ? -37.5 20.516 27.344 1 90.06 371 ASP B O 1
ATOM 10364 N N . GLY B 1 372 ? -39.125 21.906 26.516 1 86.19 372 GLY B N 1
ATOM 10365 C CA . GLY B 1 372 ? -39.812 22.031 27.781 1 86.19 372 GLY B CA 1
ATOM 10366 C C . GLY B 1 372 ? -40.25 20.703 28.375 1 86.19 372 GLY B C 1
ATOM 10367 O O . GLY B 1 372 ? -40.438 20.594 29.594 1 86.19 372 GLY B O 1
ATOM 10368 N N . ARG B 1 373 ? -40.375 19.625 27.609 1 83.75 373 ARG B N 1
ATOM 10369 C CA . ARG B 1 373 ? -40.781 18.297 28.047 1 83.75 373 ARG B CA 1
ATOM 10370 C C . ARG B 1 373 ? -39.594 17.406 28.328 1 83.75 373 ARG B C 1
ATOM 10372 O O . ARG B 1 373 ? -39.75 16.203 28.547 1 83.75 373 ARG B O 1
ATOM 10379 N N . LYS B 1 374 ? -38.375 18.031 28.141 1 86.75 374 LYS B N 1
ATOM 10380 C CA . LYS B 1 374 ? -37.094 17.359 28.406 1 86.75 374 LYS B CA 1
ATOM 10381 C C . LYS B 1 374 ? -36.844 16.266 27.375 1 86.75 374 LYS B C 1
ATOM 10383 O O . LYS B 1 374 ? -36.312 15.203 27.703 1 86.75 374 LYS B O 1
ATOM 10388 N N . ILE B 1 375 ? -37.344 16.516 26.188 1 89.62 375 ILE B N 1
ATOM 10389 C CA . ILE B 1 375 ? -37.125 15.594 25.078 1 89.62 375 ILE B CA 1
ATOM 10390 C C . ILE B 1 375 ? -36 16.141 24.172 1 89.62 375 ILE B C 1
ATOM 10392 O O . ILE B 1 375 ? -35.938 17.344 23.922 1 89.62 375 ILE B O 1
ATOM 10396 N N . LEU B 1 376 ? -35.188 15.172 23.766 1 91.19 376 LEU B N 1
ATOM 10397 C CA . LEU B 1 376 ? -34.125 15.539 22.844 1 91.19 376 LEU B CA 1
ATOM 10398 C C . LEU B 1 376 ? -34.625 15.641 21.406 1 91.19 376 LEU B C 1
ATOM 10400 O O . LEU B 1 376 ? -34.5 14.695 20.625 1 91.19 376 LEU B O 1
ATOM 10404 N N . VAL B 1 377 ? -35.094 16.703 20.984 1 90.69 377 VAL B N 1
ATOM 10405 C CA . VAL B 1 377 ? -35.812 16.891 19.719 1 90.69 377 VAL B CA 1
ATOM 10406 C C . VAL B 1 377 ? -34.812 16.938 18.562 1 90.69 377 VAL B C 1
ATOM 10408 O O . VAL B 1 377 ? -35.156 16.625 17.422 1 90.69 377 VAL B O 1
ATOM 10411 N N . ASN B 1 378 ? -33.562 17.375 18.828 1 91.94 378 ASN B N 1
ATOM 10412 C CA . ASN B 1 378 ? -32.594 17.547 17.75 1 91.94 378 ASN B CA 1
ATOM 10413 C C . ASN B 1 378 ? -31.844 16.25 17.453 1 91.94 378 ASN B C 1
ATOM 10415 O O . ASN B 1 378 ? -30.969 16.219 16.578 1 91.94 378 ASN B O 1
ATOM 10419 N N . GLN B 1 379 ? -32.094 15.195 18.203 1 88.44 379 GLN B N 1
ATOM 10420 C CA . GLN B 1 379 ? -31.516 13.891 17.891 1 88.44 379 GLN B CA 1
ATOM 10421 C C . GLN B 1 379 ? -32.375 13.133 16.875 1 88.44 379 GLN B C 1
ATOM 10423 O O . GLN B 1 379 ? -33.188 12.305 17.25 1 88.44 379 GLN B O 1
ATOM 10428 N N . ASN B 1 380 ? -32.062 13.414 15.656 1 82.44 380 ASN B N 1
ATOM 10429 C CA . ASN B 1 380 ? -32.844 12.852 14.562 1 82.44 380 ASN B CA 1
ATOM 10430 C C . ASN B 1 380 ? -32.375 11.445 14.203 1 82.44 380 ASN B C 1
ATOM 10432 O O . ASN B 1 380 ? -31.172 11.188 14.109 1 82.44 380 ASN B O 1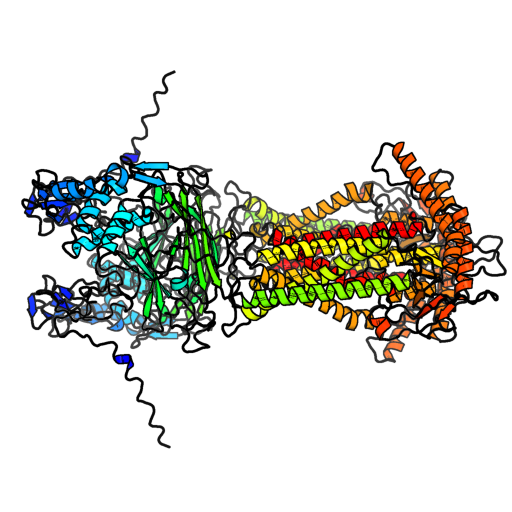
ATOM 10436 N N . SER B 1 381 ? -33.25 10.586 14.148 1 76.31 381 SER B N 1
ATOM 10437 C CA . SER B 1 381 ? -32.938 9.203 13.805 1 76.31 381 SER B CA 1
ATOM 10438 C C . SER B 1 381 ? -33.094 8.961 12.305 1 76.31 381 SER B C 1
ATOM 10440 O O . SER B 1 381 ? -32.5 8.008 11.773 1 76.31 381 SER B O 1
ATOM 10442 N N . VAL B 1 382 ? -33.969 9.719 11.602 1 75.69 382 VAL B N 1
ATOM 10443 C CA . VAL B 1 382 ? -34.188 9.508 10.172 1 75.69 382 VAL B CA 1
ATOM 10444 C C . VAL B 1 382 ? -33.812 10.773 9.398 1 75.69 382 VAL B C 1
ATOM 10446 O O . VAL B 1 382 ? -33.906 11.883 9.938 1 75.69 382 VAL B O 1
ATOM 10449 N N . VAL B 1 383 ? -33.469 10.422 8.164 1 66.56 383 VAL B N 1
ATOM 10450 C CA . VAL B 1 383 ? -33.156 11.523 7.266 1 66.56 383 VAL B CA 1
ATOM 10451 C C . VAL B 1 383 ? -34.406 12.32 6.961 1 66.56 383 VAL B C 1
ATOM 10453 O O . VAL B 1 383 ? -35.469 11.734 6.699 1 66.56 383 VAL B O 1
ATOM 10456 N N . GLY B 1 384 ? -34.625 13.492 7.484 1 65.25 384 GLY B N 1
ATOM 10457 C CA . GLY B 1 384 ? -35.781 14.328 7.141 1 65.25 384 GLY B CA 1
ATOM 10458 C C . GLY B 1 384 ? -36.594 14.75 8.344 1 65.25 384 GLY B C 1
ATOM 10459 O O . GLY B 1 384 ? -37.469 15.625 8.242 1 65.25 384 GLY B O 1
ATOM 10460 N N . SER B 1 385 ? -36.438 14.008 9.367 1 75.62 385 SER B N 1
ATOM 10461 C CA . SER B 1 385 ? -37.219 14.414 10.531 1 75.62 385 SER B CA 1
ATOM 10462 C C . SER B 1 385 ? -36.625 15.688 11.156 1 75.62 385 SER B C 1
ATOM 10464 O O . SER B 1 385 ? -36.156 15.672 12.297 1 75.62 385 SER B O 1
ATOM 10466 N N . VAL B 1 386 ? -36.625 16.688 10.305 1 83.12 386 VAL B N 1
ATOM 10467 C CA . VAL B 1 386 ? -36.031 17.938 10.773 1 83.12 386 VAL B CA 1
ATOM 10468 C C . VAL B 1 386 ? -37.125 18.922 11.172 1 83.12 386 VAL B C 1
ATOM 10470 O O . VAL B 1 386 ? -36.844 19.984 11.719 1 83.12 386 VAL B O 1
ATOM 10473 N N . GLU B 1 387 ? -38.375 18.469 11.203 1 82.5 387 GLU B N 1
ATOM 10474 C CA . GLU B 1 387 ? -39.469 19.406 11.445 1 82.5 387 GLU B CA 1
ATOM 10475 C C . GLU B 1 387 ? -39.531 19.797 12.922 1 82.5 387 GLU B C 1
ATOM 10477 O O . GLU B 1 387 ? -39.875 20.938 13.25 1 82.5 387 GLU B O 1
ATOM 10482 N N . ASP B 1 388 ? -39.125 18.891 13.742 1 84.5 388 ASP B N 1
ATOM 10483 C CA . ASP B 1 388 ? -39.25 19.172 15.172 1 84.5 388 ASP B CA 1
ATOM 10484 C C . ASP B 1 388 ? -37.938 19.688 15.75 1 84.5 388 ASP B C 1
ATOM 10486 O O . ASP B 1 388 ? -37.812 19.875 16.953 1 84.5 388 ASP B O 1
ATOM 10490 N N . ASP B 1 389 ? -37.062 20.062 14.938 1 91.88 389 ASP B N 1
ATOM 10491 C CA . ASP B 1 389 ? -35.781 20.531 15.43 1 91.88 389 ASP B CA 1
ATOM 10492 C C . ASP B 1 389 ? -35.875 21.984 15.883 1 91.88 389 ASP B C 1
ATOM 10494 O O . ASP B 1 389 ? -36.656 22.766 15.352 1 91.88 389 ASP B O 1
ATOM 10498 N N . GLN B 1 390 ? -35.188 22.25 16.922 1 93.5 390 GLN B N 1
ATOM 10499 C CA . GLN B 1 390 ? -35 23.625 17.375 1 93.5 390 GLN B CA 1
ATOM 10500 C C . GLN B 1 390 ? -33.625 24.141 17.047 1 93.5 390 GLN B C 1
ATOM 10502 O O . GLN B 1 390 ? -32.625 23.672 17.625 1 93.5 390 GLN B O 1
ATOM 10507 N N . LEU B 1 391 ? -33.594 25.094 16.094 1 95.81 391 LEU B N 1
ATOM 10508 C CA . LEU B 1 391 ? -32.281 25.625 15.664 1 95.81 391 LEU B CA 1
ATOM 10509 C C . LEU B 1 391 ? -31.891 26.812 16.516 1 95.81 391 LEU B C 1
ATOM 10511 O O . LEU B 1 391 ? -32.75 27.594 16.953 1 95.81 391 LEU B O 1
ATOM 10515 N N . THR B 1 392 ? -30.625 26.844 16.812 1 96.19 392 THR B N 1
ATOM 10516 C CA . THR B 1 392 ? -30.047 27.922 17.609 1 96.19 392 THR B CA 1
ATOM 10517 C C . THR B 1 392 ? -28.969 28.656 16.812 1 96.19 392 THR B C 1
ATOM 10519 O O . THR B 1 392 ? -28.734 28.344 15.641 1 96.19 392 THR B O 1
ATOM 10522 N N . HIS B 1 393 ? -28.344 29.625 17.422 1 95.38 393 HIS B N 1
ATOM 10523 C CA . HIS B 1 393 ? -27.375 30.406 16.641 1 95.38 393 HIS B CA 1
ATOM 10524 C C . HIS B 1 393 ? -26.062 30.547 17.391 1 95.38 393 HIS B C 1
ATOM 10526 O O . HIS B 1 393 ? -24.984 30.422 16.797 1 95.38 393 HIS B O 1
ATOM 10532 N N . ARG B 1 394 ? -26.047 30.844 18.703 1 96.19 394 ARG B N 1
ATOM 10533 C CA . ARG B 1 394 ? -24.812 31.016 19.484 1 96.19 394 ARG B CA 1
ATOM 10534 C C . ARG B 1 394 ? -24.328 29.672 20.016 1 96.19 394 ARG B C 1
ATOM 10536 O O . ARG B 1 394 ? -25.125 28.812 20.391 1 96.19 394 ARG B O 1
ATOM 10543 N N . PHE B 1 395 ? -23 29.469 19.938 1 97.44 395 PHE B N 1
ATOM 10544 C CA . PHE B 1 395 ? -22.438 28.203 20.406 1 97.44 395 PHE B CA 1
ATOM 10545 C C . PHE B 1 395 ? -21.078 28.422 21.047 1 97.44 395 PHE B C 1
ATOM 10547 O O . PHE B 1 395 ? -20.547 29.531 21.031 1 97.44 395 PHE B O 1
ATOM 10554 N N . PHE B 1 396 ? -20.562 27.453 21.703 1 96.5 396 PHE B N 1
ATOM 10555 C CA . PHE B 1 396 ? -19.234 27.422 22.297 1 96.5 396 PHE B CA 1
ATOM 10556 C C . PHE B 1 396 ? -18.547 26.078 22.031 1 96.5 396 PHE B C 1
ATOM 10558 O O . PHE B 1 396 ? -19.203 25.125 21.578 1 96.5 396 PHE B O 1
ATOM 10565 N N . LEU B 1 397 ? -17.297 26.031 22.234 1 95.44 397 LEU B N 1
ATOM 10566 C CA . LEU B 1 397 ? -16.578 24.797 21.938 1 95.44 397 LEU B CA 1
ATOM 10567 C C . LEU B 1 397 ? -16.172 24.078 23.234 1 95.44 397 LEU B C 1
ATOM 10569 O O . LEU B 1 397 ? -16.297 22.859 23.328 1 95.44 397 LEU B O 1
ATOM 10573 N N . VAL B 1 398 ? -15.648 24.797 24.188 1 93.31 398 VAL B N 1
ATOM 10574 C CA . VAL B 1 398 ? -15.266 24.219 25.469 1 93.31 398 VAL B CA 1
ATOM 10575 C C . VAL B 1 398 ? -15.727 25.125 26.594 1 93.31 398 VAL B C 1
ATOM 10577 O O . VAL B 1 398 ? -15.555 26.344 26.531 1 93.31 398 VAL B O 1
ATOM 10580 N N . ASP B 1 399 ? -16.391 24.5 27.562 1 93.19 399 ASP B N 1
ATOM 10581 C CA . ASP B 1 399 ? -16.844 25.203 28.75 1 93.19 399 ASP B CA 1
ATOM 10582 C C . ASP B 1 399 ? -16.156 24.656 30 1 93.19 399 ASP B C 1
ATOM 10584 O O . ASP B 1 399 ? -16.484 23.562 30.453 1 93.19 399 ASP B O 1
ATOM 10588 N N . GLY B 1 400 ? -15.25 25.422 30.484 1 89.5 400 GLY B N 1
ATOM 10589 C CA . GLY B 1 400 ? -14.578 25.047 31.719 1 89.5 400 GLY B CA 1
ATOM 10590 C C . GLY B 1 400 ? -14.852 26.016 32.875 1 89.5 400 GLY B C 1
ATOM 10591 O O . GLY B 1 400 ? -14.148 26 33.875 1 89.5 400 GLY B O 1
ATOM 10592 N N . ILE B 1 401 ? -15.891 26.812 32.719 1 90.44 401 ILE B N 1
ATOM 10593 C CA . ILE B 1 401 ? -16.125 27.828 33.719 1 90.44 401 ILE B CA 1
ATOM 10594 C C . ILE B 1 401 ? -17.422 27.547 34.469 1 90.44 401 ILE B C 1
ATOM 10596 O O . ILE B 1 401 ? -17.516 27.734 35.688 1 90.44 401 ILE B O 1
ATOM 10600 N N . SER B 1 402 ? -18.469 27.125 33.812 1 91.88 402 SER B N 1
ATOM 10601 C CA . SER B 1 402 ? -19.766 26.875 34.438 1 91.88 402 SER B CA 1
ATOM 10602 C C . SER B 1 402 ? -19.688 25.688 35.375 1 91.88 402 SER B C 1
ATOM 10604 O O . SER B 1 402 ? -20.516 25.562 36.281 1 91.88 402 SER B O 1
ATOM 10606 N N . GLY B 1 403 ? -18.734 24.875 35.25 1 91.31 403 GLY B N 1
ATOM 10607 C CA . GLY B 1 403 ? -18.594 23.672 36.062 1 91.31 403 GLY B CA 1
ATOM 10608 C C . GLY B 1 403 ? -17.844 23.922 37.344 1 91.31 403 GLY B C 1
ATOM 10609 O O . GLY B 1 403 ? -17.594 23 38.125 1 91.31 403 GLY B O 1
ATOM 10610 N N . ILE B 1 404 ? -17.547 25.156 37.625 1 90.69 404 ILE B N 1
ATOM 10611 C CA . ILE B 1 404 ? -16.922 25.5 38.875 1 90.69 404 ILE B CA 1
ATOM 10612 C C . ILE B 1 404 ? -17.969 25.562 40 1 90.69 404 ILE B C 1
ATOM 10614 O O . ILE B 1 404 ? -18.891 26.375 39.938 1 90.69 404 ILE B O 1
ATOM 10618 N N . LYS B 1 405 ? -17.828 24.719 40.906 1 90.38 405 LYS B N 1
ATOM 10619 C CA . LYS B 1 405 ? -18.75 24.688 42.031 1 90.38 405 LYS B CA 1
ATOM 10620 C C . LYS B 1 405 ? -18.531 25.875 42.969 1 90.38 405 LYS B C 1
ATOM 10622 O O . LYS B 1 405 ? -17.422 26.391 43.062 1 90.38 405 LYS B O 1
ATOM 10627 N N . SER B 1 406 ? -19.703 26.219 43.625 1 89.94 406 SER B N 1
ATOM 10628 C CA . SER B 1 406 ? -19.609 27.344 44.562 1 89.94 406 SER B CA 1
ATOM 10629 C C . SER B 1 406 ? -18.547 27.094 45.625 1 89.94 406 SER B C 1
ATOM 10631 O O . SER B 1 406 ? -18.516 26.031 46.219 1 89.94 406 SER B O 1
ATOM 10633 N N . GLY B 1 407 ? -17.641 27.969 45.719 1 83 407 GLY B N 1
ATOM 10634 C CA . GLY B 1 407 ? -16.594 27.875 46.719 1 83 407 GLY B CA 1
ATOM 10635 C C . GLY B 1 407 ? -15.305 27.266 46.188 1 83 407 GLY B C 1
ATOM 10636 O O . GLY B 1 407 ? -14.289 27.25 46.875 1 83 407 GLY B O 1
ATOM 10637 N N . PHE B 1 408 ? -15.328 26.75 45 1 84.38 408 PHE B N 1
ATOM 10638 C CA . PHE B 1 408 ? -14.148 26.125 44.406 1 84.38 408 PHE B CA 1
ATOM 10639 C C . PHE B 1 408 ? -13.539 27.047 43.344 1 84.38 408 PHE B C 1
ATOM 10641 O O . PHE B 1 408 ? -14.188 28 42.906 1 84.38 408 PHE B O 1
ATOM 10648 N N . LYS B 1 409 ? -12.266 26.781 42.938 1 80.81 409 LYS B N 1
ATOM 10649 C CA . LYS B 1 409 ? -11.578 27.609 41.969 1 80.81 409 LYS B CA 1
ATOM 10650 C C . LYS B 1 409 ? -11.359 26.844 40.656 1 80.81 409 LYS B C 1
ATOM 10652 O O . LYS B 1 409 ? -11.133 27.453 39.594 1 80.81 409 LYS B O 1
ATOM 10657 N N . THR B 1 410 ? -11.383 25.531 40.719 1 85.81 410 THR B N 1
ATOM 10658 C CA . THR B 1 410 ? -11.188 24.719 39.531 1 85.81 410 THR B CA 1
ATOM 10659 C C . THR B 1 410 ? -12.477 24 39.156 1 85.81 410 THR B C 1
ATOM 10661 O O . THR B 1 410 ? -13.273 23.641 40 1 85.81 410 THR B O 1
ATOM 10664 N N . PRO B 1 411 ? -12.672 23.859 37.875 1 90.44 411 PRO B N 1
ATOM 10665 C CA . PRO B 1 411 ? -13.922 23.234 37.438 1 90.44 411 PRO B CA 1
ATOM 10666 C C . PRO B 1 411 ? -13.992 21.75 37.781 1 90.44 411 PRO B C 1
ATOM 10668 O O . PRO B 1 411 ? -12.984 21.047 37.719 1 90.44 411 PRO B O 1
ATOM 10671 N N . THR B 1 412 ? -15.109 21.312 38.125 1 89.06 412 THR B N 1
ATOM 10672 C CA . THR B 1 412 ? -15.383 19.906 38.406 1 89.06 412 THR B CA 1
ATOM 10673 C C . THR B 1 412 ? -15.812 19.203 37.125 1 89.06 412 THR B C 1
ATOM 10675 O O . THR B 1 412 ? -15.547 18 36.938 1 89.06 412 THR B O 1
ATOM 10678 N N . VAL B 1 413 ? -16.547 19.938 36.312 1 91.5 413 VAL B N 1
ATOM 10679 C CA . VAL B 1 413 ? -17.031 19.375 35.062 1 91.5 413 VAL B CA 1
ATOM 10680 C C . VAL B 1 413 ? -16.656 20.297 33.906 1 91.5 413 VAL B C 1
ATOM 10682 O O . VAL B 1 413 ? -16.703 21.531 34.031 1 91.5 413 VAL B O 1
ATOM 10685 N N . VAL B 1 414 ? -16.109 19.703 32.875 1 92.06 414 VAL B N 1
ATOM 10686 C CA . VAL B 1 414 ? -15.82 20.453 31.656 1 92.06 414 VAL B CA 1
ATOM 10687 C C . VAL B 1 414 ? -16.672 19.906 30.5 1 92.06 414 VAL B C 1
ATOM 10689 O O . VAL B 1 414 ? -16.781 18.688 30.328 1 92.06 414 VAL B O 1
ATOM 10692 N N . THR B 1 415 ? -17.391 20.766 29.844 1 94.25 415 THR B N 1
ATOM 10693 C CA . THR B 1 415 ? -18.203 20.406 28.672 1 94.25 415 THR B CA 1
ATOM 10694 C C . THR B 1 415 ? -17.484 20.781 27.391 1 94.25 415 THR B C 1
ATOM 10696 O O . THR B 1 415 ? -16.969 21.891 27.25 1 94.25 415 THR B O 1
ATOM 10699 N N . TYR B 1 416 ? -17.328 19.875 26.484 1 94 416 TYR B N 1
ATOM 10700 C CA . TYR B 1 416 ? -16.656 20.156 25.219 1 94 416 TYR B CA 1
ATOM 10701 C C . TYR B 1 416 ? -17.469 19.625 24.047 1 94 416 TYR B C 1
ATOM 10703 O O . TYR B 1 416 ? -18.328 18.75 24.219 1 94 416 TYR B O 1
ATOM 10711 N N . ALA B 1 417 ? -17.281 20.25 22.922 1 95.94 417 ALA B N 1
ATOM 10712 C CA . ALA B 1 417 ? -17.922 19.781 21.688 1 95.94 417 ALA B CA 1
ATOM 10713 C C . ALA B 1 417 ? -17.25 18.516 21.188 1 95.94 417 ALA B C 1
ATOM 10715 O O . ALA B 1 417 ? -16.156 18.562 20.625 1 95.94 417 ALA B O 1
ATOM 10716 N N . SER B 1 418 ? -17.891 17.406 21.312 1 94 418 SER B N 1
ATOM 10717 C CA . SER B 1 418 ? -17.312 16.125 20.938 1 94 418 SER B CA 1
ATOM 10718 C C . SER B 1 418 ? -17.422 15.867 19.438 1 94 418 SER B C 1
ATOM 10720 O O . SER B 1 418 ? -16.609 15.141 18.859 1 94 418 SER B O 1
ATOM 10722 N N . SER B 1 419 ? -18.516 16.359 18.859 1 94.69 419 SER B N 1
ATOM 10723 C CA . SER B 1 419 ? -18.672 16.188 17.422 1 94.69 419 SER B CA 1
ATOM 10724 C C . SER B 1 419 ? -19.234 17.453 16.781 1 94.69 419 SER B C 1
ATOM 10726 O O . SER B 1 419 ? -20.203 18.031 17.266 1 94.69 419 SER B O 1
ATOM 10728 N N . LEU B 1 420 ? -18.547 17.906 15.773 1 96 420 LEU B N 1
ATOM 10729 C CA . LEU B 1 420 ? -19 19.031 14.961 1 96 420 LEU B CA 1
ATOM 10730 C C . LEU B 1 420 ? -19.156 18.625 13.5 1 96 420 LEU B C 1
ATOM 10732 O O . LEU B 1 420 ? -18.234 18.031 12.914 1 96 420 LEU B O 1
ATOM 10736 N N . SER B 1 421 ? -20.312 18.844 12.93 1 95.12 421 SER B N 1
ATOM 10737 C CA . SER B 1 421 ? -20.578 18.5 11.539 1 95.12 421 SER B CA 1
ATOM 10738 C C . SER B 1 421 ? -21.219 19.672 10.797 1 95.12 421 SER B C 1
ATOM 10740 O O . SER B 1 421 ? -22.297 20.141 11.164 1 95.12 421 SER B O 1
ATOM 10742 N N . LEU B 1 422 ? -20.516 20.203 9.867 1 96.25 422 LEU B N 1
ATOM 10743 C CA . LEU B 1 422 ? -21.047 21.25 9.008 1 96.25 422 LEU B CA 1
ATOM 10744 C C . LEU B 1 422 ? -21.578 20.672 7.699 1 96.25 422 LEU B C 1
ATOM 10746 O O . LEU B 1 422 ? -20.812 20.062 6.934 1 96.25 422 LEU B O 1
ATOM 10750 N N . ILE B 1 423 ? -22.844 20.875 7.449 1 95 423 ILE B N 1
ATOM 10751 C CA . ILE B 1 423 ? -23.453 20.328 6.25 1 95 423 ILE B CA 1
ATOM 10752 C C . ILE B 1 423 ? -23.875 21.453 5.309 1 95 423 ILE B C 1
ATOM 10754 O O . ILE B 1 423 ? -24.578 22.375 5.715 1 95 423 ILE B O 1
ATOM 10758 N N . ILE B 1 424 ? -23.375 21.406 4.148 1 95.75 424 ILE B N 1
ATOM 10759 C CA . ILE B 1 424 ? -23.75 22.344 3.096 1 95.75 424 ILE B CA 1
ATOM 10760 C C . ILE B 1 424 ? -24.547 21.625 2.02 1 95.75 424 ILE B C 1
ATOM 10762 O O . ILE B 1 424 ? -24.047 20.719 1.354 1 95.75 424 ILE B O 1
ATOM 10766 N N . GLN B 1 425 ? -25.766 22.016 1.875 1 93.69 425 GLN B N 1
ATOM 10767 C CA . GLN B 1 425 ? -26.656 21.359 0.927 1 93.69 425 GLN B CA 1
ATOM 10768 C C . GLN B 1 425 ? -26.953 22.25 -0.271 1 93.69 425 GLN B C 1
ATOM 10770 O O . GLN B 1 425 ? -27.156 23.453 -0.116 1 93.69 425 GLN B O 1
ATOM 10775 N N . THR B 1 426 ? -26.906 21.641 -1.423 1 93.69 426 THR B N 1
ATOM 10776 C CA . THR B 1 426 ? -27.281 22.359 -2.629 1 93.69 426 THR B CA 1
ATOM 10777 C C . THR B 1 426 ? -28.797 22.406 -2.793 1 93.69 426 THR B C 1
ATOM 10779 O O . THR B 1 426 ? -29.5 21.562 -2.23 1 93.69 426 THR B O 1
ATOM 10782 N N . GLN B 1 427 ? -29.266 23.344 -3.482 1 93.38 427 GLN B N 1
ATOM 10783 C CA . GLN B 1 427 ? -30.703 23.5 -3.691 1 93.38 427 GLN B CA 1
ATOM 10784 C C . GLN B 1 427 ? -31.234 22.453 -4.676 1 93.38 427 GLN B C 1
ATOM 10786 O O . GLN B 1 427 ? -30.5 22.016 -5.57 1 93.38 427 GLN B O 1
ATOM 10791 N N . ALA B 1 428 ? -32.438 22.062 -4.523 1 87.38 428 ALA B N 1
ATOM 10792 C CA . ALA B 1 428 ? -33.062 21.047 -5.367 1 87.38 428 ALA B CA 1
ATOM 10793 C C . ALA B 1 428 ? -33.281 21.562 -6.777 1 87.38 428 ALA B C 1
ATOM 10795 O O . ALA B 1 428 ? -33.219 20.812 -7.75 1 87.38 428 ALA B O 1
ATOM 10796 N N . SER B 1 429 ? -33.531 22.875 -6.898 1 85.25 429 SER B N 1
ATOM 10797 C CA . SER B 1 429 ? -33.844 23.484 -8.188 1 85.25 429 SER B CA 1
ATOM 10798 C C . SER B 1 429 ? -32.594 23.766 -9 1 85.25 429 SER B C 1
ATOM 10800 O O . SER B 1 429 ? -32.562 23.547 -10.211 1 85.25 429 SER B O 1
ATOM 10802 N N . ASN B 1 430 ? -31.594 24.281 -8.305 1 88 430 ASN B N 1
ATOM 10803 C CA . ASN B 1 430 ? -30.312 24.609 -8.938 1 88 430 ASN B CA 1
ATOM 10804 C C . ASN B 1 430 ? -29.141 24.031 -8.156 1 88 430 ASN B C 1
ATOM 10806 O O . ASN B 1 430 ? -28.859 24.453 -7.031 1 88 430 ASN B O 1
ATOM 10810 N N . ALA B 1 431 ? -28.406 23.25 -8.852 1 88.12 431 ALA B N 1
ATOM 10811 C CA . ALA B 1 431 ? -27.312 22.547 -8.18 1 88.12 431 ALA B CA 1
ATOM 10812 C C . ALA B 1 431 ? -26.172 23.484 -7.863 1 88.12 431 ALA B C 1
ATOM 10814 O O . ALA B 1 431 ? -25.344 23.203 -7 1 88.12 431 ALA B O 1
ATOM 10815 N N . ALA B 1 432 ? -26.094 24.609 -8.453 1 90.75 432 ALA B N 1
ATOM 10816 C CA . ALA B 1 432 ? -24.984 25.547 -8.234 1 90.75 432 ALA B CA 1
ATOM 10817 C C . ALA B 1 432 ? -25.297 26.484 -7.07 1 90.75 432 ALA B C 1
ATOM 10819 O O . ALA B 1 432 ? -24.406 27.172 -6.578 1 90.75 432 ALA B O 1
ATOM 10820 N N . SER B 1 433 ? -26.531 26.469 -6.637 1 93.69 433 SER B N 1
ATOM 10821 C CA . SER B 1 433 ? -26.922 27.297 -5.496 1 93.69 433 SER B CA 1
ATOM 10822 C C . SER B 1 433 ? -26.984 26.469 -4.215 1 93.69 433 SER B C 1
ATOM 10824 O O . SER B 1 433 ? -27.172 25.25 -4.258 1 93.69 433 SER B O 1
ATOM 10826 N N . ILE B 1 434 ? -26.719 27.078 -3.135 1 95.19 434 ILE B N 1
ATOM 10827 C CA . ILE B 1 434 ? -26.656 26.344 -1.873 1 95.19 434 ILE B CA 1
ATOM 10828 C C . ILE B 1 434 ? -27.719 26.875 -0.921 1 95.19 434 ILE B C 1
ATOM 10830 O O . ILE B 1 434 ? -28.156 28.016 -1.047 1 95.19 434 ILE B O 1
ATOM 10834 N N . TYR B 1 435 ? -28.266 26.062 -0.069 1 94.94 435 TYR B N 1
ATOM 10835 C CA . TYR B 1 435 ? -29.062 26.484 1.077 1 94.94 435 TYR B CA 1
ATOM 10836 C C . TYR B 1 435 ? -28.172 27 2.205 1 94.94 435 TYR B C 1
ATOM 10838 O O . TYR B 1 435 ? -26.938 26.906 2.123 1 94.94 435 TYR B O 1
ATOM 10846 N N . VAL B 1 436 ? -28.797 27.531 3.24 1 94.38 436 VAL B N 1
ATOM 10847 C CA . VAL B 1 436 ? -28.016 27.969 4.398 1 94.38 436 VAL B CA 1
ATOM 10848 C C . VAL B 1 436 ? -27.391 26.75 5.086 1 94.38 436 VAL B C 1
ATOM 10850 O O . VAL B 1 436 ? -28.062 25.766 5.359 1 94.38 436 VAL B O 1
ATOM 10853 N N . PRO B 1 437 ? -26.062 26.75 5.195 1 96.06 437 PRO B N 1
ATOM 10854 C CA . PRO B 1 437 ? -25.406 25.641 5.871 1 96.06 437 PRO B CA 1
ATOM 10855 C C . PRO B 1 437 ? -25.859 25.469 7.32 1 96.06 437 PRO B C 1
ATOM 10857 O O . PRO B 1 437 ? -26.359 26.422 7.926 1 96.06 437 PRO B O 1
ATOM 10860 N N . CYS B 1 438 ? -25.734 24.312 7.801 1 95.81 438 CYS B N 1
ATOM 10861 C CA . CYS B 1 438 ? -26.125 24 9.172 1 95.81 438 CYS B CA 1
ATOM 10862 C C . CYS B 1 438 ? -24.984 23.344 9.938 1 95.81 438 CYS B C 1
ATOM 10864 O O . CYS B 1 438 ? -24.391 22.391 9.453 1 95.81 438 CYS B O 1
ATOM 10866 N N . LEU B 1 439 ? -24.656 23.891 11.023 1 97.25 439 LEU B N 1
ATOM 10867 C CA . LEU B 1 439 ? -23.641 23.328 11.891 1 97.25 439 LEU B CA 1
ATOM 10868 C C . LEU B 1 439 ? -24.281 22.531 13.023 1 97.25 439 LEU B C 1
ATOM 10870 O O . LEU B 1 439 ? -25.047 23.062 13.812 1 97.25 439 LEU B O 1
ATOM 10874 N N . THR B 1 440 ? -24.016 21.266 13.094 1 95.5 440 THR B N 1
ATOM 10875 C CA . THR B 1 440 ? -24.516 20.406 14.156 1 95.5 440 THR B CA 1
ATOM 10876 C C . THR B 1 440 ? -23.422 20.141 15.188 1 95.5 440 THR B C 1
ATOM 10878 O O . THR B 1 440 ? -22.312 19.703 14.836 1 95.5 440 THR B O 1
ATOM 10881 N N . ILE B 1 441 ? -23.734 20.359 16.422 1 96.94 441 ILE B N 1
ATOM 10882 C CA . ILE B 1 441 ? -22.766 20.188 17.484 1 96.94 441 ILE B CA 1
ATOM 10883 C C . ILE B 1 441 ? -23.312 19.219 18.547 1 96.94 441 ILE B C 1
ATOM 10885 O O . ILE B 1 441 ? -24.484 19.312 18.922 1 96.94 441 ILE B O 1
ATOM 10889 N N . GLN B 1 442 ? -22.531 18.312 18.969 1 95.75 442 GLN B N 1
ATOM 10890 C CA . GLN B 1 442 ? -22.812 17.453 20.109 1 95.75 442 GLN B CA 1
ATOM 10891 C C . GLN B 1 442 ? -21.844 17.719 21.25 1 95.75 442 GLN B C 1
ATOM 10893 O O . GLN B 1 442 ? -20.625 17.688 21.047 1 95.75 442 GLN B O 1
ATOM 10898 N N . TYR B 1 443 ? -22.391 18.062 22.359 1 95.69 443 TYR B N 1
ATOM 10899 C CA . TYR B 1 443 ? -21.562 18.328 23.531 1 95.69 443 TYR B CA 1
ATOM 10900 C C . TYR B 1 443 ? -21.469 17.109 24.438 1 95.69 443 TYR B C 1
ATOM 10902 O O . TYR B 1 443 ? -22.422 16.344 24.547 1 95.69 443 TYR B O 1
ATOM 10910 N N . THR B 1 444 ? -20.328 16.906 25.094 1 93.94 444 THR B N 1
ATOM 10911 C CA . THR B 1 444 ? -20.094 15.852 26.062 1 93.94 444 THR B CA 1
ATOM 10912 C C . THR B 1 444 ? -19.422 16.406 27.312 1 93.94 444 THR B C 1
ATOM 10914 O O . THR B 1 444 ? -18.578 17.297 27.234 1 93.94 444 THR B O 1
ATOM 10917 N N . ASP B 1 445 ? -19.891 15.922 28.453 1 93.31 445 ASP B N 1
ATOM 10918 C CA . ASP B 1 445 ? -19.328 16.328 29.75 1 93.31 445 ASP B CA 1
ATOM 10919 C C . ASP B 1 445 ? -18.25 15.359 30.203 1 93.31 445 ASP B C 1
ATOM 10921 O O . ASP B 1 445 ? -18.344 14.156 29.953 1 93.31 445 ASP B O 1
ATOM 10925 N N . THR B 1 446 ? -17.156 15.922 30.828 1 91.06 446 THR B N 1
ATOM 10926 C CA . THR B 1 446 ? -16.078 15.086 31.344 1 91.06 446 THR B CA 1
ATOM 10927 C C . THR B 1 446 ? -15.617 15.57 32.719 1 91.06 446 THR B C 1
ATOM 10929 O O . THR B 1 446 ? -15.688 16.766 33 1 91.06 446 THR B O 1
ATOM 10932 N N . LEU B 1 447 ? -15.227 14.688 33.656 1 84.69 447 LEU B N 1
ATOM 10933 C CA . LEU B 1 447 ? -14.781 15.008 35.031 1 84.69 447 LEU B CA 1
ATOM 10934 C C . LEU B 1 447 ? -13.258 15.055 35.094 1 84.69 447 LEU B C 1
ATOM 10936 O O . LEU B 1 447 ? -12.703 15.688 36 1 84.69 447 LEU B O 1
ATOM 10940 N N . VAL B 1 448 ? -12.367 14.328 34.25 1 67.75 448 VAL B N 1
ATOM 10941 C CA . VAL B 1 448 ? -10.938 14.109 34.438 1 67.75 448 VAL B CA 1
ATOM 10942 C C . VAL B 1 448 ? -10.156 14.781 33.312 1 67.75 448 VAL B C 1
ATOM 10944 O O . VAL B 1 448 ? -10.68 14.969 32.219 1 67.75 448 VAL B O 1
ATOM 10947 N N . THR B 1 449 ? -8.906 15.523 33.844 1 61.5 449 THR B N 1
ATOM 10948 C CA . THR B 1 449 ? -7.934 16.109 32.938 1 61.5 449 THR B CA 1
ATOM 10949 C C . THR B 1 449 ? -7.484 15.086 31.891 1 61.5 449 THR B C 1
ATOM 10951 O O . THR B 1 449 ? -6.672 14.203 32.188 1 61.5 449 THR B O 1
ATOM 10954 N N . ILE B 1 450 ? -8.469 14.859 30.891 1 72.88 450 ILE B N 1
ATOM 10955 C CA . ILE B 1 450 ? -8.297 13.648 30.094 1 72.88 450 ILE B CA 1
ATOM 10956 C C . ILE B 1 450 ? -8.055 14.023 28.625 1 72.88 450 ILE B C 1
ATOM 10958 O O . ILE B 1 450 ? -8.492 15.086 28.172 1 72.88 450 ILE B O 1
ATOM 10962 N N . GLN B 1 451 ? -7.219 13.266 28.031 1 80.19 451 GLN B N 1
ATOM 10963 C CA . GLN B 1 451 ? -7.156 13.227 26.578 1 80.19 451 GLN B CA 1
ATOM 10964 C C . GLN B 1 451 ? -8.484 12.781 25.969 1 80.19 451 GLN B C 1
ATOM 10966 O O . GLN B 1 451 ? -9.047 11.766 26.391 1 80.19 451 GLN B O 1
ATOM 10971 N N . ILE B 1 452 ? -9.094 13.742 25.219 1 86.69 452 ILE B N 1
ATOM 10972 C CA . ILE B 1 452 ? -10.398 13.453 24.625 1 86.69 452 ILE B CA 1
ATOM 10973 C C . ILE B 1 452 ? -10.258 13.32 23.109 1 86.69 452 ILE B C 1
ATOM 10975 O O . ILE B 1 452 ? -9.25 13.734 22.531 1 86.69 452 ILE B O 1
ATOM 10979 N N . SER B 1 453 ? -11.266 12.672 22.5 1 88.19 453 SER B N 1
ATOM 10980 C CA . SER B 1 453 ? -11.344 12.578 21.047 1 88.19 453 SER B CA 1
ATOM 10981 C C . SER B 1 453 ? -12.508 13.398 20.5 1 88.19 453 SER B C 1
ATOM 10983 O O . SER B 1 453 ? -13.594 13.406 21.078 1 88.19 453 SER B O 1
ATOM 10985 N N . THR B 1 454 ? -12.234 14.297 19.594 1 91 454 THR B N 1
ATOM 10986 C CA . THR B 1 454 ? -13.258 15.102 18.938 1 91 454 THR B CA 1
ATOM 10987 C C . THR B 1 454 ? -13.188 14.93 17.422 1 91 454 THR B C 1
ATOM 10989 O O . THR B 1 454 ? -12.172 14.469 16.891 1 91 454 THR B O 1
ATOM 10992 N N . SER B 1 455 ? -14.375 15.125 16.797 1 91.38 455 SER B N 1
ATOM 10993 C CA . SER B 1 455 ? -14.445 14.977 15.352 1 91.38 455 SER B CA 1
ATOM 10994 C C . SER B 1 455 ? -15.023 16.219 14.688 1 91.38 455 SER B C 1
ATOM 10996 O O . SER B 1 455 ? -15.945 16.844 15.227 1 91.38 455 SER B O 1
ATOM 10998 N N . PHE B 1 456 ? -14.359 16.703 13.695 1 91.75 456 PHE B N 1
ATOM 10999 C CA . PHE B 1 456 ? -14.844 17.766 12.836 1 91.75 456 PHE B CA 1
ATOM 11000 C C . PHE B 1 456 ? -15.078 17.266 11.414 1 91.75 456 PHE B C 1
ATOM 11002 O O . PHE B 1 456 ? -14.148 16.812 10.758 1 91.75 456 PHE B O 1
ATOM 11009 N N . GLN B 1 457 ? -16.375 17.391 10.969 1 92.62 457 GLN B N 1
ATOM 11010 C CA . GLN B 1 457 ? -16.75 16.859 9.656 1 92.62 457 GLN B CA 1
ATOM 11011 C C . GLN B 1 457 ? -17.469 17.906 8.828 1 92.62 457 GLN B C 1
ATOM 11013 O O . GLN B 1 457 ? -18.328 18.641 9.344 1 92.62 457 GLN B O 1
ATOM 11018 N N . VAL B 1 458 ? -17.031 18.109 7.621 1 93.88 458 VAL B N 1
ATOM 11019 C CA . VAL B 1 458 ? -17.719 18.969 6.66 1 93.88 458 VAL B CA 1
ATOM 11020 C C . VAL B 1 458 ? -18.203 18.125 5.477 1 93.88 458 VAL B C 1
ATOM 11022 O O . VAL B 1 458 ? -17.438 17.359 4.891 1 93.88 458 VAL B O 1
ATOM 11025 N N . GLN B 1 459 ? -19.453 18.266 5.16 1 93.94 459 GLN B N 1
ATOM 11026 C CA . GLN B 1 459 ? -20.016 17.484 4.066 1 93.94 459 GLN B CA 1
ATOM 11027 C C . GLN B 1 459 ? -20.828 18.344 3.121 1 93.94 459 GLN B C 1
ATOM 11029 O O . GLN B 1 459 ? -21.562 19.234 3.564 1 93.94 459 GLN B O 1
ATOM 11034 N N . TYR B 1 460 ? -20.578 18.188 1.9 1 94 460 TYR B N 1
ATOM 11035 C CA . TYR B 1 460 ? -21.406 18.766 0.84 1 94 460 TYR B CA 1
ATOM 11036 C C . TYR B 1 460 ? -22.391 17.719 0.308 1 94 460 TYR B C 1
ATOM 11038 O O . TYR B 1 460 ? -22 16.609 -0.06 1 94 460 TYR B O 1
ATOM 11046 N N . LYS B 1 461 ? -23.641 17.984 0.361 1 92.25 461 LYS B N 1
ATOM 11047 C CA . LYS B 1 461 ? -24.594 16.969 -0.07 1 92.25 461 LYS B CA 1
ATOM 11048 C C . LYS B 1 461 ? -25.625 17.562 -1.029 1 92.25 461 LYS B C 1
ATOM 11050 O O . LYS B 1 461 ? -25.844 18.781 -1.046 1 92.25 461 LYS B O 1
ATOM 11055 N N . SER B 1 462 ? -26.109 16.75 -1.883 1 92.56 462 SER B N 1
ATOM 11056 C CA . SER B 1 462 ? -27.219 17.062 -2.766 1 92.56 462 SER B CA 1
ATOM 11057 C C . SER B 1 462 ? -28.438 16.188 -2.441 1 92.56 462 SER B C 1
ATOM 11059 O O . SER B 1 462 ? -28.344 15.258 -1.641 1 92.56 462 SER B O 1
ATOM 11061 N N . ASN B 1 463 ? -29.562 16.625 -2.963 1 89.38 463 ASN B N 1
ATOM 11062 C CA . ASN B 1 463 ? -30.781 15.844 -2.77 1 89.38 463 ASN B CA 1
ATOM 11063 C C . ASN B 1 463 ? -30.672 14.477 -3.436 1 89.38 463 ASN B C 1
ATOM 11065 O O . ASN B 1 463 ? -30.266 14.375 -4.594 1 89.38 463 ASN B O 1
ATOM 11069 N N . THR B 1 464 ? -30.953 13.414 -2.697 1 91.19 464 THR B N 1
ATOM 11070 C CA . THR B 1 464 ? -30.75 12.055 -3.195 1 91.19 464 THR B CA 1
ATOM 11071 C C . THR B 1 464 ? -32.094 11.391 -3.473 1 91.19 464 THR B C 1
ATOM 11073 O O . THR B 1 464 ? -32.156 10.188 -3.762 1 91.19 464 THR B O 1
ATOM 11076 N N . SER B 1 465 ? -33.188 12.07 -3.422 1 89.44 465 SER B N 1
ATOM 11077 C CA . SER B 1 465 ? -34.5 11.461 -3.611 1 89.44 465 SER B CA 1
ATOM 11078 C C . SER B 1 465 ? -34.656 10.883 -5.016 1 89.44 465 SER B C 1
ATOM 11080 O O . SER B 1 465 ? -35.156 9.773 -5.188 1 89.44 465 SER B O 1
ATOM 11082 N N . SER B 1 466 ? -34.188 11.602 -6.016 1 90.56 466 SER B N 1
ATOM 11083 C CA . SER B 1 466 ? -34.25 11.094 -7.387 1 90.56 466 SER B CA 1
ATOM 11084 C C . SER B 1 466 ? -33.344 9.883 -7.574 1 90.56 466 SER B C 1
ATOM 11086 O O . SER B 1 466 ? -33.656 8.961 -8.32 1 90.56 466 SER B O 1
ATOM 11088 N N . PHE B 1 467 ? -32.219 9.914 -6.969 1 92.94 467 PHE B N 1
ATOM 11089 C CA . PHE B 1 467 ? -31.297 8.781 -7.043 1 92.94 467 PHE B CA 1
ATOM 11090 C C . PHE B 1 467 ? -31.938 7.527 -6.461 1 92.94 467 PHE B C 1
ATOM 11092 O O . PHE B 1 467 ? -31.859 6.453 -7.066 1 92.94 467 PHE B O 1
ATOM 11099 N N . TRP B 1 468 ? -32.594 7.574 -5.316 1 93.38 468 TRP B N 1
ATOM 11100 C CA . TRP B 1 468 ? -33.156 6.406 -4.652 1 93.38 468 TRP B CA 1
ATOM 11101 C C . TRP B 1 468 ? -34.375 5.895 -5.406 1 93.38 468 TRP B C 1
ATOM 11103 O O . TRP B 1 468 ? -34.656 4.688 -5.43 1 93.38 468 TRP B O 1
ATOM 11113 N N . SER B 1 469 ? -35.125 6.844 -6.004 1 94.88 469 SER B N 1
ATOM 11114 C CA . SER B 1 469 ? -36.25 6.391 -6.844 1 94.88 469 SER B CA 1
ATOM 11115 C C . SER B 1 469 ? -35.75 5.602 -8.047 1 94.88 469 SER B C 1
ATOM 11117 O O . SER B 1 469 ? -36.281 4.559 -8.391 1 94.88 469 SER B O 1
ATOM 11119 N N . ALA B 1 470 ? -34.688 6.059 -8.656 1 95.62 470 ALA B N 1
ATOM 11120 C CA . ALA B 1 470 ? -34.094 5.34 -9.773 1 95.62 470 ALA B CA 1
ATOM 11121 C C . ALA B 1 470 ? -33.469 4.031 -9.305 1 95.62 470 ALA B C 1
ATOM 11123 O O . ALA B 1 470 ? -33.531 3.014 -9.992 1 95.62 470 ALA B O 1
ATOM 11124 N N . ALA B 1 471 ? -32.812 4.086 -8.148 1 95.81 471 ALA B N 1
ATOM 11125 C CA . ALA B 1 471 ? -32.188 2.889 -7.602 1 95.81 471 ALA B CA 1
ATOM 11126 C C . ALA B 1 471 ? -33.219 1.813 -7.297 1 95.81 471 ALA B C 1
ATOM 11128 O O . ALA B 1 471 ? -33 0.632 -7.578 1 95.81 471 ALA B O 1
ATOM 11129 N N . LEU B 1 472 ? -34.344 2.221 -6.77 1 95.12 472 LEU B N 1
ATOM 11130 C CA . LEU B 1 472 ? -35.438 1.272 -6.477 1 95.12 472 LEU B CA 1
ATOM 11131 C C . LEU B 1 472 ? -36 0.699 -7.762 1 95.12 472 LEU B C 1
ATOM 11133 O O . LEU B 1 472 ? -36.281 -0.501 -7.844 1 95.12 472 LEU B O 1
ATOM 11137 N N . ALA B 1 473 ? -36.188 1.513 -8.734 1 96.88 473 ALA B N 1
ATOM 11138 C CA . ALA B 1 473 ? -36.688 1.045 -10.016 1 96.88 473 ALA B CA 1
ATOM 11139 C C . ALA B 1 473 ? -35.75 0.049 -10.656 1 96.88 473 ALA B C 1
ATOM 11141 O O . ALA B 1 473 ? -36.156 -0.98 -11.188 1 96.88 473 ALA B O 1
ATOM 11142 N N . LEU B 1 474 ? -34.5 0.335 -10.641 1 97 474 LEU B N 1
ATOM 11143 C CA . LEU B 1 474 ? -33.5 -0.561 -11.203 1 97 474 LEU B CA 1
ATOM 11144 C C . LEU B 1 474 ? -33.438 -1.858 -10.406 1 97 474 LEU B C 1
ATOM 11146 O O . LEU B 1 474 ? -33.219 -2.932 -10.984 1 97 474 LEU B O 1
ATOM 11150 N N . PHE B 1 475 ? -33.594 -1.751 -9.117 1 96.12 475 PHE B N 1
ATOM 11151 C CA . PHE B 1 475 ? -33.562 -2.943 -8.273 1 96.12 475 PHE B CA 1
ATOM 11152 C C . PHE B 1 475 ? -34.75 -3.857 -8.602 1 96.12 475 PHE B C 1
ATOM 11154 O O . PHE B 1 475 ? -34.594 -5.074 -8.703 1 96.12 475 PHE B O 1
ATOM 11161 N N . VAL B 1 476 ? -35.875 -3.297 -8.828 1 96.12 476 VAL B N 1
ATOM 11162 C CA . VAL B 1 476 ? -37.062 -4.07 -9.188 1 96.12 476 VAL B CA 1
ATOM 11163 C C . VAL B 1 476 ? -36.875 -4.703 -10.562 1 96.12 476 VAL B C 1
ATOM 11165 O O . VAL B 1 476 ? -37.219 -5.863 -10.781 1 96.12 476 VAL B O 1
ATOM 11168 N N . THR B 1 477 ? -36.312 -3.99 -11.422 1 96.12 477 THR B N 1
ATOM 11169 C CA . THR B 1 477 ? -36 -4.516 -12.75 1 96.12 477 THR B CA 1
ATOM 11170 C C . THR B 1 477 ? -35.031 -5.684 -12.672 1 96.12 477 THR B C 1
ATOM 11172 O O . THR B 1 477 ? -35.188 -6.68 -13.383 1 96.12 477 THR B O 1
ATOM 11175 N N . VAL B 1 478 ? -34.031 -5.582 -11.859 1 95.25 478 VAL B N 1
ATOM 11176 C CA . VAL B 1 478 ? -33.062 -6.648 -11.695 1 95.25 478 VAL B CA 1
ATOM 11177 C C . VAL B 1 478 ? -33.719 -7.879 -11.086 1 95.25 478 VAL B C 1
ATOM 11179 O O . VAL B 1 478 ? -33.406 -9.008 -11.469 1 95.25 478 VAL B O 1
ATOM 11182 N N . CYS B 1 479 ? -34.625 -7.621 -10.18 1 94.75 479 CYS B N 1
ATOM 11183 C CA . CYS B 1 479 ? -35.344 -8.742 -9.586 1 94.75 479 CYS B CA 1
ATOM 11184 C C . CYS B 1 479 ? -36.219 -9.438 -10.625 1 94.75 479 CYS B C 1
ATOM 11186 O O . CYS B 1 479 ? -36.281 -10.672 -10.664 1 94.75 479 CYS B O 1
ATOM 11188 N N . ILE B 1 480 ? -36.812 -8.727 -11.523 1 95.38 480 ILE B N 1
ATOM 11189 C CA . ILE B 1 480 ? -37.625 -9.297 -12.57 1 95.38 480 ILE B CA 1
ATOM 11190 C C . ILE B 1 480 ? -36.781 -10.055 -13.57 1 95.38 480 ILE B C 1
ATOM 11192 O O . ILE B 1 480 ? -37.125 -11.172 -13.977 1 95.38 480 ILE B O 1
ATOM 11196 N N . LEU B 1 481 ? -35.719 -9.508 -13.883 1 93.81 481 LEU B N 1
ATOM 11197 C CA . LEU B 1 481 ? -34.812 -10.172 -14.812 1 93.81 481 LEU B CA 1
ATOM 11198 C C . LEU B 1 481 ? -34.25 -11.453 -14.203 1 93.81 481 LEU B C 1
ATOM 11200 O O . LEU B 1 481 ? -34.062 -12.453 -14.906 1 93.81 481 LEU B O 1
ATOM 11204 N N . SER B 1 482 ? -33.969 -11.406 -12.961 1 94.06 482 SER B N 1
ATOM 11205 C CA . SER B 1 482 ? -33.469 -12.602 -12.281 1 94.06 482 SER B CA 1
ATOM 11206 C C . SER B 1 482 ? -34.531 -13.688 -12.227 1 94.06 482 SER B C 1
ATOM 11208 O O . SER B 1 482 ? -34.25 -14.859 -12.461 1 94.06 482 SER B O 1
ATOM 11210 N N . CYS B 1 483 ? -35.75 -13.281 -12.039 1 93.56 483 CYS B N 1
ATOM 11211 C CA . CYS B 1 483 ? -36.844 -14.242 -11.992 1 93.56 483 CYS B CA 1
ATOM 11212 C C . CYS B 1 483 ? -37.094 -14.852 -13.367 1 93.56 483 CYS B C 1
ATOM 11214 O O . CYS B 1 483 ? -37.312 -16.062 -13.484 1 93.56 483 CYS B O 1
ATOM 11216 N N . CYS B 1 484 ? -37.031 -14.102 -14.375 1 93.62 484 CYS B N 1
ATOM 11217 C CA . CYS B 1 484 ? -37.188 -14.594 -15.734 1 93.62 484 CYS B CA 1
ATOM 11218 C C . CYS B 1 484 ? -36.062 -15.555 -16.125 1 93.62 484 CYS B C 1
ATOM 11220 O O . CYS B 1 484 ? -36.312 -16.562 -16.766 1 93.62 484 CYS B O 1
ATOM 11222 N N . SER B 1 485 ? -34.938 -15.211 -15.695 1 92.62 485 SER B N 1
ATOM 11223 C CA . SER B 1 485 ? -33.781 -16.078 -15.984 1 92.62 485 SER B CA 1
ATOM 11224 C C . SER B 1 485 ? -33.906 -17.406 -15.258 1 92.62 485 SER B C 1
ATOM 11226 O O . SER B 1 485 ? -33.562 -18.453 -15.805 1 92.62 485 SER B O 1
ATOM 11228 N N . VAL B 1 486 ? -34.375 -17.359 -14.047 1 93.5 486 VAL B N 1
ATOM 11229 C CA . VAL B 1 486 ? -34.531 -18.594 -13.273 1 93.5 486 VAL B CA 1
ATOM 11230 C C . VAL B 1 4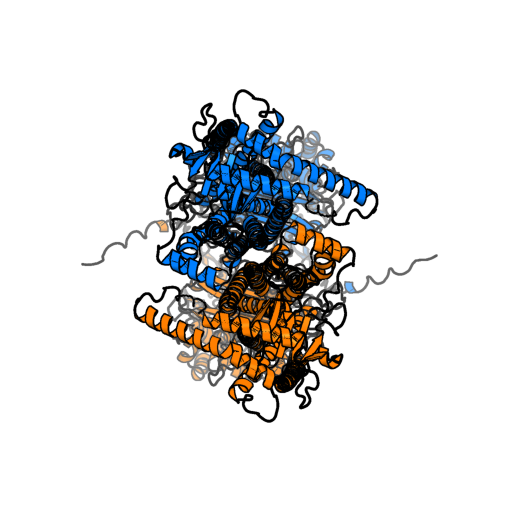86 ? -35.625 -19.453 -13.898 1 93.5 486 VAL B C 1
ATOM 11232 O O . VAL B 1 486 ? -35.5 -20.688 -13.977 1 93.5 486 VAL B O 1
ATOM 11235 N N . ILE B 1 487 ? -36.688 -18.859 -14.43 1 92.19 487 ILE B N 1
ATOM 11236 C CA . ILE B 1 487 ? -37.781 -19.594 -15.078 1 92.19 487 ILE B CA 1
ATOM 11237 C C . ILE B 1 487 ? -37.281 -20.234 -16.375 1 92.19 487 ILE B C 1
ATOM 11239 O O . ILE B 1 487 ? -37.594 -21.391 -16.672 1 92.19 487 ILE B O 1
ATOM 11243 N N . LEU B 1 488 ? -36.469 -19.531 -17.047 1 91.44 488 LEU B N 1
ATOM 11244 C CA . LEU B 1 488 ? -35.906 -20.062 -18.281 1 91.44 488 LEU B CA 1
ATOM 11245 C C . LEU B 1 488 ? -34.938 -21.234 -17.984 1 91.44 488 LEU B C 1
ATOM 11247 O O . LEU B 1 488 ? -34.938 -22.234 -18.703 1 91.44 488 LEU B O 1
ATOM 11251 N N . GLN B 1 489 ? -34.188 -21.078 -16.969 1 91.19 489 GLN B N 1
ATOM 11252 C CA . GLN B 1 489 ? -33.281 -22.141 -16.594 1 91.19 489 GLN B CA 1
ATOM 11253 C C . GLN B 1 489 ? -34.031 -23.375 -16.094 1 91.19 489 GLN B C 1
ATOM 11255 O O . GLN B 1 489 ? -33.594 -24.516 -16.344 1 91.19 489 GLN B O 1
ATOM 11260 N N . TYR B 1 490 ? -35.094 -23.078 -15.406 1 89 490 TYR B N 1
ATOM 11261 C CA . TYR B 1 490 ? -35.906 -24.203 -14.938 1 89 490 TYR B CA 1
ATOM 11262 C C . TYR B 1 490 ? -36.562 -24.922 -16.109 1 89 490 TYR B C 1
ATOM 11264 O O . TYR B 1 490 ? -36.656 -26.156 -16.125 1 89 490 TYR B O 1
ATOM 11272 N N . TYR B 1 491 ? -37.031 -24.203 -17.062 1 89.06 491 TYR B N 1
ATOM 11273 C CA . TYR B 1 491 ? -37.625 -24.781 -18.25 1 89.06 491 TYR B CA 1
ATOM 11274 C C . TYR B 1 491 ? -36.594 -25.656 -18.984 1 89.06 491 TYR B C 1
ATOM 11276 O O . TYR B 1 491 ? -36.906 -26.781 -19.406 1 89.06 491 TYR B O 1
ATOM 11284 N N . SER B 1 492 ? -35.438 -25.172 -19.141 1 88.62 492 SER B N 1
ATOM 11285 C CA . SER B 1 492 ? -34.375 -25.922 -19.812 1 88.62 492 SER B CA 1
ATOM 11286 C C . SER B 1 492 ? -33.969 -27.156 -19 1 88.62 492 SER B C 1
ATOM 11288 O O . SER B 1 492 ? -33.688 -28.203 -19.562 1 88.62 492 SER B O 1
ATOM 11290 N N . TRP B 1 493 ? -33.969 -27 -17.703 1 87.62 493 TRP B N 1
ATOM 11291 C CA . TRP B 1 493 ? -33.594 -28.109 -16.828 1 87.62 493 TRP B CA 1
ATOM 11292 C C . TRP B 1 493 ? -34.656 -29.203 -16.875 1 87.62 493 TRP B C 1
ATOM 11294 O O . TRP B 1 493 ? -34.344 -30.391 -16.906 1 87.62 493 TRP B O 1
ATOM 11304 N N . GLN B 1 494 ? -35.906 -28.828 -16.922 1 84.06 494 GLN B N 1
ATOM 11305 C CA . GLN B 1 494 ? -37 -29.797 -17 1 84.06 494 GLN B CA 1
ATOM 11306 C C . GLN B 1 494 ? -36.969 -30.547 -18.328 1 84.06 494 GLN B C 1
ATOM 11308 O O . GLN B 1 494 ? -37.188 -31.766 -18.375 1 84.06 494 GLN B O 1
ATOM 11313 N N . ARG B 1 495 ? -36.625 -29.875 -19.297 1 83.75 495 ARG B N 1
ATOM 11314 C CA . ARG B 1 495 ? -36.594 -30.484 -20.609 1 83.75 495 ARG B CA 1
ATOM 11315 C C . ARG B 1 495 ? -35.438 -31.469 -20.719 1 83.75 495 ARG B C 1
ATOM 11317 O O . ARG B 1 495 ? -35.5 -32.469 -21.422 1 83.75 495 ARG B O 1
ATOM 11324 N N . ARG B 1 496 ? -34.406 -31.219 -20 1 85.38 496 ARG B N 1
ATOM 11325 C CA . ARG B 1 496 ? -33.25 -32.094 -20.047 1 85.38 496 ARG B CA 1
ATOM 11326 C C . ARG B 1 496 ? -33.438 -33.344 -19.172 1 85.38 496 ARG B C 1
ATOM 11328 O O . ARG B 1 496 ? -32.906 -34.406 -19.469 1 85.38 496 ARG B O 1
ATOM 11335 N N . ASN B 1 497 ? -34.25 -33.188 -18.109 1 81.88 497 ASN B N 1
ATOM 11336 C CA . ASN B 1 497 ? -34.281 -34.25 -17.125 1 81.88 497 ASN B CA 1
ATOM 11337 C C . ASN B 1 497 ? -35.594 -35.031 -17.188 1 81.88 497 ASN B C 1
ATOM 11339 O O . ASN B 1 497 ? -35.719 -36.062 -16.562 1 81.88 497 ASN B O 1
ATOM 11343 N N . THR B 1 498 ? -36.594 -34.594 -17.859 1 75.44 498 THR B N 1
ATOM 11344 C CA . THR B 1 498 ? -37.875 -35.312 -17.875 1 75.44 498 THR B CA 1
ATOM 11345 C C . THR B 1 498 ? -38 -36.156 -19.156 1 75.44 498 THR B C 1
ATOM 11347 O O . THR B 1 498 ? -37.719 -35.656 -20.25 1 75.44 498 THR B O 1
ATOM 11350 N N . ARG B 1 499 ? -37.75 -37.531 -18.906 1 71.88 499 ARG B N 1
ATOM 11351 C CA . ARG B 1 499 ? -37.969 -38.438 -20.016 1 71.88 499 ARG B CA 1
ATOM 11352 C C . ARG B 1 499 ? -39.25 -39.281 -19.781 1 71.88 499 ARG B C 1
ATOM 11354 O O . ARG B 1 499 ? -39.375 -39.938 -18.766 1 71.88 499 ARG B O 1
ATOM 11361 N N . GLY B 1 500 ? -40.125 -39.312 -20.641 1 60.47 500 GLY B N 1
ATOM 11362 C CA . GLY B 1 500 ? -41.375 -40.031 -20.562 1 60.47 500 GLY B CA 1
ATOM 11363 C C . GLY B 1 500 ? -42.25 -39.594 -19.422 1 60.47 500 GLY B C 1
ATOM 11364 O O . GLY B 1 500 ? -42.062 -38.5 -18.875 1 60.47 500 GLY B O 1
ATOM 11365 N N . VAL B 1 501 ? -43.219 -40.438 -19.031 1 53.09 501 VAL B N 1
ATOM 11366 C CA . VAL B 1 501 ? -44.312 -40.25 -18.078 1 53.09 501 VAL B CA 1
ATOM 11367 C C . VAL B 1 501 ? -43.75 -40.156 -16.656 1 53.09 501 VAL B C 1
ATOM 11369 O O . VAL B 1 501 ? -44.5 -39.875 -15.711 1 53.09 501 VAL B O 1
ATOM 11372 N N . ASP B 1 502 ? -42.562 -40.562 -16.344 1 51.62 502 ASP B N 1
ATOM 11373 C CA . ASP B 1 502 ? -42.125 -40.688 -14.945 1 51.62 502 ASP B CA 1
ATOM 11374 C C . ASP B 1 502 ? -41.75 -39.312 -14.391 1 51.62 502 ASP B C 1
ATOM 11376 O O . ASP B 1 502 ? -40.688 -38.781 -14.734 1 51.62 502 ASP B O 1
ATOM 11380 N N . THR B 1 503 ? -42.531 -38.594 -14.102 1 50.69 503 THR B N 1
ATOM 11381 C CA . THR B 1 503 ? -42.469 -37.344 -13.383 1 50.69 503 THR B CA 1
ATOM 11382 C C . THR B 1 503 ? -41.719 -37.5 -12.062 1 50.69 503 THR B C 1
ATOM 11384 O O . THR B 1 503 ? -41.75 -36.625 -11.211 1 50.69 503 THR B O 1
ATOM 11387 N N . SER B 1 504 ? -41.188 -38.688 -11.703 1 48.16 504 SER B N 1
ATOM 11388 C CA . SER B 1 504 ? -40.719 -38.875 -10.336 1 48.16 504 SER B CA 1
ATOM 11389 C C . SER B 1 504 ? -39.5 -37.969 -10.047 1 48.16 504 SER B C 1
ATOM 11391 O O . SER B 1 504 ? -39.219 -37.688 -8.891 1 48.16 504 SER B O 1
ATOM 11393 N N . TYR B 1 505 ? -38.531 -38.031 -10.828 1 49.19 505 TYR B N 1
ATOM 11394 C CA . TYR B 1 505 ? -37.312 -37.344 -10.422 1 49.19 505 TYR B CA 1
ATOM 11395 C C . TYR B 1 505 ? -37.594 -35.875 -10.133 1 49.19 505 TYR B C 1
ATOM 11397 O O . TYR B 1 505 ? -36.688 -35.156 -9.633 1 49.19 505 TYR B O 1
ATOM 11405 N N . SER B 1 506 ? -38.625 -35.375 -10.789 1 52.88 506 SER B N 1
ATOM 11406 C CA . SER B 1 506 ? -38.875 -34.031 -10.312 1 52.88 506 SER B CA 1
ATOM 11407 C C . SER B 1 506 ? -39.188 -34.031 -8.828 1 52.88 506 SER B C 1
ATOM 11409 O O . SER B 1 506 ? -40.344 -33.719 -8.438 1 52.88 506 SER B O 1
ATOM 11411 N N . SER B 1 507 ? -38.531 -34.938 -8.242 1 58.09 507 SER B N 1
ATOM 11412 C CA . SER B 1 507 ? -38.781 -34.844 -6.809 1 58.09 507 SER B CA 1
ATOM 11413 C C . SER B 1 507 ? -38.625 -33.406 -6.324 1 58.09 507 SER B C 1
ATOM 11415 O O . SER B 1 507 ? -37.875 -32.625 -6.902 1 58.09 507 SER B O 1
ATOM 11417 N N . ASN B 1 508 ? -39.5 -33.031 -5.512 1 68.56 508 ASN B N 1
ATOM 11418 C CA . ASN B 1 508 ? -39.688 -31.719 -4.898 1 68.56 508 ASN B CA 1
ATOM 11419 C C . ASN B 1 508 ? -38.406 -31.172 -4.312 1 68.56 508 ASN B C 1
ATOM 11421 O O . ASN B 1 508 ? -38.094 -29.969 -4.438 1 68.56 508 ASN B O 1
ATOM 11425 N N . PHE B 1 509 ? -37.469 -32.219 -3.965 1 76.81 509 PHE B N 1
ATOM 11426 C CA . PHE B 1 509 ? -36.281 -31.719 -3.291 1 76.81 509 PHE B CA 1
ATOM 11427 C C . PHE B 1 509 ? -35.219 -31.281 -4.305 1 76.81 509 PHE B C 1
ATOM 11429 O O . PHE B 1 509 ? -34.562 -30.25 -4.121 1 76.81 509 PHE B O 1
ATOM 11436 N N . SER B 1 510 ? -35.125 -32.062 -5.453 1 79.12 510 SER B N 1
ATOM 11437 C CA . SER B 1 510 ? -34.156 -31.688 -6.473 1 79.12 510 SER B CA 1
ATOM 11438 C C . SER B 1 510 ? -34.562 -30.406 -7.188 1 79.12 510 SER B C 1
ATOM 11440 O O . SER B 1 510 ? -33.688 -29.594 -7.539 1 79.12 510 SER B O 1
ATOM 11442 N N . ALA B 1 511 ? -35.781 -30.266 -7.316 1 83.06 511 ALA B N 1
ATOM 11443 C CA . ALA B 1 511 ? -36.281 -29.031 -7.934 1 83.06 511 ALA B CA 1
ATOM 11444 C C . ALA B 1 511 ? -36.062 -27.844 -7.008 1 83.06 511 ALA B C 1
ATOM 11446 O O . ALA B 1 511 ? -35.688 -26.766 -7.457 1 83.06 511 ALA B O 1
ATOM 11447 N N . MET B 1 512 ? -36.281 -28.094 -5.73 1 84.69 512 MET B N 1
ATOM 11448 C CA . MET B 1 512 ? -36.094 -27.016 -4.766 1 84.69 512 MET B CA 1
ATOM 11449 C C . MET B 1 512 ? -34.625 -26.609 -4.707 1 84.69 512 MET B C 1
ATOM 11451 O O . MET B 1 512 ? -34.312 -25.422 -4.617 1 84.69 512 MET B O 1
ATOM 11455 N N . PHE B 1 513 ? -33.844 -27.562 -4.742 1 83.56 513 PHE B N 1
ATOM 11456 C CA . PHE B 1 513 ? -32.406 -27.266 -4.723 1 83.56 513 PHE B CA 1
ATOM 11457 C C . PHE B 1 513 ? -32 -26.531 -5.992 1 83.56 513 PHE B C 1
ATOM 11459 O O . PHE B 1 513 ? -31.203 -25.578 -5.934 1 83.56 513 PHE B O 1
ATOM 11466 N N . PHE B 1 514 ? -32.594 -26.953 -7.059 1 86.81 514 PHE B N 1
ATOM 11467 C CA . PHE B 1 514 ? -32.25 -26.281 -8.312 1 86.81 514 PHE B CA 1
ATOM 11468 C C . PHE B 1 514 ? -32.719 -24.828 -8.289 1 86.81 514 PHE B C 1
ATOM 11470 O O . PHE B 1 514 ? -31.984 -23.938 -8.711 1 86.81 514 PHE B O 1
ATOM 11477 N N . PHE B 1 515 ? -33.938 -24.656 -7.75 1 87.62 515 PHE B N 1
ATOM 11478 C CA . PHE B 1 515 ? -34.469 -23.312 -7.707 1 87.62 515 PHE B CA 1
ATOM 11479 C C . PHE B 1 515 ? -33.656 -22.422 -6.77 1 87.62 515 PHE B C 1
ATOM 11481 O O . PHE B 1 515 ? -33.344 -21.281 -7.102 1 87.62 515 PHE B O 1
ATOM 11488 N N . GLY B 1 516 ? -33.281 -22.922 -5.605 1 87.31 516 GLY B N 1
ATOM 11489 C CA . GLY B 1 516 ? -32.469 -22.172 -4.668 1 87.31 516 GLY B CA 1
ATOM 11490 C C . GLY B 1 516 ? -31.109 -21.828 -5.207 1 87.31 516 GLY B C 1
ATOM 11491 O O . GLY B 1 516 ? -30.641 -20.688 -5.078 1 87.31 516 GLY B O 1
ATOM 11492 N N . TRP B 1 517 ? -30.594 -22.719 -5.82 1 90.62 517 TRP B N 1
ATOM 11493 C CA . TRP B 1 517 ? -29.25 -22.531 -6.359 1 90.62 517 TRP B CA 1
ATOM 11494 C C . TRP B 1 517 ? -29.266 -21.578 -7.547 1 90.62 517 TRP B C 1
ATOM 11496 O O . TRP B 1 517 ? -28.438 -20.672 -7.629 1 90.62 517 TRP B O 1
ATOM 11506 N N . SER B 1 518 ? -30.172 -21.781 -8.484 1 91.25 518 SER B N 1
ATOM 11507 C CA . SER B 1 518 ? -30.25 -20.922 -9.664 1 91.25 518 SER B CA 1
ATOM 11508 C C . SER B 1 518 ? -30.625 -19.484 -9.281 1 91.25 518 SER B C 1
ATOM 11510 O O . SER B 1 518 ? -30.125 -18.531 -9.867 1 91.25 518 SER B O 1
ATOM 11512 N N . PHE B 1 519 ? -31.453 -19.453 -8.281 1 91.69 519 PHE B N 1
ATOM 11513 C CA . PHE B 1 519 ? -31.875 -18.141 -7.832 1 91.69 519 PHE B CA 1
ATOM 11514 C C . PHE B 1 519 ? -30.703 -17.391 -7.184 1 91.69 519 PHE B C 1
ATOM 11516 O O . PHE B 1 519 ? -30.484 -16.219 -7.469 1 91.69 519 PHE B O 1
ATOM 11523 N N . THR B 1 520 ? -29.953 -18.016 -6.336 1 93.06 520 THR B N 1
ATOM 11524 C CA . THR B 1 520 ? -28.812 -17.375 -5.68 1 93.06 520 THR B CA 1
ATOM 11525 C C . THR B 1 520 ? -27.75 -17 -6.699 1 93.06 520 THR B C 1
ATOM 11527 O O . THR B 1 520 ? -27.094 -15.961 -6.57 1 93.06 520 THR B O 1
ATOM 11530 N N . LYS B 1 521 ? -27.578 -17.766 -7.637 1 94 521 LYS B N 1
ATOM 11531 C CA . LYS B 1 521 ? -26.562 -17.516 -8.664 1 94 521 LYS B CA 1
ATOM 11532 C C . LYS B 1 521 ? -26.938 -16.297 -9.508 1 94 521 LYS B C 1
ATOM 11534 O O . LYS B 1 521 ? -26.125 -15.383 -9.672 1 94 521 LYS B O 1
ATOM 11539 N N . THR B 1 522 ? -28.172 -16.266 -10.008 1 94.31 522 THR B N 1
ATOM 11540 C CA . THR B 1 522 ? -28.594 -15.188 -10.906 1 94.31 522 THR B CA 1
ATOM 11541 C C . THR B 1 522 ? -28.797 -13.891 -10.125 1 94.31 522 THR B C 1
ATOM 11543 O O . THR B 1 522 ? -28.406 -12.82 -10.594 1 94.31 522 THR B O 1
ATOM 11546 N N . LEU B 1 523 ? -29.359 -14.008 -8.969 1 93.75 523 LEU B N 1
ATOM 11547 C CA . LEU B 1 523 ? -29.609 -12.812 -8.172 1 93.75 523 LEU B CA 1
ATOM 11548 C C . LEU B 1 523 ? -28.297 -12.148 -7.77 1 93.75 523 LEU B C 1
ATOM 11550 O O . LEU B 1 523 ? -28.172 -10.922 -7.816 1 93.75 523 LEU B O 1
ATOM 11554 N N . SER B 1 524 ? -27.375 -12.891 -7.332 1 95.62 524 SER B N 1
ATOM 11555 C CA . SER B 1 524 ? -26.094 -12.328 -6.918 1 95.62 524 SER B CA 1
ATOM 11556 C C . SER B 1 524 ? -25.375 -11.672 -8.086 1 95.62 524 SER B C 1
ATOM 11558 O O . SER B 1 524 ? -24.719 -10.641 -7.922 1 95.62 524 SER B O 1
ATOM 11560 N N . THR B 1 525 ? -25.438 -12.211 -9.25 1 96.12 525 THR B N 1
ATOM 11561 C CA . THR B 1 525 ? -24.766 -11.648 -10.422 1 96.12 525 THR B CA 1
ATOM 11562 C C . THR B 1 525 ? -25.406 -10.32 -10.82 1 96.12 525 THR B C 1
ATOM 11564 O O . THR B 1 525 ? -24.719 -9.32 -11.008 1 96.12 525 THR B O 1
ATOM 11567 N N . TRP B 1 526 ? -26.734 -10.297 -10.875 1 95.81 526 TRP B N 1
ATOM 11568 C CA . TRP B 1 526 ? -27.438 -9.086 -11.305 1 95.81 526 TRP B CA 1
ATOM 11569 C C . TRP B 1 526 ? -27.344 -7.996 -10.242 1 95.81 526 TRP B C 1
ATOM 11571 O O . TRP B 1 526 ? -27.266 -6.809 -10.562 1 95.81 526 TRP B O 1
ATOM 11581 N N . THR B 1 527 ? -27.359 -8.406 -9 1 96.69 527 THR B N 1
ATOM 11582 C CA . THR B 1 527 ? -27.234 -7.414 -7.938 1 96.69 527 THR B CA 1
ATOM 11583 C C . THR B 1 527 ? -25.828 -6.812 -7.918 1 96.69 527 THR B C 1
ATOM 11585 O O . THR B 1 527 ? -25.656 -5.629 -7.617 1 96.69 527 THR B O 1
ATOM 11588 N N . THR B 1 528 ? -24.766 -7.633 -8.172 1 97.12 528 THR B N 1
ATOM 11589 C CA . THR B 1 528 ? -23.406 -7.102 -8.258 1 97.12 528 THR B CA 1
ATOM 11590 C C . THR B 1 528 ? -23.297 -6.07 -9.375 1 97.12 528 THR B C 1
ATOM 11592 O O . THR B 1 528 ? -22.688 -5.016 -9.195 1 97.12 528 THR B O 1
ATOM 11595 N N . LEU B 1 529 ? -23.953 -6.34 -10.453 1 96.25 529 LEU B N 1
ATOM 11596 C CA . LEU B 1 529 ? -23.922 -5.41 -11.578 1 96.25 529 LEU B CA 1
ATOM 11597 C C . LEU B 1 529 ? -24.688 -4.137 -11.242 1 96.25 529 LEU B C 1
ATOM 11599 O O . LEU B 1 529 ? -24.297 -3.043 -11.656 1 96.25 529 LEU B O 1
ATOM 11603 N N . LEU B 1 530 ? -25.75 -4.332 -10.508 1 97.06 530 LEU B N 1
ATOM 11604 C CA . LEU B 1 530 ? -26.547 -3.176 -10.094 1 97.06 530 LEU B CA 1
ATOM 11605 C C . LEU B 1 530 ? -25.734 -2.268 -9.172 1 97.06 530 LEU B C 1
ATOM 11607 O O . LEU B 1 530 ? -25.688 -1.055 -9.383 1 97.06 530 LEU B O 1
ATOM 11611 N N . ILE B 1 531 ? -25.109 -2.824 -8.164 1 97.19 531 ILE B N 1
ATOM 11612 C CA . ILE B 1 531 ? -24.297 -2.047 -7.23 1 97.19 531 ILE B CA 1
ATOM 11613 C C . ILE B 1 531 ? -23.172 -1.352 -7.984 1 97.19 531 ILE B C 1
ATOM 11615 O O . ILE B 1 531 ? -22.844 -0.198 -7.699 1 97.19 531 ILE B O 1
ATOM 11619 N N . ALA B 1 532 ? -22.578 -2.027 -8.945 1 97.62 532 ALA B N 1
ATOM 11620 C CA . ALA B 1 532 ? -21.484 -1.464 -9.734 1 97.62 532 ALA B CA 1
ATOM 11621 C C . ALA B 1 532 ? -21.953 -0.266 -10.555 1 97.62 532 ALA B C 1
ATOM 11623 O O . ALA B 1 532 ? -21.266 0.757 -10.617 1 97.62 532 ALA B O 1
ATOM 11624 N N . VAL B 1 533 ? -23.141 -0.384 -11.109 1 97.38 533 VAL B N 1
ATOM 11625 C CA . VAL B 1 533 ? -23.672 0.693 -11.938 1 97.38 533 VAL B CA 1
ATOM 11626 C C . VAL B 1 533 ? -24.016 1.897 -11.07 1 97.38 533 VAL B C 1
ATOM 11628 O O . VAL B 1 533 ? -23.688 3.037 -11.414 1 97.38 533 VAL B O 1
ATOM 11631 N N . LEU B 1 534 ? -24.625 1.675 -9.93 1 97.19 534 LEU B N 1
ATOM 11632 C CA . LEU B 1 534 ? -25.047 2.754 -9.047 1 97.19 534 LEU B CA 1
ATOM 11633 C C . LEU B 1 534 ? -23.844 3.475 -8.453 1 97.19 534 LEU B C 1
ATOM 11635 O O . LEU B 1 534 ? -23.828 4.707 -8.367 1 97.19 534 LEU B O 1
ATOM 11639 N N . THR B 1 535 ? -22.828 2.756 -8.023 1 97 535 THR B N 1
ATOM 11640 C CA . THR B 1 535 ? -21.656 3.385 -7.438 1 97 535 THR B CA 1
ATOM 11641 C C . THR B 1 535 ? -20.797 4.047 -8.516 1 97 535 THR B C 1
ATOM 11643 O O . THR B 1 535 ? -20.156 5.066 -8.266 1 97 535 THR B O 1
ATOM 11646 N N . SER B 1 536 ? -20.781 3.484 -9.734 1 96.44 536 SER B N 1
ATOM 11647 C CA . SER B 1 536 ? -20.031 4.102 -10.828 1 96.44 536 SER B CA 1
ATOM 11648 C C . SER B 1 536 ? -20.672 5.426 -11.25 1 96.44 536 SER B C 1
ATOM 11650 O O . SER B 1 536 ? -19.969 6.32 -11.734 1 96.44 536 SER B O 1
ATOM 11652 N N . TYR B 1 537 ? -21.969 5.496 -11.031 1 95.38 537 TYR B N 1
ATOM 11653 C CA . TYR B 1 537 ? -22.641 6.766 -11.281 1 95.38 537 TYR B CA 1
ATOM 11654 C C . TYR B 1 537 ? -22.031 7.883 -10.445 1 95.38 537 TYR B C 1
ATOM 11656 O O . TYR B 1 537 ? -21.719 8.953 -10.961 1 95.38 537 TYR B O 1
ATOM 11664 N N . TYR B 1 538 ? -21.766 7.66 -9.156 1 94.31 538 TYR B N 1
ATOM 11665 C CA . TYR B 1 538 ? -21.188 8.672 -8.289 1 94.31 538 TYR B CA 1
ATOM 11666 C C . TYR B 1 538 ? -19.719 8.906 -8.625 1 94.31 538 TYR B C 1
ATOM 11668 O O . TYR B 1 538 ? -19.234 10.031 -8.539 1 94.31 538 TYR B O 1
ATOM 11676 N N . LEU B 1 539 ? -19.016 7.891 -9.023 1 94.19 539 LEU B N 1
ATOM 11677 C CA . LEU B 1 539 ? -17.609 8.07 -9.367 1 94.19 539 LEU B CA 1
ATOM 11678 C C . LEU B 1 539 ? -17.469 8.953 -10.602 1 94.19 539 LEU B C 1
ATOM 11680 O O . LEU B 1 539 ? -16.656 9.875 -10.617 1 94.19 539 LEU B O 1
ATOM 11684 N N . LEU B 1 540 ? -18.328 8.727 -11.633 1 93.44 540 LEU B N 1
ATOM 11685 C CA . LEU B 1 540 ? -18.203 9.445 -12.898 1 93.44 540 LEU B CA 1
ATOM 11686 C C . LEU B 1 540 ? -18.734 10.867 -12.773 1 93.44 540 LEU B C 1
ATOM 11688 O O . LEU B 1 540 ? -18.078 11.82 -13.188 1 93.44 540 LEU B O 1
ATOM 11692 N N . PHE B 1 541 ? -19.844 11.016 -12.117 1 92.5 541 PHE B N 1
ATOM 11693 C CA . PHE B 1 541 ? -20.484 12.32 -12.102 1 92.5 541 PHE B CA 1
ATOM 11694 C C . PHE B 1 541 ? -19.969 13.172 -10.953 1 92.5 541 PHE B C 1
ATOM 11696 O O . PHE B 1 541 ? -20.062 14.398 -10.984 1 92.5 541 PHE B O 1
ATOM 11703 N N . PHE B 1 542 ? -19.469 12.609 -9.922 1 92.12 542 PHE B N 1
ATOM 11704 C CA . PHE B 1 542 ? -18.891 13.383 -8.828 1 92.12 542 PHE B CA 1
ATOM 11705 C C . PHE B 1 542 ? -17.453 13.766 -9.133 1 92.12 542 PHE B C 1
ATOM 11707 O O . PHE B 1 542 ? -17.031 14.898 -8.867 1 92.12 542 PHE B O 1
ATOM 11714 N N . LYS B 1 543 ? -16.625 12.883 -9.727 1 89.38 543 LYS B N 1
ATOM 11715 C CA . LYS B 1 543 ? -15.195 13.141 -9.906 1 89.38 543 LYS B CA 1
ATOM 11716 C C . LYS B 1 543 ? -14.922 13.82 -11.25 1 89.38 543 LYS B C 1
ATOM 11718 O O . LYS B 1 543 ? -13.969 14.586 -11.375 1 89.38 543 LYS B O 1
ATOM 11723 N N . LEU B 1 544 ? -15.672 13.562 -12.203 1 85.31 544 LEU B N 1
ATOM 11724 C CA . LEU B 1 544 ? -15.383 14.094 -13.523 1 85.31 544 LEU B CA 1
ATOM 11725 C C . LEU B 1 544 ? -16.281 15.289 -13.836 1 85.31 544 LEU B C 1
ATOM 11727 O O . LEU B 1 544 ? -16.469 15.648 -15.008 1 85.31 544 LEU B O 1
ATOM 11731 N N . GLN B 1 545 ? -16.75 15.898 -12.828 1 84.5 545 GLN B N 1
ATOM 11732 C CA . GLN B 1 545 ? -17.656 17.016 -13.086 1 84.5 545 GLN B CA 1
ATOM 11733 C C . GLN B 1 545 ? -16.891 18.312 -13.273 1 84.5 545 GLN B C 1
ATOM 11735 O O . GLN B 1 545 ? -15.953 18.609 -12.531 1 84.5 545 GLN B O 1
ATOM 11740 N N . SER B 1 546 ? -17.203 19.031 -14.297 1 81.06 546 SER B N 1
ATOM 11741 C CA . SER B 1 546 ? -16.719 20.391 -14.508 1 81.06 546 SER B CA 1
ATOM 11742 C C . SER B 1 546 ? -17.766 21.406 -14.062 1 81.06 546 SER B C 1
ATOM 11744 O O . SER B 1 546 ? -17.406 22.484 -13.555 1 81.06 546 SER B O 1
ATOM 11746 N N . ALA B 1 547 ? -19.016 21.016 -14.328 1 85.06 547 ALA B N 1
ATOM 11747 C CA . ALA B 1 547 ? -20.141 21.766 -13.805 1 85.06 547 ALA B CA 1
ATOM 11748 C C . ALA B 1 547 ? -20.781 21.062 -12.609 1 85.06 547 ALA B C 1
ATOM 11750 O O . ALA B 1 547 ? -20.656 19.844 -12.469 1 85.06 547 ALA B O 1
ATOM 11751 N N . VAL B 1 548 ? -21.359 21.844 -11.773 1 89.69 548 VAL B N 1
ATOM 11752 C CA . VAL B 1 548 ? -21.922 21.25 -10.562 1 89.69 548 VAL B CA 1
ATOM 11753 C C . VAL B 1 548 ? -23.156 20.406 -10.914 1 89.69 548 VAL B C 1
ATOM 11755 O O . VAL B 1 548 ? -24.109 20.922 -11.508 1 89.69 548 VAL B O 1
ATOM 11758 N N . TYR B 1 549 ? -23.109 19.094 -10.664 1 88.75 549 TYR B N 1
ATOM 11759 C CA . TYR B 1 549 ? -24.203 18.188 -10.992 1 88.75 549 TYR B CA 1
ATOM 11760 C C . TYR B 1 549 ? -24.719 17.5 -9.734 1 88.75 549 TYR B C 1
ATOM 11762 O O . TYR B 1 549 ? -25.906 17.641 -9.391 1 88.75 549 TYR B O 1
ATOM 11770 N N . THR B 1 550 ? -23.75 16.672 -9.117 1 90.56 550 THR B N 1
ATOM 11771 C CA . THR B 1 550 ? -24.203 15.93 -7.938 1 90.56 550 THR B CA 1
ATOM 11772 C C . THR B 1 550 ? -23.062 15.797 -6.926 1 90.56 550 THR B C 1
ATOM 11774 O O . THR B 1 550 ? -21.891 15.812 -7.293 1 90.56 550 THR B O 1
ATOM 11777 N N . PHE B 1 551 ? -23.531 15.789 -5.617 1 93.69 551 PHE B N 1
ATOM 11778 C CA . PHE B 1 551 ? -22.594 15.539 -4.527 1 93.69 551 PHE B CA 1
ATOM 11779 C C . PHE B 1 551 ? -22.906 14.211 -3.846 1 93.69 551 PHE B C 1
ATOM 11781 O O . PHE B 1 551 ? -23.922 13.578 -4.137 1 93.69 551 PHE B O 1
ATOM 11788 N N . LEU B 1 552 ? -22.031 13.734 -3.053 1 93.19 552 LEU B N 1
ATOM 11789 C CA . LEU B 1 552 ? -22.156 12.469 -2.338 1 93.19 552 LEU B CA 1
ATOM 11790 C C . LEU B 1 552 ? -23.203 12.562 -1.241 1 93.19 552 LEU B C 1
ATOM 11792 O O . LEU B 1 552 ? -23.469 13.648 -0.722 1 93.19 552 LEU B O 1
ATOM 11796 N N . PRO B 1 553 ? -23.812 11.477 -0.997 1 92.25 553 PRO B N 1
ATOM 11797 C CA . PRO B 1 553 ? -24.781 11.484 0.104 1 92.25 553 PRO B CA 1
ATOM 11798 C C . PRO B 1 553 ? -24.125 11.734 1.462 1 92.25 553 PRO B C 1
ATOM 11800 O O . PRO B 1 553 ? -22.922 11.508 1.621 1 92.25 553 PRO B O 1
ATOM 11803 N N . GLU B 1 554 ? -24.969 12.148 2.352 1 89.81 554 GLU B N 1
ATOM 11804 C CA . GLU B 1 554 ? -24.484 12.453 3.697 1 89.81 554 GLU B CA 1
ATOM 11805 C C . GLU B 1 554 ? -24.156 11.18 4.473 1 89.81 554 GLU B C 1
ATOM 11807 O O . GLU B 1 554 ? -24.906 10.195 4.398 1 89.81 554 GLU B O 1
ATOM 11812 N N . TYR B 1 555 ? -23.031 11.164 5.027 1 88.62 555 TYR B N 1
ATOM 11813 C CA . TYR B 1 555 ? -22.656 10.062 5.902 1 88.62 555 TYR B CA 1
ATOM 11814 C C . TYR B 1 555 ? -22.859 10.43 7.367 1 88.62 555 TYR B C 1
ATOM 11816 O O . TYR B 1 555 ? -22.234 11.352 7.875 1 88.62 555 TYR B O 1
ATOM 11824 N N . ASN B 1 556 ? -23.812 9.891 7.996 1 86.38 556 ASN B N 1
ATOM 11825 C CA . ASN B 1 556 ? -24.094 10.062 9.414 1 86.38 556 ASN B CA 1
ATOM 11826 C C . ASN B 1 556 ? -24.312 8.719 10.109 1 86.38 556 ASN B C 1
ATOM 11828 O O . ASN B 1 556 ? -25.375 8.109 9.992 1 86.38 556 ASN B O 1
ATOM 11832 N N . PRO B 1 557 ? -23.375 8.336 10.875 1 80 557 PRO B N 1
ATOM 11833 C CA . PRO B 1 557 ? -23.469 7.031 11.531 1 80 557 PRO B CA 1
ATOM 11834 C C . PRO B 1 557 ? -24.609 6.961 12.547 1 80 557 PRO B C 1
ATOM 11836 O O . PRO B 1 557 ? -25.078 5.867 12.875 1 80 557 PRO B O 1
ATOM 11839 N N . SER B 1 558 ? -25.109 8.07 12.992 1 79.19 558 SER B N 1
ATOM 11840 C CA . SER B 1 558 ? -26.156 8.078 14.008 1 79.19 558 SER B CA 1
ATOM 11841 C C . SER B 1 558 ? -27.484 7.59 13.438 1 79.19 558 SER B C 1
ATOM 11843 O O . SER B 1 558 ? -28.391 7.199 14.188 1 79.19 558 SER B O 1
ATOM 11845 N N . TYR B 1 559 ? -27.547 7.602 12.125 1 82.5 559 TYR B N 1
ATOM 11846 C CA . TYR B 1 559 ? -28.797 7.184 11.492 1 82.5 559 TYR B CA 1
ATOM 11847 C C . TYR B 1 559 ? -28.891 5.664 11.422 1 82.5 559 TYR B C 1
ATOM 11849 O O . TYR B 1 559 ? -29.953 5.113 11.117 1 82.5 559 TYR B O 1
ATOM 11857 N N . GLY B 1 560 ? -27.906 4.957 11.719 1 80.69 560 GLY B N 1
ATOM 11858 C CA . GLY B 1 560 ? -27.906 3.502 11.734 1 80.69 560 GLY B CA 1
ATOM 11859 C C . GLY B 1 560 ? -28.312 2.896 10.398 1 80.69 560 GLY B C 1
ATOM 11860 O O . GLY B 1 560 ? -27.703 3.17 9.375 1 80.69 560 GLY B O 1
ATOM 11861 N N . LEU B 1 561 ? -29.594 2.336 10.406 1 84.81 561 LEU B N 1
ATOM 11862 C CA . LEU B 1 561 ? -30.078 1.639 9.219 1 84.81 561 LEU B CA 1
ATOM 11863 C C . LEU B 1 561 ? -30.641 2.625 8.195 1 84.81 561 LEU B C 1
ATOM 11865 O O . LEU B 1 561 ? -30.797 2.287 7.02 1 84.81 561 LEU B O 1
ATOM 11869 N N . HIS B 1 562 ? -30.859 3.811 8.625 1 82.44 562 HIS B N 1
ATOM 11870 C CA . HIS B 1 562 ? -31.438 4.805 7.723 1 82.44 562 HIS B CA 1
ATOM 11871 C C . HIS B 1 562 ? -30.359 5.676 7.094 1 82.44 562 HIS B C 1
ATOM 11873 O O . HIS B 1 562 ? -30.656 6.59 6.324 1 82.44 562 HIS B O 1
ATOM 11879 N N . ASN B 1 563 ? -29.172 5.242 7.379 1 87.5 563 ASN B N 1
ATOM 11880 C CA . ASN B 1 563 ? -28.062 5.906 6.699 1 87.5 563 ASN B CA 1
ATOM 11881 C C . ASN B 1 563 ? -28.062 5.598 5.203 1 87.5 563 ASN B C 1
ATOM 11883 O O . ASN B 1 563 ? -28.422 4.496 4.789 1 87.5 563 ASN B O 1
ATOM 11887 N N . GLU B 1 564 ? -27.766 6.492 4.43 1 89.62 564 GLU B N 1
ATOM 11888 C CA . GLU B 1 564 ? -27.797 6.348 2.977 1 89.62 564 GLU B CA 1
ATOM 11889 C C . GLU B 1 564 ? -26.797 5.297 2.502 1 89.62 564 GLU B C 1
ATOM 11891 O O . GLU B 1 564 ? -26.969 4.707 1.434 1 89.62 564 GLU B O 1
ATOM 11896 N N . TYR B 1 565 ? -25.781 4.969 3.27 1 93.06 565 TYR B N 1
ATOM 11897 C CA . TYR B 1 565 ? -24.766 3.992 2.875 1 93.06 565 TYR B CA 1
ATOM 11898 C C . TYR B 1 565 ? -25.078 2.619 3.457 1 93.06 565 TYR B C 1
ATOM 11900 O O . TYR B 1 565 ? -24.422 1.631 3.123 1 93.06 565 TYR B O 1
ATOM 11908 N N . ALA B 1 566 ? -26.125 2.543 4.332 1 92.88 566 ALA B N 1
ATOM 11909 C CA . ALA B 1 566 ? -26.469 1.283 4.988 1 92.88 566 ALA B CA 1
ATOM 11910 C C . ALA B 1 566 ? -27.016 0.275 3.982 1 92.88 566 ALA B C 1
ATOM 11912 O O . ALA B 1 566 ? -26.703 -0.918 4.062 1 92.88 566 ALA B O 1
ATOM 11913 N N . ALA B 1 567 ? -27.812 0.792 3.041 1 93.5 567 ALA B N 1
ATOM 11914 C CA . ALA B 1 567 ? -28.359 -0.097 2.021 1 93.5 567 ALA B CA 1
ATOM 11915 C C . ALA B 1 567 ? -27.25 -0.746 1.204 1 93.5 567 ALA B C 1
ATOM 11917 O O . ALA B 1 567 ? -27.312 -1.935 0.884 1 93.5 567 ALA B O 1
ATOM 11918 N N . PHE B 1 568 ? -26.266 -0.02 0.859 1 95.31 568 PHE B N 1
ATOM 11919 C CA . PHE B 1 568 ? -25.141 -0.534 0.091 1 95.31 568 PHE B CA 1
ATOM 11920 C C . PHE B 1 568 ? -24.375 -1.587 0.887 1 95.31 568 PHE B C 1
ATOM 11922 O O . PHE B 1 568 ? -24.031 -2.645 0.356 1 95.31 568 PHE B O 1
ATOM 11929 N N . GLU B 1 569 ? -24.156 -1.345 2.205 1 95.88 569 GLU B N 1
ATOM 11930 C CA . GLU B 1 569 ? -23.406 -2.268 3.053 1 95.88 569 GLU B CA 1
ATOM 11931 C C . GLU B 1 569 ? -24.141 -3.592 3.219 1 95.88 569 GLU B C 1
ATOM 11933 O O . GLU B 1 569 ? -23.531 -4.664 3.137 1 95.88 569 GLU B O 1
ATOM 11938 N N . ILE B 1 570 ? -25.406 -3.514 3.359 1 95.5 570 ILE B N 1
ATOM 11939 C CA . ILE B 1 570 ? -26.203 -4.715 3.584 1 95.5 570 ILE B CA 1
ATOM 11940 C C . ILE B 1 570 ? -26.297 -5.516 2.291 1 95.5 570 ILE B C 1
ATOM 11942 O O . ILE B 1 570 ? -26.078 -6.73 2.287 1 95.5 570 ILE B O 1
ATOM 11946 N N . VAL B 1 571 ? -26.594 -4.828 1.2 1 96 571 VAL B N 1
ATOM 11947 C CA . VAL B 1 571 ? -26.781 -5.523 -0.071 1 96 571 VAL B CA 1
ATOM 11948 C C . VAL B 1 571 ? -25.438 -6.133 -0.513 1 96 571 VAL B C 1
ATOM 11950 O O . VAL B 1 571 ? -25.406 -7.25 -1.036 1 96 571 VAL B O 1
ATOM 11953 N N . LEU B 1 572 ? -24.344 -5.438 -0.331 1 97.12 572 LEU B N 1
ATOM 11954 C CA . LEU B 1 572 ? -23.031 -5.969 -0.698 1 97.12 572 LEU B CA 1
ATOM 11955 C C . LEU B 1 572 ? -22.703 -7.215 0.121 1 97.12 572 LEU B C 1
ATOM 11957 O O . LEU B 1 572 ? -22.219 -8.211 -0.421 1 97.12 572 LEU B O 1
ATOM 11961 N N . THR B 1 573 ? -23 -7.203 1.422 1 97.38 573 THR B N 1
ATOM 11962 C CA . THR B 1 573 ? -22.703 -8.336 2.299 1 97.38 573 THR B CA 1
ATOM 11963 C C . THR B 1 573 ? -23.562 -9.539 1.927 1 97.38 573 THR B C 1
ATOM 11965 O O . THR B 1 573 ? -23.047 -10.656 1.806 1 97.38 573 THR B O 1
ATOM 11968 N N . ILE B 1 574 ? -24.812 -9.312 1.613 1 96.56 574 ILE B N 1
ATOM 11969 C CA . ILE B 1 574 ? -25.703 -10.406 1.248 1 96.56 574 ILE B CA 1
ATOM 11970 C C . ILE B 1 574 ? -25.312 -10.969 -0.116 1 96.56 574 ILE B C 1
ATOM 11972 O O . ILE B 1 574 ? -25.281 -12.188 -0.31 1 96.56 574 ILE B O 1
ATOM 11976 N N . THR B 1 575 ? -25.031 -10.086 -0.997 1 97.38 575 THR B N 1
ATOM 11977 C CA . THR B 1 575 ? -24.641 -10.516 -2.334 1 97.38 575 THR B CA 1
ATOM 11978 C C . THR B 1 575 ? -23.344 -11.32 -2.285 1 97.38 575 THR B C 1
ATOM 11980 O O . THR B 1 575 ? -23.203 -12.32 -2.988 1 97.38 575 THR B O 1
ATOM 11983 N N . ALA B 1 576 ? -22.344 -10.922 -1.478 1 97.75 576 ALA B N 1
ATOM 11984 C CA . ALA B 1 576 ? -21.094 -11.656 -1.345 1 97.75 576 ALA B CA 1
ATOM 11985 C C . ALA B 1 576 ? -21.328 -13.039 -0.742 1 97.75 576 ALA B C 1
ATOM 11987 O O . ALA B 1 576 ? -20.75 -14.031 -1.202 1 97.75 576 ALA B O 1
ATOM 11988 N N . PHE B 1 577 ? -22.281 -13.156 0.169 1 97 577 PHE B N 1
ATOM 11989 C CA . PHE B 1 577 ? -22.578 -14.438 0.802 1 97 577 PHE B CA 1
ATOM 11990 C C . PHE B 1 577 ? -23.344 -15.344 -0.149 1 97 577 PHE B C 1
ATOM 11992 O O . PHE B 1 577 ? -23.047 -16.531 -0.244 1 97 577 PHE B O 1
ATOM 11999 N N . THR B 1 578 ? -24.266 -14.734 -0.843 1 96.31 578 THR B N 1
ATOM 12000 C CA . THR B 1 578 ? -25.047 -15.531 -1.779 1 96.31 578 THR B CA 1
ATOM 12001 C C . THR B 1 578 ? -24.172 -16 -2.947 1 96.31 578 THR B C 1
ATOM 12003 O O . THR B 1 578 ? -24.328 -17.125 -3.428 1 96.31 578 THR B O 1
ATOM 12006 N N . LYS B 1 579 ? -23.281 -15.195 -3.396 1 97.31 579 LYS B N 1
ATOM 12007 C CA . LYS B 1 579 ? -22.391 -15.609 -4.473 1 97.31 579 LYS B CA 1
ATOM 12008 C C . LYS B 1 579 ? -21.438 -16.703 -4.008 1 97.31 579 LYS B C 1
ATOM 12010 O O . LYS B 1 579 ? -21.094 -17.609 -4.773 1 97.31 579 LYS B O 1
ATOM 12015 N N . THR B 1 580 ? -20.953 -16.656 -2.756 1 97.44 580 THR B N 1
ATOM 12016 C CA . THR B 1 580 ? -20.078 -17.688 -2.209 1 97.44 580 THR B CA 1
ATOM 12017 C C . THR B 1 580 ? -20.812 -19.016 -2.127 1 97.44 580 THR B C 1
ATOM 12019 O O . THR B 1 580 ? -20.266 -20.062 -2.502 1 97.44 580 THR B O 1
ATOM 12022 N N . ILE B 1 581 ? -22.078 -18.984 -1.784 1 95.75 581 ILE B N 1
ATOM 12023 C CA . ILE B 1 581 ? -22.875 -20.203 -1.695 1 95.75 581 ILE B CA 1
ATOM 12024 C C . ILE B 1 581 ? -23.125 -20.766 -3.096 1 95.75 581 ILE B C 1
ATOM 12026 O O . ILE B 1 581 ? -23.047 -21.969 -3.309 1 95.75 581 ILE B O 1
ATOM 12030 N N . SER B 1 582 ? -23.344 -19.828 -3.977 1 95.75 582 SER B N 1
ATOM 12031 C CA . SER B 1 582 ? -23.578 -20.25 -5.355 1 95.75 582 SER B CA 1
ATOM 12032 C C . SER B 1 582 ? -22.328 -20.891 -5.953 1 95.75 582 SER B C 1
ATOM 12034 O O . SER B 1 582 ? -22.422 -21.922 -6.633 1 95.75 582 SER B O 1
ATOM 12036 N N . ILE B 1 583 ? -21.156 -20.359 -5.707 1 96.38 583 ILE B N 1
ATOM 12037 C CA . ILE B 1 583 ? -19.922 -20.906 -6.262 1 96.38 583 ILE B CA 1
ATOM 12038 C C . ILE B 1 583 ? -19.594 -22.25 -5.598 1 96.38 583 ILE B C 1
ATOM 12040 O O . ILE B 1 583 ? -19.141 -23.172 -6.262 1 96.38 583 ILE B O 1
ATOM 12044 N N . LEU B 1 584 ? -19.844 -22.375 -4.297 1 95.56 584 LEU B N 1
ATOM 12045 C CA . LEU B 1 584 ? -19.625 -23.641 -3.609 1 95.56 584 LEU B CA 1
ATOM 12046 C C . LEU B 1 584 ? -20.578 -24.719 -4.125 1 95.56 584 LEU B C 1
ATOM 12048 O O . LEU B 1 584 ? -20.188 -25.875 -4.281 1 95.56 584 LEU B O 1
ATOM 12052 N N . GLY B 1 585 ? -21.812 -24.297 -4.375 1 92.75 585 GLY B N 1
ATOM 12053 C CA . GLY B 1 585 ? -22.766 -25.234 -4.973 1 92.75 585 GLY B CA 1
ATOM 12054 C C . GLY B 1 585 ? -22.359 -25.672 -6.367 1 92.75 585 GLY B C 1
ATOM 12055 O O . GLY B 1 585 ? -22.484 -26.844 -6.715 1 92.75 585 GLY B O 1
ATOM 12056 N N . THR B 1 586 ? -21.844 -24.719 -7.137 1 93.88 586 THR B N 1
ATOM 12057 C CA . THR B 1 586 ? -21.391 -25.047 -8.484 1 93.88 586 THR B CA 1
ATOM 12058 C C . THR B 1 586 ? -20.172 -25.969 -8.438 1 93.88 586 THR B C 1
ATOM 12060 O O . THR B 1 586 ? -20.047 -26.875 -9.258 1 93.88 586 THR B O 1
ATOM 12063 N N . VAL B 1 587 ? -19.234 -25.734 -7.527 1 94.75 587 VAL B N 1
ATOM 12064 C CA . VAL B 1 587 ? -18.062 -26.578 -7.383 1 94.75 587 VAL B CA 1
ATOM 12065 C C . VAL B 1 587 ? -18.469 -27.984 -6.953 1 94.75 587 VAL B C 1
ATOM 12067 O O . VAL B 1 587 ? -17.906 -28.969 -7.434 1 94.75 587 VAL B O 1
ATOM 12070 N N . TYR B 1 588 ? -19.469 -28.062 -6.191 1 92.44 588 TYR B N 1
ATOM 12071 C CA . TYR B 1 588 ? -19.969 -29.375 -5.77 1 92.44 588 TYR B CA 1
ATOM 12072 C C . TYR B 1 588 ? -20.625 -30.109 -6.934 1 92.44 588 TYR B C 1
ATOM 12074 O O . TYR B 1 588 ? -20.406 -31.312 -7.113 1 92.44 588 TYR B O 1
ATOM 12082 N N . SER B 1 589 ? -21.359 -29.391 -7.688 1 90.88 589 SER B N 1
ATOM 12083 C CA . SER B 1 589 ? -22 -29.984 -8.844 1 90.88 589 SER B CA 1
ATOM 12084 C C . SER B 1 589 ? -20.984 -30.453 -9.883 1 90.88 589 SER B C 1
ATOM 12086 O O . SER B 1 589 ? -21.125 -31.516 -10.477 1 90.88 589 SER B O 1
ATOM 12088 N N . GLN B 1 590 ? -19.922 -29.688 -10.078 1 93 590 GLN B N 1
ATOM 12089 C CA . GLN B 1 590 ? -18.875 -30.047 -11.023 1 93 590 GLN B CA 1
ATOM 12090 C C . GLN B 1 590 ? -18.109 -31.281 -10.547 1 93 590 GLN B C 1
ATOM 12092 O O . GLN B 1 590 ? -17.609 -32.062 -11.367 1 93 590 GLN B O 1
ATOM 12097 N N . SER B 1 591 ? -18 -31.391 -9.219 1 93.19 591 SER B N 1
ATOM 12098 C CA . SER B 1 591 ? -17.234 -32.5 -8.664 1 93.19 591 SER B CA 1
ATOM 12099 C C . SER B 1 591 ? -18.078 -33.75 -8.555 1 93.19 591 SER B C 1
ATOM 12101 O O . SER B 1 591 ? -17.594 -34.812 -8.086 1 93.19 591 SER B O 1
ATOM 12103 N N . SER B 1 592 ? -19.297 -33.688 -9.016 1 91.25 592 SER B N 1
ATOM 12104 C CA . SER B 1 592 ? -20.156 -34.844 -8.969 1 91.25 592 SER B CA 1
ATOM 12105 C C . SER B 1 592 ? -20.547 -35.312 -10.375 1 91.25 592 SER B C 1
ATOM 12107 O O . SER B 1 592 ? -21.484 -36.094 -10.547 1 91.25 592 SER B O 1
ATOM 12109 N N . VAL B 1 593 ? -19.812 -34.906 -11.289 1 93.31 593 VAL B N 1
ATOM 12110 C CA . VAL B 1 593 ? -20.047 -35.312 -12.672 1 93.31 593 VAL B CA 1
ATOM 12111 C C . VAL B 1 593 ? -19.625 -36.781 -12.883 1 93.31 593 VAL B C 1
ATOM 12113 O O . VAL B 1 593 ? -18.594 -37.188 -12.359 1 93.31 593 VAL B O 1
ATOM 12116 N N . GLU B 1 594 ? -20.438 -37.531 -13.562 1 92.62 594 GLU B N 1
ATOM 12117 C CA . GLU B 1 594 ? -20.094 -38.906 -13.922 1 92.62 594 GLU B CA 1
ATOM 12118 C C . GLU B 1 594 ? -19.219 -38.938 -15.18 1 92.62 594 GLU B C 1
ATOM 12120 O O . GLU B 1 594 ? -19.641 -38.469 -16.234 1 92.62 594 GLU B O 1
ATOM 12125 N N . MET B 1 595 ? -18.078 -39.375 -14.969 1 93 595 MET B N 1
ATOM 12126 C CA . MET B 1 595 ? -17.141 -39.406 -16.094 1 93 595 MET B CA 1
ATOM 12127 C C . MET B 1 595 ? -16.625 -40.812 -16.344 1 93 595 MET B C 1
ATOM 12129 O O . MET B 1 595 ? -16.406 -41.562 -15.391 1 93 595 MET B O 1
ATOM 12133 N N . PHE B 1 596 ? -16.5 -41.219 -17.562 1 93.5 596 PHE B N 1
ATOM 12134 C CA . PHE B 1 596 ? -15.945 -42.5 -17.969 1 93.5 596 PHE B CA 1
ATOM 12135 C C . PHE B 1 596 ? -15.062 -42.344 -19.203 1 93.5 596 PHE B C 1
ATOM 12137 O O . PHE B 1 596 ? -15.383 -41.562 -20.109 1 93.5 596 PHE B O 1
ATOM 12144 N N . PHE B 1 597 ? -13.938 -43 -19.234 1 94.5 597 PHE B N 1
ATOM 12145 C CA . PHE B 1 597 ? -13.008 -42.969 -20.359 1 94.5 597 PHE B CA 1
ATOM 12146 C C . PHE B 1 597 ? -13.211 -44.188 -21.25 1 94.5 597 PHE B C 1
ATOM 12148 O O . PHE B 1 597 ? -13.102 -45.344 -20.797 1 94.5 597 PHE B O 1
ATOM 12155 N N . ILE B 1 598 ? -13.469 -43.906 -22.516 1 94.25 598 ILE B N 1
ATOM 12156 C CA . ILE B 1 598 ? -13.656 -44.969 -23.5 1 94.25 598 ILE B CA 1
ATOM 12157 C C . ILE B 1 598 ? -12.336 -45.25 -24.203 1 94.25 598 ILE B C 1
ATOM 12159 O O . ILE B 1 598 ? -11.812 -44.406 -24.922 1 94.25 598 ILE B O 1
ATOM 12163 N N . ASP B 1 599 ? -11.828 -46.406 -24 1 92.44 599 ASP B N 1
ATOM 12164 C CA . ASP B 1 599 ? -10.586 -46.812 -24.656 1 92.44 599 ASP B CA 1
ATOM 12165 C C . ASP B 1 599 ? -10.867 -47.531 -25.984 1 92.44 599 ASP B C 1
ATOM 12167 O O . ASP B 1 599 ? -11.445 -48.625 -26 1 92.44 599 ASP B O 1
ATOM 12171 N N . TRP B 1 600 ? -10.461 -47.031 -27.125 1 91.56 600 TRP B N 1
ATOM 12172 C CA . TRP B 1 600 ? -10.734 -47.531 -28.469 1 91.56 600 TRP B CA 1
ATOM 12173 C C . TRP B 1 600 ? -9.625 -48.5 -28.906 1 91.56 600 TRP B C 1
ATOM 12175 O O . TRP B 1 600 ? -9.688 -49.062 -30 1 91.56 600 TRP B O 1
ATOM 12185 N N . GLU B 1 601 ? -8.586 -48.594 -28.047 1 88.44 601 GLU B N 1
ATOM 12186 C CA . GLU B 1 601 ? -7.445 -49.406 -28.469 1 88.44 601 GLU B CA 1
ATOM 12187 C C . GLU B 1 601 ? -7.82 -50.906 -28.562 1 88.44 601 GLU B C 1
ATOM 12189 O O . GLU B 1 601 ? -8.555 -51.406 -27.703 1 88.44 601 GLU B O 1
ATOM 12194 N N . LYS B 1 602 ? -7.426 -51.562 -29.719 1 79.94 602 LYS B N 1
ATOM 12195 C CA . LYS B 1 602 ? -7.672 -53 -29.922 1 79.94 602 LYS B CA 1
ATOM 12196 C C . LYS B 1 602 ? -6.391 -53.812 -29.75 1 79.94 602 LYS B C 1
ATOM 12198 O O . LYS B 1 602 ? -5.297 -53.312 -30.031 1 79.94 602 LYS B O 1
ATOM 12203 N N . ALA B 1 603 ? -6.668 -54.969 -29.062 1 76.25 603 ALA B N 1
ATOM 12204 C CA . ALA B 1 603 ? -5.523 -55.844 -28.891 1 76.25 603 ALA B CA 1
ATOM 12205 C C . ALA B 1 603 ? -4.98 -56.312 -30.234 1 76.25 603 ALA B C 1
ATOM 12207 O O . ALA B 1 603 ? -5.75 -56.562 -31.172 1 76.25 603 ALA B O 1
ATOM 12208 N N . ARG B 1 604 ? -3.734 -56.156 -30.5 1 67.69 604 ARG B N 1
ATOM 12209 C CA . ARG B 1 604 ? -3.137 -56.594 -31.766 1 67.69 604 ARG B CA 1
ATOM 12210 C C . ARG B 1 604 ? -3.355 -58.094 -32 1 67.69 604 ARG B C 1
ATOM 12212 O O . ARG B 1 604 ? -3.34 -58.875 -31.047 1 67.69 604 ARG B O 1
ATOM 12219 N N . GLU B 1 605 ? -4.309 -58.562 -33.062 1 58.41 605 GLU B N 1
ATOM 12220 C CA . GLU B 1 605 ? -4.777 -59.906 -33.438 1 58.41 605 GLU B CA 1
ATOM 12221 C C . GLU B 1 605 ? -3.768 -60.969 -33.062 1 58.41 605 GLU B C 1
ATOM 12223 O O . GLU B 1 605 ? -4.152 -62.062 -32.656 1 58.41 605 GLU B O 1
ATOM 12228 N N . THR B 1 606 ? -2.66 -60.875 -33.531 1 50.78 606 THR B N 1
ATOM 12229 C CA . THR B 1 606 ? -1.799 -62.031 -33.406 1 50.78 606 THR B CA 1
ATOM 12230 C C . THR B 1 606 ? -1.511 -62.344 -31.953 1 50.78 606 THR B C 1
ATOM 12232 O O . THR B 1 606 ? -1.079 -63.438 -31.609 1 50.78 606 THR B O 1
ATOM 12235 N N . GLN B 1 607 ? -1.436 -61.312 -31 1 49.44 607 GLN B N 1
ATOM 12236 C CA . GLN B 1 607 ? -0.739 -61.469 -29.719 1 49.44 607 GLN B CA 1
ATOM 12237 C C . GLN B 1 607 ? -1.654 -61.094 -28.547 1 49.44 607 GLN B C 1
ATOM 12239 O O . GLN B 1 607 ? -2.443 -60.156 -28.641 1 49.44 607 GLN B O 1
ATOM 12244 N N . ASN B 1 608 ? -2.445 -62.062 -27.938 1 51.94 608 ASN B N 1
ATOM 12245 C CA . ASN B 1 608 ? -3.123 -61.844 -26.656 1 51.94 608 ASN B CA 1
ATOM 12246 C C . ASN B 1 608 ? -2.461 -60.75 -25.844 1 51.94 608 ASN B C 1
ATOM 12248 O O . ASN B 1 608 ? -2.121 -60.938 -24.688 1 51.94 608 ASN B O 1
ATOM 12252 N N . SER B 1 609 ? -2.021 -59.688 -26.453 1 61.53 609 SER B N 1
ATOM 12253 C CA . SER B 1 609 ? -1.32 -58.625 -25.719 1 61.53 609 SER B CA 1
ATOM 12254 C C . SER B 1 609 ? -2.295 -57.75 -24.953 1 61.53 609 SER B C 1
ATOM 12256 O O . SER B 1 609 ? -3.402 -57.469 -25.422 1 61.53 609 SER B O 1
ATOM 12258 N N . SER B 1 610 ? -2.131 -57.594 -23.609 1 74.38 610 SER B N 1
ATOM 12259 C CA . SER B 1 610 ? -2.924 -56.719 -22.734 1 74.38 610 SER B CA 1
ATOM 12260 C C . SER B 1 610 ? -2.723 -55.25 -23.078 1 74.38 610 SER B C 1
ATOM 12262 O O . SER B 1 610 ? -1.658 -54.875 -23.562 1 74.38 610 SER B O 1
ATOM 12264 N N . ILE B 1 611 ? -3.803 -54.5 -23.172 1 82.19 611 ILE B N 1
ATOM 12265 C CA . ILE B 1 611 ? -3.811 -53.062 -23.422 1 82.19 611 ILE B CA 1
ATOM 12266 C C . ILE B 1 611 ? -3.246 -52.312 -22.219 1 82.19 611 ILE B C 1
ATOM 12268 O O . ILE B 1 611 ? -3.629 -52.594 -21.078 1 82.19 611 ILE B O 1
ATOM 12272 N N . SER B 1 612 ? -2.27 -51.469 -22.516 1 84.81 612 SER B N 1
ATOM 12273 C CA . SER B 1 612 ? -1.634 -50.688 -21.453 1 84.81 612 SER B CA 1
ATOM 12274 C C . SER B 1 612 ? -2.604 -49.688 -20.844 1 84.81 612 SER B C 1
ATOM 12276 O O . SER B 1 612 ? -3.332 -49 -21.578 1 84.81 612 SER B O 1
ATOM 12278 N N . ILE B 1 613 ? -2.641 -49.5 -19.516 1 87.38 613 ILE B N 1
ATOM 12279 C CA . ILE B 1 613 ? -3.525 -48.594 -18.781 1 87.38 613 ILE B CA 1
ATOM 12280 C C . ILE B 1 613 ? -2.885 -47.219 -18.688 1 87.38 613 ILE B C 1
ATOM 12282 O O . ILE B 1 613 ? -3.547 -46.25 -18.328 1 87.38 613 ILE B O 1
ATOM 12286 N N . TRP B 1 614 ? -1.62 -47.062 -19.109 1 89.5 614 TRP B N 1
ATOM 12287 C CA . TRP B 1 614 ? -0.876 -45.812 -18.891 1 89.5 614 TRP B CA 1
ATOM 12288 C C . TRP B 1 614 ? -1.442 -44.688 -19.734 1 89.5 614 TRP B C 1
ATOM 12290 O O . TRP B 1 614 ? -1.337 -43.5 -19.375 1 89.5 614 TRP B O 1
ATOM 12300 N N . ARG B 1 615 ? -2.09 -44.969 -20.875 1 91.75 615 ARG B N 1
ATOM 12301 C CA . ARG B 1 615 ? -2.762 -43.938 -21.672 1 91.75 615 ARG B CA 1
ATOM 12302 C C . ARG B 1 615 ? -3.918 -43.312 -20.906 1 91.75 615 ARG B C 1
ATOM 12304 O O . ARG B 1 615 ? -4.051 -42.094 -20.844 1 91.75 615 ARG B O 1
ATOM 12311 N N . THR B 1 616 ? -4.699 -44.156 -20.25 1 91.75 616 THR B N 1
ATOM 12312 C CA . THR B 1 616 ? -5.84 -43.688 -19.484 1 91.75 616 THR B CA 1
ATOM 12313 C C . THR B 1 616 ? -5.375 -42.906 -18.25 1 91.75 616 THR B C 1
ATOM 12315 O O . THR B 1 616 ? -6.008 -41.938 -17.828 1 91.75 616 THR B O 1
ATOM 12318 N N . ILE B 1 617 ? -4.262 -43.344 -17.641 1 92.12 617 ILE B N 1
ATOM 12319 C CA . ILE B 1 617 ? -3.721 -42.656 -16.469 1 92.12 617 ILE B CA 1
ATOM 12320 C C . ILE B 1 617 ? -3.242 -41.281 -16.859 1 92.12 617 ILE B C 1
ATOM 12322 O O . ILE B 1 617 ? -3.457 -40.312 -16.125 1 92.12 617 ILE B O 1
ATOM 12326 N N . LEU B 1 618 ? -2.613 -41.156 -17.969 1 92.75 618 LEU B N 1
ATOM 12327 C CA . LEU B 1 618 ? -2.143 -39.875 -18.438 1 92.75 618 LEU B CA 1
ATOM 12328 C C . LEU B 1 618 ? -3.314 -38.906 -18.688 1 92.75 618 LEU B C 1
ATOM 12330 O O . LEU B 1 618 ? -3.26 -37.75 -18.312 1 92.75 618 LEU B O 1
ATOM 12334 N N . ILE B 1 619 ? -4.359 -39.406 -19.312 1 93.5 619 ILE B N 1
ATOM 12335 C CA . ILE B 1 619 ? -5.52 -38.594 -19.609 1 93.5 619 ILE B CA 1
ATOM 12336 C C . ILE B 1 619 ? -6.211 -38.156 -18.312 1 93.5 619 ILE B C 1
ATOM 12338 O O . ILE B 1 619 ? -6.664 -37.031 -18.172 1 93.5 619 ILE B O 1
ATOM 12342 N N . ALA B 1 620 ? -6.316 -39.062 -17.375 1 93.75 620 ALA B N 1
ATOM 12343 C CA . ALA B 1 620 ? -6.926 -38.75 -16.078 1 93.75 620 ALA B CA 1
ATOM 12344 C C . ALA B 1 620 ? -6.141 -37.656 -15.367 1 93.75 620 ALA B C 1
ATOM 12346 O O . ALA B 1 620 ? -6.73 -36.781 -14.742 1 93.75 620 ALA B O 1
ATOM 12347 N N . ASN B 1 621 ? -4.848 -37.688 -15.445 1 92.56 621 ASN B N 1
ATOM 12348 C CA . ASN B 1 621 ? -4.027 -36.656 -14.805 1 92.56 621 ASN B CA 1
ATOM 12349 C C . ASN B 1 621 ? -4.152 -35.344 -15.523 1 92.56 621 ASN B C 1
ATOM 12351 O O . ASN B 1 621 ? -4.156 -34.281 -14.883 1 92.56 621 ASN B O 1
ATOM 12355 N N . GLU B 1 622 ? -4.211 -35.375 -16.812 1 93.5 622 GLU B N 1
ATOM 12356 C CA . GLU B 1 622 ? -4.402 -34.125 -17.562 1 93.5 622 GLU B CA 1
ATOM 12357 C C . GLU B 1 622 ? -5.762 -33.5 -17.25 1 93.5 622 GLU B C 1
ATOM 12359 O O . GLU B 1 622 ? -5.883 -32.281 -17.172 1 93.5 622 GLU B O 1
ATOM 12364 N N . TRP B 1 623 ? -6.797 -34.312 -17.125 1 93.56 623 TRP B N 1
ATOM 12365 C CA . TRP B 1 623 ? -8.109 -33.812 -16.734 1 93.56 623 TRP B CA 1
ATOM 12366 C C . TRP B 1 623 ? -8.07 -33.188 -15.344 1 93.56 623 TRP B C 1
ATOM 12368 O O . TRP B 1 623 ? -8.672 -32.156 -15.094 1 93.56 623 TRP B O 1
ATOM 12378 N N . ASN B 1 624 ? -7.328 -33.906 -14.461 1 92.31 624 ASN B N 1
ATOM 12379 C CA . ASN B 1 624 ? -7.199 -33.406 -13.094 1 92.31 624 ASN B CA 1
ATOM 12380 C C . ASN B 1 624 ? -6.539 -32.031 -13.055 1 92.31 624 ASN B C 1
ATOM 12382 O O . ASN B 1 624 ? -6.926 -31.172 -12.258 1 92.31 624 ASN B O 1
ATOM 12386 N N . GLU B 1 625 ? -5.578 -31.797 -13.836 1 92.06 625 GLU B N 1
ATOM 12387 C CA . GLU B 1 625 ? -4.918 -30.5 -13.898 1 92.06 625 GLU B CA 1
ATOM 12388 C C . GLU B 1 625 ? -5.812 -29.453 -14.562 1 92.06 625 GLU B C 1
ATOM 12390 O O . GLU B 1 625 ? -5.809 -28.281 -14.172 1 92.06 625 GLU B O 1
ATOM 12395 N N . LEU B 1 626 ? -6.59 -29.859 -15.5 1 94.06 626 LEU B N 1
ATOM 12396 C CA . LEU B 1 626 ? -7.445 -28.953 -16.266 1 94.06 626 LEU B CA 1
ATOM 12397 C C . LEU B 1 626 ? -8.617 -28.469 -15.422 1 94.06 626 LEU B C 1
ATOM 12399 O O . LEU B 1 626 ? -9.188 -27.406 -15.695 1 94.06 626 LEU B O 1
ATOM 12403 N N . GLN B 1 627 ? -8.969 -29.203 -14.414 1 94.62 627 GLN B N 1
ATOM 12404 C CA . GLN B 1 627 ? -10.141 -28.891 -13.609 1 94.62 627 GLN B CA 1
ATOM 12405 C C . GLN B 1 627 ? -9.992 -27.531 -12.922 1 94.62 627 GLN B C 1
ATOM 12407 O O . GLN B 1 627 ? -10.977 -26.828 -12.703 1 94.62 627 GLN B O 1
ATOM 12412 N N . THR B 1 628 ? -8.789 -27.094 -12.57 1 93.88 628 THR B N 1
ATOM 12413 C CA . THR B 1 628 ? -8.594 -25.859 -11.812 1 93.88 628 THR B CA 1
ATOM 12414 C C . THR B 1 628 ? -7.945 -24.797 -12.68 1 93.88 628 THR B C 1
ATOM 12416 O O . THR B 1 628 ? -7.578 -23.719 -12.188 1 93.88 628 THR B O 1
ATOM 12419 N N . ALA B 1 629 ? -7.805 -25.031 -13.945 1 93.56 629 ALA B N 1
ATOM 12420 C CA . ALA B 1 629 ? -7.215 -24.031 -14.844 1 93.56 629 ALA B CA 1
ATOM 12421 C C . ALA B 1 629 ? -8.164 -22.859 -15.055 1 93.56 629 ALA B C 1
ATOM 12423 O O . ALA B 1 629 ? -9.367 -23.047 -15.195 1 93.56 629 ALA B O 1
ATOM 12424 N N . ARG B 1 630 ? -7.605 -21.656 -14.953 1 92.56 630 ARG B N 1
ATOM 12425 C CA . ARG B 1 630 ? -8.398 -20.438 -15.141 1 92.56 630 ARG B CA 1
ATOM 12426 C C . ARG B 1 630 ? -7.891 -19.625 -16.328 1 92.56 630 ARG B C 1
ATOM 12428 O O . ARG B 1 630 ? -6.762 -19.828 -16.781 1 92.56 630 ARG B O 1
ATOM 12435 N N . GLY B 1 631 ? -8.789 -18.859 -16.828 1 89.56 631 GLY B N 1
ATOM 12436 C CA . GLY B 1 631 ? -8.422 -18.016 -17.953 1 89.56 631 GLY B CA 1
ATOM 12437 C C . GLY B 1 631 ? -7.672 -16.766 -17.547 1 89.56 631 GLY B C 1
ATOM 12438 O O . GLY B 1 631 ? -6.98 -16.156 -18.375 1 89.56 631 GLY B O 1
ATOM 12439 N N . SER B 1 632 ? -7.785 -16.375 -16.375 1 93.44 632 SER B N 1
ATOM 12440 C CA . SER B 1 632 ? -7.094 -15.203 -15.867 1 93.44 632 SER B CA 1
ATOM 12441 C C . SER B 1 632 ? -6.32 -15.516 -14.586 1 93.44 632 SER B C 1
ATOM 12443 O O . SER B 1 632 ? -6.617 -16.5 -13.906 1 93.44 632 SER B O 1
ATOM 12445 N N . SER B 1 633 ? -5.195 -14.789 -14.422 1 94.56 633 SER B N 1
ATOM 12446 C CA . SER B 1 633 ? -4.398 -14.961 -13.211 1 94.56 633 SER B CA 1
ATOM 12447 C C . SER B 1 633 ? -4.824 -13.984 -12.125 1 94.56 633 SER B C 1
ATOM 12449 O O . SER B 1 633 ? -4.754 -12.766 -12.312 1 94.56 633 SER B O 1
ATOM 12451 N N . LEU B 1 634 ? -5.273 -14.508 -10.992 1 96.69 634 LEU B N 1
ATOM 12452 C CA . LEU B 1 634 ? -5.695 -13.656 -9.883 1 96.69 634 LEU B CA 1
ATOM 12453 C C . LEU B 1 634 ? -4.508 -12.906 -9.297 1 96.69 634 LEU B C 1
ATOM 12455 O O . LEU B 1 634 ? -4.633 -11.734 -8.93 1 96.69 634 LEU B O 1
ATOM 12459 N N . SER B 1 635 ? -3.283 -13.578 -9.211 1 96.81 635 SER B N 1
ATOM 12460 C CA . SER B 1 635 ? -2.105 -12.938 -8.641 1 96.81 635 SER B CA 1
ATOM 12461 C C . SER B 1 635 ? -1.701 -11.703 -9.438 1 96.81 635 SER B C 1
ATOM 12463 O O . SER B 1 635 ? -1.435 -10.648 -8.867 1 96.81 635 SER B O 1
ATOM 12465 N N . LEU B 1 636 ? -1.716 -11.828 -10.719 1 96.5 636 LEU B N 1
ATOM 12466 C CA . LEU B 1 636 ? -1.351 -10.695 -11.562 1 96.5 636 LEU B CA 1
ATOM 12467 C C . LEU B 1 636 ? -2.373 -9.578 -11.445 1 96.5 636 LEU B C 1
ATOM 12469 O O . LEU B 1 636 ? -2.01 -8.398 -11.445 1 96.5 636 LEU B O 1
ATOM 12473 N N . THR B 1 637 ? -3.66 -9.938 -11.344 1 97.81 637 THR B N 1
ATOM 12474 C CA . THR B 1 637 ? -4.715 -8.938 -11.203 1 97.81 637 THR B CA 1
ATOM 12475 C C . THR B 1 637 ? -4.578 -8.195 -9.883 1 97.81 637 THR B C 1
ATOM 12477 O O . THR B 1 637 ? -4.691 -6.965 -9.844 1 97.81 637 THR B O 1
ATOM 12480 N N . LEU B 1 638 ? -4.297 -8.969 -8.812 1 98.31 638 LEU B N 1
ATOM 12481 C CA . LEU B 1 638 ? -4.191 -8.352 -7.496 1 98.31 638 LEU B CA 1
ATOM 12482 C C . LEU B 1 638 ? -2.951 -7.473 -7.402 1 98.31 638 LEU B C 1
ATOM 12484 O O . LEU B 1 638 ? -3.004 -6.371 -6.848 1 98.31 638 LEU B O 1
ATOM 12488 N N . PHE B 1 639 ? -1.767 -7.906 -7.945 1 97.56 639 PHE B N 1
ATOM 12489 C CA . PHE B 1 639 ? -0.568 -7.074 -7.941 1 97.56 639 PHE B CA 1
ATOM 12490 C C . PHE B 1 639 ? -0.76 -5.848 -8.828 1 97.56 639 PHE B C 1
ATOM 12492 O O . PHE B 1 639 ? -0.266 -4.762 -8.508 1 97.56 639 PHE B O 1
ATOM 12499 N N . GLY B 1 640 ? -1.443 -6.102 -10 1 97.25 640 GLY B N 1
ATOM 12500 C CA . GLY B 1 640 ? -1.755 -4.965 -10.852 1 97.25 640 GLY B CA 1
ATOM 12501 C C . GLY B 1 640 ? -2.654 -3.945 -10.18 1 97.25 640 GLY B C 1
ATOM 12502 O O . GLY B 1 640 ? -2.441 -2.738 -10.312 1 97.25 640 GLY B O 1
ATOM 12503 N N . LEU B 1 641 ? -3.6 -4.477 -9.453 1 97.94 641 LEU B N 1
ATOM 12504 C CA . LEU B 1 641 ? -4.523 -3.605 -8.734 1 97.94 641 LEU B CA 1
ATOM 12505 C C . LEU B 1 641 ? -3.795 -2.799 -7.668 1 97.94 641 LEU B C 1
ATOM 12507 O O . LEU B 1 641 ? -4 -1.588 -7.551 1 97.94 641 LEU B O 1
ATOM 12511 N N . LEU B 1 642 ? -2.939 -3.42 -6.879 1 97.44 642 LEU B N 1
ATOM 12512 C CA . LEU B 1 642 ? -2.201 -2.732 -5.824 1 97.44 642 LEU B CA 1
ATOM 12513 C C . LEU B 1 642 ? -1.208 -1.737 -6.414 1 97.44 642 LEU B C 1
ATOM 12515 O O . LEU B 1 642 ? -0.948 -0.688 -5.82 1 97.44 642 LEU B O 1
ATOM 12519 N N . TRP B 1 643 ? -0.614 -2.057 -7.57 1 95.75 643 TRP B N 1
ATOM 12520 C CA . TRP B 1 643 ? 0.27 -1.129 -8.273 1 95.75 643 TRP B CA 1
ATOM 12521 C C . TRP B 1 643 ? -0.478 0.14 -8.664 1 95.75 643 TRP B C 1
ATOM 12523 O O . TRP B 1 643 ? 0.035 1.249 -8.5 1 95.75 643 TRP B O 1
ATOM 12533 N N . LEU B 1 644 ? -1.688 -0.021 -9.125 1 96.19 644 LEU B N 1
ATOM 12534 C CA . LEU B 1 644 ? -2.475 1.129 -9.555 1 96.19 644 LEU B CA 1
ATOM 12535 C C . LEU B 1 644 ? -2.934 1.953 -8.359 1 96.19 644 LEU B C 1
ATOM 12537 O O . LEU B 1 644 ? -2.879 3.186 -8.391 1 96.19 644 LEU B O 1
ATOM 12541 N N . LEU B 1 645 ? -3.365 1.306 -7.305 1 95.06 645 LEU B N 1
ATOM 12542 C CA . LEU B 1 645 ? -3.939 1.999 -6.156 1 95.06 645 LEU B CA 1
ATOM 12543 C C . LEU B 1 645 ? -2.85 2.652 -5.312 1 95.06 645 LEU B C 1
ATOM 12545 O O . LEU B 1 645 ? -2.957 3.828 -4.953 1 95.06 645 LEU B O 1
ATOM 12549 N N . TYR B 1 646 ? -1.77 1.901 -5 1 92.19 646 TYR B N 1
ATOM 12550 C CA . TYR B 1 646 ? -0.731 2.43 -4.125 1 92.19 646 TYR B CA 1
ATOM 12551 C C . TYR B 1 646 ? 0.415 3.025 -4.93 1 92.19 646 TYR B C 1
ATOM 12553 O O . TYR B 1 646 ? 1.025 4.016 -4.52 1 92.19 646 TYR B O 1
ATOM 12561 N N . GLY B 1 647 ? 0.812 2.412 -6.078 1 90.75 647 GLY B N 1
ATOM 12562 C CA . GLY B 1 647 ? 1.94 2.865 -6.875 1 90.75 647 GLY B CA 1
ATOM 12563 C C . GLY B 1 647 ? 1.657 4.148 -7.637 1 90.75 647 GLY B C 1
ATOM 12564 O O . GLY B 1 647 ? 2.414 5.117 -7.531 1 90.75 647 GLY B O 1
ATOM 12565 N N . CYS B 1 648 ? 0.541 4.145 -8.266 1 90.69 648 CYS B N 1
ATOM 12566 C CA . CYS B 1 648 ? 0.175 5.312 -9.062 1 90.69 648 CYS B CA 1
ATOM 12567 C C . CYS B 1 648 ? -0.718 6.258 -8.266 1 90.69 648 CYS B C 1
ATOM 12569 O O . CYS B 1 648 ? -1.171 7.277 -8.789 1 90.69 648 CYS B O 1
ATOM 12571 N N . ASP B 1 649 ? -1.172 5.945 -7.059 1 89 649 ASP B N 1
ATOM 12572 C CA . ASP B 1 649 ? -1.941 6.762 -6.125 1 89 649 ASP B CA 1
ATOM 12573 C C . ASP B 1 649 ? -3.363 6.984 -6.633 1 89 649 ASP B C 1
ATOM 12575 O O . ASP B 1 649 ? -3.918 8.078 -6.48 1 89 649 ASP B O 1
ATOM 12579 N N . TYR B 1 650 ? -3.879 5.973 -7.281 1 91.69 650 TYR B N 1
ATOM 12580 C CA . TYR B 1 650 ? -5.266 6.082 -7.723 1 91.69 650 TYR B CA 1
ATOM 12581 C C . TYR B 1 650 ? -6.227 5.789 -6.574 1 91.69 650 TYR B C 1
ATOM 12583 O O . TYR B 1 650 ? -7.445 5.828 -6.754 1 91.69 650 TYR B O 1
ATOM 12591 N N . SER B 1 651 ? -5.648 5.465 -5.434 1 91.12 651 SER B N 1
ATOM 12592 C CA . SER B 1 651 ? -6.48 5.352 -4.242 1 91.12 651 SER B CA 1
ATOM 12593 C C . SER B 1 651 ? -7.043 6.707 -3.83 1 91.12 651 SER B C 1
ATOM 12595 O O . SER B 1 651 ? -8.031 6.781 -3.098 1 91.12 651 SER B O 1
ATOM 12597 N N . LEU B 1 652 ? -6.449 7.812 -4.344 1 87.5 652 LEU B N 1
ATOM 12598 C CA . LEU B 1 652 ? -6.895 9.164 -4.027 1 87.5 652 LEU B CA 1
ATOM 12599 C C . LEU B 1 652 ? -8.258 9.453 -4.652 1 87.5 652 LEU B C 1
ATOM 12601 O O . LEU B 1 652 ? -8.961 10.367 -4.219 1 87.5 652 LEU B O 1
ATOM 12605 N N . MET B 1 653 ? -8.656 8.609 -5.602 1 90.38 653 MET B N 1
ATOM 12606 C CA . MET B 1 653 ? -9.961 8.773 -6.242 1 90.38 653 MET B CA 1
ATOM 12607 C C . MET B 1 653 ? -11.086 8.359 -5.301 1 90.38 653 MET B C 1
ATOM 12609 O O . MET B 1 653 ? -12.258 8.664 -5.555 1 90.38 653 MET B O 1
ATOM 12613 N N . GLU B 1 654 ? -10.742 7.855 -4.188 1 92.38 654 GLU B N 1
ATOM 12614 C CA . GLU B 1 654 ? -11.734 7.395 -3.219 1 92.38 654 GLU B CA 1
ATOM 12615 C C . GLU B 1 654 ? -12.086 8.492 -2.219 1 92.38 654 GLU B C 1
ATOM 12617 O O . GLU B 1 654 ? -13.016 8.344 -1.425 1 92.38 654 GLU B O 1
ATOM 12622 N N . ALA B 1 655 ? -11.414 9.633 -2.258 1 89 655 ALA B N 1
ATOM 12623 C CA . ALA B 1 655 ? -11.664 10.75 -1.347 1 89 655 ALA B CA 1
ATOM 12624 C C . ALA B 1 655 ? -12.914 11.523 -1.754 1 89 655 ALA B C 1
ATOM 12626 O O . ALA B 1 655 ? -13.234 11.617 -2.941 1 89 655 ALA B O 1
ATOM 12627 N N . PRO B 1 656 ? -13.602 11.969 -0.755 1 89.75 656 PRO B N 1
ATOM 12628 C CA . PRO B 1 656 ? -14.82 12.734 -1.061 1 89.75 656 PRO B CA 1
ATOM 12629 C C . PRO B 1 656 ? -14.523 14.141 -1.578 1 89.75 656 PRO B C 1
ATOM 12631 O O . PRO B 1 656 ? -15.031 15.117 -1.035 1 89.75 656 PRO B O 1
ATOM 12634 N N . GLN B 1 657 ? -13.672 14.305 -2.504 1 88.44 657 GLN B N 1
ATOM 12635 C CA . GLN B 1 657 ? -13.32 15.547 -3.182 1 88.44 657 GLN B CA 1
ATOM 12636 C C . GLN B 1 657 ? -13.516 15.422 -4.691 1 88.44 657 GLN B C 1
ATOM 12638 O O . GLN B 1 657 ? -13.117 14.422 -5.293 1 88.44 657 GLN B O 1
ATOM 12643 N N . PRO B 1 658 ? -14.188 16.281 -5.238 1 88.69 658 PRO B N 1
ATOM 12644 C CA . PRO B 1 658 ? -14.523 16.141 -6.656 1 88.69 658 PRO B CA 1
ATOM 12645 C C . PRO B 1 658 ? -13.312 16.328 -7.574 1 88.69 658 PRO B C 1
ATOM 12647 O O . PRO B 1 658 ? -13.375 15.969 -8.758 1 88.69 658 PRO B O 1
ATOM 12650 N N . ALA B 1 659 ? -12.156 16.797 -7.09 1 79.94 659 ALA B N 1
ATOM 12651 C CA . ALA B 1 659 ? -10.969 17 -7.922 1 79.94 659 ALA B CA 1
ATOM 12652 C C . ALA B 1 659 ? -10.234 15.68 -8.164 1 79.94 659 ALA B C 1
ATOM 12654 O O . ALA B 1 659 ? -10.289 14.773 -7.328 1 79.94 659 ALA B O 1
ATOM 12655 N N . ILE B 1 660 ? -9.727 15.57 -9.328 1 78.44 660 ILE B N 1
ATOM 12656 C CA . ILE B 1 660 ? -8.961 14.375 -9.664 1 78.44 660 ILE B CA 1
ATOM 12657 C C . ILE B 1 660 ? -7.504 14.555 -9.266 1 78.44 660 ILE B C 1
ATOM 12659 O O . ILE B 1 660 ? -6.848 13.609 -8.828 1 78.44 660 ILE B O 1
ATOM 12663 N N . TYR B 1 661 ? -7.043 15.82 -9.352 1 67.88 661 TYR B N 1
ATOM 12664 C CA . TYR B 1 661 ? -5.645 16.078 -9.023 1 67.88 661 TYR B CA 1
ATOM 12665 C C . TYR B 1 661 ? -5.535 17 -7.805 1 67.88 661 TYR B C 1
ATOM 12667 O O . TYR B 1 661 ? -6.457 17.766 -7.508 1 67.88 661 TYR B O 1
ATOM 12675 N N . GLY B 1 662 ? -4.492 16.891 -7.102 1 62.5 662 GLY B N 1
ATOM 12676 C CA . GLY B 1 662 ? -4.238 17.781 -5.98 1 62.5 662 GLY B CA 1
ATOM 12677 C C . GLY B 1 662 ? -5.086 17.469 -4.766 1 62.5 662 GLY B C 1
ATOM 12678 O O . GLY B 1 662 ? -5.523 18.375 -4.051 1 62.5 662 GLY B O 1
ATOM 12679 N N . ILE B 1 663 ? -5.418 16.188 -4.672 1 65.5 663 ILE B N 1
ATOM 12680 C CA . ILE B 1 663 ? -6.32 15.758 -3.613 1 65.5 663 ILE B CA 1
ATOM 12681 C C . ILE B 1 663 ? -5.52 15.422 -2.357 1 65.5 663 ILE B C 1
ATOM 12683 O O . ILE B 1 663 ? -4.383 14.953 -2.443 1 65.5 663 ILE B O 1
ATOM 12687 N N . SER B 1 664 ? -6.051 15.969 -1.271 1 66.56 664 SER B N 1
ATOM 12688 C CA . SER B 1 664 ? -5.48 15.586 0.015 1 66.56 664 SER B CA 1
ATOM 12689 C C . SER B 1 664 ? -5.949 14.195 0.437 1 66.56 664 SER B C 1
ATOM 12691 O O . SER B 1 664 ? -7.031 13.758 0.044 1 66.56 664 SER B O 1
ATOM 12693 N N . LYS B 1 665 ? -5 13.398 1.051 1 68.44 665 LYS B N 1
ATOM 12694 C CA . LYS B 1 665 ? -5.348 12.055 1.508 1 68.44 665 LYS B CA 1
ATOM 12695 C C . LYS B 1 665 ? -6.367 12.109 2.645 1 68.44 665 LYS B C 1
ATOM 12697 O O . LYS B 1 665 ? -6.199 12.875 3.598 1 68.44 665 LYS B O 1
ATOM 12702 N N . GLY B 1 666 ? -7.586 11.93 2.424 1 70.75 666 GLY B N 1
ATOM 12703 C CA . GLY B 1 666 ? -8.625 11.891 3.443 1 70.75 666 GLY B CA 1
ATOM 12704 C C . GLY B 1 666 ? -9.281 10.539 3.57 1 70.75 666 GLY B C 1
ATOM 12705 O O . GLY B 1 666 ? -8.758 9.531 3.08 1 70.75 666 GLY B O 1
ATOM 12706 N N . SER B 1 667 ? -10.367 10.5 4.441 1 79.94 667 SER B N 1
ATOM 12707 C CA . SER B 1 667 ? -11.117 9.266 4.641 1 79.94 667 SER B CA 1
ATOM 12708 C C . SER B 1 667 ? -11.828 8.836 3.359 1 79.94 667 SER B C 1
ATOM 12710 O O . SER B 1 667 ? -12.367 9.672 2.633 1 79.94 667 SER B O 1
ATOM 12712 N N . ALA B 1 668 ? -11.672 7.633 3.025 1 88.62 668 ALA B N 1
ATOM 12713 C CA . ALA B 1 668 ? -12.227 7.09 1.787 1 88.62 668 ALA B CA 1
ATOM 12714 C C . ALA B 1 668 ? -13.734 6.93 1.887 1 88.62 668 ALA B C 1
ATOM 12716 O O . ALA B 1 668 ? -14.266 6.602 2.953 1 88.62 668 ALA B O 1
ATOM 12717 N N . ASN B 1 669 ? -14.422 7.34 0.846 1 93 669 ASN B N 1
ATOM 12718 C CA . ASN B 1 669 ? -15.859 7.102 0.718 1 93 669 ASN B CA 1
ATOM 12719 C C . ASN B 1 669 ? -16.141 5.68 0.24 1 93 669 ASN B C 1
ATOM 12721 O O . ASN B 1 669 ? -15.453 5.16 -0.634 1 93 669 ASN B O 1
ATOM 12725 N N . GLU B 1 670 ? -17.188 5.055 0.73 1 93.81 670 GLU B N 1
ATOM 12726 C CA . GLU B 1 670 ? -17.469 3.646 0.46 1 93.81 670 GLU B CA 1
ATOM 12727 C C . GLU B 1 670 ? -17.938 3.443 -0.982 1 93.81 670 GLU B C 1
ATOM 12729 O O . GLU B 1 670 ? -17.547 2.467 -1.628 1 93.81 670 GLU B O 1
ATOM 12734 N N . TYR B 1 671 ? -18.766 4.352 -1.539 1 95.56 671 TYR B N 1
ATOM 12735 C CA . TYR B 1 671 ? -19.234 4.242 -2.916 1 95.56 671 TYR B CA 1
ATOM 12736 C C . TYR B 1 671 ? -18.062 4.355 -3.896 1 95.56 671 TYR B C 1
ATOM 12738 O O . TYR B 1 671 ? -17.922 3.531 -4.801 1 95.56 671 TYR B O 1
ATOM 12746 N N . LEU B 1 672 ? -17.281 5.348 -3.645 1 95.06 672 LEU B N 1
ATOM 12747 C CA . LEU B 1 672 ? -16.172 5.621 -4.559 1 95.06 672 LEU B CA 1
ATOM 12748 C C . LEU B 1 672 ? -15.109 4.523 -4.473 1 95.06 672 LEU B C 1
ATOM 12750 O O . LEU B 1 672 ? -14.516 4.156 -5.484 1 95.06 672 LEU B O 1
ATOM 12754 N N . ARG B 1 673 ? -14.906 4.039 -3.27 1 96 673 ARG B N 1
ATOM 12755 C CA . ARG B 1 673 ? -13.922 2.98 -3.076 1 96 673 ARG B CA 1
ATOM 12756 C C . ARG B 1 673 ? -14.312 1.725 -3.85 1 96 673 ARG B C 1
ATOM 12758 O O . ARG B 1 673 ? -13.484 1.129 -4.539 1 96 673 ARG B O 1
ATOM 12765 N N . PHE B 1 674 ? -15.641 1.25 -3.793 1 97.38 674 PHE B N 1
ATOM 12766 C CA . PHE B 1 674 ? -16.109 0.068 -4.508 1 97.38 674 PHE B CA 1
ATOM 12767 C C . PHE B 1 674 ? -16.047 0.284 -6.012 1 97.38 674 PHE B C 1
ATOM 12769 O O . PHE B 1 674 ? -15.578 -0.589 -6.75 1 97.38 674 PHE B O 1
ATOM 12776 N N . ALA B 1 675 ? -16.469 1.408 -6.434 1 97.31 675 ALA B N 1
ATOM 12777 C CA . ALA B 1 675 ? -16.484 1.693 -7.863 1 97.31 675 ALA B CA 1
ATOM 12778 C C . ALA B 1 675 ? -15.078 1.74 -8.438 1 97.31 675 ALA B C 1
ATOM 12780 O O . ALA B 1 675 ? -14.836 1.267 -9.555 1 97.31 675 ALA B O 1
ATOM 12781 N N . ASN B 1 676 ? -14.141 2.418 -7.668 1 96.19 676 ASN B N 1
ATOM 12782 C CA . ASN B 1 676 ? -12.758 2.508 -8.117 1 96.19 676 ASN B CA 1
ATOM 12783 C C . ASN B 1 676 ? -12.125 1.127 -8.266 1 96.19 676 ASN B C 1
ATOM 12785 O O . ASN B 1 676 ? -11.492 0.837 -9.281 1 96.19 676 ASN B O 1
ATOM 12789 N N . VAL B 1 677 ? -12.328 0.243 -7.316 1 97.5 677 VAL B N 1
ATOM 12790 C CA . VAL B 1 677 ? -11.773 -1.105 -7.344 1 97.5 677 VAL B CA 1
ATOM 12791 C C . VAL B 1 677 ? -12.43 -1.913 -8.461 1 97.5 677 VAL B C 1
ATOM 12793 O O . VAL B 1 677 ? -11.742 -2.613 -9.219 1 97.5 677 VAL B O 1
ATOM 12796 N N . PHE B 1 678 ? -13.781 -1.837 -8.633 1 97.44 678 PHE B N 1
ATOM 12797 C CA . PHE B 1 678 ? -14.5 -2.574 -9.664 1 97.44 678 PHE B CA 1
ATOM 12798 C C . PHE B 1 678 ? -14.023 -2.174 -11.055 1 97.44 678 PHE B C 1
ATOM 12800 O O . PHE B 1 678 ? -13.828 -3.031 -11.914 1 97.44 678 PHE B O 1
ATOM 12807 N N . PHE B 1 679 ? -13.797 -0.933 -11.242 1 96.88 679 PHE B N 1
ATOM 12808 C CA . PHE B 1 679 ? -13.398 -0.427 -12.547 1 96.88 679 PHE B CA 1
ATOM 12809 C C . PHE B 1 679 ? -12.016 -0.937 -12.93 1 96.88 679 PHE B C 1
ATOM 12811 O O . PHE B 1 679 ? -11.828 -1.48 -14.023 1 96.88 679 PHE B O 1
ATOM 12818 N N . TRP B 1 680 ? -11.039 -0.797 -12.062 1 97 680 TRP B N 1
ATOM 12819 C CA . TRP B 1 680 ? -9.68 -1.209 -12.383 1 97 680 TRP B CA 1
ATOM 12820 C C . TRP B 1 680 ? -9.578 -2.729 -12.469 1 97 680 TRP B C 1
ATOM 12822 O O . TRP B 1 680 ? -8.797 -3.258 -13.266 1 97 680 TRP B O 1
ATOM 12832 N N . TRP B 1 681 ? -10.352 -3.449 -11.648 1 97.88 681 TRP B N 1
ATOM 12833 C CA . TRP B 1 681 ? -10.375 -4.906 -11.742 1 97.88 681 TRP B CA 1
ATOM 12834 C C . TRP B 1 681 ? -10.859 -5.355 -13.117 1 97.88 681 TRP B C 1
ATOM 12836 O O . TRP B 1 681 ? -10.281 -6.258 -13.719 1 97.88 681 TRP B O 1
ATOM 12846 N N . LEU B 1 682 ? -11.898 -4.707 -13.648 1 96.81 682 LEU B N 1
ATOM 12847 C CA . LEU B 1 682 ? -12.438 -5.043 -14.961 1 96.81 682 LEU B CA 1
ATOM 12848 C C . LEU B 1 682 ? -11.43 -4.73 -16.062 1 96.81 682 LEU B C 1
ATOM 12850 O O . LEU B 1 682 ? -11.266 -5.52 -17 1 96.81 682 LEU B O 1
ATOM 12854 N N . VAL B 1 683 ? -10.75 -3.643 -15.898 1 97.19 683 VAL B N 1
ATOM 12855 C CA . VAL B 1 683 ? -9.766 -3.254 -16.906 1 97.19 683 VAL B CA 1
ATOM 12856 C C . VAL B 1 683 ? -8.625 -4.262 -16.922 1 97.19 683 VAL B C 1
ATOM 12858 O O . VAL B 1 683 ? -8.18 -4.684 -18 1 97.19 683 VAL B O 1
ATOM 12861 N N . LEU B 1 684 ? -8.156 -4.652 -15.781 1 97.5 684 LEU B N 1
ATOM 12862 C CA . LEU B 1 684 ? -7.043 -5.586 -15.688 1 97.5 684 LEU B CA 1
ATOM 12863 C C . LEU B 1 684 ? -7.441 -6.965 -16.203 1 97.5 684 LEU B C 1
ATOM 12865 O O . LEU B 1 684 ? -6.676 -7.598 -16.938 1 97.5 684 LEU B O 1
ATOM 12869 N N . THR B 1 685 ? -8.625 -7.461 -15.867 1 97.06 685 THR B N 1
ATOM 12870 C CA . THR B 1 685 ? -9.062 -8.773 -16.312 1 97.06 685 THR B CA 1
ATOM 12871 C C . THR B 1 685 ? -9.367 -8.758 -17.812 1 97.06 685 THR B C 1
ATOM 12873 O O . THR B 1 685 ? -9.023 -9.703 -18.531 1 97.06 685 THR B O 1
ATOM 12876 N N . LEU B 1 686 ? -9.961 -7.723 -18.328 1 96.19 686 LEU B N 1
ATOM 12877 C CA . LEU B 1 686 ? -10.242 -7.613 -19.75 1 96.19 686 LEU B CA 1
ATOM 12878 C C . LEU B 1 686 ? -8.945 -7.523 -20.562 1 96.19 686 LEU B C 1
ATOM 12880 O O . LEU B 1 686 ? -8.859 -8.062 -21.656 1 96.19 686 LEU B O 1
ATOM 12884 N N . SER B 1 687 ? -7.957 -6.848 -20.016 1 96.31 687 SER B N 1
ATOM 12885 C CA . SER B 1 687 ? -6.66 -6.777 -20.672 1 96.31 687 SER B CA 1
ATOM 12886 C C . SER B 1 687 ? -6.008 -8.156 -20.766 1 96.31 687 SER B C 1
ATOM 12888 O O . SER B 1 687 ? -5.363 -8.484 -21.75 1 96.31 687 SER B O 1
ATOM 12890 N N . GLN B 1 688 ? -6.148 -8.914 -19.719 1 96.12 688 GLN B N 1
ATOM 12891 C CA . GLN B 1 688 ? -5.609 -10.273 -19.75 1 96.12 688 GLN B CA 1
ATOM 12892 C C . GLN B 1 688 ? -6.348 -11.141 -20.766 1 96.12 688 GLN B C 1
ATOM 12894 O O . GLN B 1 688 ? -5.727 -11.914 -21.484 1 96.12 688 GLN B O 1
ATOM 12899 N N . TRP B 1 689 ? -7.699 -10.961 -20.781 1 94 689 TRP B N 1
ATOM 12900 C CA . TRP B 1 689 ? -8.492 -11.727 -21.734 1 94 689 TRP B CA 1
ATOM 12901 C C . TRP B 1 689 ? -8.141 -11.344 -23.172 1 94 689 TRP B C 1
ATOM 12903 O O . TRP B 1 689 ? -8.039 -12.211 -24.047 1 94 689 TRP B O 1
ATOM 12913 N N . LEU B 1 690 ? -7.914 -10.109 -23.375 1 94.69 690 LEU B N 1
ATOM 12914 C CA . LEU B 1 690 ? -7.562 -9.633 -24.703 1 94.69 690 LEU B CA 1
ATOM 12915 C C . LEU B 1 690 ? -6.172 -10.117 -25.109 1 94.69 690 LEU B C 1
ATOM 12917 O O . LEU B 1 690 ? -5.957 -10.523 -26.25 1 94.69 690 LEU B O 1
ATOM 12921 N N . TRP B 1 691 ? -5.246 -10.102 -24.219 1 93.81 691 TRP B N 1
ATOM 12922 C CA . TRP B 1 691 ? -3.896 -10.602 -24.469 1 93.81 691 TRP B CA 1
ATOM 12923 C C . TRP B 1 691 ? -3.912 -12.094 -24.766 1 93.81 691 TRP B C 1
ATOM 12925 O O . TRP B 1 691 ? -3.221 -12.555 -25.688 1 93.81 691 TRP B O 1
ATOM 12935 N N . ARG B 1 692 ? -4.688 -12.836 -24.062 1 92.19 692 ARG B N 1
ATOM 12936 C CA . ARG B 1 692 ? -4.777 -14.273 -24.266 1 92.19 692 ARG B CA 1
ATOM 12937 C C . ARG B 1 692 ? -5.426 -14.602 -25.609 1 92.19 692 ARG B C 1
ATOM 12939 O O . ARG B 1 692 ? -4.961 -15.477 -26.344 1 92.19 692 ARG B O 1
ATOM 12946 N N . TRP B 1 693 ? -6.473 -13.789 -25.984 1 91.25 693 TRP B N 1
ATOM 12947 C CA . TRP B 1 693 ? -7.23 -14.055 -27.203 1 91.25 693 TRP B CA 1
ATOM 12948 C C . TRP B 1 693 ? -6.469 -13.57 -28.438 1 91.25 693 TRP B C 1
ATOM 12950 O O . TRP B 1 693 ? -6.406 -14.266 -29.453 1 91.25 693 TRP B O 1
ATOM 12960 N N . LEU B 1 694 ? -5.738 -12.445 -28.328 1 92.25 694 LEU B N 1
ATOM 12961 C CA . LEU B 1 694 ? -5.125 -11.836 -29.5 1 92.25 694 LEU B CA 1
ATOM 12962 C C . LEU B 1 694 ? -3.725 -12.391 -29.734 1 92.25 694 LEU B C 1
ATOM 12964 O O . LEU B 1 694 ? -3.297 -12.547 -30.891 1 92.25 694 LEU B O 1
ATOM 12968 N N . ILE B 1 695 ? -3.043 -12.773 -28.594 1 90.56 695 ILE B N 1
ATOM 12969 C CA . ILE B 1 695 ? -1.625 -13.07 -28.781 1 90.56 695 ILE B CA 1
ATOM 12970 C C . ILE B 1 695 ? -1.312 -14.469 -28.25 1 90.56 695 ILE B C 1
ATOM 12972 O O . ILE B 1 695 ? -0.845 -15.328 -29 1 90.56 695 ILE B O 1
ATOM 12976 N N . TYR B 1 696 ? -1.634 -14.781 -27.078 1 88.31 696 TYR B N 1
ATOM 12977 C CA . TYR B 1 696 ? -1.149 -15.977 -26.406 1 88.31 696 TYR B CA 1
ATOM 12978 C C . TYR B 1 696 ? -1.729 -17.234 -27.031 1 88.31 696 TYR B C 1
ATOM 12980 O O . TYR B 1 696 ? -0.993 -18.172 -27.344 1 88.31 696 TYR B O 1
ATOM 12988 N N . GLU B 1 697 ? -3.041 -17.328 -27.297 1 89.75 697 GLU B N 1
ATOM 12989 C CA . GLU B 1 697 ? -3.68 -18.547 -27.797 1 89.75 697 GLU B CA 1
ATOM 12990 C C . GLU B 1 697 ? -3.631 -18.609 -29.328 1 89.75 697 GLU B C 1
ATOM 12992 O O . GLU B 1 697 ? -3.824 -19.672 -29.922 1 89.75 697 GLU B O 1
ATOM 12997 N N . ARG B 1 698 ? -3.248 -17.547 -29.938 1 87.81 698 ARG B N 1
ATOM 12998 C CA . ARG B 1 698 ? -3.215 -17.547 -31.406 1 87.81 698 ARG B CA 1
ATOM 12999 C C . ARG B 1 698 ? -1.802 -17.812 -31.922 1 87.81 698 ARG B C 1
ATOM 13001 O O . ARG B 1 698 ? -1.613 -18.531 -32.875 1 87.81 698 ARG B O 1
ATOM 13008 N N . TRP B 1 699 ? -0.821 -17.281 -31.109 1 83.81 699 TRP B N 1
ATOM 13009 C CA . TRP B 1 699 ? 0.514 -17.328 -31.703 1 83.81 699 TRP B CA 1
ATOM 13010 C C . TRP B 1 699 ? 1.454 -18.172 -30.859 1 83.81 699 TRP B C 1
ATOM 13012 O O . TRP B 1 699 ? 2.482 -18.656 -31.359 1 83.81 699 TRP B O 1
ATOM 13022 N N . ILE B 1 700 ? 1.226 -18.391 -29.625 1 82.19 700 ILE B N 1
ATOM 13023 C CA . ILE B 1 700 ? 2.205 -19.031 -28.75 1 82.19 700 ILE B CA 1
ATOM 13024 C C . ILE B 1 700 ? 1.744 -20.453 -28.422 1 82.19 700 ILE B C 1
ATOM 13026 O O . ILE B 1 700 ? 2.473 -21.422 -28.641 1 82.19 700 ILE B O 1
ATOM 13030 N N . THR B 1 701 ? 0.593 -20.547 -27.781 1 84.69 701 THR B N 1
ATOM 13031 C CA . THR B 1 701 ? 0.116 -21.859 -27.391 1 84.69 701 THR B CA 1
ATOM 13032 C C . THR B 1 701 ? -1.366 -22.031 -27.719 1 84.69 701 THR B C 1
ATOM 13034 O O . THR B 1 701 ? -2.08 -21.031 -27.875 1 84.69 701 THR B O 1
ATOM 13037 N N . GLU B 1 702 ? -1.743 -23.328 -27.906 1 88.56 702 GLU B N 1
ATOM 13038 C CA . GLU B 1 702 ? -3.156 -23.641 -28.078 1 88.56 702 GLU B CA 1
ATOM 13039 C C . GLU B 1 702 ? -3.916 -23.547 -26.766 1 88.56 702 GLU B C 1
ATOM 13041 O O . GLU B 1 702 ? -3.332 -23.734 -25.688 1 88.56 702 GLU B O 1
ATOM 13046 N N . PRO B 1 703 ? -5.215 -23.188 -26.844 1 91.19 703 PRO B N 1
ATOM 13047 C CA . PRO B 1 703 ? -6.004 -23.156 -25.609 1 91.19 703 PRO B CA 1
ATOM 13048 C C . PRO B 1 703 ? -5.977 -24.5 -24.859 1 91.19 703 PRO B C 1
ATOM 13050 O O . PRO B 1 703 ? -5.945 -25.547 -25.484 1 91.19 703 PRO B O 1
ATOM 13053 N N . LYS B 1 704 ? -6.051 -24.531 -23.578 1 91.56 704 LYS B N 1
ATOM 13054 C CA . LYS B 1 704 ? -5.848 -25.703 -22.734 1 91.56 704 LYS B CA 1
ATOM 13055 C C . LYS B 1 704 ? -6.922 -26.75 -22.984 1 91.56 704 LYS B C 1
ATOM 13057 O O . LYS B 1 704 ? -6.648 -27.953 -22.938 1 91.56 704 LYS B O 1
ATOM 13062 N N . HIS B 1 705 ? -8.203 -26.281 -23.234 1 93 705 HIS B N 1
ATOM 13063 C CA . HIS B 1 705 ? -9.273 -27.25 -23.453 1 93 705 HIS B CA 1
ATOM 13064 C C . HIS B 1 705 ? -9.102 -27.953 -24.797 1 93 705 HIS B C 1
ATOM 13066 O O . HIS B 1 705 ? -9.406 -29.141 -24.922 1 93 705 HIS B O 1
ATOM 13072 N N . LEU B 1 706 ? -8.609 -27.266 -25.797 1 92.5 706 LEU B N 1
ATOM 13073 C CA . LEU B 1 706 ? -8.359 -27.875 -27.094 1 92.5 706 LEU B CA 1
ATOM 13074 C C . LEU B 1 706 ? -7.129 -28.781 -27.031 1 92.5 706 LEU B C 1
ATOM 13076 O O . LEU B 1 706 ? -7.078 -29.812 -27.703 1 92.5 706 LEU B O 1
ATOM 13080 N N . LYS B 1 707 ? -6.164 -28.328 -26.234 1 91.94 707 LYS B N 1
ATOM 13081 C CA . LYS B 1 707 ? -4.988 -29.156 -26.031 1 91.94 707 LYS B CA 1
ATOM 13082 C C . LYS B 1 707 ? -5.359 -30.484 -25.375 1 91.94 707 LYS B C 1
ATOM 13084 O O . LYS B 1 707 ? -4.773 -31.516 -25.672 1 91.94 707 LYS B O 1
ATOM 13089 N N . PHE B 1 708 ? -6.289 -30.484 -24.5 1 93.81 708 PHE B N 1
ATOM 13090 C CA . PHE B 1 708 ? -6.75 -31.703 -23.859 1 93.81 708 PHE B CA 1
ATOM 13091 C C . PHE B 1 708 ? -7.395 -32.625 -24.859 1 93.81 708 PHE B C 1
ATOM 13093 O O . PHE B 1 708 ? -7.137 -33.844 -24.844 1 93.81 708 PHE B O 1
ATOM 13100 N N . ILE B 1 709 ? -8.227 -32.125 -25.766 1 93.75 709 ILE B N 1
ATOM 13101 C CA . ILE B 1 709 ? -8.875 -32.938 -26.781 1 93.75 709 ILE B CA 1
ATOM 13102 C C . ILE B 1 709 ? -7.824 -33.531 -27.719 1 93.75 709 ILE B C 1
ATOM 13104 O O . ILE B 1 709 ? -7.93 -34.688 -28.125 1 93.75 709 ILE B O 1
ATOM 13108 N N . ASP B 1 710 ? -6.84 -32.781 -27.969 1 91.56 710 ASP B N 1
ATOM 13109 C CA . ASP B 1 710 ? -5.77 -33.25 -28.828 1 91.56 710 ASP B CA 1
ATOM 13110 C C . ASP B 1 710 ? -5.008 -34.406 -28.172 1 91.56 710 ASP B C 1
ATOM 13112 O O . ASP B 1 710 ? -4.637 -35.375 -28.828 1 91.56 710 ASP B O 1
ATOM 13116 N N . VAL B 1 711 ? -4.719 -34.281 -26.875 1 92.75 711 VAL B N 1
ATOM 13117 C CA . VAL B 1 711 ? -4.012 -35.344 -26.156 1 92.75 711 VAL B CA 1
ATOM 13118 C C . VAL B 1 711 ? -4.883 -36.594 -26.078 1 92.75 711 VAL B C 1
ATOM 13120 O O . VAL B 1 711 ? -4.383 -37.719 -26.203 1 92.75 711 VAL B O 1
ATOM 13123 N N . CYS B 1 712 ? -6.145 -36.438 -25.906 1 94.25 712 CYS B N 1
ATOM 13124 C CA . CYS B 1 712 ? -7.066 -37.562 -25.891 1 94.25 712 CYS B CA 1
ATOM 13125 C C . CYS B 1 712 ? -7.094 -38.281 -27.234 1 94.25 712 CYS B C 1
ATOM 13127 O O . CYS B 1 712 ? -7.188 -39.5 -27.297 1 94.25 712 CYS B O 1
ATOM 13129 N N . THR B 1 713 ? -6.984 -37.5 -28.281 1 92.5 713 THR B N 1
ATOM 13130 C CA . THR B 1 713 ? -7 -38.062 -29.625 1 92.5 713 THR B CA 1
ATOM 13131 C C . THR B 1 713 ? -5.734 -38.875 -29.875 1 92.5 713 THR B C 1
ATOM 13133 O O . THR B 1 713 ? -5.793 -39.969 -30.484 1 92.5 713 THR B O 1
ATOM 13136 N N . LEU B 1 714 ? -4.652 -38.344 -29.375 1 89.25 714 LEU B N 1
ATOM 13137 C CA . LEU B 1 714 ? -3.391 -39.062 -29.547 1 89.25 714 LEU B CA 1
ATOM 13138 C C . LEU B 1 714 ? -3.389 -40.344 -28.734 1 89.25 714 LEU B C 1
ATOM 13140 O O . LEU B 1 714 ? -2.787 -41.344 -29.156 1 89.25 714 LEU B O 1
ATOM 13144 N N . ALA B 1 715 ? -4.086 -40.344 -27.578 1 91.81 715 ALA B N 1
ATOM 13145 C CA . ALA B 1 715 ? -4.141 -41.531 -26.719 1 91.81 715 ALA B CA 1
ATOM 13146 C C . ALA B 1 715 ? -5.277 -42.438 -27.125 1 91.81 715 ALA B C 1
ATOM 13148 O O . ALA B 1 715 ? -5.379 -43.562 -26.625 1 91.81 715 ALA B O 1
ATOM 13149 N N . LYS B 1 716 ? -6.141 -42.156 -28.047 1 93.19 716 LYS B N 1
ATOM 13150 C CA . LYS B 1 716 ? -7.293 -42.906 -28.516 1 93.19 716 LYS B CA 1
ATOM 13151 C C . LYS B 1 716 ? -8.242 -43.25 -27.359 1 93.19 716 LYS B C 1
ATOM 13153 O O . LYS B 1 716 ? -8.648 -44.406 -27.203 1 93.19 716 LYS B O 1
ATOM 13158 N N . VAL B 1 717 ? -8.383 -42.25 -26.516 1 94.31 717 VAL B N 1
ATOM 13159 C CA . VAL B 1 717 ? -9.297 -42.375 -25.375 1 94.31 717 VAL B CA 1
ATOM 13160 C C . VAL B 1 717 ? -10.344 -41.25 -25.438 1 94.31 717 VAL B C 1
ATOM 13162 O O . VAL B 1 717 ? -10.008 -40.062 -25.359 1 94.31 717 VAL B O 1
ATOM 13165 N N . SER B 1 718 ? -11.562 -41.594 -25.641 1 95.75 718 SER B N 1
ATOM 13166 C CA . SER B 1 718 ? -12.656 -40.625 -25.625 1 95.75 718 SER B CA 1
ATOM 13167 C C . SER B 1 718 ? -13.211 -40.438 -24.219 1 95.75 718 SER B C 1
ATOM 13169 O O . SER B 1 718 ? -12.93 -41.25 -23.328 1 95.75 718 SER B O 1
ATOM 13171 N N . CYS B 1 719 ? -13.859 -39.375 -24.016 1 95.88 719 CYS B N 1
ATOM 13172 C CA . CYS B 1 719 ? -14.383 -39.031 -22.688 1 95.88 719 CYS B CA 1
ATOM 13173 C C . CYS B 1 719 ? -15.883 -38.781 -22.75 1 95.88 719 CYS B C 1
ATOM 13175 O O . CYS B 1 719 ? -16.359 -38.062 -23.609 1 95.88 719 CYS B O 1
ATOM 13177 N N . ILE B 1 720 ? -16.641 -39.406 -21.891 1 95.44 720 ILE B N 1
ATOM 13178 C CA . ILE B 1 720 ? -18.062 -39.125 -21.703 1 95.44 720 ILE B CA 1
ATOM 13179 C C . ILE B 1 720 ? -18.266 -38.5 -20.328 1 95.44 720 ILE B C 1
ATOM 13181 O O . ILE B 1 720 ? -17.828 -39.031 -19.312 1 95.44 720 ILE B O 1
ATOM 13185 N N . LEU B 1 721 ? -18.812 -37.312 -20.312 1 95.94 721 LEU B N 1
ATOM 13186 C CA . LEU B 1 721 ? -19.094 -36.562 -19.094 1 95.94 721 LEU B CA 1
ATOM 13187 C C . LEU B 1 721 ? -20.609 -36.344 -18.922 1 95.94 721 LEU B C 1
ATOM 13189 O O . LEU B 1 721 ? -21.234 -35.688 -19.75 1 95.94 721 LEU B O 1
ATOM 13193 N N . LEU B 1 722 ? -21.188 -36.906 -17.891 1 94.94 722 LEU B N 1
ATOM 13194 C CA . LEU B 1 722 ? -22.594 -36.719 -17.609 1 94.94 722 LEU B CA 1
ATOM 13195 C C . LEU B 1 722 ? -22.781 -35.781 -16.422 1 94.94 722 LEU B C 1
ATOM 13197 O O . LEU B 1 722 ? -22.578 -36.219 -15.273 1 94.94 722 LEU B O 1
ATOM 13201 N N . ASP B 1 723 ? -23.188 -34.625 -16.688 1 92.5 723 ASP B N 1
ATOM 13202 C CA . ASP B 1 723 ? -23.391 -33.656 -15.617 1 92.5 723 ASP B CA 1
ATOM 13203 C C . ASP B 1 723 ? -24.766 -33.844 -14.984 1 92.5 723 ASP B C 1
ATOM 13205 O O . ASP B 1 723 ? -24.969 -33.469 -13.82 1 92.5 723 ASP B O 1
ATOM 13209 N N . GLU B 1 724 ? -25.719 -34.281 -15.789 1 90.56 724 GLU B N 1
ATOM 13210 C CA . GLU B 1 724 ? -27.062 -34.625 -15.312 1 90.56 724 GLU B CA 1
ATOM 13211 C C . GLU B 1 724 ? -27.422 -36.062 -15.695 1 90.56 724 GLU B C 1
ATOM 13213 O O . GLU B 1 724 ? -26.641 -36.781 -16.328 1 90.56 724 GLU B O 1
ATOM 13218 N N . GLU B 1 725 ? -28.531 -36.562 -15.336 1 88.38 725 GLU B N 1
ATOM 13219 C CA . GLU B 1 725 ? -28.922 -37.938 -15.562 1 88.38 725 GLU B CA 1
ATOM 13220 C C . GLU B 1 725 ? -29.094 -38.219 -17.047 1 88.38 725 GLU B C 1
ATOM 13222 O O . GLU B 1 725 ? -28.703 -39.312 -17.516 1 88.38 725 GLU B O 1
ATOM 13227 N N . TYR B 1 726 ? -29.609 -37.25 -17.766 1 90.56 726 TYR B N 1
ATOM 13228 C CA . TYR B 1 726 ? -29.891 -37.531 -19.172 1 90.56 726 TYR B CA 1
ATOM 13229 C C . TYR B 1 726 ? -29.156 -36.562 -20.094 1 90.56 726 TYR B C 1
ATOM 13231 O O . TYR B 1 726 ? -29.438 -36.5 -21.281 1 90.56 726 TYR B O 1
ATOM 13239 N N . HIS B 1 727 ? -28.328 -35.781 -19.547 1 92.25 727 HIS B N 1
ATOM 13240 C CA . HIS B 1 727 ? -27.562 -34.812 -20.297 1 92.25 727 HIS B CA 1
ATOM 13241 C C . HIS B 1 727 ? -26.078 -34.906 -19.984 1 92.25 727 HIS B C 1
ATOM 13243 O O . HIS B 1 727 ? -25.703 -35.156 -18.844 1 92.25 727 HIS B O 1
ATOM 13249 N N . GLY B 1 728 ? -25.25 -34.719 -20.984 1 94.38 728 GLY B N 1
ATOM 13250 C CA . GLY B 1 728 ? -23.812 -34.719 -20.781 1 94.38 728 GLY B CA 1
ATOM 13251 C C . GLY B 1 728 ? -23.031 -34.281 -22.016 1 94.38 728 GLY B C 1
ATOM 13252 O O . GLY B 1 728 ? -23.562 -33.531 -22.844 1 94.38 728 GLY B O 1
ATOM 13253 N N . TYR B 1 729 ? -21.812 -34.562 -21.969 1 95.94 729 TYR B N 1
ATOM 13254 C CA . TYR B 1 729 ? -20.906 -34.219 -23.062 1 95.94 729 TYR B CA 1
ATOM 13255 C C . TYR B 1 729 ? -20.094 -35.438 -23.5 1 95.94 729 TYR B C 1
ATOM 13257 O O . TYR B 1 729 ? -19.828 -36.312 -22.703 1 95.94 729 TYR B O 1
ATOM 13265 N N . TYR B 1 730 ? -19.797 -35.5 -24.75 1 95.75 730 TYR B N 1
ATOM 13266 C CA . TYR B 1 730 ? -18.969 -36.531 -25.328 1 95.75 730 TYR B CA 1
ATOM 13267 C C . TYR B 1 730 ? -17.812 -35.938 -26.141 1 95.75 730 TYR B C 1
ATOM 13269 O O . TYR B 1 730 ? -18.047 -35.125 -27.031 1 95.75 730 TYR B O 1
ATOM 13277 N N . LEU B 1 731 ? -16.656 -36.219 -25.781 1 96.31 731 LEU B N 1
ATOM 13278 C CA . LEU B 1 731 ? -15.453 -35.844 -26.531 1 96.31 731 LEU B CA 1
ATOM 13279 C C . LEU B 1 731 ? -14.969 -37.031 -27.375 1 96.31 731 LEU B C 1
ATOM 13281 O O . LEU B 1 731 ? -14.508 -38.031 -26.859 1 96.31 731 LEU B O 1
ATOM 13285 N N . HIS B 1 732 ? -15.109 -36.875 -28.625 1 92.44 732 HIS B N 1
ATOM 13286 C CA . HIS B 1 732 ? -14.727 -37.938 -29.547 1 92.44 732 HIS B CA 1
ATOM 13287 C C . HIS B 1 732 ? -13.234 -37.875 -29.875 1 92.44 732 HIS B C 1
ATOM 13289 O O . HIS B 1 732 ? -12.773 -36.969 -30.562 1 92.44 732 HIS B O 1
ATOM 13295 N N . CYS B 1 733 ? -12.562 -38.844 -29.328 1 93.19 733 CYS B N 1
ATOM 13296 C CA . CYS B 1 733 ? -11.109 -38.844 -29.5 1 93.19 733 CYS B CA 1
ATOM 13297 C C . CYS B 1 733 ? -10.648 -40.188 -30.062 1 93.19 733 CYS B C 1
ATOM 13299 O O . CYS B 1 733 ? -9.641 -40.75 -29.625 1 93.19 733 CYS B O 1
ATOM 13301 N N . ARG B 1 734 ? -11.438 -40.719 -31.031 1 89.44 734 ARG B N 1
ATOM 13302 C CA . ARG B 1 734 ? -11.008 -41.938 -31.734 1 89.44 734 ARG B CA 1
ATOM 13303 C C . ARG B 1 734 ? -10.031 -41.562 -32.875 1 89.44 734 ARG B C 1
ATOM 13305 O O . ARG B 1 734 ? -10.391 -40.844 -33.781 1 89.44 734 ARG B O 1
ATOM 13312 N N . SER B 1 735 ? -8.758 -41.719 -32.656 1 83.31 735 SER B N 1
ATOM 13313 C CA . SER B 1 735 ? -7.734 -41.375 -33.625 1 83.31 735 SER B CA 1
ATOM 13314 C C . SER B 1 735 ? -7.816 -42.25 -34.875 1 83.31 735 SER B C 1
ATOM 13316 O O . SER B 1 735 ? -8.258 -43.375 -34.781 1 83.31 735 SER B O 1
ATOM 13318 N N . PRO B 1 736 ? -7.5 -41.656 -35.938 1 81.56 736 PRO B N 1
ATOM 13319 C CA . PRO B 1 736 ? -7.465 -42.438 -37.188 1 81.56 736 PRO B CA 1
ATOM 13320 C C . PRO B 1 736 ? -6.262 -43.375 -37.25 1 81.56 736 PRO B C 1
ATOM 13322 O O . PRO B 1 736 ? -6.145 -44.156 -38.188 1 81.56 736 PRO B O 1
ATOM 13325 N N . TYR B 1 737 ? -5.551 -43.438 -36.188 1 81.75 737 TYR B N 1
ATOM 13326 C CA . TYR B 1 737 ? -4.328 -44.219 -36.188 1 81.75 737 TYR B CA 1
ATOM 13327 C C . TYR B 1 737 ? -4.641 -45.688 -36 1 81.75 737 TYR B C 1
ATOM 13329 O O . TYR B 1 737 ? -5.645 -46.062 -35.375 1 81.75 737 TYR B O 1
ATOM 13337 N N . ALA B 1 738 ? -3.812 -46.562 -36.5 1 78.69 738 ALA B N 1
ATOM 13338 C CA . ALA B 1 738 ? -4.004 -48 -36.344 1 78.69 738 ALA B CA 1
ATOM 13339 C C . ALA B 1 738 ? -3.822 -48.438 -34.906 1 78.69 738 ALA B C 1
ATOM 13341 O O . ALA B 1 738 ? -4.586 -49.25 -34.375 1 78.69 738 ALA B O 1
ATOM 13342 N N . PHE B 1 739 ? -2.814 -47.938 -34.219 1 82.31 739 PHE B N 1
ATOM 13343 C CA . PHE B 1 739 ? -2.572 -48.25 -32.812 1 82.31 739 PHE B CA 1
ATOM 13344 C C . PHE B 1 739 ? -1.986 -47.062 -32.094 1 82.31 739 PHE B C 1
ATOM 13346 O O . PHE B 1 739 ? -1.231 -46.281 -32.656 1 82.31 739 PHE B O 1
ATOM 13353 N N . ALA B 1 740 ? -2.461 -46.875 -30.859 1 83.19 740 ALA B N 1
ATOM 13354 C CA . ALA B 1 740 ? -1.915 -45.844 -30 1 83.19 740 ALA B CA 1
ATOM 13355 C C . ALA B 1 740 ? -0.827 -46.406 -29.094 1 83.19 740 ALA B C 1
ATOM 13357 O O . ALA B 1 740 ? 0.07 -45.688 -28.656 1 83.19 740 ALA B O 1
ATOM 13358 N N . ASP B 1 741 ? -0.964 -47.688 -28.766 1 84.25 741 ASP B N 1
ATOM 13359 C CA . ASP B 1 741 ? 0.029 -48.344 -27.906 1 84.25 741 ASP B CA 1
ATOM 13360 C C . ASP B 1 741 ? 1.222 -48.812 -28.734 1 84.25 741 ASP B C 1
ATOM 13362 O O . ASP B 1 741 ? 1.277 -50 -29.125 1 84.25 741 ASP B O 1
ATOM 13366 N N . GLY B 1 742 ? 2.096 -47.938 -29.062 1 80.19 742 GLY B N 1
ATOM 13367 C CA . GLY B 1 742 ? 3.266 -48.25 -29.875 1 80.19 742 GLY B CA 1
ATOM 13368 C C . GLY B 1 742 ? 4.52 -47.531 -29.422 1 80.19 742 GLY B C 1
ATOM 13369 O O . GLY B 1 742 ? 4.582 -47.031 -28.297 1 80.19 742 GLY B O 1
ATOM 13370 N N . THR B 1 743 ? 5.535 -47.656 -30.234 1 82 743 THR B N 1
ATOM 13371 C CA . THR B 1 743 ? 6.809 -47 -29.969 1 82 743 THR B CA 1
ATOM 13372 C C . THR B 1 743 ? 6.762 -45.531 -30.406 1 82 743 THR B C 1
ATOM 13374 O O . THR B 1 743 ? 5.812 -45.125 -31.062 1 82 743 THR B O 1
ATOM 13377 N N . MET B 1 744 ? 7.695 -44.781 -30.016 1 83.94 744 MET B N 1
ATOM 13378 C CA . MET B 1 744 ? 7.754 -43.375 -30.359 1 83.94 744 MET B CA 1
ATOM 13379 C C . MET B 1 744 ? 7.859 -43.188 -31.859 1 83.94 744 MET B C 1
ATOM 13381 O O . MET B 1 744 ? 7.273 -42.25 -32.406 1 83.94 744 MET B O 1
ATOM 13385 N N . LEU B 1 745 ? 8.578 -44.094 -32.5 1 80.88 745 LEU B N 1
ATOM 13386 C CA . LEU B 1 745 ? 8.742 -44 -33.938 1 80.88 745 LEU B CA 1
ATOM 13387 C C . LEU B 1 745 ? 7.41 -44.219 -34.656 1 80.88 745 LEU B C 1
ATOM 13389 O O . LEU B 1 745 ? 7.09 -43.5 -35.625 1 80.88 745 LEU B O 1
ATOM 13393 N N . GLU B 1 746 ? 6.719 -45.188 -34.156 1 84 746 GLU B N 1
ATOM 13394 C CA . GLU B 1 746 ? 5.422 -45.469 -34.781 1 84 746 GLU B CA 1
ATOM 13395 C C . GLU B 1 746 ? 4.457 -44.312 -34.594 1 84 746 GLU B C 1
ATOM 13397 O O . GLU B 1 746 ? 3.705 -43.969 -35.5 1 84 746 GLU B O 1
ATOM 13402 N N . MET B 1 747 ? 4.473 -43.719 -33.438 1 84.62 747 MET B N 1
ATOM 13403 C CA . MET B 1 747 ? 3.58 -42.625 -33.156 1 84.62 747 MET B CA 1
ATOM 13404 C C . MET B 1 747 ? 3.945 -41.406 -34 1 84.62 747 MET B C 1
ATOM 13406 O O . MET B 1 747 ? 3.064 -40.688 -34.5 1 84.62 747 MET B O 1
ATOM 13410 N N . THR B 1 748 ? 5.23 -41.125 -34.188 1 83.25 748 THR B N 1
ATOM 13411 C CA . THR B 1 748 ? 5.68 -39.969 -34.969 1 83.25 748 THR B CA 1
ATOM 13412 C C . THR B 1 748 ? 5.363 -40.188 -36.469 1 83.25 748 THR B C 1
ATOM 13414 O O . THR B 1 748 ? 5.055 -39.219 -37.156 1 83.25 748 THR B O 1
ATOM 13417 N N . GLU B 1 749 ? 5.523 -41.375 -36.875 1 83.31 749 GLU B N 1
ATOM 13418 C CA . GLU B 1 749 ? 5.188 -41.656 -38.281 1 83.31 749 GLU B CA 1
ATOM 13419 C C . GLU B 1 749 ? 3.697 -41.469 -38.531 1 83.31 749 GLU B C 1
ATOM 13421 O O . GLU B 1 749 ? 3.303 -41 -39.594 1 83.31 749 GLU B O 1
ATOM 13426 N N . GLN B 1 750 ? 2.967 -41.875 -37.594 1 84.94 750 GLN B N 1
ATOM 13427 C CA . GLN B 1 750 ? 1.527 -41.688 -37.75 1 84.94 750 GLN B CA 1
ATOM 13428 C C . GLN B 1 750 ? 1.166 -40.219 -37.75 1 84.94 750 GLN B C 1
ATOM 13430 O O . GLN B 1 750 ? 0.271 -39.812 -38.5 1 84.94 750 GLN B O 1
ATOM 13435 N N . LEU B 1 751 ? 1.796 -39.375 -37 1 84.06 751 LEU B N 1
ATOM 13436 C CA . LEU B 1 751 ? 1.55 -37.938 -36.969 1 84.06 751 LEU B CA 1
ATOM 13437 C C . LEU B 1 751 ? 1.968 -37.281 -38.281 1 84.06 751 LEU B C 1
ATOM 13439 O O . LEU B 1 751 ? 1.312 -36.344 -38.75 1 84.06 751 LEU B O 1
ATOM 13443 N N . LYS B 1 752 ? 3.035 -37.812 -38.812 1 82.06 752 LYS B N 1
ATOM 13444 C CA . LYS B 1 752 ? 3.48 -37.281 -40.094 1 82.06 752 LYS B CA 1
ATOM 13445 C C . LYS B 1 752 ? 2.48 -37.625 -41.219 1 82.06 752 LYS B C 1
ATOM 13447 O O . LYS B 1 752 ? 2.238 -36.812 -42.094 1 82.06 752 LYS B O 1
ATOM 13452 N N . GLN B 1 753 ? 2.008 -38.75 -41.062 1 86 753 GLN B N 1
ATOM 13453 C CA . GLN B 1 753 ? 1.003 -39.156 -42.031 1 86 753 GLN B CA 1
ATOM 13454 C C . GLN B 1 753 ? -0.259 -38.312 -41.938 1 86 753 GLN B C 1
ATOM 13456 O O . GLN B 1 753 ? -0.88 -37.969 -42.938 1 86 753 GLN B O 1
ATOM 13461 N N . GLU B 1 754 ? -0.636 -37.969 -40.781 1 85.5 754 GLU B N 1
ATOM 13462 C CA . GLU B 1 754 ? -1.794 -37.125 -40.562 1 85.5 754 GLU B CA 1
ATOM 13463 C C . GLU B 1 754 ? -1.549 -35.719 -41.094 1 85.5 754 GLU B C 1
ATOM 13465 O O . GLU B 1 754 ? -2.445 -35.125 -41.688 1 85.5 754 GLU B O 1
ATOM 13470 N N . GLU B 1 755 ? -0.365 -35.25 -40.875 1 82.69 755 GLU B N 1
ATOM 13471 C CA . GLU B 1 755 ? -0.018 -33.906 -41.344 1 82.69 755 GLU B CA 1
ATOM 13472 C C . GLU B 1 755 ? -0.035 -33.875 -42.875 1 82.69 755 GLU B C 1
ATOM 13474 O O . GLU B 1 755 ? -0.365 -32.844 -43.469 1 82.69 755 GLU B O 1
ATOM 13479 N N . ALA B 1 756 ? 0.287 -35.031 -43.406 1 81.19 756 ALA B N 1
ATOM 13480 C CA . ALA B 1 756 ? 0.302 -35.125 -44.844 1 81.19 756 ALA B CA 1
ATOM 13481 C C . ALA B 1 756 ? -1.105 -35.344 -45.406 1 81.19 756 ALA B C 1
ATOM 13483 O O . ALA B 1 756 ? -1.323 -35.281 -46.625 1 81.19 756 ALA B O 1
ATOM 13484 N N . GLY B 1 757 ? -2.104 -35.531 -44.562 1 81 757 GLY B N 1
ATOM 13485 C CA . GLY B 1 757 ? -3.486 -35.688 -45 1 81 757 GLY B CA 1
ATOM 13486 C C . GLY B 1 757 ? -3.809 -37.125 -45.438 1 81 757 GLY B C 1
ATOM 13487 O O . GLY B 1 757 ? -4.766 -37.344 -46.156 1 81 757 GLY B O 1
ATOM 13488 N N . LEU B 1 758 ? -3.078 -38.094 -45 1 81.69 758 LEU B N 1
ATOM 13489 C CA . LEU B 1 758 ? -3.238 -39.469 -45.469 1 81.69 758 LEU B CA 1
ATOM 13490 C C . LEU B 1 758 ? -4.105 -40.25 -44.5 1 81.69 758 LEU B C 1
ATOM 13492 O O . LEU B 1 758 ? -4.43 -41.406 -44.781 1 81.69 758 LEU B O 1
ATOM 13496 N N . THR B 1 759 ? -4.492 -39.688 -43.5 1 81.44 759 THR B N 1
ATOM 13497 C CA . THR B 1 759 ? -5.309 -40.406 -42.5 1 81.44 759 THR B CA 1
ATOM 13498 C C . THR B 1 759 ? -6.746 -39.906 -42.531 1 81.44 759 THR B C 1
ATOM 13500 O O . THR B 1 759 ? -7.031 -38.844 -43.125 1 81.44 759 THR B O 1
ATOM 13503 N N . ALA B 1 760 ? -7.656 -40.719 -42 1 79.38 760 ALA B N 1
ATOM 13504 C CA . ALA B 1 760 ? -9.062 -40.344 -41.906 1 79.38 760 ALA B CA 1
ATOM 13505 C C . ALA B 1 760 ? -9.25 -39.125 -40.969 1 79.38 760 ALA B C 1
ATOM 13507 O O . ALA B 1 760 ? -8.359 -38.781 -40.188 1 79.38 760 ALA B O 1
ATOM 13508 N N . SER B 1 761 ? -10.344 -38.5 -41.188 1 82.94 761 SER B N 1
ATOM 13509 C CA . SER B 1 761 ? -10.656 -37.344 -40.406 1 82.94 761 SER B CA 1
ATOM 13510 C C . SER B 1 761 ? -10.914 -37.719 -38.938 1 82.94 761 SER B C 1
ATOM 13512 O O . SER B 1 761 ? -11.344 -38.844 -38.656 1 82.94 761 SER B O 1
ATOM 13514 N N . ARG B 1 762 ? -10.484 -36.844 -37.969 1 86.5 762 ARG B N 1
ATOM 13515 C CA . ARG B 1 762 ? -10.672 -37.031 -36.531 1 86.5 762 ARG B CA 1
ATOM 13516 C C . ARG B 1 762 ? -12.141 -36.875 -36.156 1 86.5 762 ARG B C 1
ATOM 13518 O O . ARG B 1 762 ? -12.523 -37.188 -35.031 1 86.5 762 ARG B O 1
ATOM 13525 N N . ALA B 1 763 ? -12.961 -36.531 -37.094 1 85.31 763 ALA B N 1
ATOM 13526 C CA . ALA B 1 763 ? -14.352 -36.219 -36.781 1 85.31 763 ALA B CA 1
ATOM 13527 C C . ALA B 1 763 ? -15.195 -37.5 -36.688 1 85.31 763 ALA B C 1
ATOM 13529 O O . ALA B 1 763 ? -14.789 -38.562 -37.125 1 85.31 763 ALA B O 1
ATOM 13530 N N . LEU B 1 764 ? -16.266 -37.344 -35.875 1 87.25 764 LEU B N 1
ATOM 13531 C CA . LEU B 1 764 ? -17.219 -38.438 -35.75 1 87.25 764 LEU B CA 1
ATOM 13532 C C . LEU B 1 764 ? -17.953 -38.688 -37.062 1 87.25 764 LEU B C 1
ATOM 13534 O O . LEU B 1 764 ? -18.312 -37.719 -37.781 1 87.25 764 LEU B O 1
ATOM 13538 N N . GLN B 1 765 ? -18.109 -39.938 -37.344 1 82.75 765 GLN B N 1
ATOM 13539 C CA . GLN B 1 765 ? -18.797 -40.281 -38.594 1 82.75 765 GLN B CA 1
ATOM 13540 C C . GLN B 1 765 ? -20.219 -39.688 -38.594 1 82.75 765 GLN B C 1
ATOM 13542 O O . GLN B 1 765 ? -21 -39.969 -37.688 1 82.75 765 GLN B O 1
ATOM 13547 N N . GLY B 1 766 ? -20.531 -38.844 -39.5 1 78.75 766 GLY B N 1
ATOM 13548 C CA . GLY B 1 766 ? -21.844 -38.25 -39.594 1 78.75 766 GLY B CA 1
ATOM 13549 C C . GLY B 1 766 ? -21.906 -36.844 -39.031 1 78.75 766 GLY B C 1
ATOM 13550 O O . GLY B 1 766 ? -22.891 -36.125 -39.219 1 78.75 766 GLY B O 1
ATOM 13551 N N . GLY B 1 767 ? -20.906 -36.469 -38.344 1 80.75 767 GLY B N 1
ATOM 13552 C CA . GLY B 1 767 ? -20.859 -35.125 -37.75 1 80.75 767 GLY B CA 1
ATOM 13553 C C . GLY B 1 767 ? -20.078 -34.125 -38.594 1 80.75 767 GLY B C 1
ATOM 13554 O O . GLY B 1 767 ? -19.594 -34.469 -39.688 1 80.75 767 GLY B O 1
ATOM 13555 N N . PRO B 1 768 ? -20.156 -32.938 -38.156 1 86.19 768 PRO B N 1
ATOM 13556 C CA . PRO B 1 768 ? -19.359 -31.922 -38.875 1 86.19 768 PRO B CA 1
ATOM 13557 C C . PRO B 1 768 ? -17.859 -32.219 -38.844 1 86.19 768 PRO B C 1
ATOM 13559 O O . PRO B 1 768 ? -17.359 -32.781 -37.875 1 86.19 768 PRO B O 1
ATOM 13562 N N . GLU B 1 769 ? -17.078 -31.922 -39.781 1 80.12 769 GLU B N 1
ATOM 13563 C CA . GLU B 1 769 ? -15.688 -32.281 -40.031 1 80.12 769 GLU B CA 1
ATOM 13564 C C . GLU B 1 769 ? -14.773 -31.703 -38.969 1 80.12 769 GLU B C 1
ATOM 13566 O O . GLU B 1 769 ? -13.742 -32.281 -38.625 1 80.12 769 GLU B O 1
ATOM 13571 N N . ASP B 1 770 ? -15.109 -30.688 -38.406 1 80.56 770 ASP B N 1
ATOM 13572 C CA . ASP B 1 770 ? -14.117 -30.078 -37.531 1 80.56 770 ASP B CA 1
ATOM 13573 C C . ASP B 1 770 ? -14.602 -30.047 -36.094 1 80.56 770 ASP B C 1
ATOM 13575 O O . ASP B 1 770 ? -14.055 -29.312 -35.25 1 80.56 770 ASP B O 1
ATOM 13579 N N . CYS B 1 771 ? -15.508 -31 -35.75 1 88 771 CYS B N 1
ATOM 13580 C CA . CYS B 1 771 ? -16.016 -30.953 -34.375 1 88 771 CYS B CA 1
ATOM 13581 C C . CYS B 1 771 ? -15.758 -32.25 -33.656 1 88 771 CYS B C 1
ATOM 13583 O O . CYS B 1 771 ? -16.109 -33.344 -34.156 1 88 771 CYS B O 1
ATOM 13585 N N . GLN B 1 772 ? -15.039 -32.156 -32.562 1 92.75 772 GLN B N 1
ATOM 13586 C CA . GLN B 1 772 ? -14.734 -33.344 -31.781 1 92.75 772 GLN B CA 1
ATOM 13587 C C . GLN B 1 772 ? -15.492 -33.344 -30.453 1 92.75 772 GLN B C 1
ATOM 13589 O O . GLN B 1 772 ? -15.492 -34.344 -29.75 1 92.75 772 GLN B O 1
ATOM 13594 N N . ALA B 1 773 ? -16.094 -32.25 -30.141 1 94.56 773 ALA B N 1
ATOM 13595 C CA . ALA B 1 773 ? -16.875 -32.156 -28.906 1 94.56 773 ALA B CA 1
ATOM 13596 C C . ALA B 1 773 ? -18.375 -32.125 -29.188 1 94.56 773 ALA B C 1
ATOM 13598 O O . ALA B 1 773 ? -18.812 -31.438 -30.109 1 94.56 773 ALA B O 1
ATOM 13599 N N . PHE B 1 774 ? -19.156 -32.875 -28.453 1 93.88 774 PHE B N 1
ATOM 13600 C CA . PHE B 1 774 ? -20.594 -32.969 -28.672 1 93.88 774 PHE B CA 1
ATOM 13601 C C . PHE B 1 774 ? -21.344 -32.875 -27.344 1 93.88 774 PHE B C 1
ATOM 13603 O O . PHE B 1 774 ? -20.859 -33.312 -26.312 1 93.88 774 PHE B O 1
ATOM 13610 N N . GLU B 1 775 ? -22.484 -32.281 -27.422 1 93.81 775 GLU B N 1
ATOM 13611 C CA . GLU B 1 775 ? -23.469 -32.344 -26.344 1 93.81 775 GLU B CA 1
ATOM 13612 C C . GLU B 1 775 ? -24.453 -33.5 -26.562 1 93.81 775 GLU B C 1
ATOM 13614 O O . GLU B 1 775 ? -25.016 -33.625 -27.641 1 93.81 775 GLU B O 1
ATOM 13619 N N . ILE B 1 776 ? -24.594 -34.344 -25.5 1 93 776 ILE B N 1
ATOM 13620 C CA . ILE B 1 776 ? -25.391 -35.562 -25.703 1 93 776 ILE B CA 1
ATOM 13621 C C . ILE B 1 776 ? -26.625 -35.531 -24.828 1 93 776 ILE B C 1
ATOM 13623 O O . ILE B 1 776 ? -26.578 -35.062 -23.688 1 93 776 ILE B O 1
ATOM 13627 N N . PHE B 1 777 ? -27.703 -35.938 -25.359 1 91.62 777 PHE B N 1
ATOM 13628 C CA . PHE B 1 777 ? -28.984 -36.156 -24.672 1 91.62 777 PHE B CA 1
ATOM 13629 C C . PHE B 1 777 ? -29.406 -37.625 -24.781 1 91.62 777 PHE B C 1
ATOM 13631 O O . PHE B 1 777 ? -29.766 -38.094 -25.859 1 91.62 777 PHE B O 1
ATOM 13638 N N . VAL B 1 778 ? -29.328 -38.406 -23.672 1 90.31 778 VAL B N 1
ATOM 13639 C CA . VAL B 1 778 ? -29.516 -39.844 -23.672 1 90.31 778 VAL B CA 1
ATOM 13640 C C . VAL B 1 778 ? -30.938 -40.188 -23.281 1 90.31 778 VAL B C 1
ATOM 13642 O O . VAL B 1 778 ? -31.641 -39.375 -22.672 1 90.31 778 VAL B O 1
ATOM 13645 N N . THR B 1 779 ? -31.328 -41.375 -23.641 1 87.25 779 THR B N 1
ATOM 13646 C CA . THR B 1 779 ? -32.688 -41.875 -23.359 1 87.25 779 THR B CA 1
ATOM 13647 C C . THR B 1 779 ? -32.719 -42.625 -22.031 1 87.25 779 THR B C 1
ATOM 13649 O O . THR B 1 779 ? -31.688 -42.906 -21.453 1 87.25 779 THR B O 1
ATOM 13652 N N . LYS B 1 780 ? -33.938 -42.875 -21.547 1 85.81 780 LYS B N 1
ATOM 13653 C CA . LYS B 1 780 ? -34.156 -43.625 -20.312 1 85.81 780 LYS B CA 1
ATOM 13654 C C . LYS B 1 780 ? -33.625 -45.062 -20.438 1 85.81 780 LYS B C 1
ATOM 13656 O O . LYS B 1 780 ? -33.062 -45.594 -19.469 1 85.81 780 LYS B O 1
ATOM 13661 N N . ALA B 1 781 ? -33.75 -45.656 -21.609 1 83.88 781 ALA B N 1
ATOM 13662 C CA . ALA B 1 781 ? -33.281 -47 -21.844 1 83.88 781 ALA B CA 1
ATOM 13663 C C . ALA B 1 781 ? -31.75 -47.062 -21.766 1 83.88 781 ALA B C 1
ATOM 13665 O O . ALA B 1 781 ? -31.188 -48.031 -21.203 1 83.88 781 ALA B O 1
ATOM 13666 N N . TRP B 1 782 ? -31.172 -46.094 -22.375 1 88.56 782 TRP B N 1
ATOM 13667 C CA . TRP B 1 782 ? -29.719 -46 -22.328 1 88.56 782 TRP B CA 1
ATOM 13668 C C . TRP B 1 782 ? -29.219 -45.875 -20.891 1 88.56 782 TRP B C 1
ATOM 13670 O O . TRP B 1 782 ? -28.266 -46.562 -20.5 1 88.56 782 TRP B O 1
ATOM 13680 N N . ARG B 1 783 ? -29.875 -45.062 -20.109 1 88.75 783 ARG B N 1
ATOM 13681 C CA . ARG B 1 783 ? -29.484 -44.844 -18.719 1 88.75 783 ARG B CA 1
ATOM 13682 C C . ARG B 1 783 ? -29.672 -46.094 -17.891 1 88.75 783 ARG B C 1
ATOM 13684 O O . ARG B 1 783 ? -28.859 -46.406 -17.016 1 88.75 783 ARG B O 1
ATOM 13691 N N . ARG B 1 784 ? -30.703 -46.75 -18.078 1 86.56 784 ARG B N 1
ATOM 13692 C CA . ARG B 1 784 ? -30.953 -48 -17.359 1 86.56 784 ARG B CA 1
ATOM 13693 C C . ARG B 1 784 ? -29.875 -49.031 -17.656 1 86.56 784 ARG B C 1
ATOM 13695 O O . ARG B 1 784 ? -29.406 -49.719 -16.766 1 86.56 784 ARG B O 1
ATOM 13702 N N . LYS B 1 785 ? -29.5 -49.094 -18.906 1 88.06 785 LYS B N 1
ATOM 13703 C CA . LYS B 1 785 ? -28.438 -50.031 -19.281 1 88.06 785 LYS B CA 1
ATOM 13704 C C . LYS B 1 785 ? -27.109 -49.594 -18.672 1 88.06 785 LYS B C 1
ATOM 13706 O O . LYS B 1 785 ? -26.344 -50.438 -18.203 1 88.06 785 LYS B O 1
ATOM 13711 N N . TYR B 1 786 ? -26.938 -48.344 -18.734 1 90 786 TYR B N 1
ATOM 13712 C CA . TYR B 1 786 ? -25.734 -47.781 -18.125 1 90 786 TYR B CA 1
ATOM 13713 C C . TYR B 1 786 ? -25.656 -48.125 -16.641 1 90 786 TYR B C 1
ATOM 13715 O O . TYR B 1 786 ? -24.609 -48.531 -16.141 1 90 786 TYR B O 1
ATOM 13723 N N . MET B 1 787 ? -26.75 -47.969 -15.898 1 87.94 787 MET B N 1
ATOM 13724 C CA . MET B 1 787 ? -26.797 -48.219 -14.461 1 87.94 787 MET B CA 1
ATOM 13725 C C . MET B 1 787 ? -26.672 -49.719 -14.156 1 87.94 787 MET B C 1
ATOM 13727 O O . MET B 1 787 ? -26.078 -50.094 -13.148 1 87.94 787 MET B O 1
ATOM 13731 N N . LYS B 1 788 ? -27.109 -50.469 -14.992 1 86.81 788 LYS B N 1
ATOM 13732 C CA . LYS B 1 788 ? -27.047 -51.906 -14.781 1 86.81 788 LYS B CA 1
ATOM 13733 C C . LYS B 1 788 ? -25.625 -52.406 -15.023 1 86.81 788 LYS B C 1
ATOM 13735 O O . LYS B 1 788 ? -25.141 -53.281 -14.289 1 86.81 788 LYS B O 1
ATOM 13740 N N . LEU B 1 789 ? -25 -51.875 -15.961 1 86.44 789 LEU B N 1
ATOM 13741 C CA . LEU B 1 789 ? -23.672 -52.344 -16.328 1 86.44 789 LEU B CA 1
ATOM 13742 C C . LEU B 1 789 ? -22.609 -51.812 -15.375 1 86.44 789 LEU B C 1
ATOM 13744 O O . LEU B 1 789 ? -21.688 -52.531 -15.008 1 86.44 789 LEU B O 1
ATOM 13748 N N . TYR B 1 790 ? -22.75 -50.656 -15.016 1 81.25 790 TYR B N 1
ATOM 13749 C CA . TYR B 1 790 ? -21.641 -50 -14.312 1 81.25 790 TYR B CA 1
ATOM 13750 C C . TYR B 1 790 ? -22.125 -49.281 -13.07 1 81.25 790 TYR B C 1
ATOM 13752 O O . TYR B 1 790 ? -21.531 -49.375 -12 1 81.25 790 TYR B O 1
ATOM 13760 N N . GLY B 1 791 ? -23.172 -48.688 -13.078 1 77.81 791 GLY B N 1
ATOM 13761 C CA . GLY B 1 791 ? -23.641 -47.812 -12.008 1 77.81 791 GLY B CA 1
ATOM 13762 C C . GLY B 1 791 ? -23.922 -48.562 -10.711 1 77.81 791 GLY B C 1
ATOM 13763 O O . GLY B 1 791 ? -23.562 -48.094 -9.633 1 77.81 791 GLY B O 1
ATOM 13764 N N . SER B 1 792 ? -24.469 -49.656 -10.867 1 78.12 792 SER B N 1
ATOM 13765 C CA . SER B 1 792 ? -24.828 -50.406 -9.68 1 78.12 792 SER B CA 1
ATOM 13766 C C . SER B 1 792 ? -23.594 -51 -9 1 78.12 792 SER B C 1
ATOM 13768 O O . SER B 1 792 ? -23.516 -51.031 -7.773 1 78.12 792 SER B O 1
ATOM 13770 N N . GLU B 1 793 ? -22.656 -51.375 -9.805 1 79.44 793 GLU B N 1
ATOM 13771 C CA . GLU B 1 793 ? -21.422 -51.938 -9.242 1 79.44 793 GLU B CA 1
ATOM 13772 C C . GLU B 1 793 ? -20.578 -50.844 -8.594 1 79.44 793 GLU B C 1
ATOM 13774 O O . GLU B 1 793 ? -19.922 -51.094 -7.578 1 79.44 793 GLU B O 1
ATOM 13779 N N . GLU B 1 794 ? -20.609 -49.781 -9.164 1 80.12 794 GLU B N 1
ATOM 13780 C CA . GLU B 1 794 ? -19.875 -48.625 -8.609 1 80.12 794 GLU B CA 1
ATOM 13781 C C . GLU B 1 794 ? -20.438 -48.25 -7.238 1 80.12 794 GLU B C 1
ATOM 13783 O O . GLU B 1 794 ? -19.672 -47.969 -6.305 1 80.12 794 GLU B O 1
ATOM 13788 N N . THR B 1 795 ? -21.703 -48.156 -7.172 1 77 795 THR B N 1
ATOM 13789 C CA . THR B 1 795 ? -22.344 -47.75 -5.922 1 77 795 THR B CA 1
ATOM 13790 C C . THR B 1 795 ? -22.094 -48.812 -4.832 1 77 795 THR B C 1
ATOM 13792 O O . THR B 1 795 ? -21.875 -48.469 -3.67 1 77 795 THR B O 1
ATOM 13795 N N . LYS B 1 796 ? -22.078 -50.031 -5.203 1 73.69 796 LYS B N 1
ATOM 13796 C CA . LYS B 1 796 ? -21.797 -51.094 -4.25 1 73.69 796 LYS B CA 1
ATOM 13797 C C . LYS B 1 796 ? -20.359 -51 -3.738 1 73.69 796 LYS B C 1
ATOM 13799 O O . LYS B 1 796 ? -20.109 -51.156 -2.541 1 73.69 796 LYS B O 1
ATOM 13804 N N . ALA B 1 797 ? -19.484 -50.781 -4.691 1 73.12 797 ALA B N 1
ATOM 13805 C CA . ALA B 1 797 ? -18.062 -50.688 -4.332 1 73.12 797 ALA B CA 1
ATOM 13806 C C . ALA B 1 797 ? -17.812 -49.5 -3.383 1 73.12 797 ALA B C 1
ATOM 13808 O O . ALA B 1 797 ? -17.016 -49.625 -2.445 1 73.12 797 ALA B O 1
ATOM 13809 N N . HIS B 1 798 ? -18.484 -48.469 -3.594 1 70.88 798 HIS B N 1
ATOM 13810 C CA . HIS B 1 798 ? -18.312 -47.281 -2.77 1 70.88 798 HIS B CA 1
ATOM 13811 C C . HIS B 1 798 ? -18.906 -47.469 -1.382 1 70.88 798 HIS B C 1
ATOM 13813 O O . HIS B 1 798 ? -18.344 -47.031 -0.385 1 70.88 798 HIS B O 1
ATOM 13819 N N . GLN B 1 799 ? -20.047 -48.062 -1.34 1 64.75 799 GLN B N 1
ATOM 13820 C CA . GLN B 1 799 ? -20.703 -48.344 -0.066 1 64.75 799 GLN B CA 1
ATOM 13821 C C . GLN B 1 799 ? -19.875 -49.312 0.784 1 64.75 799 GLN B C 1
ATOM 13823 O O . GLN B 1 799 ? -19.812 -49.156 2.008 1 64.75 799 GLN B O 1
ATOM 13828 N N . GLN B 1 800 ? -19.188 -50.125 0.107 1 60.75 800 GLN B N 1
ATOM 13829 C CA . GLN B 1 800 ? -18.344 -51.094 0.812 1 60.75 800 GLN B CA 1
ATOM 13830 C C . GLN B 1 800 ? -17.109 -50.406 1.396 1 60.75 800 GLN B C 1
ATOM 13832 O O . GLN B 1 800 ? -16.703 -50.688 2.527 1 60.75 800 GLN B O 1
ATOM 13837 N N . THR B 1 801 ? -16.531 -49.531 0.581 1 61.06 801 THR B N 1
ATOM 13838 C CA . THR B 1 801 ? -15.344 -48.844 1.039 1 61.06 801 THR B CA 1
ATOM 13839 C C . THR B 1 801 ? -15.68 -47.938 2.215 1 61.06 801 THR B C 1
ATOM 13841 O O . THR B 1 801 ? -14.898 -47.812 3.164 1 61.06 801 THR B O 1
ATOM 13844 N N . ASN B 1 802 ? -16.797 -47.188 2.148 1 58.31 802 ASN B N 1
ATOM 13845 C CA . ASN B 1 802 ? -17.219 -46.281 3.225 1 58.31 802 ASN B CA 1
ATOM 13846 C C . ASN B 1 802 ? -17.484 -47.062 4.512 1 58.31 802 ASN B C 1
ATOM 13848 O O . ASN B 1 802 ? -17.188 -46.562 5.605 1 58.31 802 ASN B O 1
ATOM 13852 N N . ARG B 1 803 ? -18 -48.281 4.43 1 52.44 803 ARG B N 1
ATOM 13853 C CA . ARG B 1 803 ? -18.281 -49.125 5.598 1 52.44 803 ARG B CA 1
ATOM 13854 C C . ARG B 1 803 ? -16.984 -49.594 6.246 1 52.44 803 ARG B C 1
ATOM 13856 O O . ARG B 1 803 ? -16.875 -49.594 7.473 1 52.44 803 ARG B O 1
ATOM 13863 N N . PHE B 1 804 ? -16.094 -49.844 5.309 1 51.84 804 PHE B N 1
ATOM 13864 C CA . PHE B 1 804 ? -14.828 -50.344 5.828 1 51.84 804 PHE B CA 1
ATOM 13865 C C . PHE B 1 804 ? -14.047 -49.219 6.496 1 51.84 804 PHE B C 1
ATOM 13867 O O . PHE B 1 804 ? -13.414 -49.406 7.531 1 51.84 804 PHE B O 1
ATOM 13874 N N . ASP B 1 805 ? -14.023 -48 5.844 1 54.81 805 ASP B N 1
ATOM 13875 C CA . ASP B 1 805 ? -13.352 -46.844 6.41 1 54.81 805 ASP B CA 1
ATOM 13876 C C . ASP B 1 805 ? -13.953 -46.469 7.762 1 54.81 805 ASP B C 1
ATOM 13878 O O . ASP B 1 805 ? -13.227 -46.156 8.703 1 54.81 805 ASP B O 1
ATOM 13882 N N . ILE B 1 806 ? -15.312 -46.438 7.844 1 50.72 806 ILE B N 1
ATOM 13883 C CA . ILE B 1 806 ? -16 -46.125 9.094 1 50.72 806 ILE B CA 1
ATOM 13884 C C . ILE B 1 806 ? -15.672 -47.188 10.141 1 50.72 806 ILE B C 1
ATOM 13886 O O . ILE B 1 806 ? -15.438 -46.875 11.305 1 50.72 806 ILE B O 1
ATOM 13890 N N . MET B 1 807 ? -15.633 -48.469 9.695 1 48.94 807 MET B N 1
ATOM 13891 C CA . MET B 1 807 ? -15.352 -49.562 10.617 1 48.94 807 MET B CA 1
ATOM 13892 C C . MET B 1 807 ? -13.898 -49.5 11.086 1 48.94 807 MET B C 1
ATOM 13894 O O . MET B 1 807 ? -13.617 -49.75 12.258 1 48.94 807 MET B O 1
ATOM 13898 N N . GLU B 1 808 ? -13.016 -49.188 10.102 1 51.09 808 GLU B N 1
ATOM 13899 C CA . GLU B 1 808 ? -11.602 -49.094 10.461 1 51.09 808 GLU B CA 1
ATOM 13900 C C . GLU B 1 808 ? -11.32 -47.875 11.305 1 51.09 808 GLU B C 1
ATOM 13902 O O . GLU B 1 808 ? -10.445 -47.875 12.172 1 51.09 808 GLU B O 1
ATOM 13907 N N . ARG B 1 809 ? -11.781 -46.781 10.906 1 52.81 809 ARG B N 1
ATOM 13908 C CA . ARG B 1 809 ? -11.625 -45.594 11.75 1 52.81 809 ARG B CA 1
ATOM 13909 C C . ARG B 1 809 ? -12.172 -45.844 13.148 1 52.81 809 ARG B C 1
ATOM 13911 O O . ARG B 1 809 ? -11.656 -45.312 14.125 1 52.81 809 ARG B O 1
ATOM 13918 N N . ARG B 1 810 ? -13.344 -46.469 13.266 1 49.19 810 ARG B N 1
ATOM 13919 C CA . ARG B 1 810 ? -13.852 -46.812 14.586 1 49.19 810 ARG B CA 1
ATOM 13920 C C . ARG B 1 810 ? -12.828 -47.625 15.375 1 49.19 810 ARG B C 1
ATOM 13922 O O . ARG B 1 810 ? -12.758 -47.5 16.609 1 49.19 810 ARG B O 1
ATOM 13929 N N . GLY B 1 811 ? -12.234 -48.5 14.719 1 43.88 811 GLY B N 1
ATOM 13930 C CA . GLY B 1 811 ? -11.227 -49.25 15.461 1 43.88 811 GLY B CA 1
ATOM 13931 C C . GLY B 1 811 ? -10.016 -48.406 15.82 1 43.88 811 GLY B C 1
ATOM 13932 O O . GLY B 1 811 ? -9.477 -48.5 16.922 1 43.88 811 GLY B O 1
ATOM 13933 N N . THR B 1 812 ? -9.312 -47.938 14.742 1 43.66 812 THR B N 1
ATOM 13934 C CA . THR B 1 812 ? -8.117 -47.156 15.07 1 43.66 812 THR B CA 1
ATOM 13935 C C . THR B 1 812 ? -8.484 -45.719 15.438 1 43.66 812 THR B C 1
ATOM 13937 O O . THR B 1 812 ? -9.32 -45.094 14.773 1 43.66 812 THR B O 1
ATOM 13940 N N . ASN B 1 813 ? -8.773 -45.375 16.719 1 41.47 813 ASN B N 1
ATOM 13941 C CA . ASN B 1 813 ? -9.055 -44.094 17.375 1 41.47 813 ASN B CA 1
ATOM 13942 C C . ASN B 1 813 ? -8.492 -42.906 16.562 1 41.47 813 ASN B C 1
ATOM 13944 O O . ASN B 1 813 ? -8.336 -41.812 17.094 1 41.47 813 ASN B O 1
ATOM 13948 N N . SER B 1 814 ? -7.555 -43.094 15.586 1 41.75 814 SER B N 1
ATOM 13949 C CA . SER B 1 814 ? -6.887 -41.906 15.07 1 41.75 814 SER B CA 1
ATOM 13950 C C . SER B 1 814 ? -7.734 -41.219 14.008 1 41.75 814 SER B C 1
ATOM 13952 O O . SER B 1 814 ? -8.086 -41.844 13 1 41.75 814 SER B O 1
ATOM 13954 N N . LEU B 1 815 ? -8.617 -40.344 14.398 1 42.91 815 LEU B N 1
ATOM 13955 C CA . LEU B 1 815 ? -9.453 -39.438 13.602 1 42.91 815 LEU B CA 1
ATOM 13956 C C . LEU B 1 815 ? -8.703 -38.969 12.359 1 42.91 815 LEU B C 1
ATOM 13958 O O . LEU B 1 815 ? -9.32 -38.531 11.391 1 42.91 815 LEU B O 1
ATOM 13962 N N . LEU B 1 816 ? -7.402 -38.781 12.516 1 43.62 816 LEU B N 1
ATOM 13963 C CA . LEU B 1 816 ? -6.637 -38.125 11.461 1 43.62 816 LEU B CA 1
ATOM 13964 C C . LEU B 1 816 ? -6.109 -39.125 10.453 1 43.62 816 LEU B C 1
ATOM 13966 O O . LEU B 1 816 ? -5.281 -38.812 9.602 1 43.62 816 LEU B O 1
ATOM 13970 N N . ALA B 1 817 ? -6.434 -40.406 10.641 1 43.41 817 ALA B N 1
ATOM 13971 C CA . ALA B 1 817 ? -5.828 -41.344 9.711 1 43.41 817 ALA B CA 1
ATOM 13972 C C . ALA B 1 817 ? -6.441 -41.219 8.312 1 43.41 817 ALA B C 1
ATOM 13974 O O . ALA B 1 817 ? -7.66 -41.094 8.172 1 43.41 817 ALA B O 1
ATOM 13975 N N . PRO B 1 818 ? -5.672 -40.875 7.336 1 47.12 818 PRO B N 1
ATOM 13976 C CA . PRO B 1 818 ? -6.215 -40.719 5.984 1 47.12 818 PRO B CA 1
ATOM 13977 C C . PRO B 1 818 ? -7.035 -41.938 5.531 1 47.12 818 PRO B C 1
ATOM 13979 O O . PRO B 1 818 ? -6.723 -43.062 5.895 1 47.12 818 PRO B O 1
ATOM 13982 N N . PRO B 1 819 ? -8.359 -41.844 5.246 1 48.28 819 PRO B N 1
ATOM 13983 C CA . PRO B 1 819 ? -9.234 -42.938 4.828 1 48.28 819 PRO B CA 1
ATOM 13984 C C . PRO B 1 819 ? -8.555 -43.906 3.865 1 48.28 819 PRO B C 1
ATOM 13986 O O . PRO B 1 819 ? -7.703 -43.5 3.07 1 48.28 819 PRO B O 1
ATOM 13989 N N . ARG B 1 820 ? -8.625 -45.281 4.211 1 48.69 820 ARG B N 1
ATOM 13990 C CA . ARG B 1 820 ? -8.125 -46.344 3.34 1 48.69 820 ARG B CA 1
ATOM 13991 C C . ARG B 1 820 ? -8.805 -46.281 1.976 1 48.69 820 ARG B C 1
ATOM 13993 O O . ARG B 1 820 ? -10.031 -46.344 1.887 1 48.69 820 ARG B O 1
ATOM 14000 N N . LYS B 1 821 ? -8.141 -45.75 0.945 1 54.84 821 LYS B N 1
ATOM 14001 C CA . LYS B 1 821 ? -8.57 -45.406 -0.403 1 54.84 821 LYS B CA 1
ATOM 14002 C C . LYS B 1 821 ? -8.992 -46.625 -1.193 1 54.84 821 LYS B C 1
ATOM 14004 O O . LYS B 1 821 ? -8.328 -47.688 -1.13 1 54.84 821 LYS B O 1
ATOM 14009 N N . PRO B 1 822 ? -10.289 -46.781 -1.682 1 54.31 822 PRO B N 1
ATOM 14010 C CA . PRO B 1 822 ? -10.953 -47.906 -2.305 1 54.31 822 PRO B CA 1
ATOM 14011 C C . PRO B 1 822 ? -10.125 -48.531 -3.43 1 54.31 822 PRO B C 1
ATOM 14013 O O . PRO B 1 822 ? -9.578 -47.812 -4.27 1 54.31 822 PRO B O 1
ATOM 14016 N N . VAL B 1 823 ? -9.562 -49.812 -3.234 1 57.75 823 VAL B N 1
ATOM 14017 C CA . VAL B 1 823 ? -8.906 -50.594 -4.281 1 57.75 823 VAL B CA 1
ATOM 14018 C C . VAL B 1 823 ? -9.961 -51.125 -5.238 1 57.75 823 VAL B C 1
ATOM 14020 O O . VAL B 1 823 ? -11.023 -51.594 -4.809 1 57.75 823 VAL B O 1
ATOM 14023 N N . ALA B 1 824 ? -9.938 -50.719 -6.617 1 63.53 824 ALA B N 1
ATOM 14024 C CA . ALA B 1 824 ? -10.852 -51.219 -7.641 1 63.53 824 ALA B CA 1
ATOM 14025 C C . ALA B 1 824 ? -11.008 -52.75 -7.551 1 63.53 824 ALA B C 1
ATOM 14027 O O . ALA B 1 824 ? -10.031 -53.469 -7.652 1 63.53 824 ALA B O 1
ATOM 14028 N N . SER B 1 825 ? -12.164 -53.312 -7.109 1 72.44 825 SER B N 1
ATOM 14029 C CA . SER B 1 825 ? -12.469 -54.719 -7.051 1 72.44 825 SER B CA 1
ATOM 14030 C C . SER B 1 825 ? -12.484 -55.344 -8.445 1 72.44 825 SER B C 1
ATOM 14032 O O . SER B 1 825 ? -12.609 -54.625 -9.445 1 72.44 825 SER B O 1
ATOM 14034 N N . GLN B 1 826 ? -12.125 -56.594 -8.68 1 78.12 826 GLN B N 1
ATOM 14035 C CA . GLN B 1 826 ? -12.141 -57.312 -9.945 1 78.12 826 GLN B CA 1
ATOM 14036 C C . GLN B 1 826 ? -13.5 -57.188 -10.625 1 78.12 826 GLN B C 1
ATOM 14038 O O . GLN B 1 826 ? -13.578 -57.094 -11.852 1 78.12 826 GLN B O 1
ATOM 14043 N N . ASN B 1 827 ? -14.555 -57.094 -9.844 1 78.31 827 ASN B N 1
ATOM 14044 C CA . ASN B 1 827 ? -15.891 -56.969 -10.406 1 78.31 827 ASN B CA 1
ATOM 14045 C C . ASN B 1 827 ? -16.094 -55.594 -11.055 1 78.31 827 ASN B C 1
ATOM 14047 O O . ASN B 1 827 ? -16.766 -55.5 -12.086 1 78.31 827 ASN B O 1
ATOM 14051 N N . LEU B 1 828 ? -15.547 -54.656 -10.453 1 83.88 828 LEU B N 1
ATOM 14052 C CA . LEU B 1 828 ? -15.688 -53.312 -11 1 83.88 828 LEU B CA 1
ATOM 14053 C C . LEU B 1 828 ? -14.922 -53.188 -12.312 1 83.88 828 LEU B C 1
ATOM 14055 O O . LEU B 1 828 ? -15.383 -52.5 -13.234 1 83.88 828 LEU B O 1
ATOM 14059 N N . VAL B 1 829 ? -13.82 -53.812 -12.406 1 83.19 829 VAL B N 1
ATOM 14060 C CA . VAL B 1 829 ? -13.016 -53.719 -13.625 1 83.19 829 VAL B CA 1
ATOM 14061 C C . VAL B 1 829 ? -13.734 -54.469 -14.758 1 83.19 829 VAL B C 1
ATOM 14063 O O . VAL B 1 829 ? -13.719 -54 -15.898 1 83.19 829 VAL B O 1
ATOM 14066 N N . MET B 1 830 ? -14.305 -55.625 -14.43 1 84.38 830 MET B N 1
ATOM 14067 C CA . MET B 1 830 ? -15.047 -56.344 -15.453 1 84.38 830 MET B CA 1
ATOM 14068 C C . MET B 1 830 ? -16.266 -55.562 -15.906 1 84.38 830 MET B C 1
ATOM 14070 O O . MET B 1 830 ? -16.625 -55.562 -17.078 1 84.38 830 MET B O 1
ATOM 14074 N N . ALA B 1 831 ? -16.906 -54.938 -14.914 1 88.19 831 ALA B N 1
ATOM 14075 C CA . ALA B 1 831 ? -18.031 -54.094 -15.258 1 88.19 831 ALA B CA 1
ATOM 14076 C C . ALA B 1 831 ? -17.562 -52.906 -16.141 1 88.19 831 ALA B C 1
ATOM 14078 O O . ALA B 1 831 ? -18.297 -52.5 -17.031 1 88.19 831 ALA B O 1
ATOM 14079 N N . GLY B 1 832 ? -16.422 -52.469 -15.906 1 88.12 832 GLY B N 1
ATOM 14080 C CA . GLY B 1 832 ? -15.867 -51.406 -16.719 1 88.12 832 GLY B CA 1
ATOM 14081 C C . GLY B 1 832 ? -15.609 -51.812 -18.156 1 88.12 832 GLY B C 1
ATOM 14082 O O . GLY B 1 832 ? -15.852 -51.031 -19.094 1 88.12 832 GLY B O 1
ATOM 14083 N N . HIS B 1 833 ? -15.156 -53.031 -18.344 1 86.06 833 HIS B N 1
ATOM 14084 C CA . HIS B 1 833 ? -14.922 -53.531 -19.703 1 86.06 833 HIS B CA 1
ATOM 14085 C C . HIS B 1 833 ? -16.234 -53.719 -20.453 1 86.06 833 HIS B C 1
ATOM 14087 O O . HIS B 1 833 ? -16.297 -53.438 -21.656 1 86.06 833 HIS B O 1
ATOM 14093 N N . ARG B 1 834 ? -17.234 -54.125 -19.734 1 88.56 834 ARG B N 1
ATOM 14094 C CA . ARG B 1 834 ? -18.547 -54.281 -20.359 1 88.56 834 ARG B CA 1
ATOM 14095 C C . ARG B 1 834 ? -19.125 -52.906 -20.75 1 88.56 834 ARG B C 1
ATOM 14097 O O . ARG B 1 834 ? -19.734 -52.781 -21.812 1 88.56 834 ARG B O 1
ATOM 14104 N N . LEU B 1 835 ? -19 -52.031 -19.875 1 91.38 835 LEU B N 1
ATOM 14105 C CA . LEU B 1 835 ? -19.469 -50.688 -20.172 1 91.38 835 LEU B CA 1
ATOM 14106 C C . LEU B 1 835 ? -18.719 -50.094 -21.359 1 91.38 835 LEU B C 1
ATOM 14108 O O . LEU B 1 835 ? -19.312 -49.406 -22.203 1 91.38 835 LEU B O 1
ATOM 14112 N N . ASN B 1 836 ? -17.375 -50.281 -21.422 1 91.69 836 ASN B N 1
ATOM 14113 C CA . ASN B 1 836 ? -16.578 -49.781 -22.547 1 91.69 836 ASN B CA 1
ATOM 14114 C C . ASN B 1 836 ? -17.094 -50.344 -23.875 1 91.69 836 ASN B C 1
ATOM 14116 O O . ASN B 1 836 ? -17.188 -49.625 -24.859 1 91.69 836 ASN B O 1
ATOM 14120 N N . GLU B 1 837 ? -17.422 -51.594 -23.844 1 90.25 837 GLU B N 1
ATOM 14121 C CA . GLU B 1 837 ? -17.922 -52.219 -25.062 1 90.25 837 GLU B CA 1
ATOM 14122 C C . GLU B 1 837 ? -19.312 -51.688 -25.422 1 90.25 837 GLU B C 1
ATOM 14124 O O . GLU B 1 837 ? -19.594 -51.438 -26.609 1 90.25 837 GLU B O 1
ATOM 14129 N N . PHE B 1 838 ? -20.078 -51.562 -24.516 1 91.12 838 PHE B N 1
ATOM 14130 C CA . PHE B 1 838 ? -21.406 -51 -24.75 1 91.12 838 PHE B CA 1
ATOM 14131 C C . PHE B 1 838 ? -21.312 -49.594 -25.328 1 91.12 838 PHE B C 1
ATOM 14133 O O . PHE B 1 838 ? -22.016 -49.281 -26.281 1 91.12 838 PHE B O 1
ATOM 14140 N N . LEU B 1 839 ? -20.5 -48.75 -24.719 1 92.44 839 LEU B N 1
ATOM 14141 C CA . LEU B 1 839 ? -20.359 -47.344 -25.156 1 92.44 839 LEU B CA 1
ATOM 14142 C C . LEU B 1 839 ? -19.766 -47.281 -26.547 1 92.44 839 LEU B C 1
ATOM 14144 O O . LEU B 1 839 ? -20.109 -46.406 -27.344 1 92.44 839 LEU B O 1
ATOM 14148 N N . LYS B 1 840 ? -18.797 -48.156 -26.844 1 91.19 840 LYS B N 1
ATOM 14149 C CA . LYS B 1 840 ? -18.25 -48.219 -28.203 1 91.19 840 LYS B CA 1
ATOM 14150 C C . LYS B 1 840 ? -19.344 -48.531 -29.219 1 91.19 840 LYS B C 1
ATOM 14152 O O . LYS B 1 840 ? -19.422 -47.906 -30.266 1 91.19 840 LYS B O 1
ATOM 14157 N N . HIS B 1 841 ? -20.203 -49.469 -28.781 1 89.38 841 HIS B N 1
ATOM 14158 C CA . HIS B 1 841 ? -21.297 -49.844 -29.672 1 89.38 841 HIS B CA 1
ATOM 14159 C C . HIS B 1 841 ? -22.312 -48.719 -29.797 1 89.38 841 HIS B C 1
ATOM 14161 O O . HIS B 1 841 ? -22.906 -48.531 -30.859 1 89.38 841 HIS B O 1
ATOM 14167 N N . PHE B 1 842 ? -22.547 -48.062 -28.797 1 90.06 842 PHE B N 1
ATOM 14168 C CA . PHE B 1 842 ? -23.453 -46.938 -28.766 1 90.06 842 PHE B CA 1
ATOM 14169 C C . PHE B 1 842 ? -22.969 -45.844 -29.719 1 90.06 842 PHE B C 1
ATOM 14171 O O . PHE B 1 842 ? -23.766 -45.312 -30.5 1 90.06 842 PHE B O 1
ATOM 14178 N N . VAL B 1 843 ? -21.688 -45.531 -29.719 1 90.25 843 VAL B N 1
ATOM 14179 C CA . VAL B 1 843 ? -21.125 -44.438 -30.531 1 90.25 843 VAL B CA 1
ATOM 14180 C C . VAL B 1 843 ? -21.094 -44.875 -32 1 90.25 843 VAL B C 1
ATOM 14182 O O . VAL B 1 843 ? -21.344 -44.094 -32.906 1 90.25 843 VAL B O 1
ATOM 14185 N N . ASP B 1 844 ? -20.75 -46.219 -32.281 1 86.5 844 ASP B N 1
ATOM 14186 C CA . ASP B 1 844 ? -20.625 -46.719 -33.625 1 86.5 844 ASP B CA 1
ATOM 14187 C C . ASP B 1 844 ? -22 -47.125 -34.188 1 86.5 844 ASP B C 1
ATOM 14189 O O . ASP B 1 844 ? -22.141 -47.344 -35.375 1 86.5 844 ASP B O 1
ATOM 14193 N N . ASN B 1 845 ? -23.031 -47.031 -33.562 1 79.94 845 ASN B N 1
ATOM 14194 C CA . ASN B 1 845 ? -24.391 -47.406 -33.969 1 79.94 845 ASN B CA 1
ATOM 14195 C C . ASN B 1 845 ? -24.453 -48.844 -34.469 1 79.94 845 ASN B C 1
ATOM 14197 O O . ASN B 1 845 ? -25.078 -49.125 -35.5 1 79.94 845 ASN B O 1
ATOM 14201 N N . HIS B 1 846 ? -23.562 -49.812 -34.156 1 67.75 846 HIS B N 1
ATOM 14202 C CA . HIS B 1 846 ? -23.531 -51.188 -34.688 1 67.75 846 HIS B CA 1
ATOM 14203 C C . HIS B 1 846 ? -24.719 -52 -34.188 1 67.75 846 HIS B C 1
ATOM 14205 O O . HIS B 1 846 ? -24.938 -53.125 -34.625 1 67.75 846 HIS B O 1
ATOM 14211 N N . ASP B 1 847 ? -25.328 -51.812 -33.188 1 56.88 847 ASP B N 1
ATOM 14212 C CA . ASP B 1 847 ? -26.344 -52.781 -32.781 1 56.88 847 ASP B CA 1
ATOM 14213 C C . ASP B 1 847 ? -27.594 -52.625 -33.656 1 56.88 847 ASP B C 1
ATOM 14215 O O . ASP B 1 847 ? -28.156 -51.531 -33.781 1 56.88 847 ASP B O 1
ATOM 14219 N N . ASP B 1 848 ? -27.703 -53.469 -34.75 1 50.06 848 ASP B N 1
ATOM 14220 C CA . ASP B 1 848 ? -28.75 -53.656 -35.75 1 50.06 848 ASP B CA 1
ATOM 14221 C C . ASP B 1 848 ? -30.141 -53.406 -35.156 1 50.06 848 ASP B C 1
ATOM 14223 O O . ASP B 1 848 ? -31.062 -52.969 -35.875 1 50.06 848 ASP B O 1
ATOM 14227 N N . THR B 1 849 ? -30.438 -53.812 -34.031 1 49.81 849 THR B N 1
ATOM 14228 C CA . THR B 1 849 ? -31.844 -53.812 -33.594 1 49.81 849 THR B CA 1
ATOM 14229 C C . THR B 1 849 ? -32.281 -52.438 -33.125 1 49.81 849 THR B C 1
ATOM 14231 O O . THR B 1 849 ? -33.438 -52.062 -33.312 1 49.81 849 THR B O 1
ATOM 14234 N N . HIS B 1 850 ? -31.438 -51.562 -32.406 1 52.41 850 HIS B N 1
ATOM 14235 C CA . HIS B 1 850 ? -31.875 -50.281 -31.859 1 52.41 850 HIS B CA 1
ATOM 14236 C C . HIS B 1 850 ? -30.922 -49.156 -32.25 1 52.41 850 HIS B C 1
ATOM 14238 O O . HIS B 1 850 ? -29.719 -49.25 -32 1 52.41 850 HIS B O 1
ATOM 14244 N N . ARG B 1 851 ? -31.203 -48.5 -33.406 1 57.88 851 ARG B N 1
ATOM 14245 C CA . ARG B 1 851 ? -30.469 -47.281 -33.719 1 57.88 851 ARG B CA 1
ATOM 14246 C C . ARG B 1 851 ? -30.453 -46.344 -32.531 1 57.88 851 ARG B C 1
ATOM 14248 O O . ARG B 1 851 ? -31.484 -45.781 -32.125 1 57.88 851 ARG B O 1
ATOM 14255 N N . TRP B 1 852 ? -29.234 -46.094 -31.891 1 70.5 852 TRP B N 1
ATOM 14256 C CA . TRP B 1 852 ? -29.156 -45.469 -30.562 1 70.5 852 TRP B CA 1
ATOM 14257 C C . TRP B 1 852 ? -28.766 -44 -30.688 1 70.5 852 TRP B C 1
ATOM 14259 O O . TRP B 1 852 ? -29.125 -43.188 -29.812 1 70.5 852 TRP B O 1
ATOM 14269 N N . LYS B 1 853 ? -28.188 -43.531 -31.906 1 83 853 LYS B N 1
ATOM 14270 C CA . LYS B 1 853 ? -27.703 -42.156 -31.859 1 83 853 LYS B CA 1
ATOM 14271 C C . LYS B 1 853 ? -28.094 -41.375 -33.125 1 83 853 LYS B C 1
ATOM 14273 O O . LYS B 1 853 ? -28.156 -41.969 -34.219 1 83 853 LYS B O 1
ATOM 14278 N N . MET B 1 854 ? -28.531 -40.156 -33.031 1 85.69 854 MET B N 1
ATOM 14279 C CA . MET B 1 854 ? -28.766 -39.219 -34.156 1 85.69 854 MET B CA 1
ATOM 14280 C C . MET B 1 854 ? -28.109 -37.875 -33.906 1 85.69 854 MET B C 1
ATOM 14282 O O . MET B 1 854 ? -28.078 -37.406 -32.781 1 85.69 854 MET B O 1
ATOM 14286 N N . ILE B 1 855 ? -27.438 -37.375 -34.906 1 89.06 855 ILE B N 1
ATOM 14287 C CA . ILE B 1 855 ? -26.812 -36.062 -34.812 1 89.06 855 ILE B CA 1
ATOM 14288 C C . ILE B 1 855 ? -27.844 -34.969 -35.094 1 89.06 855 ILE B C 1
ATOM 14290 O O . ILE B 1 855 ? -28.469 -35 -36.156 1 89.06 855 ILE B O 1
ATOM 14294 N N . ALA B 1 856 ? -28.125 -34.188 -34.125 1 87.12 856 ALA B N 1
ATOM 14295 C CA . ALA B 1 856 ? -29.109 -33.094 -34.281 1 87.12 856 ALA B CA 1
ATOM 14296 C C . ALA B 1 856 ? -28.422 -31.734 -34.312 1 87.12 856 ALA B C 1
ATOM 14298 O O . ALA B 1 856 ? -27.312 -31.578 -33.781 1 87.12 856 ALA B O 1
ATOM 14299 N N . THR B 1 857 ? -29 -30.781 -35.031 1 83.06 857 THR B N 1
ATOM 14300 C CA . THR B 1 857 ? -28.516 -29.406 -35.062 1 83.06 857 THR B CA 1
ATOM 14301 C C . THR B 1 857 ? -29.359 -28.516 -34.156 1 83.06 857 THR B C 1
ATOM 14303 O O . THR B 1 857 ? -30.547 -28.797 -33.938 1 83.06 857 THR B O 1
ATOM 14306 N N . GLN B 1 858 ? -28.719 -27.609 -33.469 1 83.06 858 GLN B N 1
ATOM 14307 C CA . GLN B 1 858 ? -29.406 -26.672 -32.594 1 83.06 858 GLN B CA 1
ATOM 14308 C C . GLN B 1 858 ? -29.578 -25.312 -33.25 1 83.06 858 GLN B C 1
ATOM 14310 O O . GLN B 1 858 ? -28.719 -24.875 -34 1 83.06 858 GLN B O 1
ATOM 14315 N N . THR B 1 859 ? -30.688 -24.719 -32.969 1 83.75 859 THR B N 1
ATOM 14316 C CA . THR B 1 859 ? -30.953 -23.375 -33.469 1 83.75 859 THR B CA 1
ATOM 14317 C C . THR B 1 859 ? -30.078 -22.344 -32.75 1 83.75 859 THR B C 1
ATOM 14319 O O . THR B 1 859 ? -29.516 -22.641 -31.703 1 83.75 859 THR B O 1
ATOM 14322 N N . CYS B 1 860 ? -30 -21.188 -33.406 1 84.31 860 CYS B N 1
ATOM 14323 C CA . CYS B 1 860 ? -29.172 -20.125 -32.844 1 84.31 860 CYS B CA 1
ATOM 14324 C C . CYS B 1 860 ? -29.75 -19.656 -31.5 1 84.31 860 CYS B C 1
ATOM 14326 O O . CYS B 1 860 ? -29 -19.406 -30.547 1 84.31 860 CYS B O 1
ATOM 14328 N N . MET B 1 861 ? -31.031 -19.578 -31.391 1 83.94 861 MET B N 1
ATOM 14329 C CA . MET B 1 861 ? -31.672 -19.141 -30.156 1 83.94 861 MET B CA 1
ATOM 14330 C C . MET B 1 861 ? -31.547 -20.219 -29.078 1 83.94 861 MET B C 1
ATOM 14332 O O . MET B 1 861 ? -31.375 -19.922 -27.891 1 83.94 861 MET B O 1
ATOM 14336 N N . GLY B 1 862 ? -31.531 -21.438 -29.547 1 82.44 862 GLY B N 1
ATOM 14337 C CA . GLY B 1 862 ? -31.344 -22.531 -28.609 1 82.44 862 GLY B CA 1
ATOM 14338 C C . GLY B 1 862 ? -29.953 -22.609 -28.031 1 82.44 862 GLY B C 1
ATOM 14339 O O . GLY B 1 862 ? -29.781 -22.875 -26.828 1 82.44 862 GLY B O 1
ATOM 14340 N N . ARG B 1 863 ? -29.062 -22.156 -28.859 1 82.81 863 ARG B N 1
ATOM 14341 C CA . ARG B 1 863 ? -27.672 -22.188 -28.406 1 82.81 863 ARG B CA 1
ATOM 14342 C C . ARG B 1 863 ? -27.391 -21.047 -27.438 1 82.81 863 ARG B C 1
ATOM 14344 O O . ARG B 1 863 ? -26.688 -21.234 -26.438 1 82.81 863 ARG B O 1
ATOM 14351 N N . PHE B 1 864 ? -28.031 -19.969 -27.703 1 82.88 864 PHE B N 1
ATOM 14352 C CA . PHE B 1 864 ? -27.781 -18.797 -26.891 1 82.88 864 PHE B CA 1
ATOM 14353 C C . PHE B 1 864 ? -28.422 -18.938 -25.516 1 82.88 864 PHE B C 1
ATOM 14355 O O . PHE B 1 864 ? -27.812 -18.609 -24.5 1 82.88 864 PHE B O 1
ATOM 14362 N N . PHE B 1 865 ? -29.578 -19.531 -25.391 1 84.44 865 PHE B N 1
ATOM 14363 C CA . PHE B 1 865 ? -30.281 -19.641 -24.125 1 84.44 865 PHE B CA 1
ATOM 14364 C C . PHE B 1 865 ? -30.062 -21.016 -23.5 1 84.44 865 PHE B C 1
ATOM 14366 O O . PHE B 1 865 ? -30.453 -21.25 -22.344 1 84.44 865 PHE B O 1
ATOM 14373 N N . GLY B 1 866 ? -29.422 -21.875 -24.141 1 81.31 866 GLY B N 1
ATOM 14374 C CA . GLY B 1 866 ? -29.141 -23.203 -23.625 1 81.31 866 GLY B CA 1
ATOM 14375 C C . GLY B 1 866 ? -30.359 -24.109 -23.625 1 81.31 866 GLY B C 1
ATOM 14376 O O . GLY B 1 866 ? -30.531 -24.906 -22.688 1 81.31 866 GLY B O 1
ATOM 14377 N N . ILE B 1 867 ? -31.25 -23.938 -24.547 1 86.44 867 ILE B N 1
ATOM 14378 C CA . ILE B 1 867 ? -32.438 -24.766 -24.625 1 86.44 867 ILE B CA 1
ATOM 14379 C C . ILE B 1 867 ? -32.125 -26.047 -25.406 1 86.44 867 ILE B C 1
ATOM 14381 O O . ILE B 1 867 ? -31.641 -26 -26.531 1 86.44 867 ILE B O 1
ATOM 14385 N N . PRO B 1 868 ? -32.438 -27.188 -24.766 1 87.38 868 PRO B N 1
ATOM 14386 C CA . PRO B 1 868 ? -32.156 -28.469 -25.438 1 87.38 868 PRO B CA 1
ATOM 14387 C C . PRO B 1 868 ? -33.062 -28.703 -26.641 1 87.38 868 PRO B C 1
ATOM 14389 O O . PRO B 1 868 ? -34.156 -28.109 -26.719 1 87.38 868 PRO B O 1
ATOM 14392 N N . PRO B 1 869 ? -32.562 -29.453 -27.578 1 84.38 869 PRO B N 1
ATOM 14393 C CA . PRO B 1 869 ? -33.406 -29.781 -28.734 1 84.38 869 PRO B CA 1
ATOM 14394 C C . PRO B 1 869 ? -34.625 -30.609 -28.391 1 84.38 869 PRO B C 1
ATOM 14396 O O . PRO B 1 869 ? -34.719 -31.109 -27.266 1 84.38 869 PRO B O 1
ATOM 14399 N N . GLU B 1 870 ? -35.625 -30.609 -29.312 1 74.69 870 GLU B N 1
ATOM 14400 C CA . GLU B 1 870 ? -36.875 -31.328 -29.078 1 74.69 870 GLU B CA 1
ATOM 14401 C C . GLU B 1 870 ? -36.625 -32.844 -28.984 1 74.69 870 GLU B C 1
ATOM 14403 O O . GLU B 1 870 ? -36.031 -33.438 -29.891 1 74.69 870 GLU B O 1
ATOM 14408 N N . MET B 1 871 ? -36.688 -33.312 -27.766 1 69.81 871 MET B N 1
ATOM 14409 C CA . MET B 1 871 ? -36.469 -34.75 -27.516 1 69.81 871 MET B CA 1
ATOM 14410 C C . MET B 1 871 ? -37.75 -35.562 -27.688 1 69.81 871 MET B C 1
ATOM 14412 O O . MET B 1 871 ? -38.656 -35.438 -26.891 1 69.81 871 MET B O 1
ATOM 14416 N N . GLY B 1 872 ? -38.469 -35.5 -28.766 1 56.09 872 GLY B N 1
ATOM 14417 C CA . GLY B 1 872 ? -39.688 -36.281 -28.922 1 56.09 872 GLY B CA 1
ATOM 14418 C C . GLY B 1 872 ? -39.594 -37.625 -28.25 1 56.09 872 GLY B C 1
ATOM 14419 O O . GLY B 1 872 ? -38.594 -37.969 -27.672 1 56.09 872 GLY B O 1
ATOM 14420 N N . SER B 1 873 ? -40.75 -38.281 -27.969 1 55.44 873 SER B N 1
ATOM 14421 C CA . SER B 1 873 ? -40.969 -39.625 -27.406 1 55.44 873 SER B CA 1
ATOM 14422 C C . SER B 1 873 ? -40.062 -40.625 -28.031 1 55.44 873 SER B C 1
ATOM 14424 O O . SER B 1 873 ? -40.312 -41.844 -27.969 1 55.44 873 SER B O 1
ATOM 14426 N N . GLY B 1 874 ? -38.938 -40.156 -28.703 1 60.38 874 GLY B N 1
ATOM 14427 C CA . GLY B 1 874 ? -38.25 -41.125 -29.547 1 60.38 874 GLY B CA 1
ATOM 14428 C C . GLY B 1 874 ? -37.219 -41.938 -28.797 1 60.38 874 GLY B C 1
ATOM 14429 O O . GLY B 1 874 ? -36.812 -41.562 -27.688 1 60.38 874 GLY B O 1
ATOM 14430 N N . LYS B 1 875 ? -36.938 -43.188 -29.047 1 70.31 875 LYS B N 1
ATOM 14431 C CA . LYS B 1 875 ? -36.031 -44.25 -28.609 1 70.31 875 LYS B CA 1
ATOM 14432 C C . LYS B 1 875 ? -34.594 -44 -29.047 1 70.31 875 LYS B C 1
ATOM 14434 O O . LYS B 1 875 ? -33.719 -44.844 -28.875 1 70.31 875 LYS B O 1
ATOM 14439 N N . ILE B 1 876 ? -34.312 -42.594 -29.484 1 83.75 876 ILE B N 1
ATOM 14440 C CA . ILE B 1 876 ? -33 -42.344 -30.047 1 83.75 876 ILE B CA 1
ATOM 14441 C C . ILE B 1 876 ? -32.281 -41.25 -29.25 1 83.75 876 ILE B C 1
ATOM 14443 O O . ILE B 1 876 ? -32.875 -40.25 -28.922 1 83.75 876 ILE B O 1
ATOM 14447 N N . SER B 1 877 ? -31.031 -41.438 -28.844 1 90.56 877 SER B N 1
ATOM 14448 C CA . SER B 1 877 ? -30.203 -40.438 -28.188 1 90.56 877 SER B CA 1
ATOM 14449 C C . SER B 1 877 ? -29.688 -39.406 -29.172 1 90.56 877 SER B C 1
ATOM 14451 O O . SER B 1 877 ? -29.422 -39.719 -30.344 1 90.56 877 SER B O 1
ATOM 14453 N N . LEU B 1 878 ? -29.594 -38.156 -28.781 1 90.5 878 LEU B N 1
ATOM 14454 C CA . LEU B 1 878 ? -29.234 -37.062 -29.672 1 90.5 878 LEU B CA 1
ATOM 14455 C C . LEU B 1 878 ? -27.812 -36.562 -29.375 1 90.5 878 LEU B C 1
ATOM 14457 O O . LEU B 1 878 ? -27.438 -36.438 -28.203 1 90.5 878 LEU B O 1
ATOM 14461 N N . PHE B 1 879 ? -26.984 -36.375 -30.391 1 91.88 879 PHE B N 1
ATOM 14462 C CA . PHE B 1 879 ? -25.672 -35.75 -30.344 1 91.88 879 PHE B CA 1
ATOM 14463 C C . PHE B 1 879 ? -25.703 -34.375 -31.016 1 91.88 879 PHE B C 1
ATOM 14465 O O . PHE B 1 879 ? -25.984 -34.281 -32.188 1 91.88 879 PHE B O 1
ATOM 14472 N N . VAL B 1 880 ? -25.5 -33.375 -30.266 1 91.94 880 VAL B N 1
ATOM 14473 C CA . VAL B 1 880 ? -25.469 -32.031 -30.797 1 91.94 880 VAL B CA 1
ATOM 14474 C C . VAL B 1 880 ? -24.031 -31.516 -30.828 1 91.94 880 VAL B C 1
ATOM 14476 O O . VAL B 1 880 ? -23.344 -31.531 -29.797 1 91.94 880 VAL B O 1
ATOM 14479 N N . PRO B 1 881 ? -23.469 -31.078 -32.031 1 91.75 881 PRO B N 1
ATOM 14480 C CA . PRO B 1 881 ? -22.109 -30.562 -32.062 1 91.75 881 PRO B CA 1
ATOM 14481 C C . PRO B 1 881 ? -21.891 -29.344 -31.172 1 91.75 881 PRO B C 1
ATOM 14483 O O . PRO B 1 881 ? -22.672 -28.391 -31.219 1 91.75 881 PRO B O 1
ATOM 14486 N N . ASP B 1 882 ? -20.891 -29.391 -30.344 1 90.56 882 ASP B N 1
ATOM 14487 C CA . ASP B 1 882 ? -20.547 -28.344 -29.406 1 90.56 882 ASP B CA 1
ATOM 14488 C C . ASP B 1 882 ? -19.453 -27.438 -29.969 1 90.56 882 ASP B C 1
ATOM 14490 O O . ASP B 1 882 ? -18.297 -27.5 -29.547 1 90.56 882 ASP B O 1
ATOM 14494 N N . ILE B 1 883 ? -19.75 -26.5 -30.766 1 85 883 ILE B N 1
ATOM 14495 C CA . ILE B 1 883 ? -18.797 -25.625 -31.438 1 85 883 ILE B CA 1
ATOM 14496 C C . ILE B 1 883 ? -18.25 -24.609 -30.438 1 85 883 ILE B C 1
ATOM 14498 O O . ILE B 1 883 ? -17.078 -24.219 -30.516 1 85 883 ILE B O 1
ATOM 14502 N N . SER B 1 884 ? -19.031 -24.281 -29.5 1 85.81 884 SER B N 1
ATOM 14503 C CA . SER B 1 884 ? -18.594 -23.266 -28.531 1 85.81 884 SER B CA 1
ATOM 14504 C C . SER B 1 884 ? -17.906 -23.922 -27.344 1 85.81 884 SER B C 1
ATOM 14506 O O . SER B 1 884 ? -17.438 -23.219 -26.438 1 85.81 884 SER B O 1
ATOM 14508 N N . HIS B 1 885 ? -17.672 -25.203 -27.359 1 88.88 885 HIS B N 1
ATOM 14509 C CA . HIS B 1 885 ? -16.984 -25.938 -26.297 1 88.88 885 HIS B CA 1
ATOM 14510 C C . HIS B 1 885 ? -17.641 -25.672 -24.938 1 88.88 885 HIS B C 1
ATOM 14512 O O . HIS B 1 885 ? -16.953 -25.312 -23.984 1 88.88 885 HIS B O 1
ATOM 14518 N N . SER B 1 886 ? -18.922 -25.938 -24.844 1 90.81 886 SER B N 1
ATOM 14519 C CA . SER B 1 886 ? -19.703 -25.719 -23.641 1 90.81 886 SER B CA 1
ATOM 14520 C C . SER B 1 886 ? -19.375 -26.75 -22.578 1 90.81 886 SER B C 1
ATOM 14522 O O . SER B 1 886 ? -19.75 -26.609 -21.406 1 90.81 886 SER B O 1
ATOM 14524 N N . PHE B 1 887 ? -18.547 -27.812 -22.953 1 93.62 887 PHE B N 1
ATOM 14525 C CA . PHE B 1 887 ? -18.172 -28.797 -21.953 1 93.62 887 PHE B CA 1
ATOM 14526 C C . PHE B 1 887 ? -17.297 -28.188 -20.875 1 93.62 887 PHE B C 1
ATOM 14528 O O . PHE B 1 887 ? -17.141 -28.734 -19.797 1 93.62 887 PHE B O 1
ATOM 14535 N N . THR B 1 888 ? -16.688 -26.984 -21.203 1 94.5 888 THR B N 1
ATOM 14536 C CA . THR B 1 888 ? -15.82 -26.297 -20.25 1 94.5 888 THR B CA 1
ATOM 14537 C C . THR B 1 888 ? -16.625 -25.797 -19.047 1 94.5 888 THR B C 1
ATOM 14539 O O . THR B 1 888 ? -16.047 -25.422 -18.031 1 94.5 888 THR B O 1
ATOM 14542 N N . LYS B 1 889 ? -17.969 -25.875 -19.094 1 92.38 889 LYS B N 1
ATOM 14543 C CA . LYS B 1 889 ? -18.797 -25.516 -17.953 1 92.38 889 LYS B CA 1
ATOM 14544 C C . LYS B 1 889 ? -18.594 -26.469 -16.797 1 92.38 889 LYS B C 1
ATOM 14546 O O . LYS B 1 889 ? -18.906 -26.141 -15.648 1 92.38 889 LYS B O 1
ATOM 14551 N N . ALA B 1 890 ? -18.062 -27.656 -17.125 1 93.94 890 ALA B N 1
ATOM 14552 C CA . ALA B 1 890 ? -17.766 -28.625 -16.078 1 93.94 890 ALA B CA 1
ATOM 14553 C C . ALA B 1 890 ? -16.422 -28.344 -15.422 1 93.94 890 ALA B C 1
ATOM 14555 O O . ALA B 1 890 ? -16.047 -29 -14.453 1 93.94 890 ALA B O 1
ATOM 14556 N N . LEU B 1 891 ? -15.719 -27.266 -15.953 1 95.06 891 LEU B N 1
ATOM 14557 C CA . LEU B 1 891 ? -14.406 -26.875 -15.445 1 95.06 891 LEU B CA 1
ATOM 14558 C C . LEU B 1 891 ? -14.422 -25.422 -14.984 1 95.06 891 LEU B C 1
ATOM 14560 O O . LEU B 1 891 ? -15.398 -24.688 -15.219 1 95.06 891 LEU B O 1
ATOM 14564 N N . PHE B 1 892 ? -13.367 -25 -14.328 1 95.31 892 PHE B N 1
ATOM 14565 C CA . PHE B 1 892 ? -13.242 -23.609 -13.898 1 95.31 892 PHE B CA 1
ATOM 14566 C C . PHE B 1 892 ? -13.133 -22.672 -15.102 1 95.31 892 PHE B C 1
ATOM 14568 O O . PHE B 1 892 ? -13.516 -21.5 -15.031 1 95.31 892 PHE B O 1
ATOM 14575 N N . LEU B 1 893 ? -12.695 -23.203 -16.234 1 94.12 893 LEU B N 1
ATOM 14576 C CA . LEU B 1 893 ? -12.516 -22.391 -17.453 1 94.12 893 LEU B CA 1
ATOM 14577 C C . LEU B 1 893 ? -13.844 -21.797 -17.906 1 94.12 893 LEU B C 1
ATOM 14579 O O . LEU B 1 893 ? -13.891 -20.688 -18.406 1 94.12 893 LEU B O 1
ATOM 14583 N N . GLY B 1 894 ? -14.945 -22.531 -17.781 1 93.38 894 GLY B N 1
ATOM 14584 C CA . GLY B 1 894 ? -16.266 -22.062 -18.188 1 93.38 894 GLY B CA 1
ATOM 14585 C C . GLY B 1 894 ? -16.922 -21.172 -17.156 1 93.38 894 GLY B C 1
ATOM 14586 O O . GLY B 1 894 ? -17.938 -20.531 -17.438 1 93.38 894 GLY B O 1
ATOM 14587 N N . LEU B 1 895 ? -16.328 -21.078 -15.953 1 94.31 895 LEU B N 1
ATOM 14588 C CA . LEU B 1 895 ? -16.875 -20.281 -14.859 1 94.31 895 LEU B CA 1
ATOM 14589 C C . LEU B 1 895 ? -16.016 -19.047 -14.594 1 94.31 895 LEU B C 1
ATOM 14591 O O . LEU B 1 895 ? -16.062 -18.484 -13.508 1 94.31 895 LEU B O 1
ATOM 14595 N N . GLU B 1 896 ? -15.273 -18.578 -15.531 1 94.44 896 GLU B N 1
ATOM 14596 C CA . GLU B 1 896 ? -14.305 -17.516 -15.312 1 94.44 896 GLU B CA 1
ATOM 14597 C C . GLU B 1 896 ? -15.008 -16.219 -14.914 1 94.44 896 GLU B C 1
ATOM 14599 O O . GLU B 1 896 ? -14.555 -15.516 -14 1 94.44 896 GLU B O 1
ATOM 14604 N N . ALA B 1 897 ? -16.141 -15.898 -15.539 1 94.12 897 ALA B N 1
ATOM 14605 C CA . ALA B 1 897 ? -16.859 -14.664 -15.234 1 94.12 897 ALA B CA 1
ATOM 14606 C C . ALA B 1 897 ? -17.438 -14.695 -13.82 1 94.12 897 ALA B C 1
ATOM 14608 O O . ALA B 1 897 ? -17.359 -13.703 -13.094 1 94.12 897 ALA B O 1
ATOM 14609 N N . GLU B 1 898 ? -17.969 -15.867 -13.461 1 95.62 898 GLU B N 1
ATOM 14610 C CA . GLU B 1 898 ? -18.531 -16 -12.117 1 95.62 898 GLU B CA 1
ATOM 14611 C C . GLU B 1 898 ? -17.438 -15.969 -11.055 1 95.62 898 GLU B C 1
ATOM 14613 O O . GLU B 1 898 ? -17.625 -15.398 -9.977 1 95.62 898 GLU B O 1
ATOM 14618 N N . LEU B 1 899 ? -16.312 -16.578 -11.32 1 96.81 899 LEU B N 1
ATOM 14619 C CA . LEU B 1 899 ? -15.211 -16.578 -10.367 1 96.81 899 LEU B CA 1
ATOM 14620 C C . LEU B 1 899 ? -14.609 -15.188 -10.227 1 96.81 899 LEU B C 1
ATOM 14622 O O . LEU B 1 899 ? -14.203 -14.789 -9.133 1 96.81 899 LEU B O 1
ATOM 14626 N N . MET B 1 900 ? -14.555 -14.477 -11.328 1 96.88 900 MET B N 1
ATOM 14627 C CA . MET B 1 900 ? -14.062 -13.109 -11.273 1 96.88 900 MET B CA 1
ATOM 14628 C C . MET B 1 900 ? -14.961 -12.234 -10.406 1 96.88 900 MET B C 1
ATOM 14630 O O . MET B 1 900 ? -14.477 -11.477 -9.57 1 96.88 900 MET B O 1
ATOM 14634 N N . LEU B 1 901 ? -16.266 -12.375 -10.602 1 97.56 901 LEU B N 1
ATOM 14635 C CA . LEU B 1 901 ? -17.219 -11.594 -9.805 1 97.56 901 LEU B CA 1
ATOM 14636 C C . LEU B 1 901 ? -17.125 -11.969 -8.336 1 97.56 901 LEU B C 1
ATOM 14638 O O . LEU B 1 901 ? -17.234 -11.109 -7.457 1 97.56 901 LEU B O 1
ATOM 14642 N N . TRP B 1 902 ? -16.938 -13.234 -8.109 1 97.75 902 TRP B N 1
ATOM 14643 C CA . TRP B 1 902 ? -16.781 -13.695 -6.738 1 97.75 902 TRP B CA 1
ATOM 14644 C C . TRP B 1 902 ? -15.531 -13.094 -6.098 1 97.75 902 TRP B C 1
ATOM 14646 O O . TRP B 1 902 ? -15.562 -12.664 -4.941 1 97.75 902 TRP B O 1
ATOM 14656 N N . ASN B 1 903 ? -14.43 -13.016 -6.84 1 98.25 903 ASN B N 1
ATOM 14657 C CA . ASN B 1 903 ? -13.203 -12.422 -6.324 1 98.25 903 ASN B CA 1
ATOM 14658 C C . ASN B 1 903 ? -13.383 -10.93 -6.035 1 98.25 903 ASN B C 1
ATOM 14660 O O . ASN B 1 903 ? -12.883 -10.43 -5.027 1 98.25 903 ASN B O 1
ATOM 14664 N N . ILE B 1 904 ? -14.109 -10.266 -6.902 1 98.25 904 ILE B N 1
ATOM 14665 C CA . ILE B 1 904 ? -14.352 -8.844 -6.707 1 98.25 904 ILE B CA 1
ATOM 14666 C C . ILE B 1 904 ? -15.188 -8.633 -5.449 1 98.25 904 ILE B C 1
ATOM 14668 O O . ILE B 1 904 ? -14.906 -7.734 -4.652 1 98.25 904 ILE B O 1
ATOM 14672 N N . LEU B 1 905 ? -16.141 -9.469 -5.25 1 98.44 905 LEU B N 1
ATOM 14673 C CA . LEU B 1 905 ? -17.047 -9.336 -4.113 1 98.44 905 LEU B CA 1
ATOM 14674 C C . LEU B 1 905 ? -16.328 -9.641 -2.807 1 98.44 905 LEU B C 1
ATOM 14676 O O . LEU B 1 905 ? -16.531 -8.961 -1.801 1 98.44 905 LEU B O 1
ATOM 14680 N N . ILE B 1 906 ? -15.453 -10.656 -2.824 1 98.25 906 ILE B N 1
ATOM 14681 C CA . ILE B 1 906 ? -14.695 -10.977 -1.62 1 98.25 906 ILE B CA 1
ATOM 14682 C C . ILE B 1 906 ? -13.75 -9.828 -1.288 1 98.25 906 ILE B C 1
ATOM 14684 O O . ILE B 1 906 ? -13.625 -9.43 -0.126 1 98.25 906 ILE B O 1
ATOM 14688 N N . PHE B 1 907 ? -13.109 -9.305 -2.295 1 98.31 907 PHE B N 1
ATOM 14689 C CA . PHE B 1 907 ? -12.211 -8.172 -2.096 1 98.31 907 PHE B CA 1
ATOM 14690 C C . PHE B 1 907 ? -12.969 -6.98 -1.518 1 98.31 907 PHE B C 1
ATOM 14692 O O . PHE B 1 907 ? -12.5 -6.344 -0.567 1 98.31 907 PHE B O 1
ATOM 14699 N N . SER B 1 908 ? -14.141 -6.73 -2.074 1 98 908 SER B N 1
ATOM 14700 C CA . SER B 1 908 ? -14.922 -5.566 -1.666 1 98 908 SER B CA 1
ATOM 14701 C C . SER B 1 908 ? -15.469 -5.738 -0.254 1 98 908 SER B C 1
ATOM 14703 O O . SER B 1 908 ? -15.57 -4.77 0.502 1 98 908 SER B O 1
ATOM 14705 N N . LEU B 1 909 ? -15.875 -6.945 0.077 1 97.5 909 LEU B N 1
ATOM 14706 C CA . LEU B 1 909 ? -16.344 -7.219 1.428 1 97.5 909 LEU B CA 1
ATOM 14707 C C . LEU B 1 909 ? -15.234 -7.02 2.449 1 97.5 909 LEU B C 1
ATOM 14709 O O . LEU B 1 909 ? -15.453 -6.418 3.504 1 97.5 909 LEU B O 1
ATOM 14713 N N . CYS B 1 910 ? -14.023 -7.52 2.094 1 96.94 910 CYS B N 1
ATOM 14714 C CA . CYS B 1 910 ? -12.883 -7.332 2.98 1 96.94 910 CYS B CA 1
ATOM 14715 C C . CYS B 1 910 ? -12.492 -5.859 3.066 1 96.94 910 CYS B C 1
ATOM 14717 O O . CYS B 1 910 ? -12.094 -5.383 4.129 1 96.94 910 CYS B O 1
ATOM 14719 N N . ASP B 1 911 ? -12.617 -5.176 2.002 1 95.94 911 ASP B N 1
ATOM 14720 C CA . ASP B 1 911 ? -12.312 -3.746 1.983 1 95.94 911 ASP B CA 1
ATOM 14721 C C . ASP B 1 911 ? -13.273 -2.971 2.887 1 95.94 911 ASP B C 1
ATOM 14723 O O . ASP B 1 911 ? -12.875 -1.984 3.514 1 95.94 911 ASP B O 1
ATOM 14727 N N . LEU B 1 912 ? -14.508 -3.361 2.879 1 94.69 912 LEU B N 1
ATOM 14728 C CA . LEU B 1 912 ? -15.508 -2.711 3.719 1 94.69 912 LEU B CA 1
ATOM 14729 C C . LEU B 1 912 ? -15.234 -2.973 5.195 1 94.69 912 LEU B C 1
ATOM 14731 O O . LEU B 1 912 ? -15.414 -2.086 6.031 1 94.69 912 LEU B O 1
ATOM 14735 N N . TRP B 1 913 ? -14.734 -4.168 5.48 1 92.88 913 TRP B N 1
ATOM 14736 C CA . TRP B 1 913 ? -14.523 -4.562 6.871 1 92.88 913 TRP B CA 1
ATOM 14737 C C . TRP B 1 913 ? -13.227 -3.977 7.414 1 92.88 913 TRP B C 1
ATOM 14739 O O . TRP B 1 913 ? -13.203 -3.416 8.516 1 92.88 913 TRP B O 1
ATOM 14749 N N . TRP B 1 914 ? -12.078 -4.039 6.582 1 92.06 914 TRP B N 1
ATOM 14750 C CA . TRP B 1 914 ? -10.773 -3.646 7.102 1 92.06 914 TRP B CA 1
ATOM 14751 C C . TRP B 1 914 ? -10.383 -2.26 6.598 1 92.06 914 TRP B C 1
ATOM 14753 O O . TRP B 1 914 ? -9.516 -1.604 7.184 1 92.06 914 TRP B O 1
ATOM 14763 N N . GLY B 1 915 ? -10.914 -1.79 5.586 1 91.44 915 GLY B N 1
ATOM 14764 C CA . GLY B 1 915 ? -10.602 -0.474 5.051 1 91.44 915 GLY B CA 1
ATOM 14765 C C . GLY B 1 915 ? -9.195 -0.374 4.492 1 91.44 915 GLY B C 1
ATOM 14766 O O . GLY B 1 915 ? -8.578 0.693 4.535 1 91.44 915 GLY B O 1
ATOM 14767 N N . ASN B 1 916 ? -8.531 -1.504 4.148 1 94.69 916 ASN B N 1
ATOM 14768 C CA . ASN B 1 916 ? -7.184 -1.559 3.592 1 94.69 916 ASN B CA 1
ATOM 14769 C C . ASN B 1 916 ? -7.113 -2.496 2.389 1 94.69 916 ASN B C 1
ATOM 14771 O O . ASN B 1 916 ? -7.508 -3.66 2.48 1 94.69 916 ASN B O 1
ATOM 14775 N N . HIS B 1 917 ? -6.559 -1.976 1.277 1 96.62 917 HIS B N 1
ATOM 14776 C CA . HIS B 1 917 ? -6.527 -2.738 0.035 1 96.62 917 HIS B CA 1
ATOM 14777 C C . HIS B 1 917 ? -5.543 -3.898 0.125 1 96.62 917 HIS B C 1
ATOM 14779 O O . HIS B 1 917 ? -5.742 -4.938 -0.505 1 96.62 917 HIS B O 1
ATOM 14785 N N . ALA B 1 918 ? -4.402 -3.758 0.877 1 96.19 918 ALA B N 1
ATOM 14786 C CA . ALA B 1 918 ? -3.389 -4.809 0.965 1 96.19 918 ALA B CA 1
ATOM 14787 C C . ALA B 1 918 ? -3.906 -6.004 1.758 1 96.19 918 ALA B C 1
ATOM 14789 O O . ALA B 1 918 ? -3.672 -7.156 1.382 1 96.19 918 ALA B O 1
ATOM 14790 N N . ILE B 1 919 ? -4.66 -5.762 2.828 1 96.69 919 ILE B N 1
ATOM 14791 C CA . ILE B 1 919 ? -5.254 -6.848 3.598 1 96.69 919 ILE B CA 1
ATOM 14792 C C . ILE B 1 919 ? -6.301 -7.57 2.75 1 96.69 919 ILE B C 1
ATOM 14794 O O . ILE B 1 919 ? -6.379 -8.797 2.768 1 96.69 919 ILE B O 1
ATOM 14798 N N . SER B 1 920 ? -7.066 -6.758 2.072 1 97.75 920 SER B N 1
ATOM 14799 C CA . SER B 1 920 ? -8.109 -7.336 1.229 1 97.75 920 SER B CA 1
ATOM 14800 C C . SER B 1 920 ? -7.508 -8.203 0.124 1 97.75 920 SER B C 1
ATOM 14802 O O . SER B 1 920 ? -8.07 -9.227 -0.244 1 97.75 920 SER B O 1
ATOM 14804 N N . ALA B 1 921 ? -6.367 -7.82 -0.42 1 97.88 921 ALA B N 1
ATOM 14805 C CA . ALA B 1 921 ? -5.707 -8.609 -1.459 1 97.88 921 ALA B CA 1
ATOM 14806 C C . ALA B 1 921 ? -5.23 -9.953 -0.91 1 97.88 921 ALA B C 1
ATOM 14808 O O . ALA B 1 921 ? -5.418 -10.992 -1.548 1 97.88 921 ALA B O 1
ATOM 14809 N N . LEU B 1 922 ? -4.582 -10 0.262 1 97.31 922 LEU B N 1
ATOM 14810 C CA . LEU B 1 922 ? -4.117 -11.242 0.869 1 97.31 922 LEU B CA 1
ATOM 14811 C C . LEU B 1 922 ? -5.293 -12.156 1.187 1 97.31 922 LEU B C 1
ATOM 14813 O O . LEU B 1 922 ? -5.238 -13.359 0.916 1 97.31 922 LEU B O 1
ATOM 14817 N N . CYS B 1 923 ? -6.398 -11.586 1.695 1 97.19 923 CYS B N 1
ATOM 14818 C CA . CYS B 1 923 ? -7.566 -12.391 2.029 1 97.19 923 CYS B CA 1
ATOM 14819 C C . CYS B 1 923 ? -8.188 -12.992 0.777 1 97.19 923 CYS B C 1
ATOM 14821 O O . CYS B 1 923 ? -8.586 -14.164 0.774 1 97.19 923 CYS B O 1
ATOM 14823 N N . THR B 1 924 ? -8.344 -12.172 -0.267 1 98.12 924 THR B N 1
ATOM 14824 C CA . THR B 1 924 ? -8.906 -12.664 -1.52 1 98.12 924 THR B CA 1
ATOM 14825 C C . THR B 1 924 ? -8.039 -13.789 -2.094 1 98.12 924 THR B C 1
ATOM 14827 O O . THR B 1 924 ? -8.555 -14.789 -2.594 1 98.12 924 THR B O 1
ATOM 14830 N N . TYR B 1 925 ? -6.711 -13.695 -1.987 1 97.81 925 TYR B N 1
ATOM 14831 C CA . TYR B 1 925 ? -5.797 -14.719 -2.479 1 97.81 925 TYR B CA 1
ATOM 14832 C C . TYR B 1 925 ? -5.945 -16.016 -1.682 1 97.81 925 TYR B C 1
ATOM 14834 O O . TYR B 1 925 ? -5.992 -17.094 -2.256 1 97.81 925 TYR B O 1
ATOM 14842 N N . ILE B 1 926 ? -6.023 -15.891 -0.406 1 97.06 926 ILE B N 1
ATOM 14843 C CA . ILE B 1 926 ? -6.156 -17.062 0.457 1 97.06 926 ILE B CA 1
ATOM 14844 C C . ILE B 1 926 ? -7.492 -17.75 0.189 1 97.06 926 ILE B C 1
ATOM 14846 O O . ILE B 1 926 ? -7.562 -18.984 0.142 1 97.06 926 ILE B O 1
ATOM 14850 N N . CYS B 1 927 ? -8.555 -16.938 -0.028 1 97.38 927 CYS B N 1
ATOM 14851 C CA . CYS B 1 927 ? -9.859 -17.516 -0.311 1 97.38 927 CYS B CA 1
ATOM 14852 C C . CYS B 1 927 ? -9.852 -18.266 -1.637 1 97.38 927 CYS B C 1
ATOM 14854 O O . CYS B 1 927 ? -10.438 -19.344 -1.749 1 97.38 927 CYS B O 1
ATOM 14856 N N . GLU B 1 928 ? -9.227 -17.688 -2.629 1 97 928 GLU B N 1
ATOM 14857 C CA . GLU B 1 928 ? -9.148 -18.391 -3.906 1 97 928 GLU B CA 1
ATOM 14858 C C . GLU B 1 928 ? -8.312 -19.672 -3.787 1 97 928 GLU B C 1
ATOM 14860 O O . GLU B 1 928 ? -8.664 -20.703 -4.359 1 97 928 GLU B O 1
ATOM 14865 N N . MET B 1 929 ? -7.172 -19.641 -3.037 1 95.75 929 MET B N 1
ATOM 14866 C CA . MET B 1 929 ? -6.352 -20.828 -2.844 1 95.75 929 MET B CA 1
ATOM 14867 C C . MET B 1 929 ? -7.129 -21.906 -2.105 1 95.75 929 MET B C 1
ATOM 14869 O O . MET B 1 929 ? -6.98 -23.094 -2.402 1 95.75 929 MET B O 1
ATOM 14873 N N . ALA B 1 930 ? -7.988 -21.5 -1.237 1 96.06 930 ALA B N 1
ATOM 14874 C CA . ALA B 1 930 ? -8.828 -22.453 -0.521 1 96.06 930 ALA B CA 1
ATOM 14875 C C . ALA B 1 930 ? -9.859 -23.078 -1.453 1 96.06 930 ALA B C 1
ATOM 14877 O O . ALA B 1 930 ? -10.102 -24.297 -1.395 1 96.06 930 ALA B O 1
ATOM 14878 N N . LEU B 1 931 ? -10.445 -22.234 -2.307 1 97 931 LEU B N 1
ATOM 14879 C CA . LEU B 1 931 ? -11.422 -22.734 -3.262 1 97 931 LEU B CA 1
ATOM 14880 C C . LEU B 1 931 ? -10.773 -23.703 -4.242 1 97 931 LEU B C 1
ATOM 14882 O O . LEU B 1 931 ? -11.352 -24.75 -4.562 1 97 931 LEU B O 1
ATOM 14886 N N . ILE B 1 932 ? -9.594 -23.406 -4.715 1 95.75 932 ILE B N 1
ATOM 14887 C CA . ILE B 1 932 ? -8.867 -24.25 -5.648 1 95.75 932 ILE B CA 1
ATOM 14888 C C . ILE B 1 932 ? -8.508 -25.578 -4.965 1 95.75 932 ILE B C 1
ATOM 14890 O O . ILE B 1 932 ? -8.648 -26.641 -5.555 1 95.75 932 ILE B O 1
ATOM 14894 N N . SER B 1 933 ? -8.07 -25.484 -3.686 1 93.5 933 SER B N 1
ATOM 14895 C CA . SER B 1 933 ? -7.719 -26.688 -2.943 1 93.5 933 SER B CA 1
ATOM 14896 C C . SER B 1 933 ? -8.938 -27.578 -2.713 1 93.5 933 SER B C 1
ATOM 14898 O O . SER B 1 933 ? -8.852 -28.797 -2.779 1 93.5 933 SER B O 1
ATOM 14900 N N . LEU B 1 934 ? -10.016 -26.953 -2.52 1 94.81 934 LEU B N 1
ATOM 14901 C CA . LEU B 1 934 ? -11.258 -27.688 -2.33 1 94.81 934 LEU B CA 1
ATOM 14902 C C . LEU B 1 934 ? -11.688 -28.375 -3.627 1 94.81 934 LEU B C 1
ATOM 14904 O O . LEU B 1 934 ? -12.062 -29.547 -3.623 1 94.81 934 LEU B O 1
ATOM 14908 N N . ARG B 1 935 ? -11.633 -27.625 -4.727 1 96.12 935 ARG B N 1
ATOM 14909 C CA . ARG B 1 935 ? -12 -28.172 -6.027 1 96.12 935 ARG B CA 1
ATOM 14910 C C . ARG B 1 935 ? -11.062 -29.328 -6.41 1 96.12 935 ARG B C 1
ATOM 14912 O O . ARG B 1 935 ? -11.508 -30.328 -6.965 1 96.12 935 ARG B O 1
ATOM 14919 N N . ARG B 1 936 ? -9.82 -29.172 -6.105 1 92 936 ARG B N 1
ATOM 14920 C CA . ARG B 1 936 ? -8.852 -30.219 -6.41 1 92 936 ARG B CA 1
ATOM 14921 C C . ARG B 1 936 ? -9.102 -31.453 -5.562 1 92 936 ARG B C 1
ATOM 14923 O O . ARG B 1 936 ? -9.023 -32.594 -6.062 1 92 936 ARG B O 1
ATOM 14930 N N . TYR B 1 937 ? -9.43 -31.25 -4.367 1 91.31 937 TYR B N 1
ATOM 14931 C CA . TYR B 1 937 ? -9.664 -32.375 -3.457 1 91.31 937 TYR B CA 1
ATOM 14932 C C . TYR B 1 937 ? -10.906 -33.156 -3.867 1 91.31 937 TYR B C 1
ATOM 14934 O O . TYR B 1 937 ? -10.852 -34.375 -4.035 1 91.31 937 TYR B O 1
ATOM 14942 N N . TRP B 1 938 ? -11.992 -32.5 -4.09 1 93 938 TRP B N 1
ATOM 14943 C CA . TRP B 1 938 ? -13.234 -33.156 -4.477 1 93 938 TRP B CA 1
ATOM 14944 C C . TRP B 1 938 ? -13.133 -33.719 -5.891 1 93 938 TRP B C 1
ATOM 14946 O O . TRP B 1 938 ? -13.734 -34.75 -6.199 1 93 938 TRP B O 1
ATOM 14956 N N . GLY B 1 939 ? -12.422 -32.969 -6.75 1 91.56 939 GLY B N 1
ATOM 14957 C CA . GLY B 1 939 ? -12.219 -33.469 -8.102 1 91.56 939 GLY B CA 1
ATOM 14958 C C . GLY B 1 939 ? -11.414 -34.75 -8.156 1 91.56 939 GLY B C 1
ATOM 14959 O O . GLY B 1 939 ? -11.742 -35.656 -8.922 1 91.56 939 GLY B O 1
ATOM 14960 N N . HIS B 1 940 ? -10.422 -34.844 -7.301 1 89.69 940 HIS B N 1
ATOM 14961 C CA . HIS B 1 940 ? -9.594 -36.031 -7.211 1 89.69 940 HIS B CA 1
ATOM 14962 C C . HIS B 1 940 ? -10.398 -37.219 -6.699 1 89.69 940 HIS B C 1
ATOM 14964 O O . HIS B 1 940 ? -10.234 -38.344 -7.195 1 89.69 940 HIS B O 1
ATOM 14970 N N . GLN B 1 941 ? -11.195 -36.969 -5.844 1 87.25 941 GLN B N 1
ATOM 14971 C CA . GLN B 1 941 ? -12.016 -38.062 -5.277 1 87.25 941 GLN B CA 1
ATOM 14972 C C . GLN B 1 941 ? -13.055 -38.531 -6.285 1 87.25 941 GLN B C 1
ATOM 14974 O O . GLN B 1 941 ? -13.281 -39.75 -6.406 1 87.25 941 GLN B O 1
ATOM 14979 N N . ASN B 1 942 ? -13.617 -37.688 -6.984 1 90.75 942 ASN B N 1
ATOM 14980 C CA . ASN B 1 942 ? -14.617 -38.062 -7.977 1 90.75 942 ASN B CA 1
ATOM 14981 C C . ASN B 1 942 ? -14 -38.812 -9.141 1 90.75 942 ASN B C 1
ATOM 14983 O O . ASN B 1 942 ? -14.586 -39.781 -9.633 1 90.75 942 ASN B O 1
ATOM 14987 N N . LEU B 1 943 ? -12.859 -38.406 -9.57 1 90.44 943 LEU B N 1
ATOM 14988 C CA . LEU B 1 943 ? -12.172 -39.031 -10.68 1 90.44 943 LEU B CA 1
ATOM 14989 C C . LEU B 1 943 ? -11.781 -40.469 -10.32 1 90.44 943 LEU B C 1
ATOM 14991 O O . LEU B 1 943 ? -11.898 -41.375 -11.148 1 90.44 943 LEU B O 1
ATOM 14995 N N . SER B 1 944 ? -11.312 -40.656 -9.117 1 85.94 944 SER B N 1
ATOM 14996 C CA . SER B 1 944 ? -10.898 -42 -8.68 1 85.94 944 SER B CA 1
ATOM 14997 C C . SER B 1 944 ? -12.094 -42.938 -8.516 1 85.94 944 SER B C 1
ATOM 14999 O O . SER B 1 944 ? -12 -44.125 -8.773 1 85.94 944 SER B O 1
ATOM 15001 N N . ARG B 1 945 ? -13.156 -42.344 -8.203 1 82.94 945 ARG B N 1
ATOM 15002 C CA . ARG B 1 945 ? -14.352 -43.156 -7.969 1 82.94 945 ARG B CA 1
ATOM 15003 C C . ARG B 1 945 ? -15.016 -43.562 -9.281 1 82.94 945 ARG B C 1
ATOM 15005 O O . ARG B 1 945 ? -15.477 -44.688 -9.438 1 82.94 945 ARG B O 1
ATOM 15012 N N . ARG B 1 946 ? -14.945 -42.719 -10.227 1 85.06 946 ARG B N 1
ATOM 15013 C CA . ARG B 1 946 ? -15.758 -42.938 -11.422 1 85.06 946 ARG B CA 1
ATOM 15014 C C . ARG B 1 946 ? -14.945 -43.594 -12.531 1 85.06 946 ARG B C 1
ATOM 15016 O O . ARG B 1 946 ? -15.5 -44.312 -13.359 1 85.06 946 ARG B O 1
ATOM 15023 N N . THR B 1 947 ? -13.633 -43.281 -12.852 1 82.81 947 THR B N 1
ATOM 15024 C CA . THR B 1 947 ? -12.875 -43.719 -14.016 1 82.81 947 THR B CA 1
ATOM 15025 C C . THR B 1 947 ? -12.086 -45 -13.711 1 82.81 947 THR B C 1
ATOM 15027 O O . THR B 1 947 ? -11.422 -45.562 -14.586 1 82.81 947 THR B O 1
ATOM 15030 N N . LEU B 1 948 ? -12.156 -45.75 -12.68 1 78.94 948 LEU B N 1
ATOM 15031 C CA . LEU B 1 948 ? -11.469 -46.969 -12.312 1 78.94 948 LEU B CA 1
ATOM 15032 C C . LEU B 1 948 ? -9.984 -46.719 -12.086 1 78.94 948 LEU B C 1
ATOM 15034 O O . LEU B 1 948 ? -9.211 -47.656 -11.891 1 78.94 948 LEU B O 1
ATOM 15038 N N . VAL B 1 949 ? -9.531 -45.5 -12.328 1 83.44 949 VAL B N 1
ATOM 15039 C CA . VAL B 1 949 ? -8.141 -45.188 -12.031 1 83.44 949 VAL B CA 1
ATOM 15040 C C . VAL B 1 949 ? -7.953 -45.031 -10.523 1 83.44 949 VAL B C 1
ATOM 15042 O O . VAL B 1 949 ? -8.711 -44.344 -9.859 1 83.44 949 VAL B O 1
ATOM 15045 N N . ASP B 1 950 ? -6.988 -45.688 -10.023 1 81.69 950 ASP B N 1
ATOM 15046 C CA . ASP B 1 950 ? -6.695 -45.656 -8.594 1 81.69 950 ASP B CA 1
ATOM 15047 C C . ASP B 1 950 ? -6.23 -44.25 -8.172 1 81.69 950 ASP B C 1
ATOM 15049 O O . ASP B 1 950 ? -5.566 -43.562 -8.938 1 81.69 950 ASP B O 1
ATOM 15053 N N . TYR B 1 951 ? -6.594 -43.938 -6.988 1 82.38 951 TYR B N 1
ATOM 15054 C CA . TYR B 1 951 ? -6.32 -42.625 -6.438 1 82.38 951 TYR B CA 1
ATOM 15055 C C . TYR B 1 951 ? -4.82 -42.375 -6.359 1 82.38 951 TYR B C 1
ATOM 15057 O O . TYR B 1 951 ? -4.379 -41.219 -6.449 1 82.38 951 TYR B O 1
ATOM 15065 N N . ARG B 1 952 ? -3.984 -43.281 -6.219 1 79.56 952 ARG B N 1
ATOM 15066 C CA . ARG B 1 952 ? -2.543 -43.156 -6.027 1 79.56 952 ARG B CA 1
ATOM 15067 C C . ARG B 1 952 ? -1.852 -42.781 -7.328 1 79.56 952 ARG B C 1
ATOM 15069 O O . ARG B 1 952 ? -0.708 -42.312 -7.316 1 79.56 952 ARG B O 1
ATOM 15076 N N . PHE B 1 953 ? -2.566 -42.875 -8.406 1 81.62 953 PHE B N 1
ATOM 15077 C CA . PHE B 1 953 ? -1.971 -42.594 -9.703 1 81.62 953 PHE B CA 1
ATOM 15078 C C . PHE B 1 953 ? -2.383 -41.188 -10.172 1 81.62 953 PHE B C 1
ATOM 15080 O O . PHE B 1 953 ? -2.088 -40.781 -11.305 1 81.62 953 PHE B O 1
ATOM 15087 N N . LEU B 1 954 ? -3.082 -40.469 -9.32 1 82.25 954 LEU B N 1
ATOM 15088 C CA . LEU B 1 954 ? -3.494 -39.094 -9.656 1 82.25 954 LEU B CA 1
ATOM 15089 C C . LEU B 1 954 ? -2.676 -38.062 -8.883 1 82.25 954 LEU B C 1
ATOM 15091 O O . LEU B 1 954 ? -2.518 -38.188 -7.664 1 82.25 954 LEU B O 1
ATOM 15095 N N . TRP B 1 955 ? -2.041 -37.219 -9.727 1 80.12 955 TRP B N 1
ATOM 15096 C CA . TRP B 1 955 ? -1.176 -36.188 -9.117 1 80.12 955 TRP B CA 1
ATOM 15097 C C . TRP B 1 955 ? -1.517 -34.812 -9.641 1 80.12 955 TRP B C 1
ATOM 15099 O O . TRP B 1 955 ? -1.961 -34.656 -10.781 1 80.12 955 TRP B O 1
#

pLDDT: mean 81.38, std 17.58, range [19.25, 98.44]

Solvent-accessible surface area (backbone atoms only — not comparable to full-atom values): 101665 Å² total; per-residue (Å²): 138,85,85,72,72,92,73,67,80,86,58,69,84,68,65,66,75,75,58,63,28,61,80,20,12,5,24,31,62,45,66,83,48,67,46,84,70,47,67,33,56,67,68,66,60,55,41,55,44,64,24,58,93,70,25,19,29,34,97,83,17,48,36,49,5,37,40,36,88,59,21,73,42,74,57,94,42,31,55,34,35,44,93,52,28,42,69,38,71,59,76,30,89,79,57,72,52,62,66,24,44,34,33,38,58,36,58,78,63,36,41,48,51,95,88,46,69,38,46,35,92,65,34,41,75,45,46,37,75,91,81,40,80,63,44,50,40,51,47,68,59,47,55,57,49,39,71,77,48,45,63,77,65,50,20,45,47,75,48,57,48,33,91,80,74,46,72,49,72,50,48,17,36,48,38,54,32,46,45,64,62,17,50,49,36,36,71,60,61,79,54,79,75,23,39,32,24,26,32,24,34,45,51,56,14,52,77,54,49,57,27,52,81,41,50,50,30,36,51,50,51,50,52,45,69,69,40,89,48,43,58,39,74,86,33,54,42,24,25,73,79,45,64,59,46,48,53,61,58,52,30,52,61,60,48,65,35,78,79,59,71,43,39,46,31,76,42,36,84,83,40,75,91,35,39,24,64,62,51,45,37,29,38,36,27,42,75,77,23,48,76,75,47,78,42,69,65,77,66,78,87,43,81,51,69,36,66,79,66,68,37,80,76,88,62,80,58,51,38,32,56,60,29,38,42,68,48,77,38,49,37,75,48,51,52,36,51,65,65,70,54,82,56,54,35,38,33,47,24,38,50,29,69,66,57,72,45,22,52,42,77,30,42,25,38,43,37,72,28,29,48,89,82,67,41,55,50,44,61,52,56,49,88,75,59,41,63,68,28,67,37,26,34,58,46,65,43,53,41,40,54,64,31,14,37,63,94,53,90,50,37,55,36,36,38,32,48,38,34,38,37,38,41,40,36,34,35,88,89,42,54,36,28,45,28,53,40,38,39,34,38,33,64,37,41,42,73,64,86,39,80,41,71,31,36,45,33,38,41,41,25,39,80,55,64,68,56,52,54,51,50,50,52,50,50,50,50,44,52,50,52,32,52,52,50,38,52,52,50,48,52,31,49,48,64,50,64,54,62,79,88,59,64,62,76,68,32,68,64,60,49,46,50,47,49,53,43,45,42,31,41,42,44,24,53,46,50,53,51,47,54,46,52,58,24,37,48,51,43,51,47,31,40,68,44,82,61,69,73,56,53,52,73,68,86,47,79,79,26,54,79,58,21,74,62,35,58,56,55,52,51,52,52,50,33,39,52,34,36,51,51,29,50,53,51,50,52,50,51,43,34,60,40,48,41,44,70,38,70,71,74,71,60,57,84,90,33,96,45,75,64,59,40,47,48,59,45,50,50,52,28,52,50,58,55,49,43,71,38,60,78,65,61,65,67,59,44,49,35,50,48,41,22,44,32,66,53,67,49,53,53,58,67,15,25,56,38,40,58,83,67,92,65,72,93,57,62,68,35,70,50,30,41,50,26,54,51,54,50,52,51,50,52,48,52,49,50,46,49,48,46,38,62,69,41,42,44,68,72,74,42,72,51,69,73,59,49,49,51,51,52,26,22,61,50,22,34,22,40,39,40,31,71,47,91,27,32,34,31,36,39,53,12,61,42,62,60,93,69,60,75,31,44,62,63,57,52,51,51,52,51,50,37,47,75,70,61,74,47,62,71,59,27,51,91,89,51,57,75,86,44,42,39,27,35,35,39,55,42,71,66,57,45,51,50,47,34,68,43,36,47,53,50,50,53,51,52,50,54,50,35,52,49,48,35,53,52,45,43,66,66,46,79,54,85,79,57,76,73,72,74,71,75,76,50,72,65,50,54,53,24,46,53,51,40,41,52,50,52,51,36,46,76,66,47,62,51,83,87,58,67,38,63,43,79,46,84,76,53,73,68,28,62,72,72,58,43,72,71,88,75,62,100,60,88,49,19,38,36,28,76,35,87,81,51,66,66,35,61,61,26,38,54,54,38,44,68,61,52,50,51,47,47,51,35,48,28,50,53,36,28,70,74,68,70,32,70,42,44,15,47,39,51,39,50,52,52,50,52,49,51,49,51,48,49,50,51,45,37,49,54,36,47,31,67,51,53,66,44,56,60,88,68,56,109,141,83,93,73,72,92,72,66,79,84,56,66,85,67,66,65,76,73,60,64,28,61,79,20,13,5,23,31,64,46,64,84,47,67,46,85,71,46,66,33,58,67,69,65,59,54,40,58,45,63,24,56,94,68,24,18,29,34,97,82,17,48,36,49,5,38,40,38,87,58,20,75,42,73,58,92,43,31,51,32,33,44,95,51,27,41,71,39,70,61,76,31,85,80,57,72,51,63,66,22,43,34,32,38,59,36,57,78,61,34,42,48,51,97,89,47,68,38,45,35,94,64,33,41,74,44,45,39,77,90,83,38,82,62,45,48,39,52,47,68,58,47,54,56,50,40,71,77,48,43,62,78,65,50,20,45,46,76,48,58,47,32,92,79,75,45,72,48,71,49,48,17,37,46,37,53,32,46,45,65,62,19,50,49,36,37,73,61,61,79,54,79,74,23,39,32,23,27,32,26,34,46,50,55,15,51,77,54,49,58,27,51,81,39,52,49,30,36,51,51,50,52,51,44,69,67,41,89,47,44,58,39,71,87,34,53,40,23,27,73,79,45,65,59,45,48,53,61,57,54,30,55,61,60,48,63,35,78,80,59,71,45,40,47,33,73,44,36,85,84,39,75,90,35,38,24,64,64,50,45,37,30,37,37,27,43,74,77,24,48,76,74,48,79,40,72,66,77,67,79,86,44,81,50,69,35,65,79,65,67,39,79,76,89,63,80,57,50,37,31,55,59,28,37,42,69,47,75,38,48,36,74,48,52,50,36,52,66,65,70,55,82,57,52,35,37,33,47,24,37,50,29,67,66,57,72,44,21,53,43,76,30,42,25,38,44,38,72,28,30,48,89,82,66,41,56,50,44,59,53,55,48,85,75,61,42,64,66,28,68,40,26,34,60,46,66,44,55,41,41,54,65,32,13,37,62,93,53,92,48,38,54,35,35,38,33,48,37,35,38,38,38,40,38,37,34,36,88,89,41,53,37,29,44,30,54,40,37,38,35,38,33,65,36,41,43,75,66,88,40,80,42,71,32,36,46,33,38,43,42,26,39,79,54,66,69,56,52,53,50,48,50,50,51,49,52,50,42,51,49,51,32,51,51,49,38,52,51,50,48,52,31,49,47,62,51,63,56,63,78,89,60,63,61,76,68,32,69,64,59,48,46,49,47,51,54,44,46,43,31,41,42,42,23,53,48,48,52,50,48,54,46,53,59,23,37,49,52,43,52,47,33,38,68,45,81,61,70,72,56,52,54,73,67,85,48,79,78,24,53,78,58,22,75,62,36,59,56,55,51,52,52,51,49,35,39,51,34,36,51,52,28,52,53,51,48,50,51,51,43,34,61,40,48,41,44,71,38,69,70,74,71,62,58,84,90,33,97,46,74,64,60,40,49,48,60,45,50,50,52,27,54,49,58,55,49,44,72,38,62,78,65,62,66,67,60,44,49,36,50,47,42,22,43,32,66,53,68,48,53,53,60,67,14,24,56,37,41,58,83,66,90,65,72,93,59,62,66,34,70,50,30,41,52,27,53,52,54,51,53,51,50,50,49,52,50,50,47,48,47,44,39,62,70,41,42,44,68,73,74,40,72,52,69,72,60,48,50,51,51,52,25,24,63,48,22,32,21,42,39,39,31,72,47,93,27,32,33,30,36,38,52,11,60,42,63,61,92,67,59,76,32,42,62,62,57,53,51,51,51,52,49,37,47,75,69,62,74,47,62,72,58,28,51,91,87,53,61,75,87,43,42,37,29,36,34,39,54,43,69,67,56,45,52,51,48,34,65,44,36,46,52,51,51,53,51,53,49,53,50,36,54,51,47,35,54,53,46,44,66,64,47,79,53,86,79,56,76,71,72,74,68,74,77,49,72,64,50,54,52,26,47,54,52,41,42,50,50,51,52,36,48,75,66,49,63,50,82,87,58,68,38,64,43,79,46,86,74,52,72,68,29,62,73,72,57,43,72,71,89,73,62,98,59,87,50,19,37,36,28,76,32,87,81,52,65,68,36,60,62,26,39,55,54,38,43,70,62,52,50,52,47,48,52,35,48,28,48,52,36,28,71,74,68,71,32,71,42,44,15,48,40,52,39,50,52,52,50,52,48,51,48,50,48,50,50,52,43,38,51,53,35,49,31,66,51,54,68,43,55,60,88,69,57,109

Secondary structure (DSSP, 8-state):
---------S-GGG-S------TTEEEEE--TTT-SSS-SS----EEEEEP-TTEEE-TTSSSEEE--TTS--EETTEE---TTEEEEE---SSS--S--EEEEE--TTEEE-SSSEEEPTTEEEE--TTTSPPEEEEHHHHHHHHHHS-HHHHTEEEE--BTT---EEEEBHHHHHHHHHHHHHHHT--STTHHHHHHHHHHHHHHTTT-TTSHHHHHHHHHHHH-S--EETTEET--TTS---B--S-HHHHHT------BB-S-TTTSTT-B-B--EEEEEE-TTS-EEEEEE-SSTT-SS-GGGGT-----GGGGBTT--EEEEEEEE-HHHHTT-SPP-EEEEEEEETTTTTEEEEPPEEETT---TT---TT---STTTTTT---B-EEESEE-STTPBTT-SS-S-EEEEEEEEEEEEB-SS-TTBBPPPEEEEEEEEE-SS-EEEEEEEEEEE---HHHHHHHHHHHHHHHHHHHHHHHHHHHHHHHHH--TT--TTS-HHHHHHHHHHHHHHHHHHHHHHHHHHHHHHHHHHHHS-SS----PPP--GGGGGGSTTHHHHHHHHHHHHHHHHHHHHHHHHHTT-EEEEEE-----TTTTPPPPSHHHHHHHHHHHHHTT--SS-HHHHHHHHHIIIIIS-GGGGGSS-S-SSS----PPPHHHHHHHHHHHHHHHHHHHHHHIIIIIIIII---HHHHHHHHHHHHTEEEEEESSSSEEEEE----SSS-SSS-HHHHHHHHHHHHTT-S--SSPTTS-TT--EEEEE--HHHHHHHIIIIIHHHHHHHHHHHHHHHHHHHHS--TTS--------HHHHHHHHHHHHHHHHHHHT--SS---EEE-PPPHHHHHHTPPP---S-S-EEEEE-TT-GGGGGSGGGGHHHHHHHHHHHHHHHHHHH--HHHHHHHHHHHHHHHHHHHHHHHHHHHHHHSS--GGG--/-----TTSTTSGGG-S------TTEEEEE--TTT-SSS-SS-S--EEEEEP-TTEEE-TTSSSEEE--TTS--EETTEE---TTEEEEE---SSS--S--EEEEE--TTEEE-SSSEEEPTTEEEE--TTTSPPEEEEHHHHHHHHHHS-HHHHTEEEE--BTT---EEEEBHHHHHHHHHHHHHHHT--STTHHHHHHHHHHHHHHTTT-TTSHHHHHHHHHHHH-S--EETTEET--TTS---B--S-HHHHHT------BB-S-TTTSTT-B-B--EEEEEE-TTS-EEEEEE-SSTT-SS-GGGGT-----GGGGBTT--EEEEEEEE-HHHHTT-SPP-EEEEEEEEGGGTTEEEEPPEEETT---TT---TT---STTTTTT---B-EEESEE-STT-BTT-SS-S-EEEEEEEEEEEEB-SS-TTBBPPPEEEEEEEEE-SS-EEEEEEEEEEE---HHHHHHHHHHHHHHHHHHHHHHHHHHHHHHHHH--TT--TTS-HHHHHHHHHHHHHHHHHHHHHHHHHHHHHHHHHHHHS-SS----PPP--GGGGGGSTTHHHHHHHHHHHHHHHHHHHHHHHHHTT-EEEEEE-----TTTTPPPPSHHHHHHHHHHHHHTT--SS-HHHHHHHHHIIIIIS-GGGGGSS-S-SSS----PPPHHHHHHHHHHHHHHHHHHHHHHIIIIIIIII---HHHHHHHHHHHHTEEEEEESSSSEEEEE----SSS-SSS-HHHHHHHHHHHHTT-S--SSPTTS-TT--EEEEE--HHHHHHHIIIIIHHHHHHHHHHHHHHHHHHHHS--TTS--------HHHHHHHHHHHHHHHHHHHT--SS---EEE-PPPHHHHHHTPPP---S-S-EEEEE-TT-GGGGGSGGGGHHHHHHHHHHHHHHHHHHH--HHHHHHHHHHHHHHHHHHHHHHHHHHHHHHSS--GGG--

Nearest PDB structures (foldseek):
  7fh1-assembly1_B  TM=7.596E-01  e=6.601E-52  Homo sapiens
  7fh1-assembly1_B  TM=7.603E-01  e=6.094E-52  Homo sapiens

Foldseek 3Di:
DCPDDDPPDVPDVVPPPCVVPDQQWAQELPVVPCPVPDPDDDSPRRDRHRQPAQWAAAPVRHATEGAPPQFPGQDPSAGHGPAQWDFDQPPDPPPSPSHGGYRHGDPPQWGDDPHDTHGHPQWDWFADPLVHGTDTHGPVLLVVLCVVPPPVQQQKAWDQFAPVRDIDIFGFRLSRGQVSVLLSLCVPPDDLVNLLSLLLLVVSCVVNVVECPHSSNVSLVVVCVPAPAQDDPNFGRDGPSHDFWWGPDFQVCQQQPQPFDAFAFQDCVVPPRHHFFWWKKKWKAFNSSDTPDIDTDDCQPPLDDQVVVPQPDDDPCLRGPQAKFKGKGKDFCLCLQVVNDGWMKIFMWTFRVVVVRDTHTAWEFEQCDAYNVGDRQSLDQADPSRRSTITTTMHTAKDFRRQAHVPGNGGQKMKGFQEKEKEWEAHQVDLRHIGRIYIYTYIHMDRDSDIGMHMYIYFYFYDCPVVVVVLVVLLVVLLVVLVVLLVLVLVQVCQQADFPPCCPVVPVVVSVVSSLLSSLQSSLVSLLVSLLVSLVVCLCCLQVPRGRDGADHDADCSNPCNGPCNVVLVSLVSSLVSLVVNVVVLLLLLLQKFKAKFAPFDDDVVDPDDDDCVLVLVLLQLVLVQQLDALDDLVVLLVQLCCVCVVVVQVLSQRSGNYNPPGDDHAGDLSRNLNSSVVSSVVRRVVSNCCCVPPVCPPPHPDSVVVSLVSLLLSQMKMWIGSDLFKTKIFQNHHQQNHSPDDPVSSVVVVVCVVVVNGDQSDQVPDDRPFRMWIKGFHPVVSVVVCVLAVVVLVVQVVVQVVVQVVVCVVVVPPPPDRPFRQLDPSNVVSSVVSSVVVVCLSVLPPVPQSAEDEDEDDPVCVVSVRDPDPPSDNYMYIYGDPVPCNCSSHVHNCNVSLSSSLSSQLSSVCVVPVDNVVSSVRSVVVSVVVSVVSSVSNLSSSVSNHVDTSVSHD/DDPDDDPPDVPDVVPPPCCVPDQQWAQELPVVPCPVPDPDDDSPRRDRDRQPAQWAAAPVRHAGEGAPPQFPGQDPSAGHGPAQFAFDQPPPPPPSPSHGGYRHGDPPQWGDDPHDTHGHPQWHWFADPLVHGTDTHGPVLLVVLCVVPPLVQQQKAWDQFAPVRDIDIFGFRLSRGQVSVLLSLCVPPDDLVNLLSLLLLVLSCVVRVVECVHSSNVSLVVVCVPAPAQDDPNFGRDGPSHDFWWGPDFQVCQQQDQPFDAFAFQDCVVPPRHHFFWWKKKWKAFNSSDTPDIDTDDCQVPLDDQVVVPQPDDDPCLRGPQAKFKGKGKDFCLCLQVVNDGWMKIFMWTFRVVVVRDTHTAWEFEQCDAYNVGDRQSLDQADPSRRSTITTTMHTAKDFRRQAHVPGNGGQKMKGFQEKEKEWEAHQVDLRGITRIYIYTYIHMDRDSDIGMHMYIYFYFYDCPVVVVVLVVLLVVLLVVLVVLLVLVLQQVCQQADFPPCCPVVPVVVSVVSSLLSSLQSSLVSLLVSLLVSLVVCLCPLQVPRGRDGADHDADCSNPCNGPCNVVLVSLVSSLVSLVVNVVVLLVLLLQKFKAKFAPFDDDVVDPDDDDCVLVLVLLQLVLVQQLDALDDLVVLLVQLCCVCVVVVQVLSQRSGNYNPPGDDHAGDLSRNLNSSVVSSVVRRVVSNCCCVPPVCPPPHPDSVVVSLVSCLLSQMKMWIGSDLFKTKIFQNRHQQNHSPDDPVSSVVVVVCVVVVNGDQSDQVPDDRPFRMWIKGFHPVVSVVVCVLAVVVLVVQVVVQVVVQVVVCVVVVPPPPDRPFRQLDPSNVVSSVVSSVVVVCLSVLPPVPQRAEDEDEDDPVCVVSVRDDDPPSDNYMYIYGDPVPCNCSSHVHNCNVSVSSSLSSQLSSVCVVPVDNVVSSVRSVVVSVVVSVVSSVSNLSSSVSNHVDTSVSHD

Radius of gyration: 47.3 Å; Cα contacts (8 Å, |Δi|>4): 3383; chains: 2; bounding box: 91×141×111 Å